Protein AF-0000000066253978 (afdb_homodimer)

Organism: Thermoplasma volcanium (strain ATCC 51530 / DSM 4299 / JCM 9571 / NBRC 15438 / GSS1) (NCBI:txid273116)

InterPro domains:
  IPR005151 Tail specific protease [PF03572] (839-993)
  IPR005151 Tail specific protease [SM00245] (805-995)
  IPR012393 Tricorn protease [PIRSF036421] (1-1028)
  IPR012393 Tricorn protease [PTHR43253] (5-1029)
  IPR015943 WD40/YVTN repeat-like-containing domain superfamily [G3DSA:2.130.10.10] (286-635)
  IPR028204 Tricorn protease C1 domain [PF14684] (643-700)
  IPR029045 ClpP/crotonase-like domain superfamily [SSF52096] (643-1021)
  IPR029414 Tricorn protease, PDZ domain [PF14685] (723-815)
  IPR036034 PDZ superfamily [G3DSA:2.30.42.10] (721-816)
  IPR036034 PDZ superfamily [SSF50156] (723-807)
  IPR060769 EIF3B-like, beta-propeller domain superfamily [SSF69322] (285-635)

Sequence (2060 aa):
MANLLQNPDIYGDRILFTCCDELWEYSLSTGEKKRLTSHLGVVNNARYYDNGTKVVFRVMFGQSLDAADLFSIDLKSGELKRLTFITGKSVGRRKFTDVAGFSKDGSIIVSTDAFQPFSVPMLYKLGDDGSLDPLNLGPAVHYIEKNGRIYIGRDTYDLPHWKEYKGGTRGKIWSGTIEKGFKKIIDLENHISCPVIVKDRIYFITDIDGAGNIYSTNLDGNDLKKHTDFHEYYPRHLNTDGKTIVFSMGGDIYTFDPTNDNVKSLDIGPVFDTDLNQSYAPSKFLEDFSMSPGDMYSTVSRGKAFIFNENVNYSIPVKSDGRVRYSRFLSKNEISLVIGDKDGDSIGVFDAGTGEMKRKIGPLGNIFSVKSSADGKYLVVGNDNFQILLIDVSNGTVKEIDQSREGLIVDFAISKDSRFIAYSFPVKSSDLASYVQRHIKLFDMLNDKHYDVTTETANDFAPAFDADTNYLYYLSNRSLDPSTDRFTFNFGYLNITRPFVVPLKKGYVSPARNMPQDIEPEKGEYDLERLKYISEPLPVDQADYRSITPLKDGVLLFSVPIHGEFSSYYSGQPEKGIIVKFEFKDKKVKEIKKEVVDFKISTDGSKIMFSKQDGKLYTFRMEKPEEEKSLNIDAITIVSNVKEDFAEMYDEAWKLARDNYWDKEHALTISEKIYERYRKLVERCVTRWDLSYLITEIQGEYRTSHSYEMGGYFTDIDMPRAGRIACDFKYSNGEYVISDILYGDPSNENEKSPFLLSTLDADIGDAVIEIDGIPIGKGKSIYEALVGKGNRSVLVKIRKKDNSVRSGFVDVLQDDRYIRYRAWVEKNKKFVHERTNGRIGYIHIPDMGIMGLNEFYRQYVTEASRNGLIVDVRFNGGGFVSQLILEKLYMKRLGYDNPRRGTLEPYPMNSIEGPMIAITNEYAGSDGDIFSYSFKALHLGTLIGTRTWGGVVGISPRRKLIDGTVLSQPEYAFWFKGSGFSVENYGVDPDVVIEYPPEMYNVNVDPQLERAIEMVLADLEKYKIELPKKMANLLQNPDIYGDRILFTCCDELWEYSLSTGEKKRLTSHLGVVNNARYYDNGTKVVFRVMFGQSLDAADLFSIDLKSGELKRLTFITGKSVGRRKFTDVAGFSKDGSIIVSTDAFQPFSVPMLYKLGDDGSLDPLNLGPAVHYIEKNGRIYIGRDTYDLPHWKEYKGGTRGKIWSGTIEKGFKKIIDLENHISCPVIVKDRIYFITDIDGAGNIYSTNLDGNDLKKHTDFHEYYPRHLNTDGKTIVFSMGGDIYTFDPTNDNVKSLDIGPVFDTDLNQSYAPSKFLEDFSMSPGDMYSTVSRGKAFIFNENVNYSIPVKSDGRVRYSRFLSKNEISLVIGDKDGDSIGVFDAGTGEMKRKIGPLGNIFSVKSSADGKYLVVGNDNFQILLIDVSNGTVKEIDQSREGLIVDFAISKDSRFIAYSFPVKSSDLASYVQRHIKLFDMLNDKHYDVTTETANDFAPAFDADTNYLYYLSNRSLDPSTDRFTFNFGYLNITRPFVVPLKKGYVSPARNMPQDIEPEKGEYDLERLKYISEPLPVDQADYRSITPLKDGVLLFSVPIHGEFSSYYSGQPEKGIIVKFEFKDKKVKEIKKEVVDFKISTDGSKIMFSKQDGKLYTFRMEKPEEEKSLNIDAITIVSNVKEDFAEMYDEAWKLARDNYWDKEHALTISEKIYERYRKLVERCVTRWDLSYLITEIQGEYRTSHSYEMGGYFTDIDMPRAGRIACDFKYSNGEYVISDILYGDPSNENEKSPFLLSTLDADIGDAVIEIDGIPIGKGKSIYEALVGKGNRSVLVKIRKKDNSVRSGFVDVLQDDRYIRYRAWVEKNKKFVHERTNGRIGYIHIPDMGIMGLNEFYRQYVTEASRNGLIVDVRFNGGGFVSQLILEKLYMKRLGYDNPRRGTLEPYPMNSIEGPMIAITNEYAGSDGDIFSYSFKALHLGTLIGTRTWGGVVGISPRRKLIDGTVLSQPEYAFWFKGSGFSVENYGVDPDVVIEYPPEMYNVNVDPQLERAIEMVLADLEKYKIELPKK

Radius of gyration: 40.29 Å; Cα contacts (8 Å, |Δi|>4): 5577; chains: 2; bounding box: 92×126×97 Å

Solvent-accessible surface area (backbone atoms only — not comparable to full-atom values): 103963 Å² total; per-residue (Å²): 118,56,48,45,36,37,42,29,24,45,51,89,55,36,32,38,31,23,43,77,43,22,39,34,40,36,29,72,86,77,66,50,75,43,79,74,52,79,90,76,34,42,38,45,66,42,39,68,41,95,83,62,53,34,34,40,30,28,36,30,26,28,41,52,43,53,24,20,28,38,31,34,33,30,72,83,80,61,51,73,43,80,54,50,45,63,40,18,51,32,43,97,79,64,53,44,35,40,78,20,36,47,46,96,88,65,38,46,26,33,15,35,32,70,91,33,55,48,97,53,33,29,42,24,41,46,43,96,32,43,44,68,44,73,66,40,49,44,64,25,50,34,43,45,70,55,97,89,31,41,38,34,22,29,52,23,57,87,56,54,28,37,38,77,33,31,20,36,54,33,14,29,33,38,38,30,41,79,88,79,34,57,43,80,38,39,76,63,76,29,32,32,20,37,74,43,62,43,85,73,29,36,34,30,34,33,25,79,85,76,39,36,26,42,30,32,19,36,82,72,44,45,74,79,41,78,60,55,87,48,81,86,50,48,68,40,51,51,30,54,60,50,68,48,34,30,27,16,40,85,37,34,43,33,39,33,34,79,89,74,54,47,73,45,78,57,88,78,67,64,81,79,85,75,84,49,70,49,76,43,52,37,43,81,35,61,71,36,66,41,66,29,84,59,73,40,35,37,40,22,29,53,32,39,38,37,37,26,39,70,80,48,86,44,72,45,68,43,72,64,100,40,41,34,60,44,60,45,52,35,42,79,55,28,30,33,32,37,33,32,55,69,86,29,21,24,41,35,34,23,33,58,84,75,26,47,73,76,46,77,38,72,66,61,45,52,65,77,29,75,49,57,29,68,83,33,50,34,37,41,36,10,19,74,79,12,29,31,33,40,31,36,64,89,79,54,50,77,40,79,76,49,69,41,67,31,35,62,32,58,40,59,30,60,24,56,86,59,42,39,38,32,32,24,43,38,71,42,57,44,95,85,36,66,37,41,29,13,19,36,35,37,38,33,65,85,75,71,43,80,37,56,41,38,52,82,75,29,32,27,37,41,38,30,48,28,86,80,54,49,36,40,34,28,35,30,52,72,51,81,42,43,23,68,22,58,64,46,85,52,66,21,42,56,42,24,21,36,50,31,41,28,50,36,25,39,49,57,70,66,79,60,54,85,64,67,76,82,73,50,60,75,75,56,60,76,43,65,87,53,31,34,56,49,40,43,62,46,84,58,80,56,30,42,60,73,43,55,43,60,51,94,63,30,34,37,36,37,30,43,73,92,58,48,40,57,52,45,71,76,66,61,47,78,69,57,21,33,36,32,35,40,32,58,86,78,59,44,77,44,82,58,45,71,61,34,59,48,72,49,68,36,86,85,59,49,37,37,39,33,28,38,94,82,40,46,43,32,35,29,36,65,90,45,51,86,58,65,42,74,40,59,57,57,77,44,75,44,76,43,46,50,65,60,49,50,51,50,45,48,35,49,56,54,35,48,41,42,74,36,27,27,54,56,69,60,26,67,68,48,41,62,60,53,49,62,68,51,55,69,55,54,78,22,37,83,35,55,62,49,46,50,58,49,53,36,42,60,45,7,74,70,51,41,43,57,49,45,79,44,65,32,68,60,40,90,46,65,72,76,48,29,26,31,57,39,58,44,64,44,81,53,94,52,32,38,25,30,69,40,78,42,38,31,55,43,55,46,82,81,15,58,20,34,54,68,68,25,79,47,71,71,53,73,60,22,27,48,43,29,42,68,85,42,71,36,21,80,73,27,30,66,40,58,66,23,45,63,32,41,75,33,75,38,47,36,31,34,33,39,84,86,67,48,73,45,65,27,58,33,62,26,29,65,67,37,40,65,21,44,34,37,24,52,50,49,52,52,38,50,50,46,21,66,76,49,75,54,38,39,19,56,43,59,28,54,24,18,39,72,66,14,52,48,43,38,58,66,33,40,74,67,22,39,70,25,57,19,34,37,42,34,34,49,55,4,70,10,56,72,43,38,55,66,54,45,44,44,68,67,32,56,58,49,32,31,35,43,39,51,69,47,58,75,38,56,28,39,76,70,28,38,46,70,43,38,30,35,37,38,20,31,57,7,18,33,30,31,27,52,39,56,46,46,41,52,74,69,63,61,42,54,37,28,16,36,36,10,28,10,33,45,33,39,62,73,63,85,61,59,42,59,64,58,25,39,50,36,31,31,22,22,40,44,32,35,69,96,58,40,59,54,41,47,54,36,24,38,73,38,79,43,79,40,81,83,53,33,42,35,43,57,71,72,50,59,64,50,62,55,49,48,54,54,51,43,53,58,48,38,73,73,53,83,87,88,72,86,84,128,119,58,50,45,36,38,43,28,23,45,53,90,55,34,32,38,33,24,45,77,42,21,40,33,38,36,30,73,84,76,67,49,75,44,79,74,53,79,92,76,34,42,38,46,68,45,40,67,41,96,84,61,52,34,34,41,29,28,36,30,26,27,41,52,44,53,25,18,29,39,31,34,34,31,72,83,80,60,51,74,44,80,54,50,44,64,42,17,49,32,40,98,77,64,53,43,35,39,78,21,36,49,45,96,88,64,36,47,25,34,14,36,32,70,90,35,59,49,96,54,33,28,44,22,42,45,43,96,33,44,44,69,45,73,66,42,49,42,65,24,53,33,41,44,69,55,96,89,30,41,38,34,23,28,51,24,58,87,56,54,28,36,39,75,34,31,21,36,54,35,15,30,33,37,38,33,40,80,88,83,34,57,44,80,38,39,74,63,76,29,33,32,22,38,74,42,63,44,86,72,28,36,33,30,34,33,24,78,86,77,40,36,26,42,29,33,19,36,83,71,44,44,75,79,41,77,59,54,87,48,80,85,50,49,68,41,50,52,29,55,62,49,70,47,35,30,25,16,41,86,37,35,44,34,40,34,35,78,90,76,53,48,72,44,78,58,88,79,68,64,80,81,86,74,83,50,71,50,77,44,53,36,43,82,37,60,70,35,66,41,66,28,84,59,73,39,34,35,37,23,29,54,32,37,40,37,37,26,38,70,80,47,86,45,75,44,66,42,71,64,99,42,40,34,59,44,61,45,52,37,42,79,53,28,31,34,33,36,33,34,55,68,88,28,21,25,42,34,35,25,34,58,84,76,28,46,72,77,44,78,38,71,65,60,44,52,67,77,27,76,49,58,28,68,84,33,49,35,37,40,36,10,20,74,80,11,27,30,33,40,29,35,63,89,79,53,49,76,41,78,76,50,68,42,67,31,35,61,32,59,42,60,32,58,23,56,84,60,41,36,39,32,31,24,42,40,73,42,56,45,94,84,34,66,37,42,29,13,18,35,36,36,36,35,66,81,74,72,42,78,36,57,40,38,52,84,75,30,33,26,36,42,37,31,47,27,87,81,53,48,36,41,34,28,35,31,49,72,52,82,40,42,24,68,19,57,65,46,85,50,66,22,40,58,43,24,20,36,50,32,40,28,49,36,25,39,49,57,69,67,80,61,54,86,66,67,75,82,74,50,60,76,76,56,59,77,44,65,86,53,31,33,55,49,40,44,62,45,86,58,80,56,29,42,60,72,43,55,44,60,51,93,64,31,36,38,34,35,29,42,72,92,58,50,40,57,53,44,73,76,66,61,47,79,68,57,21,34,36,31,36,40,31,57,87,78,60,44,77,43,83,58,48,72,62,34,58,48,73,48,66,36,88,84,58,51,36,36,39,33,30,38,93,82,41,46,43,32,34,29,37,67,91,43,52,87,58,65,44,73,40,59,56,57,78,45,75,44,76,43,47,50,63,62,48,50,50,50,44,49,35,48,55,53,36,47,40,41,74,35,25,27,54,54,70,59,26,65,68,47,41,63,61,52,48,62,68,50,55,69,55,53,78,25,38,83,36,56,60,49,47,48,59,49,53,37,43,59,46,6,73,71,50,41,44,58,47,45,78,44,63,33,69,59,40,89,46,65,72,76,47,28,26,31,57,41,58,44,64,44,81,52,95,54,30,38,24,30,69,40,77,41,37,32,54,42,53,46,82,80,15,57,20,33,54,68,68,26,78,47,71,69,53,73,60,21,26,48,43,29,44,68,85,41,73,37,21,81,74,27,30,66,42,59,66,24,46,63,32,41,75,33,75,39,46,37,32,35,33,40,86,86,66,48,72,45,66,26,56,32,61,26,29,65,67,37,41,66,20,46,34,37,25,53,51,49,51,51,38,51,50,45,21,66,74,49,75,54,38,39,20,57,41,59,29,56,25,18,37,71,67,14,52,48,44,38,58,67,32,40,74,66,22,38,70,26,56,20,35,36,42,33,33,50,54,4,70,10,56,72,42,38,55,64,54,46,43,43,68,65,32,57,58,51,31,31,34,44,39,51,69,48,57,75,37,56,29,40,76,69,30,38,47,70,42,36,31,35,38,37,21,31,55,7,18,33,29,30,28,52,39,57,46,46,41,51,76,68,63,60,42,55,37,28,16,36,36,10,27,10,32,43,34,39,61,73,66,84,60,59,43,58,64,56,24,38,47,36,33,30,22,22,40,44,30,35,68,97,58,40,59,54,42,47,53,36,23,37,74,37,79,41,79,41,78,83,54,32,42,37,43,56,72,71,50,60,63,49,62,55,50,48,53,55,51,41,52,57,48,39,71,73,53,83,88,88,72,86,84,127

Structure (mmCIF, N/CA/C/O backbone):
data_AF-0000000066253978-model_v1
#
loop_
_entity.id
_entity.type
_entity.pdbx_description
1 polymer 'Tricorn protease'
#
loop_
_atom_site.group_PDB
_atom_site.id
_atom_site.type_symbol
_atom_site.label_atom_id
_atom_site.label_alt_id
_atom_site.label_comp_id
_atom_site.label_asym_id
_atom_site.label_entity_id
_atom_site.label_seq_id
_atom_site.pdbx_PDB_ins_code
_atom_site.Cartn_x
_atom_site.Cartn_y
_atom_site.Cartn_z
_atom_site.occupancy
_atom_site.B_iso_or_equiv
_atom_site.auth_seq_id
_atom_site.auth_comp_id
_atom_site.auth_asym_id
_atom_site.auth_atom_id
_atom_site.pdbx_PDB_model_num
ATOM 1 N N . MET A 1 1 ? -23.047 50 22.625 1 66.19 1 MET A N 1
ATOM 2 C CA . MET A 1 1 ? -22.812 48.781 23.359 1 66.19 1 MET A CA 1
ATOM 3 C C . MET A 1 1 ? -21.344 48.562 23.656 1 66.19 1 MET A C 1
ATOM 5 O O . MET A 1 1 ? -20.484 49.062 22.922 1 66.19 1 MET A O 1
ATOM 9 N N . ALA A 1 2 ? -21.062 48.031 24.75 1 84.56 2 ALA A N 1
ATOM 10 C CA . ALA A 1 2 ? -19.672 47.812 25.172 1 84.56 2 ALA A CA 1
ATOM 11 C C . ALA A 1 2 ? -18.953 46.844 24.25 1 84.56 2 ALA A C 1
ATOM 13 O O . ALA A 1 2 ? -19.562 45.875 23.766 1 84.56 2 ALA A O 1
ATOM 14 N N . ASN A 1 3 ? -17.797 47.25 23.797 1 91.94 3 ASN A N 1
ATOM 15 C CA . ASN A 1 3 ? -16.969 46.375 22.984 1 91.94 3 ASN A CA 1
ATOM 16 C C . ASN A 1 3 ? -16.188 45.375 23.828 1 91.94 3 ASN A C 1
ATOM 18 O O . ASN A 1 3 ? -16.109 45.531 25.047 1 91.94 3 ASN A O 1
ATOM 22 N N . LEU A 1 4 ? -15.711 44.375 23.156 1 93.06 4 LEU A N 1
ATOM 23 C CA . LEU A 1 4 ? -14.82 43.438 23.828 1 93.06 4 LEU A CA 1
ATOM 24 C C . LEU A 1 4 ? -13.398 43.969 23.906 1 93.06 4 LEU A C 1
ATOM 26 O O . LEU A 1 4 ? -12.789 44.281 22.891 1 93.06 4 LEU A O 1
ATOM 30 N N . LEU A 1 5 ? -12.891 44.188 25.141 1 95.19 5 LEU A N 1
ATOM 31 C CA . LEU A 1 5 ? -11.547 44.688 25.359 1 95.19 5 LEU A CA 1
ATOM 32 C C . LEU A 1 5 ? -10.578 43.562 25.703 1 95.19 5 LEU A C 1
ATOM 34 O O . LEU A 1 5 ? -10.906 42.656 26.484 1 95.19 5 LEU A O 1
ATOM 38 N N . GLN A 1 6 ? -9.367 43.656 25.078 1 93.75 6 GLN A N 1
ATOM 39 C CA . GLN A 1 6 ? -8.445 42.531 25.234 1 93.75 6 GLN A CA 1
ATOM 40 C C . GLN A 1 6 ? -7.012 43.031 25.422 1 93.75 6 GLN A C 1
ATOM 42 O O . GLN A 1 6 ? -6.707 44.188 25.172 1 93.75 6 GLN A O 1
ATOM 47 N N . ASN A 1 7 ? -6.055 42.188 25.891 1 94.44 7 ASN A N 1
ATOM 48 C CA . ASN A 1 7 ? -4.598 42.281 25.891 1 94.44 7 ASN A CA 1
ATOM 49 C C . ASN A 1 7 ? -4.113 43.594 26.484 1 94.44 7 ASN A C 1
ATOM 51 O O . ASN A 1 7 ? -3.377 44.344 25.828 1 94.44 7 ASN A O 1
ATOM 55 N N . PRO A 1 8 ? -4.371 43.844 27.703 1 97.06 8 PRO A N 1
ATOM 56 C CA . PRO A 1 8 ? -3.957 45.125 28.281 1 97.06 8 PRO A CA 1
ATOM 57 C C . PRO A 1 8 ? -2.492 45.156 28.719 1 97.06 8 PRO A C 1
ATOM 59 O O . PRO A 1 8 ? -1.905 44.094 28.938 1 97.06 8 PRO A O 1
ATOM 62 N N . ASP A 1 9 ? -1.883 46.219 28.703 1 97.69 9 ASP A N 1
ATOM 63 C CA . ASP A 1 9 ? -0.612 46.531 29.344 1 97.69 9 ASP A CA 1
ATOM 64 C C . ASP A 1 9 ? -0.685 47.875 30.062 1 97.69 9 ASP A C 1
ATOM 66 O O . ASP A 1 9 ? -1.643 48.625 29.891 1 97.69 9 ASP A O 1
ATOM 70 N N . ILE A 1 10 ? 0.299 48.094 31.016 1 97.5 10 ILE A N 1
ATOM 71 C CA . ILE A 1 10 ? 0.163 49.281 31.844 1 97.5 10 ILE A CA 1
ATOM 72 C C . ILE A 1 10 ? 1.525 49.969 32 1 97.5 10 ILE A C 1
ATOM 74 O O . ILE A 1 10 ? 2.557 49.281 32.031 1 97.5 10 ILE A O 1
ATOM 78 N N . TYR A 1 11 ? 1.549 51.219 32 1 97.06 11 TYR A N 1
ATOM 79 C CA . TYR A 1 11 ? 2.678 52.094 32.344 1 97.06 11 TYR A CA 1
ATOM 80 C C . TYR A 1 11 ? 2.213 53.312 33.125 1 97.06 11 TYR A C 1
ATOM 82 O O . TYR A 1 11 ? 1.761 54.312 32.531 1 97.06 11 TYR A O 1
ATOM 90 N N . GLY A 1 12 ? 2.389 53.312 34.438 1 95.19 12 GLY A N 1
ATOM 91 C CA . GLY A 1 12 ? 1.882 54.375 35.25 1 95.19 12 GLY A CA 1
ATOM 92 C C . GLY A 1 12 ? 0.372 54.531 35.219 1 95.19 12 GLY A C 1
ATOM 93 O O . GLY A 1 12 ? -0.353 53.594 35.594 1 95.19 12 GLY A O 1
ATOM 94 N N . ASP A 1 13 ? -0.03 55.688 34.656 1 94.5 13 ASP A N 1
ATOM 95 C CA . ASP A 1 13 ? -1.466 55.938 34.594 1 94.5 13 ASP A CA 1
ATOM 96 C C . ASP A 1 13 ? -2.016 55.625 33.188 1 94.5 13 ASP A C 1
ATOM 98 O O . ASP A 1 13 ? -3.156 55.969 32.875 1 94.5 13 ASP A O 1
ATOM 102 N N . ARG A 1 14 ? -1.268 55.031 32.406 1 96.44 14 ARG A N 1
ATOM 103 C CA . ARG A 1 14 ? -1.682 54.719 31.031 1 96.44 14 ARG A CA 1
ATOM 104 C C . ARG A 1 14 ? -1.884 53.219 30.844 1 96.44 14 ARG A C 1
ATOM 106 O O . ARG A 1 14 ? -1.062 52.406 31.297 1 96.44 14 ARG A O 1
ATOM 113 N N . ILE A 1 15 ? -2.996 52.938 30.172 1 97 15 ILE A N 1
ATOM 114 C CA . ILE A 1 15 ? -3.328 51.531 29.906 1 97 15 ILE A CA 1
ATOM 115 C C . ILE A 1 15 ? -3.449 51.312 28.406 1 97 15 ILE A C 1
ATOM 117 O O . ILE A 1 15 ? -4.176 52.031 27.719 1 97 15 ILE A O 1
ATOM 121 N N . LEU A 1 16 ? -2.676 50.375 27.875 1 97.06 16 LEU A N 1
ATOM 122 C CA . LEU A 1 16 ? -2.883 49.875 26.516 1 97.06 16 LEU A CA 1
ATOM 123 C C . LEU A 1 16 ? -3.934 48.75 26.484 1 97.06 16 LEU A C 1
ATOM 125 O O . LEU A 1 16 ? -4.035 47.969 27.438 1 97.06 16 LEU A O 1
ATOM 129 N N . PHE A 1 17 ? -4.715 48.688 25.438 1 96.38 17 PHE A N 1
ATOM 130 C CA . PHE A 1 17 ? -5.594 47.562 25.188 1 96.38 17 PHE A CA 1
ATOM 131 C C . PHE A 1 17 ? -5.922 47.438 23.703 1 96.38 17 PHE A C 1
ATOM 133 O O . PHE A 1 17 ? -5.684 48.375 22.938 1 96.38 17 PHE A O 1
ATOM 140 N N . THR A 1 18 ? -6.32 46.281 23.281 1 94.88 18 THR A N 1
ATOM 141 C CA . THR A 1 18 ? -6.777 46.062 21.906 1 94.88 18 THR A CA 1
ATOM 142 C C . THR A 1 18 ? -8.297 45.938 21.859 1 94.88 18 THR A C 1
ATOM 144 O O . THR A 1 18 ? -8.906 45.375 22.781 1 94.88 18 THR A O 1
ATOM 147 N N . CYS A 1 19 ? -8.875 46.438 20.844 1 93.19 19 CYS A N 1
ATOM 148 C CA . CYS A 1 19 ? -10.305 46.406 20.562 1 93.19 19 CYS A CA 1
ATOM 149 C C . CYS A 1 19 ? -10.57 46.594 19.078 1 93.19 19 CYS A C 1
ATOM 151 O O . CYS A 1 19 ? -10.008 47.5 18.453 1 93.19 19 CYS A O 1
ATOM 153 N N . CYS A 1 20 ? -11.391 45.688 18.531 1 91.56 20 CYS A N 1
ATOM 154 C CA . CYS A 1 20 ? -11.789 45.812 17.141 1 91.56 20 CYS A CA 1
ATOM 155 C C . CYS A 1 20 ? -10.578 45.781 16.219 1 91.56 20 CYS A C 1
ATOM 157 O O . CYS A 1 20 ? -10.461 46.562 15.297 1 91.56 20 CYS A O 1
ATOM 159 N N . ASP A 1 21 ? -9.641 45 16.547 1 92.62 21 ASP A N 1
ATOM 160 C CA . ASP A 1 21 ? -8.445 44.688 15.773 1 92.62 21 ASP A CA 1
ATOM 161 C C . ASP A 1 21 ? -7.43 45.812 15.844 1 92.62 21 ASP A C 1
ATOM 163 O O . ASP A 1 21 ? -6.445 45.844 15.102 1 92.62 21 ASP A O 1
ATOM 167 N N . GLU A 1 22 ? -7.688 46.812 16.719 1 94.69 22 GLU A N 1
ATOM 168 C CA . GLU A 1 22 ? -6.82 47.969 16.797 1 94.69 22 GLU A CA 1
ATOM 169 C C . GLU A 1 22 ? -6.258 48.156 18.219 1 94.69 22 GLU A C 1
ATOM 171 O O . GLU A 1 22 ? -6.809 47.625 19.172 1 94.69 22 GLU A O 1
ATOM 176 N N . LEU A 1 23 ? -5.168 48.969 18.266 1 96.56 23 LEU A N 1
ATOM 177 C CA . LEU A 1 23 ? -4.527 49.312 19.531 1 96.56 23 LEU A CA 1
ATOM 178 C C . LEU A 1 23 ? -5.031 50.625 20.047 1 96.56 23 LEU A C 1
ATOM 180 O O . LEU A 1 23 ? -5.141 51.594 19.297 1 96.56 23 LEU A O 1
ATOM 184 N N . TRP A 1 24 ? -5.332 50.656 21.359 1 96 24 TRP A N 1
ATOM 185 C CA . TRP A 1 24 ? -5.828 51.844 22.031 1 96 24 TRP A CA 1
ATOM 186 C C . TRP A 1 24 ? -5.023 52.125 23.281 1 96 24 TRP A C 1
ATOM 188 O O . TRP A 1 24 ? -4.406 51.25 23.859 1 96 24 TRP A O 1
ATOM 198 N N . GLU A 1 25 ? -4.961 53.344 23.672 1 96.12 25 GLU A N 1
ATOM 199 C CA . GLU A 1 25 ? -4.414 53.781 24.969 1 96.12 25 GLU A CA 1
ATOM 200 C C . GLU A 1 25 ? -5.461 54.531 25.797 1 96.12 25 GLU A C 1
ATOM 202 O O . GLU A 1 25 ? -6.219 55.344 25.266 1 96.12 25 GLU A O 1
ATOM 207 N N . TYR A 1 26 ? -5.586 54.156 27.062 1 95.94 26 TYR A N 1
ATOM 208 C CA . TYR A 1 26 ? -6.523 54.719 28.016 1 95.94 26 TYR A CA 1
ATOM 209 C C . TYR A 1 26 ? -5.789 55.344 29.203 1 95.94 26 TYR A C 1
ATOM 211 O O . TYR A 1 26 ? -4.902 54.719 29.781 1 95.94 26 TYR A O 1
ATOM 219 N N . SER A 1 27 ? -6.16 56.594 29.547 1 95 27 SER A N 1
ATOM 220 C CA . SER A 1 27 ? -5.562 57.25 30.703 1 95 27 SER A CA 1
ATOM 221 C C . SER A 1 27 ? -6.398 57.062 31.969 1 95 27 SER A C 1
ATOM 223 O O . SER A 1 27 ? -7.586 57.375 31.984 1 95 27 SER A O 1
ATOM 225 N N . LEU A 1 28 ? -5.789 56.5 33 1 93.31 28 LEU A N 1
ATOM 226 C CA . LEU A 1 28 ? -6.484 56.281 34.25 1 93.31 28 LEU A CA 1
ATOM 227 C C . LEU A 1 28 ? -6.836 57.625 34.906 1 93.31 28 LEU A C 1
ATOM 229 O O . LEU A 1 28 ? -7.824 57.719 35.656 1 93.31 28 LEU A O 1
ATOM 233 N N . SER A 1 29 ? -6.07 58.656 34.688 1 92.5 29 SER A N 1
ATOM 234 C CA . SER A 1 29 ? -6.23 59.938 35.344 1 92.5 29 SER A CA 1
ATOM 235 C C . SER A 1 29 ? -7.297 60.781 34.625 1 92.5 29 SER A C 1
ATOM 237 O O . SER A 1 29 ? -8.117 61.438 35.312 1 92.5 29 SER A O 1
ATOM 239 N N . THR A 1 30 ? -7.32 60.688 33.312 1 92.56 30 THR A N 1
ATOM 240 C CA . THR A 1 30 ? -8.203 61.594 32.562 1 92.56 30 THR A CA 1
ATOM 241 C C . THR A 1 30 ? -9.398 60.844 32 1 92.56 30 THR A C 1
ATOM 243 O O . THR A 1 30 ? -10.398 61.438 31.609 1 92.56 30 THR A O 1
ATOM 246 N N . GLY A 1 31 ? -9.266 59.594 31.859 1 90.56 31 GLY A N 1
ATOM 247 C CA . GLY A 1 31 ? -10.312 58.781 31.234 1 90.56 31 GLY A CA 1
ATOM 248 C C . GLY A 1 31 ? -10.312 58.875 29.719 1 90.56 31 GLY A C 1
ATOM 249 O O . GLY A 1 31 ? -11.172 58.312 29.047 1 90.56 31 GLY A O 1
ATOM 250 N N . GLU A 1 32 ? -9.406 59.594 29.141 1 92.44 32 GLU A N 1
ATOM 251 C CA . GLU A 1 32 ? -9.328 59.75 27.703 1 92.44 32 GLU A CA 1
ATOM 252 C C . GLU A 1 32 ? -8.82 58.5 27.016 1 92.44 32 GLU A C 1
ATOM 254 O O . GLU A 1 32 ? -7.926 57.812 27.531 1 92.44 32 GLU A O 1
ATOM 259 N N . LYS A 1 33 ? -9.477 58.156 25.828 1 92.62 33 LYS A N 1
ATOM 260 C CA . LYS A 1 33 ? -9.07 57.031 24.969 1 92.62 33 LYS A CA 1
ATOM 261 C C . LYS A 1 33 ? -8.484 57.531 23.656 1 92.62 33 LYS A C 1
ATOM 263 O O . LYS A 1 33 ? -9.047 58.438 23.016 1 92.62 33 LYS A O 1
ATOM 268 N N . LYS A 1 34 ? -7.375 56.969 23.281 1 92.75 34 LYS A N 1
ATOM 269 C CA . LYS A 1 34 ? -6.703 57.344 22.031 1 92.75 34 LYS A CA 1
ATOM 270 C C . LYS A 1 34 ? -6.414 56.094 21.203 1 92.75 34 LYS A C 1
ATOM 272 O O . LYS A 1 34 ? -5.844 55.125 21.703 1 92.75 34 LYS A O 1
ATOM 277 N N . ARG A 1 35 ? -6.918 56.094 19.906 1 94 35 ARG A N 1
ATOM 278 C CA . ARG A 1 35 ? -6.566 55.031 18.984 1 94 35 ARG A CA 1
ATOM 279 C C . ARG A 1 35 ? -5.137 55.188 18.484 1 94 35 ARG A C 1
ATOM 281 O O . ARG A 1 35 ? -4.758 56.25 18.016 1 94 35 ARG A O 1
ATOM 288 N N . LEU A 1 36 ? -4.387 54.156 18.547 1 96 36 LEU A N 1
ATOM 289 C CA . LEU A 1 36 ? -2.975 54.25 18.188 1 96 36 LEU A CA 1
ATOM 290 C C . LEU A 1 36 ? -2.729 53.688 16.797 1 96 36 LEU A C 1
ATOM 292 O O . LEU A 1 36 ? -1.746 54.031 16.141 1 96 36 LEU A O 1
ATOM 296 N N . THR A 1 37 ? -3.467 52.688 16.359 1 95.25 37 THR A N 1
ATOM 297 C CA . THR A 1 37 ? -3.256 52.031 15.07 1 95.25 37 THR A CA 1
ATOM 298 C C . THR A 1 37 ? -4.555 52 14.266 1 95.25 37 THR A C 1
ATOM 300 O O . THR A 1 37 ? -5.641 52.156 14.828 1 95.25 37 THR A O 1
ATOM 303 N N . SER A 1 38 ? -4.422 51.906 12.883 1 91.44 38 SER A N 1
ATOM 304 C CA . SER A 1 38 ? -5.586 51.812 12.008 1 91.44 38 SER A CA 1
ATOM 305 C C . SER A 1 38 ? -5.281 50.938 10.789 1 91.44 38 SER A C 1
ATOM 307 O O . SER A 1 38 ? -4.355 51.25 10.031 1 91.44 38 SER A O 1
ATOM 309 N N . HIS A 1 39 ? -5.988 49.875 10.594 1 90.69 39 HIS A N 1
ATOM 310 C CA . HIS A 1 39 ? -6.059 49.062 9.375 1 90.69 39 HIS A CA 1
ATOM 311 C C . HIS A 1 39 ? -4.723 48.406 9.078 1 90.69 39 HIS A C 1
ATOM 313 O O . HIS A 1 39 ? -4.234 48.438 7.953 1 90.69 39 HIS A O 1
ATOM 319 N N . LEU A 1 40 ? -4.094 47.812 10.094 1 93.12 40 LEU A N 1
ATOM 320 C CA . LEU A 1 40 ? -2.836 47.062 9.922 1 93.12 40 LEU A CA 1
ATOM 321 C C . LEU A 1 40 ? -3.082 45.562 9.82 1 93.12 40 LEU A C 1
ATOM 323 O O . LEU A 1 40 ? -2.23 44.844 9.328 1 93.12 40 LEU A O 1
ATOM 327 N N . GLY A 1 41 ? -4.168 45.125 10.086 1 93.81 41 GLY A N 1
ATOM 328 C CA . GLY A 1 41 ? -4.531 43.75 10.367 1 93.81 41 GLY A CA 1
ATOM 329 C C . GLY A 1 41 ? -5.07 43.562 11.773 1 93.81 41 GLY A C 1
ATOM 330 O O . GLY A 1 41 ? -5.719 44.438 12.328 1 93.81 41 GLY A O 1
ATOM 331 N N . VAL A 1 42 ? -4.898 42.375 12.297 1 93.69 42 VAL A N 1
ATOM 332 C CA . VAL A 1 42 ? -5.332 42.156 13.672 1 93.69 42 VAL A CA 1
ATOM 333 C C . VAL A 1 42 ? -4.184 42.438 14.633 1 93.69 42 VAL A C 1
ATOM 335 O O . VAL A 1 42 ? -3.16 41.75 14.617 1 93.69 42 VAL A O 1
ATOM 338 N N . VAL A 1 43 ? -4.336 43.438 15.43 1 95.5 43 VAL A N 1
ATOM 339 C CA . VAL A 1 43 ? -3.297 43.875 16.359 1 95.5 43 VAL A CA 1
ATOM 340 C C . VAL A 1 43 ? -3.518 43.188 17.719 1 95.5 43 VAL A C 1
ATOM 342 O O . VAL A 1 43 ? -4.645 43.156 18.203 1 95.5 43 VAL A O 1
ATOM 345 N N . ASN A 1 44 ? -2.42 42.625 18.312 1 91 44 ASN A N 1
ATOM 346 C CA . ASN A 1 44 ? -2.529 42.062 19.641 1 91 44 ASN A CA 1
ATOM 347 C C . ASN A 1 44 ? -1.185 42.031 20.359 1 91 44 ASN A C 1
ATOM 349 O O . ASN A 1 44 ? -0.168 42.438 19.797 1 91 44 ASN A O 1
ATOM 353 N N . ASN A 1 45 ? -1.224 41.844 21.672 1 91.06 45 ASN A N 1
ATOM 354 C CA . ASN A 1 45 ? -0.089 41.656 22.562 1 91.06 45 ASN A CA 1
ATOM 355 C C . ASN A 1 45 ? 0.844 42.844 22.562 1 91.06 45 ASN A C 1
ATOM 357 O O . ASN A 1 45 ? 2.047 42.719 22.328 1 91.06 45 ASN A O 1
ATOM 361 N N . ALA A 1 46 ? 0.323 43.969 22.766 1 96.06 46 ALA A N 1
ATOM 362 C CA . ALA A 1 46 ? 1.088 45.188 22.812 1 96.06 46 ALA A CA 1
ATOM 363 C C . ALA A 1 46 ? 1.758 45.375 24.188 1 96.06 46 ALA A C 1
ATOM 365 O O . ALA A 1 46 ? 1.181 45.031 25.219 1 96.06 46 ALA A O 1
ATOM 366 N N . ARG A 1 47 ? 3.012 45.906 24.172 1 96.69 47 ARG A N 1
ATOM 367 C CA . ARG A 1 47 ? 3.781 46.156 25.375 1 96.69 47 ARG A CA 1
ATOM 368 C C . ARG A 1 47 ? 4.457 47.531 25.312 1 96.69 47 ARG A C 1
ATOM 370 O O . ARG A 1 47 ? 4.945 47.938 24.25 1 96.69 47 ARG A O 1
ATOM 377 N N . TYR A 1 48 ? 4.465 48.219 26.516 1 96.75 48 TYR A N 1
ATOM 378 C CA . TYR A 1 48 ? 5.262 49.438 26.609 1 96.75 48 TYR A CA 1
ATOM 379 C C . TYR A 1 48 ? 6.75 49.094 26.688 1 96.75 48 TYR A C 1
ATOM 381 O O . TYR A 1 48 ? 7.145 48.125 27.312 1 96.75 48 TYR A O 1
ATOM 389 N N . TYR A 1 49 ? 7.523 49.938 25.969 1 94.06 49 TYR A N 1
ATOM 390 C CA . TYR A 1 49 ? 8.945 49.938 26.297 1 94.06 49 TYR A CA 1
ATOM 391 C C . TYR A 1 49 ? 9.18 50.438 27.734 1 94.06 49 TYR A C 1
ATOM 393 O O . TYR A 1 49 ? 8.297 51.031 28.344 1 94.06 49 TYR A O 1
ATOM 401 N N . ASP A 1 50 ? 10.344 50.156 28.297 1 86.31 50 ASP A N 1
ATOM 402 C CA . ASP A 1 50 ? 10.656 50.438 29.688 1 86.31 50 ASP A CA 1
ATOM 403 C C . ASP A 1 50 ? 10.5 51.938 29.969 1 86.31 50 ASP A C 1
ATOM 405 O O . ASP A 1 50 ? 10.133 52.344 31.078 1 86.31 50 ASP A O 1
ATOM 409 N N . ASN A 1 51 ? 10.766 52.75 28.969 1 86.62 51 ASN A N 1
ATOM 410 C CA . ASN A 1 51 ? 10.711 54.188 29.172 1 86.62 51 ASN A CA 1
ATOM 411 C C . ASN A 1 51 ? 9.32 54.75 28.891 1 86.62 51 ASN A C 1
ATOM 413 O O . ASN A 1 51 ? 9.078 55.938 29.078 1 86.62 51 ASN A O 1
ATOM 417 N N . GLY A 1 52 ? 8.414 53.906 28.422 1 91.31 52 GLY A N 1
ATOM 418 C CA . GLY A 1 52 ? 7.023 54.281 28.219 1 91.31 52 GLY A CA 1
ATOM 419 C C . GLY A 1 52 ? 6.816 55.156 27 1 91.31 52 GLY A C 1
ATOM 420 O O . GLY A 1 52 ? 5.715 55.656 26.766 1 91.31 52 GLY A O 1
ATOM 421 N N . THR A 1 53 ? 7.848 55.344 26.172 1 93.62 53 THR A N 1
ATOM 422 C CA . THR A 1 53 ? 7.754 56.281 25.047 1 93.62 53 THR A CA 1
ATOM 423 C C . THR A 1 53 ? 7.344 55.562 23.766 1 93.62 53 THR A C 1
ATOM 425 O O . THR A 1 53 ? 6.875 56.188 22.812 1 93.62 53 THR A O 1
ATOM 428 N N . LYS A 1 54 ? 7.566 54.312 23.734 1 95.44 54 LYS A N 1
ATOM 429 C CA . LYS A 1 54 ? 7.23 53.469 22.578 1 95.44 54 LYS A CA 1
ATOM 430 C C . LYS A 1 54 ? 6.441 52.219 23 1 95.44 54 LYS A C 1
ATOM 432 O O . LYS A 1 54 ? 6.48 51.844 24.172 1 95.44 54 LYS A O 1
ATOM 437 N N . VAL A 1 55 ? 5.703 51.812 22.031 1 97.56 55 VAL A N 1
ATOM 438 C CA . VAL A 1 55 ? 4.938 50.562 22.219 1 97.56 55 VAL A CA 1
ATOM 439 C C . VAL A 1 55 ? 5.285 49.562 21.125 1 97.56 55 VAL A C 1
ATOM 441 O O . VAL A 1 55 ? 5.398 49.938 19.953 1 97.56 55 VAL A O 1
ATOM 444 N N . VAL A 1 56 ? 5.672 48.344 21.5 1 96.88 56 VAL A N 1
ATOM 445 C CA . VAL A 1 56 ? 5.828 47.25 20.547 1 96.88 56 VAL A CA 1
ATOM 446 C C . VAL A 1 56 ? 4.582 46.375 20.562 1 96.88 56 VAL A C 1
ATOM 448 O O . VAL A 1 56 ? 3.971 46.156 21.609 1 96.88 56 VAL A O 1
ATOM 451 N N . PHE A 1 57 ? 4.125 45.969 19.422 1 96.44 57 PHE A N 1
ATOM 452 C CA . PHE A 1 57 ? 2.93 45.125 19.328 1 96.44 57 PHE A CA 1
ATOM 453 C C . PHE A 1 57 ? 3.023 44.188 18.141 1 96.44 57 PHE A C 1
ATOM 455 O O . PHE A 1 57 ? 3.861 44.375 17.25 1 96.44 57 PHE A O 1
ATOM 462 N N . ARG A 1 58 ? 2.246 43.125 18.141 1 94.81 58 ARG A N 1
ATOM 463 C CA . ARG A 1 58 ? 2.16 42.125 17.062 1 94.81 58 ARG A CA 1
ATOM 464 C C . ARG A 1 58 ? 1.03 42.469 16.094 1 94.81 58 ARG A C 1
ATOM 466 O O . ARG A 1 58 ? -0.058 42.875 16.516 1 94.81 58 ARG A O 1
ATOM 473 N N . VAL A 1 59 ? 1.245 42.312 14.805 1 94.5 59 VAL A N 1
ATOM 474 C CA . VAL A 1 59 ? 0.219 42.406 13.773 1 94.5 59 VAL A CA 1
ATOM 475 C C . VAL A 1 59 ? 0.09 41.062 13.047 1 94.5 59 VAL A C 1
ATOM 477 O O . VAL A 1 59 ? 1.076 40.531 12.531 1 94.5 59 VAL A O 1
ATOM 480 N N . MET A 1 60 ? -1.108 40.531 13.07 1 92.62 60 MET A N 1
ATOM 481 C CA . MET A 1 60 ? -1.423 39.312 12.312 1 92.62 60 MET A CA 1
ATOM 482 C C . MET A 1 60 ? -2.133 39.656 11.008 1 92.62 60 MET A C 1
ATOM 484 O O . MET A 1 60 ? -2.959 40.562 10.969 1 92.62 60 MET A O 1
ATOM 488 N N . PHE A 1 61 ? -1.821 39.031 9.945 1 90.25 61 PHE A N 1
ATOM 489 C CA . PHE A 1 61 ? -2.412 39.344 8.648 1 90.25 61 PHE A CA 1
ATOM 490 C C . PHE A 1 61 ? -2.598 38.062 7.82 1 90.25 61 PHE A C 1
ATOM 492 O O . PHE A 1 61 ? -2.133 37 8.203 1 90.25 61 PHE A O 1
ATOM 499 N N . GLY A 1 62 ? -3.326 38.156 6.672 1 89.19 62 GLY A N 1
ATOM 500 C CA . GLY A 1 62 ? -3.818 37.031 5.891 1 89.19 62 GLY A CA 1
ATOM 501 C C . GLY A 1 62 ? -5.254 36.656 6.211 1 89.19 62 GLY A C 1
ATOM 502 O O . GLY A 1 62 ? -5.703 36.812 7.348 1 89.19 62 GLY A O 1
ATOM 503 N N . GLN A 1 63 ? -5.906 36.094 5.203 1 88.44 63 GLN A N 1
ATOM 504 C CA . GLN A 1 63 ? -7.328 35.781 5.348 1 88.44 63 GLN A CA 1
ATOM 505 C C . GLN A 1 63 ? -7.59 34.938 6.594 1 88.44 63 GLN A C 1
ATOM 507 O O . GLN A 1 63 ? -8.516 35.219 7.355 1 88.44 63 GLN A O 1
ATOM 512 N N . SER A 1 64 ? -6.832 33.938 6.82 1 89.31 64 SER A N 1
ATOM 513 C CA . SER A 1 64 ? -7 33.031 7.969 1 89.31 64 SER A CA 1
ATOM 514 C C . SER A 1 64 ? -5.961 33.312 9.047 1 89.31 64 SER A C 1
ATOM 516 O O . SER A 1 64 ? -5.672 32.469 9.875 1 89.31 64 SER A O 1
ATOM 518 N N . LEU A 1 65 ? -5.215 34.531 8.977 1 89.38 65 LEU A N 1
ATOM 519 C CA . LEU A 1 65 ? -4.188 34.938 9.922 1 89.38 65 LEU A CA 1
ATOM 520 C C . LEU A 1 65 ? -3.02 33.969 9.93 1 89.38 65 LEU A C 1
ATOM 522 O O . LEU A 1 65 ? -2.631 33.469 10.984 1 89.38 65 LEU A O 1
ATOM 526 N N . ASP A 1 66 ? -2.439 33.844 8.82 1 83.62 66 ASP A N 1
ATOM 527 C CA . ASP A 1 66 ? -1.425 32.812 8.664 1 83.62 66 ASP A CA 1
ATOM 528 C C . ASP A 1 66 ? -0.021 33.375 8.844 1 83.62 66 ASP A C 1
ATOM 530 O O . ASP A 1 66 ? 0.97 32.656 8.719 1 83.62 66 ASP A O 1
ATOM 534 N N . ALA A 1 67 ? 0.136 34.688 9.195 1 87.06 67 ALA A N 1
ATOM 535 C CA . ALA A 1 67 ? 1.436 35.312 9.391 1 87.06 67 ALA A CA 1
ATOM 536 C C . ALA A 1 67 ? 1.35 36.438 10.445 1 87.06 67 ALA A C 1
ATOM 538 O O . ALA A 1 67 ? 0.278 37 10.672 1 87.06 67 ALA A O 1
ATOM 539 N N . ALA A 1 68 ? 2.504 36.688 11.055 1 91.56 68 ALA A N 1
ATOM 540 C CA . ALA A 1 68 ? 2.572 37.75 12.055 1 91.56 68 ALA A CA 1
ATOM 541 C C . ALA A 1 68 ? 3.975 38.344 12.125 1 91.56 68 ALA A C 1
ATOM 543 O O . ALA A 1 68 ? 4.965 37.656 11.891 1 91.56 68 ALA A O 1
ATOM 544 N N . ASP A 1 69 ? 4.082 39.594 12.406 1 93.06 69 ASP A N 1
ATOM 545 C CA . ASP A 1 69 ? 5.332 40.281 12.656 1 93.06 69 ASP A CA 1
ATOM 546 C C . ASP A 1 69 ? 5.156 41.344 13.75 1 93.06 69 ASP A C 1
ATOM 548 O O . ASP A 1 69 ? 4.031 41.625 14.18 1 93.06 69 ASP A O 1
ATOM 552 N N . LEU A 1 70 ? 6.289 41.812 14.227 1 95.19 70 LEU A N 1
ATOM 553 C CA . LEU A 1 70 ? 6.277 42.844 15.289 1 95.19 70 LEU A CA 1
ATOM 554 C C . LEU A 1 70 ? 6.418 44.219 14.703 1 95.19 70 LEU A C 1
ATOM 556 O O . LEU A 1 70 ? 7.164 44.438 13.742 1 95.19 70 LEU A O 1
ATOM 560 N N . PHE A 1 71 ? 5.707 45.156 15.273 1 95.88 71 PHE A N 1
ATOM 561 C CA . PHE A 1 71 ? 5.73 46.562 14.945 1 95.88 71 PHE A CA 1
ATOM 562 C C . PHE A 1 71 ? 5.945 47.406 16.203 1 95.88 71 PHE A C 1
ATOM 564 O O . PHE A 1 71 ? 5.762 46.938 17.312 1 95.88 71 PHE A O 1
ATOM 571 N N . SER A 1 72 ? 6.367 48.625 16.031 1 96.44 72 SER A N 1
ATOM 572 C CA . SER A 1 72 ? 6.438 49.594 17.125 1 96.44 72 SER A CA 1
ATOM 573 C C . SER A 1 72 ? 5.832 50.906 16.734 1 96.44 72 SER A C 1
ATOM 575 O O . SER A 1 72 ? 5.758 51.25 15.547 1 96.44 72 SER A O 1
ATOM 577 N N . ILE A 1 73 ? 5.332 51.594 17.672 1 97.38 73 ILE A N 1
ATOM 578 C CA . ILE A 1 73 ? 4.82 52.969 17.469 1 97.38 73 ILE A CA 1
ATOM 579 C C . ILE A 1 73 ? 5.387 53.906 18.531 1 97.38 73 ILE A C 1
ATOM 581 O O . ILE A 1 73 ? 5.453 53.531 19.719 1 97.38 73 ILE A O 1
ATOM 585 N N . ASP A 1 74 ? 5.875 55 18.062 1 96.38 74 ASP A N 1
ATOM 586 C CA . ASP A 1 74 ? 6.297 56.062 18.969 1 96.38 74 ASP A CA 1
ATOM 587 C C . ASP A 1 74 ? 5.098 56.875 19.438 1 96.38 74 ASP A C 1
ATOM 589 O O . ASP A 1 74 ? 4.355 57.438 18.625 1 96.38 74 ASP A O 1
ATOM 593 N N . LEU A 1 75 ? 4.906 56.938 20.734 1 95.44 75 LEU A N 1
ATOM 594 C CA . LEU A 1 75 ? 3.682 57.531 21.281 1 95.44 75 LEU A CA 1
ATOM 595 C C . LEU A 1 75 ? 3.68 59.031 21.125 1 95.44 75 LEU A C 1
ATOM 597 O O . LEU A 1 75 ? 2.621 59.688 21.172 1 95.44 75 LEU A O 1
ATOM 601 N N . LYS A 1 76 ? 4.789 59.656 20.969 1 93.06 76 LYS A N 1
ATOM 602 C CA . LYS A 1 76 ? 4.875 61.094 20.781 1 93.06 76 LYS A CA 1
ATOM 603 C C . LYS A 1 76 ? 4.727 61.469 19.312 1 93.06 76 LYS A C 1
ATOM 605 O O . LYS A 1 76 ? 3.887 62.312 18.953 1 93.06 76 LYS A O 1
ATOM 610 N N . SER A 1 77 ? 5.477 60.844 18.469 1 94.19 77 SER A N 1
ATOM 611 C CA . SER A 1 77 ? 5.496 61.188 17.047 1 94.19 77 SER A CA 1
ATOM 612 C C . SER A 1 77 ? 4.41 60.469 16.281 1 94.19 77 SER A C 1
ATOM 614 O O . SER A 1 77 ? 4.023 60.875 15.188 1 94.19 77 SER A O 1
ATOM 616 N N . GLY A 1 78 ? 3.979 59.375 16.797 1 93.19 78 GLY A N 1
ATOM 617 C CA . GLY A 1 78 ? 3.039 58.562 16.062 1 93.19 78 GLY A CA 1
ATOM 618 C C . GLY A 1 78 ? 3.701 57.719 14.984 1 93.19 78 GLY A C 1
ATOM 619 O O . GLY A 1 78 ? 3.023 57 14.234 1 93.19 78 GLY A O 1
ATOM 620 N N . GLU A 1 79 ? 4.988 57.75 14.945 1 95.31 79 GLU A N 1
ATOM 621 C CA . GLU A 1 79 ? 5.707 57 13.914 1 95.31 79 GLU A CA 1
ATOM 622 C C . GLU A 1 79 ? 5.551 55.5 14.117 1 95.31 79 GLU A C 1
ATOM 624 O O . GLU A 1 79 ? 5.852 54.969 15.188 1 95.31 79 GLU A O 1
ATOM 629 N N . LEU A 1 80 ? 4.996 54.812 13.062 1 95.94 80 LEU A N 1
ATOM 630 C CA . LEU A 1 80 ? 4.828 53.375 13.031 1 95.94 80 LEU A CA 1
ATOM 631 C C . LEU A 1 80 ? 5.992 52.688 12.297 1 95.94 80 LEU A C 1
ATOM 633 O O . LEU A 1 80 ? 6.367 53.125 11.203 1 95.94 80 LEU A O 1
ATOM 637 N N . LYS A 1 81 ? 6.625 51.688 12.898 1 93.94 81 LYS A N 1
ATOM 638 C CA . LYS A 1 81 ? 7.75 50.969 12.297 1 93.94 81 LYS A CA 1
ATOM 639 C C . LYS A 1 81 ? 7.555 49.469 12.391 1 93.94 81 LYS A C 1
ATOM 641 O O . LYS A 1 81 ? 7.176 48.969 13.445 1 93.94 81 LYS A O 1
ATOM 646 N N . ARG A 1 82 ? 7.738 48.781 11.266 1 93.81 82 ARG A N 1
ATOM 647 C CA . ARG A 1 82 ? 7.812 47.312 11.297 1 93.81 82 ARG A CA 1
ATOM 648 C C . ARG A 1 82 ? 9.18 46.844 11.789 1 93.81 82 ARG A C 1
ATOM 650 O O . ARG A 1 82 ? 10.211 47.312 11.297 1 93.81 82 ARG A O 1
ATOM 657 N N . LEU A 1 83 ? 9.211 45.938 12.758 1 94.12 83 LEU A N 1
ATOM 658 C CA . LEU A 1 83 ? 10.453 45.562 13.422 1 94.12 83 LEU A CA 1
ATOM 659 C C . LEU A 1 83 ? 10.977 44.219 12.883 1 94.12 83 LEU A C 1
ATOM 661 O O . LEU A 1 83 ? 12.188 44.031 12.828 1 94.12 83 LEU A O 1
ATOM 665 N N . THR A 1 84 ? 10.164 43.281 12.602 1 93 84 THR A N 1
ATOM 666 C CA . THR A 1 84 ? 10.578 41.969 12.102 1 93 84 THR A CA 1
ATOM 667 C C . THR A 1 84 ? 9.969 41.688 10.734 1 93 84 THR A C 1
ATOM 669 O O . THR A 1 84 ? 8.891 42.219 10.414 1 93 84 THR A O 1
ATOM 672 N N . PHE A 1 85 ? 10.625 40.938 9.883 1 92.06 85 PHE A N 1
ATOM 673 C CA . PHE A 1 85 ? 10.219 40.562 8.539 1 92.06 85 PHE A CA 1
ATOM 674 C C . PHE A 1 85 ? 10.336 39.031 8.352 1 92.06 85 PHE A C 1
ATOM 676 O O . PHE A 1 85 ? 10.875 38.594 7.34 1 92.06 85 PHE A O 1
ATOM 683 N N . ILE A 1 86 ? 9.891 38.312 9.344 1 88.56 86 ILE A N 1
ATOM 684 C CA . ILE A 1 86 ? 10.109 36.875 9.312 1 88.56 86 ILE A CA 1
ATOM 685 C C . ILE A 1 86 ? 8.781 36.156 9.078 1 88.56 86 ILE A C 1
ATOM 687 O O . ILE A 1 86 ? 8.758 34.969 8.773 1 88.56 86 ILE A O 1
ATOM 691 N N . THR A 1 87 ? 7.676 36.812 9.023 1 79.56 87 THR A N 1
ATOM 692 C CA . THR A 1 87 ? 6.336 36.312 8.75 1 79.56 87 THR A CA 1
ATOM 693 C C . THR A 1 87 ? 6.109 34.969 9.477 1 79.56 87 THR A C 1
ATOM 695 O O . THR A 1 87 ? 5.656 34 8.867 1 79.56 87 THR A O 1
ATOM 698 N N . GLY A 1 88 ? 6.543 34.906 10.672 1 67.25 88 GLY A N 1
ATOM 699 C CA . GLY A 1 88 ? 6.453 33.656 11.414 1 67.25 88 GLY A CA 1
ATOM 700 C C . GLY A 1 88 ? 5.051 33.094 11.438 1 67.25 88 GLY A C 1
ATOM 701 O O . GLY A 1 88 ? 4.074 33.812 11.633 1 67.25 88 GLY A O 1
ATOM 702 N N . LYS A 1 89 ? 4.902 31.891 10.727 1 61.69 89 LYS A N 1
ATOM 703 C CA . LYS A 1 89 ? 3.664 31.141 10.516 1 61.69 89 LYS A CA 1
ATOM 704 C C . LYS A 1 89 ? 2.984 30.828 11.852 1 61.69 89 LYS A C 1
ATOM 706 O O . LYS A 1 89 ? 3.648 30.484 12.828 1 61.69 89 LYS A O 1
ATOM 711 N N . SER A 1 90 ? 1.822 31.422 11.898 1 51.78 90 SER A N 1
ATOM 712 C CA . SER A 1 90 ? 0.978 30.922 12.977 1 51.78 90 SER A CA 1
ATOM 713 C C . SER A 1 90 ? 0.807 29.406 12.891 1 51.78 90 SER A C 1
ATOM 715 O O . SER A 1 90 ? 0.574 28.875 11.805 1 51.78 90 SER A O 1
ATOM 717 N N . VAL A 1 91 ? 1.56 28.609 13.445 1 49.44 91 VAL A N 1
ATOM 718 C CA . VAL A 1 91 ? 1.345 27.172 13.43 1 49.44 91 VAL A CA 1
ATOM 719 C C . VAL A 1 91 ? -0.091 26.859 13.844 1 49.44 91 VAL A C 1
ATOM 721 O O . VAL A 1 91 ? -0.773 27.703 14.43 1 49.44 91 VAL A O 1
ATOM 724 N N . GLY A 1 92 ? -0.691 25.812 13.438 1 46.72 92 GLY A N 1
ATOM 725 C CA . GLY A 1 92 ? -2.008 25.312 13.789 1 46.72 92 GLY A CA 1
ATOM 726 C C . GLY A 1 92 ? -2.428 25.688 15.203 1 46.72 92 GLY A C 1
ATOM 727 O O . GLY A 1 92 ? -3.611 25.625 15.539 1 46.72 92 GLY A O 1
ATOM 728 N N . ARG A 1 93 ? -1.453 26 16.094 1 51.78 93 ARG A N 1
ATOM 729 C CA . ARG A 1 93 ? -1.79 26.312 17.469 1 51.78 93 ARG A CA 1
ATOM 730 C C . ARG A 1 93 ? -1.61 27.797 17.766 1 51.78 93 ARG A C 1
ATOM 732 O O . ARG A 1 93 ? -1.401 28.188 18.922 1 51.78 93 ARG A O 1
ATOM 739 N N . ARG A 1 94 ? -1.544 28.484 16.734 1 54.56 94 ARG A N 1
ATOM 740 C CA . ARG A 1 94 ? -1.56 29.953 16.75 1 54.56 94 ARG A CA 1
ATOM 741 C C . ARG A 1 94 ? -0.417 30.5 17.594 1 54.56 94 ARG A C 1
ATOM 743 O O . ARG A 1 94 ? -0.621 31.406 18.406 1 54.56 94 ARG A O 1
ATOM 750 N N . LYS A 1 95 ? 0.67 29.75 17.453 1 70.81 95 LYS A N 1
ATOM 751 C CA . LYS A 1 95 ? 1.857 30.328 18.078 1 70.81 95 LYS A CA 1
ATOM 752 C C . LYS A 1 95 ? 2.57 31.281 17.125 1 70.81 95 LYS A C 1
ATOM 754 O O . LYS A 1 95 ? 3.029 30.875 16.047 1 70.81 95 LYS A O 1
ATOM 759 N N . PHE A 1 96 ? 2.393 32.5 17.328 1 80.5 96 PHE A N 1
ATOM 760 C CA . PHE A 1 96 ? 2.895 33.562 16.469 1 80.5 96 PHE A CA 1
ATOM 761 C C . PHE A 1 96 ? 4.188 34.156 17.031 1 80.5 96 PHE A C 1
ATOM 763 O O . PHE A 1 96 ? 4.523 33.938 18.188 1 80.5 96 PHE A O 1
ATOM 770 N N . THR A 1 97 ? 4.969 34.719 16.047 1 90.06 97 THR A N 1
ATOM 771 C CA . THR A 1 97 ? 6.031 35.594 16.5 1 90.06 97 THR A CA 1
ATOM 772 C C . THR A 1 97 ? 5.492 36.625 17.5 1 90.06 97 THR A C 1
ATOM 774 O O . THR A 1 97 ? 4.453 37.25 17.266 1 90.06 97 THR A O 1
ATOM 777 N N . ASP A 1 98 ? 6.191 36.688 18.672 1 92.62 98 ASP A N 1
ATOM 778 C CA . ASP A 1 98 ? 5.652 37.531 19.75 1 92.62 98 ASP A CA 1
ATOM 779 C C . ASP A 1 98 ? 6.773 38.188 20.547 1 92.62 98 ASP A C 1
ATOM 781 O O . ASP A 1 98 ? 7.949 37.844 20.375 1 92.62 98 ASP A O 1
ATOM 785 N N . VAL A 1 99 ? 6.336 39.156 21.375 1 94.5 99 VAL A N 1
ATOM 786 C CA . VAL A 1 99 ? 7.246 39.75 22.328 1 94.5 99 VAL A CA 1
ATOM 787 C C . VAL A 1 99 ? 7.332 38.906 23.594 1 94.5 99 VAL A C 1
ATOM 789 O O . VAL A 1 99 ? 6.324 38.688 24.266 1 94.5 99 VAL A O 1
ATOM 792 N N . ALA A 1 100 ? 8.547 38.438 23.922 1 95.75 100 ALA A N 1
ATOM 793 C CA . ALA A 1 100 ? 8.742 37.625 25.125 1 95.75 100 ALA A CA 1
ATOM 794 C C . ALA A 1 100 ? 9.094 38.5 26.328 1 95.75 100 ALA A C 1
ATOM 796 O O . ALA A 1 100 ? 8.844 38.094 27.469 1 95.75 100 ALA A O 1
ATOM 797 N N . GLY A 1 101 ? 9.727 39.531 26.094 1 95.38 101 GLY A N 1
ATOM 798 C CA . GLY A 1 101 ? 10.172 40.469 27.125 1 95.38 101 GLY A CA 1
ATOM 799 C C . GLY A 1 101 ? 11.258 41.406 26.641 1 95.38 101 GLY A C 1
ATOM 800 O O . GLY A 1 101 ? 11.336 41.719 25.453 1 95.38 101 GLY A O 1
ATOM 801 N N . PHE A 1 102 ? 11.898 42 27.594 1 95.06 102 PHE A N 1
ATOM 802 C CA . PHE A 1 102 ? 12.977 42.938 27.312 1 95.06 102 PHE A CA 1
ATOM 803 C C . PHE A 1 102 ? 14.25 42.562 28.047 1 95.06 102 PHE A C 1
ATOM 805 O O . PHE A 1 102 ? 14.188 42.094 29.188 1 95.06 102 PHE A O 1
ATOM 812 N N . SER A 1 103 ? 15.328 42.719 27.375 1 93.38 103 SER A N 1
ATOM 813 C CA . SER A 1 103 ? 16.609 42.5 28.047 1 93.38 103 SER A CA 1
ATOM 814 C C . SER A 1 103 ? 16.938 43.688 28.953 1 93.38 103 SER A C 1
ATOM 816 O O . SER A 1 103 ? 16.25 44.719 28.922 1 93.38 103 SER A O 1
ATOM 818 N N . LYS A 1 104 ? 18.047 43.5 29.703 1 89.12 104 LYS A N 1
ATOM 819 C CA . LYS A 1 104 ? 18.469 44.531 30.641 1 89.12 104 LYS A CA 1
ATOM 820 C C . LYS A 1 104 ? 18.828 45.844 29.922 1 89.12 104 LYS A C 1
ATOM 822 O O . LYS A 1 104 ? 18.594 46.938 30.453 1 89.12 104 LYS A O 1
ATOM 827 N N . ASP A 1 105 ? 19.281 45.719 28.703 1 88.75 105 ASP A N 1
ATOM 828 C CA . ASP A 1 105 ? 19.688 46.906 27.953 1 88.75 105 ASP A CA 1
ATOM 829 C C . ASP A 1 105 ? 18.516 47.5 27.172 1 88.75 105 ASP A C 1
ATOM 831 O O . ASP A 1 105 ? 18.703 48.438 26.391 1 88.75 105 ASP A O 1
ATOM 835 N N . GLY A 1 106 ? 17.344 46.875 27.344 1 89.75 106 GLY A N 1
ATOM 836 C CA . GLY A 1 106 ? 16.141 47.438 26.766 1 89.75 106 GLY A CA 1
ATOM 837 C C . GLY A 1 106 ? 15.805 46.875 25.406 1 89.75 106 GLY A C 1
ATOM 838 O O . GLY A 1 106 ? 14.797 47.25 24.781 1 89.75 106 GLY A O 1
ATOM 839 N N . SER A 1 107 ? 16.594 45.906 24.953 1 93.69 107 SER A N 1
ATOM 840 C CA . SER A 1 107 ? 16.312 45.281 23.672 1 93.69 107 SER A CA 1
ATOM 841 C C . SER A 1 107 ? 15.102 44.344 23.781 1 93.69 107 SER A C 1
ATOM 843 O O . SER A 1 107 ? 14.914 43.688 24.812 1 93.69 107 SER A O 1
ATOM 845 N N . ILE A 1 108 ? 14.391 44.312 22.703 1 96 108 ILE A N 1
ATOM 846 C CA . ILE A 1 108 ? 13.25 43.406 22.656 1 96 108 ILE A CA 1
ATOM 847 C C . ILE A 1 108 ? 13.734 41.969 22.531 1 96 108 ILE A C 1
ATOM 849 O O . ILE A 1 108 ? 14.633 41.656 21.734 1 96 108 ILE A O 1
ATOM 853 N N . ILE A 1 109 ? 13.242 41.094 23.375 1 96.88 109 ILE A N 1
ATOM 854 C CA . ILE A 1 109 ? 13.406 39.625 23.203 1 96.88 109 ILE A CA 1
ATOM 855 C C . ILE A 1 109 ? 12.195 39.062 22.484 1 96.88 109 ILE A C 1
ATOM 857 O O . ILE A 1 109 ? 11.062 39.188 22.969 1 96.88 109 ILE A O 1
ATOM 861 N N . VAL A 1 110 ? 12.477 38.5 21.297 1 95.38 110 VAL A N 1
ATOM 862 C CA . VAL A 1 110 ? 11.438 37.938 20.422 1 95.38 110 VAL A CA 1
ATOM 863 C C . VAL A 1 110 ? 11.305 36.438 20.641 1 95.38 110 VAL A C 1
ATOM 865 O O . VAL A 1 110 ? 12.305 35.75 20.797 1 95.38 110 VAL A O 1
ATOM 868 N N . SER A 1 111 ? 10.133 35.938 20.781 1 94.5 111 SER A N 1
ATOM 869 C CA . SER A 1 111 ? 9.828 34.531 20.734 1 94.5 111 SER A CA 1
ATOM 870 C C . SER A 1 111 ? 9.305 34.094 19.375 1 94.5 111 SER A C 1
ATOM 872 O O . SER A 1 111 ? 8.297 34.625 18.906 1 94.5 111 SER A O 1
ATOM 874 N N . THR A 1 112 ? 9.984 33.188 18.609 1 93 112 THR A N 1
ATOM 875 C CA . THR A 1 112 ? 9.57 32.75 17.266 1 93 112 THR A CA 1
ATOM 876 C C . THR A 1 112 ? 10.102 31.359 16.953 1 93 112 THR A C 1
ATOM 878 O O . THR A 1 112 ? 11.062 30.906 17.562 1 93 112 THR A O 1
ATOM 881 N N . ASP A 1 113 ? 9.383 30.672 16.094 1 91.94 113 ASP A N 1
ATOM 882 C CA . ASP A 1 113 ? 9.859 29.391 15.609 1 91.94 113 ASP A CA 1
ATOM 883 C C . ASP A 1 113 ? 10.305 29.484 14.148 1 91.94 113 ASP A C 1
ATOM 885 O O . ASP A 1 113 ? 10.492 28.469 13.477 1 91.94 113 ASP A O 1
ATOM 889 N N . ALA A 1 114 ? 10.461 30.688 13.594 1 89.69 114 ALA A N 1
ATOM 890 C CA . ALA A 1 114 ? 10.703 30.922 12.172 1 89.69 114 ALA A CA 1
ATOM 891 C C . ALA A 1 114 ? 11.992 30.25 11.711 1 89.69 114 ALA A C 1
ATOM 893 O O . ALA A 1 114 ? 12.125 29.891 10.539 1 89.69 114 ALA A O 1
ATOM 894 N N . PHE A 1 115 ? 12.961 30 12.641 1 91.56 115 PHE A N 1
ATOM 895 C CA . PHE A 1 115 ? 14.266 29.469 12.266 1 91.56 115 PHE A CA 1
ATOM 896 C C . PHE A 1 115 ? 14.469 28.078 12.852 1 91.56 115 PHE A C 1
ATOM 898 O O . PHE A 1 115 ? 15.602 27.641 13.031 1 91.56 115 PHE A O 1
ATOM 905 N N . GLN A 1 116 ? 13.32 27.438 13.211 1 91.62 116 GLN A N 1
ATOM 906 C CA . GLN A 1 116 ? 13.391 26.141 13.883 1 91.62 116 GLN A CA 1
ATOM 907 C C . GLN A 1 116 ? 12.828 25.031 13 1 91.62 116 GLN A C 1
ATOM 909 O O . GLN A 1 116 ? 11.953 25.281 12.164 1 91.62 116 GLN A O 1
ATOM 914 N N . PRO A 1 117 ? 13.32 23.812 13.18 1 93.38 117 PRO A N 1
ATOM 915 C CA . PRO A 1 117 ? 12.758 22.672 12.453 1 93.38 117 PRO A CA 1
ATOM 916 C C . PRO A 1 117 ? 11.336 22.328 12.906 1 93.38 117 PRO A C 1
ATOM 918 O O . PRO A 1 117 ? 10.594 21.672 12.172 1 93.38 117 PRO A O 1
ATOM 921 N N . PHE A 1 118 ? 10.992 22.719 14.125 1 93.12 118 PHE A N 1
ATOM 922 C CA . PHE A 1 118 ? 9.703 22.375 14.695 1 93.12 118 PHE A CA 1
ATOM 923 C C . PHE A 1 118 ? 8.945 23.625 15.133 1 93.12 118 PHE A C 1
ATOM 925 O O . PHE A 1 118 ? 9.531 24.703 15.234 1 93.12 118 PHE A O 1
ATOM 932 N N . SER A 1 119 ? 7.625 23.469 15.289 1 89.31 119 SER A N 1
ATOM 933 C CA . SER A 1 119 ? 6.785 24.594 15.727 1 89.31 119 SER A CA 1
ATOM 934 C C . SER A 1 119 ? 6.914 24.828 17.219 1 89.31 119 SER A C 1
ATOM 936 O O . SER A 1 119 ? 5.926 24.766 17.953 1 89.31 119 SER A O 1
ATOM 938 N N . VAL A 1 120 ? 8.086 25.125 17.672 1 92.44 120 VAL A N 1
ATOM 939 C CA . VAL A 1 120 ? 8.422 25.438 19.062 1 92.44 120 VAL A CA 1
ATOM 940 C C . VAL A 1 120 ? 9.203 26.75 19.141 1 92.44 120 VAL A C 1
ATOM 942 O O . VAL A 1 120 ? 10.344 26.812 18.672 1 92.44 120 VAL A O 1
ATOM 945 N N . PRO A 1 121 ? 8.633 27.719 19.688 1 92.69 121 PRO A N 1
ATOM 946 C CA . PRO A 1 121 ? 9.289 29.016 19.703 1 92.69 121 PRO A CA 1
ATOM 947 C C . PRO A 1 121 ? 10.547 29.031 20.578 1 92.69 121 PRO A C 1
ATOM 949 O O . PRO A 1 121 ? 10.57 28.422 21.641 1 92.69 121 PRO A O 1
ATOM 952 N N . MET A 1 122 ? 11.539 29.75 20.109 1 95.25 122 MET A N 1
ATOM 953 C CA . MET A 1 122 ? 12.781 30.047 20.812 1 95.25 122 MET A CA 1
ATOM 954 C C . MET A 1 122 ? 12.953 31.547 20.984 1 95.25 122 MET A C 1
ATOM 956 O O . MET A 1 122 ? 12.219 32.344 20.391 1 95.25 122 MET A O 1
ATOM 960 N N . LEU A 1 123 ? 13.945 31.922 21.812 1 96.56 123 LEU A N 1
ATOM 961 C CA . LEU A 1 123 ? 14.148 33.344 22.125 1 96.56 123 LEU A CA 1
ATOM 962 C C . LEU A 1 123 ? 15.281 33.906 21.297 1 96.56 123 LEU A C 1
ATOM 964 O O . LEU A 1 123 ? 16.328 33.281 21.109 1 96.56 123 LEU A O 1
ATOM 968 N N . TYR A 1 124 ? 15.039 35.125 20.75 1 95.88 124 TYR A N 1
ATOM 969 C CA . TYR A 1 124 ? 16 35.875 19.984 1 95.88 124 TYR A CA 1
ATOM 970 C C . TYR A 1 124 ? 16.078 37.312 20.469 1 95.88 124 TYR A C 1
ATOM 972 O O . TYR A 1 124 ? 15.055 37.938 20.797 1 95.88 124 TYR A O 1
ATOM 980 N N . LYS A 1 125 ? 17.234 37.875 20.516 1 96.25 125 LYS A N 1
ATOM 981 C CA . LYS A 1 125 ? 17.406 39.312 20.781 1 96.25 125 LYS A CA 1
ATOM 982 C C . LYS A 1 125 ? 17.312 40.125 19.484 1 96.25 125 LYS A C 1
ATOM 984 O O . LYS A 1 125 ? 18.016 39.844 18.516 1 96.25 125 LYS A O 1
ATOM 989 N N . LEU A 1 126 ? 16.391 41.094 19.516 1 95.06 126 LEU A N 1
ATOM 990 C CA . LEU A 1 126 ? 16.203 41.938 18.344 1 95.06 126 LEU A CA 1
ATOM 991 C C . LEU A 1 126 ? 17.141 43.125 18.375 1 95.06 126 LEU A C 1
ATOM 993 O O . LEU A 1 126 ? 17.141 43.906 19.328 1 95.06 126 LEU A O 1
ATOM 997 N N . GLY A 1 127 ? 17.938 43.219 17.297 1 88.81 127 GLY A N 1
ATOM 998 C CA . GLY A 1 127 ? 18.828 44.375 17.172 1 88.81 127 GLY A CA 1
ATOM 999 C C . GLY A 1 127 ? 18.156 45.562 16.516 1 88.81 127 GLY A C 1
ATOM 1000 O O . GLY A 1 127 ? 17.109 45.438 15.883 1 88.81 127 GLY A O 1
ATOM 1001 N N . ASP A 1 128 ? 18.766 46.75 16.641 1 81.94 128 ASP A N 1
ATOM 1002 C CA . ASP A 1 128 ? 18.234 47.969 16.062 1 81.94 128 ASP A CA 1
ATOM 1003 C C . ASP A 1 128 ? 18.172 47.906 14.539 1 81.94 128 ASP A C 1
ATOM 1005 O O . ASP A 1 128 ? 17.359 48.562 13.906 1 81.94 128 ASP A O 1
ATOM 1009 N N . ASP A 1 129 ? 19 47.062 14.055 1 81 129 ASP A N 1
ATOM 1010 C CA . ASP A 1 129 ? 19.062 46.906 12.602 1 81 129 ASP A CA 1
ATOM 1011 C C . ASP A 1 129 ? 18.156 45.781 12.117 1 81 129 ASP A C 1
ATOM 1013 O O . ASP A 1 129 ? 18.188 45.406 10.945 1 81 129 ASP A O 1
ATOM 1017 N N . GLY A 1 130 ? 17.406 45.25 12.984 1 85.75 130 GLY A N 1
ATOM 1018 C CA . GLY A 1 130 ? 16.5 44.188 12.594 1 85.75 130 GLY A CA 1
ATOM 1019 C C . GLY A 1 130 ? 17.109 42.812 12.695 1 85.75 130 GLY A C 1
ATOM 1020 O O . GLY A 1 130 ? 16.453 41.812 12.375 1 85.75 130 GLY A O 1
ATOM 1021 N N . SER A 1 131 ? 18.328 42.719 13.148 1 89.44 131 SER A N 1
ATOM 1022 C CA . SER A 1 131 ? 18.969 41.406 13.32 1 89.44 131 SER A CA 1
ATOM 1023 C C . SER A 1 131 ? 18.344 40.625 14.461 1 89.44 131 SER A C 1
ATOM 1025 O O . SER A 1 131 ? 17.812 41.219 15.406 1 89.44 131 SER A O 1
ATOM 1027 N N . LEU A 1 132 ? 18.312 39.344 14.328 1 92.06 132 LEU A N 1
ATOM 1028 C CA . LEU A 1 132 ? 17.812 38.438 15.359 1 92.06 132 LEU A CA 1
ATOM 1029 C C . LEU A 1 132 ? 18.922 37.469 15.828 1 92.06 132 LEU A C 1
ATOM 1031 O O . LEU A 1 132 ? 19.328 36.594 15.094 1 92.06 132 LEU A O 1
ATOM 1035 N N . ASP A 1 133 ? 19.359 37.656 17.016 1 92.94 133 ASP A N 1
ATOM 1036 C CA . ASP A 1 133 ? 20.406 36.844 17.594 1 92.94 133 ASP A CA 1
ATOM 1037 C C . ASP A 1 133 ? 19.828 35.812 18.562 1 92.94 133 ASP A C 1
ATOM 1039 O O . ASP A 1 133 ? 19.203 36.188 19.562 1 92.94 133 ASP A O 1
ATOM 1043 N N . PRO A 1 134 ? 20.047 34.562 18.25 1 94.38 134 PRO A N 1
ATOM 1044 C CA . PRO A 1 134 ? 19.484 33.531 19.156 1 94.38 134 PRO A CA 1
ATOM 1045 C C . PRO A 1 134 ? 20.109 33.562 20.547 1 94.38 134 PRO A C 1
ATOM 1047 O O . PRO A 1 134 ? 21.312 33.75 20.672 1 94.38 134 PRO A O 1
ATOM 1050 N N . LEU A 1 135 ? 19.266 33.375 21.594 1 95.38 135 LEU A N 1
ATOM 1051 C CA . LEU A 1 135 ? 19.766 33.344 22.969 1 95.38 135 LEU A CA 1
ATOM 1052 C C . LEU A 1 135 ? 20.172 31.922 23.359 1 95.38 135 LEU A C 1
ATOM 1054 O O . LEU A 1 135 ? 20.906 31.719 24.328 1 95.38 135 LEU A O 1
ATOM 1058 N N . ASN A 1 136 ? 19.672 30.906 22.641 1 95.31 136 ASN A N 1
ATOM 1059 C CA . ASN A 1 136 ? 19.984 29.5 22.828 1 95.31 136 ASN A CA 1
ATOM 1060 C C . ASN A 1 136 ? 19.672 29.031 24.25 1 95.31 136 ASN A C 1
ATOM 1062 O O . ASN A 1 136 ? 20.516 28.438 24.922 1 95.31 136 ASN A O 1
ATOM 1066 N N . LEU A 1 137 ? 18.484 29.344 24.734 1 96.81 137 LEU A N 1
ATOM 1067 C CA . LEU A 1 137 ? 18.047 28.969 26.078 1 96.81 137 LEU A CA 1
ATOM 1068 C C . LEU A 1 137 ? 16.953 27.906 26.016 1 96.81 137 LEU A C 1
ATOM 1070 O O . LEU A 1 137 ? 16.344 27.562 27.031 1 96.81 137 LEU A O 1
ATOM 1074 N N . GLY A 1 138 ? 16.734 27.328 24.844 1 95.69 138 GLY A N 1
ATOM 1075 C CA . GLY A 1 138 ? 15.68 26.344 24.656 1 95.69 138 GLY A CA 1
ATOM 1076 C C . GLY A 1 138 ? 14.312 26.969 24.438 1 95.69 138 GLY A C 1
ATOM 1077 O O . GLY A 1 138 ? 14.203 28.188 24.312 1 95.69 138 GLY A O 1
ATOM 1078 N N . PRO A 1 139 ? 13.25 26.172 24.359 1 95.69 139 PRO A N 1
ATOM 1079 C CA . PRO A 1 139 ? 11.891 26.672 24.125 1 95.69 139 PRO A CA 1
ATOM 1080 C C . PRO A 1 139 ? 11.43 27.625 25.219 1 95.69 139 PRO A C 1
ATOM 1082 O O . PRO A 1 139 ? 11.625 27.359 26.406 1 95.69 139 PRO A O 1
ATOM 1085 N N . ALA A 1 140 ? 10.859 28.75 24.828 1 96 140 ALA A N 1
ATOM 1086 C CA . ALA A 1 140 ? 10.328 29.719 25.781 1 96 140 ALA A CA 1
ATOM 1087 C C . ALA A 1 140 ? 9.477 30.766 25.078 1 96 140 ALA A C 1
ATOM 1089 O O . ALA A 1 140 ? 9.672 31.047 23.891 1 96 140 ALA A O 1
ATOM 1090 N N . VAL A 1 141 ? 8.523 31.328 25.859 1 95.25 141 VAL A N 1
ATOM 1091 C CA . VAL A 1 141 ? 7.672 32.375 25.281 1 95.25 141 VAL A CA 1
ATOM 1092 C C . VAL A 1 141 ? 7.688 33.594 26.172 1 95.25 141 VAL A C 1
ATOM 1094 O O . VAL A 1 141 ? 7.184 34.656 25.797 1 95.25 141 VAL A O 1
ATOM 1097 N N . HIS A 1 142 ? 8.305 33.531 27.422 1 97 142 HIS A N 1
ATOM 1098 C CA . HIS A 1 142 ? 8.492 34.688 28.312 1 97 142 HIS A CA 1
ATOM 1099 C C . HIS A 1 142 ? 9.938 34.781 28.766 1 97 142 HIS A C 1
ATOM 1101 O O . HIS A 1 142 ? 10.617 33.781 28.938 1 97 142 HIS A O 1
ATOM 1107 N N . TYR A 1 143 ? 10.406 35.938 28.891 1 97.25 143 TYR A N 1
ATOM 1108 C CA . TYR A 1 143 ? 11.766 36.281 29.328 1 97.25 143 TYR A CA 1
ATOM 1109 C C . TYR A 1 143 ? 11.758 37.469 30.281 1 97.25 143 TYR A C 1
ATOM 1111 O O . TYR A 1 143 ? 11.281 38.531 29.938 1 97.25 143 TYR A O 1
ATOM 1119 N N . ILE A 1 144 ? 12.242 37.312 31.516 1 96.81 144 ILE A N 1
ATOM 1120 C CA . ILE A 1 144 ? 12.336 38.375 32.5 1 96.81 144 ILE A CA 1
ATOM 1121 C C . ILE A 1 144 ? 13.719 38.344 33.156 1 96.81 144 ILE A C 1
ATOM 1123 O O . ILE A 1 144 ? 14.242 37.281 33.469 1 96.81 144 ILE A O 1
ATOM 1127 N N . GLU A 1 145 ? 14.32 39.469 33.219 1 94.88 145 GLU A N 1
ATOM 1128 C CA . GLU A 1 145 ? 15.555 39.625 33.969 1 94.88 145 GLU A CA 1
ATOM 1129 C C . GLU A 1 145 ? 15.312 40.406 35.281 1 94.88 145 GLU A C 1
ATOM 1131 O O . GLU A 1 145 ? 14.703 41.5 35.25 1 94.88 145 GLU A O 1
ATOM 1136 N N . LYS A 1 146 ? 15.68 39.812 36.344 1 93.38 146 LYS A N 1
ATOM 1137 C CA . LYS A 1 146 ? 15.5 40.438 37.656 1 93.38 146 LYS A CA 1
ATOM 1138 C C . LYS A 1 146 ? 16.625 40.031 38.594 1 93.38 146 LYS A C 1
ATOM 1140 O O . LYS A 1 146 ? 16.984 38.844 38.688 1 93.38 146 LYS A O 1
ATOM 1145 N N . ASN A 1 147 ? 17.219 40.938 39.344 1 92 147 ASN A N 1
ATOM 1146 C CA . ASN A 1 147 ? 18.234 40.719 40.375 1 92 147 ASN A CA 1
ATOM 1147 C C . ASN A 1 147 ? 19.391 39.875 39.844 1 92 147 ASN A C 1
ATOM 1149 O O . ASN A 1 147 ? 19.828 38.938 40.5 1 92 147 ASN A O 1
ATOM 1153 N N . GLY A 1 148 ? 19.766 39.969 38.656 1 90.19 148 GLY A N 1
ATOM 1154 C CA . GLY A 1 148 ? 20.891 39.281 38.062 1 90.19 148 GLY A CA 1
ATOM 1155 C C . GLY A 1 148 ? 20.547 37.875 37.594 1 90.19 148 GLY A C 1
ATOM 1156 O O . GLY A 1 148 ? 21.422 37.125 37.156 1 90.19 148 GLY A O 1
ATOM 1157 N N . ARG A 1 149 ? 19.328 37.531 37.688 1 94.38 149 ARG A N 1
ATOM 1158 C CA . ARG A 1 149 ? 18.859 36.219 37.25 1 94.38 149 ARG A CA 1
ATOM 1159 C C . ARG A 1 149 ? 17.953 36.344 36.031 1 94.38 149 ARG A C 1
ATOM 1161 O O . ARG A 1 149 ? 17.312 37.375 35.812 1 94.38 149 ARG A O 1
ATOM 1168 N N . ILE A 1 150 ? 17.969 35.281 35.25 1 96.56 150 ILE A N 1
ATOM 1169 C CA . ILE A 1 150 ? 17.062 35.188 34.094 1 96.56 150 ILE A CA 1
ATOM 1170 C C . ILE A 1 150 ? 15.914 34.219 34.438 1 96.56 150 ILE A C 1
ATOM 1172 O O . ILE A 1 150 ? 16.141 33.188 35.031 1 96.56 150 ILE A O 1
ATOM 1176 N N . TYR A 1 151 ? 14.672 34.688 34.281 1 97.75 151 TYR A N 1
ATOM 1177 C CA . TYR A 1 151 ? 13.477 33.844 34.375 1 97.75 151 TYR A CA 1
ATOM 1178 C C . TYR A 1 151 ? 12.875 33.594 33 1 97.75 151 TYR A C 1
ATOM 1180 O O . TYR A 1 151 ? 12.562 34.562 32.25 1 97.75 151 TYR A O 1
ATOM 1188 N N . ILE A 1 152 ? 12.797 32.344 32.625 1 97.19 152 ILE A N 1
ATOM 1189 C CA . ILE A 1 152 ? 12.211 32.031 31.312 1 97.19 152 ILE A CA 1
ATOM 1190 C C . ILE A 1 152 ? 10.922 31.234 31.531 1 97.19 152 ILE A C 1
ATOM 1192 O O . ILE A 1 152 ? 10.852 30.375 32.406 1 97.19 152 ILE A O 1
ATOM 1196 N N . GLY A 1 153 ? 9.867 31.625 30.844 1 97.94 153 GLY A N 1
ATOM 1197 C CA . GLY A 1 153 ? 8.625 30.875 30.812 1 97.94 153 GLY A CA 1
ATOM 1198 C C . GLY A 1 153 ? 8.523 29.922 29.641 1 97.94 153 GLY A C 1
ATOM 1199 O O . GLY A 1 153 ? 8.352 30.359 28.5 1 97.94 153 GLY A O 1
ATOM 1200 N N . ARG A 1 154 ? 8.602 28.578 29.922 1 97.25 154 ARG A N 1
ATOM 1201 C CA . ARG A 1 154 ? 8.43 27.562 28.891 1 97.25 154 ARG A CA 1
ATOM 1202 C C . ARG A 1 154 ? 6.965 27.141 28.781 1 97.25 154 ARG A C 1
ATOM 1204 O O . ARG A 1 154 ? 6.395 26.625 29.75 1 97.25 154 ARG A O 1
ATOM 1211 N N . ASP A 1 155 ? 6.363 27.344 27.641 1 95.5 155 ASP A N 1
ATOM 1212 C CA . ASP A 1 155 ? 4.98 26.984 27.344 1 95.5 155 ASP A CA 1
ATOM 1213 C C . ASP A 1 155 ? 4.012 27.719 28.266 1 95.5 155 ASP A C 1
ATOM 1215 O O . ASP A 1 155 ? 2.988 27.156 28.672 1 95.5 155 ASP A O 1
ATOM 1219 N N . THR A 1 156 ? 4.352 28.969 28.656 1 96.88 156 THR A N 1
ATOM 1220 C CA . THR A 1 156 ? 3.514 29.734 29.578 1 96.88 156 THR A CA 1
ATOM 1221 C C . THR A 1 156 ? 2.551 30.641 28.797 1 96.88 156 THR A C 1
ATOM 1223 O O . THR A 1 156 ? 2.229 31.734 29.234 1 96.88 156 THR A O 1
ATOM 1226 N N . TYR A 1 157 ? 2.127 30.219 27.641 1 92.31 157 TYR A N 1
ATOM 1227 C CA . TYR A 1 157 ? 1.197 30.984 26.812 1 92.31 157 TYR A CA 1
ATOM 1228 C C . TYR A 1 157 ? -0.228 30.859 27.344 1 92.31 157 TYR A C 1
ATOM 1230 O O . TYR A 1 157 ? -0.53 29.938 28.109 1 92.31 157 TYR A O 1
ATOM 1238 N N . ASP A 1 158 ? -1.091 31.812 26.906 1 91.81 158 ASP A N 1
ATOM 1239 C CA . ASP A 1 158 ? -2.523 31.766 27.188 1 91.81 158 ASP A CA 1
ATOM 1240 C C . ASP A 1 158 ? -3.164 30.547 26.547 1 91.81 158 ASP A C 1
ATOM 1242 O O . ASP A 1 158 ? -2.875 30.219 25.391 1 91.81 158 ASP A O 1
ATOM 1246 N N . LEU A 1 159 ? -3.938 29.766 27.375 1 92.69 159 LEU A N 1
ATOM 1247 C CA . LEU A 1 159 ? -4.516 28.516 26.859 1 92.69 159 LEU A CA 1
ATOM 1248 C C . LEU A 1 159 ? -6.023 28.484 27.078 1 92.69 159 LEU A C 1
ATOM 1250 O O . LEU A 1 159 ? -6.535 27.625 27.812 1 92.69 159 LEU A O 1
ATOM 1254 N N . PRO A 1 160 ? -6.723 29.297 26.375 1 93 160 PRO A N 1
ATOM 1255 C CA . PRO A 1 160 ? -8.164 29.375 26.625 1 93 160 PRO A CA 1
ATOM 1256 C C . PRO A 1 160 ? -8.922 28.156 26.109 1 93 160 PRO A C 1
ATOM 1258 O O . PRO A 1 160 ? -10.008 27.844 26.594 1 93 160 PRO A O 1
ATOM 1261 N N . HIS A 1 161 ? -8.453 27.406 25.125 1 93.25 161 HIS A N 1
ATOM 1262 C CA . HIS A 1 161 ? -9.18 26.328 24.484 1 93.25 161 HIS A CA 1
ATOM 1263 C C . HIS A 1 161 ? -9.008 25.016 25.25 1 93.25 161 HIS A C 1
ATOM 1265 O O . HIS A 1 161 ? -9.648 24.016 24.922 1 93.25 161 HIS A O 1
ATOM 1271 N N . TRP A 1 162 ? -8.164 24.984 26.266 1 96.06 162 TRP A N 1
ATOM 1272 C CA . TRP A 1 162 ? -7.961 23.781 27.062 1 96.06 162 TRP A CA 1
ATOM 1273 C C . TRP A 1 162 ? -7.809 24.125 28.531 1 96.06 162 TRP A C 1
ATOM 1275 O O . TRP A 1 162 ? -6.719 24 29.094 1 96.06 162 TRP A O 1
ATOM 1285 N N . LYS A 1 163 ? -8.93 24.469 29.172 1 96.56 163 LYS A N 1
ATOM 1286 C CA . LYS A 1 163 ? -8.977 24.766 30.609 1 96.56 163 LYS A CA 1
ATOM 1287 C C . LYS A 1 163 ? -8.664 23.5 31.422 1 96.56 163 LYS A C 1
ATOM 1289 O O . LYS A 1 163 ? -8.977 22.391 31 1 96.56 163 LYS A O 1
ATOM 1294 N N . GLU A 1 164 ? -7.926 23.672 32.562 1 97.31 164 GLU A N 1
ATOM 1295 C CA . GLU A 1 164 ? -7.496 22.609 33.469 1 97.31 164 GLU A CA 1
ATOM 1296 C C . GLU A 1 164 ? -6.52 21.656 32.781 1 97.31 164 GLU A C 1
ATOM 1298 O O . GLU A 1 164 ? -6.586 20.438 33 1 97.31 164 GLU A O 1
ATOM 1303 N N . TYR A 1 165 ? -5.73 22.172 31.953 1 97.5 165 TYR A N 1
ATOM 1304 C CA . TYR A 1 165 ? -4.738 21.375 31.234 1 97.5 165 TYR A CA 1
ATOM 1305 C C . TYR A 1 165 ? -3.633 20.906 32.188 1 97.5 165 TYR A C 1
ATOM 1307 O O . TYR A 1 165 ? -3.111 21.703 32.969 1 97.5 165 TYR A O 1
ATOM 1315 N N . LYS A 1 166 ? -3.209 19.609 32.031 1 98.19 166 LYS A N 1
ATOM 1316 C CA . LYS A 1 166 ? -2.23 19 32.938 1 98.19 166 LYS A CA 1
ATOM 1317 C C . LYS A 1 166 ? -1.135 18.281 32.156 1 98.19 166 LYS A C 1
ATOM 1319 O O . LYS A 1 166 ? -0.282 17.609 32.75 1 98.19 166 LYS A O 1
ATOM 1324 N N . GLY A 1 167 ? -1.083 18.328 30.891 1 98 167 GLY A N 1
ATOM 1325 C CA . GLY A 1 167 ? -0.172 17.547 30.062 1 98 167 GLY A CA 1
ATOM 1326 C C . GLY A 1 167 ? 1.255 18.062 30.109 1 98 167 GLY A C 1
ATOM 1327 O O . GLY A 1 167 ? 1.596 18.906 30.938 1 98 167 GLY A O 1
ATOM 1328 N N . GLY A 1 168 ? 2.088 17.578 29.188 1 98.06 168 GLY A N 1
ATOM 1329 C CA . GLY A 1 168 ? 3.521 17.828 29.203 1 98.06 168 GLY A CA 1
ATOM 1330 C C . GLY A 1 168 ? 3.877 19.266 28.859 1 98.06 168 GLY A C 1
ATOM 1331 O O . GLY A 1 168 ? 4.906 19.766 29.297 1 98.06 168 GLY A O 1
ATOM 1332 N N . THR A 1 169 ? 3.076 19.938 28.078 1 97.06 169 THR A N 1
ATOM 1333 C CA . THR A 1 169 ? 3.377 21.312 27.672 1 97.06 169 THR A CA 1
ATOM 1334 C C . THR A 1 169 ? 2.725 22.312 28.625 1 97.06 169 THR A C 1
ATOM 1336 O O . THR A 1 169 ? 2.455 23.453 28.25 1 97.06 169 THR A O 1
ATOM 1339 N N . ARG A 1 170 ? 2.369 21.859 29.812 1 97.94 170 ARG A N 1
ATOM 1340 C CA . ARG A 1 170 ? 1.958 22.844 30.797 1 97.94 170 ARG A CA 1
ATOM 1341 C C . ARG A 1 170 ? 3.09 23.812 31.094 1 97.94 170 ARG A C 1
ATOM 1343 O O . ARG A 1 170 ? 4.266 23.438 31.078 1 97.94 170 ARG A O 1
ATOM 1350 N N . GLY A 1 171 ? 2.658 25.016 31.422 1 97.88 171 GLY A N 1
ATOM 1351 C CA . GLY A 1 171 ? 3.648 26.062 31.609 1 97.88 171 GLY A CA 1
ATOM 1352 C C . GLY A 1 171 ? 4.562 25.812 32.781 1 97.88 171 GLY A C 1
ATOM 1353 O O . GLY A 1 171 ? 4.121 25.328 33.844 1 97.88 171 GLY A O 1
ATOM 1354 N N . LYS A 1 172 ? 5.906 26.125 32.594 1 98 172 LYS A N 1
ATOM 1355 C CA . LYS A 1 172 ? 6.949 26 33.594 1 98 172 LYS A CA 1
ATOM 1356 C C . LYS A 1 172 ? 7.863 27.219 33.594 1 98 172 LYS A C 1
ATOM 1358 O O . LYS A 1 172 ? 8.039 27.859 32.562 1 98 172 LYS A O 1
ATOM 1363 N N . ILE A 1 173 ? 8.406 27.516 34.719 1 98.44 173 ILE A N 1
ATOM 1364 C CA . ILE A 1 173 ? 9.359 28.609 34.781 1 98.44 173 ILE A CA 1
ATOM 1365 C C . ILE A 1 173 ? 10.727 28.078 35.188 1 98.44 173 ILE A C 1
ATOM 1367 O O . ILE A 1 173 ? 10.852 27.375 36.219 1 98.44 173 ILE A O 1
ATOM 1371 N N . TRP A 1 174 ? 11.734 28.328 34.406 1 98.19 174 TRP A N 1
ATOM 1372 C CA . TRP A 1 174 ? 13.133 28.062 34.688 1 98.19 174 TRP A CA 1
ATOM 1373 C C . TRP A 1 174 ? 13.852 29.344 35.094 1 98.19 174 TRP A C 1
ATOM 1375 O O . TRP A 1 174 ? 13.602 30.406 34.531 1 98.19 174 TRP A O 1
ATOM 1385 N N . SER A 1 175 ? 14.719 29.281 36.094 1 98 175 SER A N 1
ATOM 1386 C CA . SER A 1 175 ? 15.477 30.469 36.5 1 98 175 SER A CA 1
ATOM 1387 C C . SER A 1 175 ? 16.938 30.109 36.781 1 98 175 SER A C 1
ATOM 1389 O O . SER A 1 175 ? 17.234 29.016 37.25 1 98 175 SER A O 1
ATOM 1391 N N . GLY A 1 176 ? 17.828 30.984 36.406 1 96.75 176 GLY A N 1
ATOM 1392 C CA . GLY A 1 176 ? 19.25 30.844 36.625 1 96.75 176 GLY A CA 1
ATOM 1393 C C . GLY A 1 176 ? 20.094 31.797 35.812 1 96.75 176 GLY A C 1
ATOM 1394 O O . GLY A 1 176 ? 19.641 32.875 35.469 1 96.75 176 GLY A O 1
ATOM 1395 N N . THR A 1 177 ? 21.312 31.484 35.688 1 94.56 177 THR A N 1
ATOM 1396 C CA . THR A 1 177 ? 22.25 32.188 34.812 1 94.56 177 THR A CA 1
ATOM 1397 C C . THR A 1 177 ? 22.938 31.188 33.875 1 94.56 177 THR A C 1
ATOM 1399 O O . THR A 1 177 ? 22.969 29.984 34.156 1 94.56 177 THR A O 1
ATOM 1402 N N . ILE A 1 178 ? 23.375 31.703 32.75 1 89.25 178 ILE A N 1
ATOM 1403 C CA . ILE A 1 178 ? 24.031 30.859 31.781 1 89.25 178 ILE A CA 1
ATOM 1404 C C . ILE A 1 178 ? 25.25 30.172 32.406 1 89.25 178 ILE A C 1
ATOM 1406 O O . ILE A 1 178 ? 25.531 29 32.156 1 89.25 178 ILE A O 1
ATOM 1410 N N . GLU A 1 179 ? 25.984 30.781 33.344 1 90.44 179 GLU A N 1
ATOM 1411 C CA . GLU A 1 179 ? 27.219 30.281 33.969 1 90.44 179 GLU A CA 1
ATOM 1412 C C . GLU A 1 179 ? 26.922 29.25 35.031 1 90.44 179 GLU A C 1
ATOM 1414 O O . GLU A 1 179 ? 27.594 28.219 35.125 1 90.44 179 GLU A O 1
ATOM 1419 N N . LYS A 1 180 ? 25.938 29.438 35.812 1 93.69 180 LYS A N 1
ATOM 1420 C CA . LYS A 1 180 ? 25.688 28.594 36.969 1 93.69 180 LYS A CA 1
ATOM 1421 C C . LYS A 1 180 ? 24.625 27.531 36.656 1 93.69 180 LYS A C 1
ATOM 1423 O O . LYS A 1 180 ? 24.5 26.547 37.406 1 93.69 180 LYS A O 1
ATOM 1428 N N . GLY A 1 181 ? 23.953 27.75 35.625 1 95.19 181 GLY A N 1
ATOM 1429 C CA . GLY A 1 181 ? 22.906 26.781 35.281 1 95.19 181 GLY A CA 1
ATOM 1430 C C . GLY A 1 181 ? 21.516 27.219 35.719 1 95.19 181 GLY A C 1
ATOM 1431 O O . GLY A 1 181 ? 21.375 28.203 36.438 1 95.19 181 GLY A O 1
ATOM 1432 N N . PHE A 1 182 ? 20.516 26.531 35.219 1 97.5 182 PHE A N 1
ATOM 1433 C CA . PHE A 1 182 ? 19.109 26.859 35.469 1 97.5 182 PHE A CA 1
ATOM 1434 C C . PHE A 1 182 ? 18.438 25.75 36.25 1 97.5 182 PHE A C 1
ATOM 1436 O O . PHE A 1 182 ? 18.781 24.578 36.125 1 97.5 182 PHE A O 1
ATOM 1443 N N . LYS A 1 183 ? 17.484 26.109 37.094 1 97.06 183 LYS A N 1
ATOM 1444 C CA . LYS A 1 183 ? 16.594 25.203 37.812 1 97.06 183 LYS A CA 1
ATOM 1445 C C . LYS A 1 183 ? 15.133 25.453 37.469 1 97.06 183 LYS A C 1
ATOM 1447 O O . LYS A 1 183 ? 14.734 26.609 37.25 1 97.06 183 LYS A O 1
ATOM 1452 N N . LYS A 1 184 ? 14.461 24.359 37.5 1 96.62 184 LYS A N 1
ATOM 1453 C CA . LYS A 1 184 ? 13.016 24.484 37.344 1 96.62 184 LYS A CA 1
ATOM 1454 C C . LYS A 1 184 ? 12.367 24.859 38.688 1 96.62 184 LYS A C 1
ATOM 1456 O O . LYS A 1 184 ? 12.102 23.984 39.531 1 96.62 184 LYS A O 1
ATOM 1461 N N . ILE A 1 185 ? 11.836 26.109 38.688 1 97.88 185 ILE A N 1
ATOM 1462 C CA . ILE A 1 185 ? 11.445 26.594 40 1 97.88 185 ILE A CA 1
ATOM 1463 C C . ILE A 1 185 ? 9.93 26.5 40.156 1 97.88 185 ILE A C 1
ATOM 1465 O O . ILE A 1 185 ? 9.422 26.359 41.281 1 97.88 185 ILE A O 1
ATOM 1469 N N . ILE A 1 186 ? 9.188 26.578 39.125 1 98.25 186 ILE A N 1
ATOM 1470 C CA . ILE A 1 186 ? 7.738 26.406 39.188 1 98.25 186 ILE A CA 1
ATOM 1471 C C . ILE A 1 186 ? 7.297 25.359 38.188 1 98.25 186 ILE A C 1
ATOM 1473 O O . ILE A 1 186 ? 7.547 25.484 36.969 1 98.25 186 ILE A O 1
ATOM 1477 N N . ASP A 1 187 ? 6.711 24.344 38.594 1 97.5 187 ASP A N 1
ATOM 1478 C CA . ASP A 1 187 ? 6.102 23.25 37.844 1 97.5 187 ASP A CA 1
ATOM 1479 C C . ASP A 1 187 ? 4.918 22.656 38.625 1 97.5 187 ASP A C 1
ATOM 1481 O O . ASP A 1 187 ? 5.07 21.656 39.344 1 97.5 187 ASP A O 1
ATOM 1485 N N . LEU A 1 188 ? 3.723 23.281 38.438 1 97.88 188 LEU A N 1
ATOM 1486 C CA . LEU A 1 188 ? 2.52 22.844 39.125 1 97.88 188 LEU A CA 1
ATOM 1487 C C . LEU A 1 188 ? 1.807 21.734 38.375 1 97.88 188 LEU A C 1
ATOM 1489 O O . LEU A 1 188 ? 2.217 21.391 37.25 1 97.88 188 LEU A O 1
ATOM 1493 N N . GLU A 1 189 ? 0.74 21.203 39 1 96.81 189 GLU A N 1
ATOM 1494 C CA . GLU A 1 189 ? -0.03 20.141 38.344 1 96.81 189 GLU A CA 1
ATOM 1495 C C . GLU A 1 189 ? -0.731 20.641 37.094 1 96.81 189 GLU A C 1
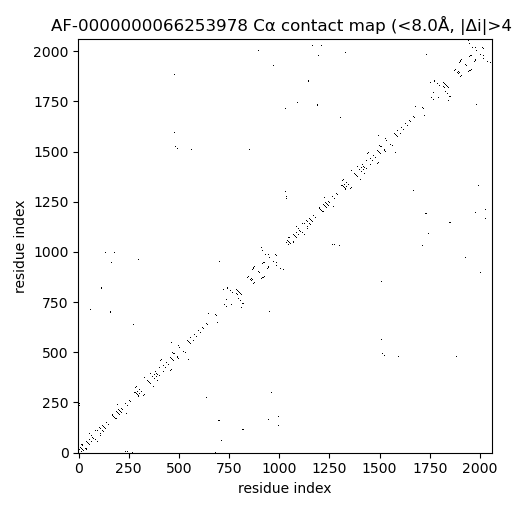ATOM 1497 O O . GLU A 1 189 ? -0.882 19.891 36.125 1 96.81 189 GLU A O 1
ATOM 1502 N N . ASN A 1 190 ? -1.173 21.906 37.156 1 97.69 190 ASN A N 1
ATOM 1503 C CA . ASN A 1 190 ? -1.881 22.5 36.031 1 97.69 190 ASN A CA 1
ATOM 1504 C C . ASN A 1 190 ? -1.026 23.547 35.312 1 97.69 190 ASN A C 1
ATOM 1506 O O . ASN A 1 190 ? 0.024 23.938 35.812 1 97.69 190 ASN A O 1
ATOM 1510 N N . HIS A 1 191 ? -1.546 23.969 34.156 1 97.69 191 HIS A N 1
ATOM 1511 C CA . HIS A 1 191 ? -0.924 24.969 33.312 1 97.69 191 HIS A CA 1
ATOM 1512 C C . HIS A 1 191 ? -0.787 26.297 34.031 1 97.69 191 HIS A C 1
ATOM 1514 O O . HIS A 1 191 ? -1.688 26.719 34.75 1 97.69 191 HIS A O 1
ATOM 1520 N N . ILE A 1 192 ? 0.383 26.969 33.938 1 97.81 192 ILE A N 1
ATOM 1521 C CA . ILE A 1 192 ? 0.564 28.344 34.375 1 97.81 192 ILE A CA 1
ATOM 1522 C C . ILE A 1 192 ? 0.769 29.25 33.156 1 97.81 192 ILE A C 1
ATOM 1524 O O . ILE A 1 192 ? 1.435 28.859 32.219 1 97.81 192 ILE A O 1
ATOM 1528 N N . SER A 1 193 ? 0.2 30.422 33.219 1 96.44 193 SER A N 1
ATOM 1529 C CA . SER A 1 193 ? 0.337 31.312 32.062 1 96.44 193 SER A CA 1
ATOM 1530 C C . SER A 1 193 ? 0.646 32.75 32.5 1 96.44 193 SER A C 1
ATOM 1532 O O . SER A 1 193 ? 0.369 33.125 33.625 1 96.44 193 SER A O 1
ATOM 1534 N N . CYS A 1 194 ? 1.327 33.5 31.656 1 96.31 194 CYS A N 1
ATOM 1535 C CA . CYS A 1 194 ? 1.538 34.938 31.688 1 96.31 194 CYS A CA 1
ATOM 1536 C C . CYS A 1 194 ? 2.26 35.344 32.969 1 96.31 194 CYS A C 1
ATOM 1538 O O . CYS A 1 194 ? 1.784 36.219 33.719 1 96.31 194 CYS A O 1
ATOM 1540 N N . PRO A 1 195 ? 3.43 34.812 33.188 1 98 195 PRO A N 1
ATOM 1541 C CA . PRO A 1 195 ? 4.16 35.219 34.406 1 98 195 PRO A CA 1
ATOM 1542 C C . PRO A 1 195 ? 4.652 36.656 34.344 1 98 195 PRO A C 1
ATOM 1544 O O . PRO A 1 195 ? 5.105 37.125 33.312 1 98 195 PRO A O 1
ATOM 1547 N N . VAL A 1 196 ? 4.508 37.375 35.438 1 97.62 196 VAL A N 1
ATOM 1548 C CA . VAL A 1 196 ? 5.055 38.719 35.656 1 97.62 196 VAL A CA 1
ATOM 1549 C C . VAL A 1 196 ? 5.676 38.844 37.031 1 97.62 196 VAL A C 1
ATOM 1551 O O . VAL A 1 196 ? 5.348 38.062 37.938 1 97.62 196 VAL A O 1
ATOM 1554 N N . ILE A 1 197 ? 6.594 39.719 37.188 1 97.44 197 ILE A N 1
ATOM 1555 C CA . ILE A 1 197 ? 7.238 39.875 38.5 1 97.44 197 ILE A CA 1
ATOM 1556 C C . ILE A 1 197 ? 6.934 41.25 39.062 1 97.44 197 ILE A C 1
ATOM 1558 O O . ILE A 1 197 ? 7.129 42.25 38.375 1 97.44 197 ILE A O 1
ATOM 1562 N N . VAL A 1 198 ? 6.402 41.344 40.156 1 97.12 198 VAL A N 1
ATOM 1563 C CA . VAL A 1 198 ? 6.215 42.594 40.938 1 97.12 198 VAL A CA 1
ATOM 1564 C C . VAL A 1 198 ? 6.918 42.469 42.281 1 97.12 198 VAL A C 1
ATOM 1566 O O . VAL A 1 198 ? 6.645 41.531 43.031 1 97.12 198 VAL A O 1
ATOM 1569 N N . LYS A 1 199 ? 7.828 43.375 42.531 1 94.31 199 LYS A N 1
ATOM 1570 C CA . LYS A 1 199 ? 8.664 43.344 43.719 1 94.31 199 LYS A CA 1
ATOM 1571 C C . LYS A 1 199 ? 9.383 42 43.844 1 94.31 199 LYS A C 1
ATOM 1573 O O . LYS A 1 199 ? 10.117 41.594 42.938 1 94.31 199 LYS A O 1
ATOM 1578 N N . ASP A 1 200 ? 9.078 41.156 44.906 1 95.25 200 ASP A N 1
ATOM 1579 C CA . ASP A 1 200 ? 9.844 39.938 45.156 1 95.25 200 ASP A CA 1
ATOM 1580 C C . ASP A 1 200 ? 8.977 38.688 44.938 1 95.25 200 ASP A C 1
ATOM 1582 O O . ASP A 1 200 ? 9.242 37.656 45.5 1 95.25 200 ASP A O 1
ATOM 1586 N N . ARG A 1 201 ? 7.961 38.875 44 1 97.62 201 ARG A N 1
ATOM 1587 C CA . ARG A 1 201 ? 7.109 37.719 43.75 1 97.62 201 ARG A CA 1
ATOM 1588 C C . ARG A 1 201 ? 6.832 37.562 42.25 1 97.62 201 ARG A C 1
ATOM 1590 O O . ARG A 1 201 ? 6.758 38.562 41.531 1 97.62 201 ARG A O 1
ATOM 1597 N N . ILE A 1 202 ? 6.688 36.344 41.844 1 98.25 202 ILE A N 1
ATOM 1598 C CA . ILE A 1 202 ? 6.262 36 40.5 1 98.25 202 ILE A CA 1
ATOM 1599 C C . ILE A 1 202 ? 4.762 35.719 40.5 1 98.25 202 ILE A C 1
ATOM 1601 O O . ILE A 1 202 ? 4.281 34.844 41.188 1 98.25 202 ILE A O 1
ATOM 1605 N N . TYR A 1 203 ? 3.975 36.531 39.75 1 98.38 203 TYR A N 1
ATOM 1606 C CA . TYR A 1 203 ? 2.537 36.344 39.594 1 98.38 203 TYR A CA 1
ATOM 1607 C C . TYR A 1 203 ? 2.221 35.625 38.281 1 98.38 203 TYR A C 1
ATOM 1609 O O . TYR A 1 203 ? 2.895 35.844 37.281 1 98.38 203 TYR A O 1
ATOM 1617 N N . PHE A 1 204 ? 1.277 34.75 38.312 1 98.44 204 PHE A N 1
ATOM 1618 C CA . PHE A 1 204 ? 0.838 34.031 37.125 1 98.44 204 PHE A CA 1
ATOM 1619 C C . PHE A 1 204 ? -0.604 33.562 37.281 1 98.44 204 PHE A C 1
ATOM 1621 O O . PHE A 1 204 ? -1.194 33.688 38.344 1 98.44 204 PHE A O 1
ATOM 1628 N N . ILE A 1 205 ? -1.225 33.125 36.188 1 98.19 205 ILE A N 1
ATOM 1629 C CA . ILE A 1 205 ? -2.574 32.562 36.188 1 98.19 205 ILE A CA 1
ATOM 1630 C C . ILE A 1 205 ? -2.502 31.047 36.188 1 98.19 205 ILE A C 1
ATOM 1632 O O . ILE A 1 205 ? -1.703 30.453 35.469 1 98.19 205 ILE A O 1
ATOM 1636 N N . THR A 1 206 ? -3.221 30.328 37 1 98.12 206 THR A N 1
ATOM 1637 C CA . THR A 1 206 ? -3.365 28.891 37 1 98.12 206 THR A CA 1
ATOM 1638 C C . THR A 1 206 ? -4.754 28.484 37.5 1 98.12 206 THR A C 1
ATOM 1640 O O . THR A 1 206 ? -5.48 29.297 38.062 1 98.12 206 THR A O 1
ATOM 1643 N N . ASP A 1 207 ? -5.191 27.359 37.125 1 97.56 207 ASP A N 1
ATOM 1644 C CA . ASP A 1 207 ? -6.504 26.859 37.5 1 97.56 207 ASP A CA 1
ATOM 1645 C C . ASP A 1 207 ? -6.375 25.594 38.344 1 97.56 207 ASP A C 1
ATOM 1647 O O . ASP A 1 207 ? -7.16 24.656 38.188 1 97.56 207 ASP A O 1
ATOM 1651 N N . ILE A 1 208 ? -5.387 25.484 39.125 1 96.06 208 ILE A N 1
ATOM 1652 C CA . ILE A 1 208 ? -5.078 24.328 39.969 1 96.06 208 ILE A CA 1
ATOM 1653 C C . ILE A 1 208 ? -6.262 24.016 40.875 1 96.06 208 ILE A C 1
ATOM 1655 O O . ILE A 1 208 ? -6.441 22.875 41.312 1 96.06 208 ILE A O 1
ATOM 1659 N N . ASP A 1 209 ? -7.164 24.984 41.125 1 93.56 209 ASP A N 1
ATOM 1660 C CA . ASP A 1 209 ? -8.312 24.766 42 1 93.56 209 ASP A CA 1
ATOM 1661 C C . ASP A 1 209 ? -9.609 24.672 41.188 1 93.56 209 ASP A C 1
ATOM 1663 O O . ASP A 1 209 ? -10.695 24.828 41.75 1 93.56 209 ASP A O 1
ATOM 1667 N N . GLY A 1 210 ? -9.5 24.562 39.906 1 92.19 210 GLY A N 1
ATOM 1668 C CA . GLY A 1 210 ? -10.664 24.281 39.062 1 92.19 210 GLY A CA 1
ATOM 1669 C C . GLY A 1 210 ? -11.086 25.469 38.219 1 92.19 210 GLY A C 1
ATOM 1670 O O . GLY A 1 210 ? -11.844 25.312 37.25 1 92.19 210 GLY A O 1
ATOM 1671 N N . ALA A 1 211 ? -10.641 26.656 38.562 1 94.62 211 ALA A N 1
ATOM 1672 C CA . ALA A 1 211 ? -10.906 27.859 37.781 1 94.62 211 ALA A CA 1
ATOM 1673 C C . ALA A 1 211 ? -9.648 28.719 37.688 1 94.62 211 ALA A C 1
ATOM 1675 O O . ALA A 1 211 ? -8.812 28.734 38.562 1 94.62 211 ALA A O 1
ATOM 1676 N N . GLY A 1 212 ? -9.609 29.438 36.562 1 96.69 212 GLY A N 1
ATOM 1677 C CA . GLY A 1 212 ? -8.461 30.312 36.375 1 96.69 212 GLY A CA 1
ATOM 1678 C C . GLY A 1 212 ? -8.445 31.484 37.344 1 96.69 212 GLY A C 1
ATOM 1679 O O . GLY A 1 212 ? -9.438 32.188 37.5 1 96.69 212 GLY A O 1
ATOM 1680 N N . ASN A 1 213 ? -7.324 31.656 38.062 1 98 213 ASN A N 1
ATOM 1681 C CA . ASN A 1 213 ? -7.133 32.75 39.031 1 98 213 ASN A CA 1
ATOM 1682 C C . ASN A 1 213 ? -5.68 33.188 39.062 1 98 213 ASN A C 1
ATOM 1684 O O . ASN A 1 213 ? -4.797 32.531 38.531 1 98 213 ASN A O 1
ATOM 1688 N N . ILE A 1 214 ? -5.441 34.312 39.688 1 98.38 214 ILE A N 1
ATOM 1689 C CA . ILE A 1 214 ? -4.094 34.875 39.812 1 98.38 214 ILE A CA 1
ATOM 1690 C C . ILE A 1 214 ? -3.432 34.281 41.062 1 98.38 214 ILE A C 1
ATOM 1692 O O . ILE A 1 214 ? -3.992 34.375 42.156 1 98.38 214 ILE A O 1
ATOM 1696 N N . TYR A 1 215 ? -2.344 33.656 40.906 1 98.44 215 TYR A N 1
ATOM 1697 C CA . TYR A 1 215 ? -1.498 33.125 41.969 1 98.44 215 TYR A CA 1
ATOM 1698 C C . TYR A 1 215 ? -0.115 33.75 41.938 1 98.44 215 TYR A C 1
ATOM 1700 O O . TYR A 1 215 ? 0.229 34.469 41 1 98.44 215 TYR A O 1
ATOM 1708 N N . SER A 1 216 ? 0.719 33.594 43.031 1 98.38 216 SER A N 1
ATOM 1709 C CA . SER A 1 216 ? 2.109 34.031 43.031 1 98.38 216 SER A CA 1
ATOM 1710 C C . SER A 1 216 ? 2.986 33.125 43.875 1 98.38 216 SER A C 1
ATOM 1712 O O . SER A 1 216 ? 2.482 32.344 44.719 1 98.38 216 SER A O 1
ATOM 1714 N N . THR A 1 217 ? 4.242 33.156 43.594 1 98.38 217 THR A N 1
ATOM 1715 C CA . THR A 1 217 ? 5.301 32.531 44.406 1 98.38 217 THR A CA 1
ATOM 1716 C C . THR A 1 217 ? 6.422 33.562 44.656 1 98.38 217 THR A C 1
ATOM 1718 O O . THR A 1 217 ? 6.461 34.625 44.062 1 98.38 217 THR A O 1
ATOM 1721 N N . ASN A 1 218 ? 7.297 33.219 45.656 1 97.75 218 ASN A N 1
ATOM 1722 C CA . ASN A 1 218 ? 8.516 34.031 45.719 1 97.75 218 ASN A CA 1
ATOM 1723 C C . ASN A 1 218 ? 9.422 33.781 44.531 1 97.75 218 ASN A C 1
ATOM 1725 O O . ASN A 1 218 ? 9.094 32.969 43.656 1 97.75 218 ASN A O 1
ATOM 1729 N N . LEU A 1 219 ? 10.484 34.406 44.406 1 97.44 219 LEU A N 1
ATOM 1730 C CA . LEU A 1 219 ? 11.344 34.406 43.219 1 97.44 219 LEU A CA 1
ATOM 1731 C C . LEU A 1 219 ? 12.031 33.062 43.062 1 97.44 219 LEU A C 1
ATOM 1733 O O . LEU A 1 219 ? 12.578 32.75 42 1 97.44 219 LEU A O 1
ATOM 1737 N N . ASP A 1 220 ? 11.914 32.094 44.125 1 96.56 220 ASP A N 1
ATOM 1738 C CA . ASP A 1 220 ? 12.5 30.766 44.062 1 96.56 220 ASP A CA 1
ATOM 1739 C C . ASP A 1 220 ? 11.43 29.719 43.781 1 96.56 220 ASP A C 1
ATOM 1741 O O . ASP A 1 220 ? 11.727 28.516 43.75 1 96.56 220 ASP A O 1
ATOM 1745 N N . GLY A 1 221 ? 10.25 30.109 43.562 1 96.88 221 GLY A N 1
ATOM 1746 C CA . GLY A 1 221 ? 9.164 29.203 43.219 1 96.88 221 GLY A CA 1
ATOM 1747 C C . GLY A 1 221 ? 8.461 28.625 44.438 1 96.88 221 GLY A C 1
ATOM 1748 O O . GLY A 1 221 ? 7.629 27.734 44.312 1 96.88 221 GLY A O 1
ATOM 1749 N N . ASN A 1 222 ? 8.758 29.156 45.625 1 97.19 222 ASN A N 1
ATOM 1750 C CA . ASN A 1 222 ? 8.156 28.688 46.875 1 97.19 222 ASN A CA 1
ATOM 1751 C C . ASN A 1 222 ? 7.055 29.625 47.344 1 97.19 222 ASN A C 1
ATOM 1753 O O . ASN A 1 222 ? 6.809 30.656 46.75 1 97.19 222 ASN A O 1
ATOM 1757 N N . ASP A 1 223 ? 6.242 29.266 48.312 1 97.44 223 ASP A N 1
ATOM 1758 C CA . ASP A 1 223 ? 5.211 30.078 48.969 1 97.44 223 ASP A CA 1
ATOM 1759 C C . ASP A 1 223 ? 4.078 30.406 48 1 97.44 223 ASP A C 1
ATOM 1761 O O . ASP A 1 223 ? 3.766 31.578 47.781 1 97.44 223 ASP A O 1
ATOM 1765 N N . LEU A 1 224 ? 3.473 29.375 47.438 1 98.06 224 LEU A N 1
ATOM 1766 C CA . LEU A 1 224 ? 2.35 29.531 46.531 1 98.06 224 LEU A CA 1
ATOM 1767 C C . LEU A 1 224 ? 1.173 30.203 47.219 1 98.06 224 LEU A C 1
ATOM 1769 O O . LEU A 1 224 ? 0.715 29.75 48.25 1 98.06 224 LEU A O 1
ATOM 1773 N N . LYS A 1 225 ? 0.654 31.375 46.656 1 97.81 225 LYS A N 1
ATOM 1774 C CA . LYS A 1 225 ? -0.47 32.125 47.219 1 97.81 225 LYS A CA 1
ATOM 1775 C C . LYS A 1 225 ? -1.532 32.375 46.156 1 97.81 225 LYS A C 1
ATOM 1777 O O . LYS A 1 225 ? -1.205 32.719 45 1 97.81 225 LYS A O 1
ATOM 1782 N N . LYS A 1 226 ? -2.766 32.188 46.531 1 97.62 226 LYS A N 1
ATOM 1783 C CA . LYS A 1 226 ? -3.898 32.562 45.688 1 97.62 226 LYS A CA 1
ATOM 1784 C C . LYS A 1 226 ? -4.328 34 45.969 1 97.62 226 LYS A C 1
ATOM 1786 O O . LYS A 1 226 ? -4.512 34.375 47.125 1 97.62 226 LYS A O 1
ATOM 1791 N N . HIS A 1 227 ? -4.57 34.875 44.938 1 98 227 HIS A N 1
ATOM 1792 C CA . HIS A 1 227 ? -4.836 36.281 45.125 1 98 227 HIS A CA 1
ATOM 1793 C C . HIS A 1 227 ? -6.258 36.656 44.719 1 98 227 HIS A C 1
ATOM 1795 O O . HIS A 1 227 ? -6.793 37.688 45.125 1 98 227 HIS A O 1
ATOM 1801 N N . THR A 1 228 ? -6.828 35.875 43.781 1 97.56 228 THR A N 1
ATOM 1802 C CA . THR A 1 228 ? -8.172 36.156 43.281 1 97.56 228 THR A CA 1
ATOM 1803 C C . THR A 1 228 ? -9.039 34.906 43.344 1 97.56 228 THR A C 1
ATOM 1805 O O . THR A 1 228 ? -8.531 33.812 43.531 1 97.56 228 THR A O 1
ATOM 1808 N N . ASP A 1 229 ? -10.461 35.031 43.219 1 96.25 229 ASP A N 1
ATOM 1809 C CA . ASP A 1 229 ? -11.406 33.938 43.25 1 96.25 229 ASP A CA 1
ATOM 1810 C C . ASP A 1 229 ? -12.516 34.094 42.25 1 96.25 229 ASP A C 1
ATOM 1812 O O . ASP A 1 229 ? -13.695 34.188 42.594 1 96.25 229 ASP A O 1
ATOM 1816 N N . PHE A 1 230 ? -12.117 34.156 41.031 1 96.06 230 PHE A N 1
ATOM 1817 C CA . PHE A 1 230 ? -13.055 34.25 39.906 1 96.06 230 PHE A CA 1
ATOM 1818 C C . PHE A 1 230 ? -13.641 32.875 39.562 1 96.06 230 PHE A C 1
ATOM 1820 O O . PHE A 1 230 ? -12.938 31.875 39.625 1 96.06 230 PHE A O 1
ATOM 1827 N N . HIS A 1 231 ? -14.969 32.844 39.125 1 92.38 231 HIS A N 1
ATOM 1828 C CA . HIS A 1 231 ? -15.602 31.562 38.812 1 92.38 231 HIS A CA 1
ATOM 1829 C C . HIS A 1 231 ? -16.297 31.578 37.469 1 92.38 231 HIS A C 1
ATOM 1831 O O . HIS A 1 231 ? -16.594 30.516 36.906 1 92.38 231 HIS A O 1
ATOM 1837 N N . GLU A 1 232 ? -16.594 32.719 37 1 91.62 232 GLU A N 1
ATOM 1838 C CA . GLU A 1 232 ? -17.359 32.781 35.781 1 91.62 232 GLU A CA 1
ATOM 1839 C C . GLU A 1 232 ? -16.453 32.812 34.531 1 91.62 232 GLU A C 1
ATOM 1841 O O . GLU A 1 232 ? -16.656 32.062 33.594 1 91.62 232 GLU A O 1
ATOM 1846 N N . TYR A 1 233 ? -15.57 33.75 34.469 1 95.62 233 TYR A N 1
ATOM 1847 C CA . TYR A 1 233 ? -14.609 33.875 33.375 1 95.62 233 TYR A CA 1
ATOM 1848 C C . TYR A 1 233 ? -13.18 33.781 33.906 1 95.62 233 TYR A C 1
ATOM 1850 O O . TYR A 1 233 ? -12.93 34.062 35.062 1 95.62 233 TYR A O 1
ATOM 1858 N N . TYR A 1 234 ? -12.258 33.312 33.094 1 96.12 234 TYR A N 1
ATOM 1859 C CA . TYR A 1 234 ? -10.844 33.281 33.438 1 96.12 234 TYR A CA 1
ATOM 1860 C C . TYR A 1 234 ? -10.188 34.656 33.219 1 96.12 234 TYR A C 1
ATOM 1862 O O . TYR A 1 234 ? -10.469 35.312 32.219 1 96.12 234 TYR A O 1
ATOM 1870 N N . PRO A 1 235 ? -9.32 35.125 34.188 1 97.06 235 PRO A N 1
ATOM 1871 C CA . PRO A 1 235 ? -8.422 36.219 33.844 1 97.06 235 PRO A CA 1
ATOM 1872 C C . PRO A 1 235 ? -7.426 35.812 32.75 1 97.06 235 PRO A C 1
ATOM 1874 O O . PRO A 1 235 ? -6.934 34.688 32.719 1 97.06 235 PRO A O 1
ATOM 1877 N N . ARG A 1 236 ? -7.156 36.781 31.828 1 95.94 236 ARG A N 1
ATOM 1878 C CA . ARG A 1 236 ? -6.258 36.531 30.719 1 95.94 236 ARG A CA 1
ATOM 1879 C C . ARG A 1 236 ? -5.301 37.688 30.484 1 95.94 236 ARG A C 1
ATOM 1881 O O . ARG A 1 236 ? -5.633 38.844 30.781 1 95.94 236 ARG A O 1
ATOM 1888 N N . HIS A 1 237 ? -4.098 37.406 30 1 93.94 237 HIS A N 1
ATOM 1889 C CA . HIS A 1 237 ? -3.139 38.406 29.5 1 93.94 237 HIS A CA 1
ATOM 1890 C C . HIS A 1 237 ? -2.631 39.281 30.625 1 93.94 237 HIS A C 1
ATOM 1892 O O . HIS A 1 237 ? -2.684 40.531 30.516 1 93.94 237 HIS A O 1
ATOM 1898 N N . LEU A 1 238 ? -2.012 38.688 31.625 1 96.25 238 LEU A N 1
ATOM 1899 C CA . LEU A 1 238 ? -1.428 39.438 32.719 1 96.25 238 LEU A CA 1
ATOM 1900 C C . LEU A 1 238 ? -0.227 40.25 32.25 1 96.25 238 LEU A C 1
ATOM 1902 O O . LEU A 1 238 ? 0.612 39.75 31.5 1 96.25 238 LEU A O 1
ATOM 1906 N N . ASN A 1 239 ? -0.196 41.469 32.625 1 97 239 ASN A N 1
ATOM 1907 C CA . ASN A 1 239 ? 0.958 42.344 32.406 1 97 239 ASN A CA 1
ATOM 1908 C C . ASN A 1 239 ? 1.133 43.312 33.562 1 97 239 ASN A C 1
ATOM 1910 O O . ASN A 1 239 ? 0.242 43.469 34.406 1 97 239 ASN A O 1
ATOM 1914 N N . THR A 1 240 ? 2.35 44 33.688 1 97.25 240 THR A N 1
ATOM 1915 C CA . THR A 1 240 ? 2.611 44.875 34.812 1 97.25 240 THR A CA 1
ATOM 1916 C C . THR A 1 240 ? 3.648 45.938 34.469 1 97.25 240 THR A C 1
ATOM 1918 O O . THR A 1 240 ? 4.383 45.781 33.5 1 97.25 240 THR A O 1
ATOM 1921 N N . ASP A 1 241 ? 3.613 47.031 35.156 1 95.12 241 ASP A N 1
ATOM 1922 C CA . ASP A 1 241 ? 4.684 48 35.062 1 95.12 241 ASP A CA 1
ATOM 1923 C C . ASP A 1 241 ? 5.602 47.906 36.281 1 95.12 241 ASP A C 1
ATOM 1925 O O . ASP A 1 241 ? 6.352 48.844 36.594 1 95.12 241 ASP A O 1
ATOM 1929 N N . GLY A 1 242 ? 5.477 46.75 37 1 93.81 242 GLY A N 1
ATOM 1930 C CA . GLY A 1 242 ? 6.289 46.531 38.188 1 93.81 242 GLY A CA 1
ATOM 1931 C C . GLY A 1 242 ? 5.59 46.906 39.469 1 93.81 242 GLY A C 1
ATOM 1932 O O . GLY A 1 242 ? 6.082 46.625 40.562 1 93.81 242 GLY A O 1
ATOM 1933 N N . LYS A 1 243 ? 4.398 47.562 39.406 1 95.19 243 LYS A N 1
ATOM 1934 C CA . LYS A 1 243 ? 3.633 47.969 40.594 1 95.19 243 LYS A CA 1
ATOM 1935 C C . LYS A 1 243 ? 2.207 47.438 40.531 1 95.19 243 LYS A C 1
ATOM 1937 O O . LYS A 1 243 ? 1.735 46.844 41.5 1 95.19 243 LYS A O 1
ATOM 1942 N N . THR A 1 244 ? 1.579 47.719 39.5 1 96.5 244 THR A N 1
ATOM 1943 C CA . THR A 1 244 ? 0.199 47.312 39.281 1 96.5 244 THR A CA 1
ATOM 1944 C C . THR A 1 244 ? 0.131 46.219 38.219 1 96.5 244 THR A C 1
ATOM 1946 O O . THR A 1 244 ? 0.862 46.281 37.219 1 96.5 244 THR A O 1
ATOM 1949 N N . ILE A 1 245 ? -0.714 45.25 38.531 1 97.94 245 ILE A N 1
ATOM 1950 C CA . ILE A 1 245 ? -0.962 44.219 37.531 1 97.94 245 ILE A CA 1
ATOM 1951 C C . ILE A 1 245 ? -2.275 44.5 36.781 1 97.94 245 ILE A C 1
ATOM 1953 O O . ILE A 1 245 ? -3.254 44.938 37.406 1 97.94 245 ILE A O 1
ATOM 1957 N N . VAL A 1 246 ? -2.342 44.406 35.5 1 97.94 246 VAL A N 1
ATOM 1958 C CA . VAL A 1 246 ? -3.561 44.562 34.688 1 97.94 246 VAL A CA 1
ATOM 1959 C C . VAL A 1 246 ? -3.861 43.219 34 1 97.94 246 VAL A C 1
ATOM 1961 O O . VAL A 1 246 ? -2.953 42.438 33.719 1 97.94 246 VAL A O 1
ATOM 1964 N N . PHE A 1 247 ? -5.102 42.906 33.719 1 97.69 247 PHE A N 1
ATOM 1965 C CA . PHE A 1 247 ? -5.531 41.719 33 1 97.69 247 PHE A CA 1
ATOM 1966 C C . PHE A 1 247 ? -6.914 41.906 32.375 1 97.69 247 PHE A C 1
ATOM 1968 O O . PHE A 1 247 ? -7.582 42.906 32.688 1 97.69 247 PHE A O 1
ATOM 1975 N N . SER A 1 248 ? -7.305 41.156 31.406 1 96.31 248 SER A N 1
ATOM 1976 C CA . SER A 1 248 ? -8.641 41.156 30.812 1 96.31 248 SER A CA 1
ATOM 1977 C C . SER A 1 248 ? -9.453 39.938 31.297 1 96.31 248 SER A C 1
ATOM 1979 O O . SER A 1 248 ? -8.891 38.906 31.594 1 96.31 248 SER A O 1
ATOM 1981 N N . MET A 1 249 ? -10.734 40.062 31.344 1 96.5 249 MET A N 1
ATOM 1982 C CA . MET A 1 249 ? -11.656 39 31.75 1 96.5 249 MET A CA 1
ATOM 1983 C C . MET A 1 249 ? -13.078 39.312 31.312 1 96.5 249 MET A C 1
ATOM 1985 O O . MET A 1 249 ? -13.57 40.406 31.547 1 96.5 249 MET A O 1
ATOM 1989 N N . GLY A 1 250 ? -13.719 38.406 30.562 1 93.25 250 GLY A N 1
ATOM 1990 C CA . GLY A 1 250 ? -15.102 38.594 30.141 1 93.25 250 GLY A CA 1
ATOM 1991 C C . GLY A 1 250 ? -15.289 39.812 29.25 1 93.25 250 GLY A C 1
ATOM 1992 O O . GLY A 1 250 ? -16.359 40.438 29.25 1 93.25 250 GLY A O 1
ATOM 1993 N N . GLY A 1 251 ? -14.281 40.219 28.625 1 93.19 251 GLY A N 1
ATOM 1994 C CA . GLY A 1 251 ? -14.375 41.312 27.672 1 93.19 251 GLY A CA 1
ATOM 1995 C C . GLY A 1 251 ? -14.086 42.656 28.312 1 93.19 251 GLY A C 1
ATOM 1996 O O . GLY A 1 251 ? -14.203 43.688 27.656 1 93.19 251 GLY A O 1
ATOM 1997 N N . ASP A 1 252 ? -13.695 42.688 29.562 1 95.25 252 ASP A N 1
ATOM 1998 C CA . ASP A 1 252 ? -13.359 43.906 30.25 1 95.25 252 ASP A CA 1
ATOM 1999 C C . ASP A 1 252 ? -11.906 43.906 30.734 1 95.25 252 ASP A C 1
ATOM 2001 O O . ASP A 1 252 ? -11.258 42.844 30.734 1 95.25 252 ASP A O 1
ATOM 2005 N N . ILE A 1 253 ? -11.406 45.094 31.125 1 97 253 ILE A N 1
ATOM 2006 C CA . ILE A 1 253 ? -10.047 45.219 31.641 1 97 253 ILE A CA 1
ATOM 2007 C C . ILE A 1 253 ? -10.086 45.5 33.156 1 97 253 ILE A C 1
ATOM 2009 O O . ILE A 1 253 ? -10.93 46.25 33.625 1 97 253 ILE A O 1
ATOM 2013 N N . TYR A 1 254 ? -9.18 44.844 33.875 1 97.75 254 TYR A N 1
ATOM 2014 C CA . TYR A 1 254 ? -9.094 44.969 35.312 1 97.75 254 TYR A CA 1
ATOM 2015 C C . TYR A 1 254 ? -7.684 45.375 35.75 1 97.75 254 TYR A C 1
ATOM 2017 O O . TYR A 1 254 ? -6.707 45.031 35.062 1 97.75 254 TYR A O 1
ATOM 2025 N N . THR A 1 255 ? -7.602 46.094 36.844 1 97.19 255 THR A N 1
ATOM 2026 C CA . THR A 1 255 ? -6.332 46.312 37.531 1 97.19 255 THR A CA 1
ATOM 2027 C C . THR A 1 255 ? -6.289 45.531 38.844 1 97.19 255 THR A C 1
ATOM 2029 O O . THR A 1 255 ? -7.312 45.375 39.531 1 97.19 255 THR A O 1
ATOM 2032 N N . PHE A 1 256 ? -5.191 45 39.156 1 97.81 256 PHE A N 1
ATOM 2033 C CA . PHE A 1 256 ? -4.922 44.25 40.375 1 97.81 256 PHE A CA 1
ATOM 2034 C C . PHE A 1 256 ? -3.748 44.875 41.125 1 97.81 256 PHE A C 1
ATOM 2036 O O . PHE A 1 256 ? -2.662 45.031 40.594 1 97.81 256 PHE A O 1
ATOM 2043 N N . ASP A 1 257 ? -3.941 45.25 42.406 1 95.75 257 ASP A N 1
ATOM 2044 C CA . ASP A 1 257 ? -2.896 45.781 43.281 1 95.75 257 ASP A CA 1
ATOM 2045 C C . ASP A 1 257 ? -2.338 44.688 44.188 1 95.75 257 ASP A C 1
ATOM 2047 O O . ASP A 1 257 ? -2.99 44.281 45.125 1 95.75 257 ASP A O 1
ATOM 2051 N N . PRO A 1 258 ? -1.161 44.25 43.875 1 95.19 258 PRO A N 1
ATOM 2052 C CA . PRO A 1 258 ? -0.595 43.125 44.594 1 95.19 258 PRO A CA 1
ATOM 2053 C C . PRO A 1 258 ? -0.392 43.438 46.094 1 95.19 258 PRO A C 1
ATOM 2055 O O . PRO A 1 258 ? -0.225 42.5 46.906 1 95.19 258 PRO A O 1
ATOM 2058 N N . THR A 1 259 ? -0.428 44.719 46.594 1 92.94 259 THR A N 1
ATOM 2059 C CA . THR A 1 259 ? -0.168 45.094 47.969 1 92.94 259 THR A CA 1
ATOM 2060 C C . THR A 1 259 ? -1.38 44.781 48.844 1 92.94 259 THR A C 1
ATOM 2062 O O . THR A 1 259 ? -1.237 44.5 50.031 1 92.94 259 THR A O 1
ATOM 2065 N N . ASN A 1 260 ? -2.533 44.812 48.312 1 93.62 260 ASN A N 1
ATOM 2066 C CA . ASN A 1 260 ? -3.732 44.625 49.094 1 93.62 260 ASN A CA 1
ATOM 2067 C C . ASN A 1 260 ? -4.707 43.656 48.438 1 93.62 260 ASN A C 1
ATOM 2069 O O . ASN A 1 260 ? -5.832 43.469 48.875 1 93.62 260 ASN A O 1
ATOM 2073 N N . ASP A 1 261 ? -4.363 43.125 47.281 1 94 261 ASP A N 1
ATOM 2074 C CA . ASP A 1 261 ? -5.141 42.156 46.531 1 94 261 ASP A CA 1
ATOM 2075 C C . ASP A 1 261 ? -6.441 42.75 46 1 94 261 ASP A C 1
ATOM 2077 O O . ASP A 1 261 ? -7.422 42.031 45.781 1 94 261 ASP A O 1
ATOM 2081 N N . ASN A 1 262 ? -6.43 44.062 45.906 1 95.75 262 ASN A N 1
ATOM 2082 C CA . ASN A 1 262 ? -7.617 44.719 45.375 1 95.75 262 ASN A CA 1
ATOM 2083 C C . ASN A 1 262 ? -7.699 44.656 43.875 1 95.75 262 ASN A C 1
ATOM 2085 O O . ASN A 1 262 ? -6.719 44.938 43.156 1 95.75 262 ASN A O 1
ATOM 2089 N N . VAL A 1 263 ? -8.844 44.125 43.375 1 97.31 263 VAL A N 1
ATOM 2090 C CA . VAL A 1 263 ? -9.125 44.062 41.938 1 97.31 263 VAL A CA 1
ATOM 2091 C C . VAL A 1 263 ? -10.156 45.125 41.562 1 97.31 263 VAL A C 1
ATOM 2093 O O . VAL A 1 263 ? -11.195 45.25 42.219 1 97.31 263 VAL A O 1
ATOM 2096 N N . LYS A 1 264 ? -9.867 45.938 40.562 1 95.88 264 LYS A N 1
ATOM 2097 C CA . LYS A 1 264 ? -10.773 47 40.125 1 95.88 264 LYS A CA 1
ATOM 2098 C C . LYS A 1 264 ? -11.047 46.875 38.625 1 95.88 264 LYS A C 1
ATOM 2100 O O . LYS A 1 264 ? -10.117 46.75 37.812 1 95.88 264 LYS A O 1
ATOM 2105 N N . SER A 1 265 ? -12.336 46.844 38.281 1 95.38 265 SER A N 1
ATOM 2106 C CA . SER A 1 265 ? -12.727 46.875 36.875 1 95.38 265 SER A CA 1
ATOM 2107 C C . SER A 1 265 ? -12.648 48.312 36.281 1 95.38 265 SER A C 1
ATOM 2109 O O . SER A 1 265 ? -13.016 49.281 36.969 1 95.38 265 SER A O 1
ATOM 2111 N N . LEU A 1 266 ? -12.141 48.438 35.094 1 94.56 266 LEU A N 1
ATOM 2112 C CA . LEU A 1 266 ? -12.047 49.719 34.438 1 94.56 266 LEU A CA 1
ATOM 2113 C C . LEU A 1 266 ? -13.25 49.969 33.562 1 94.56 266 LEU A C 1
ATOM 2115 O O . LEU A 1 266 ? -13.609 49.125 32.75 1 94.56 266 LEU A O 1
ATOM 2119 N N . ASP A 1 267 ? -13.891 51.094 33.719 1 89.88 267 ASP A N 1
ATOM 2120 C CA . ASP A 1 267 ? -15 51.5 32.875 1 89.88 267 ASP A CA 1
ATOM 2121 C C . ASP A 1 267 ? -14.508 52.281 31.672 1 89.88 267 ASP A C 1
ATOM 2123 O O . ASP A 1 267 ? -14.516 53.531 31.703 1 89.88 267 ASP A O 1
ATOM 2127 N N . ILE A 1 268 ? -14.086 51.719 30.656 1 89.88 268 ILE A N 1
ATOM 2128 C CA . ILE A 1 268 ? -13.523 52.375 29.484 1 89.88 268 ILE A CA 1
ATOM 2129 C C . ILE A 1 268 ? -14.641 52.75 28.5 1 89.88 268 ILE A C 1
ATOM 2131 O O . ILE A 1 268 ? -14.523 53.719 27.766 1 89.88 268 ILE A O 1
ATOM 2135 N N . GLY A 1 269 ? -15.867 52.281 28.516 1 78.25 269 GLY A N 1
ATOM 2136 C CA . GLY A 1 269 ? -16.969 52.625 27.625 1 78.25 269 GLY A CA 1
ATOM 2137 C C . GLY A 1 269 ? -16.781 52.094 26.219 1 78.25 269 GLY A C 1
ATOM 2138 O O . GLY A 1 269 ? -15.812 51.406 25.938 1 78.25 269 GLY A O 1
ATOM 2139 N N . PRO A 1 270 ? -17.75 52.562 25.266 1 82.81 270 PRO A N 1
ATOM 2140 C CA . PRO A 1 270 ? -17.656 52.125 23.859 1 82.81 270 PRO A CA 1
ATOM 2141 C C . PRO A 1 270 ? -16.5 52.781 23.125 1 82.81 270 PRO A C 1
ATOM 2143 O O . PRO A 1 270 ? -16.203 53.969 23.344 1 82.81 270 PRO A O 1
ATOM 2146 N N . VAL A 1 271 ? -15.883 52 22.328 1 81.81 271 VAL A N 1
ATOM 2147 C CA . VAL A 1 271 ? -14.664 52.5 21.672 1 81.81 271 VAL A CA 1
ATOM 2148 C C . VAL A 1 271 ? -14.906 52.625 20.172 1 81.81 271 VAL A C 1
ATOM 2150 O O . VAL A 1 271 ? -14.336 53.5 19.531 1 81.81 271 VAL A O 1
ATOM 2153 N N . PHE A 1 272 ? -15.562 51.688 19.547 1 74.06 272 PHE A N 1
ATOM 2154 C CA . PHE A 1 272 ? -15.633 51.688 18.094 1 74.06 272 PHE A CA 1
ATOM 2155 C C . PHE A 1 272 ? -17 51.188 17.625 1 74.06 272 PHE A C 1
ATOM 2157 O O . PHE A 1 272 ? -17.625 50.375 18.266 1 74.06 272 PHE A O 1
ATOM 2164 N N . ASP A 1 273 ? -17.406 51.938 16.609 1 65.44 273 ASP A N 1
ATOM 2165 C CA . ASP A 1 273 ? -18.641 51.5 15.953 1 65.44 273 ASP A CA 1
ATOM 2166 C C . ASP A 1 273 ? -18.359 51.125 14.5 1 65.44 273 ASP A C 1
ATOM 2168 O O . ASP A 1 273 ? -17.516 51.719 13.836 1 65.44 273 ASP A O 1
ATOM 2172 N N . THR A 1 274 ? -18.422 49.812 14.094 1 63.72 274 THR A N 1
ATOM 2173 C CA . THR A 1 274 ? -18.125 49.438 12.727 1 63.72 274 THR A CA 1
ATOM 2174 C C . THR A 1 274 ? -19.422 49.281 11.922 1 63.72 274 THR A C 1
ATOM 2176 O O . THR A 1 274 ? -20.516 49.25 12.492 1 63.72 274 THR A O 1
ATOM 2179 N N . ASP A 1 275 ? -19.156 49.375 10.602 1 67.5 275 ASP A N 1
ATOM 2180 C CA . ASP A 1 275 ? -20.203 49 9.656 1 67.5 275 ASP A CA 1
ATOM 2181 C C . ASP A 1 275 ? -20.594 47.531 9.812 1 67.5 275 ASP A C 1
ATOM 2183 O O . ASP A 1 275 ? -19.734 46.656 9.766 1 67.5 275 ASP A O 1
ATOM 2187 N N . LEU A 1 276 ? -21.812 47.375 9.898 1 77.06 276 LEU A N 1
ATOM 2188 C CA . LEU A 1 276 ? -22.344 46.062 10.258 1 77.06 276 LEU A CA 1
ATOM 2189 C C . LEU A 1 276 ? -22.656 45.25 9 1 77.06 276 LEU A C 1
ATOM 2191 O O . LEU A 1 276 ? -22.797 44.031 9.07 1 77.06 276 LEU A O 1
ATOM 2195 N N . ASN A 1 277 ? -22.594 45.844 7.785 1 82.81 277 ASN A N 1
ATOM 2196 C CA . ASN A 1 277 ? -22.953 45.062 6.605 1 82.81 277 ASN A CA 1
ATOM 2197 C C . ASN A 1 277 ? -21.766 44.844 5.688 1 82.81 277 ASN A C 1
ATOM 2199 O O . ASN A 1 277 ? -20.969 45.75 5.445 1 82.81 277 ASN A O 1
ATOM 2203 N N . GLN A 1 278 ? -21.578 43.594 5.254 1 87.69 278 GLN A N 1
ATOM 2204 C CA . GLN A 1 278 ? -20.531 43.188 4.336 1 87.69 278 GLN A CA 1
ATOM 2205 C C . GLN A 1 278 ? -21.109 42.438 3.135 1 87.69 278 GLN A C 1
ATOM 2207 O O . GLN A 1 278 ? -22.156 41.781 3.236 1 87.69 278 GLN A O 1
ATOM 2212 N N . SER A 1 279 ? -20.438 42.531 1.96 1 89.44 279 SER A N 1
ATOM 2213 C CA . SER A 1 279 ? -20.859 41.875 0.736 1 89.44 279 SER A CA 1
ATOM 2214 C C . SER A 1 279 ? -19.828 40.844 0.288 1 89.44 279 SER A C 1
ATOM 2216 O O . SER A 1 279 ? -18.625 41.062 0.397 1 89.44 279 SER A O 1
ATOM 2218 N N . TYR A 1 280 ? -20.344 39.688 -0.15 1 90.5 280 TYR A N 1
ATOM 2219 C CA . TYR A 1 280 ? -19.484 38.625 -0.605 1 90.5 280 TYR A CA 1
ATOM 2220 C C . TYR A 1 280 ? -19.953 38.062 -1.947 1 90.5 280 TYR A C 1
ATOM 2222 O O . TYR A 1 280 ? -21.141 38.125 -2.268 1 90.5 280 TYR A O 1
ATOM 2230 N N . ALA A 1 281 ? -18.938 37.562 -2.67 1 90.62 281 ALA A N 1
ATOM 2231 C CA . ALA A 1 281 ? -19.266 36.812 -3.873 1 90.62 281 ALA A CA 1
ATOM 2232 C C . ALA A 1 281 ? -19.625 35.375 -3.529 1 90.62 281 ALA A C 1
ATOM 2234 O O . ALA A 1 281 ? -18.922 34.688 -2.773 1 90.62 281 ALA A O 1
ATOM 2235 N N . PRO A 1 282 ? -20.734 34.812 -4.094 1 90.88 282 PRO A N 1
ATOM 2236 C CA . PRO A 1 282 ? -21.172 33.469 -3.766 1 90.88 282 PRO A CA 1
ATOM 2237 C C . PRO A 1 282 ? -20.109 32.406 -4.062 1 90.88 282 PRO A C 1
ATOM 2239 O O . PRO A 1 282 ? -20.016 31.406 -3.346 1 90.88 282 PRO A O 1
ATOM 2242 N N . SER A 1 283 ? -19.266 32.562 -5.09 1 91 283 SER A N 1
ATOM 2243 C CA . SER A 1 283 ? -18.297 31.547 -5.488 1 91 283 SER A CA 1
ATOM 2244 C C . SER A 1 283 ? -17.25 31.344 -4.402 1 91 283 SER A C 1
ATOM 2246 O O . SER A 1 283 ? -16.641 30.266 -4.324 1 91 283 SER A O 1
ATOM 2248 N N . LYS A 1 284 ? -17.062 32.25 -3.551 1 89.5 284 LYS A N 1
ATOM 2249 C CA . LYS A 1 284 ? -16.047 32.188 -2.504 1 89.5 284 LYS A CA 1
ATOM 2250 C C . LYS A 1 284 ? -16.484 31.234 -1.38 1 89.5 284 LYS A C 1
ATOM 2252 O O . LYS A 1 284 ? -15.648 30.688 -0.662 1 89.5 284 LYS A O 1
ATOM 2257 N N . PHE A 1 285 ? -17.812 31.062 -1.258 1 92.69 285 PHE A N 1
ATOM 2258 C CA . PHE A 1 285 ? -18.328 30.281 -0.136 1 92.69 285 PHE A CA 1
ATOM 2259 C C . PHE A 1 285 ? -19.344 29.25 -0.61 1 92.69 285 PHE A C 1
ATOM 2261 O O . PHE A 1 285 ? -20.328 28.984 0.084 1 92.69 285 PHE A O 1
ATOM 2268 N N . LEU A 1 286 ? -19.109 28.75 -1.804 1 91.94 286 LEU A N 1
ATOM 2269 C CA . LEU A 1 286 ? -20.078 27.797 -2.357 1 91.94 286 LEU A CA 1
ATOM 2270 C C . LEU A 1 286 ? -20.172 26.547 -1.485 1 91.94 286 LEU A C 1
ATOM 2272 O O . LEU A 1 286 ? -19.141 25.938 -1.158 1 91.94 286 LEU A O 1
ATOM 2276 N N . GLU A 1 287 ? -21.359 26.125 -1.058 1 92.12 287 GLU A N 1
ATOM 2277 C CA . GLU A 1 287 ? -21.578 24.953 -0.194 1 92.12 287 GLU A CA 1
ATOM 2278 C C . GLU A 1 287 ? -22.359 23.875 -0.913 1 92.12 287 GLU A C 1
ATOM 2280 O O . GLU A 1 287 ? -22.141 22.688 -0.689 1 92.12 287 GLU A O 1
ATOM 2285 N N . ASP A 1 288 ? -23.359 24.266 -1.7 1 93.12 288 ASP A N 1
ATOM 2286 C CA . ASP A 1 288 ? -24.25 23.312 -2.379 1 93.12 288 ASP A CA 1
ATOM 2287 C C . ASP A 1 288 ? -24.859 23.953 -3.623 1 93.12 288 ASP A C 1
ATOM 2289 O O . ASP A 1 288 ? -24.875 25.172 -3.771 1 93.12 288 ASP A O 1
ATOM 2293 N N . PHE A 1 289 ? -25.297 23.109 -4.59 1 92.81 289 PHE A N 1
ATOM 2294 C CA . PHE A 1 289 ? -26.047 23.562 -5.762 1 92.81 289 PHE A CA 1
ATOM 2295 C C . PHE A 1 289 ? -26.984 22.469 -6.246 1 92.81 289 PHE A C 1
ATOM 2297 O O . PHE A 1 289 ? -26.828 21.297 -5.887 1 92.81 289 PHE A O 1
ATOM 2304 N N . SER A 1 290 ? -27.953 22.781 -6.98 1 91.69 290 SER A N 1
ATOM 2305 C CA . SER A 1 290 ? -28.969 21.859 -7.496 1 91.69 290 SER A CA 1
ATOM 2306 C C . SER A 1 290 ? -29.609 22.406 -8.766 1 91.69 290 SER A C 1
ATOM 2308 O O . SER A 1 290 ? -29.516 23.594 -9.062 1 91.69 290 SER A O 1
ATOM 2310 N N . MET A 1 291 ? -30.234 21.469 -9.453 1 89.94 291 MET A N 1
ATOM 2311 C CA . MET A 1 291 ? -30.953 21.797 -10.688 1 89.94 291 MET A CA 1
ATOM 2312 C C . MET A 1 291 ? -32.406 21.375 -10.602 1 89.94 291 MET A C 1
ATOM 2314 O O . MET A 1 291 ? -32.719 20.297 -10.102 1 89.94 291 MET A O 1
ATOM 2318 N N . SER A 1 292 ? -33.219 22.234 -11.195 1 87.44 292 SER A N 1
ATOM 2319 C CA . SER A 1 292 ? -34.656 21.906 -11.266 1 87.44 292 SER A CA 1
ATOM 2320 C C . SER A 1 292 ? -34.938 21.031 -12.484 1 87.44 292 SER A C 1
ATOM 2322 O O . SER A 1 292 ? -34.156 20.969 -13.422 1 87.44 292 SER A O 1
ATOM 2324 N N . PRO A 1 293 ? -36.062 20.25 -12.406 1 80.62 293 PRO A N 1
ATOM 2325 C CA . PRO A 1 293 ? -36.5 19.594 -13.648 1 80.62 293 PRO A CA 1
ATOM 2326 C C . PRO A 1 293 ? -36.719 20.594 -14.789 1 80.62 293 PRO A C 1
ATOM 2328 O O . PRO A 1 293 ? -36.75 20.188 -15.953 1 80.62 293 PRO A O 1
ATOM 2331 N N . GLY A 1 294 ? -36.812 21.844 -14.477 1 79.38 294 GLY A N 1
ATOM 2332 C CA . GLY A 1 294 ? -36.969 22.891 -15.477 1 79.38 294 GLY A CA 1
ATOM 2333 C C . GLY A 1 294 ? -35.656 23.594 -15.789 1 79.38 294 GLY A C 1
ATOM 2334 O O . GLY A 1 294 ? -34.625 22.922 -16 1 79.38 294 GLY A O 1
ATOM 2335 N N . ASP A 1 295 ? -35.719 24.891 -15.875 1 82.75 295 ASP A N 1
ATOM 2336 C CA . ASP A 1 295 ? -34.562 25.656 -16.312 1 82.75 295 ASP A CA 1
ATOM 2337 C C . ASP A 1 295 ? -34 26.5 -15.164 1 82.75 295 ASP A C 1
ATOM 2339 O O . ASP A 1 295 ? -33.281 27.484 -15.398 1 82.75 295 ASP A O 1
ATOM 2343 N N . MET A 1 296 ? -34.375 26.125 -13.984 1 88.94 296 MET A N 1
ATOM 2344 C CA . MET A 1 296 ? -33.906 26.906 -12.844 1 88.94 296 MET A CA 1
ATOM 2345 C C . MET A 1 296 ? -32.812 26.156 -12.094 1 88.94 296 MET A C 1
ATOM 2347 O O . MET A 1 296 ? -32.719 24.938 -12.156 1 88.94 296 MET A O 1
ATOM 2351 N N . TYR A 1 297 ? -31.984 26.969 -11.43 1 92.38 297 TYR A N 1
ATOM 2352 C CA . TYR A 1 297 ? -30.875 26.469 -10.609 1 92.38 297 TYR A CA 1
ATOM 2353 C C . TYR A 1 297 ? -30.953 27.047 -9.195 1 92.38 297 TYR A C 1
ATOM 2355 O O . TYR A 1 297 ? -31.656 28.031 -8.945 1 92.38 297 TYR A O 1
ATOM 2363 N N . SER A 1 298 ? -30.344 26.406 -8.328 1 93.06 298 SER A N 1
ATOM 2364 C CA . SER A 1 298 ? -30.203 26.922 -6.977 1 93.06 298 SER A CA 1
ATOM 2365 C C . SER A 1 298 ? -28.781 26.719 -6.453 1 93.06 298 SER A C 1
ATOM 2367 O O . SER A 1 298 ? -28.078 25.812 -6.898 1 93.06 298 SER A O 1
ATOM 2369 N N . THR A 1 299 ? -28.344 27.594 -5.602 1 93.19 299 THR A N 1
ATOM 2370 C CA . THR A 1 299 ? -27.062 27.469 -4.914 1 93.19 299 THR A CA 1
ATOM 2371 C C . THR A 1 299 ? -27.203 27.875 -3.449 1 93.19 299 THR A C 1
ATOM 2373 O O . THR A 1 299 ? -28.141 28.578 -3.078 1 93.19 299 THR A O 1
ATOM 2376 N N . VAL A 1 300 ? -26.438 27.281 -2.611 1 94.88 300 VAL A N 1
ATOM 2377 C CA . VAL A 1 300 ? -26.266 27.688 -1.221 1 94.88 300 VAL A CA 1
ATOM 2378 C C . VAL A 1 300 ? -24.844 28.203 -1.003 1 94.88 300 VAL A C 1
ATOM 2380 O O . VAL A 1 300 ? -23.875 27.516 -1.308 1 94.88 300 VAL A O 1
ATOM 2383 N N . SER A 1 301 ? -24.734 29.438 -0.584 1 93.75 301 SER A N 1
ATOM 2384 C CA . SER A 1 301 ? -23.453 30.062 -0.292 1 93.75 301 SER A CA 1
ATOM 2385 C C . SER A 1 301 ? -23.531 30.891 0.993 1 93.75 301 SER A C 1
ATOM 2387 O O . SER A 1 301 ? -24.438 31.688 1.174 1 93.75 301 SER A O 1
ATOM 2389 N N . ARG A 1 302 ? -22.562 30.641 1.867 1 93.94 302 ARG A N 1
ATOM 2390 C CA . ARG A 1 302 ? -22.469 31.344 3.146 1 93.94 302 ARG A CA 1
ATOM 2391 C C . ARG A 1 302 ? -23.766 31.234 3.93 1 93.94 302 ARG A C 1
ATOM 2393 O O . ARG A 1 302 ? -24.234 32.219 4.496 1 93.94 302 ARG A O 1
ATOM 2400 N N . GLY A 1 303 ? -24.406 30.141 3.797 1 93.88 303 GLY A N 1
ATOM 2401 C CA . GLY A 1 303 ? -25.594 29.828 4.57 1 93.88 303 GLY A CA 1
ATOM 2402 C C . GLY A 1 303 ? -26.875 30.422 3.975 1 93.88 303 GLY A C 1
ATOM 2403 O O . GLY A 1 303 ? -27.922 30.422 4.617 1 93.88 303 GLY A O 1
ATOM 2404 N N . LYS A 1 304 ? -26.812 30.891 2.795 1 93.88 304 LYS A N 1
ATOM 2405 C CA . LYS A 1 304 ? -27.969 31.5 2.127 1 93.88 304 LYS A CA 1
ATOM 2406 C C . LYS A 1 304 ? -28.25 30.812 0.793 1 93.88 304 LYS A C 1
ATOM 2408 O O . LYS A 1 304 ? -27.312 30.438 0.076 1 93.88 304 LYS A O 1
ATOM 2413 N N . ALA A 1 305 ? -29.5 30.672 0.467 1 94.94 305 ALA A N 1
ATOM 2414 C CA . ALA A 1 305 ? -29.891 30.016 -0.773 1 94.94 305 ALA A CA 1
ATOM 2415 C C . ALA A 1 305 ? -30.422 31.016 -1.789 1 94.94 305 ALA A C 1
ATOM 2417 O O . ALA A 1 305 ? -31.109 31.969 -1.423 1 94.94 305 ALA A O 1
ATOM 2418 N N . PHE A 1 306 ? -30.172 30.75 -3.035 1 94 306 PHE A N 1
ATOM 2419 C CA . PHE A 1 306 ? -30.656 31.562 -4.156 1 94 306 PHE A CA 1
ATOM 2420 C C . PHE A 1 306 ? -31.172 30.672 -5.277 1 94 306 PHE A C 1
ATOM 2422 O O . PHE A 1 306 ? -30.594 29.609 -5.551 1 94 306 PHE A O 1
ATOM 2429 N N . ILE A 1 307 ? -32.188 31.094 -5.887 1 93.81 307 ILE A N 1
ATOM 2430 C CA . ILE A 1 307 ? -32.688 30.469 -7.10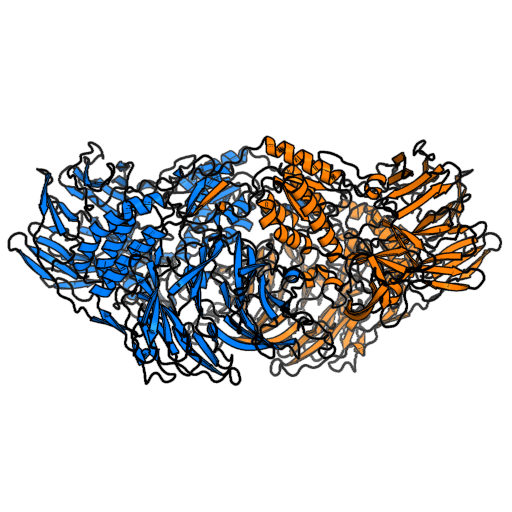5 1 93.81 307 ILE A CA 1
ATOM 2431 C C . ILE A 1 307 ? -32.438 31.391 -8.297 1 93.81 307 ILE A C 1
ATOM 2433 O O . ILE A 1 307 ? -32.625 32.625 -8.195 1 93.81 307 ILE A O 1
ATOM 2437 N N . PHE A 1 308 ? -32 30.844 -9.414 1 92.81 308 PHE A N 1
ATOM 2438 C CA . PHE A 1 308 ? -31.656 31.688 -10.555 1 92.81 308 PHE A CA 1
ATOM 2439 C C . PHE A 1 308 ? -31.797 30.922 -11.859 1 92.81 308 PHE A C 1
ATOM 2441 O O . PHE A 1 308 ? -31.953 29.703 -11.852 1 92.81 308 PHE A O 1
ATOM 2448 N N . ASN A 1 309 ? -31.797 31.672 -12.867 1 90.62 309 ASN A N 1
ATOM 2449 C CA . ASN A 1 309 ? -31.828 31.047 -14.188 1 90.62 309 ASN A CA 1
ATOM 2450 C C . ASN A 1 309 ? -30.422 30.891 -14.758 1 90.62 309 ASN A C 1
ATOM 2452 O O . ASN A 1 309 ? -29.438 31.266 -14.109 1 90.62 309 ASN A O 1
ATOM 2456 N N . GLU A 1 310 ? -30.234 30.312 -15.836 1 88.81 310 GLU A N 1
ATOM 2457 C CA . GLU A 1 310 ? -28.969 29.922 -16.422 1 88.81 310 GLU A CA 1
ATOM 2458 C C . GLU A 1 310 ? -28.047 31.125 -16.625 1 88.81 310 GLU A C 1
ATOM 2460 O O . GLU A 1 310 ? -26.828 31.016 -16.453 1 88.81 310 GLU A O 1
ATOM 2465 N N . ASN A 1 311 ? -28.672 32.25 -17.016 1 88.81 311 ASN A N 1
ATOM 2466 C CA . ASN A 1 311 ? -27.875 33.469 -17.266 1 88.81 311 ASN A CA 1
ATOM 2467 C C . ASN A 1 311 ? -27.719 34.312 -16.016 1 88.81 311 ASN A C 1
ATOM 2469 O O . ASN A 1 311 ? -26.969 35.281 -16.016 1 88.81 311 ASN A O 1
ATOM 2473 N N . VAL A 1 312 ? -28.484 34 -15.008 1 90.56 312 VAL A N 1
ATOM 2474 C CA . VAL A 1 312 ? -28.469 34.625 -13.695 1 90.56 312 VAL A CA 1
ATOM 2475 C C . VAL A 1 312 ? -28.984 36.062 -13.812 1 90.56 312 VAL A C 1
ATOM 2477 O O . VAL A 1 312 ? -28.484 36.969 -13.133 1 90.56 312 VAL A O 1
ATOM 2480 N N . ASN A 1 313 ? -29.672 36.406 -14.82 1 87.38 313 ASN A N 1
ATOM 2481 C CA . ASN A 1 313 ? -30.297 37.719 -14.922 1 87.38 313 ASN A CA 1
ATOM 2482 C C . ASN A 1 313 ? -31.547 37.812 -14.062 1 87.38 313 ASN A C 1
ATOM 2484 O O . ASN A 1 313 ? -32.094 38.906 -13.859 1 87.38 313 ASN A O 1
ATOM 2488 N N . TYR A 1 314 ? -31.953 36.656 -13.648 1 87.69 314 TYR A N 1
ATOM 2489 C CA . TYR A 1 314 ? -33 36.5 -12.656 1 87.69 314 TYR A CA 1
ATOM 2490 C C . TYR A 1 314 ? -32.5 35.688 -11.453 1 87.69 314 TYR A C 1
ATOM 2492 O O . TYR A 1 314 ? -31.969 34.594 -11.602 1 87.69 314 TYR A O 1
ATOM 2500 N N . SER A 1 315 ? -32.594 36.344 -10.273 1 89.81 315 SER A N 1
ATOM 2501 C CA . SER A 1 315 ? -32.219 35.625 -9.047 1 89.81 315 SER A CA 1
ATOM 2502 C C . SER A 1 315 ? -33.125 36 -7.891 1 89.81 315 SER A C 1
ATOM 2504 O O . SER A 1 315 ? -33.531 37.156 -7.746 1 89.81 315 SER A O 1
ATOM 2506 N N . ILE A 1 316 ? -33.531 35.031 -7.148 1 89.12 316 ILE A N 1
ATOM 2507 C CA . ILE A 1 316 ? -34.406 35.219 -5.984 1 89.12 316 ILE A CA 1
ATOM 2508 C C . ILE A 1 316 ? -33.719 34.656 -4.75 1 89.12 316 ILE A C 1
ATOM 2510 O O . ILE A 1 316 ? -33.344 33.469 -4.734 1 89.12 316 ILE A O 1
ATOM 2514 N N . PRO A 1 317 ? -33.469 35.5 -3.752 1 89.38 317 PRO A N 1
ATOM 2515 C CA . PRO A 1 317 ? -33.062 34.906 -2.471 1 89.38 317 PRO A CA 1
ATOM 2516 C C . PRO A 1 317 ? -34.188 34.188 -1.758 1 89.38 317 PRO A C 1
ATOM 2518 O O . PRO A 1 317 ? -35.344 34.625 -1.79 1 89.38 317 PRO A O 1
ATOM 2521 N N . VAL A 1 318 ? -33.906 33.094 -1.269 1 89.12 318 VAL A N 1
ATOM 2522 C CA . VAL A 1 318 ? -34.875 32.375 -0.466 1 89.12 318 VAL A CA 1
ATOM 2523 C C . VAL A 1 318 ? -34.75 32.781 0.998 1 89.12 318 VAL A C 1
ATOM 2525 O O . VAL A 1 318 ? -33.719 32.562 1.629 1 89.12 318 VAL A O 1
ATOM 2528 N N . LYS A 1 319 ? -35.75 33.375 1.513 1 83.75 319 LYS A N 1
ATOM 2529 C CA . LYS A 1 319 ? -35.719 33.875 2.885 1 83.75 319 LYS A CA 1
ATOM 2530 C C . LYS A 1 319 ? -35.938 32.719 3.887 1 83.75 319 LYS A C 1
ATOM 2532 O O . LYS A 1 319 ? -37.031 32.156 3.953 1 83.75 319 LYS A O 1
ATOM 2537 N N . SER A 1 320 ? -34.906 32.438 4.633 1 85.25 320 SER A N 1
ATOM 2538 C CA . SER A 1 320 ? -35 31.375 5.637 1 85.25 320 SER A CA 1
ATOM 2539 C C . SER A 1 320 ? -34.719 31.906 7.035 1 85.25 320 SER A C 1
ATOM 2541 O O . SER A 1 320 ? -34.062 32.938 7.184 1 85.25 320 SER A O 1
ATOM 2543 N N . ASP A 1 321 ? -35.312 31.312 8.109 1 81.62 321 ASP A N 1
ATOM 2544 C CA . ASP A 1 321 ? -35.094 31.656 9.508 1 81.62 321 ASP A CA 1
ATOM 2545 C C . ASP A 1 321 ? -33.844 30.953 10.055 1 81.62 321 ASP A C 1
ATOM 2547 O O . ASP A 1 321 ? -33.688 30.844 11.273 1 81.62 321 ASP A O 1
ATOM 2551 N N . GLY A 1 322 ? -32.906 30.703 9.359 1 88.81 322 GLY A N 1
ATOM 2552 C CA . GLY A 1 322 ? -31.703 30 9.789 1 88.81 322 GLY A CA 1
ATOM 2553 C C . GLY A 1 322 ? -30.703 29.781 8.664 1 88.81 322 GLY A C 1
ATOM 2554 O O . GLY A 1 322 ? -30.938 30.203 7.527 1 88.81 322 GLY A O 1
ATOM 2555 N N . ARG A 1 323 ? -29.609 29.109 9.062 1 94.38 323 ARG A N 1
ATOM 2556 C CA . ARG A 1 323 ? -28.578 28.812 8.07 1 94.38 323 ARG A CA 1
ATOM 2557 C C . ARG A 1 323 ? -29.047 27.719 7.105 1 94.38 323 ARG A C 1
ATOM 2559 O O . ARG A 1 323 ? -29.531 26.672 7.535 1 94.38 323 ARG A O 1
ATOM 2566 N N . VAL A 1 324 ? -28.922 27.922 5.859 1 95.75 324 VAL A N 1
ATOM 2567 C CA . VAL A 1 324 ? -29.25 26.922 4.852 1 95.75 324 VAL A CA 1
ATOM 2568 C C . VAL A 1 324 ? -28.016 26.094 4.523 1 95.75 324 VAL A C 1
ATOM 2570 O O . VAL A 1 324 ? -26.922 26.625 4.375 1 95.75 324 VAL A O 1
ATOM 2573 N N . ARG A 1 325 ? -28.203 24.781 4.422 1 94.81 325 ARG A N 1
ATOM 2574 C CA . ARG A 1 325 ? -27.078 23.906 4.113 1 94.81 325 ARG A CA 1
ATOM 2575 C C . ARG A 1 325 ? -27.266 23.234 2.758 1 94.81 325 ARG A C 1
ATOM 2577 O O . ARG A 1 325 ? -26.297 23 2.029 1 94.81 325 ARG A O 1
ATOM 2584 N N . TYR A 1 326 ? -28.453 22.734 2.492 1 94.5 326 TYR A N 1
ATOM 2585 C CA . TYR A 1 326 ? -28.75 22.016 1.249 1 94.5 326 TYR A CA 1
ATOM 2586 C C . TYR A 1 326 ? -30.016 22.562 0.598 1 94.5 326 TYR A C 1
ATOM 2588 O O . TYR A 1 326 ? -30.922 23.031 1.288 1 94.5 326 TYR A O 1
ATOM 2596 N N . SER A 1 327 ? -30.031 22.5 -0.688 1 93.62 327 SER A N 1
ATOM 2597 C CA . SER A 1 327 ? -31.234 22.797 -1.454 1 93.62 327 SER A CA 1
ATOM 2598 C C . SER A 1 327 ? -31.547 21.703 -2.455 1 93.62 327 SER A C 1
ATOM 2600 O O . SER A 1 327 ? -30.641 21.141 -3.08 1 93.62 327 SER A O 1
ATOM 2602 N N . ARG A 1 328 ? -32.812 21.297 -2.471 1 92.88 328 ARG A N 1
ATOM 2603 C CA . ARG A 1 328 ? -33.281 20.312 -3.426 1 92.88 328 ARG A CA 1
ATOM 2604 C C . ARG A 1 328 ? -34.656 20.703 -3.996 1 92.88 328 ARG A C 1
ATOM 2606 O O . ARG A 1 328 ? -35.562 21.031 -3.246 1 92.88 328 ARG A O 1
ATOM 2613 N N . PHE A 1 329 ? -34.75 20.688 -5.32 1 91.62 329 PHE A N 1
ATOM 2614 C CA . PHE A 1 329 ? -36.062 20.953 -5.934 1 91.62 329 PHE A CA 1
ATOM 2615 C C . PHE A 1 329 ? -37 19.75 -5.766 1 91.62 329 PHE A C 1
ATOM 2617 O O . PHE A 1 329 ? -36.594 18.609 -5.961 1 91.62 329 PHE A O 1
ATOM 2624 N N . LEU A 1 330 ? -38.156 20.031 -5.336 1 91.38 330 LEU A N 1
ATOM 2625 C CA . LEU A 1 330 ? -39.219 19.031 -5.258 1 91.38 330 LEU A CA 1
ATOM 2626 C C . LEU A 1 330 ? -40 18.969 -6.562 1 91.38 330 LEU A C 1
ATOM 2628 O O . LEU A 1 330 ? -40.562 17.922 -6.914 1 91.38 330 LEU A O 1
ATOM 2632 N N . SER A 1 331 ? -40.188 20.031 -7.109 1 89.31 331 SER A N 1
ATOM 2633 C CA . SER A 1 331 ? -40.875 20.25 -8.383 1 89.31 331 SER A CA 1
ATOM 2634 C C . SER A 1 331 ? -40.375 21.516 -9.062 1 89.31 331 SER A C 1
ATOM 2636 O O . SER A 1 331 ? -39.406 22.141 -8.609 1 89.31 331 SER A O 1
ATOM 2638 N N . LYS A 1 332 ? -41.031 21.844 -10.164 1 86.62 332 LYS A N 1
ATOM 2639 C CA . LYS A 1 332 ? -40.688 23.078 -10.852 1 86.62 332 LYS A CA 1
ATOM 2640 C C . LYS A 1 332 ? -41 24.297 -9.984 1 86.62 332 LYS A C 1
ATOM 2642 O O . LYS A 1 332 ? -40.344 25.328 -10.102 1 86.62 332 LYS A O 1
ATOM 2647 N N . ASN A 1 333 ? -41.969 24.109 -9.055 1 88.5 333 ASN A N 1
ATOM 2648 C CA . ASN A 1 333 ? -42.438 25.281 -8.336 1 88.5 333 ASN A CA 1
ATOM 2649 C C . ASN A 1 333 ? -42.125 25.203 -6.848 1 88.5 333 ASN A C 1
ATOM 2651 O O . ASN A 1 333 ? -42.5 26.078 -6.074 1 88.5 333 ASN A O 1
ATOM 2655 N N . GLU A 1 334 ? -41.531 24.188 -6.445 1 92.12 334 GLU A N 1
ATOM 2656 C CA . GLU A 1 334 ? -41.219 24.031 -5.023 1 92.12 334 GLU A CA 1
ATOM 2657 C C . GLU A 1 334 ? -39.781 23.594 -4.801 1 92.12 334 GLU A C 1
ATOM 2659 O O . GLU A 1 334 ? -39.25 22.797 -5.57 1 92.12 334 GLU A O 1
ATOM 2664 N N . ILE A 1 335 ? -39.188 24.125 -3.746 1 92.69 335 ILE A N 1
ATOM 2665 C CA . ILE A 1 335 ? -37.812 23.797 -3.369 1 92.69 335 ILE A CA 1
ATOM 2666 C C . ILE A 1 335 ? -37.75 23.531 -1.869 1 92.69 335 ILE A C 1
ATOM 2668 O O . ILE A 1 335 ? -38.469 24.156 -1.083 1 92.69 335 ILE A O 1
ATOM 2672 N N . SER A 1 336 ? -37.062 22.562 -1.528 1 94.38 336 SER A N 1
ATOM 2673 C CA . SER A 1 336 ? -36.812 22.25 -0.124 1 94.38 336 SER A CA 1
ATOM 2674 C C . SER A 1 336 ? -35.438 22.672 0.297 1 94.38 336 SER A C 1
ATOM 2676 O O . SER A 1 336 ? -34.469 22.531 -0.473 1 94.38 336 SER A O 1
ATOM 2678 N N . LEU A 1 337 ? -35.344 23.219 1.478 1 95.44 337 LEU A N 1
ATOM 2679 C CA . LEU A 1 337 ? -34.062 23.625 2.064 1 95.44 337 LEU A CA 1
ATOM 2680 C C . LEU A 1 337 ? -33.844 22.938 3.408 1 95.44 337 LEU A C 1
ATOM 2682 O O . LEU A 1 337 ? -34.781 22.719 4.16 1 95.44 337 LEU A O 1
ATOM 2686 N N . VAL A 1 338 ? -32.625 22.516 3.688 1 96.5 338 VAL A N 1
ATOM 2687 C CA . VAL A 1 338 ? -32.219 22.172 5.047 1 96.5 338 VAL A CA 1
ATOM 2688 C C . VAL A 1 338 ? -31.812 23.438 5.809 1 96.5 338 VAL A C 1
ATOM 2690 O O . VAL A 1 338 ? -30.844 24.109 5.441 1 96.5 338 VAL A O 1
ATOM 2693 N N . ILE A 1 339 ? -32.531 23.719 6.84 1 96.25 339 ILE A N 1
ATOM 2694 C CA . ILE A 1 339 ? -32.344 24.938 7.625 1 96.25 339 ILE A CA 1
ATOM 2695 C C . ILE A 1 339 ? -31.891 24.578 9.039 1 96.25 339 ILE A C 1
ATOM 2697 O O . ILE A 1 339 ? -32.562 23.812 9.734 1 96.25 339 ILE A O 1
ATOM 2701 N N . GLY A 1 340 ? -30.781 25.156 9.398 1 94.69 340 GLY A N 1
ATOM 2702 C CA . GLY A 1 340 ? -30.234 24.844 10.703 1 94.69 340 GLY A CA 1
ATOM 2703 C C . GLY A 1 340 ? -30.359 25.984 11.695 1 94.69 340 GLY A C 1
ATOM 2704 O O . GLY A 1 340 ? -30.234 27.156 11.328 1 94.69 340 GLY A O 1
ATOM 2705 N N . ASP A 1 341 ? -30.609 25.656 12.984 1 92.81 341 ASP A N 1
ATOM 2706 C CA . ASP A 1 341 ? -30.562 26.578 14.117 1 92.81 341 ASP A CA 1
ATOM 2707 C C . ASP A 1 341 ? -29.938 25.891 15.344 1 92.81 341 ASP A C 1
ATOM 2709 O O . ASP A 1 341 ? -29.281 24.859 15.219 1 92.81 341 ASP A O 1
ATOM 2713 N N . LYS A 1 342 ? -29.984 26.547 16.5 1 91.31 342 LYS A N 1
ATOM 2714 C CA . LYS A 1 342 ? -29.312 26.047 17.688 1 91.31 342 LYS A CA 1
ATOM 2715 C C . LYS A 1 342 ? -29.859 24.688 18.109 1 91.31 342 LYS A C 1
ATOM 2717 O O . LYS A 1 342 ? -29.172 23.922 18.781 1 91.31 342 LYS A O 1
ATOM 2722 N N . ASP A 1 343 ? -31.109 24.359 17.703 1 91.88 343 ASP A N 1
ATOM 2723 C CA . ASP A 1 343 ? -31.75 23.125 18.141 1 91.88 343 ASP A CA 1
ATOM 2724 C C . ASP A 1 343 ? -31.438 21.969 17.172 1 91.88 343 ASP A C 1
ATOM 2726 O O . ASP A 1 343 ? -31.594 20.797 17.516 1 91.88 343 ASP A O 1
ATOM 2730 N N . GLY A 1 344 ? -31.078 22.234 16 1 94.44 344 GLY A N 1
ATOM 2731 C CA . GLY A 1 344 ? -30.797 21.234 14.984 1 94.44 344 GLY A CA 1
ATOM 2732 C C . GLY A 1 344 ? -31.281 21.641 13.602 1 94.44 344 GLY A C 1
ATOM 2733 O O . GLY A 1 344 ? -31.656 22.797 13.391 1 94.44 344 GLY A O 1
ATOM 2734 N N . ASP A 1 345 ? -31.25 20.672 12.656 1 96.75 345 ASP A N 1
ATOM 2735 C CA . ASP A 1 345 ? -31.656 20.938 11.281 1 96.75 345 ASP A CA 1
ATOM 2736 C C . ASP A 1 345 ? -33.125 20.578 11.055 1 96.75 345 ASP A C 1
ATOM 2738 O O . ASP A 1 345 ? -33.594 19.578 11.594 1 96.75 345 ASP A O 1
ATOM 2742 N N . SER A 1 346 ? -33.812 21.375 10.289 1 96.75 346 SER A N 1
ATOM 2743 C CA . SER A 1 346 ? -35.156 21.141 9.828 1 96.75 346 SER A CA 1
ATOM 2744 C C . SER A 1 346 ? -35.25 21.25 8.305 1 96.75 346 SER A C 1
ATOM 2746 O O . SER A 1 346 ? -34.344 21.75 7.652 1 96.75 346 SER A O 1
ATOM 2748 N N . ILE A 1 347 ? -36.312 20.719 7.805 1 96.31 347 ILE A N 1
ATOM 2749 C CA . ILE A 1 347 ? -36.625 20.875 6.387 1 96.31 347 ILE A CA 1
ATOM 2750 C C . ILE A 1 347 ? -37.656 21.969 6.188 1 96.31 347 ILE A C 1
ATOM 2752 O O . ILE A 1 347 ? -38.75 21.938 6.785 1 96.31 347 ILE A O 1
ATOM 2756 N N . GLY A 1 348 ? -37.281 22.969 5.367 1 95.88 348 GLY A N 1
ATOM 2757 C CA . GLY A 1 348 ? -38.219 23.953 4.91 1 95.88 348 GLY A CA 1
ATOM 2758 C C . GLY A 1 348 ? -38.656 23.766 3.463 1 95.88 348 GLY A C 1
ATOM 2759 O O . GLY A 1 348 ? -37.812 23.531 2.598 1 95.88 348 GLY A O 1
ATOM 2760 N N . VAL A 1 349 ? -39.938 23.797 3.221 1 95.31 349 VAL A N 1
ATOM 2761 C CA . VAL A 1 349 ? -40.469 23.75 1.862 1 95.31 349 VAL A CA 1
ATOM 2762 C C . VAL A 1 349 ? -40.875 25.141 1.419 1 95.31 349 VAL A C 1
ATOM 2764 O O . VAL A 1 349 ? -41.656 25.812 2.105 1 95.31 349 VAL A O 1
ATOM 2767 N N . PHE A 1 350 ? -40.375 25.547 0.31 1 94.25 350 PHE A N 1
ATOM 2768 C CA . PHE A 1 350 ? -40.594 26.906 -0.175 1 94.25 350 PHE A CA 1
ATOM 2769 C C . PHE A 1 350 ? -41.188 26.906 -1.577 1 94.25 350 PHE A C 1
ATOM 2771 O O . PHE A 1 350 ? -41 25.953 -2.338 1 94.25 350 PHE A O 1
ATOM 2778 N N . ASP A 1 351 ? -41.906 28 -1.843 1 90.88 351 ASP A N 1
ATOM 2779 C CA . ASP A 1 351 ? -42.312 28.281 -3.221 1 90.88 351 ASP A CA 1
ATOM 2780 C C . ASP A 1 351 ? -41.125 28.75 -4.055 1 90.88 351 ASP A C 1
ATOM 2782 O O . ASP A 1 351 ? -40.438 29.734 -3.701 1 90.88 351 ASP A O 1
ATOM 2786 N N . ALA A 1 352 ? -40.781 28.094 -5.133 1 89.31 352 ALA A N 1
ATOM 2787 C CA . ALA A 1 352 ? -39.625 28.391 -5.934 1 89.31 352 ALA A CA 1
ATOM 2788 C C . ALA A 1 352 ? -39.781 29.703 -6.68 1 89.31 352 ALA A C 1
ATOM 2790 O O . ALA A 1 352 ? -38.812 30.328 -7.094 1 89.31 352 ALA A O 1
ATOM 2791 N N . GLY A 1 353 ? -41 30.141 -6.863 1 85 353 GLY A N 1
ATOM 2792 C CA . GLY A 1 353 ? -41.281 31.375 -7.586 1 85 353 GLY A CA 1
ATOM 2793 C C . GLY A 1 353 ? -41.219 32.594 -6.703 1 85 353 GLY A C 1
ATOM 2794 O O . GLY A 1 353 ? -40.812 33.688 -7.16 1 85 353 GLY A O 1
ATOM 2795 N N . THR A 1 354 ? -41.562 32.469 -5.434 1 85.88 354 THR A N 1
ATOM 2796 C CA . THR A 1 354 ? -41.656 33.625 -4.555 1 85.88 354 THR A CA 1
ATOM 2797 C C . THR A 1 354 ? -40.562 33.562 -3.475 1 85.88 354 THR A C 1
ATOM 2799 O O . THR A 1 354 ? -40.281 34.562 -2.832 1 85.88 354 THR A O 1
ATOM 2802 N N . GLY A 1 355 ? -40.125 32.375 -3.234 1 86 355 GLY A N 1
ATOM 2803 C CA . GLY A 1 355 ? -39.156 32.219 -2.174 1 86 355 GLY A CA 1
ATOM 2804 C C . GLY A 1 355 ? -39.781 32.125 -0.792 1 86 355 GLY A C 1
ATOM 2805 O O . GLY A 1 355 ? -39.062 32.125 0.215 1 86 355 GLY A O 1
ATOM 2806 N N . GLU A 1 356 ? -41.156 32 -0.67 1 89.19 356 GLU A N 1
ATOM 2807 C CA . GLU A 1 356 ? -41.844 32 0.618 1 89.19 356 GLU A CA 1
ATOM 2808 C C . GLU A 1 356 ? -41.938 30.578 1.173 1 89.19 356 GLU A C 1
ATOM 2810 O O . GLU A 1 356 ? -42.156 29.625 0.419 1 89.19 356 GLU A O 1
ATOM 2815 N N . MET A 1 357 ? -41.875 30.484 2.479 1 92.38 357 MET A N 1
ATOM 2816 C CA . MET A 1 357 ? -41.938 29.172 3.131 1 92.38 357 MET A CA 1
ATOM 2817 C C . MET A 1 357 ? -43.375 28.688 3.225 1 92.38 357 MET A C 1
ATOM 2819 O O . MET A 1 357 ? -44.281 29.438 3.619 1 92.38 357 MET A O 1
ATOM 2823 N N . LYS A 1 358 ? -43.562 27.484 2.943 1 91.44 358 LYS A N 1
ATOM 2824 C CA . LYS A 1 358 ? -44.875 26.844 3.016 1 91.44 358 LYS A CA 1
ATOM 2825 C C . LYS A 1 358 ? -45 25.953 4.254 1 91.44 358 LYS A C 1
ATOM 2827 O O . LYS A 1 358 ? -46.062 25.875 4.875 1 91.44 358 LYS A O 1
ATOM 2832 N N . ARG A 1 359 ? -43.906 25.312 4.555 1 92.81 359 ARG A N 1
ATOM 2833 C CA . ARG A 1 359 ? -43.906 24.359 5.656 1 92.81 359 ARG A CA 1
ATOM 2834 C C . ARG A 1 359 ? -42.531 24.188 6.23 1 92.81 359 ARG A C 1
ATOM 2836 O O . ARG A 1 359 ? -41.531 24.281 5.504 1 92.81 359 ARG A O 1
ATOM 2843 N N . LYS A 1 360 ? -42.469 23.938 7.516 1 94.25 360 LYS A N 1
ATOM 2844 C CA . LYS A 1 360 ? -41.219 23.562 8.195 1 94.25 360 LYS A CA 1
ATOM 2845 C C . LYS A 1 360 ? -41.375 22.234 8.938 1 94.25 360 LYS A C 1
ATOM 2847 O O . LYS A 1 360 ? -42.344 22.047 9.68 1 94.25 360 LYS A O 1
ATOM 2852 N N . ILE A 1 361 ? -40.531 21.344 8.734 1 95.5 361 ILE A N 1
ATOM 2853 C CA . ILE A 1 361 ? -40.562 20.016 9.344 1 95.5 361 ILE A CA 1
ATOM 2854 C C . ILE A 1 361 ? -39.312 19.781 10.156 1 95.5 361 ILE A C 1
ATOM 2856 O O . ILE A 1 361 ? -38.188 19.75 9.602 1 95.5 361 ILE A O 1
ATOM 2860 N N . GLY A 1 362 ? -39.375 19.391 11.438 1 91.62 362 GLY A N 1
ATOM 2861 C CA . GLY A 1 362 ? -38.219 19.109 12.281 1 91.62 362 GLY A CA 1
ATOM 2862 C C . GLY A 1 362 ? -38.312 19.719 13.664 1 91.62 362 GLY A C 1
ATOM 2863 O O . GLY A 1 362 ? -39.406 20.203 14.055 1 91.62 362 GLY A O 1
ATOM 2864 N N . PRO A 1 363 ? -37.125 19.688 14.328 1 94.44 363 PRO A N 1
ATOM 2865 C CA . PRO A 1 363 ? -35.75 19.328 13.938 1 94.44 363 PRO A CA 1
ATOM 2866 C C . PRO A 1 363 ? -35.562 17.812 13.758 1 94.44 363 PRO A C 1
ATOM 2868 O O . PRO A 1 363 ? -36.281 17.031 14.383 1 94.44 363 PRO A O 1
ATOM 2871 N N . LEU A 1 364 ? -34.688 17.484 12.891 1 97.19 364 LEU A N 1
ATOM 2872 C CA . LEU A 1 364 ? -34.438 16.094 12.508 1 97.19 364 LEU A CA 1
ATOM 2873 C C . LEU A 1 364 ? -32.969 15.719 12.805 1 97.19 364 LEU A C 1
ATOM 2875 O O . LEU A 1 364 ? -32.375 14.953 12.055 1 97.19 364 LEU A O 1
ATOM 2879 N N . GLY A 1 365 ? -32.312 16.359 13.914 1 95.44 365 GLY A N 1
ATOM 2880 C CA . GLY A 1 365 ? -30.891 16.188 14.117 1 95.44 365 GLY A CA 1
ATOM 2881 C C . GLY A 1 365 ? -30.062 17.031 13.172 1 95.44 365 GLY A C 1
ATOM 2882 O O . GLY A 1 365 ? -30.531 18.047 12.648 1 95.44 365 GLY A O 1
ATOM 2883 N N . ASN A 1 366 ? -28.781 16.719 13 1 95.75 366 ASN A N 1
ATOM 2884 C CA . ASN A 1 366 ? -27.938 17.312 11.961 1 95.75 366 ASN A CA 1
ATOM 2885 C C . ASN A 1 366 ? -28 16.516 10.656 1 95.75 366 ASN A C 1
ATOM 2887 O O . ASN A 1 366 ? -27.594 15.352 10.617 1 95.75 366 ASN A O 1
ATOM 2891 N N . ILE A 1 367 ? -28.531 17.094 9.648 1 97.19 367 ILE A N 1
ATOM 2892 C CA . ILE A 1 367 ? -28.797 16.406 8.391 1 97.19 367 ILE A CA 1
ATOM 2893 C C . ILE A 1 367 ? -27.547 16.438 7.508 1 97.19 367 ILE A C 1
ATOM 2895 O O . ILE A 1 367 ? -26.922 17.484 7.344 1 97.19 367 ILE A O 1
ATOM 2899 N N . PHE A 1 368 ? -27.188 15.266 6.953 1 95.5 368 PHE A N 1
ATOM 2900 C CA . PHE A 1 368 ? -26 15.188 6.125 1 95.5 368 PHE A CA 1
ATOM 2901 C C . PHE A 1 368 ? -26.359 14.852 4.684 1 95.5 368 PHE A C 1
ATOM 2903 O O . PHE A 1 368 ? -25.531 15.016 3.779 1 95.5 368 PHE A O 1
ATOM 2910 N N . SER A 1 369 ? -27.547 14.344 4.469 1 95.56 369 SER A N 1
ATOM 2911 C CA . SER A 1 369 ? -27.953 14.016 3.107 1 95.56 369 SER A CA 1
ATOM 2912 C C . SER A 1 369 ? -29.469 14.133 2.949 1 95.56 369 SER A C 1
ATOM 2914 O O . SER A 1 369 ? -30.219 13.812 3.875 1 95.56 369 SER A O 1
ATOM 2916 N N . VAL A 1 370 ? -29.891 14.602 1.755 1 96 370 VAL A N 1
ATOM 2917 C CA . VAL A 1 370 ? -31.297 14.727 1.426 1 96 370 VAL A CA 1
ATOM 2918 C C . VAL A 1 370 ? -31.5 14.477 -0.067 1 96 370 VAL A C 1
ATOM 2920 O O . VAL A 1 370 ? -30.719 14.945 -0.896 1 96 370 VAL A O 1
ATOM 2923 N N . LYS A 1 371 ? -32.5 13.68 -0.365 1 93.75 371 LYS A N 1
ATOM 2924 C CA . LYS A 1 371 ? -32.938 13.453 -1.745 1 93.75 371 LYS A CA 1
ATOM 2925 C C . LYS A 1 371 ? -34.438 13.461 -1.862 1 93.75 371 LYS A C 1
ATOM 2927 O O . LYS A 1 371 ? -35.156 13.086 -0.92 1 93.75 371 LYS A O 1
ATOM 2932 N N . SER A 1 372 ? -34.938 13.898 -3.002 1 92.5 372 SER A N 1
ATOM 2933 C CA . SER A 1 372 ? -36.375 13.953 -3.258 1 92.5 372 SER A CA 1
ATOM 2934 C C . SER A 1 372 ? -36.812 12.836 -4.199 1 92.5 372 SER A C 1
ATOM 2936 O O . SER A 1 372 ? -36.031 12.398 -5.055 1 92.5 372 SER A O 1
ATOM 2938 N N . SER A 1 373 ? -38.031 12.422 -3.951 1 91.62 373 SER A N 1
ATOM 2939 C CA . SER A 1 373 ? -38.625 11.484 -4.906 1 91.62 373 SER A CA 1
ATOM 2940 C C . SER A 1 373 ? -38.969 12.172 -6.227 1 91.62 373 SER A C 1
ATOM 2942 O O . SER A 1 373 ? -39.125 13.398 -6.27 1 91.62 373 SER A O 1
ATOM 2944 N N . ALA A 1 374 ? -39.031 11.367 -7.262 1 86.38 374 ALA A N 1
ATOM 2945 C CA . ALA A 1 374 ? -39.281 11.914 -8.594 1 86.38 374 ALA A CA 1
ATOM 2946 C C . ALA A 1 374 ? -40.594 12.68 -8.664 1 86.38 374 ALA A C 1
ATOM 2948 O O . ALA A 1 374 ? -40.688 13.672 -9.383 1 86.38 374 ALA A O 1
ATOM 2949 N N . ASP A 1 375 ? -41.594 12.281 -7.902 1 87.12 375 ASP A N 1
ATOM 2950 C CA . ASP A 1 375 ? -42.906 12.922 -7.938 1 87.12 375 ASP A CA 1
ATOM 2951 C C . ASP A 1 375 ? -43 14.078 -6.945 1 87.12 375 ASP A C 1
ATOM 2953 O O . ASP A 1 375 ? -44.031 14.742 -6.836 1 87.12 375 ASP A O 1
ATOM 2957 N N . GLY A 1 376 ? -41.906 14.305 -6.168 1 88.94 376 GLY A N 1
ATOM 2958 C CA . GLY A 1 376 ? -41.844 15.43 -5.25 1 88.94 376 GLY A CA 1
ATOM 2959 C C . GLY A 1 376 ? -42.625 15.219 -3.975 1 88.94 376 GLY A C 1
ATOM 2960 O O . GLY A 1 376 ? -42.719 16.125 -3.141 1 88.94 376 GLY A O 1
ATOM 2961 N N . LYS A 1 377 ? -43.094 14.047 -3.764 1 91.75 377 LYS A N 1
ATOM 2962 C CA . LYS A 1 377 ? -43.969 13.781 -2.633 1 91.75 377 LYS A CA 1
ATOM 2963 C C . LYS A 1 377 ? -43.188 13.43 -1.38 1 91.75 377 LYS A C 1
ATOM 2965 O O . LYS A 1 377 ? -43.656 13.633 -0.259 1 91.75 377 LYS A O 1
ATOM 2970 N N . TYR A 1 378 ? -42.062 12.906 -1.584 1 94.69 378 TYR A N 1
ATOM 2971 C CA . TYR A 1 378 ? -41.281 12.422 -0.449 1 94.69 378 TYR A CA 1
ATOM 2972 C C . TYR A 1 378 ? -39.875 12.992 -0.467 1 94.69 378 TYR A C 1
ATOM 2974 O O . TYR A 1 378 ? -39.344 13.32 -1.531 1 94.69 378 TYR A O 1
ATOM 2982 N N . LEU A 1 379 ? -39.375 13.117 0.727 1 96 379 LEU A N 1
ATOM 2983 C CA . LEU A 1 379 ? -37.969 13.375 0.943 1 96 379 LEU A CA 1
ATOM 2984 C C . LEU A 1 379 ? -37.344 12.273 1.787 1 96 379 LEU A C 1
ATOM 2986 O O . LEU A 1 379 ? -37.969 11.742 2.699 1 96 379 LEU A O 1
ATOM 2990 N N . VAL A 1 380 ? -36.156 11.828 1.441 1 97.44 380 VAL A N 1
ATOM 2991 C CA . VAL A 1 380 ? -35.375 10.922 2.25 1 97.44 380 VAL A CA 1
ATOM 2992 C C . VAL A 1 380 ? -34.156 11.664 2.834 1 97.44 380 VAL A C 1
ATOM 2994 O O . VAL A 1 380 ? -33.469 12.398 2.121 1 97.44 380 VAL A O 1
ATOM 2997 N N . VAL A 1 381 ? -33.969 11.508 4.156 1 97.44 381 VAL A N 1
ATOM 2998 C CA . VAL A 1 381 ? -32.938 12.273 4.867 1 97.44 381 VAL A CA 1
ATOM 2999 C C . VAL A 1 381 ? -32.062 11.328 5.664 1 97.44 381 VAL A C 1
ATOM 3001 O O . VAL A 1 381 ? -32.531 10.352 6.25 1 97.44 381 VAL A O 1
ATOM 3004 N N . GLY A 1 382 ? -30.703 11.5 5.559 1 97.56 382 GLY A N 1
ATOM 3005 C CA . GLY A 1 382 ? -29.766 10.891 6.477 1 97.56 382 GLY A CA 1
ATOM 3006 C C . GLY A 1 382 ? -29.203 11.867 7.492 1 97.56 382 GLY A C 1
ATOM 3007 O O . GLY A 1 382 ? -28.859 13 7.145 1 97.56 382 GLY A O 1
ATOM 3008 N N . ASN A 1 383 ? -29.188 11.508 8.797 1 96.75 383 ASN A N 1
ATOM 3009 C CA . ASN A 1 383 ? -28.766 12.469 9.812 1 96.75 383 ASN A CA 1
ATOM 3010 C C . ASN A 1 383 ? -27.672 11.898 10.703 1 96.75 383 ASN A C 1
ATOM 3012 O O . ASN A 1 383 ? -27.141 10.82 10.43 1 96.75 383 ASN A O 1
ATOM 3016 N N . ASP A 1 384 ? -27.219 12.648 11.711 1 94.19 384 ASP A N 1
ATOM 3017 C CA . ASP A 1 384 ? -26.062 12.328 12.539 1 94.19 384 ASP A CA 1
ATOM 3018 C C . ASP A 1 384 ? -26.406 11.273 13.586 1 94.19 384 ASP A C 1
ATOM 3020 O O . ASP A 1 384 ? -25.531 10.719 14.234 1 94.19 384 ASP A O 1
ATOM 3024 N N . ASN A 1 385 ? -27.703 10.922 13.734 1 94.94 385 ASN A N 1
ATOM 3025 C CA . ASN A 1 385 ? -28.125 9.836 14.625 1 94.94 385 ASN A CA 1
ATOM 3026 C C . ASN A 1 385 ? -28.062 8.484 13.922 1 94.94 385 ASN A C 1
ATOM 3028 O O . ASN A 1 385 ? -28.578 7.488 14.438 1 94.94 385 ASN A O 1
ATOM 3032 N N . PHE A 1 386 ? -27.516 8.445 12.812 1 94.88 386 PHE A N 1
ATOM 3033 C CA . PHE A 1 386 ? -27.328 7.258 11.984 1 94.88 386 PHE A CA 1
ATOM 3034 C C . PHE A 1 386 ? -28.672 6.723 11.492 1 94.88 386 PHE A C 1
ATOM 3036 O O . PHE A 1 386 ? -28.859 5.508 11.414 1 94.88 386 PHE A O 1
ATOM 3043 N N . GLN A 1 387 ? -29.578 7.641 11.242 1 97.56 387 GLN A N 1
ATOM 3044 C CA . GLN A 1 387 ? -30.922 7.281 10.781 1 97.56 387 GLN A CA 1
ATOM 3045 C C . GLN A 1 387 ? -31.109 7.656 9.312 1 97.56 387 GLN A C 1
ATOM 3047 O O . GLN A 1 387 ? -30.469 8.586 8.82 1 97.56 387 GLN A O 1
ATOM 3052 N N . ILE A 1 388 ? -31.859 6.879 8.633 1 98.31 388 ILE A N 1
ATOM 3053 C CA . ILE A 1 388 ? -32.438 7.27 7.359 1 98.31 388 ILE A CA 1
ATOM 3054 C C . ILE A 1 388 ? -33.969 7.461 7.523 1 98.31 388 ILE A C 1
ATOM 3056 O O . ILE A 1 388 ? -34.656 6.555 7.977 1 98.31 388 ILE A O 1
ATOM 3060 N N . LEU A 1 389 ? -34.5 8.664 7.199 1 98.25 389 LEU A N 1
ATOM 3061 C CA . LEU A 1 389 ? -35.875 9.078 7.449 1 98.25 389 LEU A CA 1
ATOM 3062 C C . LEU A 1 389 ? -36.594 9.32 6.141 1 98.25 389 LEU A C 1
ATOM 3064 O O . LEU A 1 389 ? -36.031 9.828 5.18 1 98.25 389 LEU A O 1
ATOM 3068 N N . LEU A 1 390 ? -37.781 8.883 6.137 1 97.81 390 LEU A N 1
ATOM 3069 C CA . LEU A 1 390 ? -38.719 9.18 5.055 1 97.81 390 LEU A CA 1
ATOM 3070 C C . LEU A 1 390 ? -39.719 10.25 5.48 1 97.81 390 LEU A C 1
ATOM 3072 O O . LEU A 1 390 ? -40.375 10.102 6.5 1 97.81 390 LEU A O 1
ATOM 3076 N N . ILE A 1 391 ? -39.781 11.312 4.68 1 97.25 391 ILE A N 1
ATOM 3077 C CA . ILE A 1 391 ? -40.656 12.438 5 1 97.25 391 ILE A CA 1
ATOM 3078 C C . ILE A 1 391 ? -41.719 12.57 3.934 1 97.25 391 ILE A C 1
ATOM 3080 O O . ILE A 1 391 ? -41.438 12.672 2.742 1 97.25 391 ILE A O 1
ATOM 3084 N N . ASP A 1 392 ? -42.906 12.617 4.324 1 95.25 392 ASP A N 1
ATOM 3085 C CA . ASP A 1 392 ? -44 13 3.453 1 95.25 392 ASP A CA 1
ATOM 3086 C C . ASP A 1 392 ? -44.188 14.516 3.42 1 95.25 392 ASP A C 1
ATOM 3088 O O . ASP A 1 392 ? -44.656 15.109 4.395 1 95.25 392 ASP A O 1
ATOM 3092 N N . VAL A 1 393 ? -43.938 15.078 2.322 1 93.94 393 VAL A N 1
ATOM 3093 C CA . VAL A 1 393 ? -43.875 16.531 2.195 1 93.94 393 VAL A CA 1
ATOM 3094 C C . VAL A 1 393 ? -45.281 17.125 2.342 1 93.94 393 VAL A C 1
ATOM 3096 O O . VAL A 1 393 ? -45.438 18.25 2.803 1 93.94 393 VAL A O 1
ATOM 3099 N N . SER A 1 394 ? -46.312 16.453 1.959 1 89.69 394 SER A N 1
ATOM 3100 C CA . SER A 1 394 ? -47.688 16.969 1.933 1 89.69 394 SER A CA 1
ATOM 3101 C C . SER A 1 394 ? -48.25 17.172 3.344 1 89.69 394 SER A C 1
ATOM 3103 O O . SER A 1 394 ? -48.969 18.125 3.602 1 89.69 394 SER A O 1
ATOM 3105 N N . ASN A 1 395 ? -47.844 16.344 4.285 1 92.19 395 ASN A N 1
ATOM 3106 C CA . ASN A 1 395 ? -48.406 16.453 5.625 1 92.19 395 ASN A CA 1
ATOM 3107 C C . ASN A 1 395 ? -47.312 16.594 6.684 1 92.19 395 ASN A C 1
ATOM 3109 O O . ASN A 1 395 ? -47.594 16.828 7.855 1 92.19 395 ASN A O 1
ATOM 3113 N N . GLY A 1 396 ? -46.125 16.453 6.277 1 93 396 GLY A N 1
ATOM 3114 C CA . GLY A 1 396 ? -45.031 16.703 7.18 1 93 396 GLY A CA 1
ATOM 3115 C C . GLY A 1 396 ? -44.688 15.508 8.062 1 93 396 GLY A C 1
ATOM 3116 O O . GLY A 1 396 ? -43.844 15.602 8.945 1 93 396 GLY A O 1
ATOM 3117 N N . THR A 1 397 ? -45.281 14.344 7.84 1 95.44 397 THR A N 1
ATOM 3118 C CA . THR A 1 397 ? -45 13.156 8.648 1 95.44 397 THR A CA 1
ATOM 3119 C C . THR A 1 397 ? -43.594 12.609 8.367 1 95.44 397 THR A C 1
ATOM 3121 O O . THR A 1 397 ? -43.156 12.586 7.215 1 95.44 397 THR A O 1
ATOM 3124 N N . VAL A 1 398 ? -42.906 12.18 9.453 1 97.5 398 VAL A N 1
ATOM 3125 C CA . VAL A 1 398 ? -41.562 11.641 9.383 1 97.5 398 VAL A CA 1
ATOM 3126 C C . VAL A 1 398 ? -41.562 10.18 9.828 1 97.5 398 VAL A C 1
ATOM 3128 O O . VAL A 1 398 ? -42.031 9.859 10.922 1 97.5 398 VAL A O 1
ATOM 3131 N N . LYS A 1 399 ? -41.062 9.273 8.984 1 97 399 LYS A N 1
ATOM 3132 C CA . LYS A 1 399 ? -40.906 7.852 9.289 1 97 399 LYS A CA 1
ATOM 3133 C C . LYS A 1 399 ? -39.438 7.438 9.281 1 97 399 LYS A C 1
ATOM 3135 O O . LYS A 1 399 ? -38.719 7.754 8.344 1 97 399 LYS A O 1
ATOM 3140 N N . GLU A 1 400 ? -39 6.766 10.336 1 97.62 400 GLU A N 1
ATOM 3141 C CA . GLU A 1 400 ? -37.688 6.16 10.336 1 97.62 400 GLU A CA 1
ATOM 3142 C C . GLU A 1 400 ? -37.688 4.84 9.57 1 97.62 400 GLU A C 1
ATOM 3144 O O . GLU A 1 400 ? -38.375 3.896 9.945 1 97.62 400 GLU A O 1
ATOM 3149 N N . ILE A 1 401 ? -36.938 4.77 8.508 1 97.25 401 ILE A N 1
ATOM 3150 C CA . ILE A 1 401 ? -36.812 3.582 7.668 1 97.25 401 ILE A CA 1
ATOM 3151 C C . ILE A 1 401 ? -35.875 2.576 8.32 1 97.25 401 ILE A C 1
ATOM 3153 O O . ILE A 1 401 ? -36.125 1.37 8.289 1 97.25 401 ILE A O 1
ATOM 3157 N N . ASP A 1 402 ? -34.719 3.045 8.719 1 97.31 402 ASP A N 1
ATOM 3158 C CA . ASP A 1 402 ? -33.656 2.219 9.273 1 97.31 402 ASP A CA 1
ATOM 3159 C C . ASP A 1 402 ? -32.719 3.055 10.133 1 97.31 402 ASP A C 1
ATOM 3161 O O . ASP A 1 402 ? -32.781 4.285 10.109 1 97.31 402 ASP A O 1
ATOM 3165 N N . GLN A 1 403 ? -31.938 2.469 10.969 1 96.56 403 GLN A N 1
ATOM 3166 C CA . GLN A 1 403 ? -30.906 3.082 11.805 1 96.56 403 GLN A CA 1
ATOM 3167 C C . GLN A 1 403 ? -29.719 2.143 11.984 1 96.56 403 GLN A C 1
ATOM 3169 O O . GLN A 1 403 ? -29.906 0.953 12.25 1 96.56 403 GLN A O 1
ATOM 3174 N N . SER A 1 404 ? -28.625 2.627 11.734 1 94.12 404 SER A N 1
ATOM 3175 C CA . SER A 1 404 ? -27.406 1.831 11.891 1 94.12 404 SER A CA 1
ATOM 3176 C C . SER A 1 404 ? -26.797 2.018 13.273 1 94.12 404 SER A C 1
ATOM 3178 O O . SER A 1 404 ? -27.031 3.041 13.922 1 94.12 404 SER A O 1
ATOM 3180 N N . ARG A 1 405 ? -26.062 1.085 13.758 1 91.75 405 ARG A N 1
ATOM 3181 C CA . ARG A 1 405 ? -25.297 1.211 14.992 1 91.75 405 ARG A CA 1
ATOM 3182 C C . ARG A 1 405 ? -23.875 1.65 14.703 1 91.75 405 ARG A C 1
ATOM 3184 O O . ARG A 1 405 ? -23.141 2.031 15.617 1 91.75 405 ARG A O 1
ATOM 3191 N N . GLU A 1 406 ? -23.547 1.657 13.391 1 90.56 406 GLU A N 1
ATOM 3192 C CA . GLU A 1 406 ? -22.141 1.775 13.039 1 90.56 406 GLU A CA 1
ATOM 3193 C C . GLU A 1 406 ? -21.828 3.145 12.445 1 90.56 406 GLU A C 1
ATOM 3195 O O . GLU A 1 406 ? -20.75 3.693 12.656 1 90.56 406 GLU A O 1
ATOM 3200 N N . GLY A 1 407 ? -22.766 3.637 11.625 1 91.75 407 GLY A N 1
ATOM 3201 C CA . GLY A 1 407 ? -22.391 4.871 10.961 1 91.75 407 GLY A CA 1
ATOM 3202 C C . GLY A 1 407 ? -23.547 5.535 10.234 1 91.75 407 GLY A C 1
ATOM 3203 O O . GLY A 1 407 ? -24.688 5.066 10.32 1 91.75 407 GLY A O 1
ATOM 3204 N N . LEU A 1 408 ? -23.188 6.598 9.492 1 93.31 408 LEU A N 1
ATOM 3205 C CA . LEU A 1 408 ? -24.141 7.426 8.773 1 93.31 408 LEU A CA 1
ATOM 3206 C C . LEU A 1 408 ? -24.734 6.672 7.586 1 93.31 408 LEU A C 1
ATOM 3208 O O . LEU A 1 408 ? -24.031 5.93 6.902 1 93.31 408 LEU A O 1
ATOM 3212 N N . ILE A 1 409 ? -25.969 6.77 7.395 1 96.12 409 ILE A N 1
ATOM 3213 C CA . ILE A 1 409 ? -26.641 6.301 6.188 1 96.12 409 ILE A CA 1
ATOM 3214 C C . ILE A 1 409 ? -26.969 7.488 5.277 1 96.12 409 ILE A C 1
ATOM 3216 O O . ILE A 1 409 ? -28.062 8.055 5.34 1 96.12 409 ILE A O 1
ATOM 3220 N N . VAL A 1 410 ? -26.016 7.816 4.43 1 95.06 410 VAL A N 1
ATOM 3221 C CA . VAL A 1 410 ? -26.156 9.078 3.709 1 95.06 410 VAL A CA 1
ATOM 3222 C C . VAL A 1 410 ? -26.156 8.82 2.205 1 95.06 410 VAL A C 1
ATOM 3224 O O . VAL A 1 410 ? -26.344 9.742 1.41 1 95.06 410 VAL A O 1
ATOM 3227 N N . ASP A 1 411 ? -25.938 7.621 1.836 1 95.19 411 ASP A N 1
ATOM 3228 C CA . ASP A 1 411 ? -25.891 7.246 0.426 1 95.19 411 ASP A CA 1
ATOM 3229 C C . ASP A 1 411 ? -27.125 6.426 0.041 1 95.19 411 ASP A C 1
ATOM 3231 O O . ASP A 1 411 ? -27.219 5.238 0.363 1 95.19 411 ASP A O 1
ATOM 3235 N N . PHE A 1 412 ? -28.094 7.027 -0.604 1 97.06 412 PHE A N 1
ATOM 3236 C CA . PHE A 1 412 ? -29.328 6.34 -0.964 1 97.06 412 PHE A CA 1
ATOM 3237 C C . PHE A 1 412 ? -29.891 6.898 -2.264 1 97.06 412 PHE A C 1
ATOM 3239 O O . PHE A 1 412 ? -29.484 7.973 -2.713 1 97.06 412 PHE A O 1
ATOM 3246 N N . ALA A 1 413 ? -30.766 6.168 -2.857 1 96.38 413 ALA A N 1
ATOM 3247 C CA . ALA A 1 413 ? -31.469 6.508 -4.094 1 96.38 413 ALA A CA 1
ATOM 3248 C C . ALA A 1 413 ? -32.938 6.105 -4.023 1 96.38 413 ALA A C 1
ATOM 3250 O O . ALA A 1 413 ? -33.281 5.133 -3.357 1 96.38 413 ALA A O 1
ATOM 3251 N N . ILE A 1 414 ? -33.75 6.871 -4.684 1 95.94 414 ILE A N 1
ATOM 3252 C CA . ILE A 1 414 ? -35.188 6.586 -4.797 1 95.94 414 ILE A CA 1
ATOM 3253 C C . ILE A 1 414 ? -35.531 6.207 -6.234 1 95.94 414 ILE A C 1
ATOM 3255 O O . ILE A 1 414 ? -35.062 6.867 -7.176 1 95.94 414 ILE A O 1
ATOM 3259 N N . SER A 1 415 ? -36.312 5.145 -6.316 1 95.81 415 SER A N 1
ATOM 3260 C CA . SER A 1 415 ? -36.656 4.703 -7.656 1 95.81 415 SER A CA 1
ATOM 3261 C C . SER A 1 415 ? -37.562 5.73 -8.359 1 95.81 415 SER A C 1
ATOM 3263 O O . SER A 1 415 ? -38.25 6.508 -7.703 1 95.81 415 SER A O 1
ATOM 3265 N N . LYS A 1 416 ? -37.531 5.691 -9.672 1 89.5 416 LYS A N 1
ATOM 3266 C CA . LYS A 1 416 ? -38.219 6.711 -10.453 1 89.5 416 LYS A CA 1
ATOM 3267 C C . LYS A 1 416 ? -39.75 6.582 -10.297 1 89.5 416 LYS A C 1
ATOM 3269 O O . LYS A 1 416 ? -40.469 7.562 -10.445 1 89.5 416 LYS A O 1
ATOM 3274 N N . ASP A 1 417 ? -40.25 5.426 -10.008 1 90.06 417 ASP A N 1
ATOM 3275 C CA . ASP A 1 417 ? -41.656 5.223 -9.781 1 90.06 417 ASP A CA 1
ATOM 3276 C C . ASP A 1 417 ? -42.031 5.492 -8.328 1 90.06 417 ASP A C 1
ATOM 3278 O O . ASP A 1 417 ? -43.156 5.242 -7.906 1 90.06 417 ASP A O 1
ATOM 3282 N N . SER A 1 418 ? -41.062 5.93 -7.484 1 92.5 418 SER A N 1
ATOM 3283 C CA . SER A 1 418 ? -41.219 6.348 -6.094 1 92.5 418 SER A CA 1
ATOM 3284 C C . SER A 1 418 ? -41.688 5.195 -5.223 1 92.5 418 SER A C 1
ATOM 3286 O O . SER A 1 418 ? -42.5 5.398 -4.297 1 92.5 418 SER A O 1
ATOM 3288 N N . ARG A 1 419 ? -41.25 4.047 -5.535 1 94.31 419 ARG A N 1
ATOM 3289 C CA . ARG A 1 419 ? -41.688 2.891 -4.746 1 94.31 419 ARG A CA 1
ATOM 3290 C C . ARG A 1 419 ? -40.562 2.41 -3.838 1 94.31 419 ARG A C 1
ATOM 3292 O O . ARG A 1 419 ? -40.781 1.968 -2.715 1 94.31 419 ARG A O 1
ATOM 3299 N N . PHE A 1 420 ? -39.406 2.447 -4.375 1 97.44 420 PHE A N 1
ATOM 3300 C CA . PHE A 1 420 ? -38.281 1.816 -3.664 1 97.44 420 PHE A CA 1
ATOM 3301 C C . PHE A 1 420 ? -37.281 2.857 -3.209 1 97.44 420 PHE A C 1
ATOM 3303 O O . PHE A 1 420 ? -37.062 3.861 -3.893 1 97.44 420 PHE A O 1
ATOM 3310 N N . ILE A 1 421 ? -36.625 2.604 -2.086 1 98.06 421 ILE A N 1
ATOM 3311 C CA . ILE A 1 421 ? -35.438 3.299 -1.623 1 98.06 421 ILE A CA 1
ATOM 3312 C C . ILE A 1 421 ? -34.281 2.305 -1.476 1 98.06 421 ILE A C 1
ATOM 3314 O O . ILE A 1 421 ? -34.406 1.32 -0.74 1 98.06 421 ILE A O 1
ATOM 3318 N N . ALA A 1 422 ? -33.25 2.443 -2.246 1 98.44 422 ALA A N 1
ATOM 3319 C CA . ALA A 1 422 ? -32 1.688 -2.059 1 98.44 422 ALA A CA 1
ATOM 3320 C C . ALA A 1 422 ? -30.969 2.512 -1.301 1 98.44 422 ALA A C 1
ATOM 3322 O O . ALA A 1 422 ? -30.844 3.715 -1.531 1 98.44 422 ALA A O 1
ATOM 3323 N N . TYR A 1 423 ? -30.297 1.928 -0.349 1 98.19 423 TYR A N 1
ATOM 3324 C CA . TYR A 1 423 ? -29.328 2.703 0.421 1 98.19 423 TYR A CA 1
ATOM 3325 C C . TYR A 1 423 ? -28.156 1.837 0.854 1 98.19 423 TYR A C 1
ATOM 3327 O O . TYR A 1 423 ? -28.281 0.615 0.959 1 98.19 423 TYR A O 1
ATOM 3335 N N . SER A 1 424 ? -26.969 2.436 0.972 1 96.94 424 SER A N 1
ATOM 3336 C CA . SER A 1 424 ? -25.766 1.81 1.492 1 96.94 424 SER A CA 1
ATOM 3337 C C . SER A 1 424 ? -25.766 1.771 3.018 1 96.94 424 SER A C 1
ATOM 3339 O O . SER A 1 424 ? -25.656 2.809 3.67 1 96.94 424 SER A O 1
ATOM 3341 N N . PHE A 1 425 ? -25.906 0.637 3.578 1 96.44 425 PHE A N 1
ATOM 3342 C CA . PHE A 1 425 ? -26.047 0.455 5.02 1 96.44 425 PHE A CA 1
ATOM 3343 C C . PHE A 1 425 ? -24.703 0.084 5.648 1 96.44 425 PHE A C 1
ATOM 3345 O O . PHE A 1 425 ? -24.109 -0.94 5.301 1 96.44 425 PHE A O 1
ATOM 3352 N N . PRO A 1 426 ? -24.219 0.863 6.594 1 93.5 426 PRO A N 1
ATOM 3353 C CA . PRO A 1 426 ? -22.938 0.56 7.23 1 93.5 426 PRO A CA 1
ATOM 3354 C C . PRO A 1 426 ? -23.016 -0.622 8.195 1 93.5 426 PRO A C 1
ATOM 3356 O O . PRO A 1 426 ? -23.859 -0.628 9.094 1 93.5 426 PRO A O 1
ATOM 3359 N N . VAL A 1 427 ? -22.156 -1.576 7.961 1 89.44 427 VAL A N 1
ATOM 3360 C CA . VAL A 1 427 ? -22.078 -2.744 8.828 1 89.44 427 VAL A CA 1
ATOM 3361 C C . VAL A 1 427 ? -20.875 -2.613 9.758 1 89.44 427 VAL A C 1
ATOM 3363 O O . VAL A 1 427 ? -20.953 -2.988 10.93 1 89.44 427 VAL A O 1
ATOM 3366 N N . LYS A 1 428 ? -19.766 -2.229 9.227 1 82 428 LYS A N 1
ATOM 3367 C CA . LYS A 1 428 ? -18.547 -1.883 9.953 1 82 428 LYS A CA 1
ATOM 3368 C C . LYS A 1 428 ? -17.938 -0.589 9.422 1 82 428 LYS A C 1
ATOM 3370 O O . LYS A 1 428 ? -17.688 -0.464 8.227 1 82 428 LYS A O 1
ATOM 3375 N N . SER A 1 429 ? -17.875 0.385 10.25 1 72.25 429 SER A N 1
ATOM 3376 C CA . SER A 1 429 ? -17.391 1.684 9.789 1 72.25 429 SER A CA 1
ATOM 3377 C C . SER A 1 429 ? -16.359 2.26 10.758 1 72.25 429 SER A C 1
ATOM 3379 O O . SER A 1 429 ? -16.359 1.925 11.938 1 72.25 429 SER A O 1
ATOM 3381 N N . SER A 1 430 ? -15.328 2.842 10.188 1 64.56 430 SER A N 1
ATOM 3382 C CA . SER A 1 430 ? -14.336 3.572 10.961 1 64.56 430 SER A CA 1
ATOM 3383 C C . SER A 1 430 ? -14.195 5.008 10.469 1 64.56 430 SER A C 1
ATOM 3385 O O . SER A 1 430 ? -14.289 5.273 9.273 1 64.56 430 SER A O 1
ATOM 3387 N N . ASP A 1 431 ? -14.242 5.875 11.398 1 56.53 431 ASP A N 1
ATOM 3388 C CA . ASP A 1 431 ? -14.023 7.27 11.031 1 56.53 431 ASP A CA 1
ATOM 3389 C C . ASP A 1 431 ? -12.609 7.48 10.5 1 56.53 431 ASP A C 1
ATOM 3391 O O . ASP A 1 431 ? -12.344 8.461 9.805 1 56.53 431 ASP A O 1
ATOM 3395 N N . LEU A 1 432 ? -11.703 6.699 10.859 1 51.31 432 LEU A N 1
ATOM 3396 C CA . LEU A 1 432 ? -10.297 6.891 10.523 1 51.31 432 LEU A CA 1
ATOM 3397 C C . LEU A 1 432 ? -9.945 6.16 9.227 1 51.31 432 LEU A C 1
ATOM 3399 O O . LEU A 1 432 ? -8.945 6.477 8.586 1 51.31 432 LEU A O 1
ATOM 3403 N N . ALA A 1 433 ? -10.742 5.156 9.109 1 56.16 433 ALA A N 1
ATOM 3404 C CA . ALA A 1 433 ? -10.172 4.277 8.086 1 56.16 433 ALA A CA 1
ATOM 3405 C C . ALA A 1 433 ? -11.125 4.141 6.902 1 56.16 433 ALA A C 1
ATOM 3407 O O . ALA A 1 433 ? -12.336 4.324 7.043 1 56.16 433 ALA A O 1
ATOM 3408 N N . SER A 1 434 ? -10.445 4.117 5.688 1 53.75 434 SER A N 1
ATOM 3409 C CA . SER A 1 434 ? -11.141 3.893 4.426 1 53.75 434 SER A CA 1
ATOM 3410 C C . SER A 1 434 ? -11.859 2.545 4.422 1 53.75 434 SER A C 1
ATOM 3412 O O . SER A 1 434 ? -12.625 2.248 3.506 1 53.75 434 SER A O 1
ATOM 3414 N N . TYR A 1 435 ? -11.609 1.803 5.477 1 59.38 435 TYR A N 1
ATOM 3415 C CA . TYR A 1 435 ? -12.211 0.476 5.414 1 59.38 435 TYR A CA 1
ATOM 3416 C C . TYR A 1 435 ? -13.648 0.505 5.93 1 59.38 435 TYR A C 1
ATOM 3418 O O . TYR A 1 435 ? -13.898 0.872 7.078 1 59.38 435 TYR A O 1
ATOM 3426 N N . VAL A 1 436 ? -14.5 0.468 5.117 1 75.31 436 VAL A N 1
ATOM 3427 C CA . VAL A 1 436 ? -15.922 0.468 5.426 1 75.31 436 VAL A CA 1
ATOM 3428 C C . VAL A 1 436 ? -16.594 -0.741 4.773 1 75.31 436 VAL A C 1
ATOM 3430 O O . VAL A 1 436 ? -16.203 -1.156 3.68 1 75.31 436 VAL A O 1
ATOM 3433 N N . GLN A 1 437 ? -17.219 -1.541 5.633 1 87.94 437 GLN A N 1
ATOM 3434 C CA . GLN A 1 437 ? -18.125 -2.541 5.086 1 87.94 437 GLN A CA 1
ATOM 3435 C C . GLN A 1 437 ? -19.562 -2.016 5.047 1 87.94 437 GLN A C 1
ATOM 3437 O O . GLN A 1 437 ? -20.125 -1.652 6.082 1 87.94 437 GLN A O 1
ATOM 3442 N N . ARG A 1 438 ? -19.984 -1.911 3.842 1 93.88 438 ARG A N 1
ATOM 3443 C CA . ARG A 1 438 ? -21.359 -1.474 3.594 1 93.88 438 ARG A CA 1
ATOM 3444 C C . ARG A 1 438 ? -22.062 -2.414 2.623 1 93.88 438 ARG A C 1
ATOM 3446 O O . ARG A 1 438 ? -21.438 -2.98 1.729 1 93.88 438 ARG A O 1
ATOM 3453 N N . HIS A 1 439 ? -23.266 -2.686 2.838 1 94.38 439 HIS A N 1
ATOM 3454 C CA . HIS A 1 439 ? -24.031 -3.455 1.859 1 94.38 439 HIS A CA 1
ATOM 3455 C C . HIS A 1 439 ? -25.266 -2.691 1.396 1 94.38 439 HIS A C 1
ATOM 3457 O O . HIS A 1 439 ? -25.719 -1.759 2.068 1 94.38 439 HIS A O 1
ATOM 3463 N N . ILE A 1 440 ? -25.797 -3.006 0.282 1 98 440 ILE A N 1
ATOM 3464 C CA . ILE A 1 440 ? -26.953 -2.338 -0.289 1 98 440 ILE A CA 1
ATOM 3465 C C . ILE A 1 440 ? -28.234 -3.008 0.214 1 98 440 ILE A C 1
ATOM 3467 O O . ILE A 1 440 ? -28.391 -4.223 0.092 1 98 440 ILE A O 1
ATOM 3471 N N . LYS A 1 441 ? -29.094 -2.199 0.771 1 97.94 441 LYS A N 1
ATOM 3472 C CA . LYS A 1 441 ? -30.438 -2.611 1.153 1 97.94 441 LYS A CA 1
ATOM 3473 C C . LYS A 1 441 ? -31.484 -1.925 0.284 1 97.94 441 LYS A C 1
ATOM 3475 O O . LYS A 1 441 ? -31.219 -0.88 -0.312 1 97.94 441 LYS A O 1
ATOM 3480 N N . LEU A 1 442 ? -32.625 -2.594 0.16 1 98.31 442 LEU A N 1
ATOM 3481 C CA . LEU A 1 442 ? -33.75 -2.057 -0.573 1 98.31 442 LEU A CA 1
ATOM 3482 C C . LEU A 1 442 ? -35 -2.02 0.308 1 98.31 442 LEU A C 1
ATOM 3484 O O . LEU A 1 442 ? -35.375 -3.025 0.924 1 98.31 442 LEU A O 1
ATOM 3488 N N . PHE A 1 443 ? -35.625 -0.829 0.481 1 98.12 443 PHE A N 1
ATOM 3489 C CA . PHE A 1 443 ? -36.875 -0.66 1.21 1 98.12 443 PHE A CA 1
ATOM 3490 C C . PHE A 1 443 ? -38.062 -0.468 0.247 1 98.12 443 PHE A C 1
ATOM 3492 O O . PHE A 1 443 ? -38.031 0.439 -0.588 1 98.12 443 PHE A O 1
ATOM 3499 N N . ASP A 1 444 ? -39 -1.317 0.298 1 97.25 444 ASP A N 1
ATOM 3500 C CA . ASP A 1 444 ? -40.25 -1.219 -0.457 1 97.25 444 ASP A CA 1
ATOM 3501 C C . ASP A 1 444 ? -41.281 -0.385 0.295 1 97.25 444 ASP A C 1
ATOM 3503 O O . ASP A 1 444 ? -41.875 -0.864 1.249 1 97.25 444 ASP A O 1
ATOM 3507 N N . MET A 1 445 ? -41.5 0.828 -0.224 1 94.62 445 MET A N 1
ATOM 3508 C CA . MET A 1 445 ? -42.406 1.764 0.461 1 94.62 445 MET A CA 1
ATOM 3509 C C . MET A 1 445 ? -43.844 1.268 0.427 1 94.62 445 MET A C 1
ATOM 3511 O O . MET A 1 445 ? -44.625 1.557 1.336 1 94.62 445 MET A O 1
ATOM 3515 N N . LEU A 1 446 ? -44.156 0.583 -0.587 1 93.06 446 LEU A N 1
ATOM 3516 C CA . LEU A 1 446 ? -45.531 0.093 -0.748 1 93.06 446 LEU A CA 1
ATOM 3517 C C . LEU A 1 446 ? -45.812 -1.008 0.263 1 93.06 446 LEU A C 1
ATOM 3519 O O . LEU A 1 446 ? -46.875 -0.988 0.912 1 93.06 446 LEU A O 1
ATOM 3523 N N . ASN A 1 447 ? -44.906 -1.909 0.475 1 94.5 447 ASN A N 1
ATOM 3524 C CA . ASN A 1 447 ? -45.156 -3.062 1.333 1 94.5 447 ASN A CA 1
ATOM 3525 C C . ASN A 1 447 ? -44.5 -2.898 2.697 1 94.5 447 ASN A C 1
ATOM 3527 O O . ASN A 1 447 ? -44.688 -3.732 3.586 1 94.5 447 ASN A O 1
ATOM 3531 N N . ASP A 1 448 ? -43.75 -1.867 2.879 1 95.25 448 ASP A N 1
ATOM 3532 C CA . ASP A 1 448 ? -43.031 -1.595 4.129 1 95.25 448 ASP A CA 1
ATOM 3533 C C . ASP A 1 448 ? -42.125 -2.758 4.508 1 95.25 448 ASP A C 1
ATOM 3535 O O . ASP A 1 448 ? -42.219 -3.277 5.625 1 95.25 448 ASP A O 1
ATOM 3539 N N . LYS A 1 449 ? -41.375 -3.201 3.531 1 96.44 449 LYS A N 1
ATOM 3540 C CA . LYS A 1 449 ? -40.5 -4.352 3.721 1 96.44 449 LYS A CA 1
ATOM 3541 C C . LYS A 1 449 ? -39.094 -4.039 3.254 1 96.44 449 LYS A C 1
ATOM 3543 O O . LYS A 1 449 ? -38.875 -3.285 2.295 1 96.44 449 LYS A O 1
ATOM 3548 N N . HIS A 1 450 ? -38.125 -4.676 3.975 1 97.12 450 HIS A N 1
ATOM 3549 C CA . HIS A 1 450 ? -36.719 -4.531 3.619 1 97.12 450 HIS A CA 1
ATOM 3550 C C . HIS A 1 450 ? -36.188 -5.766 2.883 1 97.12 450 HIS A C 1
ATOM 3552 O O . HIS A 1 450 ? -36.625 -6.891 3.182 1 97.12 450 HIS A O 1
ATOM 3558 N N . TYR A 1 451 ? -35.312 -5.598 1.933 1 97.19 451 TYR A N 1
ATOM 3559 C CA . TYR A 1 451 ? -34.625 -6.664 1.215 1 97.19 451 TYR A CA 1
ATOM 3560 C C . TYR A 1 451 ? -33.125 -6.41 1.174 1 97.19 451 TYR A C 1
ATOM 3562 O O . TYR A 1 451 ? -32.688 -5.266 1.043 1 97.19 451 TYR A O 1
ATOM 3570 N N . ASP A 1 452 ? -32.344 -7.496 1.305 1 96.25 452 ASP A N 1
ATOM 3571 C CA . ASP A 1 452 ? -30.891 -7.395 1.099 1 96.25 452 ASP A CA 1
ATOM 3572 C C . ASP A 1 452 ? -30.531 -7.551 -0.378 1 96.25 452 ASP A C 1
ATOM 3574 O O . ASP A 1 452 ? -30.906 -8.547 -1.01 1 96.25 452 ASP A O 1
ATOM 3578 N N . VAL A 1 453 ? -29.797 -6.613 -0.845 1 97.44 453 VAL A N 1
ATOM 3579 C CA . VAL A 1 453 ? -29.391 -6.66 -2.244 1 97.44 453 VAL A CA 1
ATOM 3580 C C . VAL A 1 453 ? -28.016 -7.316 -2.361 1 97.44 453 VAL A C 1
ATOM 3582 O O . VAL A 1 453 ? -27.734 -8.008 -3.344 1 97.44 453 VAL A O 1
ATOM 3585 N N . THR A 1 454 ? -27.125 -7.055 -1.42 1 96.69 454 THR A N 1
ATOM 3586 C CA . THR A 1 454 ? -25.781 -7.645 -1.405 1 96.69 454 THR A CA 1
ATOM 3587 C C . THR A 1 454 ? -25.469 -8.227 -0.031 1 96.69 454 THR A C 1
ATOM 3589 O O . THR A 1 454 ? -26.188 -7.98 0.937 1 96.69 454 THR A O 1
ATOM 3592 N N . THR A 1 455 ? -24.391 -9.031 0.021 1 93.38 455 THR A N 1
ATOM 3593 C CA . THR A 1 455 ? -23.891 -9.555 1.291 1 93.38 455 THR A CA 1
ATOM 3594 C C . THR A 1 455 ? -23.094 -8.492 2.043 1 93.38 455 THR A C 1
ATOM 3596 O O . THR A 1 455 ? -22.797 -7.434 1.49 1 93.38 455 THR A O 1
ATOM 3599 N N . GLU A 1 456 ? -22.75 -8.742 3.299 1 89.81 456 GLU A N 1
ATOM 3600 C CA . GLU A 1 456 ? -22.125 -7.77 4.18 1 89.81 456 GLU A CA 1
ATOM 3601 C C . GLU A 1 456 ? -20.609 -7.922 4.172 1 89.81 456 GLU A C 1
ATOM 3603 O O . GLU A 1 456 ? -19.953 -7.824 5.219 1 89.81 456 GLU A O 1
ATOM 3608 N N . THR A 1 457 ? -20.016 -8.156 2.994 1 87.44 457 THR A N 1
ATOM 3609 C CA . THR A 1 457 ? -18.609 -8.539 2.998 1 87.44 457 THR A CA 1
ATOM 3610 C C . THR A 1 457 ? -17.766 -7.52 2.244 1 87.44 457 THR A C 1
ATOM 3612 O O . THR A 1 457 ? -16.531 -7.66 2.156 1 87.44 457 THR A O 1
ATOM 3615 N N . ALA A 1 458 ? -18.359 -6.48 1.698 1 91.81 458 ALA A N 1
ATOM 3616 C CA . ALA A 1 458 ? -17.641 -5.484 0.91 1 91.81 458 ALA A CA 1
ATOM 3617 C C . ALA A 1 458 ? -18.141 -4.078 1.218 1 91.81 458 ALA A C 1
ATOM 3619 O O . ALA A 1 458 ? -18.953 -3.883 2.127 1 91.81 458 ALA A O 1
ATOM 3620 N N . ASN A 1 459 ? -17.484 -3.119 0.6 1 93.31 459 ASN A N 1
ATOM 3621 C CA . ASN A 1 459 ? -17.984 -1.751 0.62 1 93.31 459 ASN A CA 1
ATOM 3622 C C . ASN A 1 459 ? -18.828 -1.448 -0.616 1 93.31 459 ASN A C 1
ATOM 3624 O O . ASN A 1 459 ? -18.297 -1.072 -1.66 1 93.31 459 ASN A O 1
ATOM 3628 N N . ASP A 1 460 ? -20.094 -1.647 -0.494 1 96.44 460 ASP A N 1
ATOM 3629 C CA . ASP A 1 460 ? -21.062 -1.382 -1.562 1 96.44 460 ASP A CA 1
ATOM 3630 C C . ASP A 1 460 ? -21.734 -0.025 -1.37 1 96.44 460 ASP A C 1
ATOM 3632 O O . ASP A 1 460 ? -22.266 0.26 -0.3 1 96.44 460 ASP A O 1
ATOM 3636 N N . PHE A 1 461 ? -21.703 0.781 -2.402 1 96.06 461 PHE A N 1
ATOM 3637 C CA . PHE A 1 461 ? -22.203 2.145 -2.23 1 96.06 461 PHE A CA 1
ATOM 3638 C C . PHE A 1 461 ? -22.672 2.721 -3.559 1 96.06 461 PHE A C 1
ATOM 3640 O O . PHE A 1 461 ? -22.656 2.033 -4.582 1 96.06 461 PHE A O 1
ATOM 3647 N N . ALA A 1 462 ? -23.281 3.895 -3.539 1 96.81 462 ALA A N 1
ATOM 3648 C CA . ALA A 1 462 ? -23.766 4.676 -4.676 1 96.81 462 ALA A CA 1
ATOM 3649 C C . ALA A 1 462 ? -24.844 3.924 -5.434 1 96.81 462 ALA A C 1
ATOM 3651 O O . ALA A 1 462 ? -24.766 3.766 -6.652 1 96.81 462 ALA A O 1
ATOM 3652 N N . PRO A 1 463 ? -25.828 3.418 -4.719 1 97.75 463 PRO A N 1
ATOM 3653 C CA . PRO A 1 463 ? -26.938 2.801 -5.461 1 97.75 463 PRO A CA 1
ATOM 3654 C C . PRO A 1 463 ? -27.609 3.77 -6.43 1 97.75 463 PRO A C 1
ATOM 3656 O O . PRO A 1 463 ? -27.703 4.969 -6.148 1 97.75 463 PRO A O 1
ATOM 3659 N N . ALA A 1 464 ? -28.141 3.266 -7.535 1 96.56 464 ALA A N 1
ATOM 3660 C CA . ALA A 1 464 ? -28.812 4.078 -8.555 1 96.56 464 ALA A CA 1
ATOM 3661 C C . ALA A 1 464 ? -29.781 3.238 -9.383 1 96.56 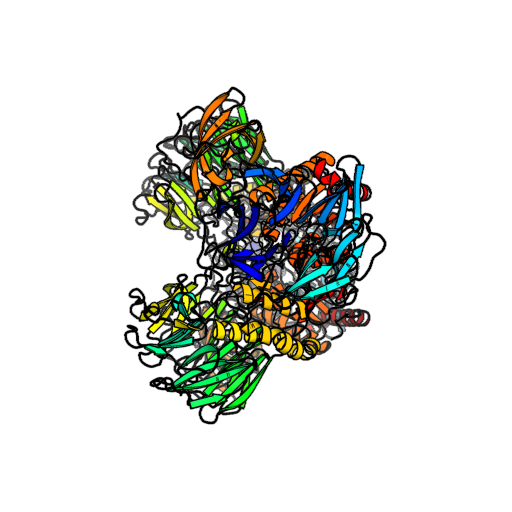464 ALA A C 1
ATOM 3663 O O . ALA A 1 464 ? -29.422 2.158 -9.859 1 96.56 464 ALA A O 1
ATOM 3664 N N . PHE A 1 465 ? -30.984 3.771 -9.539 1 96.25 465 PHE A N 1
ATOM 3665 C CA . PHE A 1 465 ? -32 3.096 -10.352 1 96.25 465 PHE A CA 1
ATOM 3666 C C . PHE A 1 465 ? -31.953 3.604 -11.789 1 96.25 465 PHE A C 1
ATOM 3668 O O . PHE A 1 465 ? -31.672 4.777 -12.031 1 96.25 465 PHE A O 1
ATOM 3675 N N . ASP A 1 466 ? -32.188 2.682 -12.703 1 93 466 ASP A N 1
ATOM 3676 C CA . ASP A 1 466 ? -32.406 3.156 -14.062 1 93 466 ASP A CA 1
ATOM 3677 C C . ASP A 1 466 ? -33.781 3.809 -14.203 1 93 466 ASP A C 1
ATOM 3679 O O . ASP A 1 466 ? -34.594 3.744 -13.281 1 93 466 ASP A O 1
ATOM 3683 N N . ALA A 1 467 ? -34.031 4.41 -15.352 1 89.69 467 ALA A N 1
ATOM 3684 C CA . ALA A 1 467 ? -35.219 5.25 -15.57 1 89.69 467 ALA A CA 1
ATOM 3685 C C . ALA A 1 467 ? -36.5 4.445 -15.406 1 89.69 467 ALA A C 1
ATOM 3687 O O . ALA A 1 467 ? -37.5 4.969 -14.938 1 89.69 467 ALA A O 1
ATOM 3688 N N . ASP A 1 468 ? -36.469 3.133 -15.727 1 89.75 468 ASP A N 1
ATOM 3689 C CA . ASP A 1 468 ? -37.656 2.312 -15.711 1 89.75 468 ASP A CA 1
ATOM 3690 C C . ASP A 1 468 ? -37.688 1.391 -14.492 1 89.75 468 ASP A C 1
ATOM 3692 O O . ASP A 1 468 ? -38.562 0.538 -14.367 1 89.75 468 ASP A O 1
ATOM 3696 N N . THR A 1 469 ? -36.75 1.48 -13.625 1 93.81 469 THR A N 1
ATOM 3697 C CA . THR A 1 469 ? -36.594 0.681 -12.414 1 93.81 469 THR A CA 1
ATOM 3698 C C . THR A 1 469 ? -36.531 -0.806 -12.75 1 93.81 469 THR A C 1
ATOM 3700 O O . THR A 1 469 ? -37.188 -1.622 -12.109 1 93.81 469 THR A O 1
ATOM 3703 N N . ASN A 1 470 ? -35.906 -1.128 -13.836 1 92.5 470 ASN A N 1
ATOM 3704 C CA . ASN A 1 470 ? -35.625 -2.518 -14.195 1 92.5 470 ASN A CA 1
ATOM 3705 C C . ASN A 1 470 ? -34.375 -3.039 -13.516 1 92.5 470 ASN A C 1
ATOM 3707 O O . ASN A 1 470 ? -34.25 -4.234 -13.25 1 92.5 470 ASN A O 1
ATOM 3711 N N . TYR A 1 471 ? -33.469 -2.111 -13.336 1 94.75 471 TYR A N 1
ATOM 3712 C CA . TYR A 1 471 ? -32.188 -2.463 -12.781 1 94.75 471 TYR A CA 1
ATOM 3713 C C . TYR A 1 471 ? -31.812 -1.554 -11.609 1 94.75 471 TYR A C 1
ATOM 3715 O O . TYR A 1 471 ? -32.188 -0.381 -11.586 1 94.75 471 TYR A O 1
ATOM 3723 N N . LEU A 1 472 ? -31.109 -2.08 -10.68 1 97.19 472 LEU A N 1
ATOM 3724 C CA . LEU A 1 472 ? -30.391 -1.341 -9.641 1 97.19 472 LEU A CA 1
ATOM 3725 C C . LEU A 1 472 ? -28.891 -1.473 -9.812 1 97.19 472 LEU A C 1
ATOM 3727 O O . LEU A 1 472 ? -28.359 -2.586 -9.844 1 97.19 472 LEU A O 1
ATOM 3731 N N . TYR A 1 473 ? -28.266 -0.359 -10.031 1 97.62 473 TYR A N 1
ATOM 3732 C CA . TYR A 1 473 ? -26.797 -0.312 -10.117 1 97.62 473 TYR A CA 1
ATOM 3733 C C . TYR A 1 473 ? -26.188 0.102 -8.781 1 97.62 473 TYR A C 1
ATOM 3735 O O . TYR A 1 473 ? -26.859 0.721 -7.949 1 97.62 473 TYR A O 1
ATOM 3743 N N . TYR A 1 474 ? -24.969 -0.245 -8.523 1 97.62 474 TYR A N 1
ATOM 3744 C CA . TYR A 1 474 ? -24.188 0.229 -7.383 1 97.62 474 TYR A CA 1
ATOM 3745 C C . TYR A 1 474 ? -22.703 0.066 -7.641 1 97.62 474 TYR A C 1
ATOM 3747 O O . TYR A 1 474 ? -22.297 -0.559 -8.625 1 97.62 474 TYR A O 1
ATOM 3755 N N . LEU A 1 475 ? -21.859 0.708 -6.918 1 97.31 475 LEU A N 1
ATOM 3756 C CA . LEU A 1 475 ? -20.406 0.545 -6.934 1 97.31 475 LEU A CA 1
ATOM 3757 C C . LEU A 1 475 ? -19.953 -0.336 -5.781 1 97.31 475 LEU A C 1
ATOM 3759 O O . LEU A 1 475 ? -20.594 -0.372 -4.727 1 97.31 475 LEU A O 1
ATOM 3763 N N . SER A 1 476 ? -18.906 -1.081 -6.035 1 96.62 476 SER A N 1
ATOM 3764 C CA . SER A 1 476 ? -18.422 -1.949 -4.973 1 96.62 476 SER A CA 1
ATOM 3765 C C . SER A 1 476 ? -16.891 -1.998 -4.965 1 96.62 476 SER A C 1
ATOM 3767 O O . SER A 1 476 ? -16.266 -2.078 -6.02 1 96.62 476 SER A O 1
ATOM 3769 N N . ASN A 1 477 ? -16.312 -1.871 -3.793 1 93.88 477 ASN A N 1
ATOM 3770 C CA . ASN A 1 477 ? -14.898 -2.152 -3.582 1 93.88 477 ASN A CA 1
ATOM 3771 C C . ASN A 1 477 ? -14.656 -3.627 -3.273 1 93.88 477 ASN A C 1
ATOM 3773 O O . ASN A 1 477 ? -14.578 -4.02 -2.107 1 93.88 477 ASN A O 1
ATOM 3777 N N . ARG A 1 478 ? -14.547 -4.461 -4.293 1 93.44 478 ARG A N 1
ATOM 3778 C CA . ARG A 1 478 ? -14.383 -5.891 -4.035 1 93.44 478 ARG A CA 1
ATOM 3779 C C . ARG A 1 478 ? -13.484 -6.531 -5.094 1 93.44 478 ARG A C 1
ATOM 3781 O O . ARG A 1 478 ? -13.109 -7.699 -4.965 1 93.44 478 ARG A O 1
ATOM 3788 N N . SER A 1 479 ? -13.086 -5.781 -6.133 1 93.69 479 SER A N 1
ATOM 3789 C CA . SER A 1 479 ? -12.211 -6.285 -7.188 1 93.69 479 SER A CA 1
ATOM 3790 C C . SER A 1 479 ? -10.742 -6.141 -6.801 1 93.69 479 SER A C 1
ATOM 3792 O O . SER A 1 479 ? -10.086 -5.176 -7.195 1 93.69 479 SER A O 1
ATOM 3794 N N . LEU A 1 480 ? -10.234 -7.176 -6.172 1 93.19 480 LEU A N 1
ATOM 3795 C CA . LEU A 1 480 ? -8.906 -7.062 -5.582 1 93.19 480 LEU A CA 1
ATOM 3796 C C . LEU A 1 480 ? -7.828 -7.441 -6.59 1 93.19 480 LEU A C 1
ATOM 3798 O O . LEU A 1 480 ? -7.84 -8.547 -7.133 1 93.19 480 LEU A O 1
ATOM 3802 N N . ASP A 1 481 ? -6.992 -6.625 -6.926 1 93.12 481 ASP A N 1
ATOM 3803 C CA . ASP A 1 481 ? -5.773 -6.762 -7.715 1 93.12 481 ASP A CA 1
ATOM 3804 C C . ASP A 1 481 ? -4.711 -5.758 -7.266 1 93.12 481 ASP A C 1
ATOM 3806 O O . ASP A 1 481 ? -4.594 -4.676 -7.844 1 93.12 481 ASP A O 1
ATOM 3810 N N . PRO A 1 482 ? -3.986 -6.105 -6.207 1 94.12 482 PRO A N 1
ATOM 3811 C CA . PRO A 1 482 ? -3.092 -5.125 -5.59 1 94.12 482 PRO A CA 1
ATOM 3812 C C . PRO A 1 482 ? -1.927 -4.73 -6.496 1 94.12 482 PRO A C 1
ATOM 3814 O O . PRO A 1 482 ? -1.505 -5.523 -7.34 1 94.12 482 PRO A O 1
ATOM 3817 N N . SER A 1 483 ? -1.427 -3.537 -6.34 1 93.06 483 SER A N 1
ATOM 3818 C CA . SER A 1 483 ? -0.256 -3.021 -7.043 1 93.06 483 SER A CA 1
ATOM 3819 C C . SER A 1 483 ? 0.986 -3.074 -6.156 1 93.06 483 SER A C 1
ATOM 3821 O O . SER A 1 483 ? 0.897 -2.887 -4.941 1 93.06 483 SER A O 1
ATOM 3823 N N . THR A 1 484 ? 2.086 -3.281 -6.77 1 89.69 484 THR A N 1
ATOM 3824 C CA . THR A 1 484 ? 3.34 -3.406 -6.035 1 89.69 484 THR A CA 1
ATOM 3825 C C . THR A 1 484 ? 3.793 -2.051 -5.504 1 89.69 484 THR A C 1
ATOM 3827 O O . THR A 1 484 ? 3.779 -1.055 -6.23 1 89.69 484 THR A O 1
ATOM 3830 N N . ASP A 1 485 ? 4.137 -1.981 -4.191 1 91 485 ASP A N 1
ATOM 3831 C CA . ASP A 1 485 ? 4.84 -0.837 -3.619 1 91 485 ASP A CA 1
ATOM 3832 C C . ASP A 1 485 ? 6.281 -0.772 -4.117 1 91 485 ASP A C 1
ATOM 3834 O O . ASP A 1 485 ? 6.969 -1.793 -4.176 1 91 485 ASP A O 1
ATOM 3838 N N . ARG A 1 486 ? 6.805 0.367 -4.484 1 89.31 486 ARG A N 1
ATOM 3839 C CA . ARG A 1 486 ? 8.109 0.464 -5.137 1 89.31 486 ARG A CA 1
ATOM 3840 C C . ARG A 1 486 ? 9.164 0.99 -4.172 1 89.31 486 ARG A C 1
ATOM 3842 O O . ARG A 1 486 ? 10.312 1.229 -4.566 1 89.31 486 ARG A O 1
ATOM 3849 N N . PHE A 1 487 ? 8.812 1.207 -2.924 1 88.12 487 PHE A N 1
ATOM 3850 C CA . PHE A 1 487 ? 9.758 1.704 -1.935 1 88.12 487 PHE A CA 1
ATOM 3851 C C . PHE A 1 487 ? 9.992 0.669 -0.839 1 88.12 487 PHE A C 1
ATOM 3853 O O . PHE A 1 487 ? 11.109 0.52 -0.347 1 88.12 487 PHE A O 1
ATOM 3860 N N . THR A 1 488 ? 8.977 0.002 -0.451 1 86.06 488 THR A N 1
ATOM 3861 C CA . THR A 1 488 ? 9.031 -1.032 0.577 1 86.06 488 THR A CA 1
ATOM 3862 C C . THR A 1 488 ? 8.344 -2.307 0.1 1 86.06 488 THR A C 1
ATOM 3864 O O . THR A 1 488 ? 7.504 -2.266 -0.802 1 86.06 488 THR A O 1
ATOM 3867 N N . PHE A 1 489 ? 8.773 -3.432 0.729 1 88.44 489 PHE A N 1
ATOM 3868 C CA . PHE A 1 489 ? 8.055 -4.664 0.422 1 88.44 489 PHE A CA 1
ATOM 3869 C C . PHE A 1 489 ? 6.629 -4.602 0.945 1 88.44 489 PHE A C 1
ATOM 3871 O O . PHE A 1 489 ? 6.395 -4.75 2.146 1 88.44 489 PHE A O 1
ATOM 3878 N N . ASN A 1 490 ? 5.758 -4.312 0.06 1 91.12 490 ASN A N 1
ATOM 3879 C CA . ASN A 1 490 ? 4.34 -4.137 0.362 1 91.12 490 ASN A CA 1
ATOM 3880 C C . ASN A 1 490 ? 3.496 -4.117 -0.909 1 91.12 490 ASN A C 1
ATOM 3882 O O . ASN A 1 490 ? 4.035 -4.129 -2.018 1 91.12 490 ASN A O 1
ATOM 3886 N N . PHE A 1 491 ? 2.199 -4.199 -0.725 1 91.81 491 PHE A N 1
ATOM 3887 C CA . PHE A 1 491 ? 1.228 -4.066 -1.805 1 91.81 491 PHE A CA 1
ATOM 3888 C C . PHE A 1 491 ? 0.116 -3.098 -1.416 1 91.81 491 PHE A C 1
ATOM 3890 O O . PHE A 1 491 ? -0.172 -2.918 -0.231 1 91.81 491 PHE A O 1
ATOM 3897 N N . GLY A 1 492 ? -0.396 -2.4 -2.383 1 90.81 492 GLY A N 1
ATOM 3898 C CA . GLY A 1 492 ? -1.51 -1.499 -2.137 1 90.81 492 GLY A CA 1
ATOM 3899 C C . GLY A 1 492 ? -2.711 -1.778 -3.018 1 90.81 492 GLY A C 1
ATOM 3900 O O . GLY A 1 492 ? -2.561 -2.109 -4.195 1 90.81 492 GLY A O 1
ATOM 3901 N N . TYR A 1 493 ? -3.939 -1.753 -2.467 1 92.94 493 TYR A N 1
ATOM 3902 C CA . TYR A 1 493 ? -5.199 -1.865 -3.197 1 92.94 493 TYR A CA 1
ATOM 3903 C C . TYR A 1 493 ? -5.746 -0.488 -3.557 1 92.94 493 TYR A C 1
ATOM 3905 O O . TYR A 1 493 ? -6.406 0.156 -2.74 1 92.94 493 TYR A O 1
ATOM 3913 N N . LEU A 1 494 ? -5.508 -0.036 -4.785 1 91.5 494 LEU A N 1
ATOM 3914 C CA . LEU A 1 494 ? -5.824 1.336 -5.168 1 91.5 494 LEU A CA 1
ATOM 3915 C C . LEU A 1 494 ? -7.031 1.375 -6.102 1 91.5 494 LEU A C 1
ATOM 3917 O O . LEU A 1 494 ? -7.941 2.188 -5.914 1 91.5 494 LEU A O 1
ATOM 3921 N N . ASN A 1 495 ? -6.965 0.566 -7.137 1 91.5 495 ASN A N 1
ATOM 3922 C CA . ASN A 1 495 ? -8.078 0.419 -8.07 1 91.5 495 ASN A CA 1
ATOM 3923 C C . ASN A 1 495 ? -8.867 -0.857 -7.797 1 91.5 495 ASN A C 1
ATOM 3925 O O . ASN A 1 495 ? -8.523 -1.927 -8.297 1 91.5 495 ASN A O 1
ATOM 3929 N N . ILE A 1 496 ? -9.969 -0.688 -7.066 1 93.56 496 ILE A N 1
ATOM 3930 C CA . ILE A 1 496 ? -10.648 -1.915 -6.668 1 93.56 496 ILE A CA 1
ATOM 3931 C C . ILE A 1 496 ? -12.156 -1.758 -6.867 1 93.56 496 ILE A C 1
ATOM 3933 O O . ILE A 1 496 ? -12.938 -2.646 -6.508 1 93.56 496 ILE A O 1
ATOM 3937 N N . THR A 1 497 ? -12.625 -0.598 -7.383 1 95.88 497 THR A N 1
ATOM 3938 C CA . THR A 1 497 ? -14.055 -0.347 -7.539 1 95.88 497 THR A CA 1
ATOM 3939 C C . THR A 1 497 ? -14.523 -0.719 -8.945 1 95.88 497 THR A C 1
ATOM 3941 O O . THR A 1 497 ? -13.859 -0.386 -9.93 1 95.88 497 THR A O 1
ATOM 3944 N N . ARG A 1 498 ? -15.586 -1.379 -9.023 1 96.25 498 ARG A N 1
ATOM 3945 C CA . ARG A 1 498 ? -16.297 -1.63 -10.273 1 96.25 498 ARG A CA 1
ATOM 3946 C C . ARG A 1 498 ? -17.797 -1.371 -10.109 1 96.25 498 ARG A C 1
ATOM 3948 O O . ARG A 1 498 ? -18.328 -1.462 -9.008 1 96.25 498 ARG A O 1
ATOM 3955 N N . PRO A 1 499 ? -18.438 -0.989 -11.203 1 97.38 499 PRO A N 1
ATOM 3956 C CA . PRO A 1 499 ? -19.906 -0.936 -11.172 1 97.38 499 PRO A CA 1
ATOM 3957 C C . PRO A 1 499 ? -20.547 -2.318 -11.258 1 97.38 499 PRO A C 1
ATOM 3959 O O . PRO A 1 499 ? -20.062 -3.184 -11.992 1 97.38 499 PRO A O 1
ATOM 3962 N N . PHE A 1 500 ? -21.531 -2.533 -10.484 1 97.12 500 PHE A N 1
ATOM 3963 C CA . PHE A 1 500 ? -22.328 -3.756 -10.477 1 97.12 500 PHE A CA 1
ATOM 3964 C C . PHE A 1 500 ? -23.781 -3.459 -10.836 1 97.12 500 PHE A C 1
ATOM 3966 O O . PHE A 1 500 ? -24.234 -2.312 -10.75 1 97.12 500 PHE A O 1
ATOM 3973 N N . VAL A 1 501 ? -24.547 -4.477 -11.234 1 96 501 VAL A N 1
ATOM 3974 C CA . VAL A 1 501 ? -25.938 -4.324 -11.617 1 96 501 VAL A CA 1
ATOM 3975 C C . VAL A 1 501 ? -26.75 -5.512 -11.102 1 96 501 VAL A C 1
ATOM 3977 O O . VAL A 1 501 ? -26.25 -6.641 -11.07 1 96 501 VAL A O 1
ATOM 3980 N N . VAL A 1 502 ? -27.953 -5.258 -10.68 1 95.25 502 VAL A N 1
ATOM 3981 C CA . VAL A 1 502 ? -28.906 -6.254 -10.219 1 95.25 502 VAL A CA 1
ATOM 3982 C C . VAL A 1 502 ? -30.25 -6.055 -10.93 1 95.25 502 VAL A C 1
ATOM 3984 O O . VAL A 1 502 ? -30.875 -5.008 -10.797 1 95.25 502 VAL A O 1
ATOM 3987 N N . PRO A 1 503 ? -30.703 -7.016 -11.695 1 91.69 503 PRO A N 1
ATOM 3988 C CA . PRO A 1 503 ? -32.062 -6.922 -12.234 1 91.69 503 PRO A CA 1
ATOM 3989 C C . PRO A 1 503 ? -33.125 -7.02 -11.148 1 91.69 503 PRO A C 1
ATOM 3991 O O . PRO A 1 503 ? -33.062 -7.895 -10.281 1 91.69 503 PRO A O 1
ATOM 3994 N N . LEU A 1 504 ? -34.125 -6.16 -11.219 1 94.25 504 LEU A N 1
ATOM 3995 C CA . LEU A 1 504 ? -35.125 -6.109 -10.188 1 94.25 504 LEU A CA 1
ATOM 3996 C C . LEU A 1 504 ? -36.375 -6.902 -10.602 1 94.25 504 LEU A C 1
ATOM 3998 O O . LEU A 1 504 ? -37.219 -7.242 -9.758 1 94.25 504 LEU A O 1
ATOM 4002 N N . LYS A 1 505 ? -36.469 -7.176 -11.883 1 89.94 505 LYS A N 1
ATOM 4003 C CA . LYS A 1 505 ? -37.656 -7.844 -12.414 1 89.94 505 LYS A CA 1
ATOM 4004 C C . LYS A 1 505 ? -37.281 -9.195 -13.023 1 89.94 505 LYS A C 1
ATOM 4006 O O . LYS A 1 505 ? -36.188 -9.375 -13.547 1 89.94 505 LYS A O 1
ATOM 4011 N N . LYS A 1 506 ? -38.188 -10.102 -13.008 1 82.5 506 LYS A N 1
ATOM 4012 C CA . LYS A 1 506 ? -38.031 -11.414 -13.617 1 82.5 506 LYS A CA 1
ATOM 4013 C C . LYS A 1 506 ? -37.812 -11.297 -15.125 1 82.5 506 LYS A C 1
ATOM 4015 O O . LYS A 1 506 ? -38.469 -10.477 -15.781 1 82.5 506 LYS A O 1
ATOM 4020 N N . GLY A 1 507 ? -36.875 -12.062 -15.617 1 77.62 507 GLY A N 1
ATOM 4021 C CA . GLY A 1 507 ? -36.656 -12.109 -17.047 1 77.62 507 GLY A CA 1
ATOM 4022 C C . GLY A 1 507 ? -35.562 -11.164 -17.516 1 77.62 507 GLY A C 1
ATOM 4023 O O . GLY A 1 507 ? -35.031 -11.32 -18.609 1 77.62 507 GLY A O 1
ATOM 4024 N N . TYR A 1 508 ? -35.312 -10.141 -16.719 1 81.81 508 TYR A N 1
ATOM 4025 C CA . TYR A 1 508 ? -34.25 -9.219 -17.078 1 81.81 508 TYR A CA 1
ATOM 4026 C C . TYR A 1 508 ? -32.875 -9.812 -16.75 1 81.81 508 TYR A C 1
ATOM 4028 O O . TYR A 1 508 ? -32.688 -10.477 -15.734 1 81.81 508 TYR A O 1
ATOM 4036 N N . VAL A 1 509 ? -32.031 -9.672 -17.75 1 79.44 509 VAL A N 1
ATOM 4037 C CA . VAL A 1 509 ? -30.656 -10.156 -17.562 1 79.44 509 VAL A CA 1
ATOM 4038 C C . VAL A 1 509 ? -29.688 -8.969 -17.547 1 79.44 509 VAL A C 1
ATOM 4040 O O . VAL A 1 509 ? -29.984 -7.914 -18.109 1 79.44 509 VAL A O 1
ATOM 4043 N N . SER A 1 510 ? -28.578 -9.195 -16.938 1 84.75 510 SER A N 1
ATOM 4044 C CA . SER A 1 510 ? -27.562 -8.156 -16.828 1 84.75 510 SER A CA 1
ATOM 4045 C C . SER A 1 510 ? -27.109 -7.684 -18.219 1 84.75 510 SER A C 1
ATOM 4047 O O . SER A 1 510 ? -26.906 -8.5 -19.125 1 84.75 510 SER A O 1
ATOM 4049 N N . PRO A 1 511 ? -26.953 -6.371 -18.375 1 83.75 511 PRO A N 1
ATOM 4050 C CA . PRO A 1 511 ? -26.406 -5.848 -19.641 1 83.75 511 PRO A CA 1
ATOM 4051 C C . PRO A 1 511 ? -24.953 -6.25 -19.859 1 83.75 511 PRO A C 1
ATOM 4053 O O . PRO A 1 511 ? -24.438 -6.086 -20.969 1 83.75 511 PRO A O 1
ATOM 4056 N N . ALA A 1 512 ? -24.344 -6.828 -18.922 1 79.31 512 ALA A N 1
ATOM 4057 C CA . ALA A 1 512 ? -22.953 -7.262 -19 1 79.31 512 ALA A CA 1
ATOM 4058 C C . ALA A 1 512 ? -22.828 -8.57 -19.781 1 79.31 512 ALA A C 1
ATOM 4060 O O . ALA A 1 512 ? -21.75 -8.922 -20.25 1 79.31 512 ALA A O 1
ATOM 4061 N N . ARG A 1 513 ? -23.828 -9.297 -19.891 1 78.25 513 ARG A N 1
ATOM 4062 C CA . ARG A 1 513 ? -23.781 -10.648 -20.453 1 78.25 513 ARG A CA 1
ATOM 4063 C C . ARG A 1 513 ? -23.688 -10.617 -21.969 1 78.25 513 ARG A C 1
ATOM 4065 O O . ARG A 1 513 ? -24.078 -9.633 -22.594 1 78.25 513 ARG A O 1
ATOM 4072 N N . ASN A 1 514 ? -23.188 -11.648 -22.5 1 69.62 514 ASN A N 1
ATOM 4073 C CA . ASN A 1 514 ? -22.969 -11.773 -23.938 1 69.62 514 ASN A CA 1
ATOM 4074 C C . ASN A 1 514 ? -24.234 -12.234 -24.656 1 69.62 514 ASN A C 1
ATOM 4076 O O . ASN A 1 514 ? -24.328 -12.156 -25.875 1 69.62 514 ASN A O 1
ATOM 4080 N N . MET A 1 515 ? -25.234 -12.664 -23.984 1 66.88 515 MET A N 1
ATOM 4081 C CA . MET A 1 515 ? -26.422 -13.227 -24.609 1 66.88 515 MET A CA 1
ATOM 4082 C C . MET A 1 515 ? -27.109 -12.195 -25.5 1 66.88 515 MET A C 1
ATOM 4084 O O . MET A 1 515 ? -27.078 -11 -25.219 1 66.88 515 MET A O 1
ATOM 4088 N N . PRO A 1 516 ? -27.562 -12.797 -26.609 1 62.12 516 PRO A N 1
ATOM 4089 C CA . PRO A 1 516 ? -28.359 -11.906 -27.469 1 62.12 516 PRO A CA 1
ATOM 4090 C C . PRO A 1 516 ? -29.547 -11.297 -26.719 1 62.12 516 PRO A C 1
ATOM 4092 O O . PRO A 1 516 ? -30.344 -12.016 -26.109 1 62.12 516 PRO A O 1
ATOM 4095 N N . GLN A 1 517 ? -29.609 -10.125 -26.594 1 59.59 517 GLN A N 1
ATOM 4096 C CA . GLN A 1 517 ? -30.609 -9.375 -25.828 1 59.59 517 GLN A CA 1
ATOM 4097 C C . GLN A 1 517 ? -32 -9.641 -26.359 1 59.59 517 GLN A C 1
ATOM 4099 O O . GLN A 1 517 ? -33 -9.492 -25.625 1 59.59 517 GLN A O 1
ATOM 4104 N N . ASP A 1 518 ? -32.094 -10.102 -27.578 1 59.47 518 ASP A N 1
ATOM 4105 C CA . ASP A 1 518 ? -33.375 -10.258 -28.219 1 59.47 518 ASP A CA 1
ATOM 4106 C C . ASP A 1 518 ? -34.094 -11.523 -27.734 1 59.47 518 ASP A C 1
ATOM 4108 O O . ASP A 1 518 ? -35.312 -11.688 -27.922 1 59.47 518 ASP A O 1
ATOM 4112 N N . ILE A 1 519 ? -33.406 -12.367 -27.219 1 60.38 519 ILE A N 1
ATOM 4113 C CA . ILE A 1 519 ? -34 -13.625 -26.781 1 60.38 519 ILE A CA 1
ATOM 4114 C C . ILE A 1 519 ? -34.406 -13.539 -25.312 1 60.38 519 ILE A C 1
ATOM 4116 O O . ILE A 1 519 ? -33.625 -13.93 -24.438 1 60.38 519 ILE A O 1
ATOM 4120 N N . GLU A 1 520 ? -34.781 -12.469 -24.859 1 56.59 520 GLU A N 1
ATOM 4121 C CA . GLU A 1 520 ? -35.094 -12.367 -23.438 1 56.59 520 GLU A CA 1
ATOM 4122 C C . GLU A 1 520 ? -36.5 -12.891 -23.125 1 56.59 520 GLU A C 1
ATOM 4124 O O . GLU A 1 520 ? -37.438 -12.648 -23.891 1 56.59 520 GLU A O 1
ATOM 4129 N N . PRO A 1 521 ? -36.562 -13.773 -22.094 1 60.31 521 PRO A N 1
ATOM 4130 C CA . PRO A 1 521 ? -37.875 -14.234 -21.641 1 60.31 521 PRO A CA 1
ATOM 4131 C C . PRO A 1 521 ? -38.875 -13.086 -21.391 1 60.31 521 PRO A C 1
ATOM 4133 O O . PRO A 1 521 ? -38.469 -11.922 -21.391 1 60.31 521 PRO A O 1
ATOM 4136 N N . GLU A 1 522 ? -40.031 -13.492 -21.25 1 62 522 GLU A N 1
ATOM 4137 C CA . GLU A 1 522 ? -41.125 -12.586 -20.922 1 62 522 GLU A CA 1
ATOM 4138 C C . GLU A 1 522 ? -40.844 -11.805 -19.641 1 62 522 GLU A C 1
ATOM 4140 O O . GLU A 1 522 ? -40.438 -12.383 -18.625 1 62 522 GLU A O 1
ATOM 4145 N N . LYS A 1 523 ? -40.781 -10.484 -19.734 1 67.75 523 LYS A N 1
ATOM 4146 C CA . LYS A 1 523 ? -40.531 -9.562 -18.625 1 67.75 523 LYS A CA 1
ATOM 4147 C C . LYS A 1 523 ? -41.719 -9.547 -17.672 1 67.75 523 LYS A C 1
ATOM 4149 O O . LYS A 1 523 ? -42.875 -9.586 -18.094 1 67.75 523 LYS A O 1
ATOM 4154 N N . GLY A 1 524 ? -41.375 -9.82 -16.391 1 76.56 524 GLY A N 1
ATOM 4155 C CA . GLY A 1 524 ? -42.406 -9.977 -15.391 1 76.56 524 GLY A CA 1
ATOM 4156 C C . GLY A 1 524 ? -42.312 -8.977 -14.266 1 76.56 524 GLY A C 1
ATOM 4157 O O . GLY A 1 524 ? -41.875 -7.84 -14.469 1 76.56 524 GLY A O 1
ATOM 4158 N N . GLU A 1 525 ? -42.906 -9.438 -13.109 1 86.81 525 GLU A N 1
ATOM 4159 C CA . GLU A 1 525 ? -43 -8.625 -11.898 1 86.81 525 GLU A CA 1
ATOM 4160 C C . GLU A 1 525 ? -41.656 -8.562 -11.164 1 86.81 525 GLU A C 1
ATOM 4162 O O . GLU A 1 525 ? -40.719 -9.258 -11.531 1 86.81 525 GLU A O 1
ATOM 4167 N N . TYR A 1 526 ? -41.656 -7.582 -10.188 1 91.69 526 TYR A N 1
ATOM 4168 C CA . TYR A 1 526 ? -40.469 -7.465 -9.328 1 91.69 526 TYR A CA 1
ATOM 4169 C C . TYR A 1 526 ? -40.188 -8.773 -8.609 1 91.69 526 TYR A C 1
ATOM 4171 O O . TYR A 1 526 ? -41.125 -9.445 -8.141 1 91.69 526 TYR A O 1
ATOM 4179 N N . ASP A 1 527 ? -39.031 -9.258 -8.617 1 88.69 527 ASP A N 1
ATOM 4180 C CA . ASP A 1 527 ? -38.562 -10.414 -7.867 1 88.69 527 ASP A CA 1
ATOM 4181 C C . ASP A 1 527 ? -37.469 -10.008 -6.852 1 88.69 527 ASP A C 1
ATOM 4183 O O . ASP A 1 527 ? -36.281 -10.164 -7.109 1 88.69 527 ASP A O 1
ATOM 4187 N N . LEU A 1 528 ? -37.906 -9.641 -5.707 1 94 528 LEU A N 1
ATOM 4188 C CA . LEU A 1 528 ? -37.031 -8.953 -4.762 1 94 528 LEU A CA 1
ATOM 4189 C C . LEU A 1 528 ? -36.344 -9.945 -3.824 1 94 528 LEU A C 1
ATOM 4191 O O . LEU A 1 528 ? -35.344 -9.617 -3.168 1 94 528 LEU A O 1
ATOM 4195 N N . GLU A 1 529 ? -36.781 -11.195 -3.818 1 89.31 529 GLU A N 1
ATOM 4196 C CA . GLU A 1 529 ? -36.219 -12.188 -2.889 1 89.31 529 GLU A CA 1
ATOM 4197 C C . GLU A 1 529 ? -34.906 -12.727 -3.377 1 89.31 529 GLU A C 1
ATOM 4199 O O . GLU A 1 529 ? -34.094 -13.227 -2.582 1 89.31 529 GLU A O 1
ATOM 4204 N N . ARG A 1 530 ? -34.594 -12.609 -4.547 1 87.62 530 ARG A N 1
ATOM 4205 C CA . ARG A 1 530 ? -33.406 -13.242 -5.117 1 87.62 530 ARG A CA 1
ATOM 4206 C C . ARG A 1 530 ? -32.25 -12.242 -5.258 1 87.62 530 ARG A C 1
ATOM 4208 O O . ARG A 1 530 ? -31.172 -12.602 -5.711 1 87.62 530 ARG A O 1
ATOM 4215 N N . LEU A 1 531 ? -32.406 -11.039 -4.898 1 92.69 531 LEU A N 1
ATOM 4216 C CA . LEU A 1 531 ? -31.5 -9.945 -5.242 1 92.69 531 LEU A CA 1
ATOM 4217 C C . LEU A 1 531 ? -30.094 -10.234 -4.746 1 92.69 531 LEU A C 1
ATOM 4219 O O . LEU A 1 531 ? -29.109 -9.961 -5.445 1 92.69 531 LEU A O 1
ATOM 4223 N N . LYS A 1 532 ? -29.969 -10.844 -3.691 1 91.31 532 LYS A N 1
ATOM 4224 C CA . LYS A 1 532 ? -28.688 -11.086 -3.029 1 91.31 532 LYS A CA 1
ATOM 4225 C C . LYS A 1 532 ? -27.812 -12.031 -3.846 1 91.31 532 LYS A C 1
ATOM 4227 O O . LYS A 1 532 ? -26.594 -12.062 -3.682 1 91.31 532 LYS A O 1
ATOM 4232 N N . TYR A 1 533 ? -28.406 -12.766 -4.836 1 89.25 533 TYR A N 1
ATOM 4233 C CA . TYR A 1 533 ? -27.703 -13.859 -5.488 1 89.25 533 TYR A CA 1
ATOM 4234 C C . TYR A 1 533 ? -27.422 -13.547 -6.949 1 89.25 533 TYR A C 1
ATOM 4236 O O . TYR A 1 533 ? -26.734 -14.305 -7.641 1 89.25 533 TYR A O 1
ATOM 4244 N N . ILE A 1 534 ? -27.844 -12.359 -7.438 1 89.44 534 ILE A N 1
A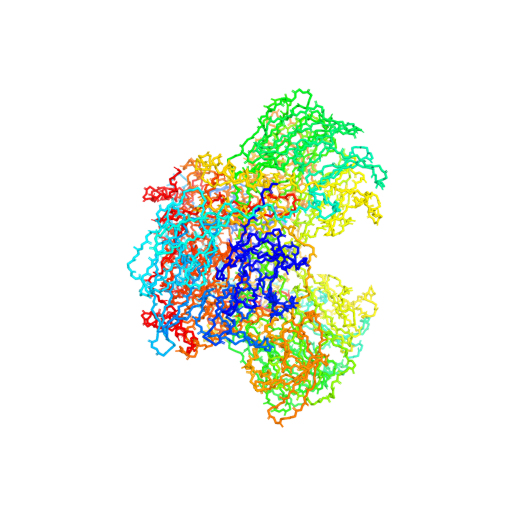TOM 4245 C CA . ILE A 1 534 ? -27.828 -12.242 -8.891 1 89.44 534 ILE A CA 1
ATOM 4246 C C . ILE A 1 534 ? -27.078 -10.984 -9.305 1 89.44 534 ILE A C 1
ATOM 4248 O O . ILE A 1 534 ? -27.156 -10.539 -10.445 1 89.44 534 ILE A O 1
ATOM 4252 N N . SER A 1 535 ? -26.375 -10.344 -8.352 1 91.88 535 SER A N 1
ATOM 4253 C CA . SER A 1 535 ? -25.531 -9.195 -8.664 1 91.88 535 SER A CA 1
ATOM 4254 C C . SER A 1 535 ? -24.375 -9.578 -9.586 1 91.88 535 SER A C 1
ATOM 4256 O O . SER A 1 535 ? -23.781 -10.648 -9.43 1 91.88 535 SER A O 1
ATOM 4258 N N . GLU A 1 536 ? -24.031 -8.75 -10.633 1 92.25 536 GLU A N 1
ATOM 4259 C CA . GLU A 1 536 ? -22.922 -8.984 -11.555 1 92.25 536 GLU A CA 1
ATOM 4260 C C . GLU A 1 536 ? -22.172 -7.684 -11.852 1 92.25 536 GLU A C 1
ATOM 4262 O O . GLU A 1 536 ? -22.781 -6.617 -11.945 1 92.25 536 GLU A O 1
ATOM 4267 N N . PRO A 1 537 ? -20.906 -7.793 -12.086 1 94.5 537 PRO A N 1
ATOM 4268 C CA . PRO A 1 537 ? -20.156 -6.586 -12.469 1 94.5 537 PRO A CA 1
ATOM 4269 C C . PRO A 1 537 ? -20.344 -6.219 -13.938 1 94.5 537 PRO A C 1
ATOM 4271 O O . PRO A 1 537 ? -20.516 -7.098 -14.781 1 94.5 537 PRO A O 1
ATOM 4274 N N . LEU A 1 538 ? -20.281 -4.957 -14.195 1 95.12 538 LEU A N 1
ATOM 4275 C CA . LEU A 1 538 ? -20.141 -4.516 -15.578 1 95.12 538 LEU A CA 1
ATOM 4276 C C . LEU A 1 538 ? -18.703 -4.699 -16.062 1 95.12 538 LEU A C 1
ATOM 4278 O O . LEU A 1 538 ? -17.766 -4.656 -15.258 1 95.12 538 LEU A O 1
ATOM 4282 N N . PRO A 1 539 ? -18.562 -4.992 -17.328 1 91.81 539 PRO A N 1
ATOM 4283 C CA . PRO A 1 539 ? -17.219 -5.273 -17.844 1 91.81 539 PRO A CA 1
ATOM 4284 C C . PRO A 1 539 ? -16.406 -4.008 -18.062 1 91.81 539 PRO A C 1
ATOM 4286 O O . PRO A 1 539 ? -15.969 -3.732 -19.188 1 91.81 539 PRO A O 1
ATOM 4289 N N . VAL A 1 540 ? -16.141 -3.279 -17.016 1 93.81 540 VAL A N 1
ATOM 4290 C CA . VAL A 1 540 ? -15.258 -2.115 -17 1 93.81 540 VAL A CA 1
ATOM 4291 C C . VAL A 1 540 ? -14.055 -2.391 -16.109 1 93.81 540 VAL A C 1
ATOM 4293 O O . VAL A 1 540 ? -14.156 -3.131 -15.125 1 93.81 540 VAL A O 1
ATOM 4296 N N . ASP A 1 541 ? -12.922 -1.832 -16.484 1 91.75 541 ASP A N 1
ATOM 4297 C CA . ASP A 1 541 ? -11.734 -1.991 -15.641 1 91.75 541 ASP A CA 1
ATOM 4298 C C . ASP A 1 541 ? -11.945 -1.347 -14.273 1 91.75 541 ASP A C 1
ATOM 4300 O O . ASP A 1 541 ? -12.641 -0.335 -14.164 1 91.75 541 ASP A O 1
ATOM 4304 N N . GLN A 1 542 ? -11.398 -1.964 -13.312 1 94.25 542 GLN A N 1
ATOM 4305 C CA . GLN A 1 542 ? -11.508 -1.407 -11.969 1 94.25 542 GLN A CA 1
ATOM 4306 C C . GLN A 1 542 ? -10.805 -0.057 -11.875 1 94.25 542 GLN A C 1
ATOM 4308 O O . GLN A 1 542 ? -9.789 0.168 -12.539 1 94.25 542 GLN A O 1
ATOM 4313 N N . ALA A 1 543 ? -11.258 0.836 -11.078 1 94.75 543 ALA A N 1
ATOM 4314 C CA . ALA A 1 543 ? -10.727 2.168 -10.789 1 94.75 543 ALA A CA 1
ATOM 4315 C C . ALA A 1 543 ? -11.234 2.686 -9.445 1 94.75 543 ALA A C 1
ATOM 4317 O O . ALA A 1 543 ? -11.711 1.909 -8.617 1 94.75 543 ALA A O 1
ATOM 4318 N N . ASP A 1 544 ? -10.992 3.953 -9.133 1 93.81 544 ASP A N 1
ATOM 4319 C CA . ASP A 1 544 ? -11.602 4.633 -7.992 1 93.81 544 ASP A CA 1
ATOM 4320 C C . ASP A 1 544 ? -12.875 5.363 -8.406 1 93.81 544 ASP A C 1
ATOM 4322 O O . ASP A 1 544 ? -12.898 6.594 -8.469 1 93.81 544 ASP A O 1
ATOM 4326 N N . TYR A 1 545 ? -13.922 4.539 -8.672 1 96.5 545 TYR A N 1
ATOM 4327 C CA . TYR A 1 545 ? -15.219 5.117 -9 1 96.5 545 TYR A CA 1
ATOM 4328 C C . TYR A 1 545 ? -15.938 5.594 -7.742 1 96.5 545 TYR A C 1
ATOM 4330 O O . TYR A 1 545 ? -15.953 4.895 -6.727 1 96.5 545 TYR A O 1
ATOM 4338 N N . ARG A 1 546 ? -16.594 6.777 -7.848 1 94.31 546 ARG A N 1
ATOM 4339 C CA . ARG A 1 546 ? -17.188 7.367 -6.648 1 94.31 546 ARG A CA 1
ATOM 4340 C C . ARG A 1 546 ? -18.688 7.586 -6.828 1 94.31 546 ARG A C 1
ATOM 4342 O O . ARG A 1 546 ? -19.422 7.719 -5.848 1 94.31 546 ARG A O 1
ATOM 4349 N N . SER A 1 547 ? -19.125 7.625 -8.062 1 94.56 547 SER A N 1
ATOM 4350 C CA . SER A 1 547 ? -20.562 7.727 -8.336 1 94.56 547 SER A CA 1
ATOM 4351 C C . SER A 1 547 ? -20.922 7.059 -9.656 1 94.56 547 SER A C 1
ATOM 4353 O O . SER A 1 547 ? -20.062 6.875 -10.523 1 94.56 547 SER A O 1
ATOM 4355 N N . ILE A 1 548 ? -22.109 6.633 -9.781 1 95.81 548 ILE A N 1
ATOM 4356 C CA . ILE A 1 548 ? -22.641 5.996 -10.977 1 95.81 548 ILE A CA 1
ATOM 4357 C C . ILE A 1 548 ? -24.031 6.57 -11.297 1 95.81 548 ILE A C 1
ATOM 4359 O O . ILE A 1 548 ? -24.828 6.812 -10.398 1 95.81 548 ILE A O 1
ATOM 4363 N N . THR A 1 549 ? -24.25 6.914 -12.523 1 94 549 THR A N 1
ATOM 4364 C CA . THR A 1 549 ? -25.547 7.371 -13.008 1 94 549 THR A CA 1
ATOM 4365 C C . THR A 1 549 ? -25.984 6.57 -14.234 1 94 549 THR A C 1
ATOM 4367 O O . THR A 1 549 ? -25.391 6.691 -15.305 1 94 549 THR A O 1
ATOM 4370 N N . PRO A 1 550 ? -27.047 5.793 -14.062 1 94.25 550 PRO A N 1
ATOM 4371 C CA . PRO A 1 550 ? -27.531 5.027 -15.211 1 94.25 550 PRO A CA 1
ATOM 4372 C C . PRO A 1 550 ? -28.125 5.914 -16.297 1 94.25 550 PRO A C 1
ATOM 4374 O O . PRO A 1 550 ? -28.812 6.895 -16 1 94.25 550 PRO A O 1
ATOM 4377 N N . LEU A 1 551 ? -27.828 5.637 -17.5 1 91.62 551 LEU A N 1
ATOM 4378 C CA . LEU A 1 551 ? -28.391 6.223 -18.703 1 91.62 551 LEU A CA 1
ATOM 4379 C C . LEU A 1 551 ? -29.172 5.18 -19.5 1 91.62 551 LEU A C 1
ATOM 4381 O O . LEU A 1 551 ? -29.234 4.012 -19.109 1 91.62 551 LEU A O 1
ATOM 4385 N N . LYS A 1 552 ? -29.734 5.613 -20.578 1 86.44 552 LYS A N 1
ATOM 4386 C CA . LYS A 1 552 ? -30.484 4.684 -21.422 1 86.44 552 LYS A CA 1
ATOM 4387 C C . LYS A 1 552 ? -29.547 3.693 -22.109 1 86.44 552 LYS A C 1
ATOM 4389 O O . LYS A 1 552 ? -29.859 2.508 -22.219 1 86.44 552 LYS A O 1
ATOM 4394 N N . ASP A 1 553 ? -28.453 4.168 -22.547 1 89.25 553 ASP A N 1
ATOM 4395 C CA . ASP A 1 553 ? -27.562 3.342 -23.375 1 89.25 553 ASP A CA 1
ATOM 4396 C C . ASP A 1 553 ? -26.266 3.02 -22.625 1 89.25 553 ASP A C 1
ATOM 4398 O O . ASP A 1 553 ? -25.312 2.549 -23.234 1 89.25 553 ASP A O 1
ATOM 4402 N N . GLY A 1 554 ? -26.25 3.277 -21.406 1 92.5 554 GLY A N 1
ATOM 4403 C CA . GLY A 1 554 ? -25.031 3.035 -20.641 1 92.5 554 GLY A CA 1
ATOM 4404 C C . GLY A 1 554 ? -25.094 3.596 -19.234 1 92.5 554 GLY A C 1
ATOM 4405 O O . GLY A 1 554 ? -26.188 3.764 -18.672 1 92.5 554 GLY A O 1
ATOM 4406 N N . VAL A 1 555 ? -23.922 3.762 -18.625 1 95.19 555 VAL A N 1
ATOM 4407 C CA . VAL A 1 555 ? -23.828 4.379 -17.297 1 95.19 555 VAL A CA 1
ATOM 4408 C C . VAL A 1 555 ? -22.719 5.434 -17.297 1 95.19 555 VAL A C 1
ATOM 4410 O O . VAL A 1 555 ? -21.719 5.293 -18 1 95.19 555 VAL A O 1
ATOM 4413 N N . LEU A 1 556 ? -22.969 6.512 -16.625 1 94.38 556 LEU A N 1
ATOM 4414 C CA . LEU A 1 556 ? -21.969 7.531 -16.344 1 94.38 556 LEU A CA 1
ATOM 4415 C C . LEU A 1 556 ? -21.25 7.25 -15.031 1 94.38 556 LEU A C 1
ATOM 4417 O O . LEU A 1 556 ? -21.891 6.957 -14.023 1 94.38 556 LEU A O 1
ATOM 4421 N N . LEU A 1 557 ? -19.906 7.293 -15.094 1 95.88 557 LEU A N 1
ATOM 4422 C CA . LEU A 1 557 ? -19.094 7.035 -13.914 1 95.88 557 LEU A CA 1
ATOM 4423 C C . LEU A 1 557 ? -18.203 8.227 -13.602 1 95.88 557 LEU A C 1
ATOM 4425 O O . LEU A 1 557 ? -17.641 8.844 -14.508 1 95.88 557 LEU A O 1
ATOM 4429 N N . PHE A 1 558 ? -18.188 8.641 -12.344 1 94.94 558 PHE A N 1
ATOM 4430 C CA . PHE A 1 558 ? -17.203 9.602 -11.852 1 94.94 558 PHE A CA 1
ATOM 4431 C C . PHE A 1 558 ? -16.031 8.898 -11.203 1 94.94 558 PHE A C 1
ATOM 4433 O O . PHE A 1 558 ? -16.203 8.117 -10.266 1 94.94 558 PHE A O 1
ATOM 4440 N N . SER A 1 559 ? -14.859 9.117 -11.711 1 95.56 559 SER A N 1
ATOM 4441 C CA . SER A 1 559 ? -13.656 8.438 -11.242 1 95.56 559 SER A CA 1
ATOM 4442 C C . SER A 1 559 ? -12.586 9.438 -10.828 1 95.56 559 SER A C 1
ATOM 4444 O O . SER A 1 559 ? -12.492 10.523 -11.398 1 95.56 559 SER A O 1
ATOM 4446 N N . VAL A 1 560 ? -11.82 9.102 -9.773 1 93.25 560 VAL A N 1
ATOM 4447 C CA . VAL A 1 560 ? -10.68 9.906 -9.352 1 93.25 560 VAL A CA 1
ATOM 4448 C C . VAL A 1 560 ? -9.383 9.148 -9.633 1 93.25 560 VAL A C 1
ATOM 4450 O O . VAL A 1 560 ? -9.164 8.062 -9.086 1 93.25 560 VAL A O 1
ATOM 4453 N N . PRO A 1 561 ? -8.477 9.727 -10.445 1 90.94 561 PRO A N 1
ATOM 4454 C CA . PRO A 1 561 ? -7.207 9.062 -10.727 1 90.94 561 PRO A CA 1
ATOM 4455 C C . PRO A 1 561 ? -6.34 8.891 -9.484 1 90.94 561 PRO A C 1
ATOM 4457 O O . PRO A 1 561 ? -6.398 9.719 -8.57 1 90.94 561 PRO A O 1
ATOM 4460 N N . ILE A 1 562 ? -5.543 7.828 -9.484 1 90.31 562 ILE A N 1
ATOM 4461 C CA . ILE A 1 562 ? -4.633 7.566 -8.375 1 90.31 562 ILE A CA 1
ATOM 4462 C C . ILE A 1 562 ? -3.66 8.734 -8.219 1 90.31 562 ILE A C 1
ATOM 4464 O O . ILE A 1 562 ? -3.105 9.227 -9.203 1 90.31 562 ILE A O 1
ATOM 4468 N N . HIS A 1 563 ? -3.471 9.227 -7.035 1 88.19 563 HIS A N 1
ATOM 4469 C CA . HIS A 1 563 ? -2.574 10.336 -6.738 1 88.19 563 HIS A CA 1
ATOM 4470 C C . HIS A 1 563 ? -2.021 10.234 -5.32 1 88.19 563 HIS A C 1
ATOM 4472 O O . HIS A 1 563 ? -2.512 9.438 -4.516 1 88.19 563 HIS A O 1
ATOM 4478 N N . GLY A 1 564 ? -0.991 11.078 -5.012 1 88.06 564 GLY A N 1
ATOM 4479 C CA . GLY A 1 564 ? -0.426 11.133 -3.674 1 88.06 564 GLY A CA 1
ATOM 4480 C C . GLY A 1 564 ? -1.279 11.922 -2.699 1 88.06 564 GLY A C 1
ATOM 4481 O O . GLY A 1 564 ? -2.111 12.734 -3.107 1 88.06 564 GLY A O 1
ATOM 4482 N N . GLU A 1 565 ? -1.032 11.758 -1.433 1 86.62 565 GLU A N 1
ATOM 4483 C CA . GLU A 1 565 ? -1.895 12.281 -0.379 1 86.62 565 GLU A CA 1
ATOM 4484 C C . GLU A 1 565 ? -1.458 13.68 0.041 1 86.62 565 GLU A C 1
ATOM 4486 O O . GLU A 1 565 ? -2.211 14.398 0.705 1 86.62 565 GLU A O 1
ATOM 4491 N N . PHE A 1 566 ? -0.277 14.258 -0.22 1 82.69 566 PHE A N 1
ATOM 4492 C CA . PHE A 1 566 ? 0.237 15.516 0.318 1 82.69 566 PHE A CA 1
ATOM 4493 C C . PHE A 1 566 ? -0.692 16.672 -0.025 1 82.69 566 PHE A C 1
ATOM 4495 O O . PHE A 1 566 ? -1.025 17.484 0.839 1 82.69 566 PHE A O 1
ATOM 4502 N N . SER A 1 567 ? -1.133 16.672 -1.297 1 75.12 567 SER A N 1
ATOM 4503 C CA . SER A 1 567 ? -1.971 17.797 -1.726 1 75.12 567 SER A CA 1
ATOM 4504 C C . SER A 1 567 ? -3.289 17.828 -0.958 1 75.12 567 SER A C 1
ATOM 4506 O O . SER A 1 567 ? -3.746 18.891 -0.541 1 75.12 567 SER A O 1
ATOM 4508 N N . SER A 1 568 ? -3.807 16.672 -0.757 1 74.81 568 SER A N 1
ATOM 4509 C CA . SER A 1 568 ? -5.09 16.609 -0.069 1 74.81 568 SER A CA 1
ATOM 4510 C C . SER A 1 568 ? -4.918 16.719 1.441 1 74.81 568 SER A C 1
ATOM 4512 O O . SER A 1 568 ? -5.684 17.422 2.107 1 74.81 568 SER A O 1
ATOM 4514 N N . TYR A 1 569 ? -3.922 16.156 1.999 1 71.38 569 TYR A N 1
ATOM 4515 C CA . TYR A 1 569 ? -3.74 16.109 3.445 1 71.38 569 TYR A CA 1
ATOM 4516 C C . TYR A 1 569 ? -3.221 17.438 3.986 1 71.38 569 TYR A C 1
ATOM 4518 O O . TYR A 1 569 ? -3.725 17.938 4.992 1 71.38 569 TYR A O 1
ATOM 4526 N N . TYR A 1 570 ? -2.258 18.109 3.344 1 69.5 570 TYR A N 1
ATOM 4527 C CA . TYR A 1 570 ? -1.622 19.297 3.912 1 69.5 570 TYR A CA 1
ATOM 4528 C C . TYR A 1 570 ? -2.176 20.562 3.285 1 69.5 570 TYR A C 1
ATOM 4530 O O . TYR A 1 570 ? -2.242 21.609 3.939 1 69.5 570 TYR A O 1
ATOM 4538 N N . SER A 1 571 ? -2.578 20.438 1.97 1 69.94 571 SER A N 1
ATOM 4539 C CA . SER A 1 571 ? -3.008 21.672 1.312 1 69.94 571 SER A CA 1
ATOM 4540 C C . SER A 1 571 ? -4.531 21.766 1.255 1 69.94 571 SER A C 1
ATOM 4542 O O . SER A 1 571 ? -5.082 22.828 0.973 1 69.94 571 SER A O 1
ATOM 4544 N N . GLY A 1 572 ? -5.168 20.734 1.552 1 70.31 572 GLY A N 1
ATOM 4545 C CA . GLY A 1 572 ? -6.621 20.734 1.507 1 70.31 572 GLY A CA 1
ATOM 4546 C C . GLY A 1 572 ? -7.176 20.875 0.1 1 70.31 572 GLY A C 1
ATOM 4547 O O . GLY A 1 572 ? -8.359 21.156 -0.081 1 70.31 572 GLY A O 1
ATOM 4548 N N . GLN A 1 573 ? -6.375 20.766 -0.866 1 76.69 573 GLN A N 1
ATOM 4549 C CA . GLN A 1 573 ? -6.859 20.875 -2.238 1 76.69 573 GLN A CA 1
ATOM 4550 C C . GLN A 1 573 ? -7.797 19.719 -2.578 1 76.69 573 GLN A C 1
ATOM 4552 O O . GLN A 1 573 ? -7.527 18.562 -2.215 1 76.69 573 GLN A O 1
ATOM 4557 N N . PRO A 1 574 ? -8.891 20.172 -3.162 1 82.38 574 PRO A N 1
ATOM 4558 C CA . PRO A 1 574 ? -9.812 19.094 -3.529 1 82.38 574 PRO A CA 1
ATOM 4559 C C . PRO A 1 574 ? -9.234 18.172 -4.598 1 82.38 574 PRO A C 1
ATOM 4561 O O . PRO A 1 574 ? -8.414 18.594 -5.414 1 82.38 574 PRO A O 1
ATOM 4564 N N . GLU A 1 575 ? -9.672 16.969 -4.586 1 85.38 575 GLU A N 1
ATOM 4565 C CA . GLU A 1 575 ? -9.273 15.992 -5.602 1 85.38 575 GLU A CA 1
ATOM 4566 C C . GLU A 1 575 ? -9.969 16.266 -6.93 1 85.38 575 GLU A C 1
ATOM 4568 O O . GLU A 1 575 ? -11.141 16.656 -6.957 1 85.38 575 GLU A O 1
ATOM 4573 N N . LYS A 1 576 ? -9.305 16.109 -8.078 1 88.12 576 LYS A N 1
ATOM 4574 C CA . LYS A 1 576 ? -9.844 16.266 -9.422 1 88.12 576 LYS A CA 1
ATOM 4575 C C . LYS A 1 576 ? -10.242 14.93 -10.031 1 88.12 576 LYS A C 1
ATOM 4577 O O . LYS A 1 576 ? -9.414 14.016 -10.133 1 88.12 576 LYS A O 1
ATOM 4582 N N . GLY A 1 577 ? -11.539 14.883 -10.414 1 93.62 577 GLY A N 1
ATOM 4583 C CA . GLY A 1 577 ? -12.016 13.633 -10.984 1 93.62 577 GLY A CA 1
ATOM 4584 C C . GLY A 1 577 ? -12.305 13.734 -12.477 1 93.62 577 GLY A C 1
ATOM 4585 O O . GLY A 1 577 ? -12.055 14.773 -13.094 1 93.62 577 GLY A O 1
ATOM 4586 N N . ILE A 1 578 ? -12.656 12.617 -13.102 1 95 578 ILE A N 1
ATOM 4587 C CA . ILE A 1 578 ? -13.008 12.484 -14.508 1 95 578 ILE A CA 1
ATOM 4588 C C . ILE A 1 578 ? -14.367 11.812 -14.648 1 95 578 ILE A C 1
ATOM 4590 O O . ILE A 1 578 ? -14.672 10.859 -13.922 1 95 578 ILE A O 1
ATOM 4594 N N . ILE A 1 579 ? -15.203 12.32 -15.477 1 95.5 579 ILE A N 1
ATOM 4595 C CA . ILE A 1 579 ? -16.469 11.664 -15.828 1 95.5 579 ILE A CA 1
ATOM 4596 C C . ILE A 1 579 ? -16.266 10.797 -17.062 1 95.5 579 ILE A C 1
ATOM 4598 O O . ILE A 1 579 ? -15.805 11.281 -18.109 1 95.5 579 ILE A O 1
ATOM 4602 N N . VAL A 1 580 ? -16.594 9.516 -16.984 1 95.69 580 VAL A N 1
ATOM 4603 C CA . VAL A 1 580 ? -16.516 8.602 -18.109 1 95.69 580 VAL A CA 1
ATOM 4604 C C . VAL A 1 580 ? -17.859 7.938 -18.344 1 95.69 580 VAL A C 1
ATOM 4606 O O . VAL A 1 580 ? -18.688 7.863 -17.438 1 95.69 580 VAL A O 1
ATOM 4609 N N . LYS A 1 581 ? -18.109 7.535 -19.547 1 94.94 581 LYS A N 1
ATOM 4610 C CA . LYS A 1 581 ? -19.344 6.828 -19.922 1 94.94 581 LYS A CA 1
ATOM 4611 C C . LYS A 1 581 ? -19.031 5.43 -20.438 1 94.94 581 LYS A C 1
ATOM 4613 O O . LYS A 1 581 ? -18.203 5.262 -21.344 1 94.94 581 LYS A O 1
ATOM 4618 N N . PHE A 1 582 ? -19.578 4.402 -19.812 1 95.38 582 PHE A N 1
ATOM 4619 C CA . PHE A 1 582 ? -19.562 3.041 -20.328 1 95.38 582 PHE A CA 1
ATOM 4620 C C . PHE A 1 582 ? -20.781 2.775 -21.203 1 95.38 582 PHE A C 1
ATOM 4622 O O . PHE A 1 582 ? -21.922 2.941 -20.766 1 95.38 582 PHE A O 1
ATOM 4629 N N . GLU A 1 583 ? -20.547 2.35 -22.391 1 92.81 583 GLU A N 1
ATOM 4630 C CA . GLU A 1 583 ? -21.609 2.098 -23.344 1 92.81 583 GLU A CA 1
ATOM 4631 C C . GLU A 1 583 ? -21.953 0.611 -23.422 1 92.81 583 GLU A C 1
ATOM 4633 O O . GLU A 1 583 ? -21.062 -0.226 -23.562 1 92.81 583 GLU A O 1
ATOM 4638 N N . PHE A 1 584 ? -23.234 0.296 -23.328 1 88.88 584 PHE A N 1
ATOM 4639 C CA . PHE A 1 584 ? -23.688 -1.092 -23.328 1 88.88 584 PHE A CA 1
ATOM 4640 C C . PHE A 1 584 ? -23.453 -1.746 -24.672 1 88.88 584 PHE A C 1
ATOM 4642 O O . PHE A 1 584 ? -23.125 -2.936 -24.75 1 88.88 584 PHE A O 1
ATOM 4649 N N . LYS A 1 585 ? -23.578 -1.017 -25.703 1 83.62 585 LYS A N 1
ATOM 4650 C CA . LYS A 1 585 ? -23.562 -1.569 -27.062 1 83.62 585 LYS A CA 1
ATOM 4651 C C . LYS A 1 585 ? -22.172 -2.117 -27.406 1 83.62 585 LYS A C 1
ATOM 4653 O O . LYS A 1 585 ? -22.047 -3.273 -27.812 1 83.62 585 LYS A O 1
ATOM 4658 N N . ASP A 1 586 ? -21.172 -1.362 -27.25 1 84.44 586 ASP A N 1
ATOM 4659 C CA . ASP A 1 586 ? -19.844 -1.783 -27.688 1 84.44 586 ASP A CA 1
ATOM 4660 C C . ASP A 1 586 ? -18.953 -2.086 -26.484 1 84.44 586 ASP A C 1
ATOM 4662 O O . ASP A 1 586 ? -17.797 -2.5 -26.641 1 84.44 586 ASP A O 1
ATOM 4666 N N . LYS A 1 587 ? -19.531 -1.928 -25.25 1 88.75 587 LYS A N 1
ATOM 4667 C CA . LYS A 1 587 ? -18.844 -2.227 -24 1 88.75 587 LYS A CA 1
ATOM 4668 C C . LYS A 1 587 ? -17.531 -1.445 -23.891 1 88.75 587 LYS A C 1
ATOM 4670 O O . LYS A 1 587 ? -16.5 -1.988 -23.469 1 88.75 587 LYS A O 1
ATOM 4675 N N . LYS A 1 588 ? -17.547 -0.221 -24.375 1 91.31 588 LYS A N 1
ATOM 4676 C CA . LYS A 1 588 ? -16.359 0.642 -24.312 1 91.31 588 LYS A CA 1
ATOM 4677 C C . LYS A 1 588 ? -16.578 1.799 -23.344 1 91.31 588 LYS A C 1
ATOM 4679 O O . LYS A 1 588 ? -17.719 2.203 -23.094 1 91.31 588 LYS A O 1
ATOM 4684 N N . VAL A 1 589 ? -15.523 2.262 -22.797 1 94.12 589 VAL A N 1
ATOM 4685 C CA . VAL A 1 589 ? -15.531 3.404 -21.891 1 94.12 589 VAL A CA 1
ATOM 4686 C C . VAL A 1 589 ? -15.016 4.645 -22.609 1 94.12 589 VAL A C 1
ATOM 4688 O O . VAL A 1 589 ? -13.945 4.602 -23.234 1 94.12 589 VAL A O 1
ATOM 4691 N N . LYS A 1 590 ? -15.711 5.688 -22.578 1 93.69 590 LYS A N 1
ATOM 4692 C CA . LYS A 1 590 ? -15.328 6.953 -23.203 1 93.69 590 LYS A CA 1
ATOM 4693 C C . LYS A 1 590 ? -15.211 8.062 -22.156 1 93.69 590 LYS A C 1
ATOM 4695 O O . LYS A 1 590 ? -16.062 8.172 -21.266 1 93.69 590 LYS A O 1
ATOM 4700 N N . GLU A 1 591 ? -14.195 8.914 -22.25 1 93 591 GLU A N 1
ATOM 4701 C CA . GLU A 1 591 ? -14.039 10.078 -21.375 1 93 591 GLU A CA 1
ATOM 4702 C C . GLU A 1 591 ? -14.953 11.219 -21.797 1 93 591 GLU A C 1
ATOM 4704 O O . GLU A 1 591 ? -14.992 11.57 -22.984 1 93 591 GLU A O 1
ATOM 4709 N N . ILE A 1 592 ? -15.641 11.773 -20.844 1 93.94 592 ILE A N 1
ATOM 4710 C CA . ILE A 1 592 ? -16.609 12.828 -21.141 1 93.94 592 ILE A CA 1
ATOM 4711 C C . ILE A 1 592 ? -16.031 14.18 -20.719 1 93.94 592 ILE A C 1
ATOM 4713 O O . ILE A 1 592 ? -16.141 15.164 -21.453 1 93.94 592 ILE A O 1
ATOM 4717 N N . LYS A 1 593 ? -15.555 14.266 -19.5 1 93 593 LYS A N 1
ATOM 4718 C CA . LYS A 1 593 ? -15.086 15.531 -18.938 1 93 593 LYS A CA 1
ATOM 4719 C C . LYS A 1 593 ? -14 15.297 -17.891 1 93 593 LYS A C 1
ATOM 4721 O O . LYS A 1 593 ? -14.094 14.359 -17.094 1 93 593 LYS A O 1
ATOM 4726 N N . LYS A 1 594 ? -12.961 16.188 -17.859 1 91.56 594 LYS A N 1
ATOM 4727 C CA . LYS A 1 594 ? -11.875 16.109 -16.875 1 91.56 594 LYS A CA 1
ATOM 4728 C C . LYS A 1 594 ? -11.938 17.281 -15.898 1 91.56 594 LYS A C 1
ATOM 4730 O O . LYS A 1 594 ? -12.711 18.219 -16.094 1 91.56 594 LYS A O 1
ATOM 4735 N N . GLU A 1 595 ? -11.188 17.203 -14.75 1 90.31 595 GLU A N 1
ATOM 4736 C CA . GLU A 1 595 ? -11 18.234 -13.75 1 90.31 595 GLU A CA 1
ATOM 4737 C C . GLU A 1 595 ? -12.328 18.625 -13.094 1 90.31 595 GLU A C 1
ATOM 4739 O O . GLU A 1 595 ? -12.641 19.812 -12.977 1 90.31 595 GLU A O 1
ATOM 4744 N N . VAL A 1 596 ? -13.094 17.625 -12.758 1 92.88 596 VAL A N 1
ATOM 4745 C CA . VAL A 1 596 ? -14.383 17.828 -12.102 1 92.88 596 VAL A CA 1
ATOM 4746 C C . VAL A 1 596 ? -14.234 17.609 -10.594 1 92.88 596 VAL A C 1
ATOM 4748 O O . VAL A 1 596 ? -13.672 16.609 -10.156 1 92.88 596 VAL A O 1
ATOM 4751 N N . VAL A 1 597 ? -14.664 18.609 -9.805 1 89.62 597 VAL A N 1
ATOM 4752 C CA . VAL A 1 597 ? -14.617 18.484 -8.352 1 89.62 597 VAL A CA 1
ATOM 4753 C C . VAL A 1 597 ? -15.922 17.875 -7.836 1 89.62 597 VAL A C 1
ATOM 4755 O O . VAL A 1 597 ? -15.906 17 -6.98 1 89.62 597 VAL A O 1
ATOM 4758 N N . ASP A 1 598 ? -17.047 18.375 -8.281 1 87.94 598 ASP A N 1
ATOM 4759 C CA . ASP A 1 598 ? -18.391 17.906 -7.961 1 87.94 598 ASP A CA 1
ATOM 4760 C C . ASP A 1 598 ? -19.344 18.125 -9.141 1 87.94 598 ASP A C 1
ATOM 4762 O O . ASP A 1 598 ? -19.094 18.953 -10.008 1 87.94 598 ASP A O 1
ATOM 4766 N N . PHE A 1 599 ? -20.391 17.328 -9.18 1 89.38 599 PHE A N 1
ATOM 4767 C CA . PHE A 1 599 ? -21.312 17.531 -10.297 1 89.38 599 PHE A CA 1
ATOM 4768 C C . PHE A 1 599 ? -22.719 17.031 -9.938 1 89.38 599 PHE A C 1
ATOM 4770 O O . PHE A 1 599 ? -22.875 16.266 -8.984 1 89.38 599 PHE A O 1
ATOM 4777 N N . LYS A 1 600 ? -23.672 17.562 -10.57 1 88.56 600 LYS A N 1
ATOM 4778 C CA . LYS A 1 600 ? -25.078 17.141 -10.562 1 88.56 600 LYS A CA 1
ATOM 4779 C C . LYS A 1 600 ? -25.594 16.938 -11.984 1 88.56 600 LYS A C 1
ATOM 4781 O O . LYS A 1 600 ? -25.156 17.609 -12.914 1 88.56 600 LYS A O 1
ATOM 4786 N N . ILE A 1 601 ? -26.5 15.961 -12.055 1 84.75 601 ILE A N 1
ATOM 4787 C CA . ILE A 1 601 ? -27.078 15.672 -13.359 1 84.75 601 ILE A CA 1
ATOM 4788 C C . ILE A 1 601 ? -28.562 15.969 -13.344 1 84.75 601 ILE A C 1
ATOM 4790 O O . ILE A 1 601 ? -29.234 15.766 -12.328 1 84.75 601 ILE A O 1
ATOM 4794 N N . SER A 1 602 ? -29 16.438 -14.516 1 80.25 602 SER A N 1
ATOM 4795 C CA . SER A 1 602 ? -30.422 16.734 -14.648 1 80.25 602 SER A CA 1
ATOM 4796 C C . SER A 1 602 ? -31.266 15.477 -14.617 1 80.25 602 SER A C 1
ATOM 4798 O O . SER A 1 602 ? -30.781 14.375 -14.883 1 80.25 602 SER A O 1
ATOM 4800 N N . THR A 1 603 ? -32.5 15.641 -14.203 1 68.94 603 THR A N 1
ATOM 4801 C CA . THR A 1 603 ? -33.438 14.523 -14.047 1 68.94 603 THR A CA 1
ATOM 4802 C C . THR A 1 603 ? -33.531 13.711 -15.336 1 68.94 603 THR A C 1
ATOM 4804 O O . THR A 1 603 ? -33.656 12.484 -15.297 1 68.94 603 THR A O 1
ATOM 4807 N N . ASP A 1 604 ? -33.438 14.398 -16.469 1 68.81 604 ASP A N 1
ATOM 4808 C CA . ASP A 1 604 ? -33.562 13.711 -17.75 1 68.81 604 ASP A CA 1
ATOM 4809 C C . ASP A 1 604 ? -32.188 13.234 -18.25 1 68.81 604 ASP A C 1
ATOM 4811 O O . ASP A 1 604 ? -32.094 12.625 -19.312 1 68.81 604 ASP A O 1
ATOM 4815 N N . GLY A 1 605 ? -31.188 13.547 -17.453 1 74.06 605 GLY A N 1
ATOM 4816 C CA . GLY A 1 605 ? -29.844 13.086 -17.766 1 74.06 605 GLY A CA 1
ATOM 4817 C C . GLY A 1 605 ? -29.203 13.859 -18.891 1 74.06 605 GLY A C 1
ATOM 4818 O O . GLY A 1 605 ? -28.078 13.539 -19.312 1 74.06 605 GLY A O 1
ATOM 4819 N N . SER A 1 606 ? -29.781 14.906 -19.359 1 79.94 606 SER A N 1
ATOM 4820 C CA . SER A 1 606 ? -29.312 15.586 -20.562 1 79.94 606 SER A CA 1
ATOM 4821 C C . SER A 1 606 ? -28.281 16.656 -20.234 1 79.94 606 SER A C 1
ATOM 4823 O O . SER A 1 606 ? -27.516 17.062 -21.109 1 79.94 606 SER A O 1
ATOM 4825 N N . LYS A 1 607 ? -28.375 17.125 -19.047 1 88.56 607 LYS A N 1
ATOM 4826 C CA . LYS A 1 607 ? -27.516 18.234 -18.656 1 88.56 607 LYS A CA 1
ATOM 4827 C C . LYS A 1 607 ? -26.766 17.922 -17.359 1 88.56 607 LYS A C 1
ATOM 4829 O O . LYS A 1 607 ? -27.312 17.281 -16.453 1 88.56 607 LYS A O 1
ATOM 4834 N N . ILE A 1 608 ? -25.484 18.438 -17.328 1 90.94 608 ILE A N 1
ATOM 4835 C CA . ILE A 1 608 ? -24.672 18.266 -16.141 1 90.94 608 ILE A CA 1
ATOM 4836 C C . ILE A 1 608 ? -24.25 19.625 -15.602 1 90.94 608 ILE A C 1
ATOM 4838 O O . ILE A 1 608 ? -23.828 20.5 -16.359 1 90.94 608 ILE A O 1
ATOM 4842 N N . MET A 1 609 ? -24.484 19.906 -14.383 1 91.69 609 MET A N 1
ATOM 4843 C CA . MET A 1 609 ? -23.938 21.031 -13.625 1 91.69 609 MET A CA 1
ATOM 4844 C C . MET A 1 609 ? -22.766 20.578 -12.766 1 91.69 609 MET A C 1
ATOM 4846 O O . MET A 1 609 ? -22.828 19.531 -12.109 1 91.69 609 MET A O 1
ATOM 4850 N N . PHE A 1 610 ? -21.625 21.281 -12.898 1 91.31 610 PHE A N 1
ATOM 4851 C CA . PHE A 1 610 ? -20.469 20.812 -12.164 1 91.31 610 PHE A CA 1
ATOM 4852 C C . PHE A 1 610 ? -19.594 21.984 -11.703 1 91.31 610 PHE A C 1
ATOM 4854 O O . PHE A 1 610 ? -19.781 23.109 -12.164 1 91.31 610 PHE A O 1
ATOM 4861 N N . SER A 1 611 ? -18.766 21.75 -10.758 1 91.81 611 SER A N 1
ATOM 4862 C CA . SER A 1 611 ? -17.828 22.734 -10.234 1 91.81 611 SER A CA 1
ATOM 4863 C C . SER A 1 611 ? -16.391 22.312 -10.492 1 91.81 611 SER A C 1
ATOM 4865 O O . SER A 1 611 ? -16.109 21.109 -10.648 1 91.81 611 SER A O 1
ATOM 4867 N N . LYS A 1 612 ? -15.5 23.312 -10.562 1 88.69 612 LYS A N 1
ATOM 4868 C CA . LYS A 1 612 ? -14.062 23.125 -10.664 1 88.69 612 LYS A CA 1
ATOM 4869 C C . LYS A 1 612 ? -13.344 23.625 -9.414 1 88.69 612 LYS A C 1
ATOM 4871 O O . LYS A 1 612 ? -13.992 23.969 -8.422 1 88.69 612 LYS A O 1
ATOM 4876 N N . GLN A 1 613 ? -12.062 23.594 -9.391 1 81.94 613 GLN A N 1
ATOM 4877 C CA . GLN A 1 613 ? -11.266 23.969 -8.227 1 81.94 613 GLN A CA 1
ATOM 4878 C C . GLN A 1 613 ? -11.375 25.469 -7.949 1 81.94 613 GLN A C 1
ATOM 4880 O O . GLN A 1 613 ? -11.102 25.906 -6.836 1 81.94 613 GLN A O 1
ATOM 4885 N N . ASP A 1 614 ? -11.812 26.219 -8.938 1 79.81 614 ASP A N 1
ATOM 4886 C CA . ASP A 1 614 ? -11.891 27.656 -8.758 1 79.81 614 ASP A CA 1
ATOM 4887 C C . ASP A 1 614 ? -13.172 28.047 -8.016 1 79.81 614 ASP A C 1
ATOM 4889 O O . ASP A 1 614 ? -13.391 29.234 -7.727 1 79.81 614 ASP A O 1
ATOM 4893 N N . GLY A 1 615 ? -14.047 27.156 -7.699 1 82.12 615 GLY A N 1
ATOM 4894 C CA . GLY A 1 615 ? -15.266 27.406 -6.938 1 82.12 615 GLY A CA 1
ATOM 4895 C C . GLY A 1 615 ? -16.406 27.891 -7.797 1 82.12 615 GLY A C 1
ATOM 4896 O O . GLY A 1 615 ? -17.5 28.156 -7.289 1 82.12 615 GLY A O 1
ATOM 4897 N N . LYS A 1 616 ? -16.266 27.922 -9.078 1 90.19 616 LYS A N 1
ATOM 4898 C CA . LYS A 1 616 ? -17.312 28.375 -9.992 1 90.19 616 LYS A CA 1
ATOM 4899 C C . LYS A 1 616 ? -18.141 27.203 -10.5 1 90.19 616 LYS A C 1
ATOM 4901 O O . LYS A 1 616 ? -17.781 26.047 -10.281 1 90.19 616 LYS A O 1
ATOM 4906 N N . LEU A 1 617 ? -19.281 27.578 -10.969 1 93.88 617 LEU A N 1
ATOM 4907 C CA . LEU A 1 617 ? -20.203 26.578 -11.461 1 93.88 617 LEU A CA 1
ATOM 4908 C C . LEU A 1 617 ? -20.312 26.609 -12.984 1 93.88 617 LEU A C 1
ATOM 4910 O O . LEU A 1 617 ? -20.297 27.688 -13.578 1 93.88 617 LEU A O 1
ATOM 4914 N N . TYR A 1 618 ? -20.406 25.453 -13.531 1 93.44 618 TYR A N 1
ATOM 4915 C CA . TYR A 1 618 ? -20.5 25.281 -14.977 1 93.44 618 TYR A CA 1
ATOM 4916 C C . TYR A 1 618 ? -21.625 24.328 -15.336 1 93.44 618 TYR A C 1
ATOM 4918 O O . TYR A 1 618 ? -22.125 23.594 -14.477 1 93.44 618 TYR A O 1
ATOM 4926 N N . THR A 1 619 ? -22.062 24.375 -16.547 1 93 619 THR A N 1
ATOM 4927 C CA . THR A 1 619 ? -23 23.391 -17.094 1 93 619 THR A CA 1
ATOM 4928 C C . THR A 1 619 ? -22.594 22.984 -18.5 1 93 619 THR A C 1
ATOM 4930 O O . THR A 1 619 ? -21.891 23.734 -19.188 1 93 619 THR A O 1
ATOM 4933 N N . PHE A 1 620 ? -22.891 21.797 -18.891 1 91.75 620 PHE A N 1
ATOM 4934 C CA . PHE A 1 620 ? -22.781 21.359 -20.281 1 91.75 620 PHE A CA 1
ATOM 4935 C C . PHE A 1 620 ? -23.859 20.344 -20.625 1 91.75 620 PHE A C 1
ATOM 4937 O O . PHE A 1 620 ? -24.453 19.734 -19.734 1 91.75 620 PHE A O 1
ATOM 4944 N N . ARG A 1 621 ? -24.219 20.141 -21.906 1 88.44 621 ARG A N 1
ATOM 4945 C CA . ARG A 1 621 ? -25.141 19.125 -22.406 1 88.44 621 ARG A CA 1
ATOM 4946 C C . ARG A 1 621 ? -24.406 17.828 -22.734 1 88.44 621 ARG A C 1
ATOM 4948 O O . ARG A 1 621 ? -23.312 17.859 -23.297 1 88.44 621 ARG A O 1
ATOM 4955 N N . MET A 1 622 ? -24.906 16.703 -22.359 1 86.25 622 MET A N 1
ATOM 4956 C CA . MET A 1 622 ? -24.297 15.383 -22.531 1 86.25 622 MET A CA 1
ATOM 4957 C C . MET A 1 622 ? -23.953 15.141 -24 1 86.25 622 MET A C 1
ATOM 4959 O O . MET A 1 622 ? -22.969 14.461 -24.297 1 86.25 622 MET A O 1
ATOM 4963 N N . GLU A 1 623 ? -24.641 15.641 -24.891 1 84.56 623 GLU A N 1
ATOM 4964 C CA . GLU A 1 623 ? -24.406 15.438 -26.328 1 84.56 623 GLU A CA 1
ATOM 4965 C C . GLU A 1 623 ? -23.203 16.234 -26.812 1 84.56 623 GLU A C 1
ATOM 4967 O O . GLU A 1 623 ? -22.594 15.891 -27.828 1 84.56 623 GLU A O 1
ATOM 4972 N N . LYS A 1 624 ? -22.969 17.391 -26.172 1 87.94 624 LYS A N 1
ATOM 4973 C CA . LYS A 1 624 ? -21.844 18.25 -26.547 1 87.94 624 LYS A CA 1
ATOM 4974 C C . LYS A 1 624 ? -21 18.594 -25.312 1 87.94 624 LYS A C 1
ATOM 4976 O O . LYS A 1 624 ? -20.891 19.766 -24.953 1 87.94 624 LYS A O 1
ATOM 4981 N N . PRO A 1 625 ? -20.312 17.625 -24.719 1 87.19 625 PRO A N 1
ATOM 4982 C CA . PRO A 1 625 ? -19.594 17.844 -23.453 1 87.19 625 PRO A CA 1
ATOM 4983 C C . PRO A 1 625 ? -18.484 18.891 -23.594 1 87.19 625 PRO A C 1
ATOM 4985 O O . PRO A 1 625 ? -18.062 19.469 -22.578 1 87.19 625 PRO A O 1
ATOM 4988 N N . GLU A 1 626 ? -17.969 19.156 -24.781 1 88.19 626 GLU A N 1
ATOM 4989 C CA . GLU A 1 626 ? -16.891 20.125 -25.016 1 88.19 626 GLU A CA 1
ATOM 4990 C C . GLU A 1 626 ? -17.391 21.547 -24.859 1 88.19 626 GLU A C 1
ATOM 4992 O O . GLU A 1 626 ? -16.609 22.469 -24.625 1 88.19 626 GLU A O 1
ATOM 4997 N N . GLU A 1 627 ? -18.656 21.766 -25.047 1 90.94 627 GLU A N 1
ATOM 4998 C CA . GLU A 1 627 ? -19.25 23.094 -24.938 1 90.94 627 GLU A CA 1
ATOM 4999 C C . GLU A 1 627 ? -19.734 23.359 -23.516 1 90.94 627 GLU A C 1
ATOM 5001 O O . GLU A 1 627 ? -20.922 23.203 -23.219 1 90.94 627 GLU A O 1
ATOM 5006 N N . GLU A 1 628 ? -18.906 23.859 -22.656 1 91.44 628 GLU A N 1
ATOM 5007 C CA . GLU A 1 628 ? -19.328 24.172 -21.297 1 91.44 628 GLU A CA 1
ATOM 5008 C C . GLU A 1 628 ? -19.688 25.641 -21.156 1 91.44 628 GLU A C 1
ATOM 5010 O O . GLU A 1 628 ? -19.109 26.5 -21.828 1 91.44 628 GLU A O 1
ATOM 5015 N N . LYS A 1 629 ? -20.625 25.953 -20.391 1 91.56 629 LYS A N 1
ATOM 5016 C CA . LYS A 1 629 ? -21.078 27.297 -20.062 1 91.56 629 LYS A CA 1
ATOM 5017 C C . LYS A 1 629 ? -20.875 27.594 -18.594 1 91.56 629 LYS A C 1
ATOM 5019 O O . LYS A 1 629 ? -21.188 26.766 -17.734 1 91.56 629 LYS A O 1
ATOM 5024 N N . SER A 1 630 ? -20.328 28.781 -18.297 1 91.94 630 SER A N 1
ATOM 5025 C CA . SER A 1 630 ? -20.156 29.219 -16.922 1 91.94 630 SER A CA 1
ATOM 5026 C C . SER A 1 630 ? -21.453 29.844 -16.391 1 91.94 630 SER A C 1
ATOM 5028 O O . SER A 1 630 ? -22.109 30.625 -17.094 1 91.94 630 SER A O 1
ATOM 5030 N N . LEU A 1 631 ? -21.891 29.438 -15.195 1 93.06 631 LEU A N 1
ATOM 5031 C CA . LEU A 1 631 ? -22.969 30.109 -14.461 1 93.06 631 LEU A CA 1
ATOM 5032 C C . LEU A 1 631 ? -22.422 31.234 -13.594 1 93.06 631 LEU A C 1
ATOM 5034 O O . LEU A 1 631 ? -21.859 30.984 -12.531 1 93.06 631 LEU A O 1
ATOM 5038 N N . ASN A 1 632 ? -22.625 32.438 -13.953 1 92.31 632 ASN A N 1
ATOM 5039 C CA . ASN A 1 632 ? -22.031 33.594 -13.273 1 92.31 632 ASN A CA 1
ATOM 5040 C C . ASN A 1 632 ? -22.75 33.906 -11.969 1 92.31 632 ASN A C 1
ATOM 5042 O O . ASN A 1 632 ? -23.312 34.969 -11.805 1 92.31 632 ASN A O 1
ATOM 5046 N N . ILE A 1 633 ? -22.641 33.062 -11.055 1 92.75 633 ILE A N 1
ATOM 5047 C CA . ILE A 1 633 ? -23.344 33.219 -9.789 1 92.75 633 ILE A CA 1
ATOM 5048 C C . ILE A 1 633 ? -22.812 34.406 -9.031 1 92.75 633 ILE A C 1
ATOM 5050 O O . ILE A 1 633 ? -23.453 34.906 -8.109 1 92.75 633 ILE A O 1
ATOM 5054 N N . ASP A 1 634 ? -21.641 34.969 -9.375 1 92.5 634 ASP A N 1
ATOM 5055 C CA . ASP A 1 634 ? -21.031 36.094 -8.688 1 92.5 634 ASP A CA 1
ATOM 5056 C C . ASP A 1 634 ? -21.734 37.406 -9.055 1 92.5 634 ASP A C 1
ATOM 5058 O O . ASP A 1 634 ? -21.469 38.469 -8.461 1 92.5 634 ASP A O 1
ATOM 5062 N N . ALA A 1 635 ? -22.609 37.312 -10 1 91.31 635 ALA A N 1
ATOM 5063 C CA . ALA A 1 635 ? -23.469 38.469 -10.289 1 91.31 635 ALA A CA 1
ATOM 5064 C C . ALA A 1 635 ? -24.453 38.688 -9.141 1 91.31 635 ALA A C 1
ATOM 5066 O O . ALA A 1 635 ? -25 39.781 -9 1 91.31 635 ALA A O 1
ATOM 5067 N N . ILE A 1 636 ? -24.641 37.562 -8.375 1 90.81 636 ILE A N 1
ATOM 5068 C CA . ILE A 1 636 ? -25.438 37.688 -7.156 1 90.81 636 ILE A CA 1
ATOM 5069 C C . ILE A 1 636 ? -24.562 38.219 -6.027 1 90.81 636 ILE A C 1
ATOM 5071 O O . ILE A 1 636 ? -23.391 37.844 -5.898 1 90.81 636 ILE A O 1
ATOM 5075 N N . THR A 1 637 ? -25.031 39.188 -5.277 1 89.25 637 THR A N 1
ATOM 5076 C CA . THR A 1 637 ? -24.297 39.688 -4.133 1 89.25 637 THR A CA 1
ATOM 5077 C C . THR A 1 637 ? -24.922 39.188 -2.826 1 89.25 637 THR A C 1
ATOM 5079 O O . THR A 1 637 ? -26.109 39.438 -2.582 1 89.25 637 THR A O 1
ATOM 5082 N N . ILE A 1 638 ? -24.156 38.594 -2.066 1 90.19 638 ILE A N 1
ATOM 5083 C CA . ILE A 1 638 ? -24.578 38.188 -0.731 1 90.19 638 ILE A CA 1
ATOM 5084 C C . ILE A 1 638 ? -24.344 39.344 0.246 1 90.19 638 ILE A C 1
ATOM 5086 O O . ILE A 1 638 ? -23.203 39.781 0.435 1 90.19 638 ILE A O 1
ATOM 5090 N N . VAL A 1 639 ? -25.344 39.812 0.784 1 87.12 639 VAL A N 1
ATOM 5091 C CA . VAL A 1 639 ? -25.219 40.844 1.816 1 87.12 639 VAL A CA 1
ATOM 5092 C C . VAL A 1 639 ? -25.469 40.219 3.191 1 87.12 639 VAL A C 1
ATOM 5094 O O . VAL A 1 639 ? -26.484 39.562 3.416 1 87.12 639 VAL A O 1
ATOM 5097 N N . SER A 1 640 ? -24.516 40.344 3.996 1 86 640 SER A N 1
ATOM 5098 C CA . SER A 1 640 ? -24.594 39.75 5.324 1 86 640 SER A CA 1
ATOM 5099 C C . SER A 1 640 ? -24.375 40.781 6.414 1 86 640 SER A C 1
ATOM 5101 O O . SER A 1 640 ? -23.594 41.719 6.23 1 86 640 SER A O 1
ATOM 5103 N N . ASN A 1 641 ? -25.188 40.656 7.453 1 88.44 641 ASN A N 1
ATOM 5104 C CA . ASN A 1 641 ? -24.984 41.438 8.656 1 88.44 641 ASN A CA 1
ATOM 5105 C C . ASN A 1 641 ? -24.016 40.75 9.625 1 88.44 641 ASN A C 1
ATOM 5107 O O . ASN A 1 641 ? -24.234 39.625 10.023 1 88.44 641 ASN A O 1
ATOM 5111 N N . VAL A 1 642 ? -23.031 41.469 10.023 1 88.94 642 VAL A N 1
ATOM 5112 C CA . VAL A 1 642 ? -21.938 40.906 10.805 1 88.94 642 VAL A CA 1
ATOM 5113 C C . VAL A 1 642 ? -22.469 40.406 12.141 1 88.94 642 VAL A C 1
ATOM 5115 O O . VAL A 1 642 ? -22.078 39.312 12.594 1 88.94 642 VAL A O 1
ATOM 5118 N N . LYS A 1 643 ? -23.344 41.094 12.812 1 89.94 643 LYS A N 1
ATOM 5119 C CA . LYS A 1 643 ? -23.875 40.688 14.109 1 89.94 643 LYS A CA 1
ATOM 5120 C C . LYS A 1 643 ? -24.703 39.438 13.977 1 89.94 643 LYS A C 1
ATOM 5122 O O . LYS A 1 643 ? -24.625 38.531 14.828 1 89.94 643 LYS A O 1
ATOM 5127 N N . GLU A 1 644 ? -25.484 39.406 12.938 1 90.81 644 GLU A N 1
ATOM 5128 C CA . GLU A 1 644 ? -26.281 38.188 12.695 1 90.81 644 GLU A CA 1
ATOM 5129 C C . GLU A 1 644 ? -25.391 37 12.367 1 90.81 644 GLU A C 1
ATOM 5131 O O . GLU A 1 644 ? -25.656 35.875 12.844 1 90.81 644 GLU A O 1
ATOM 5136 N N . ASP A 1 645 ? -24.438 37.312 11.602 1 93.12 645 ASP A N 1
ATOM 5137 C CA . ASP A 1 645 ? -23.5 36.25 11.234 1 93.12 645 ASP A CA 1
ATOM 5138 C C . ASP A 1 645 ? -22.797 35.688 12.461 1 93.12 645 ASP A C 1
ATOM 5140 O O . ASP A 1 645 ? -22.656 34.469 12.617 1 93.12 645 ASP A O 1
ATOM 5144 N N . PHE A 1 646 ? -22.312 36.594 13.305 1 95.31 646 PHE A N 1
ATOM 5145 C CA . PHE A 1 646 ? -21.562 36.156 14.484 1 95.31 646 PHE A CA 1
ATOM 5146 C C . PHE A 1 646 ? -22.453 35.375 15.445 1 95.31 646 PHE A C 1
ATOM 5148 O O . PHE A 1 646 ? -22.016 34.406 16.031 1 95.31 646 PHE A O 1
ATOM 5155 N N . ALA A 1 647 ? -23.688 35.812 15.57 1 94.31 647 ALA A N 1
ATOM 5156 C CA . ALA A 1 647 ? -24.641 35.094 16.406 1 94.31 647 ALA A CA 1
ATOM 5157 C C . ALA A 1 647 ? -24.875 33.688 15.859 1 94.31 647 ALA A C 1
ATOM 5159 O O . ALA A 1 647 ? -24.906 32.719 16.625 1 94.31 647 ALA A O 1
ATOM 5160 N N . GLU A 1 648 ? -25.078 33.594 14.586 1 94.69 648 GLU A N 1
ATOM 5161 C CA . GLU A 1 648 ? -25.281 32.312 13.945 1 94.69 648 GLU A CA 1
ATOM 5162 C C . GLU A 1 648 ? -24.047 31.406 14.117 1 94.69 648 GLU A C 1
ATOM 5164 O O . GLU A 1 648 ? -24.188 30.219 14.406 1 94.69 648 GLU A O 1
ATOM 5169 N N . MET A 1 649 ? -22.891 31.938 13.844 1 96.44 649 MET A N 1
ATOM 5170 C CA . MET A 1 649 ? -21.656 31.172 13.953 1 96.44 649 MET A CA 1
ATOM 5171 C C . MET A 1 649 ? -21.453 30.688 15.383 1 96.44 649 MET A C 1
ATOM 5173 O O . MET A 1 649 ? -21 29.562 15.602 1 96.44 649 MET A O 1
ATOM 5177 N N . TYR A 1 650 ? -21.734 31.547 16.359 1 96.62 650 TYR A N 1
ATOM 5178 C CA . TYR A 1 650 ? -21.641 31.141 17.75 1 96.62 650 TYR A CA 1
ATOM 5179 C C . TYR A 1 650 ? -22.609 30 18.062 1 96.62 650 TYR A C 1
ATOM 5181 O O . TYR A 1 650 ? -22.234 29.031 18.703 1 96.62 650 TYR A O 1
ATOM 5189 N N . ASP A 1 651 ? -23.859 30.141 17.641 1 96.25 651 ASP A N 1
ATOM 5190 C CA . ASP A 1 651 ? -24.875 29.109 17.875 1 96.25 651 ASP A CA 1
ATOM 5191 C C . ASP A 1 651 ? -24.453 27.781 17.266 1 96.25 651 ASP A C 1
ATOM 5193 O O . ASP A 1 651 ? -24.625 26.719 17.875 1 96.25 651 ASP A O 1
ATOM 5197 N N . GLU A 1 652 ? -23.938 27.875 16.078 1 95.62 652 GLU A N 1
ATOM 5198 C CA . GLU A 1 652 ? -23.484 26.656 15.406 1 95.62 652 GLU A CA 1
ATOM 5199 C C . GLU A 1 652 ? -22.297 26.031 16.141 1 95.62 652 GLU A C 1
ATOM 5201 O O . GLU A 1 652 ? -22.25 24.812 16.312 1 95.62 652 GLU A O 1
ATOM 5206 N N . ALA A 1 653 ? -21.312 26.812 16.516 1 96.06 653 ALA A N 1
ATOM 5207 C CA . ALA A 1 653 ? -20.156 26.312 17.266 1 96.06 653 ALA A CA 1
ATOM 5208 C C . ALA A 1 653 ? -20.609 25.594 18.547 1 96.06 653 ALA A C 1
ATOM 5210 O O . ALA A 1 653 ? -20.125 24.516 18.859 1 96.06 653 ALA A O 1
ATOM 5211 N N . TRP A 1 654 ? -21.531 26.266 19.266 1 96.69 654 TRP A N 1
ATOM 5212 C CA . TRP A 1 654 ? -22.094 25.688 20.484 1 96.69 654 TRP A CA 1
ATOM 5213 C C . TRP A 1 654 ? -22.812 24.375 20.203 1 96.69 654 TRP A C 1
ATOM 5215 O O . TRP A 1 654 ? -22.625 23.391 20.906 1 96.69 654 TRP A O 1
ATOM 5225 N N . LYS A 1 655 ? -23.609 24.344 19.203 1 95.94 655 LYS A N 1
ATOM 5226 C CA . LYS A 1 655 ? -24.391 23.172 18.844 1 95.94 655 LYS A CA 1
ATOM 5227 C C . LYS A 1 655 ? -23.5 22 18.5 1 95.94 655 LYS A C 1
ATOM 5229 O O . LYS A 1 655 ? -23.75 20.859 18.922 1 95.94 655 LYS A O 1
ATOM 5234 N N . LEU A 1 656 ? -22.531 22.266 17.703 1 94.75 656 LEU A N 1
ATOM 5235 C CA . LEU A 1 656 ? -21.625 21.203 17.281 1 94.75 656 LEU A CA 1
ATOM 5236 C C . LEU A 1 656 ? -20.906 20.594 18.484 1 94.75 656 LEU A C 1
ATOM 5238 O O . LEU A 1 656 ? -20.719 19.375 18.547 1 94.75 656 LEU A O 1
ATOM 5242 N N . ALA A 1 657 ? -20.438 21.375 19.391 1 95.62 657 ALA A N 1
ATOM 5243 C CA . ALA A 1 657 ? -19.797 20.859 20.609 1 95.62 657 ALA A CA 1
ATOM 5244 C C . ALA A 1 657 ? -20.781 20.016 21.422 1 95.62 657 ALA A C 1
ATOM 5246 O O . ALA A 1 657 ? -20.422 18.953 21.922 1 95.62 657 ALA A O 1
ATOM 5247 N N . ARG A 1 658 ? -21.984 20.484 21.578 1 96.12 658 ARG A N 1
ATOM 5248 C CA . ARG A 1 658 ? -23.016 19.781 22.312 1 96.12 658 ARG A CA 1
ATOM 5249 C C . ARG A 1 658 ? -23.297 18.422 21.688 1 96.12 658 ARG A C 1
ATOM 5251 O O . ARG A 1 658 ? -23.422 17.406 22.391 1 96.12 658 ARG A O 1
ATOM 5258 N N . ASP A 1 659 ? -23.406 18.422 20.406 1 95.62 659 ASP A N 1
ATOM 5259 C CA . ASP A 1 659 ? -23.938 17.25 19.703 1 95.62 659 ASP A CA 1
ATOM 5260 C C . ASP A 1 659 ? -22.828 16.234 19.422 1 95.62 659 ASP A C 1
ATOM 5262 O O . ASP A 1 659 ? -23.094 15.055 19.203 1 95.62 659 ASP A O 1
ATOM 5266 N N . ASN A 1 660 ? -21.531 16.672 19.406 1 95.06 660 ASN A N 1
ATOM 5267 C CA . ASN A 1 660 ? -20.516 15.766 18.891 1 95.06 660 ASN A CA 1
ATOM 5268 C C . ASN A 1 660 ? -19.484 15.398 19.953 1 95.06 660 ASN A C 1
ATOM 5270 O O . ASN A 1 660 ? -18.703 14.453 19.766 1 95.06 660 ASN A O 1
ATOM 5274 N N . TYR A 1 661 ? -19.344 16.125 21.047 1 96.5 661 TYR A N 1
ATOM 5275 C CA . TYR A 1 661 ? -18.406 15.742 22.094 1 96.5 661 TYR A CA 1
ATOM 5276 C C . TYR A 1 661 ? -18.594 14.289 22.5 1 96.5 661 TYR A C 1
ATOM 5278 O O . TYR A 1 661 ? -19.734 13.812 22.609 1 96.5 661 TYR A O 1
ATOM 5286 N N . TRP A 1 662 ? -17.578 13.523 22.734 1 95.56 662 TRP A N 1
ATOM 5287 C CA . TRP A 1 662 ? -17.594 12.07 22.844 1 95.56 662 TRP A CA 1
ATOM 5288 C C . TRP A 1 662 ? -18.453 11.617 24.016 1 95.56 662 TRP A C 1
ATOM 5290 O O . TRP A 1 662 ? -19.109 10.578 23.953 1 95.56 662 TRP A O 1
ATOM 5300 N N . ASP A 1 663 ? -18.438 12.391 25.141 1 95.56 663 ASP A N 1
ATOM 5301 C CA . ASP A 1 663 ? -19.219 12.07 26.328 1 95.56 663 ASP A CA 1
ATOM 5302 C C . ASP A 1 663 ? -20.578 12.773 26.312 1 95.56 663 ASP A C 1
ATOM 5304 O O . ASP A 1 663 ? -20.688 13.922 26.75 1 95.56 663 ASP A O 1
ATOM 5308 N N . LYS A 1 664 ? -21.562 12.086 25.875 1 94.94 664 LYS A N 1
ATOM 5309 C CA . LYS A 1 664 ? -22.891 12.656 25.656 1 94.94 664 LYS A CA 1
ATOM 5310 C C . LYS A 1 664 ? -23.453 13.25 26.938 1 94.94 664 LYS A C 1
ATOM 5312 O O . LYS A 1 664 ? -23.969 14.375 26.938 1 94.94 664 LYS A O 1
ATOM 5317 N N . GLU A 1 665 ? -23.391 12.555 27.984 1 95.5 665 GLU A N 1
ATOM 5318 C CA . GLU A 1 665 ? -23.969 12.992 29.25 1 95.5 665 GLU A CA 1
ATOM 5319 C C . GLU A 1 665 ? -23.297 14.273 29.75 1 95.5 665 GLU A C 1
ATOM 5321 O O . GLU A 1 665 ? -23.969 15.203 30.188 1 95.5 665 GLU A O 1
ATOM 5326 N N . HIS A 1 666 ? -22 14.258 29.609 1 95.31 666 HIS A N 1
ATOM 5327 C CA . HIS A 1 666 ? -21.266 15.445 30.031 1 95.31 666 HIS A CA 1
ATOM 5328 C C . HIS A 1 666 ? -21.641 16.656 29.188 1 95.31 666 HIS A C 1
ATOM 5330 O O . HIS A 1 666 ? -21.875 17.75 29.734 1 95.31 666 HIS A O 1
ATOM 5336 N N . ALA A 1 667 ? -21.703 16.516 27.938 1 96.12 667 ALA A N 1
ATOM 5337 C CA . ALA A 1 667 ? -22.031 17.609 27.031 1 96.12 667 ALA A CA 1
ATOM 5338 C C . ALA A 1 667 ? -23.406 18.188 27.344 1 96.12 667 ALA A C 1
ATOM 5340 O O . ALA A 1 667 ? -23.578 19.406 27.406 1 96.12 667 ALA A O 1
ATOM 5341 N N . LEU A 1 668 ? -24.344 17.359 27.531 1 95.06 668 LEU A N 1
ATOM 5342 C CA . LEU A 1 668 ? -25.719 17.797 27.766 1 95.06 668 LEU A CA 1
ATOM 5343 C C . LEU A 1 668 ? -25.844 18.5 29.109 1 95.06 668 LEU A C 1
ATOM 5345 O O . LEU A 1 668 ? -26.641 19.422 29.266 1 95.06 668 LEU A O 1
ATOM 5349 N N . THR A 1 669 ? -25 18.125 30 1 96 669 THR A N 1
ATOM 5350 C CA . THR A 1 669 ? -25.047 18.688 31.344 1 96 669 THR A CA 1
ATOM 5351 C C . THR A 1 669 ? -24.516 20.109 31.359 1 96 669 THR A C 1
ATOM 5353 O O . THR A 1 669 ? -25.062 20.969 32.031 1 96 669 THR A O 1
ATOM 5356 N N . ILE A 1 670 ? -23.531 20.375 30.594 1 95.88 670 ILE A N 1
ATOM 5357 C CA . ILE A 1 670 ? -22.844 21.641 30.797 1 95.88 670 ILE A CA 1
ATOM 5358 C C . ILE A 1 670 ? -23.219 22.609 29.672 1 95.88 670 ILE A C 1
ATOM 5360 O O . ILE A 1 670 ? -23 23.812 29.781 1 95.88 670 ILE A O 1
ATOM 5364 N N . SER A 1 671 ? -23.719 22.141 28.609 1 95.5 671 SER A N 1
ATOM 5365 C CA . SER A 1 671 ? -23.844 22.906 27.359 1 95.5 671 SER A CA 1
ATOM 5366 C C . SER A 1 671 ? -24.688 24.156 27.562 1 95.5 671 SER A C 1
ATOM 5368 O O . SER A 1 671 ? -24.359 25.234 27.062 1 95.5 671 SER A O 1
ATOM 5370 N N . GLU A 1 672 ? -25.828 24.062 28.219 1 95.44 672 GLU A N 1
ATOM 5371 C CA . GLU A 1 672 ? -26.734 25.219 28.375 1 95.44 672 GLU A CA 1
ATOM 5372 C C . GLU A 1 672 ? -26.078 26.328 29.188 1 95.44 672 GLU A C 1
ATOM 5374 O O . GLU A 1 672 ? -26.266 27.5 28.906 1 95.44 672 GLU A O 1
ATOM 5379 N N . LYS A 1 673 ? -25.406 25.984 30.188 1 95.38 673 LYS A N 1
ATOM 5380 C CA . LYS A 1 673 ? -24.703 26.969 31 1 95.38 673 LYS A CA 1
ATOM 5381 C C . LYS A 1 673 ? -23.641 27.688 30.172 1 95.38 673 LYS A C 1
ATOM 5383 O O . LYS A 1 673 ? -23.453 28.906 30.328 1 95.38 673 LYS A O 1
ATOM 5388 N N . ILE A 1 674 ? -22.953 26.984 29.422 1 96.25 674 ILE A N 1
ATOM 5389 C CA . ILE A 1 674 ? -21.938 27.562 28.547 1 96.25 674 ILE A CA 1
ATOM 5390 C C . ILE A 1 674 ? -22.594 28.547 27.594 1 96.25 674 ILE A C 1
ATOM 5392 O O . ILE A 1 674 ? -22.109 29.656 27.391 1 96.25 674 ILE A O 1
ATOM 5396 N N . TYR A 1 675 ? -23.734 28.078 26.969 1 96.12 675 TYR A N 1
ATOM 5397 C CA . TYR A 1 675 ? -24.422 28.906 26 1 96.12 675 TYR A CA 1
ATOM 5398 C C . TYR A 1 675 ? -24.797 30.266 26.594 1 96.12 675 TYR A C 1
ATOM 5400 O O . TYR A 1 675 ? -24.5 31.312 26.031 1 96.12 675 TYR A O 1
ATOM 5408 N N . GLU A 1 676 ? -25.359 30.297 27.734 1 94.88 676 GLU A N 1
ATOM 5409 C CA . GLU A 1 676 ? -25.875 31.5 28.359 1 94.88 676 GLU A CA 1
ATOM 5410 C C . GLU A 1 676 ? -24.719 32.406 28.797 1 94.88 676 GLU A C 1
ATOM 5412 O O . GLU A 1 676 ? -24.812 33.625 28.656 1 94.88 676 GLU A O 1
ATOM 5417 N N . ARG A 1 677 ? -23.719 31.844 29.297 1 94.94 677 ARG A N 1
ATOM 5418 C CA . ARG A 1 677 ? -22.594 32.594 29.828 1 94.94 677 ARG A CA 1
ATOM 5419 C C . ARG A 1 677 ? -21.906 33.406 28.734 1 94.94 677 ARG A C 1
ATOM 5421 O O . ARG A 1 677 ? -21.578 34.562 28.922 1 94.94 677 ARG A O 1
ATOM 5428 N N . TYR A 1 678 ? -21.719 32.875 27.594 1 96.56 678 TYR A N 1
ATOM 5429 C CA . TYR A 1 678 ? -20.875 33.469 26.578 1 96.56 678 TYR A CA 1
ATOM 5430 C C . TYR A 1 678 ? -21.719 34.156 25.484 1 96.56 678 TYR A C 1
ATOM 5432 O O . TYR A 1 678 ? -21.234 35.031 24.781 1 96.56 678 TYR A O 1
ATOM 5440 N N . ARG A 1 679 ? -23 33.719 25.281 1 95.88 679 ARG A N 1
ATOM 5441 C CA . ARG A 1 679 ? -23.828 34.25 24.203 1 95.88 679 ARG A CA 1
ATOM 5442 C C . ARG A 1 679 ? -24.031 35.75 24.359 1 95.88 679 ARG A C 1
ATOM 5444 O O . ARG A 1 679 ? -24.094 36.469 23.359 1 95.88 679 ARG A O 1
ATOM 5451 N N . LYS A 1 680 ? -24.062 36.219 25.547 1 94.19 680 LYS A N 1
ATOM 5452 C CA . LYS A 1 680 ? -24.266 37.656 25.828 1 94.19 680 LYS A CA 1
ATOM 5453 C C . LYS A 1 680 ? -23.062 38.469 25.375 1 94.19 680 LYS A C 1
ATOM 5455 O O . LYS A 1 680 ? -23.203 39.656 25.047 1 94.19 680 LYS A O 1
ATOM 5460 N N . LEU A 1 681 ? -21.938 37.844 25.344 1 95.81 681 LEU A N 1
ATOM 5461 C CA . LEU A 1 681 ? -20.719 38.562 24.953 1 95.81 681 LEU A CA 1
ATOM 5462 C C . LEU A 1 681 ? -20.625 38.688 23.438 1 95.81 681 LEU A C 1
ATOM 5464 O O . LEU A 1 681 ? -19.859 39.5 22.906 1 95.81 681 LEU A O 1
ATOM 5468 N N . VAL A 1 682 ? -21.422 37.906 22.672 1 95.56 682 VAL A N 1
ATOM 5469 C CA . VAL A 1 682 ? -21.391 37.938 21.219 1 95.56 682 VAL A CA 1
ATOM 5470 C C . VAL A 1 682 ? -21.828 39.312 20.703 1 95.56 682 VAL A C 1
ATOM 5472 O O . VAL A 1 682 ? -21.312 39.781 19.703 1 95.56 682 VAL A O 1
ATOM 5475 N N . GLU A 1 683 ? -22.688 39.906 21.438 1 91.44 683 GLU A N 1
ATOM 5476 C CA . GLU A 1 683 ? -23.203 41.219 21.047 1 91.44 683 GLU A CA 1
ATOM 5477 C C . GLU A 1 683 ? -22.094 42.281 21.094 1 91.44 683 GLU A C 1
ATOM 5479 O O . GLU A 1 683 ? -22.188 43.312 20.438 1 91.44 683 GLU A O 1
ATOM 5484 N N . ARG A 1 684 ? -21.016 41.938 21.797 1 92.5 684 ARG A N 1
ATOM 5485 C CA . ARG A 1 684 ? -19.922 42.906 21.953 1 92.5 684 ARG A CA 1
ATOM 5486 C C . ARG A 1 684 ? -18.875 42.688 20.859 1 92.5 684 ARG A C 1
ATOM 5488 O O . ARG A 1 684 ? -17.984 43.531 20.672 1 92.5 684 ARG A O 1
ATOM 5495 N N . CYS A 1 685 ? -19.031 41.656 20.094 1 92.69 685 CYS A N 1
ATOM 5496 C CA . CYS A 1 685 ? -18.078 41.375 19.031 1 92.69 685 CYS A CA 1
ATOM 5497 C C . CYS A 1 685 ? -18.344 42.219 17.812 1 92.69 685 CYS A C 1
ATOM 5499 O O . CYS A 1 685 ? -19.484 42.344 17.344 1 92.69 685 CYS A O 1
ATOM 5501 N N . VAL A 1 686 ? -17.234 42.812 17.297 1 89.38 686 VAL A N 1
ATOM 5502 C CA . VAL A 1 686 ? -17.375 43.656 16.109 1 89.38 686 VAL A CA 1
ATOM 5503 C C . VAL A 1 686 ? -16.516 43.094 14.977 1 89.38 686 VAL A C 1
ATOM 5505 O O . VAL A 1 686 ? -16.812 43.344 13.797 1 89.38 686 VAL A O 1
ATOM 5508 N N . THR A 1 687 ? -15.477 42.438 15.312 1 91.44 687 THR A N 1
ATOM 5509 C CA . THR A 1 687 ? -14.594 41.844 14.328 1 91.44 687 THR A CA 1
ATOM 5510 C C . THR A 1 687 ? -14.609 40.312 14.453 1 91.44 687 THR A C 1
ATOM 5512 O O . THR A 1 687 ? -15.008 39.781 15.492 1 91.44 687 THR A O 1
ATOM 5515 N N . ARG A 1 688 ? -14.211 39.688 13.375 1 93.62 688 ARG A N 1
ATOM 5516 C CA . ARG A 1 688 ? -14.18 38.219 13.391 1 93.62 688 ARG A CA 1
ATOM 5517 C C . ARG A 1 688 ? -13.234 37.719 14.477 1 93.62 688 ARG A C 1
ATOM 5519 O O . ARG A 1 688 ? -13.492 36.656 15.078 1 93.62 688 ARG A O 1
ATOM 5526 N N . TRP A 1 689 ? -12.125 38.406 14.734 1 93.75 689 TRP A N 1
ATOM 5527 C CA . TRP A 1 689 ? -11.195 38.031 15.789 1 93.75 689 TRP A CA 1
ATOM 5528 C C . TRP A 1 689 ? -11.875 38.062 17.156 1 93.75 689 TRP A C 1
ATOM 5530 O O . TRP A 1 689 ? -11.602 37.219 18.016 1 93.75 689 TRP A O 1
ATOM 5540 N N . ASP A 1 690 ? -12.758 39.062 17.391 1 93.56 690 ASP A N 1
ATOM 5541 C CA . ASP A 1 690 ? -13.516 39.125 18.625 1 93.56 690 ASP A CA 1
ATOM 5542 C C . ASP A 1 690 ? -14.297 37.844 18.844 1 93.56 690 ASP A C 1
ATOM 5544 O O . ASP A 1 690 ? -14.312 37.281 19.953 1 93.56 690 ASP A O 1
ATOM 5548 N N . LEU A 1 691 ? -14.922 37.406 17.781 1 95.75 691 LEU A N 1
ATOM 5549 C CA . LEU A 1 691 ? -15.703 36.188 17.875 1 95.75 691 LEU A CA 1
ATOM 5550 C C . LEU A 1 691 ? -14.805 35 18.172 1 95.75 691 LEU A C 1
ATOM 5552 O O . LEU A 1 691 ? -15.172 34.094 18.938 1 95.75 691 LEU A O 1
ATOM 5556 N N . SER A 1 692 ? -13.695 34.938 17.469 1 94.19 692 SER A N 1
ATOM 5557 C CA . SER A 1 692 ? -12.75 33.844 17.688 1 94.19 692 SER A CA 1
ATOM 5558 C C . SER A 1 692 ? -12.305 33.812 19.141 1 94.19 692 SER A C 1
ATOM 5560 O O . SER A 1 692 ? -12.133 32.719 19.703 1 94.19 692 SER A O 1
ATOM 5562 N N . TYR A 1 693 ? -12.078 34.938 19.688 1 92.19 693 TYR A N 1
ATOM 5563 C CA . TYR A 1 693 ? -11.727 35.062 21.094 1 92.19 693 TYR A CA 1
ATOM 5564 C C . TYR A 1 693 ? -12.742 34.375 21.984 1 92.19 693 TYR A C 1
ATOM 5566 O O . TYR A 1 693 ? -12.375 33.656 22.922 1 92.19 693 TYR A O 1
ATOM 5574 N N . LEU A 1 694 ? -13.977 34.469 21.672 1 94.69 694 LEU A N 1
ATOM 5575 C CA . LEU A 1 694 ? -15.055 33.844 22.438 1 94.69 694 LEU A CA 1
ATOM 5576 C C . LEU A 1 694 ? -15.164 32.375 22.141 1 94.69 694 LEU A C 1
ATOM 5578 O O . LEU A 1 694 ? -15.352 31.562 23.047 1 94.69 694 LEU A O 1
ATOM 5582 N N . ILE A 1 695 ? -15.094 31.984 20.875 1 95 695 ILE A N 1
ATOM 5583 C CA . ILE A 1 695 ? -15.234 30.594 20.453 1 95 695 ILE A CA 1
ATOM 5584 C C . ILE A 1 695 ? -14.164 29.734 21.141 1 95 695 ILE A C 1
ATOM 5586 O O . ILE A 1 695 ? -14.453 28.625 21.594 1 95 695 ILE A O 1
ATOM 5590 N N . THR A 1 696 ? -12.977 30.219 21.234 1 92.94 696 THR A N 1
ATOM 5591 C CA . THR A 1 696 ? -11.898 29.453 21.859 1 92.94 696 THR A CA 1
ATOM 5592 C C . THR A 1 696 ? -12.156 29.25 23.344 1 92.94 696 THR A C 1
ATOM 5594 O O . THR A 1 696 ? -11.82 28.219 23.906 1 92.94 696 THR A O 1
ATOM 5597 N N . GLU A 1 697 ? -12.719 30.219 23.984 1 94.31 697 GLU A N 1
ATOM 5598 C CA . GLU A 1 697 ? -13.039 30.094 25.406 1 94.31 697 GLU A CA 1
ATOM 5599 C C . GLU A 1 697 ? -14.148 29.062 25.641 1 94.31 697 GLU A C 1
ATOM 5601 O O . GLU A 1 697 ? -14.109 28.312 26.609 1 94.31 697 GLU A O 1
ATOM 5606 N N . ILE A 1 698 ? -15.117 29.094 24.766 1 94.81 698 ILE A N 1
ATOM 5607 C CA . ILE A 1 698 ? -16.219 28.141 24.922 1 94.81 698 ILE A CA 1
ATOM 5608 C C . ILE A 1 698 ? -15.688 26.719 24.719 1 94.81 698 ILE A C 1
ATOM 5610 O O . ILE A 1 698 ? -16.125 25.781 25.406 1 94.81 698 ILE A O 1
ATOM 5614 N N . GLN A 1 699 ? -14.828 26.547 23.797 1 93.75 699 GLN A N 1
ATOM 5615 C CA . GLN A 1 699 ? -14.219 25.234 23.578 1 93.75 699 GLN A CA 1
ATOM 5616 C C . GLN A 1 699 ? -13.477 24.766 24.812 1 93.75 699 GLN A C 1
ATOM 5618 O O . GLN A 1 699 ? -13.484 23.562 25.125 1 93.75 699 GLN A O 1
ATOM 5623 N N . GLY A 1 700 ? -12.812 25.688 25.5 1 95.75 700 GLY A N 1
ATOM 5624 C CA . GLY A 1 700 ? -12.039 25.359 26.688 1 95.75 700 GLY A CA 1
ATOM 5625 C C . GLY A 1 700 ? -12.883 24.828 27.828 1 95.75 700 GLY A C 1
ATOM 5626 O O . GLY A 1 700 ? -12.375 24.156 28.719 1 95.75 700 GLY A O 1
ATOM 5627 N N . GLU A 1 701 ? -14.195 25.062 27.844 1 96.31 701 GLU A N 1
ATOM 5628 C CA . GLU A 1 701 ? -15.086 24.656 28.922 1 96.31 701 GLU A CA 1
ATOM 5629 C C . GLU A 1 701 ? -15.234 23.125 28.969 1 96.31 701 GLU A C 1
ATOM 5631 O O . GLU A 1 701 ? -15.602 22.562 30 1 96.31 701 GLU A O 1
ATOM 5636 N N . TYR A 1 702 ? -14.922 22.422 27.859 1 95.94 702 TYR A N 1
ATOM 5637 C CA . TYR A 1 702 ? -15.008 20.969 27.812 1 95.94 702 TYR A CA 1
ATOM 5638 C C . TYR A 1 702 ? -13.75 20.328 28.375 1 95.94 702 TYR A C 1
ATOM 5640 O O . TYR A 1 702 ? -13.727 19.125 28.641 1 95.94 702 TYR A O 1
ATOM 5648 N N . ARG A 1 703 ? -12.633 21.109 28.641 1 95.88 703 ARG A N 1
ATOM 5649 C CA . ARG A 1 703 ? -11.43 20.672 29.344 1 95.88 703 ARG A CA 1
ATOM 5650 C C . ARG A 1 703 ? -10.828 19.422 28.688 1 95.88 703 ARG A C 1
ATOM 5652 O O . ARG A 1 703 ? -10.523 18.453 29.375 1 95.88 703 ARG A O 1
ATOM 5659 N N . THR A 1 704 ? -10.773 19.5 27.391 1 95.94 704 THR A N 1
ATOM 5660 C CA . THR A 1 704 ? -10.305 18.359 26.578 1 95.94 704 THR A CA 1
ATOM 5661 C C . THR A 1 704 ? -9.383 18.844 25.469 1 95.94 704 THR A C 1
ATOM 5663 O O . THR A 1 704 ? -9.297 20.031 25.188 1 95.94 704 THR A O 1
ATOM 5666 N N . SER A 1 705 ? -8.633 17.906 24.984 1 95.81 705 SER A N 1
ATOM 5667 C CA . SER A 1 705 ? -7.703 18.203 23.891 1 95.81 705 SER A CA 1
ATOM 5668 C C . SER A 1 705 ? -8.438 18.391 22.578 1 95.81 705 SER A C 1
ATOM 5670 O O . SER A 1 705 ? -9.648 18.156 22.484 1 95.81 705 SER A O 1
ATOM 5672 N N . HIS A 1 706 ? -7.762 18.812 21.516 1 94.56 706 HIS A N 1
ATOM 5673 C CA . HIS A 1 706 ? -8.133 18.828 20.109 1 94.56 706 HIS A CA 1
ATOM 5674 C C . HIS A 1 706 ? -9.367 19.703 19.875 1 94.56 706 HIS A C 1
ATOM 5676 O O . HIS A 1 706 ? -10.289 19.297 19.156 1 94.56 706 HIS A O 1
ATOM 5682 N N . SER A 1 707 ? -9.484 20.703 20.547 1 93.19 707 SER A N 1
ATOM 5683 C CA . SER A 1 707 ? -10.469 21.734 20.266 1 93.19 707 SER A CA 1
ATOM 5684 C C . SER A 1 707 ? -9.844 22.891 19.484 1 93.19 707 SER A C 1
ATOM 5686 O O . SER A 1 707 ? -9.281 23.828 20.078 1 93.19 707 SER A O 1
ATOM 5688 N N . TYR A 1 708 ? -10.016 22.766 18.172 1 91.38 708 TYR A N 1
ATOM 5689 C CA . TYR A 1 708 ? -9.312 23.703 17.297 1 91.38 708 TYR A CA 1
ATOM 5690 C C . TYR A 1 708 ? -10.289 24.562 16.5 1 91.38 708 TYR A C 1
ATOM 5692 O O . TYR A 1 708 ? -11.445 24.172 16.297 1 91.38 708 TYR A O 1
ATOM 5700 N N . GLU A 1 709 ? -9.859 25.734 16.156 1 92.19 709 GLU A N 1
ATOM 5701 C CA . GLU A 1 709 ? -10.422 26.594 15.125 1 92.19 709 GLU A CA 1
ATOM 5702 C C . GLU A 1 709 ? -9.453 26.797 13.969 1 92.19 709 GLU A C 1
ATOM 5704 O O . GLU A 1 709 ? -8.359 27.344 14.148 1 92.19 709 GLU A O 1
ATOM 5709 N N . MET A 1 710 ? -9.773 26.375 12.766 1 89.5 710 MET A N 1
ATOM 5710 C CA . MET A 1 710 ? -8.875 26.438 11.617 1 89.5 710 MET A CA 1
ATOM 5711 C C . MET A 1 710 ? -9.531 27.156 10.453 1 89.5 710 MET A C 1
ATOM 5713 O O . MET A 1 710 ? -10.734 27.016 10.227 1 89.5 710 MET A O 1
ATOM 5717 N N . GLY A 1 711 ? -8.711 27.875 9.711 1 88.75 711 GLY A N 1
ATOM 5718 C CA . GLY A 1 711 ? -9.195 28.625 8.57 1 88.75 711 GLY A CA 1
ATOM 5719 C C . GLY A 1 711 ? -9.961 29.875 8.953 1 88.75 711 GLY A C 1
ATOM 5720 O O . GLY A 1 711 ? -9.508 30.641 9.797 1 88.75 711 GLY A O 1
ATOM 5721 N N . GLY A 1 712 ? -11.023 30.125 8.281 1 90.06 712 GLY A N 1
ATOM 5722 C CA . GLY A 1 712 ? -11.883 31.281 8.516 1 90.06 712 GLY A CA 1
ATOM 5723 C C . GLY A 1 712 ? -11.477 32.5 7.734 1 90.06 712 GLY A C 1
ATOM 5724 O O . GLY A 1 712 ? -10.383 32.562 7.16 1 90.06 712 GLY A O 1
ATOM 5725 N N . TYR A 1 713 ? -12.383 33.438 7.684 1 91.44 713 TYR A N 1
ATOM 5726 C CA . TYR A 1 713 ? -12.188 34.688 7.004 1 91.44 713 TYR A CA 1
ATOM 5727 C C . TYR A 1 713 ? -12.086 35.844 8.008 1 91.44 713 TYR A C 1
ATOM 5729 O O . TYR A 1 713 ? -13.094 36.438 8.391 1 91.44 713 TYR A O 1
ATOM 5737 N N . PHE A 1 714 ? -10.836 36.281 8.367 1 91.56 714 PHE A N 1
ATOM 5738 C CA . PHE A 1 714 ? -10.617 37.25 9.43 1 91.56 714 PHE A CA 1
ATOM 5739 C C . PHE A 1 714 ? -10.391 38.656 8.859 1 91.56 714 PHE A C 1
ATOM 5741 O O . PHE A 1 714 ? -10.93 39.625 9.367 1 91.56 714 PHE A O 1
ATOM 5748 N N . THR A 1 715 ? -9.547 38.719 7.855 1 90.38 715 THR A N 1
ATOM 5749 C CA . THR A 1 715 ? -9.195 40.031 7.289 1 90.38 715 THR A CA 1
ATOM 5750 C C . THR A 1 715 ? -8.734 39.875 5.844 1 90.38 715 THR A C 1
ATOM 5752 O O . THR A 1 715 ? -8.281 38.781 5.438 1 90.38 715 THR A O 1
ATOM 5755 N N . ASP A 1 716 ? -8.906 40.906 5.047 1 88.94 716 ASP A N 1
ATOM 5756 C CA . ASP A 1 716 ? -8.422 40.938 3.672 1 88.94 716 ASP A CA 1
ATOM 5757 C C . ASP A 1 716 ? -7.02 41.531 3.596 1 88.94 716 ASP A C 1
ATOM 5759 O O . ASP A 1 716 ? -6.398 41.531 2.531 1 88.94 716 ASP A O 1
ATOM 5763 N N . ILE A 1 717 ? -6.59 42.031 4.793 1 92.06 717 ILE A N 1
ATOM 5764 C CA . ILE A 1 717 ? -5.262 42.656 4.805 1 92.06 717 ILE A CA 1
ATOM 5765 C C . ILE A 1 717 ? -4.199 41.562 4.746 1 92.06 717 ILE A C 1
ATOM 5767 O O . ILE A 1 717 ? -4.191 40.625 5.582 1 92.06 717 ILE A O 1
ATOM 5771 N N . ASP A 1 718 ? -3.385 41.625 3.717 1 89.31 718 ASP A N 1
ATOM 5772 C CA . ASP A 1 718 ? -2.293 40.656 3.559 1 89.31 718 ASP A CA 1
ATOM 5773 C C . ASP A 1 718 ? -0.997 41.375 3.172 1 89.31 718 ASP A C 1
ATOM 5775 O O . ASP A 1 718 ? -1.024 42.5 2.648 1 89.31 718 ASP A O 1
ATOM 5779 N N . MET A 1 719 ? 0.11 40.781 3.635 1 88.25 719 MET A N 1
ATOM 5780 C CA . MET A 1 719 ? 1.434 41.312 3.311 1 88.25 719 MET A CA 1
ATOM 5781 C C . MET A 1 719 ? 2.299 40.25 2.658 1 88.25 719 MET A C 1
ATOM 5783 O O . MET A 1 719 ? 2.129 39.062 2.932 1 88.25 719 MET A O 1
ATOM 5787 N N . PRO A 1 720 ? 3.229 40.75 1.795 1 88.25 720 PRO A N 1
ATOM 5788 C CA . PRO A 1 720 ? 4.145 39.781 1.212 1 88.25 720 PRO A CA 1
ATOM 5789 C C . PRO A 1 720 ? 5.012 39.062 2.262 1 88.25 720 PRO A C 1
ATOM 5791 O O . PRO A 1 720 ? 5.473 39.719 3.209 1 88.25 720 PRO A O 1
ATOM 5794 N N . ARG A 1 721 ? 5.246 37.844 2.076 1 90.06 721 ARG A N 1
ATOM 5795 C CA . ARG A 1 721 ? 6.062 37.062 2.996 1 90.06 721 ARG A CA 1
ATOM 5796 C C . ARG A 1 721 ? 7.539 37.125 2.621 1 90.06 721 ARG A C 1
ATOM 5798 O O . ARG A 1 721 ? 7.879 37.281 1.447 1 90.06 721 ARG A O 1
ATOM 5805 N N . ALA A 1 722 ? 8.367 37.031 3.615 1 90.31 722 ALA A N 1
ATOM 5806 C CA . ALA A 1 722 ? 9.805 37 3.342 1 90.31 722 ALA A CA 1
ATOM 5807 C C . ALA A 1 722 ? 10.227 35.625 2.82 1 90.31 722 ALA A C 1
ATOM 5809 O O . ALA A 1 722 ? 9.789 34.594 3.338 1 90.31 722 ALA A O 1
ATOM 5810 N N . GLY A 1 723 ? 11.031 35.656 1.729 1 93 723 GLY A N 1
ATOM 5811 C CA . GLY A 1 723 ? 11.648 34.438 1.268 1 93 723 GLY A CA 1
ATOM 5812 C C . GLY A 1 723 ? 12.719 33.906 2.209 1 93 723 GLY A C 1
ATOM 5813 O O . GLY A 1 723 ? 13.086 34.594 3.17 1 93 723 GLY A O 1
ATOM 5814 N N . ARG A 1 724 ? 13.156 32.688 1.989 1 94.25 724 ARG A N 1
ATOM 5815 C CA . ARG A 1 724 ? 14.18 32.031 2.805 1 94.25 724 ARG A CA 1
ATOM 5816 C C . ARG A 1 724 ? 15.312 31.5 1.937 1 94.25 724 ARG A C 1
ATOM 5818 O O . ARG A 1 724 ? 15.133 31.297 0.734 1 94.25 724 ARG A O 1
ATOM 5825 N N . ILE A 1 725 ? 16.484 31.344 2.479 1 94.62 725 ILE A N 1
ATOM 5826 C CA . ILE A 1 725 ? 17.609 30.844 1.703 1 94.62 725 ILE A CA 1
ATOM 5827 C C . ILE A 1 725 ? 18.266 29.672 2.43 1 94.62 725 ILE A C 1
ATOM 5829 O O . ILE A 1 725 ? 19.234 29.094 1.94 1 94.62 725 ILE A O 1
ATOM 5833 N N . ALA A 1 726 ? 17.688 29.203 3.576 1 96.12 726 ALA A N 1
ATOM 5834 C CA . ALA A 1 726 ? 18.156 28.047 4.352 1 96.12 726 ALA A CA 1
ATOM 5835 C C . ALA A 1 726 ? 19.609 28.234 4.785 1 96.12 726 ALA A C 1
ATOM 5837 O O . ALA A 1 726 ? 20.438 27.328 4.609 1 96.12 726 ALA A O 1
ATOM 5838 N N . CYS A 1 727 ? 19.938 29.359 5.219 1 96.19 727 CYS A N 1
ATOM 5839 C CA . CYS A 1 727 ? 21.203 29.719 5.844 1 96.19 727 CYS A CA 1
ATOM 5840 C C . CYS A 1 727 ? 20.984 30.422 7.176 1 96.19 727 CYS A C 1
ATOM 5842 O O . CYS A 1 727 ? 19.922 31.016 7.395 1 96.19 727 CYS A O 1
ATOM 5844 N N . ASP A 1 728 ? 21.891 30.266 8.062 1 95.31 728 ASP A N 1
ATOM 5845 C CA . ASP A 1 728 ? 21.922 31.078 9.273 1 95.31 728 ASP A CA 1
ATOM 5846 C C . ASP A 1 728 ? 23.016 32.156 9.18 1 95.31 728 ASP A C 1
ATOM 5848 O O . ASP A 1 728 ? 24.031 31.969 8.508 1 95.31 728 ASP A O 1
ATOM 5852 N N . PHE A 1 729 ? 22.75 33.281 9.797 1 94.31 729 PHE A N 1
ATOM 5853 C CA . PHE A 1 729 ? 23.656 34.406 9.711 1 94.31 729 PHE A CA 1
ATOM 5854 C C . PHE A 1 729 ? 24.016 34.938 11.102 1 94.31 729 PHE A C 1
ATOM 5856 O O . PHE A 1 729 ? 23.188 34.875 12.016 1 94.31 729 PHE A O 1
ATOM 5863 N N . LYS A 1 730 ? 25.203 35.344 11.258 1 92.62 730 LYS A N 1
ATOM 5864 C CA . LYS A 1 730 ? 25.656 36.125 12.406 1 92.62 730 LYS A CA 1
ATOM 5865 C C . LYS A 1 730 ? 25.891 37.594 12.016 1 92.62 730 LYS A C 1
ATOM 5867 O O . LYS A 1 730 ? 26.594 37.875 11.047 1 92.62 730 LYS A O 1
ATOM 5872 N N . TYR A 1 731 ? 25.125 38.438 12.688 1 92 731 TYR A N 1
ATOM 5873 C CA . TYR A 1 731 ? 25.344 39.844 12.445 1 92 731 TYR A CA 1
ATOM 5874 C C . TYR A 1 731 ? 26.562 40.344 13.211 1 92 731 TYR A C 1
ATOM 5876 O O . TYR A 1 731 ? 26.594 40.281 14.445 1 92 731 TYR A O 1
ATOM 5884 N N . SER A 1 732 ? 27.516 40.75 12.539 1 88.5 732 SER A N 1
ATOM 5885 C CA . SER A 1 732 ? 28.766 41.25 13.117 1 88.5 732 SER A CA 1
ATOM 5886 C C . SER A 1 732 ? 29.344 42.406 12.312 1 88.5 732 SER A C 1
ATOM 5888 O O . SER A 1 732 ? 29.438 42.344 11.086 1 88.5 732 SER A O 1
ATOM 5890 N N . ASN A 1 733 ? 29.672 43.469 12.922 1 88.12 733 ASN A N 1
ATOM 5891 C CA . ASN A 1 733 ? 30.297 44.656 12.328 1 88.12 733 ASN A CA 1
ATOM 5892 C C . ASN A 1 733 ? 29.453 45.219 11.18 1 88.12 733 ASN A C 1
ATOM 5894 O O . ASN A 1 733 ? 30 45.531 10.117 1 88.12 733 ASN A O 1
ATOM 5898 N N . GLY A 1 734 ? 28.234 45.125 11.328 1 89.19 734 GLY A N 1
ATOM 5899 C CA . GLY A 1 734 ? 27.344 45.719 10.344 1 89.19 734 GLY A CA 1
ATOM 5900 C C . GLY A 1 734 ? 27.078 44.812 9.148 1 89.19 734 GLY A C 1
ATOM 5901 O O . GLY A 1 734 ? 26.469 45.219 8.164 1 89.19 734 GLY A O 1
ATOM 5902 N N . GLU A 1 735 ? 27.594 43.594 9.266 1 92.25 735 GLU A N 1
ATOM 5903 C CA . GLU A 1 735 ? 27.438 42.688 8.141 1 92.25 735 GLU A CA 1
ATOM 5904 C C . GLU A 1 735 ? 26.766 41.375 8.578 1 92.25 735 GLU A C 1
ATOM 5906 O O . GLU A 1 735 ? 26.906 40.969 9.734 1 92.25 735 GLU A O 1
ATOM 5911 N N . TYR A 1 736 ? 25.984 40.781 7.641 1 95 736 TYR A N 1
ATOM 5912 C CA . TYR A 1 736 ? 25.438 39.469 7.844 1 95 736 TYR A CA 1
ATOM 5913 C C . TYR A 1 736 ? 26.406 38.375 7.328 1 95 736 TYR A C 1
ATOM 5915 O O . TYR A 1 736 ? 26.469 38.125 6.121 1 95 736 TYR A O 1
ATOM 5923 N N . VAL A 1 737 ? 27.094 37.719 8.219 1 95.88 737 VAL A N 1
ATOM 5924 C CA . VAL A 1 737 ? 28.078 36.719 7.895 1 95.88 737 VAL A CA 1
ATOM 5925 C C . VAL A 1 737 ? 27.438 35.312 7.957 1 95.88 737 VAL A C 1
ATOM 5927 O O . VAL A 1 737 ? 26.766 35 8.938 1 95.88 737 VAL A O 1
ATOM 5930 N N . ILE A 1 738 ? 27.656 34.531 6.852 1 96.44 738 ILE A N 1
ATOM 5931 C CA . ILE A 1 738 ? 27.094 33.188 6.805 1 96.44 738 ILE A CA 1
ATOM 5932 C C . ILE A 1 738 ? 27.719 32.312 7.902 1 96.44 738 ILE A C 1
ATOM 5934 O O . ILE A 1 738 ? 28.938 32.125 7.922 1 96.44 738 ILE A O 1
ATOM 5938 N N . SER A 1 739 ? 26.938 31.859 8.805 1 95.75 739 SER A N 1
ATOM 5939 C CA . SER A 1 739 ? 27.422 31.016 9.898 1 95.75 739 SER A CA 1
ATOM 5940 C C . SER A 1 739 ? 27.141 29.547 9.625 1 95.75 739 SER A C 1
ATOM 5942 O O . SER A 1 739 ? 27.812 28.672 10.188 1 95.75 739 SER A O 1
ATOM 5944 N N . ASP A 1 740 ? 26.141 29.266 8.797 1 95.88 740 ASP A N 1
ATOM 5945 C CA . ASP A 1 740 ? 25.812 27.906 8.414 1 95.88 740 ASP A CA 1
ATOM 5946 C C . ASP A 1 740 ? 25.078 27.859 7.074 1 95.88 740 ASP A C 1
ATOM 5948 O O . ASP A 1 740 ? 24.328 28.766 6.742 1 95.88 740 ASP A O 1
ATOM 5952 N N . ILE A 1 741 ? 25.328 26.953 6.238 1 96.44 741 ILE A N 1
ATOM 5953 C CA . ILE A 1 741 ? 24.594 26.609 5.02 1 96.44 741 ILE A CA 1
ATOM 5954 C C . ILE A 1 741 ? 23.938 25.234 5.18 1 96.44 741 ILE A C 1
ATOM 5956 O O . ILE A 1 741 ? 24.625 24.219 5.172 1 96.44 741 ILE A O 1
ATOM 5960 N N . LEU A 1 742 ? 22.656 25.188 5.207 1 96.94 742 LEU A N 1
ATOM 5961 C CA . LEU A 1 742 ? 21.938 24.016 5.68 1 96.94 742 LEU A CA 1
ATOM 5962 C C . LEU A 1 742 ? 21.656 23.047 4.531 1 96.94 742 LEU A C 1
ATOM 5964 O O . LEU A 1 742 ? 21.375 23.469 3.41 1 96.94 742 LEU A O 1
ATOM 5968 N N . TYR A 1 743 ? 21.781 21.781 4.766 1 95 743 TYR A N 1
ATOM 5969 C CA . TYR A 1 743 ? 21.328 20.719 3.885 1 95 743 TYR A CA 1
ATOM 5970 C C . TYR A 1 743 ? 21.109 19.422 4.66 1 95 743 TYR A C 1
ATOM 5972 O O . TYR A 1 743 ? 21.719 19.219 5.719 1 95 743 TYR A O 1
ATOM 5980 N N . GLY A 1 744 ? 20.25 18.609 4.258 1 95.56 744 GLY A N 1
ATOM 5981 C CA . GLY A 1 744 ? 20.094 17.234 4.719 1 95.56 744 GLY A CA 1
ATOM 5982 C C . GLY A 1 744 ? 20.906 16.234 3.898 1 95.56 744 GLY A C 1
ATOM 5983 O O . GLY A 1 744 ? 22.125 16.328 3.83 1 95.56 744 GLY A O 1
ATOM 5984 N N . ASP A 1 745 ? 20.203 15.305 3.232 1 93.31 745 ASP A N 1
ATOM 5985 C CA . ASP A 1 745 ? 20.812 14.469 2.207 1 93.31 745 ASP A CA 1
ATOM 5986 C C . ASP A 1 745 ? 20.953 15.227 0.889 1 93.31 745 ASP A C 1
ATOM 5988 O O . ASP A 1 745 ? 19.953 15.555 0.247 1 93.31 745 ASP A O 1
ATOM 5992 N N . PRO A 1 746 ? 22.172 15.445 0.55 1 92.5 746 PRO A N 1
ATOM 5993 C CA . PRO A 1 746 ? 22.375 16.328 -0.596 1 92.5 746 PRO A CA 1
ATOM 5994 C C . PRO A 1 746 ? 21.797 15.773 -1.891 1 92.5 746 PRO A C 1
ATOM 5996 O O . PRO A 1 746 ? 21.609 16.516 -2.859 1 92.5 746 PRO A O 1
ATOM 5999 N N . SER A 1 747 ? 21.469 14.469 -1.966 1 92.56 747 SER A N 1
ATOM 6000 C CA . SER A 1 747 ? 20.906 13.906 -3.186 1 92.56 747 SER A CA 1
ATOM 6001 C C . SER A 1 747 ? 19.375 13.969 -3.174 1 92.56 747 SER A C 1
ATOM 6003 O O . SER A 1 747 ? 18.734 13.734 -4.199 1 92.56 747 SER A O 1
ATOM 6005 N N . ASN A 1 748 ? 18.812 14.32 -2.029 1 91.88 748 ASN A N 1
ATOM 6006 C CA . ASN A 1 748 ? 17.359 14.375 -1.933 1 91.88 748 ASN A CA 1
ATOM 6007 C C . ASN A 1 748 ? 16.812 15.695 -2.469 1 91.88 748 ASN A C 1
ATOM 6009 O O . ASN A 1 748 ? 17.531 16.703 -2.514 1 91.88 748 ASN A O 1
ATOM 6013 N N . GLU A 1 749 ? 15.594 15.633 -2.814 1 90.25 749 GLU A N 1
ATOM 6014 C CA . GLU A 1 749 ? 14.93 16.828 -3.312 1 90.25 749 GLU A CA 1
ATOM 6015 C C . GLU A 1 749 ? 14.539 17.766 -2.166 1 90.25 749 GLU A C 1
ATOM 6017 O O . GLU A 1 749 ? 14.117 17.297 -1.102 1 90.25 749 GLU A O 1
ATOM 6022 N N . ASN A 1 750 ? 14.781 19 -2.367 1 90.12 750 ASN A N 1
ATOM 6023 C CA . ASN A 1 750 ? 14.328 20.062 -1.475 1 90.12 750 ASN A CA 1
ATOM 6024 C C . ASN A 1 750 ? 15.008 19.984 -0.112 1 90.12 750 ASN A C 1
ATOM 6026 O O . ASN A 1 750 ? 14.406 20.312 0.909 1 90.12 750 ASN A O 1
ATOM 6030 N N . GLU A 1 751 ? 16.25 19.469 -0.032 1 95.25 751 GLU A N 1
ATOM 6031 C CA . GLU A 1 751 ? 16.922 19.328 1.253 1 95.25 751 GLU A CA 1
ATOM 6032 C C . GLU A 1 751 ? 18.234 20.125 1.277 1 95.25 751 GLU A C 1
ATOM 6034 O O . GLU A 1 751 ? 19.109 19.875 2.107 1 95.25 751 GLU A O 1
ATOM 6039 N N . LYS A 1 752 ? 18.406 21.125 0.318 1 93.88 752 LYS A N 1
ATOM 6040 C CA . LYS A 1 752 ? 19.641 21.891 0.278 1 93.88 752 LYS A CA 1
ATOM 6041 C C . LYS A 1 752 ? 19.359 23.391 0.101 1 93.88 752 LYS A C 1
ATOM 6043 O O . LYS A 1 752 ? 18.469 23.766 -0.658 1 93.88 752 LYS A O 1
ATOM 6048 N N . SER A 1 753 ? 20.203 24.094 0.771 1 95.31 753 SER A N 1
ATOM 6049 C CA . SER A 1 753 ? 20.172 25.531 0.553 1 95.31 753 SER A CA 1
ATOM 6050 C C . SER A 1 753 ? 20.406 25.875 -0.913 1 95.31 753 SER A C 1
ATOM 6052 O O . SER A 1 753 ? 21.266 25.281 -1.563 1 95.31 753 SER A O 1
ATOM 6054 N N . PRO A 1 754 ? 19.688 26.828 -1.435 1 91.31 754 PRO A N 1
ATOM 6055 C CA . PRO A 1 754 ? 19.938 27.266 -2.809 1 91.31 754 PRO A CA 1
ATOM 6056 C C . PRO A 1 754 ? 21.359 27.812 -3.002 1 91.31 754 PRO A C 1
ATOM 6058 O O . PRO A 1 754 ? 21.844 27.875 -4.133 1 91.31 754 PRO A O 1
ATOM 6061 N N . PHE A 1 755 ? 22.047 28.188 -1.922 1 91.88 755 PHE A N 1
ATOM 6062 C CA . PHE A 1 755 ? 23.422 28.672 -2.031 1 91.88 755 PHE A CA 1
ATOM 6063 C C . PHE A 1 755 ? 24.344 27.578 -2.551 1 91.88 755 PHE A C 1
ATOM 6065 O O . PHE A 1 755 ? 25.297 27.844 -3.279 1 91.88 755 PHE A O 1
ATOM 6072 N N . LEU A 1 756 ? 24.016 26.359 -2.203 1 87.44 756 LEU A N 1
ATOM 6073 C CA . LEU A 1 756 ? 24.828 25.234 -2.633 1 87.44 756 LEU A CA 1
ATOM 6074 C C . LEU A 1 756 ? 24.609 24.922 -4.113 1 87.44 756 LEU A C 1
ATOM 6076 O O . LEU A 1 756 ? 25.453 24.312 -4.758 1 87.44 756 LEU A O 1
ATOM 6080 N N . LEU A 1 757 ? 23.562 25.312 -4.613 1 83.44 757 LEU A N 1
ATOM 6081 C CA . LEU A 1 757 ? 23.172 25 -5.98 1 83.44 757 LEU A CA 1
ATOM 6082 C C . LEU A 1 757 ? 23.469 26.156 -6.918 1 83.44 757 LEU A C 1
ATOM 6084 O O . LEU A 1 757 ? 23.391 26.016 -8.141 1 83.44 757 LEU A O 1
ATOM 6088 N N . SER A 1 758 ? 23.844 27.234 -6.297 1 79.12 758 SER A N 1
ATOM 6089 C CA . SER A 1 758 ? 24.078 28.438 -7.09 1 79.12 758 SER A CA 1
ATOM 6090 C C . SER A 1 758 ? 25.531 28.531 -7.547 1 79.12 758 SER A C 1
ATOM 6092 O O . SER A 1 758 ? 26.375 27.734 -7.117 1 79.12 758 SER A O 1
ATOM 6094 N N . THR A 1 759 ? 25.797 29.453 -8.43 1 75.69 759 THR A N 1
ATOM 6095 C CA . THR A 1 759 ? 27.141 29.703 -8.922 1 75.69 759 THR A CA 1
ATOM 6096 C C . THR A 1 759 ? 27.891 30.656 -7.992 1 75.69 759 THR A C 1
ATOM 6098 O O . THR A 1 759 ? 29.016 31.078 -8.297 1 75.69 759 THR A O 1
ATOM 6101 N N . LEU A 1 760 ? 27.234 31 -6.887 1 80.25 760 LEU A N 1
ATOM 6102 C CA . LEU A 1 760 ? 27.812 31.938 -5.934 1 80.25 760 LEU A CA 1
ATOM 6103 C C . LEU A 1 760 ? 29.062 31.359 -5.277 1 80.25 760 LEU A C 1
ATOM 6105 O O . LEU A 1 760 ? 29.953 32.094 -4.875 1 80.25 760 LEU A O 1
ATOM 6109 N N . ASP A 1 761 ? 29.094 30.016 -5.203 1 81.25 761 ASP A N 1
ATOM 6110 C CA . ASP A 1 761 ? 30.188 29.359 -4.488 1 81.25 761 ASP A CA 1
ATOM 6111 C C . ASP A 1 761 ? 30.328 29.922 -3.078 1 81.25 761 ASP A C 1
ATOM 6113 O O . ASP A 1 761 ? 31.422 30.344 -2.688 1 81.25 761 ASP A O 1
ATOM 6117 N N . ALA A 1 762 ? 29.281 30.094 -2.373 1 91.12 762 ALA A N 1
ATOM 6118 C CA . ALA A 1 762 ? 29.25 30.656 -1.025 1 91.12 762 ALA A CA 1
ATOM 6119 C C . ALA A 1 762 ? 29.828 29.672 -0.008 1 91.12 762 ALA A C 1
ATOM 6121 O O . ALA A 1 762 ? 29.609 28.469 -0.119 1 91.12 762 ALA A O 1
ATOM 6122 N N . ASP A 1 763 ? 30.531 30.188 0.968 1 92.81 763 ASP A N 1
ATOM 6123 C CA . ASP A 1 763 ? 31.094 29.422 2.07 1 92.81 763 ASP A CA 1
ATOM 6124 C C . ASP A 1 763 ? 30.766 30.062 3.416 1 92.81 763 ASP A C 1
ATOM 6126 O O . ASP A 1 763 ? 30.469 31.25 3.484 1 92.81 763 ASP A O 1
ATOM 6130 N N . ILE A 1 764 ? 30.812 29.25 4.43 1 95.06 764 ILE A N 1
ATOM 6131 C CA . ILE A 1 764 ? 30.703 29.781 5.789 1 95.06 764 ILE A CA 1
ATOM 6132 C C . ILE A 1 764 ? 31.781 30.828 6.02 1 95.06 764 ILE A C 1
ATOM 6134 O O . ILE A 1 764 ? 32.938 30.641 5.664 1 95.06 764 ILE A O 1
ATOM 6138 N N . GLY A 1 765 ? 31.422 31.922 6.535 1 95.25 765 GLY A N 1
ATOM 6139 C CA . GLY A 1 765 ? 32.344 33.031 6.77 1 95.25 765 GLY A CA 1
ATOM 6140 C C . GLY A 1 765 ? 32.219 34.156 5.754 1 95.25 765 GLY A C 1
ATOM 6141 O O . GLY A 1 765 ? 32.688 35.25 5.984 1 95.25 765 GLY A O 1
ATOM 6142 N N . ASP A 1 766 ? 31.547 33.875 4.645 1 96.19 766 ASP A N 1
ATOM 6143 C CA . ASP A 1 766 ? 31.266 34.938 3.67 1 96.19 766 ASP A CA 1
ATOM 6144 C C . ASP A 1 766 ? 30.172 35.875 4.164 1 96.19 766 ASP A C 1
ATOM 6146 O O . ASP A 1 766 ? 29.328 35.469 4.98 1 96.19 766 ASP A O 1
ATOM 6150 N N . ALA A 1 767 ? 30.219 37.094 3.703 1 96.25 767 ALA A N 1
ATOM 6151 C CA . ALA A 1 767 ? 29.203 38.094 4.078 1 96.25 767 ALA A CA 1
ATOM 6152 C C . ALA A 1 767 ? 28.266 38.375 2.91 1 96.25 767 ALA A C 1
ATOM 6154 O O . ALA A 1 767 ? 28.719 38.594 1.781 1 96.25 767 ALA A O 1
ATOM 6155 N N . VAL A 1 768 ? 27.016 38.312 3.129 1 96.06 768 VAL A N 1
ATOM 6156 C CA . VAL A 1 768 ? 26.062 38.75 2.129 1 96.06 768 VAL A CA 1
ATOM 6157 C C . VAL A 1 768 ? 25.938 40.281 2.172 1 96.06 768 VAL A C 1
ATOM 6159 O O . VAL A 1 768 ? 25.594 40.844 3.205 1 96.06 768 VAL A O 1
ATOM 6162 N N . ILE A 1 769 ? 26.141 40.938 1.078 1 95.31 769 ILE A N 1
ATOM 6163 C CA . ILE A 1 769 ? 26.25 42.406 1.16 1 95.31 769 ILE A CA 1
ATOM 6164 C C . ILE A 1 769 ? 25.125 43.031 0.353 1 95.31 769 ILE A C 1
ATOM 6166 O O . ILE A 1 769 ? 24.797 44.219 0.565 1 95.31 769 ILE A O 1
ATOM 6170 N N . GLU A 1 770 ? 24.562 42.281 -0.582 1 95.19 770 GLU A N 1
ATOM 6171 C CA . GLU A 1 770 ? 23.516 42.875 -1.411 1 95.19 770 GLU A CA 1
ATOM 6172 C C . GLU A 1 770 ? 22.562 41.781 -1.925 1 95.19 770 GLU A C 1
ATOM 6174 O O . GLU A 1 770 ? 22.984 40.688 -2.242 1 95.19 770 GLU A O 1
ATOM 6179 N N . ILE A 1 771 ? 21.266 42.062 -1.983 1 94.94 771 ILE A N 1
ATOM 6180 C CA . ILE A 1 771 ? 20.25 41.219 -2.613 1 94.94 771 ILE A CA 1
ATOM 6181 C C . ILE A 1 771 ? 19.422 42.062 -3.578 1 94.94 771 ILE A C 1
ATOM 6183 O O . ILE A 1 771 ? 18.766 43.031 -3.166 1 94.94 771 ILE A O 1
ATOM 6187 N N . ASP A 1 772 ? 19.438 41.75 -4.809 1 92.38 772 ASP A N 1
ATOM 6188 C CA . ASP A 1 772 ? 18.703 42.438 -5.863 1 92.38 772 ASP A CA 1
ATOM 6189 C C . ASP A 1 772 ? 19.016 43.938 -5.84 1 92.38 772 ASP A C 1
ATOM 6191 O O . ASP A 1 772 ? 18.109 44.75 -5.879 1 92.38 772 ASP A O 1
ATOM 6195 N N . GLY A 1 773 ? 20.203 44.219 -5.629 1 90.69 773 GLY A N 1
ATOM 6196 C CA . GLY A 1 773 ? 20.641 45.625 -5.672 1 90.69 773 GLY A CA 1
ATOM 6197 C C . GLY A 1 773 ? 20.422 46.344 -4.367 1 90.69 773 GLY A C 1
ATOM 6198 O O . GLY A 1 773 ? 20.859 47.5 -4.211 1 90.69 773 GLY A O 1
ATOM 6199 N N . ILE A 1 774 ? 19.781 45.75 -3.404 1 91.94 774 ILE A N 1
ATOM 6200 C CA . ILE A 1 774 ? 19.516 46.344 -2.105 1 91.94 774 ILE A CA 1
ATOM 6201 C C . ILE A 1 774 ? 20.656 46 -1.141 1 91.94 774 ILE A C 1
ATOM 6203 O O . ILE A 1 774 ? 20.875 44.844 -0.813 1 91.94 774 ILE A O 1
ATOM 6207 N N . PRO A 1 775 ? 21.328 47.031 -0.711 1 91.81 775 PRO A N 1
ATOM 6208 C CA . PRO A 1 775 ? 22.391 46.75 0.267 1 91.81 775 PRO A CA 1
ATOM 6209 C C . PRO A 1 775 ? 21.844 46.25 1.598 1 91.81 775 PRO A C 1
ATOM 6211 O O . PRO A 1 775 ? 20.797 46.688 2.062 1 91.81 775 PRO A O 1
ATOM 6214 N N . ILE A 1 776 ? 22.547 45.312 2.172 1 91.62 776 ILE A N 1
ATOM 6215 C CA . ILE A 1 776 ? 22.188 44.688 3.439 1 91.62 776 ILE A CA 1
ATOM 6216 C C . ILE A 1 776 ? 23.219 45.031 4.504 1 91.62 776 ILE A C 1
ATOM 6218 O O . ILE A 1 776 ? 24.391 45.25 4.191 1 91.62 776 ILE A O 1
ATOM 6222 N N . GLY A 1 777 ? 22.797 45.125 5.699 1 84.88 777 GLY A N 1
ATOM 6223 C CA . GLY A 1 777 ? 23.703 45.406 6.797 1 84.88 777 GLY A CA 1
ATOM 6224 C C . GLY A 1 777 ? 23.188 46.5 7.719 1 84.88 777 GLY A C 1
ATOM 6225 O O . GLY A 1 777 ? 22.062 46.438 8.211 1 84.88 777 GLY A O 1
ATOM 6226 N N . LYS A 1 778 ? 24 47.562 7.719 1 80.88 778 LYS A N 1
ATOM 6227 C CA . LYS A 1 778 ? 23.672 48.625 8.641 1 80.88 778 LYS A CA 1
ATOM 6228 C C . LYS A 1 778 ? 22.312 49.25 8.312 1 80.88 778 LYS A C 1
ATOM 6230 O O . LYS A 1 778 ? 22.141 49.844 7.246 1 80.88 778 LYS A O 1
ATOM 6235 N N . GLY A 1 779 ? 21.359 48.969 9.172 1 79.69 779 GLY A N 1
ATOM 6236 C CA . GLY A 1 779 ? 20.047 49.594 9.086 1 79.69 779 GLY A CA 1
ATOM 6237 C C . GLY A 1 779 ? 19.047 48.75 8.289 1 79.69 779 GLY A C 1
ATOM 6238 O O . GLY A 1 779 ? 17.875 49.125 8.188 1 79.69 779 GLY A O 1
ATOM 6239 N N . LYS A 1 780 ? 19.562 47.719 7.66 1 87.81 780 LYS A N 1
ATOM 6240 C CA . LYS A 1 780 ? 18.641 46.906 6.875 1 87.81 780 LYS A CA 1
ATOM 6241 C C . LYS A 1 780 ? 18.906 45.438 7.098 1 87.81 780 LYS A C 1
ATOM 6243 O O . LYS A 1 780 ? 20.016 44.938 6.863 1 87.81 780 LYS A O 1
ATOM 6248 N N . SER A 1 781 ? 17.859 44.781 7.48 1 90.12 781 SER A N 1
ATOM 6249 C CA . SER A 1 781 ? 18.031 43.344 7.754 1 90.12 781 SER A CA 1
ATOM 6250 C C . SER A 1 781 ? 17.953 42.531 6.469 1 90.12 781 SER A C 1
ATOM 6252 O O . SER A 1 781 ? 17.328 42.938 5.492 1 90.12 781 SER A O 1
ATOM 6254 N N . ILE A 1 782 ? 18.594 41.438 6.426 1 92.38 782 ILE A N 1
ATOM 6255 C CA . ILE A 1 782 ? 18.578 40.5 5.297 1 92.38 782 ILE A CA 1
ATOM 6256 C C . ILE A 1 782 ? 17.156 40 5.062 1 92.38 782 ILE A C 1
ATOM 6258 O O . ILE A 1 782 ? 16.75 39.781 3.92 1 92.38 782 ILE A O 1
ATOM 6262 N N . TYR A 1 783 ? 16.328 39.875 6.078 1 91.56 783 TYR A N 1
ATOM 6263 C CA . TYR A 1 783 ? 14.969 39.375 5.965 1 91.56 783 TYR A CA 1
ATOM 6264 C C . TYR A 1 783 ? 14.062 40.406 5.285 1 91.56 783 TYR A C 1
ATOM 6266 O O . TYR A 1 783 ? 13.156 40.031 4.535 1 91.56 783 TYR A O 1
ATOM 6274 N N . GLU A 1 784 ? 14.312 41.594 5.539 1 92.75 784 GLU A N 1
ATOM 6275 C CA . GLU A 1 784 ? 13.594 42.688 4.848 1 92.75 784 GLU A CA 1
ATOM 6276 C C . GLU A 1 784 ? 13.867 42.656 3.35 1 92.75 784 GLU A C 1
ATOM 6278 O O . GLU A 1 784 ? 12.953 42.812 2.541 1 92.75 784 GLU A O 1
ATOM 6283 N N . ALA A 1 785 ? 15.109 42.375 3.039 1 93.69 785 ALA A N 1
ATOM 6284 C CA . ALA A 1 785 ? 15.5 42.344 1.634 1 93.69 785 ALA A CA 1
ATOM 6285 C C . ALA A 1 785 ? 14.875 41.156 0.918 1 93.69 785 ALA A C 1
ATOM 6287 O O . ALA A 1 785 ? 14.734 41.156 -0.307 1 93.69 785 ALA A O 1
ATOM 6288 N N . LEU A 1 786 ? 14.461 40.156 1.632 1 94.12 786 LEU A N 1
ATOM 6289 C CA . LEU A 1 786 ? 13.938 38.906 1.048 1 94.12 786 LEU A CA 1
ATOM 6290 C C . LEU A 1 786 ? 12.414 38.969 0.941 1 94.12 786 LEU A C 1
ATOM 6292 O O . LEU A 1 786 ? 11.797 38.031 0.417 1 94.12 786 LEU A O 1
ATOM 6296 N N . VAL A 1 787 ? 11.734 40.031 1.354 1 93.31 787 VAL A N 1
ATOM 6297 C CA . VAL A 1 787 ? 10.281 40.156 1.305 1 93.31 787 VAL A CA 1
ATOM 6298 C C . VAL A 1 787 ? 9.805 40.094 -0.144 1 93.31 787 VAL A C 1
ATOM 6300 O O . VAL A 1 787 ? 10.328 40.781 -1.016 1 93.31 787 VAL A O 1
ATOM 6303 N N . GLY A 1 788 ? 8.891 39.156 -0.382 1 92.94 788 GLY A N 1
ATOM 6304 C CA . GLY A 1 788 ? 8.273 39 -1.69 1 92.94 788 GLY A CA 1
ATOM 6305 C C . GLY A 1 788 ? 9.133 38.25 -2.67 1 92.94 788 GLY A C 1
ATOM 6306 O O . GLY A 1 788 ? 8.867 38.25 -3.873 1 92.94 788 GLY A O 1
ATOM 6307 N N . LYS A 1 789 ? 10.195 37.594 -2.145 1 94.25 789 LYS A N 1
ATOM 6308 C CA . LYS A 1 789 ? 11.148 36.969 -3.066 1 94.25 789 LYS A CA 1
ATOM 6309 C C . LYS A 1 789 ? 10.977 35.438 -3.086 1 94.25 789 LYS A C 1
ATOM 6311 O O . LYS A 1 789 ? 11.703 34.75 -3.793 1 94.25 789 LYS A O 1
ATOM 6316 N N . GLY A 1 790 ? 10.023 34.969 -2.375 1 92.25 790 GLY A N 1
ATOM 6317 C CA . GLY A 1 790 ? 9.797 33.531 -2.379 1 92.25 790 GLY A CA 1
ATOM 6318 C C . GLY A 1 790 ? 9.492 32.969 -3.76 1 92.25 790 GLY A C 1
ATOM 6319 O O . GLY A 1 790 ? 8.688 33.531 -4.5 1 92.25 790 GLY A O 1
ATOM 6320 N N . ASN A 1 791 ? 10.203 31.906 -4.18 1 89.94 791 ASN A N 1
ATOM 6321 C CA . ASN A 1 791 ? 10.055 31.203 -5.449 1 89.94 791 ASN A CA 1
ATOM 6322 C C . ASN A 1 791 ? 10.492 32.062 -6.625 1 89.94 791 ASN A C 1
ATOM 6324 O O . ASN A 1 791 ? 9.953 31.938 -7.727 1 89.94 791 ASN A O 1
ATOM 6328 N N . ARG A 1 792 ? 11.383 32.969 -6.336 1 89.94 792 ARG A N 1
ATOM 6329 C CA . ARG A 1 792 ? 11.977 33.812 -7.371 1 89.94 792 ARG A CA 1
ATOM 6330 C C . ARG A 1 792 ? 13.5 33.688 -7.359 1 89.94 792 ARG A C 1
ATOM 6332 O O . ARG A 1 792 ? 14.094 33.312 -6.344 1 89.94 792 ARG A O 1
ATOM 6339 N N . SER A 1 793 ? 14.047 33.938 -8.516 1 89 793 SER A N 1
ATOM 6340 C CA . SER A 1 793 ? 15.5 34.031 -8.602 1 89 793 SER A CA 1
ATOM 6341 C C . SER A 1 793 ? 15.984 35.469 -8.383 1 89 793 SER A C 1
ATOM 6343 O O . SER A 1 793 ? 15.477 36.406 -9.008 1 89 793 SER A O 1
ATOM 6345 N N . VAL A 1 794 ? 16.906 35.594 -7.461 1 91.31 794 VAL A N 1
ATOM 6346 C CA . VAL A 1 794 ? 17.406 36.938 -7.164 1 91.31 794 VAL A CA 1
ATOM 6347 C C . VAL A 1 794 ? 18.922 36.969 -7.305 1 91.31 794 VAL A C 1
ATOM 6349 O O . VAL A 1 794 ? 19.594 35.938 -7.168 1 91.31 794 VAL A O 1
ATOM 6352 N N . LEU A 1 795 ? 19.406 38.156 -7.617 1 91 795 LEU A N 1
ATOM 6353 C CA . LEU A 1 795 ? 20.859 38.344 -7.652 1 91 795 LEU A CA 1
ATOM 6354 C C . LEU A 1 795 ? 21.391 38.625 -6.254 1 91 795 LEU A C 1
ATOM 6356 O O . LEU A 1 795 ? 20.922 39.531 -5.562 1 91 795 LEU A O 1
ATOM 6360 N N . VAL A 1 796 ? 22.312 37.812 -5.809 1 93.69 796 VAL A N 1
ATOM 6361 C CA . VAL A 1 796 ? 22.938 37.969 -4.496 1 93.69 796 VAL A CA 1
ATOM 6362 C C . VAL A 1 796 ? 24.422 38.281 -4.648 1 93.69 796 VAL A C 1
ATOM 6364 O O . VAL A 1 796 ? 25.094 37.719 -5.508 1 93.69 796 VAL A O 1
ATOM 6367 N N . LYS A 1 797 ? 24.891 39.219 -3.896 1 95.12 797 LYS A N 1
ATOM 6368 C CA . LYS A 1 797 ? 26.312 39.531 -3.836 1 95.12 797 LYS A CA 1
ATOM 6369 C C . LYS A 1 797 ? 26.906 39.188 -2.475 1 95.12 797 LYS A C 1
ATOM 6371 O O . LYS A 1 797 ? 26.328 39.5 -1.437 1 95.12 797 LYS A O 1
ATOM 6376 N N . ILE A 1 798 ? 28.031 38.5 -2.508 1 96 798 ILE A N 1
ATOM 6377 C CA . ILE A 1 798 ? 28.688 38.125 -1.266 1 96 798 ILE A CA 1
ATOM 6378 C C . ILE A 1 798 ? 30.125 38.656 -1.271 1 96 798 ILE A C 1
ATOM 6380 O O . ILE A 1 798 ? 30.703 38.875 -2.334 1 96 798 ILE A O 1
ATOM 6384 N N . ARG A 1 799 ? 30.672 38.969 -0.132 1 95.62 799 ARG A N 1
ATOM 6385 C CA . ARG A 1 799 ? 32.094 39.25 0.081 1 95.62 799 ARG A CA 1
ATOM 6386 C C . ARG A 1 799 ? 32.781 38.062 0.729 1 95.62 799 ARG A C 1
ATOM 6388 O O . ARG A 1 799 ? 32.406 37.625 1.814 1 95.62 799 ARG A O 1
ATOM 6395 N N . LYS A 1 800 ? 33.719 37.531 0.005 1 94.75 800 LYS A N 1
ATOM 6396 C CA . LYS A 1 800 ? 34.469 36.375 0.482 1 94.75 800 LYS A CA 1
ATOM 6397 C C . LYS A 1 800 ? 35.406 36.75 1.607 1 94.75 800 LYS A C 1
ATOM 6399 O O . LYS A 1 800 ? 35.656 37.938 1.846 1 94.75 800 LYS A O 1
ATOM 6404 N N . LYS A 1 801 ? 35.969 35.781 2.271 1 89.81 801 LYS A N 1
ATOM 6405 C CA . LYS A 1 801 ? 36.906 36 3.363 1 89.81 801 LYS A CA 1
ATOM 6406 C C . LYS A 1 801 ? 38.156 36.75 2.883 1 89.81 801 LYS A C 1
ATOM 6408 O O . LYS A 1 801 ? 38.75 37.5 3.646 1 89.81 801 LYS A O 1
ATOM 6413 N N . ASP A 1 802 ? 38.5 36.625 1.555 1 91.75 802 ASP A N 1
ATOM 6414 C CA . ASP A 1 802 ? 39.625 37.344 0.995 1 91.75 802 ASP A CA 1
ATOM 6415 C C . ASP A 1 802 ? 39.25 38.719 0.495 1 91.75 802 ASP A C 1
ATOM 6417 O O . ASP A 1 802 ? 40.031 39.375 -0.203 1 91.75 802 ASP A O 1
ATOM 6421 N N . ASN A 1 803 ? 38.031 39.094 0.695 1 92.25 803 ASN A N 1
ATOM 6422 C CA . ASN A 1 803 ? 37.469 40.406 0.401 1 92.25 803 ASN A CA 1
ATOM 6423 C C . ASN A 1 803 ? 37.094 40.562 -1.07 1 92.25 803 ASN A C 1
ATOM 6425 O O . ASN A 1 803 ? 36.656 41.625 -1.508 1 92.25 803 ASN A O 1
ATOM 6429 N N . SER A 1 804 ? 37.25 39.406 -1.727 1 94.31 804 SER A N 1
ATOM 6430 C CA . SER A 1 804 ? 36.75 39.438 -3.09 1 94.31 804 SER A CA 1
ATOM 6431 C C . SER A 1 804 ? 35.219 39.406 -3.104 1 94.31 804 SER A C 1
ATOM 6433 O O . SER A 1 804 ? 34.594 38.812 -2.207 1 94.31 804 SER A O 1
ATOM 6435 N N . VAL A 1 805 ? 34.688 40.031 -4.07 1 94.44 805 VAL A N 1
ATOM 6436 C CA . VAL A 1 805 ? 33.25 40.094 -4.184 1 94.44 805 VAL A CA 1
ATOM 6437 C C . VAL A 1 805 ? 32.781 39.219 -5.336 1 94.44 805 VAL A C 1
ATOM 6439 O O . VAL A 1 805 ? 33.406 39.188 -6.398 1 94.44 805 VAL A O 1
ATOM 6442 N N . ARG A 1 806 ? 31.766 38.438 -5.109 1 91.06 806 ARG A N 1
ATOM 6443 C CA . ARG A 1 806 ? 31.156 37.562 -6.105 1 91.06 806 ARG A CA 1
ATOM 6444 C C . ARG A 1 806 ? 29.641 37.75 -6.168 1 91.06 806 ARG A C 1
ATOM 6446 O O . ARG A 1 806 ? 29.016 38.062 -5.156 1 91.06 806 ARG A O 1
ATOM 6453 N N . SER A 1 807 ? 29.141 37.625 -7.371 1 89 807 SER A N 1
ATOM 6454 C CA . SER A 1 807 ? 27.688 37.719 -7.566 1 89 807 SER A CA 1
ATOM 6455 C C . SER A 1 807 ? 27.156 36.469 -8.273 1 89 807 SER A C 1
ATOM 6457 O O . SER A 1 807 ? 27.859 35.844 -9.039 1 89 807 SER A O 1
ATOM 6459 N N . GLY A 1 808 ? 25.953 36.125 -7.93 1 83.56 808 GLY A N 1
ATOM 6460 C CA . GLY A 1 808 ? 25.281 35 -8.57 1 83.56 808 GLY A CA 1
ATOM 6461 C C . GLY A 1 808 ? 23.781 35 -8.305 1 83.56 808 GLY A C 1
ATOM 6462 O O . GLY A 1 808 ? 23.312 35.625 -7.375 1 83.56 808 GLY A O 1
ATOM 6463 N N . PHE A 1 809 ? 23.047 34.281 -9.164 1 85.62 809 PHE A N 1
ATOM 6464 C CA . PHE A 1 809 ? 21.609 34.156 -8.992 1 85.62 809 PHE A CA 1
ATOM 6465 C C . PHE A 1 809 ? 21.281 33 -8.047 1 85.62 809 PHE A C 1
ATOM 6467 O O . PHE A 1 809 ? 21.922 31.938 -8.094 1 85.62 809 PHE A O 1
ATOM 6474 N N . VAL A 1 810 ? 20.359 33.312 -7.148 1 88.88 810 VAL A N 1
ATOM 6475 C CA . VAL A 1 810 ? 19.922 32.344 -6.156 1 88.88 810 VAL A CA 1
ATOM 6476 C C . VAL A 1 810 ? 18.406 32.188 -6.219 1 88.88 810 VAL A C 1
ATOM 6478 O O . VAL A 1 810 ? 17.672 33.188 -6.238 1 88.88 810 VAL A O 1
ATOM 6481 N N . ASP A 1 811 ? 17.891 30.922 -6.355 1 89.81 811 ASP A N 1
ATOM 6482 C CA . ASP A 1 811 ? 16.453 30.672 -6.258 1 89.81 811 ASP A CA 1
ATOM 6483 C C . ASP A 1 811 ? 15.984 30.688 -4.805 1 89.81 811 ASP A C 1
ATOM 6485 O O . ASP A 1 811 ? 16.203 29.734 -4.062 1 89.81 811 ASP A O 1
ATOM 6489 N N . VAL A 1 812 ? 15.273 31.766 -4.406 1 93.12 812 VAL A N 1
ATOM 6490 C CA . VAL A 1 812 ? 14.852 31.969 -3.027 1 93.12 812 VAL A CA 1
ATOM 6491 C C . VAL A 1 812 ? 13.672 31.062 -2.703 1 93.12 812 VAL A C 1
ATOM 6493 O O . VAL A 1 812 ? 12.766 30.875 -3.523 1 93.12 812 VAL A O 1
ATOM 6496 N N . LEU A 1 813 ? 13.711 30.453 -1.537 1 93.81 813 LEU A N 1
ATOM 6497 C CA . LEU A 1 813 ? 12.672 29.531 -1.091 1 93.81 813 LEU A CA 1
ATOM 6498 C C . LEU A 1 813 ? 11.508 30.297 -0.458 1 93.81 813 LEU A C 1
ATOM 6500 O O . LEU A 1 813 ? 11.703 31.375 0.103 1 93.81 813 LEU A O 1
ATOM 6504 N N . GLN A 1 814 ? 10.305 29.656 -0.55 1 91.31 814 GLN A N 1
ATOM 6505 C CA . GLN A 1 814 ? 9.164 30.172 0.191 1 91.31 814 GLN A CA 1
ATOM 6506 C C . GLN A 1 814 ? 9.281 29.859 1.68 1 91.31 814 GLN A C 1
ATOM 6508 O O . GLN A 1 814 ? 8.844 30.641 2.523 1 91.31 814 GLN A O 1
ATOM 6513 N N . ASP A 1 815 ? 9.773 28.703 1.981 1 90.88 815 ASP A N 1
ATOM 6514 C CA . ASP A 1 815 ? 9.938 28.188 3.336 1 90.88 815 ASP A CA 1
ATOM 6515 C C . ASP A 1 815 ? 11.148 27.25 3.428 1 90.88 815 ASP A C 1
ATOM 6517 O O . ASP A 1 815 ? 11.453 26.531 2.477 1 90.88 815 ASP A O 1
ATOM 6521 N N . ASP A 1 816 ? 11.883 27.344 4.457 1 94.25 816 ASP A N 1
ATOM 6522 C CA . ASP A 1 816 ? 13.055 26.484 4.547 1 94.25 816 ASP A CA 1
ATOM 6523 C C . ASP A 1 816 ? 12.969 25.562 5.766 1 94.25 816 ASP A C 1
ATOM 6525 O O . ASP A 1 816 ? 13.969 24.984 6.188 1 94.25 816 ASP A O 1
ATOM 6529 N N . ARG A 1 817 ? 11.82 25.422 6.469 1 93.62 817 ARG A N 1
ATOM 6530 C CA . ARG A 1 817 ? 11.656 24.609 7.664 1 93.62 817 ARG A CA 1
ATOM 6531 C C . ARG A 1 817 ? 12.016 23.156 7.387 1 93.62 817 ARG A C 1
ATOM 6533 O O . ARG A 1 817 ? 12.648 22.5 8.219 1 93.62 817 ARG A O 1
ATOM 6540 N N . TYR A 1 818 ? 11.578 22.609 6.273 1 94.69 818 TYR A N 1
ATOM 6541 C CA . TYR A 1 818 ? 11.875 21.203 5.953 1 94.69 818 TYR A CA 1
ATOM 6542 C C . TYR A 1 818 ? 13.375 20.984 5.824 1 94.69 818 TYR A C 1
ATOM 6544 O O . TYR A 1 818 ? 13.898 19.953 6.234 1 94.69 818 TYR A O 1
ATOM 6552 N N . ILE A 1 819 ? 14.109 21.922 5.207 1 96.81 819 ILE A N 1
ATOM 6553 C CA . ILE A 1 819 ? 15.562 21.828 5.082 1 96.81 819 ILE A CA 1
ATOM 6554 C C . ILE A 1 819 ? 16.203 21.859 6.469 1 96.81 819 ILE A C 1
ATOM 6556 O O . ILE A 1 819 ? 17.141 21.109 6.746 1 96.81 819 ILE A O 1
ATOM 6560 N N . ARG A 1 820 ? 15.688 22.75 7.312 1 96.81 820 ARG A N 1
ATOM 6561 C CA . ARG A 1 820 ? 16.188 22.828 8.68 1 96.81 820 ARG A CA 1
ATOM 6562 C C . ARG A 1 820 ? 15.938 21.531 9.43 1 96.81 820 ARG A C 1
ATOM 6564 O O . ARG A 1 820 ? 16.781 21.078 10.203 1 96.81 820 ARG A O 1
ATOM 6571 N N . TYR A 1 821 ? 14.758 20.938 9.266 1 97.25 821 TYR A N 1
ATOM 6572 C CA . TYR A 1 821 ? 14.414 19.656 9.875 1 97.25 821 TYR A CA 1
ATOM 6573 C C . TYR A 1 821 ? 15.367 18.562 9.406 1 97.25 821 TYR A C 1
ATOM 6575 O O . TYR A 1 821 ? 15.922 17.828 10.227 1 97.25 821 TYR A O 1
ATOM 6583 N N . ARG A 1 822 ? 15.562 18.469 8.102 1 97.44 822 ARG A N 1
ATOM 6584 C CA . ARG A 1 822 ? 16.406 17.422 7.551 1 97.44 822 ARG A CA 1
ATOM 6585 C C . ARG A 1 822 ? 17.859 17.609 7.969 1 97.44 822 ARG A C 1
ATOM 6587 O O . ARG A 1 822 ? 18.578 16.641 8.211 1 97.44 822 ARG A O 1
ATOM 6594 N N . ALA A 1 823 ? 18.312 18.859 7.988 1 97.69 823 ALA A N 1
ATOM 6595 C CA . ALA A 1 823 ? 19.656 19.125 8.492 1 97.69 823 ALA A CA 1
ATOM 6596 C C . ALA A 1 823 ? 19.812 18.656 9.938 1 97.69 823 ALA A C 1
ATOM 6598 O O . ALA A 1 823 ? 20.844 18.078 10.305 1 97.69 823 ALA A O 1
ATOM 6599 N N . TRP A 1 824 ? 18.781 18.938 10.758 1 97.75 824 TRP A N 1
ATOM 6600 C CA . TRP A 1 824 ? 18.766 18.531 12.156 1 97.75 824 TRP A CA 1
ATOM 6601 C C . TRP A 1 824 ? 18.828 17.016 12.281 1 97.75 824 TRP A C 1
ATOM 6603 O O . TRP A 1 824 ? 19.578 16.469 13.094 1 97.75 824 TRP A O 1
ATOM 6613 N N . VAL A 1 825 ? 18.094 16.281 11.492 1 98 825 VAL A N 1
ATOM 6614 C CA . VAL A 1 825 ? 18.031 14.828 11.523 1 98 825 VAL A CA 1
ATOM 6615 C C . VAL A 1 825 ? 19.375 14.25 11.117 1 98 825 VAL A C 1
ATOM 6617 O O . VAL A 1 825 ? 19.891 13.344 11.773 1 98 825 VAL A O 1
ATOM 6620 N N . GLU A 1 826 ? 19.953 14.75 9.969 1 97.06 826 GLU A N 1
ATOM 6621 C CA . GLU A 1 826 ? 21.219 14.234 9.484 1 97.06 826 GLU A CA 1
ATOM 6622 C C . GLU A 1 826 ? 22.344 14.492 10.492 1 97.06 826 GLU A C 1
ATOM 6624 O O . GLU A 1 826 ? 23.25 13.68 10.625 1 97.06 826 GLU A O 1
ATOM 6629 N N . LYS A 1 827 ? 22.281 15.625 11.141 1 97.06 827 LYS A N 1
ATOM 6630 C CA . LYS A 1 827 ? 23.266 15.93 12.18 1 97.06 827 LYS A CA 1
ATOM 6631 C C . LYS A 1 827 ? 23.188 14.93 13.328 1 97.06 827 LYS A C 1
ATOM 6633 O O . LYS A 1 827 ? 24.203 14.438 13.812 1 97.06 827 LYS A O 1
ATOM 6638 N N . ASN A 1 828 ? 21.969 14.641 13.828 1 98.38 828 ASN A N 1
ATOM 6639 C CA . ASN A 1 828 ? 21.766 13.656 14.883 1 98.38 828 ASN A CA 1
ATOM 6640 C C . ASN A 1 828 ? 22.203 12.258 14.445 1 98.38 828 ASN A C 1
ATOM 6642 O O . ASN A 1 828 ? 22.828 11.531 15.211 1 98.38 828 ASN A O 1
ATOM 6646 N N . LYS A 1 829 ? 21.828 11.898 13.266 1 97.56 829 LYS A N 1
ATOM 6647 C CA . LYS A 1 829 ? 22.203 10.602 12.711 1 97.56 829 LYS A CA 1
ATOM 6648 C C . LYS A 1 829 ? 23.719 10.43 12.672 1 97.56 829 LYS A C 1
ATOM 6650 O O . LYS A 1 829 ? 24.25 9.398 13.094 1 97.56 829 LYS A O 1
ATOM 6655 N N . LYS A 1 830 ? 24.422 11.453 12.125 1 97.25 830 LYS A N 1
ATOM 6656 C CA . LYS A 1 830 ? 25.891 11.438 12.07 1 97.25 830 LYS A CA 1
ATOM 6657 C C . LYS A 1 830 ? 26.484 11.32 13.469 1 97.25 830 LYS A C 1
ATOM 6659 O O . LYS A 1 830 ? 27.438 10.57 13.68 1 97.25 830 LYS A O 1
ATOM 6664 N N . PHE A 1 831 ? 25.922 12.055 14.414 1 98.19 831 PHE A N 1
ATOM 6665 C CA . PHE A 1 831 ? 26.375 12.016 15.797 1 98.19 831 PHE A CA 1
ATOM 6666 C C . PHE A 1 831 ? 26.266 10.609 16.375 1 98.19 831 PHE A C 1
ATOM 6668 O O . PHE A 1 831 ? 27.203 10.109 16.984 1 98.19 831 PHE A O 1
ATOM 6675 N N . VAL A 1 832 ? 25.125 9.945 16.188 1 98.62 832 VAL A N 1
ATOM 6676 C CA . VAL A 1 832 ? 24.891 8.594 16.688 1 98.62 832 VAL A CA 1
ATOM 6677 C C . VAL A 1 832 ? 25.875 7.621 16.047 1 98.62 832 VAL A C 1
ATOM 6679 O O . VAL A 1 832 ? 26.5 6.797 16.719 1 98.62 832 VAL A O 1
ATOM 6682 N N . HIS A 1 833 ? 26.062 7.719 14.711 1 98 833 HIS A N 1
ATOM 6683 C CA . HIS A 1 833 ? 26.969 6.828 13.992 1 98 833 HIS A CA 1
ATOM 6684 C C . HIS A 1 833 ? 28.406 6.977 14.484 1 98 833 HIS A C 1
ATOM 6686 O O . HIS A 1 833 ? 29.078 5.98 14.727 1 98 833 HIS A O 1
ATOM 6692 N N . GLU A 1 834 ? 28.828 8.242 14.641 1 98.06 834 GLU A N 1
ATOM 6693 C CA . GLU A 1 834 ? 30.203 8.508 15.062 1 98.06 834 GLU A CA 1
ATOM 6694 C C . GLU A 1 834 ? 30.438 8.023 16.484 1 98.06 834 GLU A C 1
ATOM 6696 O O . GLU A 1 834 ? 31.484 7.43 16.781 1 98.06 834 GLU A O 1
ATOM 6701 N N . ARG A 1 835 ? 29.453 8.195 17.312 1 98 835 ARG A N 1
ATOM 6702 C CA . ARG A 1 835 ? 29.594 7.855 18.719 1 98 835 ARG A CA 1
ATOM 6703 C C . ARG A 1 835 ? 29.516 6.344 18.938 1 98 835 ARG A C 1
ATOM 6705 O O . ARG A 1 835 ? 29.922 5.836 19.984 1 98 835 ARG A O 1
ATOM 6712 N N . THR A 1 836 ? 29.031 5.605 17.984 1 98.06 836 THR A N 1
ATOM 6713 C CA . THR A 1 836 ? 28.812 4.176 18.188 1 98.06 836 THR A CA 1
ATOM 6714 C C . THR A 1 836 ? 29.562 3.365 17.141 1 98.06 836 THR A C 1
ATOM 6716 O O . THR A 1 836 ? 29.406 2.148 17.047 1 98.06 836 THR A O 1
ATOM 6719 N N . ASN A 1 837 ? 30.359 4.047 16.25 1 96.75 837 ASN A N 1
ATOM 6720 C CA . ASN A 1 837 ? 31.078 3.432 15.141 1 96.75 837 ASN A CA 1
ATOM 6721 C C . ASN A 1 837 ? 30.125 2.734 14.172 1 96.75 837 ASN A C 1
ATOM 6723 O O . ASN A 1 837 ? 30.375 1.609 13.742 1 96.75 837 ASN A O 1
ATOM 6727 N N . GLY A 1 838 ? 29 3.344 14.047 1 95.69 838 GLY A N 1
ATOM 6728 C CA . GLY A 1 838 ? 28.047 2.895 13.047 1 95.69 838 GLY A CA 1
ATOM 6729 C C . GLY A 1 838 ? 27.188 1.739 13.516 1 95.69 838 GLY A C 1
ATOM 6730 O O . GLY A 1 838 ? 26.422 1.174 12.734 1 95.69 838 GLY A O 1
ATOM 6731 N N . ARG A 1 839 ? 27.172 1.328 14.781 1 95.62 839 ARG A N 1
ATOM 6732 C CA . ARG A 1 839 ? 26.5 0.141 15.281 1 95.62 839 ARG A CA 1
ATOM 6733 C C . ARG A 1 839 ? 25.016 0.43 15.555 1 95.62 839 ARG A C 1
ATOM 6735 O O . ARG A 1 839 ? 24.188 -0.479 15.523 1 95.62 839 ARG A O 1
ATOM 6742 N N . ILE A 1 840 ? 24.719 1.701 15.836 1 97.88 840 ILE A N 1
ATOM 6743 C CA . ILE A 1 840 ? 23.359 2.07 16.203 1 97.88 840 ILE A CA 1
ATOM 6744 C C . ILE A 1 840 ? 22.734 2.939 15.117 1 97.88 840 ILE A C 1
ATOM 6746 O O . ILE A 1 840 ? 23.359 3.885 14.641 1 97.88 840 ILE A O 1
ATOM 6750 N N . GLY A 1 841 ? 21.547 2.535 14.672 1 97.44 841 GLY A N 1
ATOM 6751 C CA . GLY A 1 841 ? 20.781 3.363 13.75 1 97.44 841 GLY A CA 1
ATOM 6752 C C . GLY A 1 841 ? 19.969 4.441 14.438 1 97.44 841 GLY A C 1
ATOM 6753 O O . GLY A 1 841 ? 19.734 4.367 15.648 1 97.44 841 GLY A O 1
ATOM 6754 N N . TYR A 1 842 ? 19.562 5.492 13.664 1 98.44 842 TYR A N 1
ATOM 6755 C CA . TYR A 1 842 ? 18.781 6.617 14.18 1 98.44 842 TYR A CA 1
ATOM 6756 C C . TYR A 1 842 ? 17.656 6.988 13.227 1 98.44 842 TYR A C 1
ATOM 6758 O O . TYR A 1 842 ? 17.891 7.242 12.047 1 98.44 842 TYR A O 1
ATOM 6766 N N . ILE A 1 843 ? 16.438 6.996 13.727 1 98.19 843 ILE A N 1
ATOM 6767 C CA . ILE A 1 843 ? 15.266 7.418 12.961 1 98.19 843 ILE A CA 1
ATOM 6768 C C . ILE A 1 843 ? 14.516 8.508 13.719 1 98.19 843 ILE A C 1
ATOM 6770 O O . ILE A 1 843 ? 14.203 8.344 14.906 1 98.19 843 ILE A O 1
ATOM 6774 N N . HIS A 1 844 ? 14.242 9.617 13.086 1 98.69 844 HIS A N 1
ATOM 6775 C CA . HIS A 1 844 ? 13.336 10.609 13.656 1 98.69 844 HIS A CA 1
ATOM 6776 C C . HIS A 1 844 ? 12.008 10.633 12.914 1 98.69 844 HIS A C 1
ATOM 6778 O O . HIS A 1 844 ? 11.977 10.555 11.68 1 98.69 844 HIS A O 1
ATOM 6784 N N . ILE A 1 845 ? 10.914 10.719 13.641 1 98.56 845 ILE A N 1
ATOM 6785 C CA . ILE A 1 845 ? 9.562 10.805 13.094 1 98.56 845 ILE A CA 1
ATOM 6786 C C . ILE A 1 845 ? 8.906 12.109 13.539 1 98.56 845 ILE A C 1
ATOM 6788 O O . ILE A 1 845 ? 8.461 12.227 14.68 1 98.56 845 ILE A O 1
ATOM 6792 N N . PRO A 1 846 ? 8.734 13.094 12.648 1 97.81 846 PRO A N 1
ATOM 6793 C CA . PRO A 1 846 ? 8.32 14.438 13.039 1 97.81 846 PRO A CA 1
ATOM 6794 C C . PRO A 1 846 ? 6.832 14.531 13.359 1 97.81 846 PRO A C 1
ATOM 6796 O O . PRO A 1 846 ? 6.406 15.438 14.086 1 97.81 846 PRO A O 1
ATOM 6799 N N . ASP A 1 847 ? 6.027 13.727 12.766 1 97.25 847 ASP A N 1
ATOM 6800 C CA . ASP A 1 847 ? 4.59 13.617 13 1 97.25 847 ASP A CA 1
ATOM 6801 C C . ASP A 1 847 ? 4.082 12.219 12.664 1 97.25 847 ASP A C 1
ATOM 6803 O O . ASP A 1 847 ? 4.859 11.352 12.258 1 97.25 847 ASP A O 1
ATOM 6807 N N . MET A 1 848 ? 2.873 11.992 12.977 1 97.81 848 MET A N 1
ATOM 6808 C CA . MET A 1 848 ? 2.252 10.711 12.641 1 97.81 848 MET A CA 1
ATOM 6809 C C . MET A 1 848 ? 1.28 10.867 11.477 1 97.81 848 MET A C 1
ATOM 6811 O O . MET A 1 848 ? 0.22 10.242 11.461 1 97.81 848 MET A O 1
ATOM 6815 N N . GLY A 1 849 ? 1.546 11.914 10.625 1 95.38 849 GLY A N 1
ATOM 6816 C CA . GLY A 1 849 ? 0.842 12.078 9.359 1 95.38 849 GLY A CA 1
ATOM 6817 C C . GLY A 1 849 ? 1.608 11.523 8.18 1 95.38 849 GLY A C 1
ATOM 6818 O O . GLY A 1 849 ? 2.418 10.602 8.328 1 95.38 849 GLY A O 1
ATOM 6819 N N . ILE A 1 850 ? 1.416 12.07 6.965 1 94.94 850 ILE A N 1
ATOM 6820 C CA . ILE A 1 850 ? 2.033 11.578 5.738 1 94.94 850 ILE A CA 1
ATOM 6821 C C . ILE A 1 850 ? 3.523 11.906 5.746 1 94.94 850 ILE A C 1
ATOM 6823 O O . ILE A 1 850 ? 4.348 11.094 5.32 1 94.94 850 ILE A O 1
ATOM 6827 N N . MET A 1 851 ? 3.885 13.078 6.242 1 94.94 851 MET A N 1
ATOM 6828 C CA . MET A 1 851 ? 5.297 13.445 6.312 1 94.94 851 MET A CA 1
ATOM 6829 C C . MET A 1 851 ? 6.055 12.516 7.25 1 94.94 851 MET A C 1
ATOM 6831 O O . MET A 1 851 ? 7.16 12.07 6.934 1 94.94 851 MET A O 1
ATOM 6835 N N . GLY A 1 852 ? 5.43 12.273 8.43 1 97.12 852 GLY A N 1
ATOM 6836 C CA . GLY A 1 852 ? 6.074 11.352 9.359 1 97.12 852 GLY A CA 1
ATOM 6837 C C . GLY A 1 852 ? 6.254 9.961 8.789 1 97.12 852 GLY A C 1
ATOM 6838 O O . GLY A 1 852 ? 7.293 9.328 8.992 1 97.12 852 GLY A O 1
ATOM 6839 N N . LEU A 1 853 ? 5.297 9.461 8.062 1 96.38 853 LEU A N 1
ATOM 6840 C CA . LEU A 1 853 ? 5.391 8.156 7.422 1 96.38 853 LEU A CA 1
ATOM 6841 C C . LEU A 1 853 ? 6.531 8.125 6.41 1 96.38 853 LEU A C 1
ATOM 6843 O O . LEU A 1 853 ? 7.297 7.164 6.352 1 96.38 853 LEU A O 1
ATOM 6847 N N . ASN A 1 854 ? 6.609 9.18 5.551 1 95.06 854 ASN A N 1
ATOM 6848 C CA . ASN A 1 854 ? 7.684 9.297 4.574 1 95.06 854 ASN A CA 1
ATOM 6849 C C . ASN A 1 854 ? 9.055 9.281 5.242 1 95.06 854 ASN A C 1
ATOM 6851 O O . ASN A 1 854 ? 9.961 8.578 4.785 1 95.06 854 ASN A O 1
ATOM 6855 N N . GLU A 1 855 ? 9.164 10.102 6.305 1 96.56 855 GLU A N 1
ATOM 6856 C CA . GLU A 1 855 ? 10.445 10.188 7 1 96.56 855 GLU A CA 1
ATOM 6857 C C . GLU A 1 855 ? 10.82 8.852 7.641 1 96.56 855 GLU A C 1
ATOM 6859 O O . GLU A 1 855 ? 11.992 8.469 7.652 1 96.56 855 GLU A O 1
ATOM 6864 N N . PHE A 1 856 ? 9.906 8.148 8.164 1 97.25 856 PHE A N 1
ATOM 6865 C CA . PHE A 1 856 ? 10.148 6.832 8.727 1 97.25 856 PHE A CA 1
ATOM 6866 C C . PHE A 1 856 ? 10.758 5.898 7.688 1 97.25 856 PHE A C 1
ATOM 6868 O O . PHE A 1 856 ? 11.828 5.324 7.906 1 97.25 856 PHE A O 1
ATOM 6875 N N . TYR A 1 857 ? 10.07 5.762 6.578 1 93 857 TYR A N 1
ATOM 6876 C CA . TYR A 1 857 ? 10.508 4.789 5.578 1 93 857 TYR A CA 1
ATOM 6877 C C . TYR A 1 857 ? 11.82 5.219 4.934 1 93 857 TYR A C 1
ATOM 6879 O O . TYR A 1 857 ? 12.648 4.379 4.578 1 93 857 TYR A O 1
ATOM 6887 N N . ARG A 1 858 ? 12 6.566 4.754 1 92.38 858 ARG A N 1
ATOM 6888 C CA . ARG A 1 858 ? 13.234 7.078 4.18 1 92.38 858 ARG A CA 1
ATOM 6889 C C . ARG A 1 858 ? 14.445 6.602 4.973 1 92.38 858 ARG A C 1
ATOM 6891 O O . ARG A 1 858 ? 15.516 6.371 4.406 1 92.38 858 ARG A O 1
ATOM 6898 N N . GLN A 1 859 ? 14.242 6.449 6.254 1 92.56 859 GLN A N 1
ATOM 6899 C CA . GLN A 1 859 ? 15.367 6.133 7.129 1 92.56 859 GLN A CA 1
ATOM 6900 C C . GLN A 1 859 ? 15.367 4.652 7.508 1 92.56 859 GLN A C 1
ATOM 6902 O O . GLN A 1 859 ? 16.422 4.09 7.82 1 92.56 859 GLN A O 1
ATOM 6907 N N . TYR A 1 860 ? 14.25 3.957 7.574 1 92.25 860 TYR A N 1
ATOM 6908 C CA . TYR A 1 860 ? 14.047 2.643 8.164 1 92.25 860 TYR A CA 1
ATOM 6909 C C . TYR A 1 860 ? 14.922 1.595 7.492 1 92.25 860 TYR A C 1
ATOM 6911 O O . TYR A 1 860 ? 15.586 0.804 8.164 1 92.25 860 TYR A O 1
ATOM 6919 N N . VAL A 1 861 ? 14.969 1.6 6.156 1 78.56 861 VAL A N 1
ATOM 6920 C CA . VAL A 1 861 ? 15.633 0.545 5.398 1 78.56 861 VAL A CA 1
ATOM 6921 C C . VAL A 1 861 ? 17.109 0.484 5.785 1 78.56 861 VAL A C 1
ATOM 6923 O O . VAL A 1 861 ? 17.656 -0.599 6.016 1 78.56 861 VAL A O 1
ATOM 6926 N N . THR A 1 862 ? 17.734 1.625 5.945 1 85.81 862 THR A N 1
ATOM 6927 C CA . THR A 1 862 ? 19.156 1.672 6.242 1 85.81 862 THR A CA 1
ATOM 6928 C C . THR A 1 862 ? 19.391 1.614 7.75 1 85.81 862 THR A C 1
ATOM 6930 O O . THR A 1 862 ? 20.219 0.825 8.227 1 85.81 862 THR A O 1
ATOM 6933 N N . GLU A 1 863 ? 18.656 2.336 8.508 1 93.62 863 GLU A N 1
ATOM 6934 C CA . GLU A 1 863 ? 18.938 2.516 9.93 1 93.62 863 GLU A CA 1
ATOM 6935 C C . GLU A 1 863 ? 18.5 1.303 10.734 1 93.62 863 GLU A C 1
ATOM 6937 O O . GLU A 1 863 ? 19.125 0.95 11.734 1 93.62 863 GLU A O 1
ATOM 6942 N N . ALA A 1 864 ? 17.469 0.683 10.328 1 91.06 864 ALA A N 1
ATOM 6943 C CA . ALA A 1 864 ? 16.938 -0.46 11.07 1 91.06 864 ALA A CA 1
ATOM 6944 C C . ALA A 1 864 ? 17.797 -1.704 10.836 1 91.06 864 ALA A C 1
ATOM 6946 O O . ALA A 1 864 ? 17.688 -2.688 11.57 1 91.06 864 ALA A O 1
ATOM 6947 N N . SER A 1 865 ? 18.656 -1.684 9.82 1 87.56 865 SER A N 1
ATOM 6948 C CA . SER A 1 865 ? 19.516 -2.818 9.508 1 87.56 865 SER A CA 1
ATOM 6949 C C . SER A 1 865 ? 20.75 -2.846 10.406 1 87.56 865 SER A C 1
ATOM 6951 O O . SER A 1 865 ? 21.531 -3.799 10.367 1 87.56 865 SER A O 1
ATOM 6953 N N . ARG A 1 866 ? 20.922 -1.863 11.203 1 92.38 866 ARG A N 1
ATOM 6954 C CA . ARG A 1 866 ? 22.047 -1.812 12.117 1 92.38 866 ARG A CA 1
ATOM 6955 C C . ARG A 1 866 ? 21.797 -2.648 13.367 1 92.38 866 ARG A C 1
ATOM 6957 O O . ARG A 1 866 ? 20.734 -3.273 13.492 1 92.38 866 ARG A O 1
ATOM 6964 N N . ASN A 1 867 ? 22.812 -2.75 14.367 1 94.56 867 ASN A N 1
ATOM 6965 C CA . ASN A 1 867 ? 22.766 -3.689 15.477 1 94.56 867 ASN A CA 1
ATOM 6966 C C . ASN A 1 867 ? 21.766 -3.242 16.547 1 94.56 867 ASN A C 1
ATOM 6968 O O . ASN A 1 867 ? 21.328 -4.047 17.375 1 94.56 867 ASN A O 1
ATOM 6972 N N . GLY A 1 868 ? 21.5 -1.986 16.578 1 96.31 868 GLY A N 1
ATOM 6973 C CA . GLY A 1 868 ? 20.516 -1.364 17.438 1 96.31 868 GLY A CA 1
ATOM 6974 C C . GLY A 1 868 ? 19.859 -0.145 16.828 1 96.31 868 GLY A C 1
ATOM 6975 O O . GLY A 1 868 ? 20.266 0.311 15.75 1 96.31 868 GLY A O 1
ATOM 6976 N N . LEU A 1 869 ? 18.766 0.377 17.453 1 97.94 869 LEU A N 1
ATOM 6977 C CA . LEU A 1 869 ? 18.016 1.445 16.812 1 97.94 869 LEU A CA 1
ATOM 6978 C C . LEU A 1 869 ? 17.484 2.439 17.844 1 97.94 869 LEU A C 1
ATOM 6980 O O . LEU A 1 869 ? 16.984 2.043 18.906 1 97.94 869 LEU A O 1
ATOM 6984 N N . ILE A 1 870 ? 17.703 3.701 17.594 1 98.81 870 ILE A N 1
ATOM 6985 C CA . ILE A 1 870 ? 17.062 4.781 18.344 1 98.81 870 ILE A CA 1
ATOM 6986 C C . ILE A 1 870 ? 15.906 5.348 17.531 1 98.81 870 ILE A C 1
ATOM 6988 O O . ILE A 1 870 ? 16.078 5.77 16.375 1 98.81 870 ILE A O 1
ATOM 6992 N N . VAL A 1 871 ? 14.742 5.262 18.078 1 98.81 871 VAL A N 1
ATOM 6993 C CA . VAL A 1 871 ? 13.562 5.863 17.484 1 98.81 871 VAL A CA 1
ATOM 6994 C C . VAL A 1 871 ? 13.211 7.156 18.219 1 98.81 871 VAL A C 1
ATOM 6996 O O . VAL A 1 871 ? 12.734 7.121 19.344 1 98.81 871 VAL A O 1
ATOM 6999 N N . ASP A 1 872 ? 13.398 8.273 17.547 1 98.88 872 ASP A N 1
ATOM 7000 C CA . ASP A 1 872 ? 13.219 9.602 18.125 1 98.88 872 ASP A CA 1
ATOM 7001 C C . ASP A 1 872 ? 11.891 10.211 17.688 1 98.88 872 ASP A C 1
ATOM 7003 O O . ASP A 1 872 ? 11.703 10.531 16.5 1 98.88 872 ASP A O 1
ATOM 7007 N N . VAL A 1 873 ? 10.922 10.32 18.641 1 98.81 873 VAL A N 1
ATOM 7008 C CA . VAL A 1 873 ? 9.625 10.906 18.312 1 98.81 873 VAL A CA 1
ATOM 7009 C C . VAL A 1 873 ? 9.461 12.234 19.047 1 98.81 873 VAL A C 1
ATOM 7011 O O . VAL A 1 873 ? 8.336 12.68 19.297 1 98.81 873 VAL A O 1
ATOM 7014 N N . ARG A 1 874 ? 10.664 12.875 19.562 1 97.81 874 ARG A N 1
ATOM 7015 C CA . ARG A 1 874 ? 10.594 14.234 20.094 1 97.81 874 ARG A CA 1
ATOM 7016 C C . ARG A 1 874 ? 9.977 15.188 19.094 1 97.81 874 ARG A C 1
ATOM 7018 O O . ARG A 1 874 ? 10.234 15.086 17.891 1 97.81 874 ARG A O 1
ATOM 7025 N N . PHE A 1 875 ? 9.023 16.047 19.516 1 97.88 875 PHE A N 1
ATOM 7026 C CA . PHE A 1 875 ? 8.406 17.109 18.734 1 97.88 875 PHE A CA 1
ATOM 7027 C C . PHE A 1 875 ? 7.395 16.531 17.75 1 97.88 875 PHE A C 1
ATOM 7029 O O . PHE A 1 875 ? 7.051 17.188 16.75 1 97.88 875 PHE A O 1
ATOM 7036 N N . ASN A 1 876 ? 6.945 15.281 17.984 1 98.19 876 ASN A N 1
ATOM 7037 C CA . ASN A 1 876 ? 6.012 14.633 17.078 1 98.19 876 ASN A CA 1
ATOM 7038 C C . ASN A 1 876 ? 4.652 15.328 17.062 1 98.19 876 ASN A C 1
ATOM 7040 O O . ASN A 1 876 ? 3.973 15.383 18.094 1 98.19 876 ASN A O 1
ATOM 7044 N N . GLY A 1 877 ? 4.191 15.797 15.875 1 95.94 877 GLY A N 1
ATOM 7045 C CA . GLY A 1 877 ? 3.01 16.641 15.742 1 95.94 877 GLY A CA 1
ATOM 7046 C C . GLY A 1 877 ? 1.72 15.844 15.656 1 95.94 877 GLY A C 1
ATOM 7047 O O . GLY A 1 877 ? 0.644 16.422 15.477 1 95.94 877 GLY A O 1
ATOM 7048 N N . GLY A 1 878 ? 1.759 14.547 15.844 1 96.56 878 GLY A N 1
ATOM 7049 C CA . GLY A 1 878 ? 0.559 13.727 15.797 1 96.56 878 GLY A CA 1
ATOM 7050 C C . GLY A 1 878 ? 0.163 13.32 14.391 1 96.56 878 GLY A C 1
ATOM 7051 O O . GLY A 1 878 ? 0.955 13.453 13.453 1 96.56 878 GLY A O 1
ATOM 7052 N N . GLY A 1 879 ? -1.023 12.758 14.281 1 95.06 879 GLY A N 1
ATOM 7053 C CA . GLY A 1 879 ? -1.522 12.188 13.039 1 95.06 879 GLY A CA 1
ATOM 7054 C C . GLY A 1 879 ? -2.283 10.891 13.242 1 95.06 879 GLY A C 1
ATOM 7055 O O . GLY A 1 879 ? -3.154 10.805 14.109 1 95.06 879 GLY A O 1
ATOM 7056 N N . PHE A 1 880 ? -2.002 9.844 12.398 1 94.12 880 PHE A N 1
ATOM 7057 C CA . PHE A 1 880 ? -2.824 8.648 12.492 1 94.12 880 PHE A CA 1
ATOM 7058 C C . PHE A 1 880 ? -2.035 7.414 12.07 1 94.12 880 PHE A C 1
ATOM 7060 O O . PHE A 1 880 ? -2.561 6.297 12.086 1 94.12 880 PHE A O 1
ATOM 7067 N N . VAL A 1 881 ? -0.748 7.484 11.75 1 96.12 881 VAL A N 1
ATOM 7068 C CA . VAL A 1 881 ? -0.068 6.367 11.109 1 96.12 881 VAL A CA 1
ATOM 7069 C C . VAL A 1 881 ? 0.791 5.625 12.125 1 96.12 881 VAL A C 1
ATOM 7071 O O . VAL A 1 881 ? 1.557 4.727 11.766 1 96.12 881 VAL A O 1
ATOM 7074 N N . SER A 1 882 ? 0.728 5.969 13.477 1 97.88 882 SER A N 1
ATOM 7075 C CA . SER A 1 882 ? 1.525 5.258 14.469 1 97.88 882 SER A CA 1
ATOM 7076 C C . SER A 1 882 ? 1.331 3.75 14.352 1 97.88 882 SER A C 1
ATOM 7078 O O . SER A 1 882 ? 2.275 2.98 14.539 1 97.88 882 SER A O 1
ATOM 7080 N N . GLN A 1 883 ? 0.098 3.311 14.094 1 95.31 883 GLN A N 1
ATOM 7081 C CA . GLN A 1 883 ? -0.213 1.885 14.055 1 95.31 883 GLN A CA 1
ATOM 7082 C C . GLN A 1 883 ? 0.543 1.191 12.922 1 95.31 883 GLN A C 1
ATOM 7084 O O . GLN A 1 883 ? 0.956 0.038 13.062 1 95.31 883 GLN A O 1
ATOM 7089 N N . LEU A 1 884 ? 0.692 1.837 11.75 1 95.5 884 LEU A N 1
ATOM 7090 C CA . LEU A 1 884 ? 1.47 1.281 10.648 1 95.5 884 LEU A CA 1
ATOM 7091 C C . LEU A 1 884 ? 2.951 1.226 11.008 1 95.5 884 LEU A C 1
ATOM 7093 O O . LEU A 1 884 ? 3.639 0.259 10.672 1 95.5 884 LEU A O 1
ATOM 7097 N N . ILE A 1 885 ? 3.48 2.311 11.648 1 97.25 885 ILE A N 1
ATOM 7098 C CA . ILE A 1 885 ? 4.883 2.391 12.047 1 97.25 885 ILE A CA 1
ATOM 7099 C C . ILE A 1 885 ? 5.18 1.323 13.094 1 97.25 885 ILE A C 1
ATOM 7101 O O . ILE A 1 885 ? 6.195 0.63 13.016 1 97.25 885 ILE A O 1
ATOM 7105 N N . LEU A 1 886 ? 4.293 1.134 14.078 1 97.19 886 LEU A N 1
ATOM 7106 C CA . LEU A 1 886 ? 4.461 0.152 15.148 1 97.19 886 LEU A CA 1
ATOM 7107 C C . LEU A 1 886 ? 4.488 -1.265 14.578 1 97.19 886 LEU A C 1
ATOM 7109 O O . LEU A 1 886 ? 5.203 -2.129 15.094 1 97.19 886 LEU A O 1
ATOM 7113 N N . GLU A 1 887 ? 3.711 -1.529 13.523 1 94.69 887 GLU A N 1
ATOM 7114 C CA . GLU A 1 887 ? 3.732 -2.838 12.875 1 94.69 887 GLU A CA 1
ATOM 7115 C C . GLU A 1 887 ? 5.141 -3.207 12.422 1 94.69 887 GLU A C 1
ATOM 7117 O O . GLU A 1 887 ? 5.57 -4.352 12.586 1 94.69 887 GLU A O 1
ATOM 7122 N N . LYS A 1 888 ? 5.832 -2.242 11.836 1 95.25 888 LYS A N 1
ATOM 7123 C CA . LYS A 1 888 ? 7.18 -2.484 11.328 1 95.25 888 LYS A CA 1
ATOM 7124 C C . LYS A 1 888 ? 8.18 -2.621 12.477 1 95.25 888 LYS A C 1
ATOM 7126 O O . LYS A 1 888 ? 9.078 -3.467 12.422 1 95.25 888 LYS A O 1
ATOM 7131 N N . LEU A 1 889 ? 8.023 -1.81 13.523 1 96.75 889 LEU A N 1
ATOM 7132 C CA . LEU A 1 889 ? 8.961 -1.814 14.641 1 96.75 889 LEU A CA 1
ATOM 7133 C C . LEU A 1 889 ? 8.773 -3.053 15.508 1 96.75 889 LEU A C 1
ATOM 7135 O O . LEU A 1 889 ? 9.711 -3.502 16.172 1 96.75 889 LEU A O 1
ATOM 7139 N N . TYR A 1 890 ? 7.551 -3.625 15.492 1 95.69 890 TYR A N 1
ATOM 7140 C CA . TYR A 1 890 ? 7.203 -4.758 16.344 1 95.69 890 TYR A CA 1
ATOM 7141 C C . TYR A 1 890 ? 7.766 -6.059 15.773 1 95.69 890 TYR A C 1
ATOM 7143 O O . TYR A 1 890 ? 8.031 -7.004 16.516 1 95.69 890 TYR A O 1
ATOM 7151 N N . MET A 1 891 ? 7.957 -6.148 14.461 1 94.31 891 MET A N 1
ATOM 7152 C CA . MET A 1 891 ? 8.359 -7.387 13.805 1 94.31 891 MET A CA 1
ATOM 7153 C C . MET A 1 891 ? 9.82 -7.715 14.109 1 94.31 891 MET A C 1
ATOM 7155 O O . MET A 1 891 ? 10.711 -6.891 13.875 1 94.31 891 MET A O 1
ATOM 7159 N N . LYS A 1 892 ? 10.055 -8.898 14.602 1 92 892 LYS A N 1
ATOM 7160 C CA . LYS A 1 892 ? 11.398 -9.359 14.945 1 92 892 LYS A CA 1
ATOM 7161 C C . LYS A 1 892 ? 12 -10.188 13.812 1 92 892 LYS A C 1
ATOM 7163 O O . LYS A 1 892 ? 11.281 -10.859 13.078 1 92 892 LYS A O 1
ATOM 7168 N N . ARG A 1 893 ? 13.312 -10.164 13.781 1 93.88 893 ARG A N 1
ATOM 7169 C CA . ARG A 1 893 ? 14.039 -10.984 12.82 1 93.88 893 ARG A CA 1
ATOM 7170 C C . ARG A 1 893 ? 13.945 -12.461 13.18 1 93.88 893 ARG A C 1
ATOM 7172 O O . ARG A 1 893 ? 14.312 -12.867 14.281 1 93.88 893 ARG A O 1
ATOM 7179 N N . LEU A 1 894 ? 13.469 -13.305 12.242 1 95.88 894 LEU A N 1
ATOM 7180 C CA . LEU A 1 894 ? 13.211 -14.719 12.508 1 95.88 894 LEU A CA 1
ATOM 7181 C C . LEU A 1 894 ? 14.234 -15.594 11.797 1 95.88 894 LEU A C 1
ATOM 7183 O O . LEU A 1 894 ? 14.375 -16.781 12.125 1 95.88 894 LEU A O 1
ATOM 7187 N N . GLY A 1 895 ? 14.836 -15.016 10.75 1 95.12 895 GLY A N 1
ATOM 7188 C CA . GLY A 1 895 ? 15.781 -15.789 9.969 1 95.12 895 GLY A CA 1
ATOM 7189 C C . GLY A 1 895 ? 16.406 -15 8.836 1 95.12 895 GLY A C 1
ATOM 7190 O O . GLY A 1 895 ? 16.359 -13.773 8.828 1 95.12 895 GLY A O 1
ATOM 7191 N N . TYR A 1 896 ? 17.125 -15.734 7.957 1 94.38 896 TYR A N 1
ATOM 7192 C CA . TYR A 1 896 ? 17.797 -15.125 6.816 1 94.38 896 TYR A CA 1
ATOM 7193 C C . TYR A 1 896 ? 17.703 -16.031 5.59 1 94.38 896 TYR A C 1
ATOM 7195 O O . TYR A 1 896 ? 17.609 -17.25 5.719 1 94.38 896 TYR A O 1
ATOM 7203 N N . ASP A 1 897 ? 17.641 -15.445 4.406 1 94 897 ASP A N 1
ATOM 7204 C CA . ASP A 1 897 ? 18.016 -16.141 3.178 1 94 897 ASP A CA 1
ATOM 7205 C C . ASP A 1 897 ? 19.516 -16.078 2.945 1 94 897 ASP A C 1
ATOM 7207 O O . ASP A 1 897 ? 20.125 -15 3.006 1 94 897 ASP A O 1
ATOM 7211 N N . ASN A 1 898 ? 20.109 -17.188 2.795 1 93.94 898 ASN A N 1
ATOM 7212 C CA . ASN A 1 898 ? 21.531 -17.312 2.479 1 93.94 898 ASN A CA 1
ATOM 7213 C C . ASN A 1 898 ? 21.75 -17.578 0.991 1 93.94 898 ASN A C 1
ATOM 7215 O O . ASN A 1 898 ? 21.719 -18.719 0.543 1 93.94 898 ASN A O 1
ATOM 7219 N N . PRO A 1 899 ? 22.094 -16.547 0.196 1 92.81 899 PRO A N 1
ATOM 7220 C CA . PRO A 1 899 ? 22.203 -16.688 -1.258 1 92.81 899 PRO A CA 1
ATOM 7221 C C . PRO A 1 899 ? 23.562 -17.203 -1.705 1 92.81 899 PRO A C 1
ATOM 7223 O O . PRO A 1 899 ? 24.531 -17.141 -0.942 1 92.81 899 PRO A O 1
ATOM 7226 N N . ARG A 1 900 ? 23.578 -17.781 -2.92 1 93.25 900 ARG A N 1
ATOM 7227 C CA . ARG A 1 900 ? 24.812 -18.188 -3.572 1 93.25 900 ARG A CA 1
ATOM 7228 C C . ARG A 1 900 ? 25.828 -17.047 -3.596 1 93.25 900 ARG A C 1
ATOM 7230 O O . ARG A 1 900 ? 27.016 -17.266 -3.365 1 93.25 900 ARG A O 1
ATOM 7237 N N . ARG A 1 901 ? 25.406 -15.891 -3.943 1 91.88 901 ARG A N 1
ATOM 7238 C CA . ARG A 1 901 ? 26.172 -14.656 -3.986 1 91.88 901 ARG A CA 1
ATOM 7239 C C . ARG A 1 901 ? 25.422 -13.516 -3.307 1 91.88 901 ARG A C 1
ATOM 7241 O O . ARG A 1 901 ? 24.203 -13.453 -3.359 1 91.88 901 ARG A O 1
ATOM 7248 N N . GLY A 1 902 ? 26.125 -12.625 -2.754 1 89.88 902 GLY A N 1
ATOM 7249 C CA . GLY A 1 902 ? 25.516 -11.508 -2.057 1 89.88 902 GLY A CA 1
ATOM 7250 C C . GLY A 1 902 ? 25.531 -11.656 -0.547 1 89.88 902 GLY A C 1
ATOM 7251 O O . GLY A 1 902 ? 26.312 -12.453 -0.01 1 89.88 902 GLY A O 1
ATOM 7252 N N . THR A 1 903 ? 24.688 -10.859 0.091 1 89.5 903 THR A N 1
ATOM 7253 C CA . THR A 1 903 ? 24.672 -10.844 1.55 1 89.5 903 THR A CA 1
ATOM 7254 C C . THR A 1 903 ? 23.391 -11.5 2.08 1 89.5 903 THR A C 1
ATOM 7256 O O . THR A 1 903 ? 22.453 -11.742 1.321 1 89.5 903 THR A O 1
ATOM 7259 N N . LEU A 1 904 ? 23.422 -11.867 3.375 1 91.44 904 LEU A N 1
ATOM 7260 C CA . LEU A 1 904 ? 22.234 -12.43 4.027 1 91.44 904 LEU A CA 1
ATOM 7261 C C . LEU A 1 904 ? 21.047 -11.477 3.91 1 91.44 904 LEU A C 1
ATOM 7263 O O . LEU A 1 904 ? 21.203 -10.266 4.07 1 91.44 904 LEU A O 1
ATOM 7267 N N . GLU A 1 905 ? 19.984 -11.961 3.549 1 90.62 905 GLU A N 1
ATOM 7268 C CA . GLU A 1 905 ? 18.766 -11.172 3.498 1 90.62 905 GLU A CA 1
ATOM 7269 C C . GLU A 1 905 ? 17.844 -11.508 4.664 1 90.62 905 GLU A C 1
ATOM 7271 O O . GLU A 1 905 ? 17.438 -12.664 4.832 1 90.62 905 GLU A O 1
ATOM 7276 N N . PRO A 1 906 ? 17.438 -10.547 5.426 1 91.69 906 PRO A N 1
ATOM 7277 C CA . PRO A 1 906 ? 16.625 -10.812 6.613 1 91.69 906 PRO A CA 1
ATOM 7278 C C . PRO A 1 906 ? 15.227 -11.312 6.27 1 91.69 906 PRO A C 1
ATOM 7280 O O . PRO A 1 906 ? 14.672 -10.953 5.227 1 91.69 906 PRO A O 1
ATOM 7283 N N . TYR A 1 907 ? 14.68 -12.117 7.137 1 93.38 907 TYR A N 1
ATOM 7284 C CA . TYR A 1 907 ? 13.266 -12.477 7.164 1 93.38 907 TYR A CA 1
ATOM 7285 C C . TYR A 1 907 ? 12.68 -12.305 8.562 1 93.38 907 TYR A C 1
ATOM 7287 O O . TYR A 1 907 ? 13.188 -12.883 9.523 1 93.38 907 TYR A O 1
ATOM 7295 N N . PRO A 1 908 ? 11.508 -11.586 8.578 1 92.94 908 PRO A N 1
ATOM 7296 C CA . PRO A 1 908 ? 10.953 -10.719 7.539 1 92.94 908 PRO A CA 1
ATOM 7297 C C . PRO A 1 908 ? 11.938 -9.648 7.078 1 92.94 908 PRO A C 1
ATOM 7299 O O . PRO A 1 908 ? 12.812 -9.234 7.848 1 92.94 908 PRO A O 1
ATOM 7302 N N . MET A 1 909 ? 11.711 -9.164 5.824 1 90.31 909 MET A N 1
ATOM 7303 C CA . MET A 1 909 ? 12.586 -8.148 5.25 1 90.31 909 MET A CA 1
ATOM 7304 C C . MET A 1 909 ? 12.562 -6.875 6.094 1 90.31 909 MET A C 1
ATOM 7306 O O . MET A 1 909 ? 13.602 -6.258 6.316 1 90.31 909 MET A O 1
ATOM 7310 N N . ASN A 1 910 ? 11.336 -6.484 6.516 1 86.94 910 ASN A N 1
ATOM 7311 C CA . ASN A 1 910 ? 11.164 -5.352 7.414 1 86.94 910 ASN A CA 1
ATOM 7312 C C . ASN A 1 910 ? 11.078 -5.797 8.875 1 86.94 910 ASN A C 1
ATOM 7314 O O . ASN A 1 910 ? 9.984 -5.969 9.414 1 86.94 910 ASN A O 1
ATOM 7318 N N . SER A 1 911 ? 12.188 -6.027 9.5 1 92.06 911 SER A N 1
ATOM 7319 C CA . SER A 1 911 ? 12.258 -6.5 10.875 1 92.06 911 SER A CA 1
ATOM 7320 C C . SER A 1 911 ? 13.453 -5.898 11.609 1 92.06 911 SER A C 1
ATOM 7322 O O . SER A 1 911 ? 14.391 -5.398 10.969 1 92.06 911 SER A O 1
ATOM 7324 N N . ILE A 1 912 ? 13.414 -5.867 12.844 1 91.81 912 ILE A N 1
ATOM 7325 C CA . ILE A 1 912 ? 14.438 -5.266 13.688 1 91.81 912 ILE A CA 1
ATOM 7326 C C . ILE A 1 912 ? 15.281 -6.367 14.336 1 91.81 912 ILE A C 1
ATOM 7328 O O . ILE A 1 912 ? 14.742 -7.355 14.836 1 91.81 912 ILE A O 1
ATOM 7332 N N . GLU A 1 913 ? 16.625 -6.059 14.156 1 89.06 913 GLU A N 1
ATOM 7333 C CA . GLU A 1 913 ? 17.578 -6.895 14.883 1 89.06 913 GLU A CA 1
ATOM 7334 C C . GLU A 1 913 ? 18.125 -6.172 16.109 1 89.06 913 GLU A C 1
ATOM 7336 O O . GLU A 1 913 ? 18.516 -5.008 16.016 1 89.06 913 GLU A O 1
ATOM 7341 N N . GLY A 1 914 ? 18.078 -6.617 17.266 1 92.25 914 GLY A N 1
ATOM 7342 C CA . GLY A 1 914 ? 18.734 -6.031 18.422 1 92.25 914 GLY A CA 1
ATOM 7343 C C . GLY A 1 914 ? 17.812 -5.137 19.234 1 92.25 914 GLY A C 1
ATOM 7344 O O . GLY A 1 914 ? 16.594 -5.129 19.031 1 92.25 914 GLY A O 1
ATOM 7345 N N . PRO A 1 915 ? 18.453 -4.309 20.172 1 96.94 915 PRO A N 1
ATOM 7346 C CA . PRO A 1 915 ? 17.641 -3.49 21.078 1 96.94 915 PRO A CA 1
ATOM 7347 C C . PRO A 1 915 ? 17.219 -2.164 20.453 1 96.94 915 PRO A C 1
ATOM 7349 O O . PRO A 1 915 ? 17.844 -1.693 19.5 1 96.94 915 PRO A O 1
ATOM 7352 N N . MET A 1 916 ? 16.156 -1.591 21.016 1 97.88 916 MET A N 1
ATOM 7353 C CA . MET A 1 916 ? 15.625 -0.3 20.578 1 97.88 916 MET A CA 1
ATOM 7354 C C . MET A 1 916 ? 15.406 0.62 21.781 1 97.88 916 MET A C 1
ATOM 7356 O O . MET A 1 916 ? 15.023 0.162 22.859 1 97.88 916 MET A O 1
ATOM 7360 N N . ILE A 1 917 ? 15.672 1.845 21.625 1 98.44 917 ILE A N 1
ATOM 7361 C CA . ILE A 1 917 ? 15.344 2.902 22.578 1 98.44 917 ILE A CA 1
ATOM 7362 C C . ILE A 1 917 ? 14.555 4.004 21.859 1 98.44 917 ILE A C 1
ATOM 7364 O O . ILE A 1 917 ? 14.867 4.363 20.719 1 98.44 917 ILE A O 1
ATOM 7368 N N . ALA A 1 918 ? 13.484 4.457 22.469 1 98.81 918 ALA A N 1
ATOM 7369 C CA . ALA A 1 918 ? 12.75 5.59 21.922 1 98.81 918 ALA A CA 1
ATOM 7370 C C . ALA A 1 918 ? 12.945 6.84 22.781 1 98.81 918 ALA A C 1
ATOM 7372 O O . ALA A 1 918 ? 13.078 6.75 24 1 98.81 918 ALA A O 1
ATOM 7373 N N . ILE A 1 919 ? 13.016 8 22.141 1 98.88 919 ILE A N 1
ATOM 7374 C CA . ILE A 1 919 ? 13.102 9.289 22.812 1 98.88 919 ILE A CA 1
ATOM 7375 C C . ILE A 1 919 ? 11.828 10.094 22.562 1 98.88 919 ILE A C 1
ATOM 7377 O O . ILE A 1 919 ? 11.367 10.188 21.422 1 98.88 919 ILE A O 1
ATOM 7381 N N . THR A 1 920 ? 11.203 10.594 23.578 1 98.81 920 THR A N 1
ATOM 7382 C CA . THR A 1 920 ? 10.031 11.453 23.453 1 98.81 920 THR A CA 1
ATOM 7383 C C . THR A 1 920 ? 10.211 12.734 24.266 1 98.81 920 THR A C 1
ATOM 7385 O O . THR A 1 920 ? 11.25 12.938 24.891 1 98.81 920 THR A O 1
ATOM 7388 N N . ASN A 1 921 ? 9.352 13.711 24.141 1 98.62 921 ASN A N 1
ATOM 7389 C CA . ASN A 1 921 ? 9.352 14.93 24.938 1 98.62 921 ASN A CA 1
ATOM 7390 C C . ASN A 1 921 ? 7.961 15.547 25.016 1 98.62 921 ASN A C 1
ATOM 7392 O O . ASN A 1 921 ? 6.977 14.93 24.609 1 98.62 921 ASN A O 1
ATOM 7396 N N . GLU A 1 922 ? 7.836 16.688 25.688 1 98.25 922 GLU A N 1
ATOM 7397 C CA . GLU A 1 922 ? 6.543 17.281 26 1 98.25 922 GLU A CA 1
ATOM 7398 C C . GLU A 1 922 ? 5.816 17.75 24.75 1 98.25 922 GLU A C 1
ATOM 7400 O O . GLU A 1 922 ? 4.613 18 24.781 1 98.25 922 GLU A O 1
ATOM 7405 N N . TYR A 1 923 ? 6.484 17.797 23.578 1 97.38 923 TYR A N 1
ATOM 7406 C CA . TYR A 1 923 ? 5.891 18.312 22.344 1 97.38 923 TYR A CA 1
ATOM 7407 C C . TYR A 1 923 ? 5.398 17.172 21.469 1 97.38 923 TYR A C 1
ATOM 7409 O O . TYR A 1 923 ? 4.828 17.406 20.391 1 97.38 923 TYR A O 1
ATOM 7417 N N . ALA A 1 924 ? 5.652 15.914 21.859 1 98.31 924 ALA A N 1
ATOM 7418 C CA . ALA A 1 924 ? 5.031 14.773 21.203 1 98.31 924 ALA A CA 1
ATOM 7419 C C . ALA A 1 924 ? 3.58 14.609 21.641 1 98.31 924 ALA A C 1
ATOM 7421 O O . ALA A 1 924 ? 3.301 14.43 22.828 1 98.31 924 ALA A O 1
ATOM 7422 N N . GLY A 1 925 ? 2.648 14.719 20.625 1 97.81 925 GLY A N 1
ATOM 7423 C CA . GLY A 1 925 ? 1.258 14.727 21.047 1 97.81 925 GLY A CA 1
ATOM 7424 C C . GLY A 1 925 ? 0.344 13.953 20.109 1 97.81 925 GLY A C 1
ATOM 7425 O O . GLY A 1 925 ? 0.769 13.523 19.047 1 97.81 925 GLY A O 1
ATOM 7426 N N . SER A 1 926 ? -0.945 13.734 20.531 1 97.62 926 SER A N 1
ATOM 7427 C CA . SER A 1 926 ? -1.96 13.039 19.75 1 97.62 926 SER A CA 1
ATOM 7428 C C . SER A 1 926 ? -1.521 11.617 19.422 1 97.62 926 SER A C 1
ATOM 7430 O O . SER A 1 926 ? -1.169 10.844 20.328 1 97.62 926 SER A O 1
ATOM 7432 N N . ASP A 1 927 ? -1.345 11.352 18.109 1 97.94 927 ASP A N 1
ATOM 7433 C CA . ASP A 1 927 ? -0.856 10.031 17.734 1 97.94 927 ASP A CA 1
ATOM 7434 C C . ASP A 1 927 ? 0.588 9.828 18.188 1 97.94 927 ASP A C 1
ATOM 7436 O O . ASP A 1 927 ? 1.061 8.695 18.281 1 97.94 927 ASP A O 1
ATOM 7440 N N . GLY A 1 928 ? 1.328 10.945 18.547 1 98.56 928 GLY A N 1
ATOM 7441 C CA . GLY A 1 928 ? 2.633 10.836 19.172 1 98.56 928 GLY A CA 1
ATOM 7442 C C . GLY A 1 928 ? 2.564 10.32 20.594 1 98.56 928 GLY A C 1
ATOM 7443 O O . GLY A 1 928 ? 3.451 9.586 21.047 1 98.56 928 GLY A O 1
ATOM 7444 N N . ASP A 1 929 ? 1.47 10.695 21.391 1 98.62 929 ASP A N 1
ATOM 7445 C CA . ASP A 1 929 ? 1.191 10.109 22.703 1 98.62 929 ASP A CA 1
ATOM 7446 C C . ASP A 1 929 ? 0.912 8.609 22.578 1 98.62 929 ASP A C 1
ATOM 7448 O O . ASP A 1 929 ? 1.466 7.805 23.328 1 98.62 929 ASP A O 1
ATOM 7452 N N . ILE A 1 930 ? 0.08 8.344 21.594 1 98.44 930 ILE A N 1
ATOM 7453 C CA . ILE A 1 930 ? -0.381 6.973 21.406 1 98.44 930 ILE A CA 1
ATOM 7454 C C . ILE A 1 930 ? 0.801 6.074 21.062 1 98.44 930 ILE A C 1
ATOM 7456 O O . ILE A 1 930 ? 0.913 4.957 21.562 1 98.44 930 ILE A O 1
ATOM 7460 N N . PHE A 1 931 ? 1.696 6.543 20.156 1 98.5 931 PHE A N 1
ATOM 7461 C CA . PHE A 1 931 ? 2.904 5.797 19.828 1 98.5 931 PHE A CA 1
ATOM 7462 C C . PHE A 1 931 ? 3.744 5.551 21.078 1 98.5 931 PHE A C 1
ATOM 7464 O O . PHE A 1 931 ? 4.215 4.434 21.312 1 98.5 931 PHE A O 1
ATOM 7471 N N . SER A 1 932 ? 3.988 6.629 21.891 1 98.81 932 SER A N 1
ATOM 7472 C CA . SER A 1 932 ? 4.832 6.531 23.078 1 98.81 932 SER A CA 1
ATOM 7473 C C . SER A 1 932 ? 4.273 5.512 24.062 1 98.81 932 SER A C 1
ATOM 7475 O O . SER A 1 932 ? 5.023 4.691 24.609 1 98.81 932 SER A O 1
ATOM 7477 N N . TYR A 1 933 ? 2.988 5.57 24.297 1 98.38 933 TYR A N 1
ATOM 7478 C CA . TYR A 1 933 ? 2.354 4.59 25.172 1 98.38 933 TYR A CA 1
ATOM 7479 C C . TYR A 1 933 ? 2.494 3.182 24.609 1 98.38 933 TYR A C 1
ATOM 7481 O O . TYR A 1 933 ? 2.83 2.246 25.344 1 98.38 933 TYR A O 1
ATOM 7489 N N . SER A 1 934 ? 2.193 3.045 23.344 1 98.12 934 SER A N 1
ATOM 7490 C CA . SER A 1 934 ? 2.182 1.743 22.688 1 98.12 934 SER A CA 1
ATOM 7491 C C . SER A 1 934 ? 3.576 1.126 22.656 1 98.12 934 SER A C 1
ATOM 7493 O O . SER A 1 934 ? 3.723 -0.093 22.75 1 98.12 934 SER A O 1
ATOM 7495 N N . PHE A 1 935 ? 4.602 1.995 22.422 1 98.25 935 PHE A N 1
ATOM 7496 C CA . PHE A 1 935 ? 5.984 1.526 22.438 1 98.25 935 PHE A CA 1
ATOM 7497 C C . PHE A 1 935 ? 6.293 0.812 23.75 1 98.25 935 PHE A C 1
ATOM 7499 O O . PHE A 1 935 ? 6.914 -0.252 23.75 1 98.25 935 PHE A O 1
ATOM 7506 N N . LYS A 1 936 ? 5.82 1.316 24.859 1 97.44 936 LYS A N 1
ATOM 7507 C CA . LYS A 1 936 ? 6.004 0.721 26.188 1 97.44 936 LYS A CA 1
ATOM 7508 C C . LYS A 1 936 ? 5.137 -0.523 26.359 1 97.44 936 LYS A C 1
ATOM 7510 O O . LYS A 1 936 ? 5.613 -1.56 26.828 1 97.44 936 LYS A O 1
ATOM 7515 N N . ALA A 1 937 ? 3.902 -0.388 25.922 1 96.44 937 ALA A N 1
ATOM 7516 C CA . ALA A 1 937 ? 2.93 -1.462 26.109 1 96.44 937 ALA A CA 1
ATOM 7517 C C . ALA A 1 937 ? 3.35 -2.725 25.359 1 96.44 937 ALA A C 1
ATOM 7519 O O . ALA A 1 937 ? 3.096 -3.84 25.828 1 96.44 937 ALA A O 1
ATOM 7520 N N . LEU A 1 938 ? 3.99 -2.564 24.234 1 96.12 938 LEU A N 1
ATOM 7521 C CA . LEU A 1 938 ? 4.438 -3.689 23.422 1 96.12 938 LEU A CA 1
ATOM 7522 C C . LEU A 1 938 ? 5.82 -4.164 23.859 1 96.12 938 LEU A C 1
ATOM 7524 O O . LEU A 1 938 ? 6.363 -5.113 23.281 1 96.12 938 LEU A O 1
ATOM 7528 N N . HIS A 1 939 ? 6.473 -3.49 24.828 1 96.44 939 HIS A N 1
ATOM 7529 C CA . HIS A 1 939 ? 7.789 -3.822 25.344 1 96.44 939 HIS A CA 1
ATOM 7530 C C . HIS A 1 939 ? 8.844 -3.812 24.25 1 96.44 939 HIS A C 1
ATOM 7532 O O . HIS A 1 939 ? 9.633 -4.754 24.125 1 96.44 939 HIS A O 1
ATOM 7538 N N . LEU A 1 940 ? 8.773 -2.773 23.375 1 96.94 940 LEU A N 1
ATOM 7539 C CA . LEU A 1 940 ? 9.703 -2.678 22.25 1 96.94 940 LEU A CA 1
ATOM 7540 C C . LEU A 1 940 ? 11.086 -2.232 22.734 1 96.94 940 LEU A C 1
ATOM 7542 O O . LEU A 1 940 ? 12.086 -2.488 22.062 1 96.94 940 LEU A O 1
ATOM 7546 N N . GLY A 1 941 ? 11.164 -1.528 23.797 1 97.62 941 GLY A N 1
ATOM 7547 C CA . GLY A 1 941 ? 12.352 -0.943 24.406 1 97.62 941 GLY A CA 1
ATOM 7548 C C . GLY A 1 941 ? 12.039 0.067 25.484 1 97.62 941 GLY A C 1
ATOM 7549 O O . GLY A 1 941 ? 10.898 0.146 25.953 1 97.62 941 GLY A O 1
ATOM 7550 N N . THR A 1 942 ? 13.086 0.771 25.922 1 98.44 942 THR A N 1
ATOM 7551 C CA . THR A 1 942 ? 12.922 1.787 26.969 1 98.44 942 THR A CA 1
ATOM 7552 C C . THR A 1 942 ? 12.539 3.131 26.344 1 98.44 942 THR A C 1
ATOM 7554 O O . THR A 1 942 ? 13.117 3.539 25.328 1 98.44 942 THR A O 1
ATOM 7557 N N . LEU A 1 943 ? 11.523 3.736 26.828 1 98.81 943 LEU A N 1
ATOM 7558 C CA . LEU A 1 943 ? 11.164 5.098 26.438 1 98.81 943 LEU A CA 1
ATOM 7559 C C . LEU A 1 943 ? 11.82 6.113 27.375 1 98.81 943 LEU A C 1
ATOM 7561 O O . LEU A 1 943 ? 11.641 6.043 28.594 1 98.81 943 LEU A O 1
ATOM 7565 N N . ILE A 1 944 ? 12.594 7.09 26.844 1 98.81 944 ILE A N 1
ATOM 7566 C CA . ILE A 1 944 ? 13.258 8.086 27.688 1 98.81 944 ILE A CA 1
ATOM 7567 C C . ILE A 1 944 ? 12.836 9.484 27.266 1 98.81 944 ILE A C 1
ATOM 7569 O O . ILE A 1 944 ? 12.258 9.664 26.188 1 98.81 944 ILE A O 1
ATOM 7573 N N . GLY A 1 945 ? 13.078 10.508 28 1 98.75 945 GLY A N 1
ATOM 7574 C CA . GLY A 1 945 ? 12.758 11.891 27.703 1 98.75 945 GLY A CA 1
ATOM 7575 C C . GLY A 1 945 ? 11.898 12.547 28.766 1 98.75 945 GLY A C 1
ATOM 7576 O O . GLY A 1 945 ? 12.227 12.508 29.953 1 98.75 945 GLY A O 1
ATOM 7577 N N . THR A 1 946 ? 10.859 13.242 28.312 1 98.69 946 THR A N 1
ATOM 7578 C CA . THR A 1 946 ? 9.945 13.914 29.219 1 98.69 946 THR A CA 1
ATOM 7579 C C . THR A 1 946 ? 8.492 13.578 28.875 1 98.69 946 THR A C 1
ATOM 7581 O O . THR A 1 946 ? 8.219 13.023 27.812 1 98.69 946 THR A O 1
ATOM 7584 N N . ARG A 1 947 ? 7.57 13.852 29.828 1 98.56 947 ARG A N 1
ATOM 7585 C CA . ARG A 1 947 ? 6.152 13.547 29.656 1 98.56 947 ARG A CA 1
ATOM 7586 C C . ARG A 1 947 ? 5.594 14.188 28.391 1 98.56 947 ARG A C 1
ATOM 7588 O O . ARG A 1 947 ? 5.898 15.344 28.094 1 98.56 947 ARG A O 1
ATOM 7595 N N . THR A 1 948 ? 4.758 13.414 27.641 1 98.75 948 THR A N 1
ATOM 7596 C CA . THR A 1 948 ? 4.234 13.875 26.359 1 98.75 948 THR A CA 1
ATOM 7597 C C . THR A 1 948 ? 3.061 14.828 26.562 1 98.75 948 THR A C 1
ATOM 7599 O O . THR A 1 948 ? 2.697 15.141 27.688 1 98.75 948 THR A O 1
ATOM 7602 N N . TRP A 1 949 ? 2.436 15.297 25.469 1 98.19 949 TRP A N 1
ATOM 7603 C CA . TRP A 1 949 ? 1.455 16.375 25.406 1 98.19 949 TRP A CA 1
ATOM 7604 C C . TRP A 1 949 ? 0.189 16 26.172 1 98.19 949 TRP A C 1
ATOM 7606 O O . TRP A 1 949 ? -0.325 16.797 26.953 1 98.19 949 TRP A O 1
ATOM 7616 N N . GLY A 1 950 ? -0.388 14.828 25.875 1 98.44 950 GLY A N 1
ATOM 7617 C CA . GLY A 1 950 ? -1.528 14.344 26.641 1 98.44 950 GLY A CA 1
ATOM 7618 C C . GLY A 1 950 ? -2.859 14.625 25.969 1 98.44 950 GLY A C 1
ATOM 7619 O O . GLY A 1 950 ? -3.877 14.805 26.641 1 98.44 950 GLY A O 1
ATOM 7620 N N . GLY A 1 951 ? -2.932 14.742 24.656 1 97.88 951 GLY A N 1
ATOM 7621 C CA . GLY A 1 951 ? -4.18 14.891 23.938 1 97.88 951 GLY A CA 1
ATOM 7622 C C . GLY A 1 951 ? -4.496 13.719 23.031 1 97.88 951 GLY A C 1
ATOM 7623 O O . GLY A 1 951 ? -3.912 13.586 21.953 1 97.88 951 GLY A O 1
ATOM 7624 N N . VAL A 1 952 ? -5.484 12.891 23.453 1 97.81 952 VAL A N 1
ATOM 7625 C CA . VAL A 1 952 ? -5.723 11.688 22.656 1 97.81 952 VAL A CA 1
ATOM 7626 C C . VAL A 1 952 ? -7.223 11.508 22.422 1 97.81 952 VAL A C 1
ATOM 7628 O O . VAL A 1 952 ? -7.711 10.383 22.297 1 97.81 952 VAL A O 1
ATOM 7631 N N . VAL A 1 953 ? -8.023 12.594 22.438 1 97 953 VAL A N 1
ATOM 7632 C CA . VAL A 1 953 ? -9.398 12.547 21.953 1 97 953 VAL A CA 1
ATOM 7633 C C . VAL A 1 953 ? -9.438 12.984 20.484 1 97 953 VAL A C 1
ATOM 7635 O O . VAL A 1 953 ? -8.992 14.086 20.156 1 97 953 VAL A O 1
ATOM 7638 N N . GLY A 1 954 ? -9.961 12.133 19.656 1 93.25 954 GLY A N 1
ATOM 7639 C CA . GLY A 1 954 ? -9.891 12.359 18.219 1 93.25 954 GLY A CA 1
ATOM 7640 C C . GLY A 1 954 ? -10.992 13.266 17.719 1 93.25 954 GLY A C 1
ATOM 7641 O O . GLY A 1 954 ? -11.953 13.562 18.438 1 93.25 954 GLY A O 1
ATOM 7642 N N . ILE A 1 955 ? -10.727 13.789 16.484 1 93.19 955 ILE A N 1
ATOM 7643 C CA . ILE A 1 955 ? -11.648 14.734 15.875 1 93.19 955 ILE A CA 1
ATOM 7644 C C . ILE A 1 955 ? -11.992 14.273 14.461 1 93.19 955 ILE A C 1
ATOM 7646 O O . ILE A 1 955 ? -11.172 13.641 13.789 1 93.19 955 ILE A O 1
ATOM 7650 N N . SER A 1 956 ? -13.086 14.508 13.969 1 88.25 956 SER A N 1
ATOM 7651 C CA . SER A 1 956 ? -13.57 14.281 12.617 1 88.25 956 SER A CA 1
ATOM 7652 C C . SER A 1 956 ? -14.539 15.375 12.18 1 88.25 956 SER A C 1
ATOM 7654 O O . SER A 1 956 ? -15.711 15.109 11.898 1 88.25 956 SER A O 1
ATOM 7656 N N . PRO A 1 957 ? -13.961 16.562 12.047 1 86.81 957 PRO A N 1
ATOM 7657 C CA . PRO A 1 957 ? -14.875 17.656 11.68 1 86.81 957 PRO A CA 1
ATOM 7658 C C . PRO A 1 957 ? -15.531 17.438 10.32 1 86.81 957 PRO A C 1
ATOM 7660 O O . PRO A 1 957 ? -14.836 17.156 9.336 1 86.81 957 PRO A O 1
ATOM 7663 N N . ARG A 1 958 ? -16.859 17.594 10.281 1 85.25 958 ARG A N 1
ATOM 7664 C CA . ARG A 1 958 ? -17.609 17.328 9.062 1 85.25 958 ARG A CA 1
ATOM 7665 C C . ARG A 1 958 ? -18.344 18.578 8.602 1 85.25 958 ARG A C 1
ATOM 7667 O O . ARG A 1 958 ? -18.812 18.656 7.465 1 85.25 958 ARG A O 1
ATOM 7674 N N . ARG A 1 959 ? -18.391 19.562 9.492 1 91.69 959 ARG A N 1
ATOM 7675 C CA . ARG A 1 959 ? -19.156 20.766 9.18 1 91.69 959 ARG A CA 1
ATOM 7676 C C . ARG A 1 959 ? -18.312 22.031 9.391 1 91.69 959 ARG A C 1
ATOM 7678 O O . ARG A 1 959 ? -17.547 22.109 10.352 1 91.69 959 ARG A O 1
ATOM 7685 N N . LYS A 1 960 ? -18.531 22.969 8.508 1 93.81 960 LYS A N 1
ATOM 7686 C CA . LYS A 1 960 ? -17.828 24.25 8.586 1 93.81 960 LYS A CA 1
ATOM 7687 C C . LYS A 1 960 ? -18.797 25.375 8.977 1 93.81 960 LYS A C 1
ATOM 7689 O O . LYS A 1 960 ? -20 25.25 8.773 1 93.81 960 LYS A O 1
ATOM 7694 N N . LEU A 1 961 ? -18.297 26.359 9.578 1 96.12 961 LEU A N 1
ATOM 7695 C CA . LEU A 1 961 ? -19.078 27.578 9.781 1 96.12 961 LEU A CA 1
ATOM 7696 C C . LEU A 1 961 ? -19.297 28.297 8.453 1 96.12 961 LEU A C 1
ATOM 7698 O O . LEU A 1 961 ? -18.719 27.922 7.43 1 96.12 961 LEU A O 1
ATOM 7702 N N . ILE A 1 962 ? -20.125 29.312 8.445 1 95.25 962 ILE A N 1
ATOM 7703 C CA . ILE A 1 962 ? -20.578 29.953 7.215 1 95.25 962 ILE A CA 1
ATOM 7704 C C . ILE A 1 962 ? -19.406 30.641 6.527 1 95.25 962 ILE A C 1
ATOM 7706 O O . ILE A 1 962 ? -19.453 30.922 5.328 1 95.25 962 ILE A O 1
ATOM 7710 N N . ASP A 1 963 ? -18.391 31.047 7.277 1 94 963 ASP A N 1
ATOM 7711 C CA . ASP A 1 963 ? -17.234 31.719 6.672 1 94 963 ASP A CA 1
ATOM 7712 C C . ASP A 1 963 ? -16.141 30.719 6.309 1 94 963 ASP A C 1
ATOM 7714 O O . ASP A 1 963 ? -15 31.109 6.055 1 94 963 ASP A O 1
ATOM 7718 N N . GLY A 1 964 ? -16.453 29.438 6.406 1 92.25 964 GLY A N 1
ATOM 7719 C CA . GLY A 1 964 ? -15.516 28.391 6.008 1 92.25 964 GLY A CA 1
ATOM 7720 C C . GLY A 1 964 ? -14.68 27.875 7.16 1 92.25 964 GLY A C 1
ATOM 7721 O O . GLY A 1 964 ? -13.906 26.938 6.992 1 92.25 964 GLY A O 1
ATOM 7722 N N . THR A 1 965 ? -14.867 28.375 8.414 1 94.69 965 THR A N 1
ATOM 7723 C CA . THR A 1 965 ? -14.109 27.938 9.586 1 94.69 965 THR A CA 1
ATOM 7724 C C . THR A 1 965 ? -14.422 26.484 9.938 1 94.69 965 THR A C 1
ATOM 7726 O O . THR A 1 965 ? -15.586 26.078 9.93 1 94.69 965 THR A O 1
ATOM 7729 N N . VAL A 1 966 ? -13.383 25.75 10.148 1 92.81 966 VAL A N 1
ATOM 7730 C CA . VAL A 1 966 ? -13.531 24.375 10.648 1 92.81 966 VAL A CA 1
ATOM 7731 C C . VAL A 1 966 ? -13.32 24.359 12.156 1 92.81 966 VAL A C 1
ATOM 7733 O O . VAL A 1 966 ? -12.281 24.797 12.656 1 92.81 966 VAL A O 1
ATOM 7736 N N . LEU A 1 967 ? -14.289 23.938 12.867 1 94 967 LEU A N 1
ATOM 7737 C CA . LEU A 1 967 ? -14.18 23.719 14.305 1 94 967 LEU A CA 1
ATOM 7738 C C . LEU A 1 967 ? -14.117 22.234 14.625 1 94 967 LEU A C 1
ATOM 7740 O O . LEU A 1 967 ? -14.93 21.453 14.117 1 94 967 LEU A O 1
ATOM 7744 N N . SER A 1 968 ? -13.125 21.875 15.32 1 93.38 968 SER A N 1
ATOM 7745 C CA . SER A 1 968 ? -13.055 20.469 15.719 1 93.38 968 SER A CA 1
ATOM 7746 C C . SER A 1 968 ? -13.727 20.25 17.078 1 93.38 968 SER A C 1
ATOM 7748 O O . SER A 1 968 ? -13.664 21.125 17.953 1 93.38 968 SER A O 1
ATOM 7750 N N . GLN A 1 969 ? -14.477 19.203 17.188 1 92.56 969 GLN A N 1
ATOM 7751 C CA . GLN A 1 969 ? -15.008 18.703 18.438 1 92.56 969 GLN A CA 1
ATOM 7752 C C . GLN A 1 969 ? -14.367 17.375 18.828 1 92.56 969 GLN A C 1
ATOM 7754 O O . GLN A 1 969 ? -14.266 16.469 18 1 92.56 969 GLN A O 1
ATOM 7759 N N . PRO A 1 970 ? -13.836 17.219 20.047 1 95.44 970 PRO A N 1
ATOM 7760 C CA . PRO A 1 970 ? -13.375 15.906 20.484 1 95.44 970 PRO A CA 1
ATOM 7761 C C . PRO A 1 970 ? -14.492 14.859 20.469 1 95.44 970 PRO A C 1
ATOM 7763 O O . PRO A 1 970 ? -15.344 14.852 21.359 1 95.44 970 PRO A O 1
ATOM 7766 N N . GLU A 1 971 ? -14.391 13.945 19.469 1 94.88 971 GLU A N 1
ATOM 7767 C CA . GLU A 1 971 ? -15.57 13.133 19.172 1 94.88 971 GLU A CA 1
ATOM 7768 C C . GLU A 1 971 ? -15.359 11.688 19.625 1 94.88 971 GLU A C 1
ATOM 7770 O O . GLU A 1 971 ? -16.312 10.922 19.75 1 94.88 971 GLU A O 1
ATOM 7775 N N . TYR A 1 972 ? -14.117 11.211 19.797 1 94.62 972 TYR A N 1
ATOM 7776 C CA . TYR A 1 972 ? -13.875 9.836 20.219 1 94.62 972 TYR A CA 1
ATOM 7777 C C . TYR A 1 972 ? -12.648 9.758 21.125 1 94.62 972 TYR A C 1
ATOM 7779 O O . TYR A 1 972 ? -11.539 10.094 20.703 1 94.62 972 TYR A O 1
ATOM 7787 N N . ALA A 1 973 ? -12.828 9.305 22.297 1 96.06 973 ALA A N 1
ATOM 7788 C CA . ALA A 1 973 ? -11.789 9.25 23.328 1 96.06 973 ALA A CA 1
ATOM 7789 C C . ALA A 1 973 ? -11 7.949 23.234 1 96.06 973 ALA A C 1
ATOM 7791 O O . ALA A 1 973 ? -11.578 6.879 23.016 1 96.06 973 ALA A O 1
ATOM 7792 N N . PHE A 1 974 ? -9.766 8.055 23.312 1 96.19 974 PHE A N 1
ATOM 7793 C CA . PHE A 1 974 ? -8.883 6.891 23.234 1 96.19 974 PHE A CA 1
ATOM 7794 C C . PHE A 1 974 ? -8.781 6.195 24.594 1 96.19 974 PHE A C 1
ATOM 7796 O O . PHE A 1 974 ? -8.531 6.844 25.609 1 96.19 974 PHE A O 1
ATOM 7803 N N . TRP A 1 975 ? -9.016 4.891 24.625 1 96.75 975 TRP A N 1
ATOM 7804 C CA . TRP A 1 975 ? -8.93 4.027 25.797 1 96.75 975 TRP A CA 1
ATOM 7805 C C . TRP A 1 975 ? -7.824 2.988 25.625 1 96.75 975 TRP A C 1
ATOM 7807 O O . TRP A 1 975 ? -7.797 2.26 24.641 1 96.75 975 TRP A O 1
ATOM 7817 N N . PHE A 1 976 ? -6.859 2.932 26.547 1 96.19 976 PHE A N 1
ATOM 7818 C CA . PHE A 1 976 ? -5.789 1.943 26.516 1 96.19 976 PHE A CA 1
ATOM 7819 C C . PHE A 1 976 ? -6.082 0.791 27.469 1 96.19 976 PHE A C 1
ATOM 7821 O O . PHE A 1 976 ? -6.586 1.005 28.578 1 96.19 976 PHE A O 1
ATOM 7828 N N . LYS A 1 977 ? -5.773 -0.365 27.016 1 93.19 977 LYS A N 1
ATOM 7829 C CA . LYS A 1 977 ? -5.758 -1.47 27.969 1 93.19 977 LYS A CA 1
ATOM 7830 C C . LYS A 1 977 ? -4.812 -1.179 29.141 1 93.19 977 LYS A C 1
ATOM 7832 O O . LYS A 1 977 ? -3.68 -0.74 28.922 1 93.19 977 LYS A O 1
ATOM 7837 N N . GLY A 1 978 ? -5.258 -1.312 30.328 1 89.81 978 GLY A N 1
ATOM 7838 C CA . GLY A 1 978 ? -4.43 -1.109 31.516 1 89.81 978 GLY A CA 1
ATOM 7839 C C . GLY A 1 978 ? -4.512 0.301 32.062 1 89.81 978 GLY A C 1
ATOM 7840 O O . GLY A 1 978 ? -4.574 0.495 33.281 1 89.81 978 GLY A O 1
ATOM 7841 N N . SER A 1 979 ? -4.594 1.389 31.156 1 93.06 979 SER A N 1
ATOM 7842 C CA . SER A 1 979 ? -4.52 2.766 31.625 1 93.06 979 SER A CA 1
ATOM 7843 C C . SER A 1 979 ? -5.844 3.494 31.422 1 93.06 979 SER A C 1
ATOM 7845 O O . SER A 1 979 ? -6.031 4.609 31.906 1 93.06 979 SER A O 1
ATOM 7847 N N . GLY A 1 980 ? -6.703 2.863 30.672 1 95.5 980 GLY A N 1
ATOM 7848 C CA . GLY A 1 980 ? -7.992 3.484 30.422 1 95.5 980 GLY A CA 1
ATOM 7849 C C . GLY A 1 980 ? -7.891 4.785 29.656 1 95.5 980 GLY A C 1
ATOM 7850 O O . GLY A 1 980 ? -7.227 4.844 28.609 1 95.5 980 GLY A O 1
ATOM 7851 N N . PHE A 1 981 ? -8.594 5.777 30.172 1 95.56 981 PHE A N 1
ATOM 7852 C CA . PHE A 1 981 ? -8.641 7.074 29.5 1 95.56 981 PHE A CA 1
ATOM 7853 C C . PHE A 1 981 ? -7.617 8.031 30.094 1 95.56 981 PHE A C 1
ATOM 7855 O O . PHE A 1 981 ? -7.707 9.242 29.906 1 95.56 981 PHE A O 1
ATOM 7862 N N . SER A 1 982 ? -6.598 7.562 30.734 1 95.44 982 SER A N 1
ATOM 7863 C CA . SER A 1 982 ? -5.766 8.367 31.609 1 95.44 982 SER A CA 1
ATOM 7864 C C . SER A 1 982 ? -4.723 9.156 30.828 1 95.44 982 SER A C 1
ATOM 7866 O O . SER A 1 982 ? -4.121 10.102 31.344 1 95.44 982 SER A O 1
ATOM 7868 N N . VAL A 1 983 ? -4.449 8.812 29.609 1 97.62 983 VAL A N 1
ATOM 7869 C CA . VAL A 1 983 ? -3.445 9.531 28.844 1 97.62 983 VAL A CA 1
ATOM 7870 C C . VAL A 1 983 ? -3.959 10.93 28.5 1 97.62 983 VAL A C 1
ATOM 7872 O O . VAL A 1 983 ? -3.188 11.891 28.469 1 97.62 983 VAL A O 1
ATOM 7875 N N . GLU A 1 984 ? -5.277 11.008 28.203 1 97.94 984 GLU A N 1
ATOM 7876 C CA . GLU A 1 984 ? -5.883 12.305 27.938 1 97.94 984 GLU A CA 1
ATOM 7877 C C . GLU A 1 984 ? -5.68 13.258 29.125 1 97.94 984 GLU A C 1
ATOM 7879 O O . GLU A 1 984 ? -5.965 12.906 30.266 1 97.94 984 GLU A O 1
ATOM 7884 N N . ASN A 1 985 ? -5.16 14.484 28.781 1 98 985 ASN A N 1
ATOM 7885 C CA . ASN A 1 985 ? -4.965 15.586 29.719 1 98 985 ASN A CA 1
ATOM 7886 C C . ASN A 1 985 ? -3.893 15.258 30.75 1 98 985 ASN A C 1
ATOM 7888 O O . ASN A 1 985 ? -3.918 15.781 31.875 1 98 985 ASN A O 1
ATOM 7892 N N . TYR A 1 986 ? -2.998 14.367 30.453 1 98.06 986 TYR A N 1
ATOM 7893 C CA . TYR A 1 986 ? -1.843 14.062 31.281 1 98.06 986 TYR A CA 1
ATOM 7894 C C . TYR A 1 986 ? -0.61 13.781 30.438 1 98.06 986 TYR A C 1
ATOM 7896 O O . TYR A 1 986 ? 0.421 14.445 30.594 1 98.06 986 TYR A O 1
ATOM 7904 N N . GLY A 1 987 ? -0.719 12.797 29.5 1 98.25 987 GLY A N 1
ATOM 7905 C CA . GLY A 1 987 ? 0.39 12.367 28.656 1 98.25 987 GLY A CA 1
ATOM 7906 C C . GLY A 1 987 ? 0.986 11.039 29.094 1 98.25 987 GLY A C 1
ATOM 7907 O O . GLY A 1 987 ? 0.358 10.281 29.844 1 98.25 987 GLY A O 1
ATOM 7908 N N . VAL A 1 988 ? 2.092 10.664 28.484 1 98.62 988 VAL A N 1
ATOM 7909 C CA . VAL A 1 988 ? 2.789 9.422 28.781 1 98.62 988 VAL A CA 1
ATOM 7910 C C . VAL A 1 988 ? 4.125 9.727 29.469 1 98.62 988 VAL A C 1
ATOM 7912 O O . VAL A 1 988 ? 4.953 10.453 28.906 1 98.62 988 VAL A O 1
ATOM 7915 N N . ASP A 1 989 ? 4.27 9.188 30.672 1 98.38 989 ASP A N 1
ATOM 7916 C CA . ASP A 1 989 ? 5.57 9.281 31.328 1 98.38 989 ASP A CA 1
ATOM 7917 C C . ASP A 1 989 ? 6.582 8.344 30.672 1 98.38 989 ASP A C 1
ATOM 7919 O O . ASP A 1 989 ? 6.285 7.176 30.422 1 98.38 989 ASP A O 1
ATOM 7923 N N . PRO A 1 990 ? 7.777 8.883 30.344 1 98.62 990 PRO A N 1
ATOM 7924 C CA . PRO A 1 990 ? 8.805 7.934 29.906 1 98.62 990 PRO A CA 1
ATOM 7925 C C . PRO A 1 990 ? 9.234 6.977 31.016 1 98.62 990 PRO A C 1
ATOM 7927 O O . PRO A 1 990 ? 8.906 7.191 32.188 1 98.62 990 PRO A O 1
ATOM 7930 N N . ASP A 1 991 ? 9.891 5.898 30.641 1 98.56 991 ASP A N 1
ATOM 7931 C CA . ASP A 1 991 ? 10.469 4.984 31.625 1 98.56 991 ASP A CA 1
ATOM 7932 C C . ASP A 1 991 ? 11.609 5.652 32.375 1 98.56 991 ASP A C 1
ATOM 7934 O O . ASP A 1 991 ? 11.812 5.367 33.562 1 98.56 991 ASP A O 1
ATOM 7938 N N . VAL A 1 992 ? 12.367 6.488 31.734 1 98.69 992 VAL A N 1
ATOM 7939 C CA . VAL A 1 992 ? 13.461 7.262 32.312 1 98.69 992 VAL A CA 1
ATOM 7940 C C . VAL A 1 992 ? 13.289 8.734 31.953 1 98.69 992 VAL A C 1
ATOM 7942 O O . VAL A 1 992 ? 13.312 9.102 30.766 1 98.69 992 VAL A O 1
ATOM 7945 N N . VAL A 1 993 ? 13.148 9.609 32.938 1 98.62 993 VAL A N 1
ATOM 7946 C CA . VAL A 1 993 ? 12.953 11.039 32.719 1 98.62 993 VAL A CA 1
ATOM 7947 C C . VAL A 1 993 ? 14.312 11.727 32.562 1 98.62 993 VAL A C 1
ATOM 7949 O O . VAL A 1 993 ? 15.195 11.578 33.406 1 98.62 993 VAL A O 1
ATOM 7952 N N . ILE A 1 994 ? 14.516 12.375 31.469 1 98.5 994 ILE A N 1
ATOM 7953 C CA . ILE A 1 994 ? 15.711 13.172 31.203 1 98.5 994 ILE A CA 1
ATOM 7954 C C . ILE A 1 994 ? 15.305 14.586 30.781 1 98.5 994 ILE A C 1
ATOM 7956 O O . ILE A 1 994 ? 14.93 14.812 29.641 1 98.5 994 ILE A O 1
ATOM 7960 N N . GLU A 1 995 ? 15.531 15.625 31.656 1 96.94 995 GLU A N 1
ATOM 7961 C CA . GLU A 1 995 ? 15.211 17.016 31.375 1 96.94 995 GLU A CA 1
ATOM 7962 C C . GLU A 1 995 ? 16.203 17.625 30.391 1 96.94 995 GLU A C 1
ATOM 7964 O O . GLU A 1 995 ? 17.328 17.141 30.25 1 96.94 995 GLU A O 1
ATOM 7969 N N . TYR A 1 996 ? 15.766 18.656 29.688 1 97.19 996 TYR A N 1
ATOM 7970 C CA . TYR A 1 996 ? 16.609 19.453 28.812 1 97.19 996 TYR A CA 1
ATOM 7971 C C . TYR A 1 996 ? 16.703 20.891 29.297 1 97.19 996 TYR A C 1
ATOM 7973 O O . TYR A 1 996 ? 15.984 21.766 28.812 1 97.19 996 TYR A O 1
ATOM 7981 N N . PRO A 1 997 ? 17.531 21.219 30.219 1 96.94 997 PRO A N 1
ATOM 7982 C CA . PRO A 1 997 ? 17.625 22.562 30.828 1 96.94 997 PRO A CA 1
ATOM 7983 C C . PRO A 1 997 ? 18.203 23.594 29.875 1 96.94 997 PRO A C 1
ATOM 7985 O O . PRO A 1 997 ? 18.891 23.25 28.922 1 96.94 997 PRO A O 1
ATOM 7988 N N . PRO A 1 998 ? 17.969 24.906 30.109 1 97.25 998 PRO A N 1
ATOM 7989 C CA . PRO A 1 998 ? 18.391 25.984 29.203 1 97.25 998 PRO A CA 1
ATOM 7990 C C . PRO A 1 998 ? 19.891 26 28.969 1 97.25 998 PRO A C 1
ATOM 7992 O O . PRO A 1 998 ? 20.328 26.266 27.844 1 97.25 998 PRO A O 1
ATOM 7995 N N . GLU A 1 999 ? 20.719 25.672 29.984 1 95.75 999 GLU A N 1
ATOM 7996 C CA . GLU A 1 999 ? 22.172 25.75 29.812 1 95.75 999 GLU A CA 1
ATOM 7997 C C . GLU A 1 999 ? 22.656 24.734 28.812 1 95.75 999 GLU A C 1
ATOM 7999 O O . GLU A 1 999 ? 23.672 24.953 28.141 1 95.75 999 GLU A O 1
ATOM 8004 N N . MET A 1 1000 ? 21.984 23.562 28.672 1 95.88 1000 MET A N 1
ATOM 8005 C CA . MET A 1 1000 ? 22.375 22.531 27.719 1 95.88 1000 MET A CA 1
ATOM 8006 C C . MET A 1 1000 ? 22.156 22.984 26.281 1 95.88 1000 MET A C 1
ATOM 8008 O O . MET A 1 1000 ? 22.906 22.625 25.375 1 95.88 1000 MET A O 1
ATOM 8012 N N . TYR A 1 1001 ? 21.078 23.797 26.031 1 95.56 1001 TYR A N 1
ATOM 8013 C CA . TYR A 1 1001 ? 20.875 24.406 24.734 1 95.56 1001 TYR A CA 1
ATOM 8014 C C . TYR A 1 1001 ? 22 25.391 24.391 1 95.56 1001 TYR A C 1
ATOM 8016 O O . TYR A 1 1001 ? 22.422 25.484 23.25 1 95.56 1001 TYR A O 1
ATOM 8024 N N . ASN A 1 1002 ? 22.422 26.078 25.422 1 94.62 1002 ASN A N 1
ATOM 8025 C CA . ASN A 1 1002 ? 23.438 27.094 25.234 1 94.62 1002 ASN A CA 1
ATOM 8026 C C . ASN A 1 1002 ? 24.766 26.484 24.797 1 94.62 1002 ASN A C 1
ATOM 8028 O O . ASN A 1 1002 ? 25.5 27.078 24 1 94.62 1002 ASN A O 1
ATOM 8032 N N . VAL A 1 1003 ? 25.125 25.312 25.359 1 94.44 1003 VAL A N 1
ATOM 8033 C CA . VAL A 1 1003 ? 26.391 24.688 25.031 1 94.44 1003 VAL A CA 1
ATOM 8034 C C . VAL A 1 1003 ? 26.188 23.656 23.922 1 94.44 1003 VAL A C 1
ATOM 8036 O O . VAL A 1 1003 ? 27.109 22.906 23.578 1 94.44 1003 VAL A O 1
ATOM 8039 N N . ASN A 1 1004 ? 25.016 23.516 23.359 1 93.56 1004 ASN A N 1
ATOM 8040 C CA . ASN A 1 1004 ? 24.656 22.688 22.219 1 93.56 1004 ASN A CA 1
ATOM 8041 C C . ASN A 1 1004 ? 24.875 21.203 22.516 1 93.56 1004 ASN A C 1
ATOM 8043 O O . ASN A 1 1004 ? 25.516 20.5 21.734 1 93.56 1004 ASN A O 1
ATOM 8047 N N . VAL A 1 1005 ? 24.469 20.797 23.734 1 96.06 1005 VAL A N 1
ATOM 8048 C CA . VAL A 1 1005 ? 24.5 19.391 24.125 1 96.06 1005 VAL A CA 1
ATOM 8049 C C . VAL A 1 1005 ? 23.078 18.859 24.297 1 96.06 1005 VAL A C 1
ATOM 8051 O O . VAL A 1 1005 ? 22.25 19.5 24.953 1 96.06 1005 VAL A O 1
ATOM 8054 N N . ASP A 1 1006 ? 22.812 17.734 23.719 1 97.94 1006 ASP A N 1
ATOM 8055 C CA . ASP A 1 1006 ? 21.531 17.062 23.844 1 97.94 1006 ASP A CA 1
ATOM 8056 C C . ASP A 1 1006 ? 21.609 15.914 24.859 1 97.94 1006 ASP A C 1
ATOM 8058 O O . ASP A 1 1006 ? 21.969 14.789 24.5 1 97.94 1006 ASP A O 1
ATOM 8062 N N . PRO A 1 1007 ? 21.234 16.172 26.094 1 98.12 1007 PRO A N 1
ATOM 8063 C CA . PRO A 1 1007 ? 21.375 15.141 27.125 1 98.12 1007 PRO A CA 1
ATOM 8064 C C . PRO A 1 1007 ? 20.5 13.922 26.875 1 98.12 1007 PRO A C 1
ATOM 8066 O O . PRO A 1 1007 ? 20.812 12.82 27.328 1 98.12 1007 PRO A O 1
ATOM 8069 N N . GLN A 1 1008 ? 19.406 14.102 26.188 1 98.62 1008 GLN A N 1
ATOM 8070 C CA . GLN A 1 1008 ? 18.5 13 25.906 1 98.62 1008 GLN A CA 1
ATOM 8071 C C . GLN A 1 1008 ? 19.078 12.039 24.875 1 98.62 1008 GLN A C 1
ATOM 8073 O O . GLN A 1 1008 ? 19.031 10.82 25.062 1 98.62 1008 GLN A O 1
ATOM 8078 N N . LEU A 1 1009 ? 19.594 12.57 23.766 1 98.69 1009 LEU A N 1
ATOM 8079 C CA . LEU A 1 1009 ? 20.219 11.742 22.734 1 98.69 1009 LEU A CA 1
ATOM 8080 C C . LEU A 1 1009 ? 21.453 11.039 23.281 1 98.69 1009 LEU A C 1
ATOM 8082 O O . LEU A 1 1009 ? 21.688 9.867 22.984 1 98.69 1009 LEU A O 1
ATOM 8086 N N . GLU A 1 1010 ? 22.281 11.781 24.125 1 98.38 1010 GLU A N 1
ATOM 8087 C CA . GLU A 1 1010 ? 23.469 11.18 24.734 1 98.38 1010 GLU A CA 1
ATOM 8088 C C . GLU A 1 1010 ? 23.094 9.992 25.609 1 98.38 1010 GLU A C 1
ATOM 8090 O O . GLU A 1 1010 ? 23.734 8.938 25.547 1 98.38 1010 GLU A O 1
ATOM 8095 N N . ARG A 1 1011 ? 22.094 10.188 26.406 1 98.5 1011 ARG A N 1
ATOM 8096 C CA . ARG A 1 1011 ? 21.656 9.117 27.297 1 98.5 1011 ARG A CA 1
ATOM 8097 C C . ARG A 1 1011 ? 21.109 7.934 26.5 1 98.5 1011 ARG A C 1
ATOM 8099 O O . ARG A 1 1011 ? 21.328 6.781 26.875 1 98.5 1011 ARG A O 1
ATOM 8106 N N . ALA A 1 1012 ? 20.359 8.188 25.406 1 98.75 1012 ALA A N 1
ATOM 8107 C CA . ALA A 1 1012 ? 19.828 7.129 24.547 1 98.75 1012 ALA A CA 1
ATOM 8108 C C . ALA A 1 1012 ? 20.969 6.262 24 1 98.75 1012 ALA A C 1
ATOM 8110 O O . ALA A 1 1012 ? 20.859 5.031 23.984 1 98.75 1012 ALA A O 1
ATOM 8111 N N . ILE A 1 1013 ? 22.047 6.902 23.531 1 98.69 1013 ILE A N 1
ATOM 8112 C CA . ILE A 1 1013 ? 23.203 6.195 22.969 1 98.69 1013 ILE A CA 1
ATOM 8113 C C . ILE A 1 1013 ? 23.812 5.289 24.047 1 98.69 1013 ILE A C 1
ATOM 8115 O O . ILE A 1 1013 ? 24.062 4.109 23.781 1 98.69 1013 ILE A O 1
ATOM 8119 N N . GLU A 1 1014 ? 23.969 5.832 25.266 1 98.44 1014 GLU A N 1
ATOM 8120 C CA . GLU A 1 1014 ? 24.547 5.066 26.359 1 98.44 1014 GLU A CA 1
ATOM 8121 C C . GLU A 1 1014 ? 23.703 3.844 26.688 1 98.44 1014 GLU A C 1
ATOM 8123 O O . GLU A 1 1014 ? 24.219 2.74 26.844 1 98.44 1014 GLU A O 1
ATOM 8128 N N . MET A 1 1015 ? 22.453 4.023 26.734 1 98.38 1015 MET A N 1
ATOM 8129 C CA . MET A 1 1015 ? 21.547 2.971 27.172 1 98.38 1015 MET A CA 1
ATOM 8130 C C . MET A 1 1015 ? 21.422 1.888 26.109 1 98.38 1015 MET A C 1
ATOM 8132 O O . MET A 1 1015 ? 21.391 0.697 26.438 1 98.38 1015 MET A O 1
ATOM 8136 N N . VAL A 1 1016 ? 21.312 2.273 24.812 1 98.25 1016 VAL A N 1
ATOM 8137 C CA . VAL A 1 1016 ? 21.141 1.283 23.766 1 98.25 1016 VAL A CA 1
ATOM 8138 C C . VAL A 1 1016 ? 22.406 0.454 23.609 1 98.25 1016 VAL A C 1
ATOM 8140 O O . VAL A 1 1016 ? 22.344 -0.741 23.312 1 98.25 1016 VAL A O 1
ATOM 8143 N N . LEU A 1 1017 ? 23.594 1.069 23.781 1 98 1017 LEU A N 1
ATOM 8144 C CA . LEU A 1 1017 ? 24.844 0.334 23.734 1 98 1017 LEU A CA 1
ATOM 8145 C C . LEU A 1 1017 ? 24.938 -0.669 24.875 1 98 1017 LEU A C 1
ATOM 8147 O O . LEU A 1 1017 ? 25.422 -1.789 24.688 1 98 1017 LEU A O 1
ATOM 8151 N N . ALA A 1 1018 ? 24.469 -0.302 26.062 1 97.88 1018 ALA A N 1
ATOM 8152 C CA . ALA A 1 1018 ? 24.438 -1.212 27.203 1 97.88 1018 ALA A CA 1
ATOM 8153 C C . ALA A 1 1018 ? 23.531 -2.408 26.922 1 97.88 1018 ALA A C 1
ATOM 8155 O O . ALA A 1 1018 ? 23.875 -3.543 27.266 1 97.88 1018 ALA A O 1
ATOM 8156 N N . ASP A 1 1019 ? 22.406 -2.15 26.328 1 97.44 1019 ASP A N 1
ATOM 8157 C CA . ASP A 1 1019 ? 21.484 -3.219 25.984 1 97.44 1019 ASP A CA 1
ATOM 8158 C C . ASP A 1 1019 ? 22.078 -4.137 24.906 1 97.44 1019 ASP A C 1
ATOM 8160 O O . ASP A 1 1019 ? 21.875 -5.352 24.938 1 97.44 1019 ASP A O 1
ATOM 8164 N N . LEU A 1 1020 ? 22.719 -3.496 23.938 1 96.38 1020 LEU A N 1
ATOM 8165 C CA . LEU A 1 1020 ? 23.312 -4.25 22.828 1 96.38 1020 LEU A CA 1
ATOM 8166 C C . LEU A 1 1020 ? 24.375 -5.219 23.344 1 96.38 1020 LEU A C 1
ATOM 8168 O O . LEU A 1 1020 ? 24.531 -6.316 22.812 1 96.38 1020 LEU A O 1
ATOM 8172 N N . GLU A 1 1021 ? 25.062 -4.852 24.375 1 95.44 1021 GLU A N 1
ATOM 8173 C CA . GLU A 1 1021 ? 26.078 -5.711 24.953 1 95.44 1021 GLU A CA 1
ATOM 8174 C C . GLU A 1 1021 ? 25.469 -6.98 25.531 1 95.44 1021 GLU A C 1
ATOM 8176 O O . GLU A 1 1021 ? 26.094 -8.039 25.547 1 95.44 1021 GLU A O 1
ATOM 8181 N N . LYS A 1 1022 ? 24.297 -6.949 25.891 1 94.88 1022 LYS A N 1
ATOM 8182 C CA . LYS A 1 1022 ? 23.594 -8.086 26.484 1 94.88 1022 LYS A CA 1
ATOM 8183 C C . LYS A 1 1022 ? 22.875 -8.906 25.422 1 94.88 1022 LYS A C 1
ATOM 8185 O O . LYS A 1 1022 ? 22.422 -10.016 25.688 1 94.88 1022 LYS A O 1
ATOM 8190 N N . TYR A 1 1023 ? 22.812 -8.398 24.266 1 92.75 1023 TYR A N 1
ATOM 8191 C CA . TYR A 1 1023 ? 22.047 -9.023 23.188 1 92.75 1023 TYR A CA 1
ATOM 8192 C C . TYR A 1 1023 ? 22.953 -9.883 22.312 1 92.75 1023 TYR A C 1
ATOM 8194 O O . TYR A 1 1023 ? 24.016 -9.438 21.891 1 92.75 1023 TYR A O 1
ATOM 8202 N N . LYS A 1 1024 ? 22.578 -11.141 22.031 1 88.25 1024 LYS A N 1
ATOM 8203 C CA . LYS A 1 1024 ? 23.328 -12.047 21.188 1 88.25 1024 LYS A CA 1
ATOM 8204 C C . LYS A 1 1024 ? 22.766 -12.078 19.766 1 88.25 1024 LYS A C 1
ATOM 8206 O O . LYS A 1 1024 ? 21.609 -12.5 19.562 1 88.25 1024 LYS A O 1
ATOM 8211 N N . ILE A 1 1025 ? 23.453 -11.742 18.719 1 86.38 1025 ILE A N 1
ATOM 8212 C CA . ILE A 1 1025 ? 23.078 -11.797 17.312 1 86.38 1025 ILE A CA 1
ATOM 8213 C C . ILE A 1 1025 ? 23.406 -13.18 16.734 1 86.38 1025 ILE A C 1
ATOM 8215 O O . ILE A 1 1025 ? 24.547 -13.641 16.844 1 86.38 1025 ILE A O 1
ATOM 8219 N N . GLU A 1 1026 ? 22.328 -13.883 16.188 1 87.56 1026 GLU A N 1
ATOM 8220 C CA . GLU A 1 1026 ? 22.5 -15.203 15.578 1 87.56 1026 GLU A CA 1
ATOM 8221 C C . GLU A 1 1026 ? 22.562 -15.094 14.055 1 87.56 1026 GLU A C 1
ATOM 8223 O O . GLU A 1 1026 ? 21.656 -14.539 13.43 1 87.56 1026 GLU A O 1
ATOM 8228 N N . LEU A 1 1027 ? 23.578 -15.594 13.438 1 88.69 1027 LEU A N 1
ATOM 8229 C CA . LEU A 1 1027 ? 23.734 -15.602 11.984 1 88.69 1027 LEU A CA 1
ATOM 8230 C C . LEU A 1 1027 ? 24.031 -17.016 11.484 1 88.69 1027 LEU A C 1
ATOM 8232 O O . LEU A 1 1027 ? 24.547 -17.844 12.227 1 88.69 1027 LEU A O 1
ATOM 8236 N N . PRO A 1 1028 ? 23.594 -17.281 10.203 1 87.81 1028 PRO A N 1
ATOM 8237 C CA . PRO A 1 1028 ? 23.984 -18.578 9.641 1 87.81 1028 PRO A CA 1
ATOM 8238 C C . PRO A 1 1028 ? 25.5 -18.766 9.555 1 87.81 1028 PRO A C 1
ATOM 8240 O O . PRO A 1 1028 ? 26.219 -17.797 9.312 1 87.81 1028 PRO A O 1
ATOM 8243 N N . LYS A 1 1029 ? 25.922 -20.062 9.969 1 69.94 1029 LYS A N 1
ATOM 8244 C CA . LYS A 1 1029 ? 27.328 -20.391 9.797 1 69.94 1029 LYS A CA 1
ATOM 8245 C C . LYS A 1 1029 ? 27.641 -20.766 8.352 1 69.94 1029 LYS A C 1
ATOM 8247 O O . LYS A 1 1029 ? 26.906 -21.562 7.75 1 69.94 1029 LYS A O 1
ATOM 8252 N N . LYS A 1 1030 ? 28.297 -19.734 7.594 1 56.88 1030 LYS A N 1
ATOM 8253 C CA . LYS A 1 1030 ? 28.641 -20.062 6.215 1 56.88 1030 LYS A CA 1
ATOM 8254 C C . LYS A 1 1030 ? 29.469 -21.359 6.148 1 56.88 1030 LYS A C 1
ATOM 8256 O O . LYS A 1 1030 ? 30.312 -21.594 7.012 1 56.88 1030 LYS A O 1
ATOM 8261 N N . MET B 1 1 ? 21.156 -45.344 -33.281 1 66.5 1 MET B N 1
ATOM 8262 C CA . MET B 1 1 ? 21.453 -45.125 -31.875 1 66.5 1 MET B CA 1
ATOM 8263 C C . MET B 1 1 ? 20.266 -45.469 -31 1 66.5 1 MET B C 1
ATOM 8265 O O . MET B 1 1 ? 19.125 -45.406 -31.438 1 66.5 1 MET B O 1
ATOM 8269 N N . ALA B 1 2 ? 20.516 -45.969 -29.875 1 84.62 2 ALA B N 1
ATOM 8270 C CA . ALA B 1 2 ? 19.469 -46.406 -28.953 1 84.62 2 ALA B CA 1
ATOM 8271 C C . ALA B 1 2 ? 18.641 -45.219 -28.469 1 84.62 2 ALA B C 1
ATOM 8273 O O . ALA B 1 2 ? 19.188 -44.125 -28.281 1 84.62 2 ALA B O 1
ATOM 8274 N N . ASN B 1 3 ? 17.344 -45.375 -28.594 1 91.94 3 ASN B N 1
ATOM 8275 C CA . ASN B 1 3 ? 16.438 -44.344 -28.078 1 91.94 3 ASN B CA 1
ATOM 8276 C C . ASN B 1 3 ? 16.234 -44.469 -26.578 1 91.94 3 ASN B C 1
ATOM 8278 O O . ASN B 1 3 ? 16.609 -45.5 -25.984 1 91.94 3 ASN B O 1
ATOM 8282 N N . LEU B 1 4 ? 15.727 -43.406 -26.016 1 93.06 4 LEU B N 1
ATOM 8283 C CA . LEU B 1 4 ? 15.352 -43.438 -24.609 1 93.06 4 LEU B CA 1
ATOM 8284 C C . LEU B 1 4 ? 14 -44.125 -24.422 1 93.06 4 LEU B C 1
ATOM 8286 O O . LEU B 1 4 ? 12.992 -43.688 -24.969 1 93.06 4 LEU B O 1
ATOM 8290 N N . LEU B 1 5 ? 13.977 -45.25 -23.688 1 95.25 5 LEU B N 1
ATOM 8291 C CA . LEU B 1 5 ? 12.758 -46 -23.422 1 95.25 5 LEU B CA 1
ATOM 8292 C C . LEU B 1 5 ? 12.211 -45.688 -22.031 1 95.25 5 LEU B C 1
ATOM 8294 O O . LEU B 1 5 ? 12.977 -45.625 -21.062 1 95.25 5 LEU B O 1
ATOM 8298 N N . GLN B 1 6 ? 10.867 -45.5 -21.969 1 93.81 6 GLN B N 1
ATOM 8299 C CA . GLN B 1 6 ? 10.289 -45.062 -20.703 1 93.81 6 GLN B CA 1
ATOM 8300 C C . GLN B 1 6 ? 8.984 -45.781 -20.406 1 93.81 6 GLN B C 1
ATOM 8302 O O . GLN B 1 6 ? 8.406 -46.406 -21.281 1 93.81 6 GLN B O 1
ATOM 8307 N N . ASN B 1 7 ? 8.445 -45.781 -19.156 1 94.44 7 ASN B N 1
ATOM 8308 C CA . ASN B 1 7 ? 7.117 -46.094 -18.656 1 94.44 7 ASN B CA 1
ATOM 8309 C C . ASN B 1 7 ? 6.66 -47.469 -19.109 1 94.44 7 ASN B C 1
ATOM 8311 O O . ASN B 1 7 ? 5.605 -47.625 -19.734 1 94.44 7 ASN B O 1
ATOM 8315 N N . PRO B 1 8 ? 7.328 -48.5 -18.703 1 97.06 8 PRO B N 1
ATOM 8316 C CA . PRO B 1 8 ? 6.941 -49.844 -19.172 1 97.06 8 PRO B CA 1
ATOM 8317 C C . PRO B 1 8 ? 5.781 -50.438 -18.375 1 97.06 8 PRO B C 1
ATOM 8319 O O . PRO B 1 8 ? 5.527 -50 -17.25 1 97.06 8 PRO B O 1
ATOM 8322 N N . ASP B 1 9 ? 5.031 -51.219 -18.938 1 97.69 9 ASP B N 1
ATOM 8323 C CA . ASP B 1 9 ? 4.07 -52.125 -18.328 1 97.69 9 ASP B CA 1
ATOM 8324 C C . ASP B 1 9 ? 4.176 -53.531 -18.938 1 97.69 9 ASP B C 1
ATOM 8326 O O . ASP B 1 9 ? 4.836 -53.719 -19.953 1 97.69 9 ASP B O 1
ATOM 8330 N N . ILE B 1 10 ? 3.621 -54.562 -18.203 1 97.56 10 ILE B N 1
ATOM 8331 C CA . ILE B 1 10 ? 3.848 -55.906 -18.672 1 97.56 10 ILE B CA 1
ATOM 8332 C C . ILE B 1 10 ? 2.557 -56.719 -18.547 1 97.56 10 ILE B C 1
ATOM 8334 O O . ILE B 1 10 ? 1.758 -56.5 -17.641 1 97.56 10 ILE B O 1
ATOM 8338 N N . TYR B 1 11 ? 2.303 -57.562 -19.469 1 97.12 11 TYR B N 1
ATOM 8339 C CA . TYR B 1 11 ? 1.26 -58.562 -19.469 1 97.12 11 TYR B CA 1
ATOM 8340 C C . TYR B 1 11 ? 1.755 -59.844 -20.125 1 97.12 11 TYR B C 1
ATOM 8342 O O . TYR B 1 11 ? 1.77 -59.969 -21.344 1 97.12 11 TYR B O 1
ATOM 8350 N N . GLY B 1 12 ? 2.105 -60.844 -19.312 1 95.25 12 GLY B N 1
ATOM 8351 C CA . GLY B 1 12 ? 2.688 -62.062 -19.844 1 95.25 12 GLY B CA 1
ATOM 8352 C C . GLY B 1 12 ? 4.008 -61.844 -20.547 1 95.25 12 GLY B C 1
ATOM 8353 O O . GLY B 1 12 ? 4.98 -61.406 -19.938 1 95.25 12 GLY B O 1
ATOM 8354 N N . ASP B 1 13 ? 3.943 -62.094 -21.875 1 94.62 13 ASP B N 1
ATOM 8355 C CA . ASP B 1 13 ? 5.172 -61.969 -22.641 1 94.62 13 ASP B CA 1
ATOM 8356 C C . ASP B 1 13 ? 5.184 -60.656 -23.406 1 94.62 13 ASP B C 1
ATOM 8358 O O . ASP B 1 13 ? 6.035 -60.438 -24.281 1 94.62 13 ASP B O 1
ATOM 8362 N N . ARG B 1 14 ? 4.312 -59.812 -23.125 1 96.5 14 ARG B N 1
ATOM 8363 C CA . ARG B 1 14 ? 4.215 -58.531 -23.812 1 96.5 14 ARG B CA 1
ATOM 8364 C C . ARG B 1 14 ? 4.598 -57.375 -22.891 1 96.5 14 ARG B C 1
ATOM 8366 O O . ARG B 1 14 ? 4.168 -57.312 -21.734 1 96.5 14 ARG B O 1
ATOM 8373 N N . ILE B 1 15 ? 5.402 -56.469 -23.484 1 97.06 15 ILE B N 1
ATOM 8374 C CA . ILE B 1 15 ? 5.852 -55.312 -22.734 1 97.06 15 ILE B CA 1
ATOM 8375 C C . ILE B 1 15 ? 5.418 -54.031 -23.453 1 97.06 15 ILE B C 1
ATOM 8377 O O . ILE B 1 15 ? 5.684 -53.875 -24.641 1 97.06 15 ILE B O 1
ATOM 8381 N N . LEU B 1 16 ? 4.684 -53.188 -22.766 1 97.06 16 LEU B N 1
ATOM 8382 C CA . LEU B 1 16 ? 4.43 -51.812 -23.234 1 97.06 16 LEU B CA 1
ATOM 8383 C C . LEU B 1 16 ? 5.57 -50.875 -22.844 1 97.06 16 LEU B C 1
ATOM 8385 O O . LEU B 1 16 ? 6.164 -51.031 -21.766 1 97.06 16 LEU B O 1
ATOM 8389 N N . PHE B 1 17 ? 5.883 -49.906 -23.688 1 96.38 17 PHE B N 1
ATOM 8390 C CA . PHE B 1 17 ? 6.785 -48.844 -23.328 1 96.38 17 PHE B CA 1
ATOM 8391 C C . PHE B 1 17 ? 6.527 -47.594 -24.188 1 96.38 17 PHE B C 1
ATOM 8393 O O . PHE B 1 17 ? 5.848 -47.688 -25.219 1 96.38 17 PHE B O 1
ATOM 8400 N N . THR B 1 18 ? 6.934 -46.469 -23.719 1 94.94 18 THR B N 1
ATOM 8401 C CA . THR B 1 18 ? 6.852 -45.219 -24.516 1 94.94 18 THR B CA 1
ATOM 8402 C C . THR B 1 18 ? 8.234 -44.812 -25.016 1 94.94 18 THR B C 1
ATOM 8404 O O . THR B 1 18 ? 9.234 -45.031 -24.328 1 94.94 18 THR B O 1
ATOM 8407 N N . CYS B 1 19 ? 8.273 -44.312 -26.188 1 93.25 19 CYS B N 1
ATOM 8408 C CA . CYS B 1 19 ? 9.469 -43.812 -26.859 1 93.25 19 CYS B CA 1
ATOM 8409 C C . CYS B 1 19 ? 9.102 -42.781 -27.938 1 93.25 19 CYS B C 1
ATOM 8411 O O . CYS B 1 19 ? 8.195 -43.031 -28.734 1 93.25 19 CYS B O 1
ATOM 8413 N N . CYS B 1 20 ? 9.797 -41.656 -27.891 1 91.62 20 CYS B N 1
ATOM 8414 C CA . CYS B 1 20 ? 9.594 -40.625 -28.922 1 91.62 20 CYS B CA 1
ATOM 8415 C C . CYS B 1 20 ? 8.148 -40.156 -28.938 1 91.62 20 CYS B C 1
ATOM 8417 O O . CYS B 1 20 ? 7.547 -40.031 -30 1 91.62 20 CYS B O 1
ATOM 8419 N N . ASP B 1 21 ? 7.562 -40.094 -27.828 1 92.69 21 ASP B N 1
ATOM 8420 C CA . ASP B 1 21 ? 6.238 -39.531 -27.578 1 92.69 21 ASP B CA 1
ATOM 8421 C C . ASP B 1 21 ? 5.141 -40.5 -27.969 1 92.69 21 ASP B C 1
ATOM 8423 O O . ASP B 1 21 ? 3.963 -40.156 -28.016 1 92.69 21 ASP B O 1
ATOM 8427 N N . GLU B 1 22 ? 5.535 -41.75 -28.297 1 94.75 22 GLU B N 1
ATOM 8428 C CA . GLU B 1 22 ? 4.574 -42.719 -28.781 1 94.75 22 GLU B CA 1
ATOM 8429 C C . GLU B 1 22 ? 4.578 -43.969 -27.906 1 94.75 22 GLU B C 1
ATOM 8431 O O . GLU B 1 22 ? 5.539 -44.219 -27.188 1 94.75 22 GLU B O 1
ATOM 8436 N N . LEU B 1 23 ? 3.465 -44.75 -28.062 1 96.56 23 LEU B N 1
ATOM 8437 C CA . LEU B 1 23 ? 3.314 -46 -27.344 1 96.56 23 LEU B CA 1
ATOM 8438 C C . LEU B 1 23 ? 3.734 -47.188 -28.234 1 96.56 23 LEU B C 1
ATOM 8440 O O . LEU B 1 23 ? 3.357 -47.25 -29.406 1 96.56 23 LEU B O 1
ATOM 8444 N N . TRP B 1 24 ? 4.516 -48.094 -27.625 1 96 24 TRP B N 1
ATOM 8445 C CA . TRP B 1 24 ? 5.008 -49.25 -28.328 1 96 24 TRP B CA 1
ATOM 8446 C C . TRP B 1 24 ? 4.719 -50.531 -27.531 1 96 24 TRP B C 1
ATOM 8448 O O . TRP B 1 24 ? 4.539 -50.469 -26.312 1 96 24 TRP B O 1
ATOM 8458 N N . GLU B 1 25 ? 4.594 -51.625 -28.188 1 96.12 25 GLU B N 1
ATOM 8459 C CA . GLU B 1 25 ? 4.52 -52.969 -27.562 1 96.12 25 GLU B CA 1
ATOM 8460 C C . GLU B 1 25 ? 5.652 -53.844 -28.047 1 96.12 25 GLU B C 1
ATOM 8462 O O . GLU B 1 25 ? 5.984 -53.875 -29.234 1 96.12 25 GLU B O 1
ATOM 8467 N N . TYR B 1 26 ? 6.324 -54.531 -27.109 1 96 26 TYR B N 1
ATOM 8468 C CA . TYR B 1 26 ? 7.438 -55.438 -27.375 1 96 26 TYR B CA 1
ATOM 8469 C C . TYR B 1 26 ? 7.117 -56.844 -26.875 1 96 26 TYR B C 1
ATOM 8471 O O . TYR B 1 26 ? 6.656 -57.031 -25.75 1 96 26 TYR B O 1
ATOM 8479 N N . SER B 1 27 ? 7.363 -57.844 -27.734 1 95.12 27 SER B N 1
ATOM 8480 C CA . SER B 1 27 ? 7.145 -59.25 -27.344 1 95.12 27 SER B CA 1
ATOM 8481 C C . SER B 1 27 ? 8.422 -59.875 -26.812 1 95.12 27 SER B C 1
ATOM 8483 O O . SER B 1 27 ? 9.445 -59.906 -27.5 1 95.12 27 SER B O 1
ATOM 8485 N N . LEU B 1 28 ? 8.375 -60.375 -25.594 1 93.5 28 LEU B N 1
ATOM 8486 C CA . LEU B 1 28 ? 9.531 -61.031 -25 1 93.5 28 LEU B CA 1
ATOM 8487 C C . LEU B 1 28 ? 9.859 -62.344 -25.75 1 93.5 28 LEU B C 1
ATOM 8489 O O . LEU B 1 28 ? 11.016 -62.75 -25.781 1 93.5 28 LEU B O 1
ATOM 8493 N N . SER B 1 29 ? 8.898 -62.969 -26.328 1 92.62 29 SER B N 1
ATOM 8494 C CA . SER B 1 29 ? 9.055 -64.25 -26.984 1 92.62 29 SER B CA 1
ATOM 8495 C C . SER B 1 29 ? 9.602 -64.125 -28.406 1 92.62 29 SER B C 1
ATOM 8497 O O . SER B 1 29 ? 10.484 -64.875 -28.828 1 92.62 29 SER B O 1
ATOM 8499 N N . THR B 1 30 ? 9.125 -63.062 -29.094 1 92.62 30 THR B N 1
ATOM 8500 C CA . THR B 1 30 ? 9.477 -62.969 -30.5 1 92.62 30 THR B CA 1
ATOM 8501 C C . THR B 1 30 ? 10.477 -61.812 -30.719 1 92.62 30 THR B C 1
ATOM 8503 O O . THR B 1 30 ? 11.125 -61.75 -31.766 1 92.62 30 THR B O 1
ATOM 8506 N N . GLY B 1 31 ? 10.539 -60.906 -29.844 1 90.56 31 GLY B N 1
ATOM 8507 C CA . GLY B 1 31 ? 11.383 -59.75 -30 1 90.56 31 GLY B CA 1
ATOM 8508 C C . GLY B 1 31 ? 10.781 -58.688 -30.922 1 90.56 31 GLY B C 1
ATOM 8509 O O . GLY B 1 31 ? 11.406 -57.688 -31.203 1 90.56 31 GLY B O 1
ATOM 8510 N N . GLU B 1 32 ? 9.609 -58.906 -31.406 1 92.5 32 GLU B N 1
ATOM 8511 C CA . GLU B 1 32 ? 8.945 -57.969 -32.312 1 92.5 32 GLU B CA 1
ATOM 8512 C C . GLU B 1 32 ? 8.453 -56.75 -31.578 1 92.5 32 GLU B C 1
ATOM 8514 O O . GLU B 1 32 ? 7.961 -56.844 -30.453 1 92.5 32 GLU B O 1
ATOM 8519 N N . LYS B 1 33 ? 8.656 -55.531 -32.25 1 92.5 33 LYS B N 1
ATOM 8520 C CA . LYS B 1 33 ? 8.156 -54.25 -31.75 1 92.5 33 LYS B CA 1
ATOM 8521 C C . LYS B 1 33 ? 7.023 -53.719 -32.625 1 92.5 33 LYS B C 1
ATOM 8523 O O . LYS B 1 33 ? 7.113 -53.75 -33.844 1 92.5 33 LYS B O 1
ATOM 8528 N N . LYS B 1 34 ? 5.973 -53.281 -31.984 1 92.69 34 LYS B N 1
ATOM 8529 C CA . LYS B 1 34 ? 4.82 -52.688 -32.688 1 92.69 34 LYS B CA 1
ATOM 8530 C C . LYS B 1 34 ? 4.461 -51.344 -32.125 1 92.69 34 LYS B C 1
ATOM 8532 O O . LYS B 1 34 ? 4.32 -51.156 -30.906 1 92.69 34 LYS B O 1
ATOM 8537 N N . ARG B 1 35 ? 4.414 -50.312 -33.062 1 94 35 ARG B N 1
ATOM 8538 C CA . ARG B 1 35 ? 3.932 -49 -32.656 1 94 35 ARG B CA 1
ATOM 8539 C C . ARG B 1 35 ? 2.414 -48.969 -32.5 1 94 35 ARG B C 1
ATOM 8541 O O . ARG B 1 35 ? 1.699 -49.406 -33.406 1 94 35 ARG B O 1
ATOM 8548 N N . LEU B 1 36 ? 1.944 -48.5 -31.406 1 95.94 36 LEU B N 1
ATOM 8549 C CA . LEU B 1 36 ? 0.512 -48.562 -31.141 1 95.94 36 LEU B CA 1
ATOM 8550 C C . LEU B 1 36 ? -0.147 -47.188 -31.406 1 95.94 36 LEU B C 1
ATOM 8552 O O . LEU B 1 36 ? -1.341 -47.125 -31.703 1 95.94 36 LEU B O 1
ATOM 8556 N N . THR B 1 37 ? 0.531 -46.094 -31.203 1 95.25 37 THR B N 1
ATOM 8557 C CA . THR B 1 37 ? -0.046 -44.781 -31.375 1 95.25 37 THR B CA 1
ATOM 8558 C C . THR B 1 37 ? 0.826 -43.906 -32.312 1 95.25 37 THR B C 1
ATOM 8560 O O . THR B 1 37 ? 2.004 -44.219 -32.5 1 95.25 37 THR B O 1
ATOM 8563 N N . SER B 1 38 ? 0.193 -42.875 -32.938 1 91.5 38 SER B N 1
ATOM 8564 C CA . SER B 1 38 ? 0.929 -41.938 -33.812 1 91.5 38 SER B CA 1
ATOM 8565 C C . SER B 1 38 ? 0.332 -40.531 -33.75 1 91.5 38 SER B C 1
ATOM 8567 O O . SER B 1 38 ? -0.852 -40.344 -34.031 1 91.5 38 SER B O 1
ATOM 8569 N N . HIS B 1 39 ? 1.097 -39.562 -33.312 1 90.88 39 HIS B N 1
ATOM 8570 C CA . HIS B 1 39 ? 0.828 -38.125 -33.469 1 90.88 39 HIS B CA 1
ATOM 8571 C C . HIS B 1 39 ? -0.372 -37.719 -32.594 1 90.88 39 HIS B C 1
ATOM 8573 O O . HIS B 1 39 ? -1.259 -37 -33.094 1 90.88 39 HIS B O 1
ATOM 8579 N N . LEU B 1 40 ? -0.449 -38.188 -31.359 1 93.19 40 LEU B N 1
ATOM 8580 C CA . LEU B 1 40 ? -1.523 -37.812 -30.438 1 93.19 40 LEU B CA 1
ATOM 8581 C C . LEU B 1 40 ? -1.07 -36.719 -29.484 1 93.19 40 LEU B C 1
ATOM 8583 O O . LEU B 1 40 ? -1.9 -36.031 -28.891 1 93.19 40 LEU B O 1
ATOM 8587 N N . GLY B 1 41 ? 0.091 -36.438 -29.422 1 93.88 41 GLY B N 1
ATOM 8588 C CA . GLY B 1 41 ? 0.775 -35.656 -28.391 1 93.88 41 GLY B CA 1
ATOM 8589 C C . GLY B 1 41 ? 1.846 -36.469 -27.672 1 93.88 41 GLY B C 1
ATOM 8590 O O . GLY B 1 41 ? 2.496 -37.312 -28.266 1 93.88 41 GLY B O 1
ATOM 8591 N N . VAL B 1 42 ? 2.102 -36.125 -26.453 1 93.69 42 VAL B N 1
ATOM 8592 C CA . VAL B 1 42 ? 3.068 -36.875 -25.688 1 93.69 42 VAL B CA 1
ATOM 8593 C C . VAL B 1 42 ? 2.352 -38 -24.922 1 93.69 42 VAL B C 1
ATOM 8595 O O . VAL B 1 42 ? 1.551 -37.719 -24.016 1 93.69 42 VAL B O 1
ATOM 8598 N N . VAL B 1 43 ? 2.611 -39.188 -25.266 1 95.56 43 VAL B N 1
ATOM 8599 C CA . VAL B 1 43 ? 1.959 -40.344 -24.656 1 95.56 43 VAL B CA 1
ATOM 8600 C C . VAL B 1 43 ? 2.805 -40.875 -23.484 1 95.56 43 VAL B C 1
ATOM 8602 O O . VAL B 1 43 ? 4.027 -40.969 -23.609 1 95.56 43 VAL B O 1
ATOM 8605 N N . ASN B 1 44 ? 2.137 -41.125 -22.312 1 90.88 44 ASN B N 1
ATOM 8606 C CA . ASN B 1 44 ? 2.854 -41.688 -21.172 1 90.88 44 ASN B CA 1
ATOM 8607 C C . ASN B 1 44 ? 1.916 -42.469 -20.266 1 90.88 44 ASN B C 1
ATOM 8609 O O . ASN B 1 44 ? 0.704 -42.5 -20.484 1 90.88 44 ASN B O 1
ATOM 8613 N N . ASN B 1 45 ? 2.498 -43.281 -19.391 1 90.81 45 ASN B N 1
ATOM 8614 C CA . ASN B 1 45 ? 1.849 -44.031 -18.312 1 90.81 45 ASN B CA 1
ATOM 8615 C C . ASN B 1 45 ? 0.79 -45 -18.859 1 90.81 45 ASN B C 1
ATOM 8617 O O . ASN B 1 45 ? -0.365 -44.969 -18.422 1 90.81 45 ASN B O 1
ATOM 8621 N N . ALA B 1 46 ? 1.148 -45.781 -19.734 1 96 46 ALA B N 1
ATOM 8622 C CA . ALA B 1 46 ? 0.255 -46.781 -20.328 1 96 46 ALA B CA 1
ATOM 8623 C C . ALA B 1 46 ? 0.143 -48.031 -19.438 1 96 46 ALA B C 1
ATOM 8625 O O . ALA B 1 46 ? 1.127 -48.438 -18.828 1 96 46 ALA B O 1
ATOM 8626 N N . ARG B 1 47 ? -1.09 -48.562 -19.344 1 96.69 47 ARG B N 1
ATOM 8627 C CA . ARG B 1 47 ? -1.367 -49.781 -18.562 1 96.69 47 ARG B CA 1
ATOM 8628 C C . ARG B 1 47 ? -2.246 -50.75 -19.344 1 96.69 47 ARG B C 1
ATOM 8630 O O . ARG B 1 47 ? -3.17 -50.344 -20.047 1 96.69 47 ARG B O 1
ATOM 8637 N N . TYR B 1 48 ? -1.917 -52.094 -19.188 1 96.81 48 TYR B N 1
ATOM 8638 C CA . TYR B 1 48 ? -2.814 -53.094 -19.719 1 96.81 48 TYR B CA 1
ATOM 8639 C C . TYR B 1 48 ? -4.07 -53.219 -18.859 1 96.81 48 TYR B C 1
ATOM 8641 O O . TYR B 1 48 ? -4.008 -53.094 -17.641 1 96.81 48 TYR B O 1
ATOM 8649 N N . TYR B 1 49 ? -5.203 -53.375 -19.578 1 94.12 49 TYR B N 1
ATOM 8650 C CA . TYR B 1 49 ? -6.363 -53.875 -18.844 1 94.12 49 TYR B CA 1
ATOM 8651 C C . TYR B 1 49 ? -6.109 -55.281 -18.312 1 94.12 49 TYR B C 1
ATOM 8653 O O . TYR B 1 49 ? -5.188 -55.969 -18.766 1 94.12 49 TYR B O 1
ATOM 8661 N N . ASP B 1 50 ? -6.875 -55.75 -17.344 1 86.69 50 ASP B N 1
ATOM 8662 C CA . ASP B 1 50 ? -6.672 -57.031 -16.672 1 86.69 50 ASP B CA 1
ATOM 8663 C C . ASP B 1 50 ? -6.695 -58.188 -17.672 1 86.69 50 ASP B C 1
ATOM 8665 O O . ASP B 1 50 ? -6.004 -59.188 -17.484 1 86.69 50 ASP B O 1
ATOM 8669 N N . ASN B 1 51 ? -7.477 -58.031 -18.734 1 86.88 51 ASN B N 1
ATOM 8670 C CA . ASN B 1 51 ? -7.605 -59.094 -19.688 1 86.88 51 ASN B CA 1
ATOM 8671 C C . ASN B 1 51 ? -6.559 -59 -20.797 1 86.88 51 ASN B C 1
ATOM 8673 O O . ASN B 1 51 ? -6.484 -59.875 -21.672 1 86.88 51 ASN B O 1
ATOM 8677 N N . GLY B 1 52 ? -5.773 -57.938 -20.781 1 91.38 52 GLY B N 1
ATOM 8678 C CA . GLY B 1 52 ? -4.664 -57.781 -21.703 1 91.38 52 GLY B CA 1
ATOM 8679 C C . GLY B 1 52 ? -5.105 -57.406 -23.109 1 91.38 52 GLY B C 1
ATOM 8680 O O . GLY B 1 52 ? -4.293 -57.375 -24.031 1 91.38 52 GLY B O 1
ATOM 8681 N N . THR B 1 53 ? -6.398 -57.125 -23.328 1 93.75 53 THR B N 1
ATOM 8682 C CA . THR B 1 53 ? -6.914 -56.875 -24.672 1 93.75 53 THR B CA 1
ATOM 8683 C C . THR B 1 53 ? -6.906 -55.406 -25 1 93.75 53 THR B C 1
ATOM 8685 O O . THR B 1 53 ? -6.965 -55 -26.172 1 93.75 53 THR B O 1
ATOM 8688 N N . LYS B 1 54 ? -6.887 -54.594 -24.016 1 95.56 54 LYS B N 1
ATOM 8689 C CA . LYS B 1 54 ? -6.879 -53.156 -24.188 1 95.56 54 LYS B CA 1
ATOM 8690 C C . LYS B 1 54 ? -5.781 -52.5 -23.344 1 95.56 54 LYS B C 1
ATOM 8692 O O . LYS B 1 54 ? -5.293 -53.094 -22.375 1 95.56 54 LYS B O 1
ATOM 8697 N N . VAL B 1 55 ? -5.406 -51.375 -23.844 1 97.62 55 VAL B N 1
ATOM 8698 C CA . VAL B 1 55 ? -4.422 -50.562 -23.125 1 97.62 55 VAL B CA 1
ATOM 8699 C C . VAL B 1 55 ? -4.984 -49.156 -22.875 1 97.62 55 VAL B C 1
ATOM 8701 O O . VAL B 1 55 ? -5.602 -48.562 -23.766 1 97.62 55 VAL B O 1
ATOM 8704 N N . VAL B 1 56 ? -4.973 -48.688 -21.609 1 96.88 56 VAL B N 1
ATOM 8705 C CA . VAL B 1 56 ? -5.289 -47.312 -21.281 1 96.88 56 VAL B CA 1
ATOM 8706 C C . VAL B 1 56 ? -3.996 -46.531 -21.109 1 96.88 56 VAL B C 1
ATOM 8708 O O . VAL B 1 56 ? -2.998 -47.031 -20.609 1 96.88 56 VAL B O 1
ATOM 8711 N N . PHE B 1 57 ? -3.947 -45.344 -21.625 1 96.5 57 PHE B N 1
ATOM 8712 C CA . PHE B 1 57 ? -2.752 -44.5 -21.531 1 96.5 57 PHE B CA 1
ATOM 8713 C C . PHE B 1 57 ? -3.123 -43.031 -21.469 1 96.5 57 PHE B C 1
ATOM 8715 O O . PHE B 1 57 ? -4.258 -42.656 -21.766 1 96.5 57 PHE B O 1
ATOM 8722 N N . ARG B 1 58 ? -2.236 -42.188 -20.984 1 94.88 58 ARG B N 1
ATOM 8723 C CA . ARG B 1 58 ? -2.398 -40.75 -20.891 1 94.88 58 ARG B CA 1
ATOM 8724 C C . ARG B 1 58 ? -1.811 -40.062 -22.109 1 94.88 58 ARG B C 1
ATOM 8726 O O . ARG B 1 58 ? -0.733 -40.438 -22.578 1 94.88 58 ARG B O 1
ATOM 8733 N N . VAL B 1 59 ? -2.469 -39.031 -22.625 1 94.5 59 VAL B N 1
ATOM 8734 C CA . VAL B 1 59 ? -1.959 -38.156 -23.656 1 94.5 59 VAL B CA 1
ATOM 8735 C C . VAL B 1 59 ? -1.881 -36.719 -23.141 1 94.5 59 VAL B C 1
ATOM 8737 O O . VAL B 1 59 ? -2.877 -36.188 -22.656 1 94.5 59 VAL B O 1
ATOM 8740 N N . MET B 1 60 ? -0.696 -36.156 -23.203 1 92.56 60 MET B N 1
ATOM 8741 C CA . MET B 1 60 ? -0.485 -34.75 -22.859 1 92.56 60 MET B CA 1
ATOM 8742 C C . MET B 1 60 ? -0.412 -33.906 -24.109 1 92.56 60 MET B C 1
ATOM 8744 O O . MET B 1 60 ? 0.153 -34.312 -25.125 1 92.56 60 MET B O 1
ATOM 8748 N N . PHE B 1 61 ? -0.981 -32.75 -24.094 1 90.19 61 PHE B N 1
ATOM 8749 C CA . PHE B 1 61 ? -1.008 -31.891 -25.281 1 90.19 61 PHE B CA 1
ATOM 8750 C C . PHE B 1 61 ? -0.928 -30.422 -24.875 1 90.19 61 PHE B C 1
ATOM 8752 O O . PHE B 1 61 ? -1.008 -30.094 -23.688 1 90.19 61 PHE B O 1
ATOM 8759 N N . GLY B 1 62 ? -0.726 -29.5 -25.859 1 89.12 62 GLY B N 1
ATOM 8760 C CA . GLY B 1 62 ? -0.378 -28.109 -25.656 1 89.12 62 GLY B CA 1
ATOM 8761 C C . GLY B 1 62 ? 1.111 -27.844 -25.766 1 89.12 62 GLY B C 1
ATOM 8762 O O . GLY B 1 62 ? 1.927 -28.703 -25.422 1 89.12 62 GLY B O 1
ATOM 8763 N N . GLN B 1 63 ? 1.421 -26.594 -26.156 1 88.5 63 GLN B N 1
ATOM 8764 C CA . GLN B 1 63 ? 2.816 -26.25 -26.406 1 88.5 63 GLN B CA 1
ATOM 8765 C C . GLN B 1 63 ? 3.689 -26.562 -25.203 1 88.5 63 GLN B C 1
ATOM 8767 O O . GLN B 1 63 ? 4.77 -27.141 -25.344 1 88.5 63 GLN B O 1
ATOM 8772 N N . SER B 1 64 ? 3.279 -26.203 -24.031 1 89.38 64 SER B N 1
ATOM 8773 C CA . SER B 1 64 ? 4.039 -26.438 -22.797 1 89.38 64 SER B CA 1
ATOM 8774 C C . SER B 1 64 ? 3.461 -27.609 -22 1 89.38 64 SER B C 1
ATOM 8776 O O . SER B 1 64 ? 3.686 -27.703 -20.797 1 89.38 64 SER B O 1
ATOM 8778 N N . LEU B 1 65 ? 2.533 -28.469 -22.656 1 89.38 65 LEU B N 1
ATOM 8779 C CA . LEU B 1 65 ? 1.893 -29.625 -22.031 1 89.38 65 LEU B CA 1
ATOM 8780 C C . LEU B 1 65 ? 1.019 -29.203 -20.859 1 89.38 65 LEU B C 1
ATOM 8782 O O . LEU B 1 65 ? 1.164 -29.734 -19.75 1 89.38 65 LEU B O 1
ATOM 8786 N N . ASP B 1 66 ? 0.084 -28.422 -21.172 1 83.56 66 ASP B N 1
ATOM 8787 C CA . ASP B 1 66 ? -0.701 -27.812 -20.094 1 83.56 66 ASP B CA 1
ATOM 8788 C C . ASP B 1 66 ? -2.006 -28.562 -19.875 1 83.56 66 ASP B C 1
ATOM 8790 O O . ASP B 1 66 ? -2.82 -28.188 -19.031 1 83.56 66 ASP B O 1
ATOM 8794 N N . ALA B 1 67 ? -2.242 -29.719 -20.578 1 87.19 67 ALA B N 1
ATOM 8795 C CA . ALA B 1 67 ? -3.455 -30.516 -20.422 1 87.19 67 ALA B CA 1
ATOM 8796 C C . ALA B 1 67 ? -3.174 -32 -20.688 1 87.19 67 ALA B C 1
ATOM 8798 O O . ALA B 1 67 ? -2.219 -32.344 -21.391 1 87.19 67 ALA B O 1
ATOM 8799 N N . ALA B 1 68 ? -4.039 -32.844 -20.094 1 91.56 68 ALA B N 1
ATOM 8800 C CA . ALA B 1 68 ? -3.908 -34.281 -20.312 1 91.56 68 ALA B CA 1
ATOM 8801 C C . ALA B 1 68 ? -5.258 -34.969 -20.172 1 91.56 68 ALA B C 1
ATOM 8803 O O . ALA B 1 68 ? -6.117 -34.531 -19.406 1 91.56 68 ALA B O 1
ATOM 8804 N N . ASP B 1 69 ? -5.473 -36 -20.875 1 92.94 69 ASP B N 1
ATOM 8805 C CA . ASP B 1 69 ? -6.633 -36.875 -20.766 1 92.94 69 ASP B CA 1
ATOM 8806 C C . ASP B 1 69 ? -6.242 -38.344 -21 1 92.94 69 ASP B C 1
ATOM 8808 O O . ASP B 1 69 ? -5.113 -38.625 -21.391 1 92.94 69 ASP B O 1
ATOM 8812 N N . LEU B 1 70 ? -7.168 -39.219 -20.641 1 95.19 70 LEU B N 1
ATOM 8813 C CA . LEU B 1 70 ? -6.93 -40.656 -20.797 1 95.19 70 LEU B CA 1
ATOM 8814 C C . LEU B 1 70 ? -7.535 -41.156 -22.109 1 95.19 70 LEU B C 1
ATOM 8816 O O . LEU B 1 70 ? -8.617 -40.719 -22.5 1 95.19 70 LEU B O 1
ATOM 8820 N N . PHE B 1 71 ? -6.836 -42.062 -22.734 1 95.88 71 PHE B N 1
ATOM 8821 C CA . PHE B 1 71 ? -7.238 -42.75 -23.953 1 95.88 71 PHE B CA 1
ATOM 8822 C C . PHE B 1 71 ? -7.102 -44.25 -23.781 1 95.88 71 PHE B C 1
ATOM 8824 O O . PHE B 1 71 ? -6.422 -44.719 -22.875 1 95.88 71 PHE B O 1
ATOM 8831 N N . SER B 1 72 ? -7.766 -45 -24.609 1 96.44 72 SER B N 1
ATOM 8832 C CA . SER B 1 72 ? -7.578 -46.438 -24.672 1 96.44 72 SER B CA 1
ATOM 8833 C C . SER B 1 72 ? -7.43 -46.938 -26.109 1 96.44 72 SER B C 1
ATOM 8835 O O . SER B 1 72 ? -7.875 -46.25 -27.047 1 96.44 72 SER B O 1
ATOM 8837 N N . ILE B 1 73 ? -6.727 -47.969 -26.266 1 97.44 73 ILE B N 1
ATOM 8838 C CA . ILE B 1 73 ? -6.59 -48.594 -27.578 1 97.44 73 ILE B CA 1
ATOM 8839 C C . ILE B 1 73 ? -6.859 -50.094 -27.453 1 97.44 73 ILE B C 1
ATOM 8841 O O . ILE B 1 73 ? -6.398 -50.75 -26.516 1 97.44 73 ILE B O 1
ATOM 8845 N N . ASP B 1 74 ? -7.672 -50.562 -28.344 1 96.38 74 ASP B N 1
ATOM 8846 C CA . ASP B 1 74 ? -7.895 -52 -28.469 1 96.38 74 ASP B CA 1
ATOM 8847 C C . ASP B 1 74 ? -6.777 -52.656 -29.266 1 96.38 74 ASP B C 1
ATOM 8849 O O . ASP B 1 74 ? -6.516 -52.281 -30.406 1 96.38 74 ASP B O 1
ATOM 8853 N N . LEU B 1 75 ? -6.113 -53.625 -28.672 1 95.44 75 LEU B N 1
ATOM 8854 C CA . LEU B 1 75 ? -4.898 -54.188 -29.266 1 95.44 75 LEU B CA 1
ATOM 8855 C C . LEU B 1 75 ? -5.23 -55.062 -30.469 1 95.44 75 LEU B C 1
ATOM 8857 O O . LEU B 1 75 ? -4.367 -55.312 -31.312 1 95.44 75 LEU B O 1
ATOM 8861 N N . LYS B 1 76 ? -6.41 -55.531 -30.562 1 93.06 76 LYS B N 1
ATOM 8862 C CA . LYS B 1 76 ? -6.816 -56.375 -31.703 1 93.06 76 LYS B CA 1
ATOM 8863 C C . LYS B 1 76 ? -7.32 -55.5 -32.844 1 93.06 76 LYS B C 1
ATOM 8865 O O . LYS B 1 76 ? -6.848 -55.625 -34 1 93.06 76 LYS B O 1
ATOM 8870 N N . SER B 1 77 ? -8.211 -54.594 -32.562 1 94.19 77 SER B N 1
ATOM 8871 C CA . SER B 1 77 ? -8.836 -53.812 -33.625 1 94.19 77 SER B CA 1
ATOM 8872 C C . SER B 1 77 ? -8.023 -52.562 -33.938 1 94.19 77 SER B C 1
ATOM 8874 O O . SER B 1 77 ? -8.172 -51.969 -35 1 94.19 77 SER B O 1
ATOM 8876 N N . GLY B 1 78 ? -7.246 -52.156 -33.031 1 93.19 78 GLY B N 1
ATOM 8877 C CA . GLY B 1 78 ? -6.527 -50.906 -33.188 1 93.19 78 GLY B CA 1
ATOM 8878 C C . GLY B 1 78 ? -7.391 -49.688 -32.906 1 93.19 78 GLY B C 1
ATOM 8879 O O . GLY B 1 78 ? -6.949 -48.562 -33.094 1 93.19 78 GLY B O 1
ATOM 8880 N N . GLU B 1 79 ? -8.594 -49.906 -32.469 1 95.38 79 GLU B N 1
ATOM 8881 C CA . GLU B 1 79 ? -9.508 -48.781 -32.188 1 95.38 79 GLU B CA 1
ATOM 8882 C C . GLU B 1 79 ? -9.023 -47.938 -31.047 1 95.38 79 GLU B C 1
ATOM 8884 O O . GLU B 1 79 ? -8.781 -48.438 -29.938 1 95.38 79 GLU B O 1
ATOM 8889 N N . LEU B 1 80 ? -8.797 -46.625 -31.344 1 96 80 LEU B N 1
ATOM 8890 C CA . LEU B 1 80 ? -8.398 -45.594 -30.359 1 96 80 LEU B CA 1
ATOM 8891 C C . LEU B 1 80 ? -9.609 -44.844 -29.844 1 96 80 LEU B C 1
ATOM 8893 O O . LEU B 1 80 ? -10.453 -44.406 -30.609 1 96 80 LEU B O 1
ATOM 8897 N N . LYS B 1 81 ? -9.773 -44.75 -28.516 1 94 81 LYS B N 1
ATOM 8898 C CA . LYS B 1 81 ? -10.891 -44.062 -27.891 1 94 81 LYS B CA 1
ATOM 8899 C C . LYS B 1 81 ? -10.406 -43.094 -26.797 1 94 81 LYS B C 1
ATOM 8901 O O . LYS B 1 81 ? -9.562 -43.469 -25.984 1 94 81 LYS B O 1
ATOM 8906 N N . ARG B 1 82 ? -10.883 -41.844 -26.859 1 93.88 82 ARG B N 1
ATOM 8907 C CA . ARG B 1 82 ? -10.672 -40.938 -25.75 1 93.88 82 ARG B CA 1
ATOM 8908 C C . ARG B 1 82 ? -11.633 -41.219 -24.609 1 93.88 82 ARG B C 1
ATOM 8910 O O . ARG B 1 82 ? -12.844 -41.344 -24.812 1 93.88 82 ARG B O 1
ATOM 8917 N N . LEU B 1 83 ? -11.117 -41.344 -23.375 1 94.12 83 LEU B N 1
ATOM 8918 C CA . LEU B 1 83 ? -11.914 -41.812 -22.25 1 94.12 83 LEU B CA 1
ATOM 8919 C C . LEU B 1 83 ? -12.352 -40.656 -21.359 1 94.12 83 LEU B C 1
ATOM 8921 O O . LEU B 1 83 ? -13.43 -40.688 -20.766 1 94.12 83 LEU B O 1
ATOM 8925 N N . THR B 1 84 ? -11.555 -39.656 -21.141 1 93 84 THR B N 1
ATOM 8926 C CA . THR B 1 84 ? -11.891 -38.531 -20.297 1 93 84 THR B CA 1
ATOM 8927 C C . THR B 1 84 ? -11.812 -37.219 -21.094 1 93 84 THR B C 1
ATOM 8929 O O . THR B 1 84 ? -11.062 -37.125 -22.078 1 93 84 THR B O 1
ATOM 8932 N N . PHE B 1 85 ? -12.594 -36.219 -20.766 1 92.06 85 PHE B N 1
ATOM 8933 C CA . PHE B 1 85 ? -12.664 -34.906 -21.391 1 92.06 85 PHE B CA 1
ATOM 8934 C C . PHE B 1 85 ? -12.57 -33.812 -20.344 1 92.06 85 PHE B C 1
ATOM 8936 O O . PHE B 1 85 ? -13.344 -32.844 -20.375 1 92.06 85 PHE B O 1
ATOM 8943 N N . ILE B 1 86 ? -11.68 -34 -19.406 1 88.25 86 ILE B N 1
ATOM 8944 C CA . ILE B 1 86 ? -11.633 -33.062 -18.297 1 88.25 86 ILE B CA 1
ATOM 8945 C C . ILE B 1 86 ? -10.391 -32.156 -18.406 1 88.25 86 ILE B C 1
ATOM 8947 O O . ILE B 1 86 ? -10.266 -31.172 -17.703 1 88.25 86 ILE B O 1
ATOM 8951 N N . THR B 1 87 ? -9.547 -32.344 -19.359 1 78.5 87 THR B N 1
ATOM 8952 C CA . THR B 1 87 ? -8.344 -31.578 -19.656 1 78.5 87 THR B CA 1
ATOM 8953 C C . THR B 1 87 ? -7.621 -31.203 -18.359 1 78.5 87 THR B C 1
ATOM 8955 O O . THR B 1 87 ? -7.254 -30.047 -18.172 1 78.5 87 THR B O 1
ATOM 8958 N N . GLY B 1 88 ? -7.559 -32.094 -17.469 1 64.94 88 GLY B N 1
ATOM 8959 C CA . GLY B 1 88 ? -6.969 -31.797 -16.172 1 64.94 88 GLY B CA 1
ATOM 8960 C C . GLY B 1 88 ? -5.57 -31.219 -16.266 1 64.94 88 GLY B C 1
ATOM 8961 O O . GLY B 1 88 ? -4.75 -31.703 -17.047 1 64.94 88 GLY B O 1
ATOM 8962 N N . LYS B 1 89 ? -5.457 -29.891 -15.836 1 61.06 89 LYS B N 1
ATOM 8963 C CA . LYS B 1 89 ? -4.25 -29.062 -15.883 1 61.06 89 LYS B CA 1
ATOM 8964 C C . LYS B 1 89 ? -3.08 -29.766 -15.195 1 61.06 89 LYS B C 1
ATOM 8966 O O . LYS B 1 89 ? -3.258 -30.422 -14.172 1 61.06 89 LYS B O 1
ATOM 8971 N N . SER B 1 90 ? -2.121 -29.969 -16.047 1 50.44 90 SER B N 1
ATOM 8972 C CA . SER B 1 90 ? -0.847 -30.266 -15.398 1 50.44 90 SER B CA 1
ATOM 8973 C C . SER B 1 90 ? -0.5 -29.188 -14.367 1 50.44 90 SER B C 1
ATOM 8975 O O . SER B 1 90 ? -0.665 -28 -14.617 1 50.44 90 SER B O 1
ATOM 8977 N N . VAL B 1 91 ? -0.835 -29.281 -13.164 1 48.34 91 VAL B N 1
ATOM 8978 C CA . VAL B 1 91 ? -0.436 -28.312 -12.164 1 48.34 91 VAL B CA 1
ATOM 8979 C C . VAL B 1 91 ? 1.062 -28.031 -12.273 1 48.34 91 VAL B C 1
ATOM 8981 O O . VAL B 1 91 ? 1.801 -28.828 -12.867 1 48.34 91 VAL B O 1
ATOM 8984 N N . GLY B 1 92 ? 1.559 -26.906 -11.977 1 46.25 92 GLY B N 1
ATOM 8985 C CA . GLY B 1 92 ? 2.961 -26.531 -11.906 1 46.25 92 GLY B CA 1
ATOM 8986 C C . GLY B 1 92 ? 3.875 -27.703 -11.586 1 46.25 92 GLY B C 1
ATOM 8987 O O . GLY B 1 92 ? 5.09 -27.609 -11.789 1 46.25 92 GLY B O 1
ATOM 8988 N N . ARG B 1 93 ? 3.336 -28.797 -10.977 1 51.72 93 ARG B N 1
ATOM 8989 C CA . ARG B 1 93 ? 4.164 -29.922 -10.57 1 51.72 93 ARG B CA 1
ATOM 8990 C C . ARG B 1 93 ? 3.877 -31.156 -11.43 1 51.72 93 ARG B C 1
ATOM 8992 O O . ARG B 1 93 ? 4.121 -32.281 -11.008 1 51.72 93 ARG B O 1
ATOM 8999 N N . ARG B 1 94 ? 3.25 -30.891 -12.5 1 55.06 94 ARG B N 1
ATOM 9000 C CA . ARG B 1 94 ? 3.02 -31.859 -13.562 1 55.06 94 ARG B CA 1
ATOM 9001 C C . ARG B 1 94 ? 2.232 -33.062 -13.055 1 55.06 94 ARG B C 1
ATOM 9003 O O . ARG B 1 94 ? 2.586 -34.188 -13.344 1 55.06 94 ARG B O 1
ATOM 9010 N N . LYS B 1 95 ? 1.327 -32.656 -12.148 1 71 95 LYS B N 1
ATOM 9011 C CA . LYS B 1 95 ? 0.411 -33.75 -11.758 1 71 95 LYS B CA 1
ATOM 9012 C C . LYS B 1 95 ? -0.779 -33.812 -12.703 1 71 95 LYS B C 1
ATOM 9014 O O . LYS B 1 95 ? -1.618 -32.906 -12.734 1 71 95 LYS B O 1
ATOM 9019 N N . PHE B 1 96 ? -0.72 -34.688 -13.594 1 81.06 96 PHE B N 1
ATOM 9020 C CA . PHE B 1 96 ? -1.703 -34.844 -14.664 1 81.06 96 PHE B CA 1
ATOM 9021 C C . PHE B 1 96 ? -2.762 -35.875 -14.281 1 81.06 96 PHE B C 1
ATOM 9023 O O . PHE B 1 96 ? -2.564 -36.656 -13.352 1 81.06 96 PHE B O 1
ATOM 9030 N N . THR B 1 97 ? -3.957 -35.656 -14.922 1 90.19 97 THR B N 1
ATOM 9031 C CA . THR B 1 97 ? -4.902 -36.781 -14.906 1 90.19 97 THR B CA 1
ATOM 9032 C C . THR B 1 97 ? -4.215 -38.062 -15.305 1 90.19 97 THR B C 1
ATOM 9034 O O . THR B 1 97 ? -3.473 -38.094 -16.297 1 90.19 97 THR B O 1
ATOM 9037 N N . ASP B 1 98 ? -4.418 -39.094 -14.445 1 92.69 98 ASP B N 1
ATOM 9038 C CA . ASP B 1 98 ? -3.668 -40.344 -14.656 1 92.69 98 ASP B CA 1
ATOM 9039 C C . ASP B 1 98 ? -4.492 -41.562 -14.258 1 92.69 98 ASP B C 1
ATOM 9041 O O . ASP B 1 98 ? -5.57 -41.438 -13.672 1 92.69 98 ASP B O 1
ATOM 9045 N N . VAL B 1 99 ? -3.959 -42.719 -14.68 1 94.62 99 VAL B N 1
ATOM 9046 C CA . VAL B 1 99 ? -4.531 -44 -14.25 1 94.62 99 VAL B CA 1
ATOM 9047 C C . VAL B 1 99 ? -3.967 -44.375 -12.883 1 94.62 99 VAL B C 1
ATOM 9049 O O . VAL B 1 99 ? -2.756 -44.562 -12.734 1 94.62 99 VAL B O 1
ATOM 9052 N N . ALA B 1 100 ? -4.844 -44.531 -11.883 1 95.81 100 ALA B N 1
ATOM 9053 C CA . ALA B 1 100 ? -4.418 -44.906 -10.539 1 95.81 100 ALA B CA 1
ATOM 9054 C C . ALA B 1 100 ? -4.43 -46.438 -10.367 1 95.81 100 ALA B C 1
ATOM 9056 O O . ALA B 1 100 ? -3.695 -46.969 -9.539 1 95.81 100 ALA B O 1
ATOM 9057 N N . GLY B 1 101 ? -5.285 -47.062 -11.031 1 95.5 101 GLY B N 1
ATOM 9058 C CA . GLY B 1 101 ? -5.453 -48.5 -10.961 1 95.5 101 GLY B CA 1
ATOM 9059 C C . GLY B 1 101 ? -6.793 -48.969 -11.5 1 95.5 101 GLY B C 1
ATOM 9060 O O . GLY B 1 101 ? -7.379 -48.312 -12.375 1 95.5 101 GLY B O 1
ATOM 9061 N N . PHE B 1 102 ? -7.117 -50.156 -11.156 1 95.12 102 PHE B N 1
ATOM 9062 C CA . PHE B 1 102 ? -8.375 -50.781 -11.594 1 95.12 102 PHE B CA 1
ATOM 9063 C C . PHE B 1 102 ? -9.164 -51.312 -10.398 1 95.12 102 PHE B C 1
ATOM 9065 O O . PHE B 1 102 ? -8.578 -51.812 -9.445 1 95.12 102 PHE B O 1
ATOM 9072 N N . SER B 1 103 ? -10.43 -51.094 -10.477 1 93.5 103 SER B N 1
ATOM 9073 C CA . SER B 1 103 ? -11.289 -51.688 -9.469 1 93.5 103 SER B CA 1
ATOM 9074 C C . SER B 1 103 ? -11.453 -53.188 -9.695 1 93.5 103 SER B C 1
ATOM 9076 O O . SER B 1 103 ? -11.023 -53.719 -10.727 1 93.5 103 SER B O 1
ATOM 9078 N N . LYS B 1 104 ? -12.141 -53.812 -8.719 1 89.12 104 LYS B N 1
ATOM 9079 C CA . LYS B 1 104 ? -12.344 -55.281 -8.789 1 89.12 104 LYS B CA 1
ATOM 9080 C C . LYS B 1 104 ? -13.172 -55.656 -10.016 1 89.12 104 LYS B C 1
ATOM 9082 O O . LYS B 1 104 ? -12.961 -56.719 -10.609 1 89.12 104 LYS B O 1
ATOM 9087 N N . ASP B 1 105 ? -14.031 -54.75 -10.43 1 88.88 105 ASP B N 1
ATOM 9088 C CA . ASP B 1 105 ? -14.914 -55.062 -11.562 1 88.88 105 ASP B CA 1
ATOM 9089 C C . ASP B 1 105 ? -14.258 -54.656 -12.883 1 88.88 105 ASP B C 1
ATOM 9091 O O . ASP B 1 105 ? -14.891 -54.719 -13.938 1 88.88 105 ASP B O 1
ATOM 9095 N N . GLY B 1 106 ? -13.016 -54.156 -12.789 1 89.81 106 GLY B N 1
ATOM 9096 C CA . GLY B 1 106 ? -12.25 -53.875 -13.992 1 89.81 106 GLY B CA 1
ATOM 9097 C C . GLY B 1 106 ? -12.367 -52.438 -14.453 1 89.81 106 GLY B C 1
ATOM 9098 O O . GLY B 1 106 ? -11.766 -52.062 -15.453 1 89.81 106 GLY B O 1
ATOM 9099 N N . SER B 1 107 ? -13.102 -51.625 -13.695 1 93.81 107 SER B N 1
ATOM 9100 C CA . SER B 1 107 ? -13.211 -50.219 -14.047 1 93.81 107 SER B CA 1
ATOM 9101 C C . SER B 1 107 ? -11.906 -49.5 -13.773 1 93.81 107 SER B C 1
ATOM 9103 O O . SER B 1 107 ? -11.219 -49.781 -12.789 1 93.81 107 SER B O 1
ATOM 9105 N N . ILE B 1 108 ? -11.672 -48.531 -14.633 1 96 108 ILE B N 1
ATOM 9106 C CA . ILE B 1 108 ? -10.484 -47.719 -14.43 1 96 108 ILE B CA 1
ATOM 9107 C C . ILE B 1 108 ? -10.719 -46.781 -13.25 1 96 108 ILE B C 1
ATOM 9109 O O . ILE B 1 108 ? -11.781 -46.156 -13.133 1 96 108 ILE B O 1
ATOM 9113 N N . ILE B 1 109 ? -9.789 -46.719 -12.32 1 96.88 109 ILE B N 1
ATOM 9114 C CA . ILE B 1 109 ? -9.742 -45.656 -11.297 1 96.88 109 ILE B CA 1
ATOM 9115 C C . ILE B 1 109 ? -8.82 -44.531 -11.742 1 96.88 109 ILE B C 1
ATOM 9117 O O . ILE B 1 109 ? -7.633 -44.75 -12 1 96.88 109 ILE B O 1
ATOM 9121 N N . VAL B 1 110 ? -9.43 -43.344 -11.875 1 95.38 110 VAL B N 1
ATOM 9122 C CA . VAL B 1 110 ? -8.727 -42.156 -12.367 1 95.38 110 VAL B CA 1
ATOM 9123 C C . VAL B 1 110 ? -8.25 -41.312 -11.188 1 95.38 110 VAL B C 1
ATOM 9125 O O . VAL B 1 110 ? -8.969 -41.156 -10.203 1 95.38 110 VAL B O 1
ATOM 9128 N N . SER B 1 111 ? -7.051 -40.875 -11.188 1 94.44 111 SER B N 1
ATOM 9129 C CA . SER B 1 111 ? -6.539 -39.875 -10.281 1 94.44 111 SER B CA 1
ATOM 9130 C C . SER B 1 111 ? -6.52 -38.5 -10.945 1 94.44 111 SER B C 1
ATOM 9132 O O . SER B 1 111 ? -5.887 -38.312 -11.992 1 94.44 111 SER B O 1
ATOM 9134 N N . THR B 1 112 ? -7.254 -37.438 -10.43 1 93 112 THR B N 1
ATOM 9135 C CA . THR B 1 112 ? -7.324 -36.094 -11.023 1 93 112 THR B CA 1
ATOM 9136 C C . THR B 1 112 ? -7.676 -35.062 -9.977 1 93 112 THR B C 1
ATOM 9138 O O . THR B 1 112 ? -8.227 -35.375 -8.922 1 93 112 THR B O 1
ATOM 9141 N N . ASP B 1 113 ? -7.227 -33.844 -10.219 1 91.94 113 ASP B N 1
ATOM 9142 C CA . ASP B 1 113 ? -7.621 -32.719 -9.359 1 91.94 113 ASP B CA 1
ATOM 9143 C C . ASP B 1 113 ? -8.602 -31.812 -10.078 1 91.94 113 ASP B C 1
ATOM 9145 O O . ASP B 1 113 ? -8.852 -30.688 -9.633 1 91.94 113 ASP B O 1
ATOM 9149 N N . ALA B 1 114 ? -9.172 -32.188 -11.203 1 89.69 114 ALA B N 1
ATOM 9150 C CA . ALA B 1 114 ? -9.984 -31.359 -12.078 1 89.69 114 ALA B CA 1
ATOM 9151 C C . ALA B 1 114 ? -11.211 -30.828 -11.344 1 89.69 114 ALA B C 1
ATOM 9153 O O . ALA B 1 114 ? -11.727 -29.766 -11.68 1 89.69 114 ALA B O 1
ATOM 9154 N N . PHE B 1 115 ? -11.672 -31.531 -10.266 1 91.5 115 PHE B N 1
ATOM 9155 C CA . PHE B 1 115 ? -12.906 -31.141 -9.586 1 91.5 115 PHE B CA 1
ATOM 9156 C C . PHE B 1 115 ? -12.609 -30.703 -8.156 1 91.5 115 PHE B C 1
ATOM 9158 O O . PHE B 1 115 ? -13.492 -30.75 -7.293 1 91.5 115 PHE B O 1
ATOM 9165 N N . GLN B 1 116 ? -11.328 -30.328 -7.918 1 91.62 116 GLN B N 1
ATOM 9166 C CA . GLN B 1 116 ? -10.898 -29.984 -6.566 1 91.62 116 GLN B CA 1
ATOM 9167 C C . GLN B 1 116 ? -10.523 -28.516 -6.465 1 91.62 116 GLN B C 1
ATOM 9169 O O . GLN B 1 116 ? -10.102 -27.906 -7.449 1 91.62 116 GLN B O 1
ATOM 9174 N N . PRO B 1 117 ? -10.68 -27.938 -5.277 1 93.44 117 PRO B N 1
ATOM 9175 C CA . PRO B 1 117 ? -10.25 -26.562 -5.059 1 93.44 117 PRO B CA 1
ATOM 9176 C C . PRO B 1 117 ? -8.727 -26.406 -5.102 1 93.44 117 PRO B C 1
ATOM 9178 O O . PRO B 1 117 ? -8.227 -25.297 -5.309 1 93.44 117 PRO B O 1
ATOM 9181 N N . PHE B 1 118 ? -8.016 -27.5 -4.844 1 93.12 118 PHE B N 1
ATOM 9182 C CA . PHE B 1 118 ? -6.562 -27.453 -4.773 1 93.12 118 PHE B CA 1
ATOM 9183 C C . PHE B 1 118 ? -5.938 -28.453 -5.742 1 93.12 118 PHE B C 1
ATOM 9185 O O . PHE B 1 118 ? -6.625 -29.328 -6.258 1 93.12 118 PHE B O 1
ATOM 9192 N N . SER B 1 119 ? -4.652 -28.234 -6.051 1 89.31 119 SER B N 1
ATOM 9193 C CA . SER B 1 119 ? -3.93 -29.125 -6.953 1 89.31 119 SER B CA 1
ATOM 9194 C C . SER B 1 119 ? -3.51 -30.406 -6.242 1 89.31 119 SER B C 1
ATOM 9196 O O . SER B 1 119 ? -2.32 -30.719 -6.164 1 89.31 119 SER B O 1
ATOM 9198 N N . VAL B 1 120 ? -4.441 -31.156 -5.754 1 92.38 120 VAL B N 1
ATOM 9199 C CA . VAL B 1 120 ? -4.266 -32.438 -5.074 1 92.38 120 VAL B CA 1
ATOM 9200 C C . VAL B 1 120 ? -5.18 -33.469 -5.707 1 92.38 120 VAL B C 1
ATOM 9202 O O . VAL B 1 120 ? -6.402 -33.406 -5.582 1 92.38 120 VAL B O 1
ATOM 9205 N N . PRO B 1 121 ? -4.621 -34.406 -6.32 1 92.75 121 PRO B N 1
ATOM 9206 C CA . PRO B 1 121 ? -5.445 -35.406 -7.016 1 92.75 121 PRO B CA 1
ATOM 9207 C C . PRO B 1 121 ? -6.25 -36.281 -6.059 1 92.75 121 PRO B C 1
ATOM 9209 O O . PRO B 1 121 ? -5.754 -36.656 -4.992 1 92.75 121 PRO B O 1
ATOM 9212 N N . MET B 1 122 ? -7.453 -36.594 -6.461 1 95.25 122 MET B N 1
ATOM 9213 C CA . MET B 1 122 ? -8.359 -37.531 -5.812 1 95.25 122 MET B CA 1
ATOM 9214 C C . MET B 1 122 ? -8.727 -38.688 -6.75 1 95.25 122 MET B C 1
ATOM 9216 O O . MET B 1 122 ? -8.43 -38.625 -7.945 1 95.25 122 MET B O 1
ATOM 9220 N N . LEU B 1 123 ? -9.367 -39.719 -6.184 1 96.56 123 LEU B N 1
ATOM 9221 C CA . LEU B 1 123 ? -9.68 -40.906 -6.969 1 96.56 123 LEU B CA 1
ATOM 9222 C C . LEU B 1 123 ? -11.133 -40.875 -7.43 1 96.56 123 LEU B C 1
ATOM 9224 O O . LEU B 1 123 ? -12.031 -40.531 -6.656 1 96.56 123 LEU B O 1
ATOM 9228 N N . TYR B 1 124 ? -11.336 -41.219 -8.703 1 95.94 124 TYR B N 1
ATOM 9229 C CA . TYR B 1 124 ? -12.656 -41.344 -9.32 1 95.94 124 TYR B CA 1
ATOM 9230 C C . TYR B 1 124 ? -12.797 -42.656 -10.078 1 95.94 124 TYR B C 1
ATOM 9232 O O . TYR B 1 124 ? -11.852 -43.094 -10.742 1 95.94 124 TYR B O 1
ATOM 9240 N N . LYS B 1 125 ? -13.93 -43.25 -10.023 1 96.31 125 LYS B N 1
ATOM 9241 C CA . LYS B 1 125 ? -14.242 -44.406 -10.859 1 96.31 125 LYS B CA 1
ATOM 9242 C C . LYS B 1 125 ? -14.805 -43.969 -12.211 1 96.31 125 LYS B C 1
ATOM 9244 O O . LYS B 1 125 ? -15.758 -43.188 -12.273 1 96.31 125 LYS B O 1
ATOM 9249 N N . LEU B 1 126 ? -14.117 -44.469 -13.258 1 95.12 126 LEU B N 1
ATOM 9250 C CA . LEU B 1 126 ? -14.555 -44.125 -14.609 1 95.12 126 LEU B CA 1
ATOM 9251 C C . LEU B 1 126 ? -15.609 -45.094 -15.102 1 95.12 126 LEU B C 1
ATOM 9253 O O . LEU B 1 126 ? -15.375 -46.312 -15.148 1 95.12 126 LEU B O 1
ATOM 9257 N N . GLY B 1 127 ? -16.766 -44.5 -15.477 1 89 127 GLY B N 1
ATOM 9258 C CA . GLY B 1 127 ? -17.828 -45.344 -16.047 1 89 127 GLY B CA 1
ATOM 9259 C C . GLY B 1 127 ? -17.688 -45.5 -17.547 1 89 127 GLY B C 1
ATOM 9260 O O . GLY B 1 127 ? -16.953 -44.781 -18.203 1 89 127 GLY B O 1
ATOM 9261 N N . ASP B 1 128 ? -18.406 -46.469 -18.125 1 82.06 128 ASP B N 1
ATOM 9262 C CA . ASP B 1 128 ? -18.375 -46.75 -19.547 1 82.06 128 ASP B CA 1
ATOM 9263 C C . ASP B 1 128 ? -18.891 -45.594 -20.359 1 82.06 128 ASP B C 1
ATOM 9265 O O . ASP B 1 128 ? -18.531 -45.406 -21.531 1 82.06 128 ASP B O 1
ATOM 9269 N N . ASP B 1 129 ? -19.672 -44.812 -19.688 1 81.06 129 ASP B N 1
ATOM 9270 C CA . ASP B 1 129 ? -20.281 -43.688 -20.359 1 81.06 129 ASP B CA 1
ATOM 9271 C C . ASP B 1 129 ? -19.438 -42.406 -20.172 1 81.06 129 ASP B C 1
ATOM 9273 O O . ASP B 1 129 ? -19.859 -41.312 -20.531 1 81.06 129 ASP B O 1
ATOM 9277 N N . GLY B 1 130 ? -18.328 -42.562 -19.578 1 85.81 130 GLY B N 1
ATOM 9278 C CA . GLY B 1 130 ? -17.453 -41.406 -19.359 1 85.81 130 GLY B CA 1
ATOM 9279 C C . GLY B 1 130 ? -17.719 -40.688 -18.062 1 85.81 130 GLY B C 1
ATOM 9280 O O . GLY B 1 130 ? -17.078 -39.688 -17.75 1 85.81 130 GLY B O 1
ATOM 9281 N N . SER B 1 131 ? -18.641 -41.188 -17.266 1 89.38 131 SER B N 1
ATOM 9282 C CA . SER B 1 131 ? -18.922 -40.594 -15.969 1 89.38 131 SER B CA 1
ATOM 9283 C C . SER B 1 131 ? -17.766 -40.812 -14.992 1 89.38 131 SER B C 1
ATOM 9285 O O . SER B 1 131 ? -17.031 -41.781 -15.109 1 89.38 131 SER B O 1
ATOM 9287 N N . LEU B 1 132 ? -17.547 -39.844 -14.125 1 91.94 132 LEU B N 1
ATOM 9288 C CA . LEU B 1 132 ? -16.531 -39.938 -13.078 1 91.94 132 LEU B CA 1
ATOM 9289 C C . LEU B 1 132 ? -17.172 -39.875 -11.695 1 91.94 132 LEU B C 1
ATOM 9291 O O . LEU B 1 132 ? -17.688 -38.812 -11.297 1 91.94 132 LEU B O 1
ATOM 9295 N N . ASP B 1 133 ? -17.156 -40.938 -10.992 1 92.94 133 ASP B N 1
ATOM 9296 C CA . ASP B 1 133 ? -17.734 -41 -9.648 1 92.94 133 ASP B CA 1
ATOM 9297 C C . ASP B 1 133 ? -16.641 -40.938 -8.578 1 92.94 133 ASP B C 1
ATOM 9299 O O . ASP B 1 133 ? -15.766 -41.812 -8.531 1 92.94 133 ASP B O 1
ATOM 9303 N N . PRO B 1 134 ? -16.734 -39.938 -7.75 1 94.38 134 PRO B N 1
ATOM 9304 C CA . PRO B 1 134 ? -15.688 -39.844 -6.727 1 94.38 134 PRO B CA 1
ATOM 9305 C C . PRO B 1 134 ? -15.719 -41 -5.734 1 94.38 134 PRO B C 1
ATOM 9307 O O . PRO B 1 134 ? -16.797 -41.438 -5.324 1 94.38 134 PRO B O 1
ATOM 9310 N N . LEU B 1 135 ? -14.523 -41.5 -5.316 1 95.44 135 LEU B N 1
ATOM 9311 C CA . LEU B 1 135 ? -14.43 -42.562 -4.328 1 95.44 135 LEU B CA 1
ATOM 9312 C C . LEU B 1 135 ? -14.398 -42 -2.914 1 95.44 135 LEU B C 1
ATOM 9314 O O . LEU B 1 135 ? -14.633 -42.719 -1.943 1 95.44 135 LEU B O 1
ATOM 9318 N N . ASN B 1 136 ? -14.047 -40.719 -2.76 1 95.44 136 ASN B N 1
ATOM 9319 C CA . ASN B 1 136 ? -14 -40 -1.498 1 95.44 136 ASN B CA 1
ATOM 9320 C C . ASN B 1 136 ? -13.086 -40.688 -0.488 1 95.44 136 ASN B C 1
ATOM 9322 O O . ASN B 1 136 ? -13.492 -40.938 0.65 1 95.44 136 ASN B O 1
ATOM 9326 N N . LEU B 1 137 ? -11.875 -41 -0.901 1 96.94 137 LEU B N 1
ATOM 9327 C CA . LEU B 1 137 ? -10.891 -41.656 -0.043 1 96.94 137 LEU B CA 1
ATOM 9328 C C . LEU B 1 137 ? -9.742 -40.719 0.286 1 96.94 137 LEU B C 1
ATOM 9330 O O . LEU B 1 137 ? -8.727 -41.125 0.85 1 96.94 137 LEU B O 1
ATOM 9334 N N . GLY B 1 138 ? -9.891 -39.438 -0.029 1 95.75 138 GLY B N 1
ATOM 9335 C CA . GLY B 1 138 ? -8.836 -38.469 0.176 1 95.75 138 GLY B CA 1
ATOM 9336 C C . GLY B 1 138 ? -7.797 -38.469 -0.931 1 95.75 138 GLY B C 1
ATOM 9337 O O . GLY B 1 138 ? -7.969 -39.156 -1.948 1 95.75 138 GLY B O 1
ATOM 9338 N N . PRO B 1 139 ? -6.711 -37.688 -0.799 1 95.69 139 PRO B N 1
ATOM 9339 C CA . PRO B 1 139 ? -5.664 -37.594 -1.818 1 95.69 139 PRO B CA 1
ATOM 9340 C C . PRO B 1 139 ? -4.996 -38.938 -2.092 1 95.69 139 PRO B C 1
ATOM 9342 O O . PRO B 1 139 ? -4.668 -39.688 -1.154 1 95.69 139 PRO B O 1
ATOM 9345 N N . ALA B 1 140 ? -4.836 -39.281 -3.35 1 96.06 140 ALA B N 1
ATOM 9346 C CA . ALA B 1 140 ? -4.168 -40.531 -3.742 1 96.06 140 ALA B CA 1
ATOM 9347 C C . ALA B 1 140 ? -3.859 -40.531 -5.238 1 96.06 140 ALA B C 1
ATOM 9349 O O . ALA B 1 140 ? -4.547 -39.875 -6.02 1 96.06 140 ALA B O 1
ATOM 9350 N N . VAL B 1 141 ? -2.799 -41.312 -5.574 1 95.31 141 VAL B N 1
ATOM 9351 C CA . VAL B 1 141 ? -2.441 -41.406 -6.984 1 95.31 141 VAL B CA 1
ATOM 9352 C C . VAL B 1 141 ? -2.332 -42.875 -7.391 1 95.31 141 VAL B C 1
ATOM 9354 O O . VAL B 1 141 ? -2.211 -43.188 -8.578 1 95.31 141 VAL B O 1
ATOM 9357 N N . HIS B 1 142 ? -2.391 -43.844 -6.41 1 97 142 HIS B N 1
ATOM 9358 C CA . HIS B 1 142 ? -2.428 -45.281 -6.691 1 97 142 HIS B CA 1
ATOM 9359 C C . HIS B 1 142 ? -3.58 -45.969 -5.957 1 97 142 HIS B C 1
ATOM 9361 O O . HIS B 1 142 ? -3.943 -45.531 -4.852 1 97 142 HIS B O 1
ATOM 9367 N N . TYR B 1 143 ? -4.16 -46.906 -6.551 1 97.31 143 TYR B N 1
ATOM 9368 C CA . TYR B 1 143 ? -5.277 -47.688 -6.027 1 97.31 143 TYR B CA 1
ATOM 9369 C C . TYR B 1 143 ? -5.121 -49.156 -6.367 1 97.31 143 TYR B C 1
ATOM 9371 O O . TYR B 1 143 ? -5.02 -49.531 -7.539 1 97.31 143 TYR B O 1
ATOM 9379 N N . ILE B 1 144 ? -5.055 -50.031 -5.391 1 96.81 144 ILE B N 1
ATOM 9380 C CA . ILE B 1 144 ? -4.945 -51.469 -5.578 1 96.81 144 ILE B CA 1
ATOM 9381 C C . ILE B 1 144 ? -5.945 -52.188 -4.672 1 96.81 144 ILE B C 1
ATOM 9383 O O . ILE B 1 144 ? -6.102 -51.844 -3.502 1 96.81 144 ILE B O 1
ATOM 9387 N N . GLU B 1 145 ? -6.672 -53.094 -5.234 1 94.94 145 GLU B N 1
ATOM 9388 C CA . GLU B 1 145 ? -7.523 -54 -4.445 1 94.94 145 GLU B CA 1
ATOM 9389 C C . GLU B 1 145 ? -6.945 -55.406 -4.391 1 94.94 145 GLU B C 1
ATOM 9391 O O . GLU B 1 145 ? -6.594 -55.969 -5.426 1 94.94 145 GLU B O 1
ATOM 9396 N N . LYS B 1 146 ? -6.754 -55.875 -3.219 1 93.31 146 LYS B N 1
ATOM 9397 C CA . LYS B 1 146 ? -6.191 -57.188 -3.002 1 93.31 146 LYS B CA 1
ATOM 9398 C C . LYS B 1 146 ? -6.77 -57.844 -1.742 1 93.31 146 LYS B C 1
ATOM 9400 O O . LYS B 1 146 ? -6.855 -57.188 -0.695 1 93.31 146 LYS B O 1
ATOM 9405 N N . ASN B 1 147 ? -7.199 -59.094 -1.777 1 92 147 ASN B N 1
ATOM 9406 C CA . ASN B 1 147 ? -7.68 -59.875 -0.65 1 92 147 ASN B CA 1
ATOM 9407 C C . ASN B 1 147 ? -8.773 -59.156 0.126 1 92 147 ASN B C 1
ATOM 9409 O O . ASN B 1 147 ? -8.75 -59.125 1.357 1 92 147 ASN B O 1
ATOM 9413 N N . GLY B 1 148 ? -9.594 -58.406 -0.496 1 90.19 148 GLY B N 1
ATOM 9414 C CA . GLY B 1 148 ? -10.719 -57.719 0.133 1 90.19 148 GLY B CA 1
ATOM 9415 C C . GLY B 1 148 ? -10.336 -56.406 0.773 1 90.19 148 GLY B C 1
ATOM 9416 O O . GLY B 1 148 ? -11.156 -55.75 1.418 1 90.19 148 GLY B O 1
ATOM 9417 N N . ARG B 1 149 ? -9.125 -56 0.616 1 94.38 149 ARG B N 1
ATOM 9418 C CA . ARG B 1 149 ? -8.641 -54.75 1.148 1 94.38 149 ARG B CA 1
ATOM 9419 C C . ARG B 1 149 ? -8.312 -53.781 0.024 1 94.38 149 ARG B C 1
ATOM 9421 O O . ARG B 1 149 ? -8 -54.188 -1.095 1 94.38 149 ARG B O 1
ATOM 9428 N N . ILE B 1 150 ? -8.445 -52.5 0.37 1 96.62 150 ILE B N 1
ATOM 9429 C CA . ILE B 1 150 ? -8.039 -51.438 -0.529 1 96.62 150 ILE B CA 1
ATOM 9430 C C . ILE B 1 150 ? -6.699 -50.875 -0.081 1 96.62 150 ILE B C 1
ATOM 9432 O O . ILE B 1 150 ? -6.477 -50.656 1.113 1 96.62 150 ILE B O 1
ATOM 9436 N N . TYR B 1 151 ? -5.723 -50.781 -0.982 1 97.81 151 TYR B N 1
ATOM 9437 C CA . TYR B 1 151 ? -4.453 -50.094 -0.787 1 97.81 151 TYR B CA 1
ATOM 9438 C C . TYR B 1 151 ? -4.398 -48.812 -1.606 1 97.81 151 TYR B C 1
ATOM 9440 O O . TYR B 1 151 ? -4.555 -48.844 -2.83 1 97.81 151 TYR B O 1
ATOM 9448 N N . ILE B 1 152 ? -4.258 -47.719 -0.939 1 97.25 152 ILE B N 1
ATOM 9449 C CA . ILE B 1 152 ? -4.16 -46.438 -1.646 1 97.25 152 ILE B CA 1
ATOM 9450 C C . ILE B 1 152 ? -2.77 -45.844 -1.441 1 97.25 152 ILE B C 1
ATOM 9452 O O . ILE B 1 152 ? -2.211 -45.906 -0.345 1 97.25 152 ILE B O 1
ATOM 9456 N N . GLY B 1 153 ? -2.135 -45.406 -2.508 1 98 153 GLY B N 1
ATOM 9457 C CA . GLY B 1 153 ? -0.884 -44.656 -2.447 1 98 153 GLY B CA 1
ATOM 9458 C C . GLY B 1 153 ? -1.078 -43.156 -2.447 1 98 153 GLY B C 1
ATOM 9459 O O . GLY B 1 153 ? -1.438 -42.562 -3.471 1 98 153 GLY B O 1
ATOM 9460 N N . ARG B 1 154 ? -0.811 -42.5 -1.27 1 97.31 154 ARG B N 1
ATOM 9461 C CA . ARG B 1 154 ? -0.863 -41.062 -1.162 1 97.31 154 ARG B CA 1
ATOM 9462 C C . ARG B 1 154 ? 0.496 -40.438 -1.468 1 97.31 154 ARG B C 1
ATOM 9464 O O . ARG B 1 154 ? 1.477 -40.688 -0.771 1 97.31 154 ARG B O 1
ATOM 9471 N N . ASP B 1 155 ? 0.561 -39.625 -2.496 1 95.56 155 ASP B N 1
ATOM 9472 C CA . ASP B 1 155 ? 1.765 -38.906 -2.92 1 95.56 155 ASP B CA 1
ATOM 9473 C C . ASP B 1 155 ? 2.867 -39.875 -3.318 1 95.56 155 ASP B C 1
ATOM 9475 O O . ASP B 1 155 ? 4.047 -39.625 -3.076 1 95.56 155 ASP B O 1
ATOM 9479 N N . THR B 1 156 ? 2.492 -41.062 -3.881 1 96.94 156 THR B N 1
ATOM 9480 C CA . THR B 1 156 ? 3.463 -42.062 -4.266 1 96.94 156 THR B CA 1
ATOM 9481 C C . THR B 1 156 ? 3.869 -41.906 -5.727 1 96.94 156 THR B C 1
ATOM 9483 O O . THR B 1 156 ? 4.125 -42.906 -6.422 1 96.94 156 THR B O 1
ATOM 9486 N N . TYR B 1 157 ? 3.877 -40.719 -6.23 1 92.5 157 TYR B N 1
ATOM 9487 C CA . TYR B 1 157 ? 4.262 -40.438 -7.613 1 92.5 157 TYR B CA 1
ATOM 9488 C C . TYR B 1 157 ? 5.777 -40.469 -7.773 1 92.5 157 TYR B C 1
ATOM 9490 O O . TYR B 1 157 ? 6.516 -40.406 -6.789 1 92.5 157 TYR B O 1
ATOM 9498 N N . ASP B 1 158 ? 6.223 -40.625 -9.039 1 92 158 ASP B N 1
ATOM 9499 C CA . ASP B 1 158 ? 7.629 -40.531 -9.406 1 92 158 ASP B CA 1
ATOM 9500 C C . ASP B 1 158 ? 8.18 -39.156 -9.109 1 92 158 ASP B C 1
ATOM 9502 O O . ASP B 1 158 ? 7.535 -38.125 -9.398 1 92 158 ASP B O 1
ATOM 9506 N N . LEU B 1 159 ? 9.336 -39.094 -8.383 1 92.81 159 LEU B N 1
ATOM 9507 C CA . LEU B 1 159 ? 9.883 -37.812 -7.973 1 92.81 159 LEU B CA 1
ATOM 9508 C C . LEU B 1 159 ? 11.336 -37.688 -8.414 1 92.81 159 LEU B C 1
ATOM 9510 O O . LEU B 1 159 ? 12.234 -37.562 -7.574 1 92.81 159 LEU B O 1
ATOM 9514 N N . PRO B 1 160 ? 11.562 -37.562 -9.68 1 93.06 160 PRO B N 1
ATOM 9515 C CA . PRO B 1 160 ? 12.945 -37.531 -10.156 1 93.06 160 PRO B CA 1
ATOM 9516 C C . PRO B 1 160 ? 13.656 -36.219 -9.836 1 93.06 160 PRO B C 1
ATOM 9518 O O . PRO B 1 160 ? 14.883 -36.188 -9.766 1 93.06 160 PRO B O 1
ATOM 9521 N N . HIS B 1 161 ? 12.977 -35.094 -9.641 1 93.31 161 HIS B N 1
ATOM 9522 C CA . HIS B 1 161 ? 13.586 -33.781 -9.484 1 93.31 161 HIS B CA 1
ATOM 9523 C C . HIS B 1 161 ? 13.961 -33.531 -8.023 1 93.31 161 HIS B C 1
ATOM 9525 O O . HIS B 1 161 ? 14.586 -32.5 -7.715 1 93.31 161 HIS B O 1
ATOM 9531 N N . TRP B 1 162 ? 13.609 -34.406 -7.125 1 96.06 162 TRP B N 1
ATOM 9532 C CA . TRP B 1 162 ? 13.945 -34.25 -5.715 1 96.06 162 TRP B CA 1
ATOM 9533 C C . TRP B 1 162 ? 14.312 -35.594 -5.082 1 96.06 162 TRP B C 1
ATOM 9535 O O . TRP B 1 162 ? 13.57 -36.125 -4.25 1 96.06 162 TRP B O 1
ATOM 9545 N N . LYS B 1 163 ? 15.508 -36.094 -5.418 1 96.56 163 LYS B N 1
ATOM 9546 C CA . LYS B 1 163 ? 16.047 -37.312 -4.84 1 96.56 163 LYS B CA 1
ATOM 9547 C C . LYS B 1 163 ? 16.312 -37.156 -3.348 1 96.56 163 LYS B C 1
ATOM 9549 O O . LYS B 1 163 ? 16.641 -36.062 -2.885 1 96.56 163 LYS B O 1
ATOM 9554 N N . GLU B 1 164 ? 16.062 -38.219 -2.539 1 97.31 164 GLU B N 1
ATOM 9555 C CA . GLU B 1 164 ? 16.203 -38.281 -1.088 1 97.31 164 GLU B CA 1
ATOM 9556 C C . GLU B 1 164 ? 15.234 -37.344 -0.394 1 97.31 164 GLU B C 1
ATOM 9558 O O . GLU B 1 164 ? 15.586 -36.688 0.583 1 97.31 164 GLU B O 1
ATOM 9563 N N . TYR B 1 165 ? 14.102 -37.188 -0.941 1 97.5 165 TYR B N 1
ATOM 9564 C CA . TYR B 1 165 ? 13.07 -36.312 -0.372 1 97.5 165 TYR B CA 1
ATOM 9565 C C . TYR B 1 165 ? 12.516 -36.906 0.919 1 97.5 165 TYR B C 1
ATOM 9567 O O . TYR B 1 165 ? 12.211 -38.125 0.981 1 97.5 165 TYR B O 1
ATOM 9575 N N . LYS B 1 166 ? 12.312 -36.031 1.968 1 98.19 166 LYS B N 1
ATOM 9576 C CA . LYS B 1 166 ? 11.891 -36.5 3.291 1 98.19 166 LYS B CA 1
ATOM 9577 C C . LYS B 1 166 ? 10.727 -35.656 3.805 1 98.19 166 LYS B C 1
ATOM 9579 O O . LYS B 1 166 ? 10.297 -35.812 4.953 1 98.19 166 LYS B O 1
ATOM 9584 N N . GLY B 1 167 ? 10.188 -34.75 3.088 1 98 167 GLY B N 1
ATOM 9585 C CA . GLY B 1 167 ? 9.188 -33.812 3.551 1 98 167 GLY B CA 1
ATOM 9586 C C . GLY B 1 167 ? 7.816 -34.438 3.744 1 98 167 GLY B C 1
ATOM 9587 O O . GLY B 1 167 ? 7.68 -35.656 3.732 1 98 167 GLY B O 1
ATOM 9588 N N . GLY B 1 168 ? 6.793 -33.594 3.924 1 98.12 168 GLY B N 1
ATOM 9589 C CA . GLY B 1 168 ? 5.457 -34.031 4.297 1 98.12 168 GLY B CA 1
ATOM 9590 C C . GLY B 1 168 ? 4.742 -34.781 3.191 1 98.12 168 GLY B C 1
ATOM 9591 O O . GLY B 1 168 ? 3.889 -35.625 3.459 1 98.12 168 GLY B O 1
ATOM 9592 N N . THR B 1 169 ? 5.035 -34.5 1.941 1 97.12 169 THR B N 1
ATOM 9593 C CA . THR B 1 169 ? 4.355 -35.156 0.829 1 97.12 169 THR B CA 1
ATOM 9594 C C . THR B 1 169 ? 5.129 -36.406 0.378 1 97.12 169 THR B C 1
ATOM 9596 O O . THR B 1 169 ? 5.008 -36.812 -0.771 1 97.12 169 THR B O 1
ATOM 9599 N N . ARG B 1 170 ? 6.004 -36.906 1.231 1 98 170 ARG B N 1
ATOM 9600 C CA . ARG B 1 170 ? 6.578 -38.188 0.898 1 98 170 ARG B CA 1
ATOM 9601 C C . ARG B 1 170 ? 5.492 -39.25 0.783 1 98 170 ARG B C 1
ATOM 9603 O O . ARG B 1 170 ? 4.484 -39.188 1.491 1 98 170 ARG B O 1
ATOM 9610 N N . GLY B 1 171 ? 5.785 -40.188 -0.1 1 97.88 171 GLY B N 1
ATOM 9611 C CA . GLY B 1 171 ? 4.777 -41.219 -0.382 1 97.88 171 GLY B CA 1
ATOM 9612 C C . GLY B 1 171 ? 4.449 -42.062 0.818 1 97.88 171 GLY B C 1
ATOM 9613 O O . GLY B 1 171 ? 5.344 -42.438 1.58 1 97.88 171 GLY B O 1
ATOM 9614 N N . LYS B 1 172 ? 3.107 -42.375 0.998 1 98 172 LYS B N 1
ATOM 9615 C CA . LYS B 1 172 ? 2.58 -43.219 2.051 1 98 172 LYS B CA 1
ATOM 9616 C C . LYS B 1 172 ? 1.526 -44.188 1.499 1 98 172 LYS B C 1
ATOM 9618 O O . LYS B 1 172 ? 0.853 -43.875 0.515 1 98 172 LYS B O 1
ATOM 9623 N N . ILE B 1 173 ? 1.41 -45.281 2.123 1 98.5 173 ILE B N 1
ATOM 9624 C CA . ILE B 1 173 ? 0.378 -46.25 1.721 1 98.5 173 ILE B CA 1
ATOM 9625 C C . ILE B 1 173 ? -0.606 -46.438 2.869 1 98.5 173 ILE B C 1
ATOM 9627 O O . ILE B 1 173 ? -0.201 -46.75 3.994 1 98.5 173 ILE B O 1
ATOM 9631 N N . TRP B 1 174 ? -1.868 -46.188 2.627 1 98.19 174 TRP B N 1
ATOM 9632 C CA . TRP B 1 174 ? -2.971 -46.5 3.529 1 98.19 174 TRP B CA 1
ATOM 9633 C C . TRP B 1 174 ? -3.697 -47.781 3.092 1 98.19 174 TRP B C 1
ATOM 9635 O O . TRP B 1 174 ? -3.885 -48 1.895 1 98.19 174 TRP B O 1
ATOM 9645 N N . SER B 1 175 ? -4.09 -48.625 4.016 1 98 175 SER B N 1
ATOM 9646 C CA . SER B 1 175 ? -4.836 -49.812 3.666 1 98 175 SER B CA 1
ATOM 9647 C C . SER B 1 175 ? -5.98 -50.062 4.641 1 98 175 SER B C 1
ATOM 9649 O O . SER B 1 175 ? -5.867 -49.75 5.832 1 98 175 SER B O 1
ATOM 9651 N N . GLY B 1 176 ? -7.078 -50.531 4.141 1 96.81 176 GLY B N 1
ATOM 9652 C CA . GLY B 1 176 ? -8.25 -50.875 4.926 1 96.81 176 GLY B CA 1
ATOM 9653 C C . GLY B 1 176 ? -9.508 -51.031 4.09 1 96.81 176 GLY B C 1
ATOM 9654 O O . GLY B 1 176 ? -9.43 -51.406 2.92 1 96.81 176 GLY B O 1
ATOM 9655 N N . THR B 1 177 ? -10.609 -50.938 4.715 1 94.62 177 THR B N 1
ATOM 9656 C CA . THR B 1 177 ? -11.922 -50.938 4.078 1 94.62 177 THR B CA 1
ATOM 9657 C C . THR B 1 177 ? -12.734 -49.719 4.555 1 94.62 177 THR B C 1
ATOM 9659 O O . THR B 1 177 ? -12.438 -49.156 5.602 1 94.62 177 THR B O 1
ATOM 9662 N N . ILE B 1 178 ? -13.641 -49.312 3.721 1 89.44 178 ILE B N 1
ATOM 9663 C CA . ILE B 1 178 ? -14.461 -48.156 4.062 1 89.44 178 ILE B CA 1
ATOM 9664 C C . ILE B 1 178 ? -15.188 -48.438 5.383 1 89.44 178 ILE B C 1
ATOM 9666 O O . ILE B 1 178 ? -15.328 -47.531 6.203 1 89.44 178 ILE B O 1
ATOM 9670 N N . GLU B 1 179 ? -15.609 -49.625 5.746 1 90.56 179 GLU B N 1
ATOM 9671 C CA . GLU B 1 179 ? -16.391 -50 6.922 1 90.56 179 GLU B CA 1
ATOM 9672 C C . GLU B 1 179 ? -15.523 -50.062 8.172 1 90.56 179 GLU B C 1
ATOM 9674 O O . GLU B 1 179 ? -15.922 -49.562 9.234 1 90.56 179 GLU B O 1
ATOM 9679 N N . LYS B 1 180 ? -14.375 -50.594 8.117 1 93.75 180 LYS B N 1
ATOM 9680 C CA . LYS B 1 180 ? -13.547 -50.875 9.289 1 93.75 180 LYS B CA 1
ATOM 9681 C C . LYS B 1 180 ? -12.516 -49.75 9.492 1 93.75 180 LYS B C 1
ATOM 9683 O O . LYS B 1 180 ? -11.93 -49.625 10.57 1 93.75 180 LYS B O 1
ATOM 9688 N N . GLY B 1 181 ? -12.328 -48.969 8.461 1 95.19 181 GLY B N 1
ATOM 9689 C CA . GLY B 1 181 ? -11.344 -47.906 8.586 1 95.19 181 GLY B CA 1
ATOM 9690 C C . GLY B 1 181 ? -10.008 -48.25 7.949 1 95.19 181 GLY B C 1
ATOM 9691 O O . GLY B 1 181 ? -9.773 -49.406 7.57 1 95.19 181 GLY B O 1
ATOM 9692 N N . PHE B 1 182 ? -9.148 -47.219 7.797 1 97.5 182 PHE B N 1
ATOM 9693 C CA . PHE B 1 182 ? -7.848 -47.375 7.156 1 97.5 182 PHE B CA 1
ATOM 9694 C C . PHE B 1 182 ? -6.723 -47.125 8.148 1 97.5 182 PHE B C 1
ATOM 9696 O O . PHE B 1 182 ? -6.883 -46.312 9.078 1 97.5 182 PHE B O 1
ATOM 9703 N N . LYS B 1 183 ? -5.605 -47.812 7.98 1 97.12 183 LYS B N 1
ATOM 9704 C CA . LYS B 1 183 ? -4.359 -47.562 8.711 1 97.12 183 LYS B CA 1
ATOM 9705 C C . LYS B 1 183 ? -3.227 -47.188 7.754 1 97.12 183 LYS B C 1
ATOM 9707 O O . LYS B 1 183 ? -3.154 -47.719 6.641 1 97.12 183 LYS B O 1
ATOM 9712 N N . LYS B 1 184 ? -2.406 -46.375 8.305 1 96.62 184 LYS B N 1
ATOM 9713 C CA . LYS B 1 184 ? -1.17 -46.094 7.59 1 96.62 184 LYS B CA 1
ATOM 9714 C C . LYS B 1 184 ? -0.139 -47.188 7.805 1 96.62 184 LYS B C 1
ATOM 9716 O O . LYS B 1 184 ? 0.578 -47.188 8.805 1 96.62 184 LYS B O 1
ATOM 9721 N N . ILE B 1 185 ? 0.102 -47.938 6.68 1 97.88 185 ILE B N 1
ATOM 9722 C CA . ILE B 1 185 ? 0.88 -49.125 6.91 1 97.88 185 ILE B CA 1
ATOM 9723 C C . ILE B 1 185 ? 2.33 -48.906 6.488 1 97.88 185 ILE B C 1
ATOM 9725 O O . ILE B 1 185 ? 3.244 -49.562 7.008 1 97.88 185 ILE B O 1
ATOM 9729 N N . ILE B 1 186 ? 2.586 -48.062 5.578 1 98.25 186 ILE B N 1
ATOM 9730 C CA . ILE B 1 186 ? 3.947 -47.75 5.168 1 98.25 186 ILE B CA 1
ATOM 9731 C C . ILE B 1 186 ? 4.148 -46.219 5.215 1 98.25 186 ILE B C 1
ATOM 9733 O O . ILE B 1 186 ? 3.436 -45.469 4.543 1 98.25 186 ILE B O 1
ATOM 9737 N N . ASP B 1 187 ? 5.012 -45.75 5.969 1 97.56 187 ASP B N 1
ATOM 9738 C CA . ASP B 1 187 ? 5.473 -44.375 6.121 1 97.56 187 ASP B CA 1
ATOM 9739 C C . ASP B 1 187 ? 6.941 -44.344 6.531 1 97.56 187 ASP B C 1
ATOM 9741 O O . ASP B 1 187 ? 7.258 -44.219 7.719 1 97.56 187 ASP B O 1
ATOM 9745 N N . LEU B 1 188 ? 7.848 -44.406 5.504 1 97.88 188 LEU B N 1
ATOM 9746 C CA . LEU B 1 188 ? 9.289 -44.406 5.754 1 97.88 188 LEU B CA 1
ATOM 9747 C C . LEU B 1 188 ? 9.836 -43 5.867 1 97.88 188 LEU B C 1
ATOM 9749 O O . LEU B 1 188 ? 9.094 -42.031 5.688 1 97.88 188 LEU B O 1
ATOM 9753 N N . GLU B 1 189 ? 11.133 -42.906 6.188 1 96.88 189 GLU B N 1
ATOM 9754 C CA . GLU B 1 189 ? 11.781 -41.594 6.324 1 96.88 189 GLU B CA 1
ATOM 9755 C C . GLU B 1 189 ? 11.836 -40.875 4.984 1 96.88 189 GLU B C 1
ATOM 9757 O O . GLU B 1 189 ? 11.719 -39.656 4.934 1 96.88 189 GLU B O 1
ATOM 9762 N N . ASN B 1 190 ? 12.039 -41.688 3.91 1 97.81 190 ASN B N 1
ATOM 9763 C CA . ASN B 1 190 ? 12.141 -41.094 2.57 1 97.81 190 ASN B CA 1
ATOM 9764 C C . ASN B 1 190 ? 10.898 -41.438 1.737 1 97.81 190 ASN B C 1
ATOM 9766 O O . ASN B 1 190 ? 10.078 -42.25 2.131 1 97.81 190 ASN B O 1
ATOM 9770 N N . HIS B 1 191 ? 10.844 -40.75 0.598 1 97.75 191 HIS B N 1
ATOM 9771 C CA . HIS B 1 191 ? 9.766 -40.906 -0.379 1 97.75 191 HIS B CA 1
ATOM 9772 C C . HIS B 1 191 ? 9.68 -42.312 -0.911 1 97.75 191 HIS B C 1
ATOM 9774 O O . HIS B 1 191 ? 10.711 -42.969 -1.149 1 97.75 191 HIS B O 1
ATOM 9780 N N . ILE B 1 192 ? 8.484 -42.906 -0.996 1 97.88 192 ILE B N 1
ATOM 9781 C CA . ILE B 1 192 ? 8.242 -44.156 -1.702 1 97.88 192 ILE B CA 1
ATOM 9782 C C . ILE B 1 192 ? 7.422 -43.906 -2.963 1 97.88 192 ILE B C 1
ATOM 9784 O O . ILE B 1 192 ? 6.52 -43.062 -2.955 1 97.88 192 ILE B O 1
ATOM 9788 N N . SER B 1 193 ? 7.73 -44.594 -4.027 1 96.56 193 SER B N 1
ATOM 9789 C CA . SER B 1 193 ? 7 -44.344 -5.266 1 96.56 193 SER B CA 1
ATOM 9790 C C . SER B 1 193 ? 6.629 -45.656 -5.953 1 96.56 193 SER B C 1
ATOM 9792 O O . SER B 1 193 ? 7.25 -46.688 -5.703 1 96.56 193 SER B O 1
ATOM 9794 N N . CYS B 1 194 ? 5.559 -45.688 -6.715 1 96.44 194 CYS B N 1
ATOM 9795 C CA . CYS B 1 194 ? 5.121 -46.688 -7.672 1 96.44 194 CYS B CA 1
ATOM 9796 C C . CYS B 1 194 ? 4.883 -48.031 -6.984 1 96.44 194 CYS B C 1
ATOM 9798 O O . CYS B 1 194 ? 5.438 -49.031 -7.391 1 96.44 194 CYS B O 1
ATOM 9800 N N . PRO B 1 195 ? 4.016 -48.062 -6.008 1 98.06 195 PRO B N 1
ATOM 9801 C CA . PRO B 1 195 ? 3.744 -49.312 -5.34 1 98.06 195 PRO B CA 1
ATOM 9802 C C . PRO B 1 195 ? 3.021 -50.312 -6.242 1 98.06 195 PRO B C 1
ATOM 9804 O O . PRO B 1 195 ? 2.123 -49.938 -6.996 1 98.06 195 PRO B O 1
ATOM 9807 N N . VAL B 1 196 ? 3.445 -51.562 -6.219 1 97.62 196 VAL B N 1
ATOM 9808 C CA . VAL B 1 196 ? 2.785 -52.688 -6.891 1 97.62 196 VAL B CA 1
ATOM 9809 C C . VAL B 1 196 ? 2.74 -53.906 -5.957 1 97.62 196 VAL B C 1
ATOM 9811 O O . VAL B 1 196 ? 3.527 -54 -5.012 1 97.62 196 VAL B O 1
ATOM 9814 N N . ILE B 1 197 ? 1.81 -54.75 -6.156 1 97.44 197 ILE B N 1
ATOM 9815 C CA . ILE B 1 197 ? 1.702 -55.938 -5.305 1 97.44 197 ILE B CA 1
ATOM 9816 C C . ILE B 1 197 ? 1.94 -57.188 -6.137 1 97.44 197 ILE B C 1
ATOM 9818 O O . ILE B 1 197 ? 1.32 -57.375 -7.184 1 97.44 197 ILE B O 1
ATOM 9822 N N . VAL B 1 198 ? 2.834 -57.969 -5.785 1 97.12 198 VAL B N 1
ATOM 9823 C CA . VAL B 1 198 ? 3.074 -59.312 -6.336 1 97.12 198 VAL B CA 1
ATOM 9824 C C . VAL B 1 198 ? 2.98 -60.344 -5.223 1 97.12 198 VAL B C 1
ATOM 9826 O O . VAL B 1 198 ? 3.695 -60.281 -4.223 1 97.12 198 VAL B O 1
ATOM 9829 N N . LYS B 1 199 ? 2.084 -61.312 -5.406 1 94.44 199 LYS B N 1
ATOM 9830 C CA . LYS B 1 199 ? 1.793 -62.312 -4.387 1 94.44 199 LYS B CA 1
ATOM 9831 C C . LYS B 1 199 ? 1.432 -61.656 -3.057 1 94.44 199 LYS B C 1
ATOM 9833 O O . LYS B 1 199 ? 0.496 -60.875 -2.984 1 94.44 199 LYS B O 1
ATOM 9838 N N . ASP B 1 200 ? 2.273 -61.844 -1.958 1 95.31 200 ASP B N 1
ATOM 9839 C CA . ASP B 1 200 ? 1.885 -61.344 -0.64 1 95.31 200 ASP B CA 1
ATOM 9840 C C . ASP B 1 200 ? 2.809 -60.219 -0.181 1 95.31 200 ASP B C 1
ATOM 9842 O O . ASP B 1 200 ? 2.998 -60 1.02 1 95.31 200 ASP B O 1
ATOM 9846 N N . ARG B 1 201 ? 3.35 -59.469 -1.211 1 97.69 201 ARG B N 1
ATOM 9847 C CA . ARG B 1 201 ? 4.23 -58.375 -0.838 1 97.69 201 ARG B CA 1
ATOM 9848 C C . ARG B 1 201 ? 3.934 -57.125 -1.674 1 97.69 201 ARG B C 1
ATOM 9850 O O . ARG B 1 201 ? 3.541 -57.219 -2.838 1 97.69 201 ARG B O 1
ATOM 9857 N N . ILE B 1 202 ? 4.129 -56 -1.056 1 98.25 202 ILE B N 1
ATOM 9858 C CA . ILE B 1 202 ? 4.055 -54.719 -1.721 1 98.25 202 ILE B CA 1
ATOM 9859 C C . ILE B 1 202 ? 5.457 -54.25 -2.105 1 98.25 202 ILE B C 1
ATOM 9861 O O . ILE B 1 202 ? 6.324 -54.094 -1.243 1 98.25 202 ILE B O 1
ATOM 9865 N N . TYR B 1 203 ? 5.754 -54.094 -3.396 1 98.38 203 TYR B N 1
ATOM 9866 C CA . TYR B 1 203 ? 7.027 -53.594 -3.902 1 98.38 203 TYR B CA 1
ATOM 9867 C C . TYR B 1 203 ? 6.934 -52.094 -4.23 1 98.38 203 TYR B C 1
ATOM 9869 O O . TYR B 1 203 ? 5.898 -51.625 -4.695 1 98.38 203 TYR B O 1
ATOM 9877 N N . PHE B 1 204 ? 7.941 -51.375 -3.953 1 98.44 204 PHE B N 1
ATOM 9878 C CA . PHE B 1 204 ? 8.008 -49.938 -4.25 1 98.44 204 PHE B CA 1
ATOM 9879 C C . PHE B 1 204 ? 9.461 -49.5 -4.379 1 98.44 204 PHE B C 1
ATOM 9881 O O . PHE B 1 204 ? 10.383 -50.25 -4.109 1 98.44 204 PHE B O 1
ATOM 9888 N N . ILE B 1 205 ? 9.68 -48.281 -4.898 1 98.25 205 ILE B N 1
ATOM 9889 C CA . ILE B 1 205 ? 11.008 -47.688 -5.004 1 98.25 205 ILE B CA 1
ATOM 9890 C C . ILE B 1 205 ? 11.227 -46.719 -3.844 1 98.25 205 ILE B C 1
ATOM 9892 O O . ILE B 1 205 ? 10.328 -45.938 -3.494 1 98.25 205 ILE B O 1
ATOM 9896 N N . THR B 1 206 ? 12.305 -46.719 -3.146 1 98.12 206 THR B N 1
ATOM 9897 C CA . THR B 1 206 ? 12.695 -45.719 -2.139 1 98.12 206 THR B CA 1
ATOM 9898 C C . THR B 1 206 ? 14.211 -45.562 -2.104 1 98.12 206 THR B C 1
ATOM 9900 O O . THR B 1 206 ? 14.945 -46.375 -2.676 1 98.12 206 THR B O 1
ATOM 9903 N N . ASP B 1 207 ? 14.672 -44.469 -1.657 1 97.62 207 ASP B N 1
ATOM 9904 C CA . ASP B 1 207 ? 16.109 -44.219 -1.575 1 97.62 207 ASP B CA 1
ATOM 9905 C C . ASP B 1 207 ? 16.547 -44.031 -0.124 1 97.62 207 ASP B C 1
ATOM 9907 O O . ASP B 1 207 ? 17.359 -43.156 0.176 1 97.62 207 ASP B O 1
ATOM 9911 N N . ILE B 1 208 ? 15.961 -44.719 0.763 1 96.12 208 ILE B N 1
ATOM 9912 C CA . ILE B 1 208 ? 16.219 -44.594 2.197 1 96.12 208 ILE B CA 1
ATOM 9913 C C . ILE B 1 208 ? 17.703 -44.875 2.477 1 96.12 208 ILE B C 1
ATOM 9915 O O . ILE B 1 208 ? 18.234 -44.406 3.488 1 96.12 208 ILE B O 1
ATOM 9919 N N . ASP B 1 209 ? 18.453 -45.531 1.572 1 93.69 209 ASP B N 1
ATOM 9920 C CA . ASP B 1 209 ? 19.859 -45.812 1.777 1 93.69 209 ASP B CA 1
ATOM 9921 C C . ASP B 1 209 ? 20.734 -44.938 0.9 1 93.69 209 ASP B C 1
ATOM 9923 O O . ASP B 1 209 ? 21.906 -45.219 0.674 1 93.69 209 ASP B O 1
ATOM 9927 N N . GLY B 1 210 ? 20.156 -43.906 0.295 1 92.31 210 GLY B N 1
ATOM 9928 C CA . GLY B 1 210 ? 20.938 -42.906 -0.416 1 92.31 210 GLY B CA 1
ATOM 9929 C C . GLY B 1 210 ? 20.781 -43 -1.922 1 92.31 210 GLY B C 1
ATOM 9930 O O . GLY B 1 210 ? 21.125 -42.062 -2.635 1 92.31 210 GLY B O 1
ATOM 9931 N N . ALA B 1 211 ? 20.297 -44.094 -2.424 1 94.69 211 ALA B N 1
ATOM 9932 C CA . ALA B 1 211 ? 20.016 -44.281 -3.848 1 94.69 211 ALA B CA 1
ATOM 9933 C C . ALA B 1 211 ? 18.688 -44.969 -4.07 1 94.69 211 ALA B C 1
ATOM 9935 O O . ALA B 1 211 ? 18.266 -45.812 -3.25 1 94.69 211 ALA B O 1
ATOM 9936 N N . GLY B 1 212 ? 18.094 -44.625 -5.203 1 96.69 212 GLY B N 1
ATOM 9937 C CA . GLY B 1 212 ? 16.828 -45.281 -5.512 1 96.69 212 GLY B CA 1
ATOM 9938 C C . GLY B 1 212 ? 16.969 -46.75 -5.816 1 96.69 212 GLY B C 1
ATOM 9939 O O . GLY B 1 212 ? 17.797 -47.156 -6.637 1 96.69 212 GLY B O 1
ATOM 9940 N N . ASN B 1 213 ? 16.188 -47.594 -5.113 1 98 213 ASN B N 1
ATOM 9941 C CA . ASN B 1 213 ? 16.188 -49.031 -5.301 1 98 213 ASN B CA 1
ATOM 9942 C C . ASN B 1 213 ? 14.805 -49.625 -5.047 1 98 213 ASN B C 1
ATOM 9944 O O . ASN B 1 213 ? 13.922 -48.969 -4.527 1 98 213 ASN B O 1
ATOM 9948 N N . ILE B 1 214 ? 14.625 -50.875 -5.445 1 98.38 214 ILE B N 1
ATOM 9949 C CA . ILE B 1 214 ? 13.359 -51.562 -5.246 1 98.38 214 ILE B CA 1
ATOM 9950 C C . ILE B 1 214 ? 13.352 -52.219 -3.871 1 98.38 214 ILE B C 1
ATOM 9952 O O . ILE B 1 214 ? 14.266 -52.969 -3.529 1 98.38 214 ILE B O 1
ATOM 9956 N N . TYR B 1 215 ? 12.414 -51.906 -3.09 1 98.44 215 TYR B N 1
ATOM 9957 C CA . TYR B 1 215 ? 12.156 -52.469 -1.776 1 98.44 215 TYR B CA 1
ATOM 9958 C C . TYR B 1 215 ? 10.773 -53.125 -1.729 1 98.44 215 TYR B C 1
ATOM 9960 O O . TYR B 1 215 ? 9.969 -52.969 -2.648 1 98.44 215 TYR B O 1
ATOM 9968 N N . SER B 1 216 ? 10.484 -54 -0.655 1 98.44 216 SER B N 1
ATOM 9969 C CA . SER B 1 216 ? 9.148 -54.531 -0.449 1 98.44 216 SER B CA 1
ATOM 9970 C C . SER B 1 216 ? 8.844 -54.719 1.034 1 98.44 216 SER B C 1
ATOM 9972 O O . SER B 1 216 ? 9.766 -54.719 1.86 1 98.44 216 SER B O 1
ATOM 9974 N N . THR B 1 217 ? 7.594 -54.75 1.341 1 98.38 217 THR B N 1
ATOM 9975 C CA . THR B 1 217 ? 7.059 -55.156 2.639 1 98.38 217 THR B CA 1
ATOM 9976 C C . THR B 1 217 ? 5.961 -56.188 2.475 1 98.38 217 THR B C 1
ATOM 9978 O O . THR B 1 217 ? 5.496 -56.438 1.359 1 98.38 217 THR B O 1
ATOM 9981 N N . ASN B 1 218 ? 5.609 -56.844 3.596 1 97.81 218 ASN B N 1
ATOM 9982 C CA . ASN B 1 218 ? 4.391 -57.656 3.52 1 97.81 218 ASN B CA 1
ATOM 9983 C C . ASN B 1 218 ? 3.15 -56.781 3.391 1 97.81 218 ASN B C 1
ATOM 9985 O O . ASN B 1 218 ? 3.254 -55.562 3.361 1 97.81 218 ASN B O 1
ATOM 9989 N N . LEU B 1 219 ? 2.025 -57.312 3.258 1 97.5 219 LEU B N 1
ATOM 9990 C CA . LEU B 1 219 ? 0.796 -56.594 2.941 1 97.5 219 LEU B CA 1
ATOM 9991 C C . LEU B 1 219 ? 0.358 -55.719 4.113 1 97.5 219 LEU B C 1
ATOM 9993 O O . LEU B 1 219 ? -0.493 -54.844 3.955 1 97.5 219 LEU B O 1
ATOM 9997 N N . ASP B 1 220 ? 1.041 -55.844 5.34 1 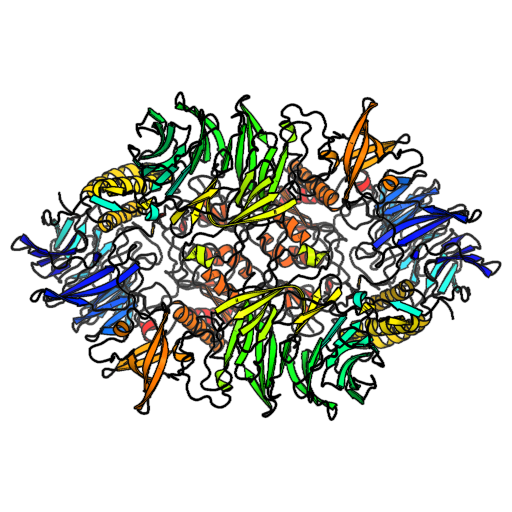96.56 220 ASP B N 1
ATOM 9998 C CA . ASP B 1 220 ? 0.729 -55.031 6.512 1 96.56 220 ASP B CA 1
ATOM 9999 C C . ASP B 1 220 ? 1.785 -53.938 6.727 1 96.56 220 ASP B C 1
ATOM 10001 O O . ASP B 1 220 ? 1.728 -53.219 7.707 1 96.56 220 ASP B O 1
ATOM 10005 N N . GLY B 1 221 ? 2.699 -53.844 5.855 1 96.94 221 GLY B N 1
ATOM 10006 C CA . GLY B 1 221 ? 3.713 -52.781 5.922 1 96.94 221 GLY B CA 1
ATOM 10007 C C . GLY B 1 221 ? 4.922 -53.188 6.742 1 96.94 221 GLY B C 1
ATOM 10008 O O . GLY B 1 221 ? 5.793 -52.344 7.02 1 96.94 221 GLY B O 1
ATOM 10009 N N . ASN B 1 222 ? 5.02 -54.469 7.137 1 97.25 222 ASN B N 1
ATOM 10010 C CA . ASN B 1 222 ? 6.129 -54.938 7.949 1 97.25 222 ASN B CA 1
ATOM 10011 C C . ASN B 1 222 ? 7.145 -55.719 7.105 1 97.25 222 ASN B C 1
ATOM 10013 O O . ASN B 1 222 ? 6.945 -55.906 5.902 1 97.25 222 ASN B O 1
ATOM 10017 N N . ASP B 1 223 ? 8.312 -56.062 7.586 1 97.5 223 ASP B N 1
ATOM 10018 C CA . ASP B 1 223 ? 9.352 -56.875 6.957 1 97.5 223 ASP B CA 1
ATOM 10019 C C . ASP B 1 223 ? 9.938 -56.156 5.738 1 97.5 223 ASP B C 1
ATOM 10021 O O . ASP B 1 223 ? 9.922 -56.719 4.633 1 97.5 223 ASP B O 1
ATOM 10025 N N . LEU B 1 224 ? 10.453 -54.969 5.953 1 98.12 224 LEU B N 1
ATOM 10026 C CA . LEU B 1 224 ? 11.086 -54.188 4.891 1 98.12 224 LEU B CA 1
ATOM 10027 C C . LEU B 1 224 ? 12.297 -54.938 4.328 1 98.12 224 LEU B C 1
ATOM 10029 O O . LEU B 1 224 ? 13.203 -55.312 5.074 1 98.12 224 LEU B O 1
ATOM 10033 N N . LYS B 1 225 ? 12.344 -55.188 2.969 1 97.81 225 LYS B N 1
ATOM 10034 C CA . LYS B 1 225 ? 13.43 -55.875 2.289 1 97.81 225 LYS B CA 1
ATOM 10035 C C . LYS B 1 225 ? 13.938 -55.062 1.097 1 97.81 225 LYS B C 1
ATOM 10037 O O . LYS B 1 225 ? 13.141 -54.5 0.344 1 97.81 225 LYS B O 1
ATOM 10042 N N . LYS B 1 226 ? 15.234 -55 0.99 1 97.69 226 LYS B N 1
ATOM 10043 C CA . LYS B 1 226 ? 15.859 -54.438 -0.196 1 97.69 226 LYS B CA 1
ATOM 10044 C C . LYS B 1 226 ? 16.094 -55.5 -1.262 1 97.69 226 LYS B C 1
ATOM 10046 O O . LYS B 1 226 ? 16.641 -56.562 -0.97 1 97.69 226 LYS B O 1
ATOM 10051 N N . HIS B 1 227 ? 15.773 -55.25 -2.578 1 98 227 HIS B N 1
ATOM 10052 C CA . HIS B 1 227 ? 15.836 -56.281 -3.613 1 98 227 HIS B CA 1
ATOM 10053 C C . HIS B 1 227 ? 16.891 -55.938 -4.66 1 98 227 HIS B C 1
ATOM 10055 O O . HIS B 1 227 ? 17.344 -56.812 -5.398 1 98 227 HIS B O 1
ATOM 10061 N N . THR B 1 228 ? 17.188 -54.656 -4.84 1 97.56 228 THR B N 1
ATOM 10062 C CA . THR B 1 228 ? 18.156 -54.219 -5.84 1 97.56 228 THR B CA 1
ATOM 10063 C C . THR B 1 228 ? 19.188 -53.281 -5.219 1 97.56 228 THR B C 1
ATOM 10065 O O . THR B 1 228 ? 19.016 -52.812 -4.098 1 97.56 228 THR B O 1
ATOM 10068 N N . ASP B 1 229 ? 20.406 -53 -5.934 1 96.19 229 ASP B N 1
ATOM 10069 C CA . ASP B 1 229 ? 21.484 -52.156 -5.449 1 96.19 229 ASP B CA 1
ATOM 10070 C C . ASP B 1 229 ? 22.062 -51.312 -6.578 1 96.19 229 ASP B C 1
ATOM 10072 O O . ASP B 1 229 ? 23.25 -51.406 -6.883 1 96.19 229 ASP B O 1
ATOM 10076 N N . PHE B 1 230 ? 21.219 -50.531 -7.145 1 96.06 230 PHE B N 1
ATOM 10077 C CA . PHE B 1 230 ? 21.609 -49.594 -8.203 1 96.06 230 PHE B CA 1
ATOM 10078 C C . PHE B 1 230 ? 22.25 -48.344 -7.621 1 96.06 230 PHE B C 1
ATOM 10080 O O . PHE B 1 230 ? 21.844 -47.875 -6.57 1 96.06 230 PHE B O 1
ATOM 10087 N N . HIS B 1 231 ? 23.297 -47.75 -8.352 1 92.25 231 HIS B N 1
ATOM 10088 C CA . HIS B 1 231 ? 23.984 -46.594 -7.812 1 92.25 231 HIS B CA 1
ATOM 10089 C C . HIS B 1 231 ? 24.094 -45.469 -8.852 1 92.25 231 HIS B C 1
ATOM 10091 O O . HIS B 1 231 ? 24.312 -44.312 -8.5 1 92.25 231 HIS B O 1
ATOM 10097 N N . GLU B 1 232 ? 23.969 -45.812 -10.078 1 91.69 232 GLU B N 1
ATOM 10098 C CA . GLU B 1 232 ? 24.188 -44.812 -11.117 1 91.69 232 GLU B CA 1
ATOM 10099 C C . GLU B 1 232 ? 22.891 -44.094 -11.469 1 91.69 232 GLU B C 1
ATOM 10101 O O . GLU B 1 232 ? 22.844 -42.875 -11.508 1 91.69 232 GLU B O 1
ATOM 10106 N N . TYR B 1 233 ? 21.875 -44.781 -11.844 1 95.69 233 TYR B N 1
ATOM 10107 C CA . TYR B 1 233 ? 20.562 -44.25 -12.172 1 95.69 233 TYR B CA 1
ATOM 10108 C C . TYR B 1 233 ? 19.5 -44.844 -11.266 1 95.69 233 TYR B C 1
ATOM 10110 O O . TYR B 1 233 ? 19.672 -45.938 -10.727 1 95.69 233 TYR B O 1
ATOM 10118 N N . TYR B 1 234 ? 18.438 -44.125 -11.031 1 96.06 234 TYR B N 1
ATOM 10119 C CA . TYR B 1 234 ? 17.297 -44.625 -10.258 1 96.06 234 TYR B CA 1
ATOM 10120 C C . TYR B 1 234 ? 16.359 -45.438 -11.133 1 96.06 234 TYR B C 1
ATOM 10122 O O . TYR B 1 234 ? 16.109 -45.094 -12.289 1 96.06 234 TYR B O 1
ATOM 10130 N N . PRO B 1 235 ? 15.883 -46.656 -10.594 1 97.12 235 PRO B N 1
ATOM 10131 C CA . PRO B 1 235 ? 14.727 -47.25 -11.258 1 97.12 235 PRO B CA 1
ATOM 10132 C C . PRO B 1 235 ? 13.477 -46.375 -11.195 1 97.12 235 PRO B C 1
ATOM 10134 O O . PRO B 1 235 ? 13.234 -45.719 -10.18 1 97.12 235 PRO B O 1
ATOM 10137 N N . ARG B 1 236 ? 12.703 -46.375 -12.297 1 95.94 236 ARG B N 1
ATOM 10138 C CA . ARG B 1 236 ? 11.508 -45.562 -12.375 1 95.94 236 ARG B CA 1
ATOM 10139 C C . ARG B 1 236 ? 10.344 -46.312 -12.984 1 95.94 236 ARG B C 1
ATOM 10141 O O . ARG B 1 236 ? 10.547 -47.219 -13.797 1 95.94 236 ARG B O 1
ATOM 10148 N N . HIS B 1 237 ? 9.109 -46.031 -12.586 1 94.12 237 HIS B N 1
ATOM 10149 C CA . HIS B 1 237 ? 7.867 -46.469 -13.203 1 94.12 237 HIS B CA 1
ATOM 10150 C C . HIS B 1 237 ? 7.684 -47.969 -13.062 1 94.12 237 HIS B C 1
ATOM 10152 O O . HIS B 1 237 ? 7.457 -48.688 -14.047 1 94.12 237 HIS B O 1
ATOM 10158 N N . LEU B 1 238 ? 7.633 -48.438 -11.812 1 96.31 238 LEU B N 1
ATOM 10159 C CA . LEU B 1 238 ? 7.387 -49.844 -11.547 1 96.31 238 LEU B CA 1
ATOM 10160 C C . LEU B 1 238 ? 5.969 -50.25 -11.953 1 96.31 238 LEU B C 1
ATOM 10162 O O . LEU B 1 238 ? 5.016 -49.5 -11.68 1 96.31 238 LEU B O 1
ATOM 10166 N N . ASN B 1 239 ? 5.863 -51.312 -12.625 1 97.06 239 ASN B N 1
ATOM 10167 C CA . ASN B 1 239 ? 4.582 -51.938 -12.93 1 97.06 239 ASN B CA 1
ATOM 10168 C C . ASN B 1 239 ? 4.691 -53.469 -12.945 1 97.06 239 ASN B C 1
ATOM 10170 O O . ASN B 1 239 ? 5.793 -54 -12.93 1 97.06 239 ASN B O 1
ATOM 10174 N N . THR B 1 240 ? 3.52 -54.219 -12.914 1 97.31 240 THR B N 1
ATOM 10175 C CA . THR B 1 240 ? 3.566 -55.656 -12.805 1 97.31 240 THR B CA 1
ATOM 10176 C C . THR B 1 240 ? 2.301 -56.281 -13.375 1 97.31 240 THR B C 1
ATOM 10178 O O . THR B 1 240 ? 1.283 -55.625 -13.539 1 97.31 240 THR B O 1
ATOM 10181 N N . ASP B 1 241 ? 2.391 -57.5 -13.828 1 95.25 241 ASP B N 1
ATOM 10182 C CA . ASP B 1 241 ? 1.217 -58.281 -14.18 1 95.25 241 ASP B CA 1
ATOM 10183 C C . ASP B 1 241 ? 0.878 -59.281 -13.07 1 95.25 241 ASP B C 1
ATOM 10185 O O . ASP B 1 241 ? 0.149 -60.25 -13.297 1 95.25 241 ASP B O 1
ATOM 10189 N N . GLY B 1 242 ? 1.474 -59.031 -11.875 1 93.88 242 GLY B N 1
ATOM 10190 C CA . GLY B 1 242 ? 1.237 -59.906 -10.734 1 93.88 242 GLY B CA 1
ATOM 10191 C C . GLY B 1 242 ? 2.299 -60.969 -10.578 1 93.88 242 GLY B C 1
ATOM 10192 O O . GLY B 1 242 ? 2.322 -61.688 -9.57 1 93.88 242 GLY B O 1
ATOM 10193 N N . LYS B 1 243 ? 3.242 -61.125 -11.531 1 95.31 243 LYS B N 1
ATOM 10194 C CA . LYS B 1 243 ? 4.305 -62.125 -11.5 1 95.31 243 LYS B CA 1
ATOM 10195 C C . LYS B 1 243 ? 5.676 -61.469 -11.672 1 95.31 243 LYS B C 1
ATOM 10197 O O . LYS B 1 243 ? 6.586 -61.719 -10.875 1 95.31 243 LYS B O 1
ATOM 10202 N N . THR B 1 244 ? 5.797 -60.781 -12.688 1 96.56 244 THR B N 1
ATOM 10203 C CA . THR B 1 244 ? 7.031 -60.094 -13.047 1 96.56 244 THR B CA 1
ATOM 10204 C C . THR B 1 244 ? 6.875 -58.594 -12.867 1 96.56 244 THR B C 1
ATOM 10206 O O . THR B 1 244 ? 5.82 -58.031 -13.172 1 96.56 244 THR B O 1
ATOM 10209 N N . ILE B 1 245 ? 7.926 -58.031 -12.312 1 97.94 245 ILE B N 1
ATOM 10210 C CA . ILE B 1 245 ? 7.949 -56.562 -12.211 1 97.94 245 ILE B CA 1
ATOM 10211 C C . ILE B 1 245 ? 8.812 -55.969 -13.328 1 97.94 245 ILE B C 1
ATOM 10213 O O . ILE B 1 245 ? 9.859 -56.531 -13.664 1 97.94 245 ILE B O 1
ATOM 10217 N N . VAL B 1 246 ? 8.383 -54.938 -14.008 1 97.94 246 VAL B N 1
ATOM 10218 C CA . VAL B 1 246 ? 9.156 -54.219 -15.016 1 97.94 246 VAL B CA 1
ATOM 10219 C C . VAL B 1 246 ? 9.398 -52.781 -14.562 1 97.94 246 VAL B C 1
ATOM 10221 O O . VAL B 1 246 ? 8.617 -52.25 -13.789 1 97.94 246 VAL B O 1
ATOM 10224 N N . PHE B 1 247 ? 10.469 -52.156 -14.953 1 97.75 247 PHE B N 1
ATOM 10225 C CA . PHE B 1 247 ? 10.797 -50.781 -14.648 1 97.75 247 PHE B CA 1
ATOM 10226 C C . PHE B 1 247 ? 11.766 -50.219 -15.68 1 97.75 247 PHE B C 1
ATOM 10228 O O . PHE B 1 247 ? 12.305 -50.938 -16.5 1 97.75 247 PHE B O 1
ATOM 10235 N N . SER B 1 248 ? 11.898 -48.906 -15.805 1 96.38 248 SER B N 1
ATOM 10236 C CA . SER B 1 248 ? 12.883 -48.25 -16.656 1 96.38 248 SER B CA 1
ATOM 10237 C C . SER B 1 248 ? 14.016 -47.656 -15.812 1 96.38 248 SER B C 1
ATOM 10239 O O . SER B 1 248 ? 13.82 -47.312 -14.656 1 96.38 248 SER B O 1
ATOM 10241 N N . MET B 1 249 ? 15.18 -47.531 -16.344 1 96.56 249 MET B N 1
ATOM 10242 C CA . MET B 1 249 ? 16.359 -46.969 -15.695 1 96.56 249 MET B CA 1
ATOM 10243 C C . MET B 1 249 ? 17.422 -46.594 -16.734 1 96.56 249 MET B C 1
ATOM 10245 O O . MET B 1 249 ? 17.75 -47.406 -17.594 1 96.56 249 MET B O 1
ATOM 10249 N N . GLY B 1 250 ? 17.875 -45.344 -16.734 1 93.38 250 GLY B N 1
ATOM 10250 C CA . GLY B 1 250 ? 18.922 -44.875 -17.641 1 93.38 250 GLY B CA 1
ATOM 10251 C C . GLY B 1 250 ? 18.516 -45 -19.109 1 93.38 250 GLY B C 1
ATOM 10252 O O . GLY B 1 250 ? 19.375 -45.188 -19.969 1 93.38 250 GLY B O 1
ATOM 10253 N N . GLY B 1 251 ? 17.281 -44.969 -19.359 1 93.25 251 GLY B N 1
ATOM 10254 C CA . GLY B 1 251 ? 16.797 -45 -20.734 1 93.25 251 GLY B CA 1
ATOM 10255 C C . GLY B 1 251 ? 16.547 -46.375 -21.266 1 93.25 251 GLY B C 1
ATOM 10256 O O . GLY B 1 251 ? 16.219 -46.562 -22.438 1 93.25 251 GLY B O 1
ATOM 10257 N N . ASP B 1 252 ? 16.688 -47.375 -20.422 1 95.25 252 ASP B N 1
ATOM 10258 C CA . ASP B 1 252 ? 16.422 -48.781 -20.812 1 95.25 252 ASP B CA 1
ATOM 10259 C C . ASP B 1 252 ? 15.297 -49.375 -19.984 1 95.25 252 ASP B C 1
ATOM 10261 O O . ASP B 1 252 ? 14.898 -48.812 -18.953 1 95.25 252 ASP B O 1
ATOM 10265 N N . ILE B 1 253 ? 14.773 -50.531 -20.438 1 97.06 253 ILE B N 1
ATOM 10266 C CA . ILE B 1 253 ? 13.719 -51.25 -19.719 1 97.06 253 ILE B CA 1
ATOM 10267 C C . ILE B 1 253 ? 14.289 -52.5 -19.109 1 97.06 253 ILE B C 1
ATOM 10269 O O . ILE B 1 253 ? 15.102 -53.188 -19.719 1 97.06 253 ILE B O 1
ATOM 10273 N N . TYR B 1 254 ? 13.875 -52.781 -17.875 1 97.81 254 TYR B N 1
ATOM 10274 C CA . TYR B 1 254 ? 14.328 -53.969 -17.109 1 97.81 254 TYR B CA 1
ATOM 10275 C C . TYR B 1 254 ? 13.148 -54.781 -16.625 1 97.81 254 TYR B C 1
ATOM 10277 O O . TYR B 1 254 ? 12.062 -54.25 -16.406 1 97.81 254 TYR B O 1
ATOM 10285 N N . THR B 1 255 ? 13.359 -56.094 -16.516 1 97.25 255 THR B N 1
ATOM 10286 C CA . THR B 1 255 ? 12.438 -56.969 -15.805 1 97.25 255 THR B CA 1
ATOM 10287 C C . THR B 1 255 ? 13.047 -57.438 -14.477 1 97.25 255 THR B C 1
ATOM 10289 O O . THR B 1 255 ? 14.258 -57.625 -14.383 1 97.25 255 THR B O 1
ATOM 10292 N N . PHE B 1 256 ? 12.273 -57.5 -13.484 1 97.88 256 PHE B N 1
ATOM 10293 C CA . PHE B 1 256 ? 12.641 -57.969 -12.156 1 97.88 256 PHE B CA 1
ATOM 10294 C C . PHE B 1 256 ? 11.758 -59.156 -11.734 1 97.88 256 PHE B C 1
ATOM 10296 O O . PHE B 1 256 ? 10.523 -59.031 -11.742 1 97.88 256 PHE B O 1
ATOM 10303 N N . ASP B 1 257 ? 12.336 -60.281 -11.398 1 95.81 257 ASP B N 1
ATOM 10304 C CA . ASP B 1 257 ? 11.633 -61.469 -10.898 1 95.81 257 ASP B CA 1
ATOM 10305 C C . ASP B 1 257 ? 11.68 -61.531 -9.375 1 95.81 257 ASP B C 1
ATOM 10307 O O . ASP B 1 257 ? 12.719 -61.844 -8.789 1 95.81 257 ASP B O 1
ATOM 10311 N N . PRO B 1 258 ? 10.578 -61.219 -8.766 1 95.25 258 PRO B N 1
ATOM 10312 C CA . PRO B 1 258 ? 10.555 -61.125 -7.301 1 95.25 258 PRO B CA 1
ATOM 10313 C C . PRO B 1 258 ? 10.891 -62.469 -6.621 1 95.25 258 PRO B C 1
ATOM 10315 O O . PRO B 1 258 ? 11.219 -62.5 -5.434 1 95.25 258 PRO B O 1
ATOM 10318 N N . THR B 1 259 ? 10.875 -63.656 -7.312 1 93.06 259 THR B N 1
ATOM 10319 C CA . THR B 1 259 ? 11.102 -64.938 -6.707 1 93.06 259 THR B CA 1
ATOM 10320 C C . THR B 1 259 ? 12.594 -65.188 -6.461 1 93.06 259 THR B C 1
ATOM 10322 O O . THR B 1 259 ? 12.977 -65.938 -5.539 1 93.06 259 THR B O 1
ATOM 10325 N N . ASN B 1 260 ? 13.43 -64.625 -7.234 1 93.69 260 ASN B N 1
ATOM 10326 C CA . ASN B 1 260 ? 14.859 -64.875 -7.098 1 93.69 260 ASN B CA 1
ATOM 10327 C C . ASN B 1 260 ? 15.648 -63.531 -7.148 1 93.69 260 ASN B C 1
ATOM 10329 O O . ASN B 1 260 ? 16.875 -63.562 -7.195 1 93.69 260 ASN B O 1
ATOM 10333 N N . ASP B 1 261 ? 15.008 -62.406 -7.242 1 94.06 261 ASP B N 1
ATOM 10334 C CA . ASP B 1 261 ? 15.586 -61.062 -7.254 1 94.06 261 ASP B CA 1
ATOM 10335 C C . ASP B 1 261 ? 16.453 -60.844 -8.492 1 94.06 261 ASP B C 1
ATOM 10337 O O . ASP B 1 261 ? 17.391 -60.062 -8.461 1 94.06 261 ASP B O 1
ATOM 10341 N N . ASN B 1 262 ? 16.172 -61.625 -9.508 1 95.81 262 ASN B N 1
ATOM 10342 C CA . ASN B 1 262 ? 16.922 -61.469 -10.742 1 95.81 262 ASN B CA 1
ATOM 10343 C C . ASN B 1 262 ? 16.422 -60.281 -11.562 1 95.81 262 ASN B C 1
ATOM 10345 O O . ASN B 1 262 ? 15.219 -60.125 -11.781 1 95.81 262 ASN B O 1
ATOM 10349 N N . VAL B 1 263 ? 17.359 -59.375 -11.906 1 97.38 263 VAL B N 1
ATOM 10350 C CA . VAL B 1 263 ? 17.078 -58.219 -12.773 1 97.38 263 VAL B CA 1
ATOM 10351 C C . VAL B 1 263 ? 17.656 -58.469 -14.156 1 97.38 263 VAL B C 1
ATOM 10353 O O . VAL B 1 263 ? 18.844 -58.812 -14.289 1 97.38 263 VAL B O 1
ATOM 10356 N N . LYS B 1 264 ? 16.875 -58.312 -15.203 1 95.94 264 LYS B N 1
ATOM 10357 C CA . LYS B 1 264 ? 17.344 -58.5 -16.578 1 95.94 264 LYS B CA 1
ATOM 10358 C C . LYS B 1 264 ? 17.031 -57.25 -17.422 1 95.94 264 LYS B C 1
ATOM 10360 O O . LYS B 1 264 ? 15.906 -56.75 -17.422 1 95.94 264 LYS B O 1
ATOM 10365 N N . SER B 1 265 ? 18.062 -56.75 -18.109 1 95.44 265 SER B N 1
ATOM 10366 C CA . SER B 1 265 ? 17.859 -55.688 -19.062 1 95.44 265 SER B CA 1
ATOM 10367 C C . SER B 1 265 ? 17.312 -56.188 -20.391 1 95.44 265 SER B C 1
ATOM 10369 O O . SER B 1 265 ? 17.734 -57.25 -20.859 1 95.44 265 SER B O 1
ATOM 10371 N N . LEU B 1 266 ? 16.391 -55.5 -20.953 1 94.62 266 LEU B N 1
ATOM 10372 C CA . LEU B 1 266 ? 15.82 -55.875 -22.234 1 94.62 266 LEU B CA 1
ATOM 10373 C C . LEU B 1 266 ? 16.516 -55.156 -23.391 1 94.62 266 LEU B C 1
ATOM 10375 O O . LEU B 1 266 ? 16.672 -53.938 -23.359 1 94.62 266 LEU B O 1
ATOM 10379 N N . ASP B 1 267 ? 16.969 -55.906 -24.359 1 89.88 267 ASP B N 1
ATOM 10380 C CA . ASP B 1 267 ? 17.562 -55.344 -25.547 1 89.88 267 ASP B CA 1
ATOM 10381 C C . ASP B 1 267 ? 16.516 -55.062 -26.625 1 89.88 267 ASP B C 1
ATOM 10383 O O . ASP B 1 267 ? 16.312 -55.875 -27.531 1 89.88 267 ASP B O 1
ATOM 10387 N N . ILE B 1 268 ? 15.828 -54.031 -26.609 1 89.94 268 ILE B N 1
ATOM 10388 C CA . ILE B 1 268 ? 14.742 -53.688 -27.516 1 89.94 268 ILE B CA 1
ATOM 10389 C C . ILE B 1 268 ? 15.312 -53.031 -28.766 1 89.94 268 ILE B C 1
ATOM 10391 O O . ILE B 1 268 ? 14.742 -53.156 -29.859 1 89.94 268 ILE B O 1
ATOM 10395 N N . GLY B 1 269 ? 16.5 -52.5 -28.906 1 78.19 269 GLY B N 1
ATOM 10396 C CA . GLY B 1 269 ? 17.109 -51.875 -30.062 1 78.19 269 GLY B CA 1
ATOM 10397 C C . GLY B 1 269 ? 16.484 -50.531 -30.406 1 78.19 269 GLY B C 1
ATOM 10398 O O . GLY B 1 269 ? 15.633 -50.031 -29.656 1 78.19 269 GLY B O 1
ATOM 10399 N N . PRO B 1 270 ? 16.906 -49.938 -31.641 1 83 270 PRO B N 1
ATOM 10400 C CA . PRO B 1 270 ? 16.359 -48.656 -32.062 1 83 270 PRO B CA 1
ATOM 10401 C C . PRO B 1 270 ? 14.906 -48.75 -32.5 1 83 270 PRO B C 1
ATOM 10403 O O . PRO B 1 270 ? 14.516 -49.719 -33.125 1 83 270 PRO B O 1
ATOM 10406 N N . VAL B 1 271 ? 14.18 -47.781 -32.156 1 81.88 271 VAL B N 1
ATOM 10407 C CA . VAL B 1 271 ? 12.742 -47.844 -32.406 1 81.88 271 VAL B CA 1
ATOM 10408 C C . VAL B 1 271 ? 12.359 -46.781 -33.438 1 81.88 271 VAL B C 1
ATOM 10410 O O . VAL B 1 271 ? 11.43 -47 -34.219 1 81.88 271 VAL B O 1
ATOM 10413 N N . PHE B 1 272 ? 12.867 -45.594 -33.344 1 74 272 PHE B N 1
ATOM 10414 C CA . PHE B 1 272 ? 12.367 -44.5 -34.188 1 74 272 PHE B CA 1
ATOM 10415 C C . PHE B 1 272 ? 13.508 -43.594 -34.625 1 74 272 PHE B C 1
ATOM 10417 O O . PHE B 1 272 ? 14.477 -43.406 -33.875 1 74 272 PHE B O 1
ATOM 10424 N N . ASP B 1 273 ? 13.375 -43.25 -35.906 1 65.31 273 ASP B N 1
ATOM 10425 C CA . ASP B 1 273 ? 14.312 -42.25 -36.438 1 65.31 273 ASP B CA 1
ATOM 10426 C C . ASP B 1 273 ? 13.578 -41 -36.844 1 65.31 273 ASP B C 1
ATOM 10428 O O . ASP B 1 273 ? 12.445 -41.031 -37.312 1 65.31 273 ASP B O 1
ATOM 10432 N N . THR B 1 274 ? 13.68 -39.844 -36.125 1 63.69 274 THR B N 1
ATOM 10433 C CA . THR B 1 274 ? 12.961 -38.625 -36.5 1 63.69 274 THR B CA 1
ATOM 10434 C C . THR B 1 274 ? 13.844 -37.688 -37.312 1 63.69 274 THR B C 1
ATOM 10436 O O . THR B 1 274 ? 15.062 -37.906 -37.406 1 63.69 274 THR B O 1
ATOM 10439 N N . ASP B 1 275 ? 13.078 -36.844 -38.031 1 67.5 275 ASP B N 1
ATOM 10440 C CA . ASP B 1 275 ? 13.727 -35.688 -38.688 1 67.5 275 ASP B CA 1
ATOM 10441 C C . ASP B 1 275 ? 14.398 -34.781 -37.656 1 67.5 275 ASP B C 1
ATOM 10443 O O . ASP B 1 275 ? 13.758 -34.344 -36.688 1 67.5 275 ASP B O 1
ATOM 10447 N N . LEU B 1 276 ? 15.578 -34.531 -37.969 1 77.25 276 LEU B N 1
ATOM 10448 C CA . LEU B 1 276 ? 16.422 -33.844 -37 1 77.25 276 LEU B CA 1
ATOM 10449 C C . LEU B 1 276 ? 16.375 -32.344 -37.219 1 77.25 276 LEU B C 1
ATOM 10451 O O . LEU B 1 276 ? 16.75 -31.562 -36.344 1 77.25 276 LEU B O 1
ATOM 10455 N N . ASN B 1 277 ? 15.719 -31.828 -38.312 1 83.19 277 ASN B N 1
ATOM 10456 C CA . ASN B 1 277 ? 15.734 -30.375 -38.531 1 83.19 277 ASN B CA 1
ATOM 10457 C C . ASN B 1 277 ? 14.336 -29.781 -38.438 1 83.19 277 ASN B C 1
ATOM 10459 O O . ASN B 1 277 ? 13.367 -30.344 -38.938 1 83.19 277 ASN B O 1
ATOM 10463 N N . GLN B 1 278 ? 14.227 -28.672 -37.688 1 87.75 278 GLN B N 1
ATOM 10464 C CA . GLN B 1 278 ? 12.992 -27.922 -37.469 1 87.75 278 GLN B CA 1
ATOM 10465 C C . GLN B 1 278 ? 13.18 -26.438 -37.812 1 87.75 278 GLN B C 1
ATOM 10467 O O . GLN B 1 278 ? 14.289 -25.922 -37.719 1 87.75 278 GLN B O 1
ATOM 10472 N N . SER B 1 279 ? 12.109 -25.781 -38.312 1 89.5 279 SER B N 1
ATOM 10473 C CA . SER B 1 279 ? 12.141 -24.375 -38.688 1 89.5 279 SER B CA 1
ATOM 10474 C C . SER B 1 279 ? 11.234 -23.547 -37.75 1 89.5 279 SER B C 1
ATOM 10476 O O . SER B 1 279 ? 10.141 -24 -37.406 1 89.5 279 SER B O 1
ATOM 10478 N N . TYR B 1 280 ? 11.727 -22.391 -37.375 1 90.62 280 TYR B N 1
ATOM 10479 C CA . TYR B 1 280 ? 10.969 -21.516 -36.469 1 90.62 280 TYR B CA 1
ATOM 10480 C C . TYR B 1 280 ? 10.977 -20.078 -37 1 90.62 280 TYR B C 1
ATOM 10482 O O . TYR B 1 280 ? 11.922 -19.672 -37.688 1 90.62 280 TYR B O 1
ATOM 10490 N N . ALA B 1 281 ? 9.867 -19.406 -36.656 1 90.75 281 ALA B N 1
ATOM 10491 C CA . ALA B 1 281 ? 9.828 -17.969 -36.875 1 90.75 281 ALA B CA 1
ATOM 10492 C C . ALA B 1 281 ? 10.555 -17.219 -35.781 1 90.75 281 ALA B C 1
ATOM 10494 O O . ALA B 1 281 ? 10.328 -17.453 -34.594 1 90.75 281 ALA B O 1
ATOM 10495 N N . PRO B 1 282 ? 11.445 -16.25 -36.125 1 91.06 282 PRO B N 1
ATOM 10496 C CA . PRO B 1 282 ? 12.219 -15.516 -35.125 1 91.06 282 PRO B CA 1
ATOM 10497 C C . PRO B 1 282 ? 11.336 -14.797 -34.094 1 91.06 282 PRO B C 1
ATOM 10499 O O . PRO B 1 282 ? 11.703 -14.695 -32.906 1 91.06 282 PRO B O 1
ATOM 10502 N N . SER B 1 283 ? 10.141 -14.305 -34.438 1 91.19 283 SER B N 1
ATOM 10503 C CA . SER B 1 283 ? 9.289 -13.523 -33.562 1 91.19 283 SER B CA 1
ATOM 10504 C C . SER B 1 283 ? 8.797 -14.367 -32.375 1 91.19 283 SER B C 1
ATOM 10506 O O . SER B 1 283 ? 8.484 -13.836 -31.328 1 91.19 283 SER B O 1
ATOM 10508 N N . LYS B 1 284 ? 8.797 -15.617 -32.531 1 89.88 284 LYS B N 1
ATOM 10509 C CA . LYS B 1 284 ? 8.289 -16.531 -31.484 1 89.88 284 LYS B CA 1
ATOM 10510 C C . LYS B 1 284 ? 9.297 -16.656 -30.344 1 89.88 284 LYS B C 1
ATOM 10512 O O . LYS B 1 284 ? 8.914 -16.984 -29.219 1 89.88 284 LYS B O 1
ATOM 10517 N N . PHE B 1 285 ? 10.562 -16.391 -30.641 1 92.81 285 PHE B N 1
ATOM 10518 C CA . PHE B 1 285 ? 11.609 -16.625 -29.656 1 92.81 285 PHE B CA 1
ATOM 10519 C C . PHE B 1 285 ? 12.539 -15.414 -29.562 1 92.81 285 PHE B C 1
ATOM 10521 O O . PHE B 1 285 ? 13.742 -15.57 -29.344 1 92.81 285 PHE B O 1
ATOM 10528 N N . LEU B 1 286 ? 11.953 -14.242 -29.766 1 92.31 286 LEU B N 1
ATOM 10529 C CA . LEU B 1 286 ? 12.773 -13.039 -29.734 1 92.31 286 LEU B CA 1
ATOM 10530 C C . LEU B 1 286 ? 13.422 -12.852 -28.375 1 92.31 286 LEU B C 1
ATOM 10532 O O . LEU B 1 286 ? 12.742 -12.883 -27.344 1 92.31 286 LEU B O 1
ATOM 10536 N N . GLU B 1 287 ? 14.758 -12.664 -28.281 1 92.5 287 GLU B N 1
ATOM 10537 C CA . GLU B 1 287 ? 15.492 -12.508 -27.016 1 92.5 287 GLU B CA 1
ATOM 10538 C C . GLU B 1 287 ? 16.125 -11.125 -26.922 1 92.5 287 GLU B C 1
ATOM 10540 O O . GLU B 1 287 ? 16.234 -10.562 -25.844 1 92.5 287 GLU B O 1
ATOM 10545 N N . ASP B 1 288 ? 16.656 -10.625 -28.047 1 93.69 288 ASP B N 1
ATOM 10546 C CA . ASP B 1 288 ? 17.359 -9.344 -28.062 1 93.69 288 ASP B CA 1
ATOM 10547 C C . ASP B 1 288 ? 17.328 -8.727 -29.453 1 93.69 288 ASP B C 1
ATOM 10549 O O . ASP B 1 288 ? 17.062 -9.422 -30.438 1 93.69 288 ASP B O 1
ATOM 10553 N N . PHE B 1 289 ? 17.5 -7.395 -29.562 1 93.5 289 PHE B N 1
ATOM 10554 C CA . PHE B 1 289 ? 17.625 -6.691 -30.828 1 93.5 289 PHE B CA 1
ATOM 10555 C C . PHE B 1 289 ? 18.5 -5.445 -30.672 1 93.5 289 PHE B C 1
ATOM 10557 O O . PHE B 1 289 ? 18.719 -4.977 -29.547 1 93.5 289 PHE B O 1
ATOM 10564 N N . SER B 1 290 ? 19.031 -4.945 -31.688 1 92.19 290 SER B N 1
ATOM 10565 C CA . SER B 1 290 ? 19.922 -3.779 -31.688 1 92.19 290 SER B CA 1
ATOM 10566 C C . SER B 1 290 ? 19.906 -3.08 -33.031 1 92.19 290 SER B C 1
ATOM 10568 O O . SER B 1 290 ? 19.469 -3.654 -34.031 1 92.19 290 SER B O 1
ATOM 10570 N N . MET B 1 291 ? 20.391 -1.848 -32.969 1 90.38 291 MET B N 1
ATOM 10571 C CA . MET B 1 291 ? 20.5 -1.036 -34.188 1 90.38 291 MET B CA 1
ATOM 10572 C C . MET B 1 291 ? 21.938 -0.557 -34.406 1 90.38 291 MET B C 1
ATOM 10574 O O . MET B 1 291 ? 22.594 -0.156 -33.438 1 90.38 291 MET B O 1
ATOM 10578 N N . SER B 1 292 ? 22.281 -0.539 -35.688 1 87.88 292 SER B N 1
ATOM 10579 C CA . SER B 1 292 ? 23.609 -0.01 -36 1 87.88 292 SER B CA 1
ATOM 10580 C C . SER B 1 292 ? 23.562 1.507 -36.188 1 87.88 292 SER B C 1
ATOM 10582 O O . SER B 1 292 ? 22.5 2.092 -36.344 1 87.88 292 SER B O 1
ATOM 10584 N N . PRO B 1 293 ? 24.75 2.172 -36 1 81.25 293 PRO B N 1
ATOM 10585 C CA . PRO B 1 293 ? 24.781 3.586 -36.375 1 81.25 293 PRO B CA 1
ATOM 10586 C C . PRO B 1 293 ? 24.375 3.818 -37.812 1 81.25 293 PRO B C 1
ATOM 10588 O O . PRO B 1 293 ? 24.016 4.938 -38.188 1 81.25 293 PRO B O 1
ATOM 10591 N N . GLY B 1 294 ? 24.359 2.781 -38.625 1 79.81 294 GLY B N 1
ATOM 10592 C CA . GLY B 1 294 ? 23.906 2.848 -40 1 79.81 294 GLY B CA 1
ATOM 10593 C C . GLY B 1 294 ? 22.469 2.391 -40.156 1 79.81 294 GLY B C 1
ATOM 10594 O O . GLY B 1 294 ? 21.594 2.791 -39.406 1 79.81 294 GLY B O 1
ATOM 10595 N N . ASP B 1 295 ? 22.266 1.623 -41.188 1 83.31 295 ASP B N 1
ATOM 10596 C CA . ASP B 1 295 ? 20.906 1.23 -41.562 1 83.31 295 ASP B CA 1
ATOM 10597 C C . ASP B 1 295 ? 20.688 -0.263 -41.312 1 83.31 295 ASP B C 1
ATOM 10599 O O . ASP B 1 295 ? 19.781 -0.864 -41.906 1 83.31 295 ASP B O 1
ATOM 10603 N N . MET B 1 296 ? 21.547 -0.833 -40.531 1 89.31 296 MET B N 1
ATOM 10604 C CA . MET B 1 296 ? 21.406 -2.266 -40.281 1 89.31 296 MET B CA 1
ATOM 10605 C C . MET B 1 296 ? 20.844 -2.525 -38.906 1 89.31 296 MET B C 1
ATOM 10607 O O . MET B 1 296 ? 20.969 -1.689 -38 1 89.31 296 MET B O 1
ATOM 10611 N N . TYR B 1 297 ? 20.219 -3.686 -38.812 1 92.75 297 TYR B N 1
ATOM 10612 C CA . TYR B 1 297 ? 19.625 -4.164 -37.562 1 92.75 297 TYR B CA 1
ATOM 10613 C C . TYR B 1 297 ? 20.125 -5.559 -37.219 1 92.75 297 TYR B C 1
ATOM 10615 O O . TYR B 1 297 ? 20.672 -6.254 -38.062 1 92.75 297 TYR B O 1
ATOM 10623 N N . SER B 1 298 ? 20.016 -5.895 -36.031 1 93.31 298 SER B N 1
ATOM 10624 C CA . SER B 1 298 ? 20.312 -7.258 -35.594 1 93.31 298 SER B CA 1
ATOM 10625 C C . SER B 1 298 ? 19.266 -7.762 -34.594 1 93.31 298 SER B C 1
ATOM 10627 O O . SER B 1 298 ? 18.625 -6.969 -33.906 1 93.31 298 SER B O 1
ATOM 10629 N N . THR B 1 299 ? 19.047 -9.039 -34.625 1 93.5 299 THR B N 1
ATOM 10630 C CA . THR B 1 299 ? 18.172 -9.688 -33.625 1 93.5 299 THR B CA 1
ATOM 10631 C C . THR B 1 299 ? 18.781 -11.008 -33.188 1 93.5 299 THR B C 1
ATOM 10633 O O . THR B 1 299 ? 19.656 -11.57 -33.844 1 93.5 299 THR B O 1
ATOM 10636 N N . VAL B 1 300 ? 18.531 -11.367 -31.969 1 95.19 300 VAL B N 1
ATOM 10637 C CA . VAL B 1 300 ? 18.844 -12.688 -31.422 1 95.19 300 VAL B CA 1
ATOM 10638 C C . VAL B 1 300 ? 17.547 -13.445 -31.125 1 95.19 300 VAL B C 1
ATOM 10640 O O . VAL B 1 300 ? 16.672 -12.953 -30.406 1 95.19 300 VAL B O 1
ATOM 10643 N N . SER B 1 301 ? 17.375 -14.57 -31.766 1 94.12 301 SER B N 1
ATOM 10644 C CA . SER B 1 301 ? 16.219 -15.438 -31.578 1 94.12 301 SER B CA 1
ATOM 10645 C C . SER B 1 301 ? 16.641 -16.906 -31.484 1 94.12 301 SER B C 1
ATOM 10647 O O . SER B 1 301 ? 17.375 -17.391 -32.344 1 94.12 301 SER B O 1
ATOM 10649 N N . ARG B 1 302 ? 16.141 -17.562 -30.438 1 94 302 ARG B N 1
ATOM 10650 C CA . ARG B 1 302 ? 16.422 -18.969 -30.203 1 94 302 ARG B CA 1
ATOM 10651 C C . ARG B 1 302 ? 17.922 -19.234 -30.188 1 94 302 ARG B C 1
ATOM 10653 O O . ARG B 1 302 ? 18.391 -20.219 -30.781 1 94 302 ARG B O 1
ATOM 10660 N N . GLY B 1 303 ? 18.641 -18.312 -29.703 1 94 303 GLY B N 1
ATOM 10661 C CA . GLY B 1 303 ? 20.078 -18.453 -29.5 1 94 303 GLY B CA 1
ATOM 10662 C C . GLY B 1 303 ? 20.891 -18.172 -30.75 1 94 303 GLY B C 1
ATOM 10663 O O . GLY B 1 303 ? 22.094 -18.469 -30.797 1 94 303 GLY B O 1
ATOM 10664 N N . LYS B 1 304 ? 20.297 -17.625 -31.75 1 94 304 LYS B N 1
ATOM 10665 C CA . LYS B 1 304 ? 20.969 -17.328 -33 1 94 304 LYS B CA 1
ATOM 10666 C C . LYS B 1 304 ? 20.844 -15.844 -33.344 1 94 304 LYS B C 1
ATOM 10668 O O . LYS B 1 304 ? 19.797 -15.242 -33.125 1 94 304 LYS B O 1
ATOM 10673 N N . ALA B 1 305 ? 21.875 -15.289 -33.906 1 95.12 305 ALA B N 1
ATOM 10674 C CA . ALA B 1 305 ? 21.859 -13.867 -34.281 1 95.12 305 ALA B CA 1
ATOM 10675 C C . ALA B 1 305 ? 21.781 -13.68 -35.781 1 95.12 305 ALA B C 1
ATOM 10677 O O . ALA B 1 305 ? 22.359 -14.453 -36.562 1 95.12 305 ALA B O 1
ATOM 10678 N N . PHE B 1 306 ? 21.109 -12.641 -36.188 1 94.19 306 PHE B N 1
ATOM 10679 C CA . PHE B 1 306 ? 20.969 -12.25 -37.594 1 94.19 306 PHE B CA 1
ATOM 10680 C C . PHE B 1 306 ? 21.172 -10.75 -37.75 1 94.19 306 PHE B C 1
ATOM 10682 O O . PHE B 1 306 ? 20.734 -9.961 -36.906 1 94.19 306 PHE B O 1
ATOM 10689 N N . ILE B 1 307 ? 21.766 -10.406 -38.812 1 94.06 307 ILE B N 1
ATOM 10690 C CA . ILE B 1 307 ? 21.875 -9.008 -39.219 1 94.06 307 ILE B CA 1
ATOM 10691 C C . ILE B 1 307 ? 21.031 -8.781 -40.469 1 94.06 307 ILE B C 1
ATOM 10693 O O . ILE B 1 307 ? 21.031 -9.617 -41.375 1 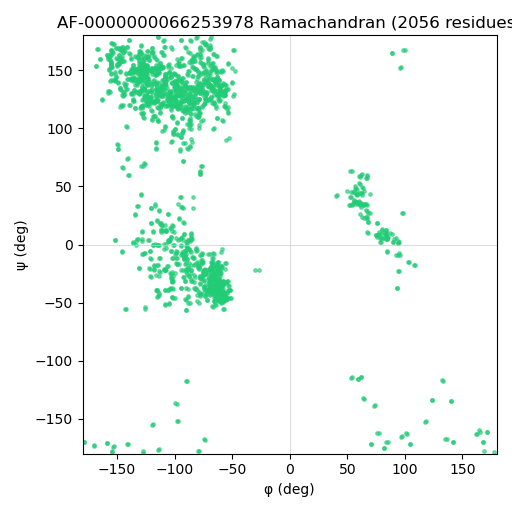94.06 307 ILE B O 1
ATOM 10697 N N . PHE B 1 308 ? 20.312 -7.688 -40.531 1 93.12 308 PHE B N 1
ATOM 10698 C CA . PHE B 1 308 ? 19.406 -7.465 -41.656 1 93.12 308 PHE B CA 1
ATOM 10699 C C . PHE B 1 308 ? 19.172 -5.973 -41.875 1 93.12 308 PHE B C 1
ATOM 10701 O O . PHE B 1 308 ? 19.531 -5.152 -41.031 1 93.12 308 PHE B O 1
ATOM 10708 N N . ASN B 1 309 ? 18.641 -5.719 -42.969 1 90.94 309 ASN B N 1
ATOM 10709 C CA . ASN B 1 309 ? 18.266 -4.34 -43.281 1 90.94 309 ASN B CA 1
ATOM 10710 C C . ASN B 1 309 ? 16.812 -4.066 -42.938 1 90.94 309 ASN B C 1
ATOM 10712 O O . ASN B 1 309 ? 16.094 -4.961 -42.469 1 90.94 309 ASN B O 1
ATOM 10716 N N . GLU B 1 310 ? 16.344 -2.938 -43.062 1 89.12 310 GLU B N 1
ATOM 10717 C CA . GLU B 1 310 ? 15.039 -2.473 -42.594 1 89.12 310 GLU B CA 1
ATOM 10718 C C . GLU B 1 310 ? 13.906 -3.273 -43.219 1 89.12 310 GLU B C 1
ATOM 10720 O O . GLU B 1 310 ? 12.891 -3.547 -42.594 1 89.12 310 GLU B O 1
ATOM 10725 N N . ASN B 1 311 ? 14.109 -3.605 -44.531 1 89.06 311 ASN B N 1
ATOM 10726 C CA . ASN B 1 311 ? 13.07 -4.344 -45.25 1 89.06 311 ASN B CA 1
ATOM 10727 C C . ASN B 1 311 ? 13.258 -5.852 -45.094 1 89.06 311 ASN B C 1
ATOM 10729 O O . ASN B 1 311 ? 12.406 -6.629 -45.531 1 89.06 311 ASN B O 1
ATOM 10733 N N . VAL B 1 312 ? 14.383 -6.266 -44.594 1 90.81 312 VAL B N 1
ATOM 10734 C CA . VAL B 1 312 ? 14.758 -7.652 -44.312 1 90.81 312 VAL B CA 1
ATOM 10735 C C . VAL B 1 312 ? 14.914 -8.414 -45.625 1 90.81 312 VAL B C 1
ATOM 10737 O O . VAL B 1 312 ? 14.547 -9.586 -45.719 1 90.81 312 VAL B O 1
ATOM 10740 N N . ASN B 1 313 ? 15.094 -7.758 -46.719 1 87.56 313 ASN B N 1
ATOM 10741 C CA . ASN B 1 313 ? 15.367 -8.43 -48 1 87.56 313 ASN B CA 1
ATOM 10742 C C . ASN B 1 313 ? 16.812 -8.906 -48.062 1 87.56 313 ASN B C 1
ATOM 10744 O O . ASN B 1 313 ? 17.188 -9.656 -48.969 1 87.56 313 ASN B O 1
ATOM 10748 N N . TYR B 1 314 ? 17.547 -8.391 -47.125 1 87.94 314 TYR B N 1
ATOM 10749 C CA . TYR B 1 314 ? 18.922 -8.828 -46.875 1 87.94 314 TYR B CA 1
ATOM 10750 C C . TYR B 1 314 ? 19.078 -9.281 -45.438 1 87.94 314 TYR B C 1
ATOM 10752 O O . TYR B 1 314 ? 18.734 -8.539 -44.5 1 87.94 314 TYR B O 1
ATOM 10760 N N . SER B 1 315 ? 19.5 -10.555 -45.281 1 90 315 SER B N 1
ATOM 10761 C CA . SER B 1 315 ? 19.766 -11.047 -43.906 1 90 315 SER B CA 1
ATOM 10762 C C . SER B 1 315 ? 20.969 -11.977 -43.906 1 90 315 SER B C 1
ATOM 10764 O O . SER B 1 315 ? 21.156 -12.773 -44.844 1 90 315 SER B O 1
ATOM 10766 N N . ILE B 1 316 ? 21.797 -11.82 -42.938 1 89.31 316 ILE B N 1
ATOM 10767 C CA . ILE B 1 316 ? 23 -12.641 -42.781 1 89.31 316 ILE B CA 1
ATOM 10768 C C . ILE B 1 316 ? 22.969 -13.289 -41.375 1 89.31 316 ILE B C 1
ATOM 10770 O O . ILE B 1 316 ? 22.859 -12.602 -40.375 1 89.31 316 ILE B O 1
ATOM 10774 N N . PRO B 1 317 ? 22.969 -14.617 -41.344 1 89.56 317 PRO B N 1
ATOM 10775 C CA . PRO B 1 317 ? 23.188 -15.258 -40.062 1 89.56 317 PRO B CA 1
ATOM 10776 C C . PRO B 1 317 ? 24.609 -15.102 -39.531 1 89.56 317 PRO B C 1
ATOM 10778 O O . PRO B 1 317 ? 25.562 -15.156 -40.344 1 89.56 317 PRO B O 1
ATOM 10781 N N . VAL B 1 318 ? 24.75 -14.812 -38.344 1 89.38 318 VAL B N 1
ATOM 10782 C CA . VAL B 1 318 ? 26.078 -14.758 -37.75 1 89.38 318 VAL B CA 1
ATOM 10783 C C . VAL B 1 318 ? 26.453 -16.125 -37.219 1 89.38 318 VAL B C 1
ATOM 10785 O O . VAL B 1 318 ? 25.797 -16.656 -36.312 1 89.38 318 VAL B O 1
ATOM 10788 N N . LYS B 1 319 ? 27.438 -16.719 -37.719 1 84.31 319 LYS B N 1
ATOM 10789 C CA . LYS B 1 319 ? 27.859 -18.047 -37.312 1 84.31 319 LYS B CA 1
ATOM 10790 C C . LYS B 1 319 ? 28.641 -18 -36 1 84.31 319 LYS B C 1
ATOM 10792 O O . LYS B 1 319 ? 29.766 -17.5 -35.969 1 84.31 319 LYS B O 1
ATOM 10797 N N . SER B 1 320 ? 28.062 -18.5 -35 1 85.31 320 SER B N 1
ATOM 10798 C CA . SER B 1 320 ? 28.719 -18.516 -33.688 1 85.31 320 SER B CA 1
ATOM 10799 C C . SER B 1 320 ? 28.906 -19.938 -33.188 1 85.31 320 SER B C 1
ATOM 10801 O O . SER B 1 320 ? 28.188 -20.859 -33.625 1 85.31 320 SER B O 1
ATOM 10803 N N . ASP B 1 321 ? 30 -20.203 -32.375 1 81.81 321 ASP B N 1
ATOM 10804 C CA . ASP B 1 321 ? 30.266 -21.484 -31.75 1 81.81 321 ASP B CA 1
ATOM 10805 C C . ASP B 1 321 ? 29.5 -21.625 -30.438 1 81.81 321 ASP B C 1
ATOM 10807 O O . ASP B 1 321 ? 29.906 -22.375 -29.547 1 81.81 321 ASP B O 1
ATOM 10811 N N . GLY B 1 322 ? 28.359 -21.25 -30.312 1 88.88 322 GLY B N 1
ATOM 10812 C CA . GLY B 1 322 ? 27.578 -21.312 -29.094 1 88.88 322 GLY B CA 1
ATOM 10813 C C . GLY B 1 322 ? 26.281 -20.531 -29.172 1 88.88 322 GLY B C 1
ATOM 10814 O O . GLY B 1 322 ? 25.969 -19.938 -30.203 1 88.88 322 GLY B O 1
ATOM 10815 N N . ARG B 1 323 ? 25.578 -20.547 -28.016 1 94.56 323 ARG B N 1
ATOM 10816 C CA . ARG B 1 323 ? 24.328 -19.812 -27.953 1 94.56 323 ARG B CA 1
ATOM 10817 C C . ARG B 1 323 ? 24.562 -18.312 -27.875 1 94.56 323 ARG B C 1
ATOM 10819 O O . ARG B 1 323 ? 25.375 -17.859 -27.047 1 94.56 323 ARG B O 1
ATOM 10826 N N . VAL B 1 324 ? 23.938 -17.562 -28.672 1 95.88 324 VAL B N 1
ATOM 10827 C CA . VAL B 1 324 ? 24.031 -16.109 -28.625 1 95.88 324 VAL B CA 1
ATOM 10828 C C . VAL B 1 324 ? 22.938 -15.547 -27.719 1 95.88 324 VAL B C 1
ATOM 10830 O O . VAL B 1 324 ? 21.781 -15.992 -27.766 1 95.88 324 VAL B O 1
ATOM 10833 N N . ARG B 1 325 ? 23.297 -14.578 -26.875 1 95 325 ARG B N 1
ATOM 10834 C CA . ARG B 1 325 ? 22.312 -13.984 -25.969 1 95 325 ARG B CA 1
ATOM 10835 C C . ARG B 1 325 ? 22.078 -12.508 -26.312 1 95 325 ARG B C 1
ATOM 10837 O O . ARG B 1 325 ? 20.969 -12.008 -26.188 1 95 325 ARG B O 1
ATOM 10844 N N . TYR B 1 326 ? 23.156 -11.773 -26.562 1 94.75 326 TYR B N 1
ATOM 10845 C CA . TYR B 1 326 ? 23.062 -10.344 -26.844 1 94.75 326 TYR B CA 1
ATOM 10846 C C . TYR B 1 326 ? 23.859 -9.984 -28.094 1 94.75 326 TYR B C 1
ATOM 10848 O O . TYR B 1 326 ? 24.859 -10.633 -28.406 1 94.75 326 TYR B O 1
ATOM 10856 N N . SER B 1 327 ? 23.375 -8.992 -28.766 1 93.94 327 SER B N 1
ATOM 10857 C CA . SER B 1 327 ? 24.109 -8.414 -29.875 1 93.94 327 SER B CA 1
ATOM 10858 C C . SER B 1 327 ? 24.219 -6.895 -29.75 1 93.94 327 SER B C 1
ATOM 10860 O O . SER B 1 327 ? 23.25 -6.238 -29.344 1 93.94 327 SER B O 1
ATOM 10862 N N . ARG B 1 328 ? 25.422 -6.395 -29.953 1 93.19 328 ARG B N 1
ATOM 10863 C CA . ARG B 1 328 ? 25.672 -4.953 -29.938 1 93.19 328 ARG B CA 1
ATOM 10864 C C . ARG B 1 328 ? 26.594 -4.551 -31.078 1 93.19 328 ARG B C 1
ATOM 10866 O O . ARG B 1 328 ? 27.672 -5.145 -31.25 1 93.19 328 ARG B O 1
ATOM 10873 N N . PHE B 1 329 ? 26.203 -3.539 -31.828 1 92 329 PHE B N 1
ATOM 10874 C CA . PHE B 1 329 ? 27.078 -3.029 -32.875 1 92 329 PHE B CA 1
ATOM 10875 C C . PHE B 1 329 ? 28.203 -2.199 -32.25 1 92 329 PHE B C 1
ATOM 10877 O O . PHE B 1 329 ? 27.969 -1.384 -31.375 1 92 329 PHE B O 1
ATOM 10884 N N . LEU B 1 330 ? 29.391 -2.48 -32.688 1 91.56 330 LEU B N 1
ATOM 10885 C CA . LEU B 1 330 ? 30.562 -1.685 -32.312 1 91.56 330 LEU B CA 1
ATOM 10886 C C . LEU B 1 330 ? 30.781 -0.547 -33.312 1 91.56 330 LEU B C 1
ATOM 10888 O O . LEU B 1 330 ? 31.328 0.497 -32.938 1 91.56 330 LEU B O 1
ATOM 10892 N N . SER B 1 331 ? 30.547 -0.8 -34.469 1 89.5 331 SER B N 1
ATOM 10893 C CA . SER B 1 331 ? 30.625 0.121 -35.594 1 89.5 331 SER B CA 1
ATOM 10894 C C . SER B 1 331 ? 29.672 -0.299 -36.719 1 89.5 331 SER B C 1
ATOM 10896 O O . SER B 1 331 ? 28.859 -1.203 -36.531 1 89.5 331 SER B O 1
ATOM 10898 N N . LYS B 1 332 ? 29.797 0.416 -37.844 1 86.88 332 LYS B N 1
ATOM 10899 C CA . LYS B 1 332 ? 28.984 0.048 -39 1 86.88 332 LYS B CA 1
ATOM 10900 C C . LYS B 1 332 ? 29.375 -1.33 -39.531 1 86.88 332 LYS B C 1
ATOM 10902 O O . LYS B 1 332 ? 28.547 -2.037 -40.094 1 86.88 332 LYS B O 1
ATOM 10907 N N . ASN B 1 333 ? 30.656 -1.723 -39.219 1 88.69 333 ASN B N 1
ATOM 10908 C CA . ASN B 1 333 ? 31.141 -2.932 -39.875 1 88.69 333 ASN B CA 1
ATOM 10909 C C . ASN B 1 333 ? 31.453 -4.031 -38.875 1 88.69 333 ASN B C 1
ATOM 10911 O O . ASN B 1 333 ? 31.922 -5.105 -39.219 1 88.69 333 ASN B O 1
ATOM 10915 N N . GLU B 1 334 ? 31.25 -3.781 -37.656 1 92.31 334 GLU B N 1
ATOM 10916 C CA . GLU B 1 334 ? 31.562 -4.777 -36.656 1 92.31 334 GLU B CA 1
ATOM 10917 C C . GLU B 1 334 ? 30.422 -4.914 -35.625 1 92.31 334 GLU B C 1
ATOM 10919 O O . GLU B 1 334 ? 29.797 -3.92 -35.281 1 92.31 334 GLU B O 1
ATOM 10924 N N . ILE B 1 335 ? 30.188 -6.145 -35.219 1 92.88 335 ILE B N 1
ATOM 10925 C CA . ILE B 1 335 ? 29.156 -6.457 -34.219 1 92.88 335 ILE B CA 1
ATOM 10926 C C . ILE B 1 335 ? 29.719 -7.395 -33.156 1 92.88 335 ILE B C 1
ATOM 10928 O O . ILE B 1 335 ? 30.547 -8.25 -33.469 1 92.88 335 ILE B O 1
ATOM 10932 N N . SER B 1 336 ? 29.422 -7.133 -31.984 1 94.5 336 SER B N 1
ATOM 10933 C CA . SER B 1 336 ? 29.797 -8.008 -30.891 1 94.5 336 SER B CA 1
ATOM 10934 C C . SER B 1 336 ? 28.609 -8.844 -30.422 1 94.5 336 SER B C 1
ATOM 10936 O O . SER B 1 336 ? 27.484 -8.359 -30.375 1 94.5 336 SER B O 1
ATOM 10938 N N . LEU B 1 337 ? 28.875 -10.086 -30.125 1 95.56 337 LEU B N 1
ATOM 10939 C CA . LEU B 1 337 ? 27.891 -11.016 -29.609 1 95.56 337 LEU B CA 1
ATOM 10940 C C . LEU B 1 337 ? 28.328 -11.594 -28.266 1 95.56 337 LEU B C 1
ATOM 10942 O O . LEU B 1 337 ? 29.516 -11.836 -28.062 1 95.56 337 LEU B O 1
ATOM 10946 N N . VAL B 1 338 ? 27.391 -11.758 -27.344 1 96.62 338 VAL B N 1
ATOM 10947 C CA . VAL B 1 338 ? 27.625 -12.602 -26.172 1 96.62 338 VAL B CA 1
ATOM 10948 C C . VAL B 1 338 ? 27.328 -14.055 -26.516 1 96.62 338 VAL B C 1
ATOM 10950 O O . VAL B 1 338 ? 26.188 -14.406 -26.844 1 96.62 338 VAL B O 1
ATOM 10953 N N . ILE B 1 339 ? 28.328 -14.867 -26.438 1 96.25 339 ILE B N 1
ATOM 10954 C CA . ILE B 1 339 ? 28.25 -16.281 -26.828 1 96.25 339 ILE B CA 1
ATOM 10955 C C . ILE B 1 339 ? 28.453 -17.156 -25.594 1 96.25 339 ILE B C 1
ATOM 10957 O O . ILE B 1 339 ? 29.469 -17.047 -24.906 1 96.25 339 ILE B O 1
ATOM 10961 N N . GLY B 1 340 ? 27.5 -18 -25.375 1 94.75 340 GLY B N 1
ATOM 10962 C CA . GLY B 1 340 ? 27.562 -18.859 -24.203 1 94.75 340 GLY B CA 1
ATOM 10963 C C . GLY B 1 340 ? 27.859 -20.312 -24.531 1 94.75 340 GLY B C 1
ATOM 10964 O O . GLY B 1 340 ? 27.391 -20.828 -25.562 1 94.75 340 GLY B O 1
ATOM 10965 N N . ASP B 1 341 ? 28.625 -21 -23.688 1 92.81 341 ASP B N 1
ATOM 10966 C CA . ASP B 1 341 ? 28.844 -22.438 -23.703 1 92.81 341 ASP B CA 1
ATOM 10967 C C . ASP B 1 341 ? 28.891 -23 -22.281 1 92.81 341 ASP B C 1
ATOM 10969 O O . ASP B 1 341 ? 28.438 -22.359 -21.344 1 92.81 341 ASP B O 1
ATOM 10973 N N . LYS B 1 342 ? 29.25 -24.281 -22.141 1 91.31 342 LYS B N 1
ATOM 10974 C CA . LYS B 1 342 ? 29.203 -24.953 -20.844 1 91.31 342 LYS B CA 1
ATOM 10975 C C . LYS B 1 342 ? 30.109 -24.266 -19.828 1 91.31 342 LYS B C 1
ATOM 10977 O O . LYS B 1 342 ? 29.891 -24.375 -18.625 1 91.31 342 LYS B O 1
ATOM 10982 N N . ASP B 1 343 ? 31.141 -23.516 -20.281 1 91.94 343 ASP B N 1
ATOM 10983 C CA . ASP B 1 343 ? 32.125 -22.906 -19.391 1 91.94 343 ASP B CA 1
ATOM 10984 C C . ASP B 1 343 ? 31.672 -21.516 -18.969 1 91.94 343 ASP B C 1
ATOM 10986 O O . ASP B 1 343 ? 32.156 -20.969 -17.969 1 91.94 343 ASP B O 1
ATOM 10990 N N . GLY B 1 344 ? 30.844 -20.891 -19.672 1 94.56 344 GLY B N 1
ATOM 10991 C CA . GLY B 1 344 ? 30.375 -19.531 -19.391 1 94.56 344 GLY B CA 1
ATOM 10992 C C . GLY B 1 344 ? 30.203 -18.703 -20.656 1 94.56 344 GLY B C 1
ATOM 10993 O O . GLY B 1 344 ? 30.25 -19.234 -21.766 1 94.56 344 GLY B O 1
ATOM 10994 N N . ASP B 1 345 ? 29.984 -17.375 -20.438 1 96.81 345 ASP B N 1
ATOM 10995 C CA . ASP B 1 345 ? 29.766 -16.469 -21.578 1 96.81 345 ASP B CA 1
ATOM 10996 C C . ASP B 1 345 ? 31.062 -15.789 -21.984 1 96.81 345 ASP B C 1
ATOM 10998 O O . ASP B 1 345 ? 31.891 -15.453 -21.141 1 96.81 345 ASP B O 1
ATOM 11002 N N . SER B 1 346 ? 31.25 -15.641 -23.266 1 96.75 346 SER B N 1
ATOM 11003 C CA . SER B 1 346 ? 32.344 -14.898 -23.891 1 96.75 346 SER B CA 1
ATOM 11004 C C . SER B 1 346 ? 31.828 -13.828 -24.844 1 96.75 346 SER B C 1
ATOM 11006 O O . SER B 1 346 ? 30.656 -13.836 -25.219 1 96.75 346 SER B O 1
ATOM 11008 N N . ILE B 1 347 ? 32.688 -12.914 -25.141 1 96.38 347 ILE B N 1
ATOM 11009 C CA . ILE B 1 347 ? 32.375 -11.914 -26.156 1 96.38 347 ILE B CA 1
ATOM 11010 C C . ILE B 1 347 ? 33.031 -12.305 -27.484 1 96.38 347 ILE B C 1
ATOM 11012 O O . ILE B 1 347 ? 34.25 -12.516 -27.547 1 96.38 347 ILE B O 1
ATOM 11016 N N . GLY B 1 348 ? 32.188 -12.422 -28.516 1 95.88 348 GLY B N 1
ATOM 11017 C CA . GLY B 1 348 ? 32.688 -12.562 -29.875 1 95.88 348 GLY B CA 1
ATOM 11018 C C . GLY B 1 348 ? 32.562 -11.305 -30.703 1 95.88 348 GLY B C 1
ATOM 11019 O O . GLY B 1 348 ? 31.5 -10.664 -30.672 1 95.88 348 GLY B O 1
ATOM 11020 N N . VAL B 1 349 ? 33.625 -10.906 -31.359 1 95.38 349 VAL B N 1
ATOM 11021 C CA . VAL B 1 349 ? 33.562 -9.781 -32.281 1 95.38 349 VAL B CA 1
ATOM 11022 C C . VAL B 1 349 ? 33.531 -10.297 -33.719 1 95.38 349 VAL B C 1
ATOM 11024 O O . VAL B 1 349 ? 34.375 -11.094 -34.125 1 95.38 349 VAL B O 1
ATOM 11027 N N . PHE B 1 350 ? 32.562 -9.836 -34.438 1 94.38 350 PHE B N 1
ATOM 11028 C CA . PHE B 1 350 ? 32.312 -10.328 -35.781 1 94.38 350 PHE B CA 1
ATOM 11029 C C . PHE B 1 350 ? 32.312 -9.188 -36.812 1 94.38 350 PHE B C 1
ATOM 11031 O O . PHE B 1 350 ? 32.031 -8.047 -36.438 1 94.38 350 PHE B O 1
ATOM 11038 N N . ASP B 1 351 ? 32.656 -9.586 -38.031 1 90.94 351 ASP B N 1
ATOM 11039 C CA . ASP B 1 351 ? 32.438 -8.672 -39.156 1 90.94 351 ASP B CA 1
ATOM 11040 C C . ASP B 1 351 ? 30.953 -8.586 -39.5 1 90.94 351 ASP B C 1
ATOM 11042 O O . ASP B 1 351 ? 30.312 -9.602 -39.781 1 90.94 351 ASP B O 1
ATOM 11046 N N . ALA B 1 352 ? 30.391 -7.422 -39.5 1 89.56 352 ALA B N 1
ATOM 11047 C CA . ALA B 1 352 ? 28.953 -7.242 -39.719 1 89.56 352 ALA B CA 1
ATOM 11048 C C . ALA B 1 352 ? 28.562 -7.527 -41.188 1 89.56 352 ALA B C 1
ATOM 11050 O O . ALA B 1 352 ? 27.406 -7.797 -41.469 1 89.56 352 ALA B O 1
ATOM 11051 N N . GLY B 1 353 ? 29.531 -7.441 -42.062 1 85.31 353 GLY B N 1
ATOM 11052 C CA . GLY B 1 353 ? 29.25 -7.676 -43.469 1 85.31 353 GLY B CA 1
ATOM 11053 C C . GLY B 1 353 ? 29.312 -9.141 -43.875 1 85.31 353 GLY B C 1
ATOM 11054 O O . GLY B 1 353 ? 28.578 -9.578 -44.75 1 85.31 353 GLY B O 1
ATOM 11055 N N . THR B 1 354 ? 30.141 -9.922 -43.188 1 86.06 354 THR B N 1
ATOM 11056 C CA . THR B 1 354 ? 30.344 -11.312 -43.562 1 86.06 354 THR B CA 1
ATOM 11057 C C . THR B 1 354 ? 29.812 -12.266 -42.5 1 86.06 354 THR B C 1
ATOM 11059 O O . THR B 1 354 ? 29.594 -13.445 -42.781 1 86.06 354 THR B O 1
ATOM 11062 N N . GLY B 1 355 ? 29.719 -11.758 -41.344 1 86.31 355 GLY B N 1
ATOM 11063 C CA . GLY B 1 355 ? 29.281 -12.594 -40.25 1 86.31 355 GLY B CA 1
ATOM 11064 C C . GLY B 1 355 ? 30.391 -13.445 -39.656 1 86.31 355 GLY B C 1
ATOM 11065 O O . GLY B 1 355 ? 30.141 -14.312 -38.812 1 86.31 355 GLY B O 1
ATOM 11066 N N . GLU B 1 356 ? 31.719 -13.203 -40.031 1 89.31 356 GLU B N 1
ATOM 11067 C CA . GLU B 1 356 ? 32.844 -14.016 -39.562 1 89.31 356 GLU B CA 1
ATOM 11068 C C . GLU B 1 356 ? 33.406 -13.477 -38.25 1 89.31 356 GLU B C 1
ATOM 11070 O O . GLU B 1 356 ? 33.469 -12.266 -38.062 1 89.31 356 GLU B O 1
ATOM 11075 N N . MET B 1 357 ? 33.844 -14.383 -37.438 1 92.56 357 MET B N 1
ATOM 11076 C CA . MET B 1 357 ? 34.406 -14 -36.125 1 92.56 357 MET B CA 1
ATOM 11077 C C . MET B 1 357 ? 35.844 -13.477 -36.281 1 92.56 357 MET B C 1
ATOM 11079 O O . MET B 1 357 ? 36.656 -14.094 -36.938 1 92.56 357 MET B O 1
ATOM 11083 N N . LYS B 1 358 ? 36.125 -12.445 -35.625 1 91.5 358 LYS B N 1
ATOM 11084 C CA . LYS B 1 358 ? 37.438 -11.836 -35.625 1 91.5 358 LYS B CA 1
ATOM 11085 C C . LYS B 1 358 ? 38.188 -12.148 -34.344 1 91.5 358 LYS B C 1
ATOM 11087 O O . LYS B 1 358 ? 39.406 -12.359 -34.344 1 91.5 358 LYS B O 1
ATOM 11092 N N . ARG B 1 359 ? 37.438 -12.156 -33.281 1 92.75 359 ARG B N 1
ATOM 11093 C CA . ARG B 1 359 ? 38.031 -12.336 -31.969 1 92.75 359 ARG B CA 1
ATOM 11094 C C . ARG B 1 359 ? 37.031 -12.898 -30.969 1 92.75 359 ARG B C 1
ATOM 11096 O O . ARG B 1 359 ? 35.844 -12.617 -31.062 1 92.75 359 ARG B O 1
ATOM 11103 N N . LYS B 1 360 ? 37.531 -13.695 -30.047 1 94.25 360 LYS B N 1
ATOM 11104 C CA . LYS B 1 360 ? 36.75 -14.172 -28.906 1 94.25 360 LYS B CA 1
ATOM 11105 C C . LYS B 1 360 ? 37.406 -13.828 -27.578 1 94.25 360 LYS B C 1
ATOM 11107 O O . LYS B 1 360 ? 38.594 -14.07 -27.406 1 94.25 360 LYS B O 1
ATOM 11112 N N . ILE B 1 361 ? 36.719 -13.242 -26.719 1 95.5 361 ILE B N 1
ATOM 11113 C CA . ILE B 1 361 ? 37.25 -12.812 -25.422 1 95.5 361 ILE B CA 1
ATOM 11114 C C . ILE B 1 361 ? 36.469 -13.477 -24.297 1 95.5 361 ILE B C 1
ATOM 11116 O O . ILE B 1 361 ? 35.25 -13.258 -24.172 1 95.5 361 ILE B O 1
ATOM 11120 N N . GLY B 1 362 ? 37.094 -14.164 -23.328 1 91.75 362 GLY B N 1
ATOM 11121 C CA . GLY B 1 362 ? 36.406 -14.812 -22.203 1 91.75 362 GLY B CA 1
ATOM 11122 C C . GLY B 1 362 ? 36.938 -16.203 -21.922 1 91.75 362 GLY B C 1
ATOM 11123 O O . GLY B 1 362 ? 37.969 -16.609 -22.469 1 91.75 362 GLY B O 1
ATOM 11124 N N . PRO B 1 363 ? 36.094 -16.875 -21.062 1 94.5 363 PRO B N 1
ATOM 11125 C CA . PRO B 1 363 ? 34.781 -16.609 -20.5 1 94.5 363 PRO B CA 1
ATOM 11126 C C . PRO B 1 363 ? 34.812 -15.516 -19.422 1 94.5 363 PRO B C 1
ATOM 11128 O O . PRO B 1 363 ? 35.844 -15.328 -18.766 1 94.5 363 PRO B O 1
ATOM 11131 N N . LEU B 1 364 ? 33.75 -14.836 -19.312 1 97.25 364 LEU B N 1
ATOM 11132 C CA . LEU B 1 364 ? 33.625 -13.695 -18.406 1 97.25 364 LEU B CA 1
ATOM 11133 C C . LEU B 1 364 ? 32.5 -13.93 -17.406 1 97.25 364 LEU B C 1
ATOM 11135 O O . LEU B 1 364 ? 31.812 -12.992 -17.016 1 97.25 364 LEU B O 1
ATOM 11139 N N . GLY B 1 365 ? 32.219 -15.289 -16.984 1 95.56 365 GLY B N 1
ATOM 11140 C CA . GLY B 1 365 ? 31.031 -15.602 -16.203 1 95.56 365 GLY B CA 1
ATOM 11141 C C . GLY B 1 365 ? 29.766 -15.602 -17.031 1 95.56 365 GLY B C 1
ATOM 11142 O O . GLY B 1 365 ? 29.812 -15.766 -18.25 1 95.56 365 GLY B O 1
ATOM 11143 N N . ASN B 1 366 ? 28.594 -15.516 -16.391 1 95.94 366 ASN B N 1
ATOM 11144 C CA . ASN B 1 366 ? 27.328 -15.297 -17.094 1 95.94 366 ASN B CA 1
ATOM 11145 C C . ASN B 1 366 ? 27.031 -13.812 -17.25 1 95.94 366 ASN B C 1
ATOM 11147 O O . ASN B 1 366 ? 26.859 -13.094 -16.266 1 95.94 366 ASN B O 1
ATOM 11151 N N . ILE B 1 367 ? 27 -13.344 -18.453 1 97.31 367 ILE B N 1
ATOM 11152 C CA . ILE B 1 367 ? 26.875 -11.922 -18.75 1 97.31 367 ILE B CA 1
ATOM 11153 C C . ILE B 1 367 ? 25.406 -11.516 -18.781 1 97.31 367 ILE B C 1
ATOM 11155 O O . ILE B 1 367 ? 24.578 -12.195 -19.406 1 97.31 367 ILE B O 1
ATOM 11159 N N . PHE B 1 368 ? 25.078 -10.414 -18.094 1 95.69 368 PHE B N 1
ATOM 11160 C CA . PHE B 1 368 ? 23.688 -9.977 -18.031 1 95.69 368 PHE B CA 1
ATOM 11161 C C . PHE B 1 368 ? 23.516 -8.625 -18.719 1 95.69 368 PHE B C 1
ATOM 11163 O O . PHE B 1 368 ? 22.391 -8.219 -19.031 1 95.69 368 PHE B O 1
ATOM 11170 N N . SER B 1 369 ? 24.594 -7.914 -18.922 1 95.75 369 SER B N 1
ATOM 11171 C CA . SER B 1 369 ? 24.5 -6.629 -19.609 1 95.75 369 SER B CA 1
ATOM 11172 C C . SER B 1 369 ? 25.797 -6.312 -20.359 1 95.75 369 SER B C 1
ATOM 11174 O O . SER B 1 369 ? 26.891 -6.645 -19.906 1 95.75 369 SER B O 1
ATOM 11176 N N . VAL B 1 370 ? 25.625 -5.66 -21.531 1 96.12 370 VAL B N 1
ATOM 11177 C CA . VAL B 1 370 ? 26.75 -5.246 -22.359 1 96.12 370 VAL B CA 1
ATOM 11178 C C . VAL B 1 370 ? 26.406 -3.947 -23.078 1 96.12 370 VAL B C 1
ATOM 11180 O O . VAL B 1 370 ? 25.297 -3.787 -23.594 1 96.12 370 VAL B O 1
ATOM 11183 N N . LYS B 1 371 ? 27.328 -3.025 -23.047 1 93.94 371 LYS B N 1
ATOM 11184 C CA . LYS B 1 371 ? 27.219 -1.792 -23.828 1 93.94 371 LYS B CA 1
ATOM 11185 C C . LYS B 1 371 ? 28.547 -1.43 -24.469 1 93.94 371 LYS B C 1
ATOM 11187 O O . LYS B 1 371 ? 29.625 -1.746 -23.938 1 93.94 371 LYS B O 1
ATOM 11192 N N . SER B 1 372 ? 28.484 -0.793 -25.625 1 92.56 372 SER B N 1
ATOM 11193 C CA . SER B 1 372 ? 29.672 -0.378 -26.359 1 92.56 372 SER B CA 1
ATOM 11194 C C . SER B 1 372 ? 29.906 1.123 -26.234 1 92.56 372 SER B C 1
ATOM 11196 O O . SER B 1 372 ? 28.969 1.896 -26.094 1 92.56 372 SER B O 1
ATOM 11198 N N . SER B 1 373 ? 31.203 1.435 -26.266 1 91.62 373 SER B N 1
ATOM 11199 C CA . SER B 1 373 ? 31.531 2.854 -26.328 1 91.62 373 SER B CA 1
ATOM 11200 C C . SER B 1 373 ? 31.188 3.434 -27.703 1 91.62 373 SER B C 1
ATOM 11202 O O . SER B 1 373 ? 31.078 2.697 -28.688 1 91.62 373 SER B O 1
ATOM 11204 N N . ALA B 1 374 ? 31.016 4.746 -27.719 1 86.38 374 ALA B N 1
ATOM 11205 C CA . ALA B 1 374 ? 30.594 5.414 -28.953 1 86.38 374 ALA B CA 1
ATOM 11206 C C . ALA B 1 374 ? 31.609 5.199 -30.062 1 86.38 374 ALA B C 1
ATOM 11208 O O . ALA B 1 374 ? 31.25 5.098 -31.234 1 86.38 374 ALA B O 1
ATOM 11209 N N . ASP B 1 375 ? 32.906 5.082 -29.734 1 87 375 ASP B N 1
ATOM 11210 C CA . ASP B 1 375 ? 33.969 4.926 -30.734 1 87 375 ASP B CA 1
ATOM 11211 C C . ASP B 1 375 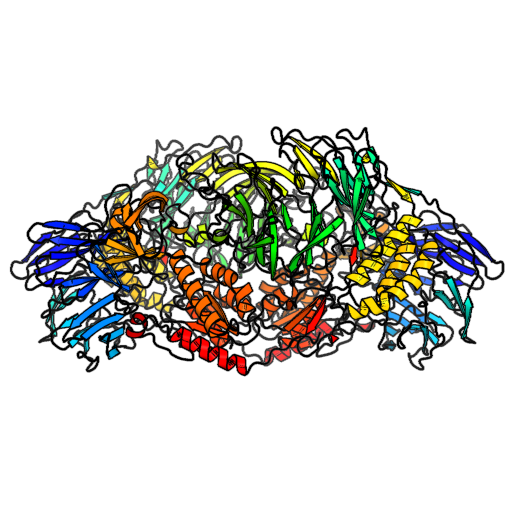? 34.188 3.455 -31.062 1 87 375 ASP B C 1
ATOM 11213 O O . ASP B 1 375 ? 35.031 3.125 -31.891 1 87 375 ASP B O 1
ATOM 11217 N N . GLY B 1 376 ? 33.5 2.533 -30.391 1 89 376 GLY B N 1
ATOM 11218 C CA . GLY B 1 376 ? 33.562 1.108 -30.656 1 89 376 GLY B CA 1
ATOM 11219 C C . GLY B 1 376 ? 34.812 0.457 -30.109 1 89 376 GLY B C 1
ATOM 11220 O O . GLY B 1 376 ? 35.062 -0.728 -30.344 1 89 376 GLY B O 1
ATOM 11221 N N . LYS B 1 377 ? 35.531 1.162 -29.312 1 91.81 377 LYS B N 1
ATOM 11222 C CA . LYS B 1 377 ? 36.812 0.665 -28.828 1 91.81 377 LYS B CA 1
ATOM 11223 C C . LYS B 1 377 ? 36.656 -0.174 -27.562 1 91.81 377 LYS B C 1
ATOM 11225 O O . LYS B 1 377 ? 37.469 -1.039 -27.266 1 91.81 377 LYS B O 1
ATOM 11230 N N . TYR B 1 378 ? 35.656 0.116 -26.859 1 94.69 378 TYR B N 1
ATOM 11231 C CA . TYR B 1 378 ? 35.469 -0.54 -25.578 1 94.69 378 TYR B CA 1
ATOM 11232 C C . TYR B 1 378 ? 34.094 -1.157 -25.453 1 94.69 378 TYR B C 1
ATOM 11234 O O . TYR B 1 378 ? 33.156 -0.68 -26.078 1 94.69 378 TYR B O 1
ATOM 11242 N N . LEU B 1 379 ? 34.062 -2.209 -24.688 1 96.12 379 LEU B N 1
ATOM 11243 C CA . LEU B 1 379 ? 32.844 -2.793 -24.219 1 96.12 379 LEU B CA 1
ATOM 11244 C C . LEU B 1 379 ? 32.781 -2.809 -22.688 1 96.12 379 LEU B C 1
ATOM 11246 O O . LEU B 1 379 ? 33.812 -3.018 -22.031 1 96.12 379 LEU B O 1
ATOM 11250 N N . VAL B 1 380 ? 31.688 -2.479 -22.109 1 97.5 380 VAL B N 1
ATOM 11251 C CA . VAL B 1 380 ? 31.438 -2.627 -20.672 1 97.5 380 VAL B CA 1
ATOM 11252 C C . VAL B 1 380 ? 30.438 -3.76 -20.438 1 97.5 380 VAL B C 1
ATOM 11254 O O . VAL B 1 380 ? 29.406 -3.842 -21.109 1 97.5 380 VAL B O 1
ATOM 11257 N N . VAL B 1 381 ? 30.797 -4.664 -19.516 1 97.5 381 VAL B N 1
ATOM 11258 C CA . VAL B 1 381 ? 30.016 -5.871 -19.281 1 97.5 381 VAL B CA 1
ATOM 11259 C C . VAL B 1 381 ? 29.688 -6.004 -17.797 1 97.5 381 VAL B C 1
ATOM 11261 O O . VAL B 1 381 ? 30.531 -5.715 -16.938 1 97.5 381 VAL B O 1
ATOM 11264 N N . GLY B 1 382 ? 28.391 -6.285 -17.453 1 97.62 382 GLY B N 1
ATOM 11265 C CA . GLY B 1 382 ? 28 -6.738 -16.141 1 97.62 382 GLY B CA 1
ATOM 11266 C C . GLY B 1 382 ? 27.719 -8.227 -16.078 1 97.62 382 GLY B C 1
ATOM 11267 O O . GLY B 1 382 ? 27.062 -8.773 -16.969 1 97.62 382 GLY B O 1
ATOM 11268 N N . ASN B 1 383 ? 28.266 -8.945 -15.078 1 96.88 383 ASN B N 1
ATOM 11269 C CA . ASN B 1 383 ? 28.125 -10.398 -15.055 1 96.88 383 ASN B CA 1
ATOM 11270 C C . ASN B 1 383 ? 27.578 -10.883 -13.711 1 96.88 383 ASN B C 1
ATOM 11272 O O . ASN B 1 383 ? 27.188 -10.07 -12.875 1 96.88 383 ASN B O 1
ATOM 11276 N N . ASP B 1 384 ? 27.406 -12.195 -13.523 1 94.44 384 ASP B N 1
ATOM 11277 C CA . ASP B 1 384 ? 26.75 -12.805 -12.375 1 94.44 384 ASP B CA 1
ATOM 11278 C C . ASP B 1 384 ? 27.656 -12.82 -11.156 1 94.44 384 ASP B C 1
ATOM 11280 O O . ASP B 1 384 ? 27.219 -13.094 -10.039 1 94.44 384 ASP B O 1
ATOM 11284 N N . ASN B 1 385 ? 28.953 -12.461 -11.312 1 95.06 385 ASN B N 1
ATOM 11285 C CA . ASN B 1 385 ? 29.875 -12.328 -10.18 1 95.06 385 ASN B CA 1
ATOM 11286 C C . ASN B 1 385 ? 29.797 -10.945 -9.555 1 95.06 385 ASN B C 1
ATOM 11288 O O . ASN B 1 385 ? 30.641 -10.578 -8.742 1 95.06 385 ASN B O 1
ATOM 11292 N N . PHE B 1 386 ? 28.875 -10.203 -9.93 1 95 386 PHE B N 1
ATOM 11293 C CA . PHE B 1 386 ? 28.594 -8.852 -9.453 1 95 386 PHE B CA 1
ATOM 11294 C C . PHE B 1 386 ? 29.719 -7.898 -9.852 1 95 386 PHE B C 1
ATOM 11296 O O . PHE B 1 386 ? 30.094 -7.012 -9.078 1 95 386 PHE B O 1
ATOM 11303 N N . GLN B 1 387 ? 30.281 -8.141 -11.016 1 97.62 387 GLN B N 1
ATOM 11304 C CA . GLN B 1 387 ? 31.375 -7.324 -11.523 1 97.62 387 GLN B CA 1
ATOM 11305 C C . GLN B 1 387 ? 30.906 -6.457 -12.695 1 97.62 387 GLN B C 1
ATOM 11307 O O . GLN B 1 387 ? 29.969 -6.816 -13.414 1 97.62 387 GLN B O 1
ATOM 11312 N N . ILE B 1 388 ? 31.469 -5.32 -12.797 1 98.31 388 ILE B N 1
ATOM 11313 C CA . ILE B 1 388 ? 31.438 -4.527 -14.016 1 98.31 388 ILE B CA 1
ATOM 11314 C C . ILE B 1 388 ? 32.812 -4.5 -14.648 1 98.31 388 ILE B C 1
ATOM 11316 O O . ILE B 1 388 ? 33.812 -4.113 -14.008 1 98.31 388 ILE B O 1
ATOM 11320 N N . LEU B 1 389 ? 32.969 -4.945 -15.914 1 98.31 389 LEU B N 1
ATOM 11321 C CA . LEU B 1 389 ? 34.219 -5.148 -16.609 1 98.31 389 LEU B CA 1
ATOM 11322 C C . LEU B 1 389 ? 34.344 -4.211 -17.797 1 98.31 389 LEU B C 1
ATOM 11324 O O . LEU B 1 389 ? 33.375 -3.945 -18.5 1 98.31 389 LEU B O 1
ATOM 11328 N N . LEU B 1 390 ? 35.5 -3.717 -17.953 1 97.81 390 LEU B N 1
ATOM 11329 C CA . LEU B 1 390 ? 35.844 -2.947 -19.125 1 97.81 390 LEU B CA 1
ATOM 11330 C C . LEU B 1 390 ? 36.719 -3.777 -20.062 1 97.81 390 LEU B C 1
ATOM 11332 O O . LEU B 1 390 ? 37.75 -4.309 -19.656 1 97.81 390 LEU B O 1
ATOM 11336 N N . ILE B 1 391 ? 36.281 -3.867 -21.312 1 97.31 391 ILE B N 1
ATOM 11337 C CA . ILE B 1 391 ? 37 -4.676 -22.297 1 97.31 391 ILE B CA 1
ATOM 11338 C C . ILE B 1 391 ? 37.531 -3.781 -23.406 1 97.31 391 ILE B C 1
ATOM 11340 O O . ILE B 1 391 ? 36.781 -3.029 -24.031 1 97.31 391 ILE B O 1
ATOM 11344 N N . ASP B 1 392 ? 38.75 -3.883 -23.672 1 95.25 392 ASP B N 1
ATOM 11345 C CA . ASP B 1 392 ? 39.344 -3.283 -24.859 1 95.25 392 ASP B CA 1
ATOM 11346 C C . ASP B 1 392 ? 39.219 -4.215 -26.062 1 95.25 392 ASP B C 1
ATOM 11348 O O . ASP B 1 392 ? 39.906 -5.234 -26.141 1 95.25 392 ASP B O 1
ATOM 11352 N N . VAL B 1 393 ? 38.438 -3.828 -27 1 94 393 VAL B N 1
ATOM 11353 C CA . VAL B 1 393 ? 38.094 -4.695 -28.109 1 94 393 VAL B CA 1
ATOM 11354 C C . VAL B 1 393 ? 39.281 -4.934 -29 1 94 393 VAL B C 1
ATOM 11356 O O . VAL B 1 393 ? 39.406 -5.984 -29.641 1 94 393 VAL B O 1
ATOM 11359 N N . SER B 1 394 ? 40.219 -4.016 -29.141 1 89.69 394 SER B N 1
ATOM 11360 C CA . SER B 1 394 ? 41.344 -4.078 -30.062 1 89.69 394 SER B CA 1
ATOM 11361 C C . SER B 1 394 ? 42.344 -5.148 -29.625 1 89.69 394 SER B C 1
ATOM 11363 O O . SER B 1 394 ? 42.969 -5.824 -30.469 1 89.69 394 SER B O 1
ATOM 11365 N N . ASN B 1 395 ? 42.5 -5.383 -28.344 1 92.19 395 ASN B N 1
ATOM 11366 C CA . ASN B 1 395 ? 43.531 -6.336 -27.891 1 92.19 395 ASN B CA 1
ATOM 11367 C C . ASN B 1 395 ? 42.906 -7.406 -26.984 1 92.19 395 ASN B C 1
ATOM 11369 O O . ASN B 1 395 ? 43.594 -8.375 -26.625 1 92.19 395 ASN B O 1
ATOM 11373 N N . GLY B 1 396 ? 41.719 -7.234 -26.656 1 93 396 GLY B N 1
ATOM 11374 C CA . GLY B 1 396 ? 41.031 -8.258 -25.906 1 93 396 GLY B CA 1
ATOM 11375 C C . GLY B 1 396 ? 41.281 -8.188 -24.406 1 93 396 GLY B C 1
ATOM 11376 O O . GLY B 1 396 ? 40.844 -9.055 -23.656 1 93 396 GLY B O 1
ATOM 11377 N N . THR B 1 397 ? 41.938 -7.16 -23.891 1 95.5 397 THR B N 1
ATOM 11378 C CA . THR B 1 397 ? 42.219 -7.027 -22.469 1 95.5 397 THR B CA 1
ATOM 11379 C C . THR B 1 397 ? 40.938 -6.719 -21.688 1 95.5 397 THR B C 1
ATOM 11381 O O . THR B 1 397 ? 40.125 -5.938 -22.141 1 95.5 397 THR B O 1
ATOM 11384 N N . VAL B 1 398 ? 40.812 -7.375 -20.5 1 97.5 398 VAL B N 1
ATOM 11385 C CA . VAL B 1 398 ? 39.656 -7.215 -19.625 1 97.5 398 VAL B CA 1
ATOM 11386 C C . VAL B 1 398 ? 40.094 -6.59 -18.297 1 97.5 398 VAL B C 1
ATOM 11388 O O . VAL B 1 398 ? 41.031 -7.086 -17.641 1 97.5 398 VAL B O 1
ATOM 11391 N N . LYS B 1 399 ? 39.5 -5.461 -17.906 1 97 399 LYS B N 1
ATOM 11392 C CA . LYS B 1 399 ? 39.75 -4.789 -16.641 1 97 399 LYS B CA 1
ATOM 11393 C C . LYS B 1 399 ? 38.469 -4.781 -15.773 1 97 399 LYS B C 1
ATOM 11395 O O . LYS B 1 399 ? 37.406 -4.434 -16.25 1 97 399 LYS B O 1
ATOM 11400 N N . GLU B 1 400 ? 38.625 -5.195 -14.523 1 97.62 400 GLU B N 1
ATOM 11401 C CA . GLU B 1 400 ? 37.531 -5.043 -13.562 1 97.62 400 GLU B CA 1
ATOM 11402 C C . GLU B 1 400 ? 37.469 -3.619 -13.016 1 97.62 400 GLU B C 1
ATOM 11404 O O . GLU B 1 400 ? 38.406 -3.143 -12.398 1 97.62 400 GLU B O 1
ATOM 11409 N N . ILE B 1 401 ? 36.375 -2.92 -13.273 1 97.31 401 ILE B N 1
ATOM 11410 C CA . ILE B 1 401 ? 36.188 -1.547 -12.828 1 97.31 401 ILE B CA 1
ATOM 11411 C C . ILE B 1 401 ? 35.75 -1.542 -11.359 1 97.31 401 ILE B C 1
ATOM 11413 O O . ILE B 1 401 ? 36.188 -0.69 -10.578 1 97.31 401 ILE B O 1
ATOM 11417 N N . ASP B 1 402 ? 34.781 -2.348 -11.039 1 97.38 402 ASP B N 1
ATOM 11418 C CA . ASP B 1 402 ? 34.188 -2.416 -9.711 1 97.38 402 ASP B CA 1
ATOM 11419 C C . ASP B 1 402 ? 33.5 -3.762 -9.484 1 97.38 402 ASP B C 1
ATOM 11421 O O . ASP B 1 402 ? 33.344 -4.539 -10.422 1 97.38 402 ASP B O 1
ATOM 11425 N N . GLN B 1 403 ? 33.25 -4.145 -8.281 1 96.62 403 GLN B N 1
ATOM 11426 C CA . GLN B 1 403 ? 32.531 -5.344 -7.867 1 96.62 403 GLN B CA 1
ATOM 11427 C C . GLN B 1 403 ? 31.703 -5.082 -6.617 1 96.62 403 GLN B C 1
ATOM 11429 O O . GLN B 1 403 ? 32.188 -4.473 -5.66 1 96.62 403 GLN B O 1
ATOM 11434 N N . SER B 1 404 ? 30.516 -5.402 -6.695 1 94.25 404 SER B N 1
ATOM 11435 C CA . SER B 1 404 ? 29.625 -5.219 -5.559 1 94.25 404 SER B CA 1
ATOM 11436 C C . SER B 1 404 ? 29.578 -6.469 -4.684 1 94.25 404 SER B C 1
ATOM 11438 O O . SER B 1 404 ? 29.844 -7.574 -5.16 1 94.25 404 SER B O 1
ATOM 11440 N N . ARG B 1 405 ? 29.281 -6.34 -3.447 1 91.88 405 ARG B N 1
ATOM 11441 C CA . ARG B 1 405 ? 29.031 -7.473 -2.555 1 91.88 405 ARG B CA 1
ATOM 11442 C C . ARG B 1 405 ? 27.547 -7.805 -2.484 1 91.88 405 ARG B C 1
ATOM 11444 O O . ARG B 1 405 ? 27.172 -8.859 -1.969 1 91.88 405 ARG B O 1
ATOM 11451 N N . GLU B 1 406 ? 26.766 -6.914 -3.088 1 90.69 406 GLU B N 1
ATOM 11452 C CA . GLU B 1 406 ? 25.328 -6.984 -2.828 1 90.69 406 GLU B CA 1
ATOM 11453 C C . GLU B 1 406 ? 24.562 -7.5 -4.047 1 90.69 406 GLU B C 1
ATOM 11455 O O . GLU B 1 406 ? 23.578 -8.219 -3.914 1 90.69 406 GLU B O 1
ATOM 11460 N N . GLY B 1 407 ? 25 -7.055 -5.227 1 91.88 407 GLY B N 1
ATOM 11461 C CA . GLY B 1 407 ? 24.172 -7.441 -6.363 1 91.88 407 GLY B CA 1
ATOM 11462 C C . GLY B 1 407 ? 24.828 -7.129 -7.699 1 91.88 407 GLY B C 1
ATOM 11463 O O . GLY B 1 407 ? 25.969 -6.68 -7.75 1 91.88 407 GLY B O 1
ATOM 11464 N N . LEU B 1 408 ? 24.016 -7.332 -8.758 1 93.44 408 LEU B N 1
ATOM 11465 C CA . LEU B 1 408 ? 24.453 -7.172 -10.141 1 93.44 408 LEU B CA 1
ATOM 11466 C C . LEU B 1 408 ? 24.672 -5.699 -10.477 1 93.44 408 LEU B C 1
ATOM 11468 O O . LEU B 1 408 ? 23.891 -4.844 -10.039 1 93.44 408 LEU B O 1
ATOM 11472 N N . ILE B 1 409 ? 25.703 -5.398 -11.141 1 96.25 409 ILE B N 1
ATOM 11473 C CA . ILE B 1 409 ? 25.922 -4.082 -11.734 1 96.25 409 ILE B CA 1
ATOM 11474 C C . ILE B 1 409 ? 25.641 -4.133 -13.234 1 96.25 409 ILE B C 1
ATOM 11476 O O . ILE B 1 409 ? 26.547 -4.34 -14.039 1 96.25 409 ILE B O 1
ATOM 11480 N N . VAL B 1 410 ? 24.391 -3.895 -13.57 1 95.19 410 VAL B N 1
ATOM 11481 C CA . VAL B 1 410 ? 24 -4.164 -14.953 1 95.19 410 VAL B CA 1
ATOM 11482 C C . VAL B 1 410 ? 23.469 -2.891 -15.602 1 95.19 410 VAL B C 1
ATOM 11484 O O . VAL B 1 410 ? 23.156 -2.875 -16.797 1 95.19 410 VAL B O 1
ATOM 11487 N N . ASP B 1 411 ? 23.344 -1.872 -14.844 1 95.38 411 ASP B N 1
ATOM 11488 C CA . ASP B 1 411 ? 22.828 -0.598 -15.336 1 95.38 411 ASP B CA 1
ATOM 11489 C C . ASP B 1 411 ? 23.938 0.444 -15.422 1 95.38 411 ASP B C 1
ATOM 11491 O O . ASP B 1 411 ? 24.359 1.008 -14.406 1 95.38 411 ASP B O 1
ATOM 11495 N N . PHE B 1 412 ? 24.469 0.699 -16.594 1 97.12 412 PHE B N 1
ATOM 11496 C CA . PHE B 1 412 ? 25.562 1.636 -16.766 1 97.12 412 PHE B CA 1
ATOM 11497 C C . PHE B 1 412 ? 25.484 2.33 -18.125 1 97.12 412 PHE B C 1
ATOM 11499 O O . PHE B 1 412 ? 24.75 1.888 -19.016 1 97.12 412 PHE B O 1
ATOM 11506 N N . ALA B 1 413 ? 26.172 3.4 -18.266 1 96.5 413 ALA B N 1
ATOM 11507 C CA . ALA B 1 413 ? 26.266 4.215 -19.469 1 96.5 413 ALA B CA 1
ATOM 11508 C C . ALA B 1 413 ? 27.703 4.691 -19.703 1 96.5 413 ALA B C 1
ATOM 11510 O O . ALA B 1 413 ? 28.453 4.902 -18.75 1 96.5 413 ALA B O 1
ATOM 11511 N N . ILE B 1 414 ? 28.062 4.828 -20.938 1 96 414 ILE B N 1
ATOM 11512 C CA . ILE B 1 414 ? 29.359 5.355 -21.328 1 96 414 ILE B CA 1
ATOM 11513 C C . ILE B 1 414 ? 29.188 6.723 -21.984 1 96 414 ILE B C 1
ATOM 11515 O O . ILE B 1 414 ? 28.297 6.906 -22.828 1 96 414 ILE B O 1
ATOM 11519 N N . SER B 1 415 ? 30.062 7.609 -21.547 1 95.88 415 SER B N 1
ATOM 11520 C CA . SER B 1 415 ? 29.953 8.953 -22.109 1 95.88 415 SER B CA 1
ATOM 11521 C C . SER B 1 415 ? 30.297 8.953 -23.609 1 95.88 415 SER B C 1
ATOM 11523 O O . SER B 1 415 ? 31.031 8.094 -24.078 1 95.88 415 SER B O 1
ATOM 11525 N N . LYS B 1 416 ? 29.766 9.953 -24.297 1 89.56 416 LYS B N 1
ATOM 11526 C CA . LYS B 1 416 ? 29.922 9.984 -25.75 1 89.56 416 LYS B CA 1
ATOM 11527 C C . LYS B 1 416 ? 31.375 10.227 -26.156 1 89.56 416 LYS B C 1
ATOM 11529 O O . LYS B 1 416 ? 31.797 9.836 -27.25 1 89.56 416 LYS B O 1
ATOM 11534 N N . ASP B 1 417 ? 32.156 10.867 -25.328 1 90.06 417 ASP B N 1
ATOM 11535 C CA . ASP B 1 417 ? 33.562 11.086 -25.609 1 90.06 417 ASP B CA 1
ATOM 11536 C C . ASP B 1 417 ? 34.406 9.906 -25.141 1 90.06 417 ASP B C 1
ATOM 11538 O O . ASP B 1 417 ? 35.625 9.977 -25.156 1 90.06 417 ASP B O 1
ATOM 11542 N N . SER B 1 418 ? 33.781 8.82 -24.625 1 92.44 418 SER B N 1
ATOM 11543 C CA . SER B 1 418 ? 34.375 7.551 -24.219 1 92.44 418 SER B CA 1
ATOM 11544 C C . SER B 1 418 ? 35.344 7.75 -23.062 1 92.44 418 SER B C 1
ATOM 11546 O O . SER B 1 418 ? 36.375 7.074 -23 1 92.44 418 SER B O 1
ATOM 11548 N N . ARG B 1 419 ? 35.031 8.656 -22.234 1 94.25 419 ARG B N 1
ATOM 11549 C CA . ARG B 1 419 ? 35.938 8.906 -21.094 1 94.25 419 ARG B CA 1
ATOM 11550 C C . ARG B 1 419 ? 35.344 8.344 -19.812 1 94.25 419 ARG B C 1
ATOM 11552 O O . ARG B 1 419 ? 36.094 7.848 -18.953 1 94.25 419 ARG B O 1
ATOM 11559 N N . PHE B 1 420 ? 34.094 8.5 -19.688 1 97.44 420 PHE B N 1
ATOM 11560 C CA . PHE B 1 420 ? 33.469 8.188 -18.406 1 97.44 420 PHE B CA 1
ATOM 11561 C C . PHE B 1 420 ? 32.531 6.988 -18.531 1 97.44 420 PHE B C 1
ATOM 11563 O O . PHE B 1 420 ? 31.906 6.793 -19.562 1 97.44 420 PHE B O 1
ATOM 11570 N N . ILE B 1 421 ? 32.438 6.219 -17.469 1 98.12 421 ILE B N 1
ATOM 11571 C CA . ILE B 1 421 ? 31.406 5.203 -17.266 1 98.12 421 ILE B CA 1
ATOM 11572 C C . ILE B 1 421 ? 30.609 5.535 -16 1 98.12 421 ILE B C 1
ATOM 11574 O O . ILE B 1 421 ? 31.172 5.648 -14.914 1 98.12 421 ILE B O 1
ATOM 11578 N N . ALA B 1 422 ? 29.344 5.824 -16.141 1 98.5 422 ALA B N 1
ATOM 11579 C CA . ALA B 1 422 ? 28.438 5.953 -15.008 1 98.5 422 ALA B CA 1
ATOM 11580 C C . ALA B 1 422 ? 27.641 4.672 -14.789 1 98.5 422 ALA B C 1
ATOM 11582 O O . ALA B 1 422 ? 27.203 4.031 -15.75 1 98.5 422 ALA B O 1
ATOM 11583 N N . TYR B 1 423 ? 27.5 4.23 -13.562 1 98.25 423 TYR B N 1
ATOM 11584 C CA . TYR B 1 423 ? 26.781 2.984 -13.328 1 98.25 423 TYR B CA 1
ATOM 11585 C C . TYR B 1 423 ? 26.031 3.018 -12 1 98.25 423 TYR B C 1
ATOM 11587 O O . TYR B 1 423 ? 26.422 3.76 -11.086 1 98.25 423 TYR B O 1
ATOM 11595 N N . SER B 1 424 ? 24.906 2.328 -11.922 1 97 424 SER B N 1
ATOM 11596 C CA . SER B 1 424 ? 24.125 2.135 -10.703 1 97 424 SER B CA 1
ATOM 11597 C C . SER B 1 424 ? 24.719 1.041 -9.828 1 97 424 SER B C 1
ATOM 11599 O O . SER B 1 424 ? 24.672 -0.139 -10.18 1 97 424 SER B O 1
ATOM 11601 N N . PHE B 1 425 ? 25.266 1.398 -8.727 1 96.56 425 PHE B N 1
ATOM 11602 C CA . PHE B 1 425 ? 25.984 0.484 -7.844 1 96.56 425 PHE B CA 1
ATOM 11603 C C . PHE B 1 425 ? 25.094 0.023 -6.703 1 96.56 425 PHE B C 1
ATOM 11605 O O . PHE B 1 425 ? 24.609 0.84 -5.914 1 96.56 425 PHE B O 1
ATOM 11612 N N . PRO B 1 426 ? 24.875 -1.274 -6.566 1 93.62 426 PRO B N 1
ATOM 11613 C CA . PRO B 1 426 ? 24.016 -1.775 -5.492 1 93.62 426 PRO B CA 1
ATOM 11614 C C . PRO B 1 426 ? 24.688 -1.69 -4.117 1 93.62 426 PRO B C 1
ATOM 11616 O O . PRO B 1 426 ? 25.797 -2.184 -3.938 1 93.62 426 PRO B O 1
ATOM 11619 N N . VAL B 1 427 ? 23.984 -1.052 -3.211 1 89.5 427 VAL B N 1
ATOM 11620 C CA . VAL B 1 427 ? 24.453 -0.937 -1.836 1 89.5 427 VAL B CA 1
ATOM 11621 C C . VAL B 1 427 ? 23.703 -1.923 -0.946 1 89.5 427 VAL B C 1
ATOM 11623 O O . VAL B 1 427 ? 24.297 -2.529 -0.045 1 89.5 427 VAL B O 1
ATOM 11626 N N . LYS B 1 428 ? 22.422 -1.985 -1.098 1 82.12 428 LYS B N 1
ATOM 11627 C CA . LYS B 1 428 ? 21.547 -2.971 -0.476 1 82.12 428 LYS B CA 1
ATOM 11628 C C . LYS B 1 428 ? 20.562 -3.543 -1.489 1 82.12 428 LYS B C 1
ATOM 11630 O O . LYS B 1 428 ? 19.844 -2.795 -2.16 1 82.12 428 LYS B O 1
ATOM 11635 N N . SER B 1 429 ? 20.656 -4.789 -1.718 1 72.69 429 SER B N 1
ATOM 11636 C CA . SER B 1 429 ? 19.812 -5.391 -2.744 1 72.69 429 SER B CA 1
ATOM 11637 C C . SER B 1 429 ? 19.141 -6.664 -2.23 1 72.69 429 SER B C 1
ATOM 11639 O O . SER B 1 429 ? 19.656 -7.32 -1.322 1 72.69 429 SER B O 1
ATOM 11641 N N . SER B 1 430 ? 17.875 -6.82 -2.578 1 64.56 430 SER B N 1
ATOM 11642 C CA . SER B 1 430 ? 17.156 -8.047 -2.297 1 64.56 430 SER B CA 1
ATOM 11643 C C . SER B 1 430 ? 16.578 -8.656 -3.572 1 64.56 430 SER B C 1
ATOM 11645 O O . SER B 1 430 ? 16.156 -7.926 -4.477 1 64.56 430 SER B O 1
ATOM 11647 N N . ASP B 1 431 ? 16.812 -9.906 -3.711 1 56.59 431 ASP B N 1
ATOM 11648 C CA . ASP B 1 431 ? 16.203 -10.586 -4.855 1 56.59 431 ASP B CA 1
ATOM 11649 C C . ASP B 1 431 ? 14.688 -10.578 -4.77 1 56.59 431 ASP B C 1
ATOM 11651 O O . ASP B 1 431 ? 14 -10.758 -5.777 1 56.59 431 ASP B O 1
ATOM 11655 N N . LEU B 1 432 ? 14.133 -10.492 -3.652 1 51.5 432 LEU B N 1
ATOM 11656 C CA . LEU B 1 432 ? 12.695 -10.617 -3.447 1 51.5 432 LEU B CA 1
ATOM 11657 C C . LEU B 1 432 ? 12.023 -9.25 -3.494 1 51.5 432 LEU B C 1
ATOM 11659 O O . LEU B 1 432 ? 10.805 -9.156 -3.697 1 51.5 432 LEU B O 1
ATOM 11663 N N . ALA B 1 433 ? 12.859 -8.359 -3.113 1 56.06 433 ALA B N 1
ATOM 11664 C CA . ALA B 1 433 ? 12.117 -7.141 -2.822 1 56.06 433 ALA B CA 1
ATOM 11665 C C . ALA B 1 433 ? 12.57 -5.996 -3.729 1 56.06 433 ALA B C 1
ATOM 11667 O O . ALA B 1 433 ? 13.695 -6 -4.23 1 56.06 433 ALA B O 1
ATOM 11668 N N . SER B 1 434 ? 11.508 -5.211 -4.152 1 53.66 434 SER B N 1
ATOM 11669 C CA . SER B 1 434 ? 11.719 -3.994 -4.93 1 53.66 434 SER B CA 1
ATOM 11670 C C . SER B 1 434 ? 12.594 -3 -4.184 1 53.66 434 SER B C 1
ATOM 11672 O O . SER B 1 434 ? 12.984 -1.966 -4.734 1 53.66 434 SER B O 1
ATOM 11674 N N . TYR B 1 435 ? 12.93 -3.389 -2.967 1 59.59 435 TYR B N 1
ATOM 11675 C CA . TYR B 1 435 ? 13.688 -2.395 -2.215 1 59.59 435 TYR B CA 1
ATOM 11676 C C . TYR B 1 435 ? 15.172 -2.49 -2.527 1 59.59 435 TYR B C 1
ATOM 11678 O O . TYR B 1 435 ? 15.805 -3.512 -2.252 1 59.59 435 TYR B O 1
ATOM 11686 N N . VAL B 1 436 ? 15.602 -1.712 -3.305 1 75.75 436 VAL B N 1
ATOM 11687 C CA . VAL B 1 436 ? 17 -1.663 -3.721 1 75.75 436 VAL B CA 1
ATOM 11688 C C . VAL B 1 436 ? 17.578 -0.271 -3.457 1 75.75 436 VAL B C 1
ATOM 11690 O O . VAL B 1 436 ? 16.875 0.733 -3.619 1 75.75 436 VAL B O 1
ATOM 11693 N N . GLN B 1 437 ? 18.609 -0.257 -2.621 1 87.94 437 GLN B N 1
ATOM 11694 C CA . GLN B 1 437 ? 19.406 0.967 -2.549 1 87.94 437 GLN B CA 1
ATOM 11695 C C . GLN B 1 437 ? 20.594 0.917 -3.51 1 87.94 437 GLN B C 1
ATOM 11697 O O . GLN B 1 437 ? 21.438 0.022 -3.418 1 87.94 437 GLN B O 1
ATOM 11702 N N . ARG B 1 438 ? 20.5 1.795 -4.422 1 94 438 ARG B N 1
ATOM 11703 C CA . ARG B 1 438 ? 21.562 1.94 -5.414 1 94 438 ARG B CA 1
ATOM 11704 C C . ARG B 1 438 ? 22 3.396 -5.543 1 94 438 ARG B C 1
ATOM 11706 O O . ARG B 1 438 ? 21.172 4.309 -5.383 1 94 438 ARG B O 1
ATOM 11713 N N . HIS B 1 439 ? 23.219 3.645 -5.676 1 94.44 439 HIS B N 1
ATOM 11714 C CA . HIS B 1 439 ? 23.656 5.004 -5.953 1 94.44 439 HIS B CA 1
ATOM 11715 C C . HIS B 1 439 ? 24.453 5.066 -7.25 1 94.44 439 HIS B C 1
ATOM 11717 O O . HIS B 1 439 ? 24.953 4.043 -7.727 1 94.44 439 HIS B O 1
ATOM 11723 N N . ILE B 1 440 ? 24.562 6.184 -7.852 1 98.06 440 ILE B N 1
ATOM 11724 C CA . ILE B 1 440 ? 25.266 6.375 -9.109 1 98.06 440 ILE B CA 1
ATOM 11725 C C . ILE B 1 440 ? 26.734 6.676 -8.828 1 98.06 440 ILE B C 1
ATOM 11727 O O . ILE B 1 440 ? 27.062 7.59 -8.07 1 98.06 440 ILE B O 1
ATOM 11731 N N . LYS B 1 441 ? 27.578 5.887 -9.438 1 98 441 LYS B N 1
ATOM 11732 C CA . LYS B 1 441 ? 29.031 6.121 -9.445 1 98 441 LYS B CA 1
ATOM 11733 C C . LYS B 1 441 ? 29.516 6.5 -10.836 1 98 441 LYS B C 1
ATOM 11735 O O . LYS B 1 441 ? 28.859 6.211 -11.836 1 98 441 LYS B O 1
ATOM 11740 N N . LEU B 1 442 ? 30.609 7.227 -10.852 1 98.31 442 LEU B N 1
ATOM 11741 C CA . LEU B 1 442 ? 31.266 7.621 -12.094 1 98.31 442 LEU B CA 1
ATOM 11742 C C . LEU B 1 442 ? 32.719 7.176 -12.109 1 98.31 442 LEU B C 1
ATOM 11744 O O . LEU B 1 442 ? 33.469 7.445 -11.172 1 98.31 442 LEU B O 1
ATOM 11748 N N . PHE B 1 443 ? 33.156 6.379 -13.133 1 98.12 443 PHE B N 1
ATOM 11749 C CA . PHE B 1 443 ? 34.531 5.961 -13.336 1 98.12 443 PHE B CA 1
ATOM 11750 C C . PHE B 1 443 ? 35.188 6.758 -14.461 1 98.12 443 PHE B C 1
ATOM 11752 O O . PHE B 1 443 ? 34.688 6.777 -15.586 1 98.12 443 PHE B O 1
ATOM 11759 N N . ASP B 1 444 ? 36.219 7.441 -14.164 1 97.25 444 ASP B N 1
ATOM 11760 C CA . ASP B 1 444 ? 37.031 8.164 -15.133 1 97.25 444 ASP B CA 1
ATOM 11761 C C . ASP B 1 444 ? 38.094 7.254 -15.727 1 97.25 444 ASP B C 1
ATOM 11763 O O . ASP B 1 444 ? 39.094 6.973 -15.078 1 97.25 444 ASP B O 1
ATOM 11767 N N . MET B 1 445 ? 37.906 6.891 -17 1 94.62 445 MET B N 1
ATOM 11768 C CA . MET B 1 445 ? 38.781 5.938 -17.656 1 94.62 445 MET B CA 1
ATOM 11769 C C . MET B 1 445 ? 40.188 6.551 -17.859 1 94.62 445 MET B C 1
ATOM 11771 O O . MET B 1 445 ? 41.188 5.84 -17.875 1 94.62 445 MET B O 1
ATOM 11775 N N . LEU B 1 446 ? 40.188 7.805 -18.047 1 93 446 LEU B N 1
ATOM 11776 C CA . LEU B 1 446 ? 41.438 8.5 -18.297 1 93 446 LEU B CA 1
ATOM 11777 C C . LEU B 1 446 ? 42.312 8.523 -17.047 1 93 446 LEU B C 1
ATOM 11779 O O . LEU B 1 446 ? 43.5 8.227 -17.109 1 93 446 LEU B O 1
ATOM 11783 N N . ASN B 1 447 ? 41.719 8.789 -15.906 1 94.5 447 ASN B N 1
ATOM 11784 C CA . ASN B 1 447 ? 42.5 8.953 -14.672 1 94.5 447 ASN B CA 1
ATOM 11785 C C . ASN B 1 447 ? 42.406 7.723 -13.781 1 94.5 447 ASN B C 1
ATOM 11787 O O . ASN B 1 447 ? 43.062 7.645 -12.742 1 94.5 447 ASN B O 1
ATOM 11791 N N . ASP B 1 448 ? 41.594 6.777 -14.148 1 95.25 448 ASP B N 1
ATOM 11792 C CA . ASP B 1 448 ? 41.406 5.551 -13.383 1 95.25 448 ASP B CA 1
ATOM 11793 C C . ASP B 1 448 ? 40.938 5.863 -11.961 1 95.25 448 ASP B C 1
ATOM 11795 O O . ASP B 1 448 ? 41.531 5.398 -10.992 1 95.25 448 ASP B O 1
ATOM 11799 N N . LYS B 1 449 ? 39.969 6.73 -11.898 1 96.44 449 LYS B N 1
ATOM 11800 C CA . LYS B 1 449 ? 39.438 7.18 -10.609 1 96.44 449 LYS B CA 1
ATOM 11801 C C . LYS B 1 449 ? 37.938 7.062 -10.555 1 96.44 449 LYS B C 1
ATOM 11803 O O . LYS B 1 449 ? 37.25 7.238 -11.57 1 96.44 449 LYS B O 1
ATOM 11808 N N . HIS B 1 450 ? 37.438 6.77 -9.305 1 97.19 450 HIS B N 1
ATOM 11809 C CA . HIS B 1 450 ? 36 6.684 -9.07 1 97.19 450 HIS B CA 1
ATOM 11810 C C . HIS B 1 450 ? 35.469 7.934 -8.375 1 97.19 450 HIS B C 1
ATOM 11812 O O . HIS B 1 450 ? 36.188 8.516 -7.539 1 97.19 450 HIS B O 1
ATOM 11818 N N . TYR B 1 451 ? 34.281 8.367 -8.695 1 97.25 451 TYR B N 1
ATOM 11819 C CA . TYR B 1 451 ? 33.594 9.461 -8.047 1 97.25 451 TYR B CA 1
ATOM 11820 C C . TYR B 1 451 ? 32.156 9.055 -7.672 1 97.25 451 TYR B C 1
ATOM 11822 O O . TYR B 1 451 ? 31.516 8.32 -8.422 1 97.25 451 TYR B O 1
ATOM 11830 N N . ASP B 1 452 ? 31.688 9.516 -6.492 1 96.31 452 ASP B N 1
ATOM 11831 C CA . ASP B 1 452 ? 30.281 9.344 -6.125 1 96.31 452 ASP B CA 1
ATOM 11832 C C . ASP B 1 452 ? 29.422 10.469 -6.699 1 96.31 452 ASP B C 1
ATOM 11834 O O . ASP B 1 452 ? 29.703 11.648 -6.461 1 96.31 452 ASP B O 1
ATOM 11838 N N . VAL B 1 453 ? 28.406 10.07 -7.367 1 97.5 453 VAL B N 1
ATOM 11839 C CA . VAL B 1 453 ? 27.516 11.062 -7.957 1 97.5 453 VAL B CA 1
ATOM 11840 C C . VAL B 1 453 ? 26.344 11.336 -7.012 1 97.5 453 VAL B C 1
ATOM 11842 O O . VAL B 1 453 ? 25.828 12.453 -6.949 1 97.5 453 VAL B O 1
ATOM 11845 N N . THR B 1 454 ? 25.844 10.305 -6.34 1 96.75 454 THR B N 1
ATOM 11846 C CA . THR B 1 454 ? 24.75 10.445 -5.387 1 96.75 454 THR B CA 1
ATOM 11847 C C . THR B 1 454 ? 25.094 9.758 -4.066 1 96.75 454 THR B C 1
ATOM 11849 O O . THR B 1 454 ? 26.078 9.016 -3.984 1 96.75 454 THR B O 1
ATOM 11852 N N . THR B 1 455 ? 24.281 10.055 -3.025 1 93.44 455 THR B N 1
ATOM 11853 C CA . THR B 1 455 ? 24.422 9.375 -1.741 1 93.44 455 THR B CA 1
ATOM 11854 C C . THR B 1 455 ? 23.797 7.984 -1.798 1 93.44 455 THR B C 1
ATOM 11856 O O . THR B 1 455 ? 23.125 7.641 -2.766 1 93.44 455 THR B O 1
ATOM 11859 N N . GLU B 1 456 ? 24.031 7.164 -0.785 1 89.94 456 GLU B N 1
ATOM 11860 C CA . GLU B 1 456 ? 23.625 5.762 -0.764 1 89.94 456 GLU B CA 1
ATOM 11861 C C . GLU B 1 456 ? 22.266 5.59 -0.077 1 89.94 456 GLU B C 1
ATOM 11863 O O . GLU B 1 456 ? 22.062 4.637 0.679 1 89.94 456 GLU B O 1
ATOM 11868 N N . THR B 1 457 ? 21.312 6.504 -0.335 1 87.5 457 THR B N 1
ATOM 11869 C CA . THR B 1 457 ? 20.125 6.496 0.494 1 87.5 457 THR B CA 1
ATOM 11870 C C . THR B 1 457 ? 18.875 6.227 -0.354 1 87.5 457 THR B C 1
ATOM 11872 O O . THR B 1 457 ? 17.766 6.16 0.169 1 87.5 457 THR B O 1
ATOM 11875 N N . ALA B 1 458 ? 19.031 6.066 -1.646 1 91.81 458 ALA B N 1
ATOM 11876 C CA . ALA B 1 458 ? 17.891 5.863 -2.541 1 91.81 458 ALA B CA 1
ATOM 11877 C C . ALA B 1 458 ? 18.203 4.809 -3.596 1 91.81 458 ALA B C 1
ATOM 11879 O O . ALA B 1 458 ? 19.25 4.168 -3.549 1 91.81 458 ALA B O 1
ATOM 11880 N N . ASN B 1 459 ? 17.188 4.512 -4.391 1 93.31 459 ASN B N 1
ATOM 11881 C CA . ASN B 1 459 ? 17.406 3.693 -5.578 1 93.31 459 ASN B CA 1
ATOM 11882 C C . ASN B 1 459 ? 17.641 4.551 -6.816 1 93.31 459 ASN B C 1
ATOM 11884 O O . ASN B 1 459 ? 16.688 4.977 -7.469 1 93.31 459 ASN B O 1
ATOM 11888 N N . ASP B 1 460 ? 18.859 4.82 -7.09 1 96.44 460 ASP B N 1
ATOM 11889 C CA . ASP B 1 460 ? 19.266 5.605 -8.25 1 96.44 460 ASP B CA 1
ATOM 11890 C C . ASP B 1 460 ? 19.703 4.699 -9.398 1 96.44 460 ASP B C 1
ATOM 11892 O O . ASP B 1 460 ? 20.547 3.824 -9.219 1 96.44 460 ASP B O 1
ATOM 11896 N N . PHE B 1 461 ? 19.141 4.93 -10.562 1 96.12 461 PHE B N 1
ATOM 11897 C CA . PHE B 1 461 ? 19.406 4 -11.656 1 96.12 461 PHE B CA 1
ATOM 11898 C C . PHE B 1 461 ? 19.219 4.691 -13.008 1 96.12 461 PHE B C 1
ATOM 11900 O O . PHE B 1 461 ? 18.938 5.887 -13.062 1 96.12 461 PHE B O 1
ATOM 11907 N N . ALA B 1 462 ? 19.562 4.008 -14.086 1 96.94 462 ALA B N 1
ATOM 11908 C CA . ALA B 1 462 ? 19.406 4.426 -15.477 1 96.94 462 ALA B CA 1
ATOM 11909 C C . ALA B 1 462 ? 20.25 5.672 -15.766 1 96.94 462 ALA B C 1
ATOM 11911 O O . ALA B 1 462 ? 19.734 6.66 -16.297 1 96.94 462 ALA B O 1
ATOM 11912 N N . PRO B 1 463 ? 21.5 5.656 -15.375 1 97.75 463 PRO B N 1
ATOM 11913 C CA . PRO B 1 463 ? 22.328 6.809 -15.758 1 97.75 463 PRO B CA 1
ATOM 11914 C C . PRO B 1 463 ? 22.391 7.012 -17.266 1 97.75 463 PRO B C 1
ATOM 11916 O O . PRO B 1 463 ? 22.359 6.043 -18.031 1 97.75 463 PRO B O 1
ATOM 11919 N N . ALA B 1 464 ? 22.547 8.25 -17.734 1 96.62 464 ALA B N 1
ATOM 11920 C CA . ALA B 1 464 ? 22.594 8.586 -19.156 1 96.62 464 ALA B CA 1
ATOM 11921 C C . ALA B 1 464 ? 23.312 9.922 -19.359 1 96.62 464 ALA B C 1
ATOM 11923 O O . ALA B 1 464 ? 23.016 10.914 -18.688 1 96.62 464 ALA B O 1
ATOM 11924 N N . PHE B 1 465 ? 24.25 9.906 -20.312 1 96.38 465 PHE B N 1
ATOM 11925 C CA . PHE B 1 465 ? 24.969 11.133 -20.656 1 96.38 465 PHE B CA 1
ATOM 11926 C C . PHE B 1 465 ? 24.297 11.852 -21.812 1 96.38 465 PHE B C 1
ATOM 11928 O O . PHE B 1 465 ? 23.734 11.211 -22.703 1 96.38 465 PHE B O 1
ATOM 11935 N N . ASP B 1 466 ? 24.312 13.172 -21.734 1 93.19 466 ASP B N 1
ATOM 11936 C CA . ASP B 1 466 ? 23.906 13.898 -22.922 1 93.19 466 ASP B CA 1
ATOM 11937 C C . ASP B 1 466 ? 24.969 13.828 -24.016 1 93.19 466 ASP B C 1
ATOM 11939 O O . ASP B 1 466 ? 26.078 13.344 -23.766 1 93.19 466 ASP B O 1
ATOM 11943 N N . ALA B 1 467 ? 24.641 14.328 -25.188 1 89.88 467 ALA B N 1
ATOM 11944 C CA . ALA B 1 467 ? 25.469 14.156 -26.375 1 89.88 467 ALA B CA 1
ATOM 11945 C C . ALA B 1 467 ? 26.844 14.797 -26.188 1 89.88 467 ALA B C 1
ATOM 11947 O O . ALA B 1 467 ? 27.844 14.289 -26.719 1 89.88 467 ALA B O 1
ATOM 11948 N N . ASP B 1 468 ? 26.938 15.875 -25.391 1 89.88 468 ASP B N 1
ATOM 11949 C CA . ASP B 1 468 ? 28.172 16.625 -25.25 1 89.88 468 ASP B CA 1
ATOM 11950 C C . ASP B 1 468 ? 28.844 16.328 -23.906 1 89.88 468 ASP B C 1
ATOM 11952 O O . ASP B 1 468 ? 29.828 16.953 -23.547 1 89.88 468 ASP B O 1
ATOM 11956 N N . THR B 1 469 ? 28.297 15.453 -23.125 1 93.94 469 THR B N 1
ATOM 11957 C CA . THR B 1 469 ? 28.797 15.055 -21.812 1 93.94 469 THR B CA 1
ATOM 11958 C C . THR B 1 469 ? 28.875 16.266 -20.875 1 93.94 469 THR B C 1
ATOM 11960 O O . THR B 1 469 ? 29.859 16.438 -20.172 1 93.94 469 THR B O 1
ATOM 11963 N N . ASN B 1 470 ? 27.938 17.156 -21 1 92.75 470 ASN B N 1
ATOM 11964 C CA . ASN B 1 470 ? 27.812 18.281 -20.078 1 92.75 470 ASN B CA 1
ATOM 11965 C C . ASN B 1 470 ? 27.016 17.891 -18.828 1 92.75 470 ASN B C 1
ATOM 11967 O O . ASN B 1 470 ? 27.234 18.453 -17.75 1 92.75 470 ASN B O 1
ATOM 11971 N N . TYR B 1 471 ? 26.109 16.984 -19.062 1 94.88 471 TYR B N 1
ATOM 11972 C CA . TYR B 1 471 ? 25.203 16.578 -18 1 94.88 471 TYR B CA 1
ATOM 11973 C C . TYR B 1 471 ? 25.172 15.055 -17.875 1 94.88 471 TYR B C 1
ATOM 11975 O O . TYR B 1 471 ? 25.312 14.344 -18.875 1 94.88 471 TYR B O 1
ATOM 11983 N N . LEU B 1 472 ? 24.984 14.578 -16.688 1 97.25 472 LEU B N 1
ATOM 11984 C CA . LEU B 1 472 ? 24.609 13.203 -16.375 1 97.25 472 LEU B CA 1
ATOM 11985 C C . LEU B 1 472 ? 23.203 13.141 -15.797 1 97.25 472 LEU B C 1
ATOM 11987 O O . LEU B 1 472 ? 22.922 13.797 -14.789 1 97.25 472 LEU B O 1
ATOM 11991 N N . TYR B 1 473 ? 22.344 12.461 -16.5 1 97.62 473 TYR B N 1
ATOM 11992 C CA . TYR B 1 473 ? 20.984 12.227 -16.016 1 97.62 473 TYR B CA 1
ATOM 11993 C C . TYR B 1 473 ? 20.875 10.867 -15.344 1 97.62 473 TYR B C 1
ATOM 11995 O O . TYR B 1 473 ? 21.688 9.977 -15.586 1 97.62 473 TYR B O 1
ATOM 12003 N N . TYR B 1 474 ? 19.938 10.688 -14.469 1 97.69 474 TYR B N 1
ATOM 12004 C CA . TYR B 1 474 ? 19.578 9.398 -13.891 1 97.69 474 TYR B CA 1
ATOM 12005 C C . TYR B 1 474 ? 18.156 9.422 -13.336 1 97.69 474 TYR B C 1
ATOM 12007 O O . TYR B 1 474 ? 17.531 10.484 -13.273 1 97.69 474 TYR B O 1
ATOM 12015 N N . LEU B 1 475 ? 17.562 8.32 -13.094 1 97.38 475 LEU B N 1
ATOM 12016 C CA . LEU B 1 475 ? 16.266 8.172 -12.422 1 97.38 475 LEU B CA 1
ATOM 12017 C C . LEU B 1 475 ? 16.453 7.816 -10.953 1 97.38 475 LEU B C 1
ATOM 12019 O O . LEU B 1 475 ? 17.453 7.18 -10.586 1 97.38 475 LEU B O 1
ATOM 12023 N N . SER B 1 476 ? 15.555 8.305 -10.141 1 96.62 476 SER B N 1
ATOM 12024 C CA . SER B 1 476 ? 15.68 8 -8.719 1 96.62 476 SER B CA 1
ATOM 12025 C C . SER B 1 476 ? 14.305 7.75 -8.094 1 96.62 476 SER B C 1
ATOM 12027 O O . SER B 1 476 ? 13.344 8.461 -8.383 1 96.62 476 SER B O 1
ATOM 12029 N N . ASN B 1 477 ? 14.211 6.695 -7.316 1 93.94 477 ASN B N 1
ATOM 12030 C CA . ASN B 1 477 ? 13.062 6.469 -6.445 1 93.94 477 ASN B CA 1
ATOM 12031 C C . ASN B 1 477 ? 13.234 7.16 -5.094 1 93.94 477 ASN B C 1
ATOM 12033 O O . ASN B 1 477 ? 13.695 6.547 -4.133 1 93.94 477 ASN B O 1
ATOM 12037 N N . ARG B 1 478 ? 12.891 8.438 -5 1 93.44 478 ARG B N 1
ATOM 12038 C CA . ARG B 1 478 ? 13.102 9.148 -3.746 1 93.44 478 ARG B CA 1
ATOM 12039 C C . ARG B 1 478 ? 12 10.18 -3.516 1 93.44 478 ARG B C 1
ATOM 12041 O O . ARG B 1 478 ? 11.914 10.773 -2.438 1 93.44 478 ARG B O 1
ATOM 12048 N N . SER B 1 479 ? 11.102 10.398 -4.5 1 93.62 479 SER B N 1
ATOM 12049 C CA . SER B 1 479 ? 10 11.344 -4.387 1 93.62 479 SER B CA 1
ATOM 12050 C C . SER B 1 479 ? 8.789 10.711 -3.709 1 93.62 479 SER B C 1
ATOM 12052 O O . SER B 1 479 ? 7.852 10.281 -4.379 1 93.62 479 SER B O 1
ATOM 12054 N N . LEU B 1 480 ? 8.773 10.797 -2.398 1 93.06 480 LEU B N 1
ATOM 12055 C CA . LEU B 1 480 ? 7.777 10.055 -1.641 1 93.06 480 LEU B CA 1
ATOM 12056 C C . LEU B 1 480 ? 6.48 10.844 -1.52 1 93.06 480 LEU B C 1
ATOM 12058 O O . LEU B 1 480 ? 6.484 11.977 -1.02 1 93.06 480 LEU B O 1
ATOM 12062 N N . ASP B 1 481 ? 5.449 10.406 -1.987 1 93 481 ASP B N 1
ATOM 12063 C CA . ASP B 1 481 ? 4.066 10.859 -1.861 1 93 481 ASP B CA 1
ATOM 12064 C C . ASP B 1 481 ? 3.098 9.68 -1.938 1 93 481 ASP B C 1
ATOM 12066 O O . ASP B 1 481 ? 2.568 9.375 -3.008 1 93 481 ASP B O 1
ATOM 12070 N N . PRO B 1 482 ? 2.916 9 -0.807 1 94.06 482 PRO B N 1
ATOM 12071 C CA . PRO B 1 482 ? 2.166 7.742 -0.832 1 94.06 482 PRO B CA 1
ATOM 12072 C C . PRO B 1 482 ? 0.69 7.941 -1.172 1 94.06 482 PRO B C 1
ATOM 12074 O O . PRO B 1 482 ? 0.128 9.008 -0.898 1 94.06 482 PRO B O 1
ATOM 12077 N N . SER B 1 483 ? 0.076 6.961 -1.769 1 93.06 483 SER B N 1
ATOM 12078 C CA . SER B 1 483 ? -1.348 6.926 -2.088 1 93.06 483 SER B CA 1
ATOM 12079 C C . SER B 1 483 ? -2.119 6.082 -1.079 1 93.06 483 SER B C 1
ATOM 12081 O O . SER B 1 483 ? -1.607 5.078 -0.579 1 93.06 483 SER B O 1
ATOM 12083 N N . THR B 1 484 ? -3.314 6.469 -0.833 1 89.75 484 THR B N 1
ATOM 12084 C CA . THR B 1 484 ? -4.145 5.781 0.151 1 89.75 484 THR B CA 1
ATOM 12085 C C . THR B 1 484 ? -4.598 4.426 -0.376 1 89.75 484 THR B C 1
ATOM 12087 O O . THR B 1 484 ? -5.055 4.316 -1.515 1 89.75 484 THR B O 1
ATOM 12090 N N . ASP B 1 485 ? -4.398 3.344 0.436 1 91.12 485 ASP B N 1
ATOM 12091 C CA . ASP B 1 485 ? -5.023 2.049 0.185 1 91.12 485 ASP B CA 1
ATOM 12092 C C . ASP B 1 485 ? -6.531 2.113 0.42 1 91.12 485 ASP B C 1
ATOM 12094 O O . ASP B 1 485 ? -6.988 2.689 1.41 1 91.12 485 ASP B O 1
ATOM 12098 N N . ARG B 1 486 ? -7.355 1.548 -0.421 1 89.31 486 ARG B N 1
ATOM 12099 C CA . ARG B 1 486 ? -8.805 1.728 -0.35 1 89.31 486 ARG B CA 1
ATOM 12100 C C . ARG B 1 486 ? -9.484 0.485 0.216 1 89.31 486 ARG B C 1
ATOM 12102 O O . ARG B 1 486 ? -10.711 0.412 0.268 1 89.31 486 ARG B O 1
ATOM 12109 N N . PHE B 1 487 ? -8.727 -0.515 0.611 1 88.19 487 PHE B N 1
ATOM 12110 C CA . PHE B 1 487 ? -9.297 -1.738 1.165 1 88.19 487 PHE B CA 1
ATOM 12111 C C . PHE B 1 487 ? -8.898 -1.906 2.627 1 88.19 487 PHE B C 1
ATOM 12113 O O . PHE B 1 487 ? -9.695 -2.369 3.443 1 88.19 487 PHE B O 1
ATOM 12120 N N . THR B 1 488 ? -7.695 -1.578 2.936 1 86.12 488 THR B N 1
ATOM 12121 C CA . THR B 1 488 ? -7.164 -1.667 4.289 1 86.12 488 THR B CA 1
ATOM 12122 C C . THR B 1 488 ? -6.488 -0.359 4.691 1 86.12 488 THR B C 1
ATOM 12124 O O . THR B 1 488 ? -6.086 0.427 3.834 1 86.12 488 THR B O 1
ATOM 12127 N N . PHE B 1 489 ? -6.441 -0.16 6.027 1 88.56 489 PHE B N 1
ATOM 12128 C CA . PHE B 1 489 ? -5.684 1.002 6.48 1 88.56 489 PHE B CA 1
ATOM 12129 C C . PHE B 1 489 ? -4.199 0.834 6.172 1 88.56 489 PHE B C 1
ATOM 12131 O O . PHE B 1 489 ? -3.5 0.085 6.859 1 88.56 489 PHE B O 1
ATOM 12138 N N . ASN B 1 490 ? -3.803 1.454 5.141 1 91.19 490 ASN B N 1
ATOM 12139 C CA . ASN B 1 490 ? -2.438 1.375 4.633 1 91.19 490 ASN B CA 1
ATOM 12140 C C . ASN B 1 490 ? -2.166 2.451 3.586 1 91.19 490 ASN B C 1
ATOM 12142 O O . ASN B 1 490 ? -3.078 3.176 3.184 1 91.19 490 ASN B O 1
ATOM 12146 N N . PHE B 1 491 ? -0.906 2.605 3.248 1 91.75 491 PHE B N 1
ATOM 12147 C CA . PHE B 1 491 ? -0.47 3.49 2.174 1 91.75 491 PHE B CA 1
ATOM 12148 C C . PHE B 1 491 ? 0.511 2.775 1.251 1 91.75 491 PHE B C 1
ATOM 12150 O O . PHE B 1 491 ? 1.206 1.849 1.673 1 91.75 491 PHE B O 1
ATOM 12157 N N . GLY B 1 492 ? 0.469 3.119 0.004 1 90.81 492 GLY B N 1
ATOM 12158 C CA . GLY B 1 492 ? 1.405 2.551 -0.952 1 90.81 492 GLY B CA 1
ATOM 12159 C C . GLY B 1 492 ? 2.207 3.6 -1.7 1 90.81 492 GLY B C 1
ATOM 12160 O O . GLY B 1 492 ? 1.678 4.652 -2.057 1 90.81 492 GLY B O 1
ATOM 12161 N N . TYR B 1 493 ? 3.52 3.402 -1.888 1 92.94 493 TYR B N 1
ATOM 12162 C CA . TYR B 1 493 ? 4.398 4.238 -2.697 1 92.94 493 TYR B CA 1
ATOM 12163 C C . TYR B 1 493 ? 4.5 3.703 -4.121 1 92.94 493 TYR B C 1
ATOM 12165 O O . TYR B 1 493 ? 5.297 2.801 -4.395 1 92.94 493 TYR B O 1
ATOM 12173 N N . LEU B 1 494 ? 3.736 4.266 -5.047 1 91.62 494 LEU B N 1
ATOM 12174 C CA . LEU B 1 494 ? 3.623 3.709 -6.391 1 91.62 494 LEU B CA 1
ATOM 12175 C C . LEU B 1 494 ? 4.348 4.59 -7.406 1 91.62 494 LEU B C 1
ATOM 12177 O O . LEU B 1 494 ? 5.098 4.086 -8.242 1 91.62 494 LEU B O 1
ATOM 12181 N N . ASN B 1 495 ? 4.02 5.867 -7.371 1 91.56 495 ASN B N 1
ATOM 12182 C CA . ASN B 1 495 ? 4.691 6.852 -8.219 1 91.56 495 ASN B CA 1
ATOM 12183 C C . ASN B 1 495 ? 5.738 7.641 -7.438 1 91.56 495 ASN B C 1
ATOM 12185 O O . ASN B 1 495 ? 5.418 8.656 -6.816 1 91.56 495 ASN B O 1
ATOM 12189 N N . ILE B 1 496 ? 6.992 7.188 -7.566 1 93.5 496 ILE B N 1
ATOM 12190 C CA . ILE B 1 496 ? 7.977 7.832 -6.707 1 93.5 496 ILE B CA 1
ATOM 12191 C C . ILE B 1 496 ? 9.242 8.141 -7.512 1 93.5 496 ILE B C 1
ATOM 12193 O O . ILE B 1 496 ? 10.242 8.602 -6.957 1 93.5 496 ILE B O 1
ATOM 12197 N N . THR B 1 497 ? 9.258 7.84 -8.836 1 95.94 497 THR B N 1
ATOM 12198 C CA . THR B 1 497 ? 10.445 8.047 -9.656 1 95.94 497 THR B CA 1
ATOM 12199 C C . THR B 1 497 ? 10.398 9.406 -10.352 1 95.94 497 THR B C 1
ATOM 12201 O O . THR B 1 497 ? 9.359 9.797 -10.883 1 95.94 497 THR B O 1
ATOM 12204 N N . ARG B 1 498 ? 11.453 10.086 -10.305 1 96.31 498 ARG B N 1
ATOM 12205 C CA . ARG B 1 498 ? 11.664 11.297 -11.094 1 96.31 498 ARG B CA 1
ATOM 12206 C C . ARG B 1 498 ? 13.031 11.281 -11.766 1 96.31 498 ARG B C 1
ATOM 12208 O O . ARG B 1 498 ? 13.961 10.625 -11.289 1 96.31 498 ARG B O 1
ATOM 12215 N N . PRO B 1 499 ? 13.125 11.953 -12.914 1 97.44 499 PRO B N 1
ATOM 12216 C CA . PRO B 1 499 ? 14.453 12.156 -13.5 1 97.44 499 PRO B CA 1
ATOM 12217 C C . PRO B 1 499 ? 15.25 13.242 -12.773 1 97.44 499 PRO B C 1
ATOM 12219 O O . PRO B 1 499 ? 14.688 14.258 -12.367 1 97.44 499 PRO B O 1
ATOM 12222 N N . PHE B 1 500 ? 16.484 13 -12.562 1 97.19 500 PHE B N 1
ATOM 12223 C CA . PHE B 1 500 ? 17.422 13.938 -11.969 1 97.19 500 PHE B CA 1
ATOM 12224 C C . PHE B 1 500 ? 18.547 14.273 -12.945 1 97.19 500 PHE B C 1
ATOM 12226 O O . PHE B 1 500 ? 18.781 13.539 -13.914 1 97.19 500 PHE B O 1
ATOM 12233 N N . VAL B 1 501 ? 19.266 15.367 -12.711 1 96.12 501 VAL B N 1
ATOM 12234 C CA . VAL B 1 501 ? 20.359 15.805 -13.578 1 96.12 501 VAL B CA 1
ATOM 12235 C C . VAL B 1 501 ? 21.5 16.344 -12.727 1 96.12 501 VAL B C 1
ATOM 12237 O O . VAL B 1 501 ? 21.266 16.969 -11.688 1 96.12 501 VAL B O 1
ATOM 12240 N N . VAL B 1 502 ? 22.703 16.078 -13.125 1 95.31 502 VAL B N 1
ATOM 12241 C CA . VAL B 1 502 ? 23.922 16.562 -12.508 1 95.31 502 VAL B CA 1
ATOM 12242 C C . VAL B 1 502 ? 24.828 17.203 -13.562 1 95.31 502 VAL B C 1
ATOM 12244 O O . VAL B 1 502 ? 25.266 16.531 -14.5 1 95.31 502 VAL B O 1
ATOM 12247 N N . PRO B 1 503 ? 25.125 18.484 -13.469 1 91.88 503 PRO B N 1
ATOM 12248 C CA . PRO B 1 503 ? 26.125 19.062 -14.359 1 91.88 503 PRO B CA 1
ATOM 12249 C C . PRO B 1 503 ? 27.531 18.531 -14.094 1 91.88 503 PRO B C 1
ATOM 12251 O O . PRO B 1 503 ? 27.953 18.438 -12.938 1 91.88 503 PRO B O 1
ATOM 12254 N N . LEU B 1 504 ? 28.234 18.188 -15.148 1 94.44 504 LEU B N 1
ATOM 12255 C CA . LEU B 1 504 ? 29.547 17.578 -15 1 94.44 504 LEU B CA 1
ATOM 12256 C C . LEU B 1 504 ? 30.656 18.625 -15.125 1 94.44 504 LEU B C 1
ATOM 12258 O O . LEU B 1 504 ? 31.797 18.375 -14.727 1 94.44 504 LEU B O 1
ATOM 12262 N N . LYS B 1 505 ? 30.281 19.75 -15.672 1 90.19 505 LYS B N 1
ATOM 12263 C CA . LYS B 1 505 ? 31.281 20.797 -15.938 1 90.19 505 LYS B CA 1
ATOM 12264 C C . LYS B 1 505 ? 30.953 22.062 -15.141 1 90.19 505 LYS B C 1
ATOM 12266 O O . LYS B 1 505 ? 29.797 22.375 -14.883 1 90.19 505 LYS B O 1
ATOM 12271 N N . LYS B 1 506 ? 31.969 22.797 -14.82 1 82.75 506 LYS B N 1
ATOM 12272 C CA . LYS B 1 506 ? 31.812 24.078 -14.133 1 82.75 506 LYS B CA 1
ATOM 12273 C C . LYS B 1 506 ? 31.016 25.062 -14.977 1 82.75 506 LYS B C 1
ATOM 12275 O O . LYS B 1 506 ? 31.203 25.141 -16.203 1 82.75 506 LYS B O 1
ATOM 12280 N N . GLY B 1 507 ? 30.125 25.766 -14.336 1 77.81 507 GLY B N 1
ATOM 12281 C CA . GLY B 1 507 ? 29.375 26.812 -15.008 1 77.81 507 GLY B CA 1
ATOM 12282 C C . GLY B 1 507 ? 28.031 26.344 -15.547 1 77.81 507 GLY B C 1
ATOM 12283 O O . GLY B 1 507 ? 27.156 27.141 -15.82 1 77.81 507 GLY B O 1
ATOM 12284 N N . TYR B 1 508 ? 27.922 25.047 -15.758 1 82.19 508 TYR B N 1
ATOM 12285 C CA . TYR B 1 508 ? 26.656 24.5 -16.219 1 82.19 508 TYR B CA 1
ATOM 12286 C C . TYR B 1 508 ? 25.641 24.422 -15.086 1 82.19 508 TYR B C 1
ATOM 12288 O O . TYR B 1 508 ? 26 24.062 -13.961 1 82.19 508 TYR B O 1
ATOM 12296 N N . VAL B 1 509 ? 24.469 24.906 -15.414 1 79.75 509 VAL B N 1
ATOM 12297 C CA . VAL B 1 509 ? 23.391 24.844 -14.438 1 79.75 509 VAL B CA 1
ATOM 12298 C C . VAL B 1 509 ? 22.312 23.875 -14.922 1 79.75 509 VAL B C 1
ATOM 12300 O O . VAL B 1 509 ? 22.156 23.656 -16.125 1 79.75 509 VAL B O 1
ATOM 12303 N N . SER B 1 510 ? 21.578 23.375 -13.977 1 85 510 SER B N 1
ATOM 12304 C CA . SER B 1 510 ? 20.516 22.438 -14.297 1 85 510 SER B CA 1
ATOM 12305 C C . SER B 1 510 ? 19.484 23.062 -15.242 1 85 510 SER B C 1
ATOM 12307 O O . SER B 1 510 ? 19.094 24.219 -15.07 1 85 510 SER B O 1
ATOM 12309 N N . PRO B 1 511 ? 19.047 22.281 -16.25 1 83.94 511 PRO B N 1
ATOM 12310 C CA . PRO B 1 511 ? 17.984 22.766 -17.125 1 83.94 511 PRO B CA 1
ATOM 12311 C C . PRO B 1 511 ? 16.656 22.938 -16.406 1 83.94 511 PRO B C 1
ATOM 12313 O O . PRO B 1 511 ? 15.727 23.562 -16.938 1 83.94 511 PRO B O 1
ATOM 12316 N N . ALA B 1 512 ? 16.562 22.516 -15.211 1 79.31 512 ALA B N 1
ATOM 12317 C CA . ALA B 1 512 ? 15.352 22.609 -14.414 1 79.31 512 ALA B CA 1
ATOM 12318 C C . ALA B 1 512 ? 15.172 24 -13.836 1 79.31 512 ALA B C 1
ATOM 12320 O O . ALA B 1 512 ? 14.078 24.375 -13.422 1 79.31 512 ALA B O 1
ATOM 12321 N N . ARG B 1 513 ? 16.156 24.75 -13.742 1 78.38 513 ARG B N 1
ATOM 12322 C CA . ARG B 1 513 ? 16.156 26.031 -13.031 1 78.38 513 ARG B CA 1
ATOM 12323 C C . ARG B 1 513 ? 15.477 27.109 -13.867 1 78.38 513 ARG B C 1
ATOM 12325 O O . ARG B 1 513 ? 15.406 27 -15.094 1 78.38 513 ARG B O 1
ATOM 12332 N N . ASN B 1 514 ? 15.016 28.094 -13.211 1 69.62 514 ASN B N 1
ATOM 12333 C CA . ASN B 1 514 ? 14.289 29.188 -13.828 1 69.62 514 ASN B CA 1
ATOM 12334 C C . ASN B 1 514 ? 15.25 30.25 -14.375 1 69.62 514 ASN B C 1
ATOM 12336 O O . ASN B 1 514 ? 14.844 31.125 -15.141 1 69.62 514 ASN B O 1
ATOM 12340 N N . MET B 1 515 ? 16.484 30.203 -14.07 1 67.06 515 MET B N 1
ATOM 12341 C CA . MET B 1 515 ? 17.438 31.25 -14.453 1 67.06 515 MET B CA 1
ATOM 12342 C C . MET B 1 515 ? 17.547 31.359 -15.969 1 67.06 515 MET B C 1
ATOM 12344 O O . MET B 1 515 ? 17.406 30.359 -16.672 1 67.06 515 MET B O 1
ATOM 12348 N N . PRO B 1 516 ? 17.641 32.656 -16.312 1 62.09 516 PRO B N 1
ATOM 12349 C CA . PRO B 1 516 ? 17.906 32.812 -17.75 1 62.09 516 PRO B CA 1
ATOM 12350 C C . PRO B 1 516 ? 19.172 32.094 -18.203 1 62.09 516 PRO B C 1
ATOM 12352 O O . PRO B 1 516 ? 20.234 32.281 -17.625 1 62.09 516 PRO B O 1
ATOM 12355 N N . GLN B 1 517 ? 19.094 31.234 -19.016 1 59.81 517 GLN B N 1
ATOM 12356 C CA . GLN B 1 517 ? 20.156 30.359 -19.5 1 59.81 517 GLN B CA 1
ATOM 12357 C C . GLN B 1 517 ? 21.297 31.172 -20.125 1 59.81 517 GLN B C 1
ATOM 12359 O O . GLN B 1 517 ? 22.438 30.719 -20.172 1 59.81 517 GLN B O 1
ATOM 12364 N N . ASP B 1 518 ? 20.984 32.375 -20.5 1 59.84 518 ASP B N 1
ATOM 12365 C CA . ASP B 1 518 ? 21.953 33.188 -21.234 1 59.84 518 ASP B CA 1
ATOM 12366 C C . ASP B 1 518 ? 22.984 33.812 -20.297 1 59.84 518 ASP B C 1
ATOM 12368 O O . ASP B 1 518 ? 24.047 34.25 -20.734 1 59.84 518 ASP B O 1
ATOM 12372 N N . ILE B 1 519 ? 22.656 33.844 -19.125 1 60.69 519 ILE B N 1
ATOM 12373 C CA . ILE B 1 519 ? 23.578 34.5 -18.188 1 60.69 519 ILE B CA 1
ATOM 12374 C C . ILE B 1 519 ? 24.453 33.438 -17.516 1 60.69 519 ILE B C 1
ATOM 12376 O O . ILE B 1 519 ? 24.125 32.969 -16.438 1 60.69 519 ILE B O 1
ATOM 12380 N N . GLU B 1 520 ? 24.797 32.469 -18.156 1 57.31 520 GLU B N 1
ATOM 12381 C CA . GLU B 1 520 ? 25.609 31.438 -17.484 1 57.31 520 GLU B CA 1
ATOM 12382 C C . GLU B 1 520 ? 27.094 31.797 -17.547 1 57.31 520 GLU B C 1
ATOM 12384 O O . GLU B 1 520 ? 27.562 32.344 -18.547 1 57.31 520 GLU B O 1
ATOM 12389 N N . PRO B 1 521 ? 27.766 31.641 -16.344 1 61.38 521 PRO B N 1
ATOM 12390 C CA . PRO B 1 521 ? 29.219 31.844 -16.312 1 61.38 521 PRO B CA 1
ATOM 12391 C C . PRO B 1 521 ? 29.938 31.094 -17.422 1 61.38 521 PRO B C 1
ATOM 12393 O O . PRO B 1 521 ? 29.344 30.266 -18.109 1 61.38 521 PRO B O 1
ATOM 12396 N N . GLU B 1 522 ? 31.172 31.5 -17.516 1 63.09 522 GLU B N 1
ATOM 12397 C CA . GLU B 1 522 ? 32.094 30.859 -18.469 1 63.09 522 GLU B CA 1
ATOM 12398 C C . GLU B 1 522 ? 32.188 29.359 -18.234 1 63.09 522 GLU B C 1
ATOM 12400 O O . GLU B 1 522 ? 32.344 28.906 -17.094 1 63.09 522 GLU B O 1
ATOM 12405 N N . LYS B 1 523 ? 31.844 28.531 -19.297 1 68.06 523 LYS B N 1
ATOM 12406 C CA . LYS B 1 523 ? 31.891 27.078 -19.281 1 68.06 523 LYS B CA 1
ATOM 12407 C C . LYS B 1 523 ? 33.344 26.578 -19.219 1 68.06 523 LYS B C 1
ATOM 12409 O O . LYS B 1 523 ? 34.219 27.156 -19.859 1 68.06 523 LYS B O 1
ATOM 12414 N N . GLY B 1 524 ? 33.5 25.734 -18.109 1 77.44 524 GLY B N 1
ATOM 12415 C CA . GLY B 1 524 ? 34.875 25.281 -17.844 1 77.44 524 GLY B CA 1
ATOM 12416 C C . GLY B 1 524 ? 35.031 23.781 -17.922 1 77.44 524 GLY B C 1
ATOM 12417 O O . GLY B 1 524 ? 34.312 23.109 -18.688 1 77.44 524 GLY B O 1
ATOM 12418 N N . GLU B 1 525 ? 36.062 23.312 -17.172 1 87.12 525 GLU B N 1
ATOM 12419 C CA . GLU B 1 525 ? 36.469 21.922 -17.141 1 87.12 525 GLU B CA 1
ATOM 12420 C C . GLU B 1 525 ? 35.531 21.094 -16.266 1 87.12 525 GLU B C 1
ATOM 12422 O O . GLU B 1 525 ? 34.656 21.641 -15.578 1 87.12 525 GLU B O 1
ATOM 12427 N N . TYR B 1 526 ? 35.719 19.719 -16.438 1 91.81 526 TYR B N 1
ATOM 12428 C CA . TYR B 1 526 ? 34.969 18.797 -15.594 1 91.81 526 TYR B CA 1
ATOM 12429 C C . TYR B 1 526 ? 35.219 19.078 -14.117 1 91.81 526 TYR B C 1
ATOM 12431 O O . TYR B 1 526 ? 36.344 19.344 -13.719 1 91.81 526 TYR B O 1
ATOM 12439 N N . ASP B 1 527 ? 34.25 19.188 -13.305 1 88.75 527 ASP B N 1
ATOM 12440 C CA . ASP B 1 527 ? 34.312 19.312 -11.852 1 88.75 527 ASP B CA 1
ATOM 12441 C C . ASP B 1 527 ? 33.656 18.094 -11.172 1 88.75 527 ASP B C 1
ATOM 12443 O O . ASP B 1 527 ? 32.5 18.156 -10.75 1 88.75 527 ASP B O 1
ATOM 12447 N N . LEU B 1 528 ? 34.406 17.094 -10.969 1 94 528 LEU B N 1
ATOM 12448 C CA . LEU B 1 528 ? 33.875 15.797 -10.609 1 94 528 LEU B CA 1
ATOM 12449 C C . LEU B 1 528 ? 33.812 15.633 -9.094 1 94 528 LEU B C 1
ATOM 12451 O O . LEU B 1 528 ? 33.094 14.75 -8.594 1 94 528 LEU B O 1
ATOM 12455 N N . GLU B 1 529 ? 34.438 16.516 -8.328 1 89.44 529 GLU B N 1
ATOM 12456 C CA . GLU B 1 529 ? 34.469 16.391 -6.875 1 89.44 529 GLU B CA 1
ATOM 12457 C C . GLU B 1 529 ? 33.156 16.859 -6.234 1 89.44 529 GLU B C 1
ATOM 12459 O O . GLU B 1 529 ? 32.844 16.453 -5.117 1 89.44 529 GLU B O 1
ATOM 12464 N N . ARG B 1 530 ? 32.406 17.578 -6.863 1 87.75 530 ARG B N 1
ATOM 12465 C CA . ARG B 1 530 ? 31.234 18.203 -6.262 1 87.75 530 ARG B CA 1
ATOM 12466 C C . ARG B 1 530 ? 29.969 17.438 -6.637 1 87.75 530 ARG B C 1
ATOM 12468 O O . ARG B 1 530 ? 28.875 17.812 -6.211 1 87.75 530 ARG B O 1
ATOM 12475 N N . LEU B 1 531 ? 30.016 16.422 -7.383 1 92.88 531 LEU B N 1
ATOM 12476 C CA . LEU B 1 531 ? 28.875 15.789 -8.031 1 92.88 531 LEU B CA 1
ATOM 12477 C C . LEU B 1 531 ? 27.844 15.352 -6.996 1 92.88 531 LEU B C 1
ATOM 12479 O O . LEU B 1 531 ? 26.641 15.508 -7.211 1 92.88 531 LEU B O 1
ATOM 12483 N N . LYS B 1 532 ? 28.25 14.969 -5.902 1 91.5 532 LYS B N 1
ATOM 12484 C CA . LYS B 1 532 ? 27.391 14.406 -4.863 1 91.5 532 LYS B CA 1
ATOM 12485 C C . LYS B 1 532 ? 26.469 15.469 -4.285 1 91.5 532 LYS B C 1
ATOM 12487 O O . LYS B 1 532 ? 25.422 15.141 -3.707 1 91.5 532 LYS B O 1
ATOM 12492 N N . TYR B 1 533 ? 26.734 16.766 -4.531 1 89.38 533 TYR B N 1
ATOM 12493 C CA . TYR B 1 533 ? 26.047 17.844 -3.818 1 89.38 533 TYR B CA 1
ATOM 12494 C C . TYR B 1 533 ? 25.172 18.656 -4.766 1 89.38 533 TYR B C 1
ATOM 12496 O O . TYR B 1 533 ? 24.438 19.531 -4.332 1 89.38 533 TYR B O 1
ATOM 12504 N N . ILE B 1 534 ? 25.141 18.312 -6.074 1 89.56 534 ILE B N 1
ATOM 12505 C CA . ILE B 1 534 ? 24.562 19.297 -6.973 1 89.56 534 ILE B CA 1
ATOM 12506 C C . ILE B 1 534 ? 23.484 18.641 -7.832 1 89.56 534 ILE B C 1
ATOM 12508 O O . ILE B 1 534 ? 23.031 19.219 -8.828 1 89.56 534 ILE B O 1
ATOM 12512 N N . SER B 1 535 ? 23.094 17.406 -7.496 1 92.06 535 SER B N 1
ATOM 12513 C CA . SER B 1 535 ? 22 16.734 -8.188 1 92.06 535 SER B CA 1
ATOM 12514 C C . SER B 1 535 ? 20.688 17.453 -7.977 1 92.06 535 SER B C 1
ATOM 12516 O O . SER B 1 535 ? 20.391 17.922 -6.875 1 92.06 535 SER B O 1
ATOM 12518 N N . GLU B 1 536 ? 19.812 17.625 -9.039 1 92.31 536 GLU B N 1
ATOM 12519 C CA . GLU B 1 536 ? 18.5 18.25 -8.953 1 92.31 536 GLU B CA 1
ATOM 12520 C C . GLU B 1 536 ? 17.484 17.484 -9.789 1 92.31 536 GLU B C 1
ATOM 12522 O O . GLU B 1 536 ? 17.797 16.969 -10.859 1 92.31 536 GLU B O 1
ATOM 12527 N N . PRO B 1 537 ? 16.25 17.5 -9.344 1 94.5 537 PRO B N 1
ATOM 12528 C CA . PRO B 1 537 ? 15.211 16.859 -10.156 1 94.5 537 PRO B CA 1
ATOM 12529 C C . PRO B 1 537 ? 14.742 17.719 -11.32 1 94.5 537 PRO B C 1
ATOM 12531 O O . PRO B 1 537 ? 14.727 18.953 -11.203 1 94.5 537 PRO B O 1
ATOM 12534 N N . LEU B 1 538 ? 14.359 17.078 -12.375 1 95.19 538 LEU B N 1
ATOM 12535 C CA . LEU B 1 538 ? 13.617 17.781 -13.414 1 95.19 538 LEU B CA 1
ATOM 12536 C C . LEU B 1 538 ? 12.164 17.984 -12.992 1 95.19 538 LEU B C 1
ATOM 12538 O O . LEU B 1 538 ? 11.617 17.203 -12.219 1 95.19 538 LEU B O 1
ATOM 12542 N N . PRO B 1 539 ? 11.602 19.094 -13.438 1 91.81 539 PRO B N 1
ATOM 12543 C CA . PRO B 1 539 ? 10.242 19.406 -13 1 91.81 539 PRO B CA 1
ATOM 12544 C C . PRO B 1 539 ? 9.18 18.594 -13.742 1 91.81 539 PRO B C 1
ATOM 12546 O O . PRO B 1 539 ? 8.312 19.156 -14.406 1 91.81 539 PRO B O 1
ATOM 12549 N N . VAL B 1 540 ? 9.211 17.297 -13.586 1 93.88 540 VAL B N 1
ATOM 12550 C CA . VAL B 1 540 ? 8.203 16.375 -14.094 1 93.88 540 VAL B CA 1
ATOM 12551 C C . VAL B 1 540 ? 7.504 15.68 -12.93 1 93.88 540 VAL B C 1
ATOM 12553 O O . VAL B 1 540 ? 8.109 15.461 -11.875 1 93.88 540 VAL B O 1
ATOM 12556 N N . ASP B 1 541 ? 6.23 15.383 -13.117 1 91.69 541 ASP B N 1
ATOM 12557 C CA . ASP B 1 541 ? 5.516 14.656 -12.078 1 91.69 541 ASP B CA 1
ATOM 12558 C C . ASP B 1 541 ? 6.113 13.266 -11.859 1 91.69 541 ASP B C 1
ATOM 12560 O O . ASP B 1 541 ? 6.605 12.648 -12.805 1 91.69 541 ASP B O 1
ATOM 12564 N N . GLN B 1 542 ? 6.105 12.867 -10.656 1 94.19 542 GLN B N 1
ATOM 12565 C CA . GLN B 1 542 ? 6.617 11.531 -10.352 1 94.19 542 GLN B CA 1
ATOM 12566 C C . GLN B 1 542 ? 5.777 10.453 -11.023 1 94.19 542 GLN B C 1
ATOM 12568 O O . GLN B 1 542 ? 4.562 10.602 -11.172 1 94.19 542 GLN B O 1
ATOM 12573 N N . ALA B 1 543 ? 6.332 9.367 -11.414 1 94.81 543 ALA B N 1
ATOM 12574 C CA . ALA B 1 543 ? 5.727 8.195 -12.031 1 94.81 543 ALA B CA 1
ATOM 12575 C C . ALA B 1 543 ? 6.613 6.965 -11.859 1 94.81 543 ALA B C 1
ATOM 12577 O O . ALA B 1 543 ? 7.504 6.949 -11 1 94.81 543 ALA B O 1
ATOM 12578 N N . ASP B 1 544 ? 6.293 5.855 -12.516 1 93.94 544 ASP B N 1
ATOM 12579 C CA . ASP B 1 544 ? 7.164 4.688 -12.609 1 93.94 544 ASP B CA 1
ATOM 12580 C C . ASP B 1 544 ? 8.023 4.746 -13.867 1 93.94 544 ASP B C 1
ATOM 12582 O O . ASP B 1 544 ? 7.793 3.99 -14.82 1 93.94 544 ASP B O 1
ATOM 12586 N N . TYR B 1 545 ? 9.016 5.676 -13.82 1 96.62 545 TYR B N 1
ATOM 12587 C CA . TYR B 1 545 ? 9.961 5.773 -14.922 1 96.62 545 TYR B CA 1
ATOM 12588 C C . TYR B 1 545 ? 11.008 4.668 -14.852 1 96.62 545 TYR B C 1
ATOM 12590 O O . TYR B 1 545 ? 11.547 4.387 -13.773 1 96.62 545 TYR B O 1
ATOM 12598 N N . ARG B 1 546 ? 11.344 4.082 -16.031 1 94.5 546 ARG B N 1
ATOM 12599 C CA . ARG B 1 546 ? 12.234 2.926 -16.031 1 94.5 546 ARG B CA 1
ATOM 12600 C C . ARG B 1 546 ? 13.484 3.184 -16.859 1 94.5 546 ARG B C 1
ATOM 12602 O O . ARG B 1 546 ? 14.5 2.514 -16.703 1 94.5 546 ARG B O 1
ATOM 12609 N N . SER B 1 547 ? 13.398 4.141 -17.75 1 94.75 547 SER B N 1
ATOM 12610 C CA . SER B 1 547 ? 14.57 4.535 -18.547 1 94.75 547 SER B CA 1
ATOM 12611 C C . SER B 1 547 ? 14.5 6.012 -18.922 1 94.75 547 SER B C 1
ATOM 12613 O O . SER B 1 547 ? 13.422 6.609 -18.938 1 94.75 547 SER B O 1
ATOM 12615 N N . ILE B 1 548 ? 15.617 6.602 -19.141 1 95.94 548 ILE B N 1
ATOM 12616 C CA . ILE B 1 548 ? 15.75 7.996 -19.547 1 95.94 548 ILE B CA 1
ATOM 12617 C C . ILE B 1 548 ? 16.766 8.109 -20.672 1 95.94 548 ILE B C 1
ATOM 12619 O O . ILE B 1 548 ? 17.797 7.434 -20.656 1 95.94 548 ILE B O 1
ATOM 12623 N N . THR B 1 549 ? 16.438 8.82 -21.703 1 94.19 549 THR B N 1
ATOM 12624 C CA . THR B 1 549 ? 17.359 9.117 -22.797 1 94.19 549 THR B CA 1
ATOM 12625 C C . THR B 1 549 ? 17.422 10.617 -23.062 1 94.19 549 THR B C 1
ATOM 12627 O O . THR B 1 549 ? 16.438 11.219 -23.516 1 94.19 549 THR B O 1
ATOM 12630 N N . PRO B 1 550 ? 18.578 11.195 -22.797 1 94.31 550 PRO B N 1
ATOM 12631 C CA . PRO B 1 550 ? 18.719 12.633 -23.062 1 94.31 550 PRO B CA 1
ATOM 12632 C C . PRO B 1 550 ? 18.672 12.969 -24.547 1 94.31 550 PRO B C 1
ATOM 12634 O O . PRO B 1 550 ? 19.234 12.227 -25.375 1 94.31 550 PRO B O 1
ATOM 12637 N N . LEU B 1 551 ? 17.984 13.961 -24.891 1 91.75 551 LEU B N 1
ATOM 12638 C CA . LEU B 1 551 ? 17.938 14.562 -26.219 1 91.75 551 LEU B CA 1
ATOM 12639 C C . LEU B 1 551 ? 18.516 15.977 -26.203 1 91.75 551 LEU B C 1
ATOM 12641 O O . LEU B 1 551 ? 18.938 16.453 -25.141 1 91.75 551 LEU B O 1
ATOM 12645 N N . LYS B 1 552 ? 18.547 16.578 -27.344 1 86.69 552 LYS B N 1
ATOM 12646 C CA . LYS B 1 552 ? 19.062 17.953 -27.406 1 86.69 552 LYS B CA 1
ATOM 12647 C C . LYS B 1 552 ? 18.125 18.922 -26.719 1 86.69 552 LYS B C 1
ATOM 12649 O O . LYS B 1 552 ? 18.578 19.844 -26.031 1 86.69 552 LYS B O 1
ATOM 12654 N N . ASP B 1 553 ? 16.891 18.75 -26.891 1 89.31 553 ASP B N 1
ATOM 12655 C CA . ASP B 1 553 ? 15.922 19.734 -26.391 1 89.31 553 ASP B CA 1
ATOM 12656 C C . ASP B 1 553 ? 15.094 19.156 -25.25 1 89.31 553 ASP B C 1
ATOM 12658 O O . ASP B 1 553 ? 14.078 19.75 -24.859 1 89.31 553 ASP B O 1
ATOM 12662 N N . GLY B 1 554 ? 15.484 18.094 -24.75 1 92.62 554 GLY B N 1
ATOM 12663 C CA . GLY B 1 554 ? 14.727 17.469 -23.672 1 92.62 554 GLY B CA 1
ATOM 12664 C C . GLY B 1 554 ? 15.227 16.078 -23.328 1 92.62 554 GLY B C 1
ATOM 12665 O O . GLY B 1 554 ? 16.391 15.758 -23.547 1 92.62 554 GLY B O 1
ATOM 12666 N N . VAL B 1 555 ? 14.367 15.312 -22.641 1 95.31 555 VAL B N 1
ATOM 12667 C CA . VAL B 1 555 ? 14.68 13.922 -22.328 1 95.31 555 VAL B CA 1
ATOM 12668 C C . VAL B 1 555 ? 13.492 13.031 -22.688 1 95.31 555 VAL B C 1
ATOM 12670 O O . VAL B 1 555 ? 12.344 13.453 -22.578 1 95.31 555 VAL B O 1
ATOM 12673 N N . LEU B 1 556 ? 13.781 11.867 -23.188 1 94.56 556 LEU B N 1
ATOM 12674 C CA . LEU B 1 556 ? 12.789 10.812 -23.391 1 94.56 556 LEU B CA 1
ATOM 12675 C C . LEU B 1 556 ? 12.703 9.898 -22.172 1 94.56 556 LEU B C 1
ATOM 12677 O O . LEU B 1 556 ? 13.727 9.469 -21.641 1 94.56 556 LEU B O 1
ATOM 12681 N N . LEU B 1 557 ? 11.461 9.672 -21.734 1 96 557 LEU B N 1
ATOM 12682 C CA . LEU B 1 557 ? 11.227 8.828 -20.562 1 96 557 LEU B CA 1
ATOM 12683 C C . LEU B 1 557 ? 10.32 7.652 -20.922 1 96 557 LEU B C 1
ATOM 12685 O O . LEU B 1 557 ? 9.359 7.816 -21.672 1 96 557 LEU B O 1
ATOM 12689 N N . PHE B 1 558 ? 10.719 6.461 -20.516 1 95.12 558 PHE B N 1
ATOM 12690 C CA . PHE B 1 558 ? 9.852 5.289 -20.578 1 95.12 558 PHE B CA 1
ATOM 12691 C C . PHE B 1 558 ? 9.156 5.062 -19.234 1 95.12 558 PHE B C 1
ATOM 12693 O O . PHE B 1 558 ? 9.812 4.91 -18.203 1 95.12 558 PHE B O 1
ATOM 12700 N N . SER B 1 559 ? 7.855 5.074 -19.234 1 95.69 559 SER B N 1
ATOM 12701 C CA . SER B 1 559 ? 7.074 4.953 -18.016 1 95.69 559 SER B CA 1
ATOM 12702 C C . SER B 1 559 ? 6.082 3.797 -18.094 1 95.69 559 SER B C 1
ATOM 12704 O O . SER B 1 559 ? 5.578 3.488 -19.172 1 95.69 559 SER B O 1
ATOM 12706 N N . VAL B 1 560 ? 5.867 3.111 -16.969 1 93.44 560 VAL B N 1
ATOM 12707 C CA . VAL B 1 560 ? 4.855 2.066 -16.891 1 93.44 560 VAL B CA 1
ATOM 12708 C C . VAL B 1 560 ? 3.713 2.529 -15.984 1 93.44 560 VAL B C 1
ATOM 12710 O O . VAL B 1 560 ? 3.918 2.799 -14.797 1 93.44 560 VAL B O 1
ATOM 12713 N N . PRO B 1 561 ? 2.479 2.582 -16.516 1 91.06 561 PRO B N 1
ATOM 12714 C CA . PRO B 1 561 ? 1.339 2.996 -15.695 1 91.06 561 PRO B CA 1
ATOM 12715 C C . PRO B 1 561 ? 1.063 2.033 -14.539 1 91.06 561 PRO B C 1
ATOM 12717 O O . PRO B 1 561 ? 1.322 0.833 -14.656 1 91.06 561 PRO B O 1
ATOM 12720 N N . ILE B 1 562 ? 0.523 2.582 -13.461 1 90.25 562 ILE B N 1
ATOM 12721 C CA . ILE B 1 562 ? 0.169 1.772 -12.297 1 90.25 562 ILE B CA 1
ATOM 12722 C C . ILE B 1 562 ? -0.858 0.716 -12.695 1 90.25 562 ILE B C 1
ATOM 12724 O O . ILE B 1 562 ? -1.828 1.02 -13.398 1 90.25 562 ILE B O 1
ATOM 12728 N N . HIS B 1 563 ? -0.659 -0.504 -12.32 1 88.38 563 HIS B N 1
ATOM 12729 C CA . HIS B 1 563 ? -1.553 -1.616 -12.617 1 88.38 563 HIS B CA 1
ATOM 12730 C C . HIS B 1 563 ? -1.488 -2.686 -11.539 1 88.38 563 HIS B C 1
ATOM 12732 O O . HIS B 1 563 ? -0.593 -2.664 -10.688 1 88.38 563 HIS B O 1
ATOM 12738 N N . GLY B 1 564 ? -2.455 -3.666 -11.594 1 88.44 564 GLY B N 1
ATOM 12739 C CA . GLY B 1 564 ? -2.461 -4.785 -10.664 1 88.44 564 GLY B CA 1
ATOM 12740 C C . GLY B 1 564 ? -1.451 -5.859 -11.023 1 88.44 564 GLY B C 1
ATOM 12741 O O . GLY B 1 564 ? -1.002 -5.945 -12.164 1 88.44 564 GLY B O 1
ATOM 12742 N N . GLU B 1 565 ? -1.158 -6.719 -10.086 1 87.12 565 GLU B N 1
ATOM 12743 C CA . GLU B 1 565 ? -0.065 -7.676 -10.211 1 87.12 565 GLU B CA 1
ATOM 12744 C C . GLU B 1 565 ? -0.543 -8.984 -10.836 1 87.12 565 GLU B C 1
ATOM 12746 O O . GLU B 1 565 ? 0.268 -9.805 -11.266 1 87.12 565 GLU B O 1
ATOM 12751 N N . PHE B 1 566 ? -1.822 -9.391 -10.969 1 83.31 566 PHE B N 1
ATOM 12752 C CA . PHE B 1 566 ? -2.301 -10.695 -11.391 1 83.31 566 PHE B CA 1
ATOM 12753 C C . PHE B 1 566 ? -1.786 -11.039 -12.781 1 83.31 566 PHE B C 1
ATOM 12755 O O . PHE B 1 566 ? -1.297 -12.148 -13.016 1 83.31 566 PHE B O 1
ATOM 12762 N N . SER B 1 567 ? -1.881 -10.047 -13.664 1 76.19 567 SER B N 1
ATOM 12763 C CA . SER B 1 567 ? -1.487 -10.312 -15.047 1 76.19 567 SER B CA 1
ATOM 12764 C C . SER B 1 567 ? -0.006 -10.656 -15.141 1 76.19 567 SER B C 1
ATOM 12766 O O . SER B 1 567 ? 0.376 -11.586 -15.859 1 76.19 567 SER B O 1
ATOM 12768 N N . SER B 1 568 ? 0.747 -9.961 -14.391 1 75.56 568 SER B N 1
ATOM 12769 C CA . SER B 1 568 ? 2.186 -10.195 -14.445 1 75.56 568 SER B CA 1
ATOM 12770 C C . SER B 1 568 ? 2.578 -11.414 -13.625 1 75.56 568 SER B C 1
ATOM 12772 O O . SER B 1 568 ? 3.391 -12.234 -14.062 1 75.56 568 SER B O 1
ATOM 12774 N N . TYR B 1 569 ? 1.996 -11.625 -12.516 1 72 569 TYR B N 1
ATOM 12775 C CA . TYR B 1 569 ? 2.393 -12.68 -11.594 1 72 569 TYR B CA 1
ATOM 12776 C C . TYR B 1 569 ? 1.899 -14.039 -12.07 1 72 569 TYR B C 1
ATOM 12778 O O . TYR B 1 569 ? 2.652 -15.016 -12.078 1 72 569 TYR B O 1
ATOM 12786 N N . TYR B 1 570 ? 0.656 -14.195 -12.57 1 69.69 570 TYR B N 1
ATOM 12787 C CA . TYR B 1 570 ? 0.089 -15.5 -12.883 1 69.69 570 TYR B CA 1
ATOM 12788 C C . TYR B 1 570 ? 0.137 -15.773 -14.383 1 69.69 570 TYR B C 1
ATOM 12790 O O . TYR B 1 570 ? 0.26 -16.922 -14.812 1 69.69 570 TYR B O 1
ATOM 12798 N N . SER B 1 571 ? 0.03 -14.656 -15.188 1 70.25 571 SER B N 1
ATOM 12799 C CA . SER B 1 571 ? -0.037 -14.898 -16.625 1 70.25 571 SER B CA 1
ATOM 12800 C C . SER B 1 571 ? 1.308 -14.625 -17.297 1 70.25 571 SER B C 1
ATOM 12802 O O . SER B 1 571 ? 1.522 -15.016 -18.453 1 70.25 571 SER B O 1
ATOM 12804 N N . GLY B 1 572 ? 2.17 -14.039 -16.609 1 71 572 GLY B N 1
ATOM 12805 C CA . GLY B 1 572 ? 3.469 -13.734 -17.188 1 71 572 GLY B CA 1
ATOM 12806 C C . GLY B 1 572 ? 3.406 -12.688 -18.281 1 71 572 GLY B C 1
ATOM 12807 O O . GLY B 1 572 ? 4.367 -12.516 -19.047 1 71 572 GLY B O 1
ATOM 12808 N N . GLN B 1 573 ? 2.322 -12.062 -18.453 1 77.19 573 GLN B N 1
ATOM 12809 C CA . GLN B 1 573 ? 2.217 -11.031 -19.484 1 77.19 573 GLN B CA 1
ATOM 12810 C C . GLN B 1 573 ? 3.131 -9.852 -19.188 1 77.19 573 GLN B C 1
ATOM 12812 O O . GLN B 1 573 ? 3.234 -9.422 -18.031 1 77.19 573 GLN B O 1
ATOM 12817 N N . PRO B 1 574 ? 3.803 -9.516 -20.266 1 82.88 574 PRO B N 1
ATOM 12818 C CA . PRO B 1 574 ? 4.684 -8.375 -20.031 1 82.88 574 PRO B CA 1
ATOM 12819 C C . PRO B 1 574 ? 3.912 -7.09 -19.719 1 82.88 574 PRO B C 1
ATOM 12821 O O . PRO B 1 574 ? 2.775 -6.926 -20.172 1 82.88 574 PRO B O 1
ATOM 12824 N N . GLU B 1 575 ? 4.52 -6.223 -19 1 85.75 575 GLU B N 1
ATOM 12825 C CA . GLU B 1 575 ? 3.936 -4.918 -18.703 1 85.75 575 GLU B CA 1
ATOM 12826 C C . GLU B 1 575 ? 4.004 -3.994 -19.922 1 85.75 575 GLU B C 1
ATOM 12828 O O . GLU B 1 575 ? 4.98 -4.02 -20.672 1 85.75 575 GLU B O 1
ATOM 12833 N N . LYS B 1 576 ? 2.992 -3.166 -20.188 1 88.5 576 LYS B N 1
ATOM 12834 C CA . LYS B 1 576 ? 2.926 -2.195 -21.281 1 88.5 576 LYS B CA 1
ATOM 12835 C C . LYS B 1 576 ? 3.293 -0.797 -20.781 1 88.5 576 LYS B C 1
ATOM 12837 O O . LYS B 1 576 ? 2.662 -0.268 -19.875 1 88.5 576 LYS B O 1
ATOM 12842 N N . GLY B 1 577 ? 4.328 -0.249 -21.453 1 93.88 577 GLY B N 1
ATOM 12843 C CA . GLY B 1 577 ? 4.766 1.077 -21.047 1 93.88 577 GLY B CA 1
ATOM 12844 C C . GLY B 1 577 ? 4.43 2.152 -22.062 1 93.88 577 GLY B C 1
ATOM 12845 O O . GLY B 1 577 ? 3.77 1.88 -23.078 1 93.88 577 GLY B O 1
ATOM 12846 N N . ILE B 1 578 ? 4.715 3.412 -21.75 1 95.12 578 ILE B N 1
ATOM 12847 C CA . ILE B 1 578 ? 4.508 4.598 -22.562 1 95.12 578 ILE B CA 1
ATOM 12848 C C . ILE B 1 578 ? 5.809 5.387 -22.672 1 95.12 578 ILE B C 1
ATOM 12850 O O . ILE B 1 578 ? 6.531 5.535 -21.688 1 95.12 578 ILE B O 1
ATOM 12854 N N . ILE B 1 579 ? 6.156 5.805 -23.828 1 95.62 579 ILE B N 1
ATOM 12855 C CA . ILE B 1 579 ? 7.273 6.719 -24.031 1 95.62 579 ILE B CA 1
ATOM 12856 C C . ILE B 1 579 ? 6.777 8.164 -24.016 1 95.62 579 ILE B C 1
ATOM 12858 O O . ILE B 1 579 ? 5.871 8.523 -24.781 1 95.62 579 ILE B O 1
ATOM 12862 N N . VAL B 1 580 ? 7.332 8.992 -23.141 1 95.88 580 VAL B N 1
ATOM 12863 C CA . VAL B 1 580 ? 6.98 10.406 -23.078 1 95.88 580 VAL B CA 1
ATOM 12864 C C . VAL B 1 580 ? 8.234 11.258 -23.234 1 95.88 580 VAL B C 1
ATOM 12866 O O . VAL B 1 580 ? 9.352 10.789 -23 1 95.88 580 VAL B O 1
ATOM 12869 N N . LYS B 1 581 ? 8.07 12.453 -23.703 1 95.06 581 LYS B N 1
ATOM 12870 C CA . LYS B 1 581 ? 9.164 13.406 -23.859 1 95.06 581 LYS B CA 1
ATOM 12871 C C . LYS B 1 581 ? 8.938 14.648 -23 1 95.06 581 LYS B C 1
ATOM 12873 O O . LYS B 1 581 ? 7.875 15.273 -23.078 1 95.06 581 LYS B O 1
ATOM 12878 N N . PHE B 1 582 ? 9.859 14.969 -22.109 1 95.44 582 PHE B N 1
ATOM 12879 C CA . PHE B 1 582 ? 9.898 16.234 -21.391 1 95.44 582 PHE B CA 1
ATOM 12880 C C . PHE B 1 582 ? 10.711 17.266 -22.156 1 95.44 582 PHE B C 1
ATOM 12882 O O . PHE B 1 582 ? 11.875 17.031 -22.469 1 95.44 582 PHE B O 1
ATOM 12889 N N . GLU B 1 583 ? 10.109 18.375 -22.422 1 92.94 583 GLU B N 1
ATOM 12890 C CA . GLU B 1 583 ? 10.766 19.438 -23.172 1 92.94 583 GLU B CA 1
ATOM 12891 C C . GLU B 1 583 ? 11.305 20.531 -22.25 1 92.94 583 GLU B C 1
ATOM 12893 O O . GLU B 1 583 ? 10.586 21.016 -21.375 1 92.94 583 GLU B O 1
ATOM 12898 N N . PHE B 1 584 ? 12.555 20.906 -22.469 1 89.06 584 PHE B N 1
ATOM 12899 C CA . PHE B 1 584 ? 13.211 21.875 -21.609 1 89.06 584 PHE B CA 1
ATOM 12900 C C . PHE B 1 584 ? 12.594 23.266 -21.797 1 89.06 584 PHE B C 1
ATOM 12902 O O . PHE B 1 584 ? 12.492 24.031 -20.844 1 89.06 584 PHE B O 1
ATOM 12909 N N . LYS B 1 585 ? 12.188 23.562 -22.969 1 83.69 585 LYS B N 1
ATOM 12910 C CA . LYS B 1 585 ? 11.742 24.906 -23.312 1 83.69 585 LYS B CA 1
ATOM 12911 C C . LYS B 1 585 ? 10.453 25.266 -22.562 1 83.69 585 LYS B C 1
ATOM 12913 O O . LYS B 1 585 ? 10.383 26.297 -21.891 1 83.69 585 LYS B O 1
ATOM 12918 N N . ASP B 1 586 ? 9.469 24.484 -22.656 1 84.44 586 ASP B N 1
ATOM 12919 C CA . ASP B 1 586 ? 8.18 24.828 -22.062 1 84.44 586 ASP B CA 1
ATOM 12920 C C . ASP B 1 586 ? 7.887 23.984 -20.828 1 84.44 586 ASP B C 1
ATOM 12922 O O . ASP B 1 586 ? 6.859 24.156 -20.172 1 84.44 586 ASP B O 1
ATOM 12926 N N . LYS B 1 587 ? 8.859 23.078 -20.484 1 88.88 587 LYS B N 1
ATOM 12927 C CA . LYS B 1 587 ? 8.766 22.219 -19.297 1 88.88 587 LYS B CA 1
ATOM 12928 C C . LYS B 1 587 ? 7.48 21.406 -19.312 1 88.88 587 LYS B C 1
ATOM 12930 O O . LYS B 1 587 ? 6.816 21.266 -18.281 1 88.88 587 LYS B O 1
ATOM 12935 N N . LYS B 1 588 ? 7.094 20.953 -20.484 1 91.44 588 LYS B N 1
ATOM 12936 C CA . LYS B 1 588 ? 5.895 20.125 -20.625 1 91.44 588 LYS B CA 1
ATOM 12937 C C . LYS B 1 588 ? 6.254 18.703 -21.016 1 91.44 588 LYS B C 1
ATOM 12939 O O . LYS B 1 588 ? 7.309 18.453 -21.609 1 91.44 588 LYS B O 1
ATOM 12944 N N . VAL B 1 589 ? 5.418 17.797 -20.641 1 94.25 589 VAL B N 1
ATOM 12945 C CA . VAL B 1 589 ? 5.574 16.391 -20.969 1 94.25 589 VAL B CA 1
ATOM 12946 C C . VAL B 1 589 ? 4.602 16.016 -22.094 1 94.25 589 VAL B C 1
ATOM 12948 O O . VAL B 1 589 ? 3.404 16.297 -22 1 94.25 589 VAL B O 1
ATOM 12951 N N . LYS B 1 590 ? 5.062 15.453 -23.125 1 93.81 590 LYS B N 1
ATOM 12952 C CA . LYS B 1 590 ? 4.25 15.008 -24.25 1 93.81 590 LYS B CA 1
ATOM 12953 C C . LYS B 1 590 ? 4.348 13.5 -24.438 1 93.81 590 LYS B C 1
ATOM 12955 O O . LYS B 1 590 ? 5.438 12.93 -24.344 1 93.81 590 LYS B O 1
ATOM 12960 N N . GLU B 1 591 ? 3.225 12.82 -24.719 1 93.12 591 GLU B N 1
ATOM 12961 C CA . GLU B 1 591 ? 3.213 11.391 -25.016 1 93.12 591 GLU B CA 1
ATOM 12962 C C . GLU B 1 591 ? 3.67 11.133 -26.453 1 93.12 591 GLU B C 1
ATOM 12964 O O . GLU B 1 591 ? 3.191 11.773 -27.391 1 93.12 591 GLU B O 1
ATOM 12969 N N . ILE B 1 592 ? 4.57 10.188 -26.578 1 94.06 592 ILE B N 1
ATOM 12970 C CA . ILE B 1 592 ? 5.137 9.898 -27.891 1 94.06 592 ILE B CA 1
ATOM 12971 C C . ILE B 1 592 ? 4.543 8.594 -28.438 1 94.06 592 ILE B C 1
ATOM 12973 O O . ILE B 1 592 ? 4.172 8.516 -29.609 1 94.06 592 ILE B O 1
ATOM 12977 N N . LYS B 1 593 ? 4.559 7.547 -27.641 1 93.12 593 LYS B N 1
ATOM 12978 C CA . LYS B 1 593 ? 4.125 6.223 -28.062 1 93.12 593 LYS B CA 1
ATOM 12979 C C . LYS B 1 593 ? 3.59 5.41 -26.891 1 93.12 593 LYS B C 1
ATOM 12981 O O . LYS B 1 593 ? 4.152 5.453 -25.797 1 93.12 593 LYS B O 1
ATOM 12986 N N . LYS B 1 594 ? 2.502 4.617 -27.125 1 91.81 594 LYS B N 1
ATOM 12987 C CA . LYS B 1 594 ? 1.914 3.75 -26.109 1 91.81 594 LYS B CA 1
ATOM 12988 C C . LYS B 1 594 ? 2.131 2.277 -26.438 1 91.81 594 LYS B C 1
ATOM 12990 O O . LYS B 1 594 ? 2.586 1.948 -27.547 1 91.81 594 LYS B O 1
ATOM 12995 N N . GLU B 1 595 ? 1.911 1.347 -25.453 1 90.75 595 GLU B N 1
ATOM 12996 C CA . GLU B 1 595 ? 1.936 -0.107 -25.594 1 90.75 595 GLU B CA 1
ATOM 12997 C C . GLU B 1 595 ? 3.316 -0.598 -26.016 1 90.75 595 GLU B C 1
ATOM 12999 O O . GLU B 1 595 ? 3.438 -1.406 -26.938 1 90.75 595 GLU B O 1
ATOM 13004 N N . VAL B 1 596 ? 4.32 -0.045 -25.375 1 93.25 596 VAL B N 1
ATOM 13005 C CA . VAL B 1 596 ? 5.703 -0.42 -25.656 1 93.25 596 VAL B CA 1
ATOM 13006 C C . VAL B 1 596 ? 6.188 -1.415 -24.594 1 93.25 596 VAL B C 1
ATOM 13008 O O . VAL B 1 596 ? 6.031 -1.183 -23.391 1 93.25 596 VAL B O 1
ATOM 13011 N N . VAL B 1 597 ? 6.715 -2.559 -25.047 1 90 597 VAL B N 1
ATOM 13012 C CA . VAL B 1 597 ? 7.254 -3.557 -24.125 1 90 597 VAL B CA 1
ATOM 13013 C C . VAL B 1 597 ? 8.742 -3.303 -23.906 1 90 597 VAL B C 1
ATOM 13015 O O . VAL B 1 597 ? 9.227 -3.355 -22.781 1 90 597 VAL B O 1
ATOM 13018 N N . ASP B 1 598 ? 9.492 -3.084 -24.953 1 88.31 598 ASP B N 1
ATOM 13019 C CA . ASP B 1 598 ? 10.922 -2.771 -24.953 1 88.31 598 ASP B CA 1
ATOM 13020 C C . ASP B 1 598 ? 11.281 -1.868 -26.125 1 88.31 598 ASP B C 1
ATOM 13022 O O . ASP B 1 598 ? 10.562 -1.817 -27.125 1 88.31 598 ASP B O 1
ATOM 13026 N N . PHE B 1 599 ? 12.367 -1.129 -25.984 1 90 599 PHE B N 1
ATOM 13027 C CA . PHE B 1 599 ? 12.734 -0.271 -27.109 1 90 599 PHE B CA 1
ATOM 13028 C C . PHE B 1 599 ? 14.227 0.041 -27.094 1 90 599 PHE B C 1
ATOM 13030 O O . PHE B 1 599 ? 14.883 -0.127 -26.062 1 90 599 PHE B O 1
ATOM 13037 N N . LYS B 1 600 ? 14.758 0.341 -28.203 1 89.31 600 LYS B N 1
ATOM 13038 C CA . LYS B 1 600 ? 16.109 0.861 -28.438 1 89.31 600 LYS B CA 1
ATOM 13039 C C . LYS B 1 600 ? 16.062 2.139 -29.266 1 89.31 600 LYS B C 1
ATOM 13041 O O . LYS B 1 600 ? 15.18 2.307 -30.109 1 89.31 600 LYS B O 1
ATOM 13046 N N . ILE B 1 601 ? 17.016 2.986 -28.953 1 85.5 601 ILE B N 1
ATOM 13047 C CA . ILE B 1 601 ? 17.078 4.242 -29.688 1 85.5 601 ILE B CA 1
ATOM 13048 C C . ILE B 1 601 ? 18.391 4.309 -30.469 1 85.5 601 ILE B C 1
ATOM 13050 O O . ILE B 1 601 ? 19.422 3.822 -30.016 1 85.5 601 ILE B O 1
ATOM 13054 N N . SER B 1 602 ? 18.25 4.953 -31.625 1 81.06 602 SER B N 1
ATOM 13055 C CA . SER B 1 602 ? 19.422 5.105 -32.469 1 81.06 602 SER B CA 1
ATOM 13056 C C . SER B 1 602 ? 20.438 6.062 -31.859 1 81.06 602 SER B C 1
ATOM 13058 O O . SER B 1 602 ? 20.078 6.887 -31.016 1 81.06 602 SER B O 1
ATOM 13060 N N . THR B 1 603 ? 21.688 5.867 -32.219 1 70 603 THR B N 1
ATOM 13061 C CA . THR B 1 603 ? 22.797 6.652 -31.672 1 70 603 THR B CA 1
ATOM 13062 C C . THR B 1 603 ? 22.516 8.148 -31.828 1 70 603 THR B C 1
ATOM 13064 O O . THR B 1 603 ? 22.875 8.945 -30.953 1 70 603 THR B O 1
ATOM 13067 N N . ASP B 1 604 ? 21.875 8.523 -32.938 1 69.94 604 ASP B N 1
ATOM 13068 C CA . ASP B 1 604 ? 21.609 9.938 -33.188 1 69.94 604 ASP B CA 1
ATOM 13069 C C . ASP B 1 604 ? 20.266 10.359 -32.594 1 69.94 604 ASP B C 1
ATOM 13071 O O . ASP B 1 604 ? 19.875 11.516 -32.688 1 69.94 604 ASP B O 1
ATOM 13075 N N . GLY B 1 605 ? 19.609 9.391 -31.984 1 75.12 605 GLY B N 1
ATOM 13076 C CA . GLY B 1 605 ? 18.359 9.672 -31.297 1 75.12 605 GLY B CA 1
ATOM 13077 C C . GLY B 1 605 ? 17.203 9.891 -32.25 1 75.12 605 GLY B C 1
ATOM 13078 O O . GLY B 1 605 ? 16.094 10.203 -31.828 1 75.12 605 GLY B O 1
ATOM 13079 N N . SER B 1 606 ? 17.359 9.656 -33.531 1 80.88 606 SER B N 1
ATOM 13080 C CA . SER B 1 606 ? 16.344 10.016 -34.5 1 80.88 606 SER B CA 1
ATOM 13081 C C . SER B 1 606 ? 15.344 8.883 -34.719 1 80.88 606 SER B C 1
ATOM 13083 O O . SER B 1 606 ? 14.234 9.117 -35.188 1 80.88 606 SER B O 1
ATOM 13085 N N . LYS B 1 607 ? 15.797 7.727 -34.438 1 89.19 607 LYS B N 1
ATOM 13086 C CA . LYS B 1 607 ? 14.961 6.559 -34.719 1 89.19 607 LYS B CA 1
ATOM 13087 C C . LYS B 1 607 ? 14.836 5.68 -33.469 1 89.19 607 LYS B C 1
ATOM 13089 O O . LYS B 1 607 ? 15.797 5.52 -32.719 1 89.19 607 LYS B O 1
ATOM 13094 N N . ILE B 1 608 ? 13.609 5.07 -33.312 1 91.69 608 ILE B N 1
ATOM 13095 C CA . ILE B 1 608 ? 13.359 4.152 -32.219 1 91.69 608 ILE B CA 1
ATOM 13096 C C . ILE B 1 608 ? 12.938 2.791 -32.75 1 91.69 608 ILE B C 1
ATOM 13098 O O . ILE B 1 608 ? 12.102 2.707 -33.656 1 91.69 608 ILE B O 1
ATOM 13102 N N . MET B 1 609 ? 13.586 1.754 -32.375 1 92.5 609 MET B N 1
ATOM 13103 C CA . MET B 1 609 ? 13.172 0.365 -32.562 1 92.5 609 MET B CA 1
ATOM 13104 C C . MET B 1 609 ? 12.516 -0.184 -31.297 1 92.5 609 MET B C 1
ATOM 13106 O O . MET B 1 609 ? 13.023 0.025 -30.188 1 92.5 609 MET B O 1
ATOM 13110 N N . PHE B 1 610 ? 11.32 -0.761 -31.453 1 91.94 610 PHE B N 1
ATOM 13111 C CA . PHE B 1 610 ? 10.625 -1.199 -30.25 1 91.94 610 PHE B CA 1
ATOM 13112 C C . PHE B 1 610 ? 9.812 -2.459 -30.516 1 91.94 610 PHE B C 1
ATOM 13114 O O . PHE B 1 610 ? 9.602 -2.83 -31.672 1 91.94 610 PHE B O 1
ATOM 13121 N N . SER B 1 611 ? 9.484 -3.154 -29.484 1 92.25 611 SER B N 1
ATOM 13122 C CA . SER B 1 611 ? 8.648 -4.352 -29.547 1 92.25 611 SER B CA 1
ATOM 13123 C C . SER B 1 611 ? 7.324 -4.148 -28.828 1 92.25 611 SER B C 1
ATOM 13125 O O . SER B 1 611 ? 7.223 -3.309 -27.922 1 92.25 611 SER B O 1
ATOM 13127 N N . LYS B 1 612 ? 6.316 -4.918 -29.266 1 89.19 612 LYS B N 1
ATOM 13128 C CA . LYS B 1 612 ? 5.008 -4.98 -28.625 1 89.19 612 LYS B CA 1
ATOM 13129 C C . LYS B 1 612 ? 4.754 -6.359 -28.031 1 89.19 612 LYS B C 1
ATOM 13131 O O . LYS B 1 612 ? 5.656 -7.195 -27.969 1 89.19 612 LYS B O 1
ATOM 13136 N N . GLN B 1 613 ? 3.607 -6.594 -27.484 1 82.69 613 GLN B N 1
ATOM 13137 C CA . GLN B 1 613 ? 3.262 -7.836 -26.812 1 82.69 613 GLN B CA 1
ATOM 13138 C C . GLN B 1 613 ? 3.197 -9 -27.797 1 82.69 613 GLN B C 1
ATOM 13140 O O . GLN B 1 613 ? 3.307 -10.164 -27.391 1 82.69 613 GLN B O 1
ATOM 13145 N N . ASP B 1 614 ? 3.072 -8.68 -29.062 1 80.62 614 ASP B N 1
ATOM 13146 C CA . ASP B 1 614 ? 2.953 -9.742 -30.047 1 80.62 614 ASP B CA 1
ATOM 13147 C C . ASP B 1 614 ? 4.32 -10.312 -30.422 1 80.62 614 ASP B C 1
ATOM 13149 O O . ASP B 1 614 ? 4.418 -11.25 -31.203 1 80.62 614 ASP B O 1
ATOM 13153 N N . GLY B 1 615 ? 5.391 -9.797 -29.922 1 82.62 615 GLY B N 1
ATOM 13154 C CA . GLY B 1 615 ? 6.734 -10.305 -30.141 1 82.62 615 GLY B CA 1
ATOM 13155 C C . GLY B 1 615 ? 7.359 -9.781 -31.422 1 82.62 615 GLY B C 1
ATOM 13156 O O . GLY B 1 615 ? 8.492 -10.125 -31.75 1 82.62 615 GLY B O 1
ATOM 13157 N N . LYS B 1 616 ? 6.738 -8.891 -32.094 1 90.5 616 LYS B N 1
ATOM 13158 C CA . LYS B 1 616 ? 7.246 -8.32 -33.344 1 90.5 616 LYS B CA 1
ATOM 13159 C C . LYS B 1 616 ? 8.023 -7.035 -33.094 1 90.5 616 LYS B C 1
ATOM 13161 O O . LYS B 1 616 ? 7.992 -6.496 -31.984 1 90.5 616 LYS B O 1
ATOM 13166 N N . LEU B 1 617 ? 8.797 -6.727 -34.062 1 94.19 617 LEU B N 1
ATOM 13167 C CA . LEU B 1 617 ? 9.633 -5.535 -33.969 1 94.19 617 LEU B CA 1
ATOM 13168 C C . LEU B 1 617 ? 9.133 -4.43 -34.875 1 94.19 617 LEU B C 1
ATOM 13170 O O . LEU B 1 617 ? 8.695 -4.699 -36 1 94.19 617 LEU B O 1
ATOM 13174 N N . TYR B 1 618 ? 9.203 -3.256 -34.375 1 93.88 618 TYR B N 1
ATOM 13175 C CA . TYR B 1 618 ? 8.766 -2.066 -35.094 1 93.88 618 TYR B CA 1
ATOM 13176 C C . TYR B 1 618 ? 9.812 -0.963 -35.031 1 93.88 618 TYR B C 1
ATOM 13178 O O . TYR B 1 618 ? 10.734 -1.027 -34.188 1 93.88 618 TYR B O 1
ATOM 13186 N N . THR B 1 619 ? 9.75 -0.017 -35.906 1 93.62 619 THR B N 1
ATOM 13187 C CA . THR B 1 619 ? 10.555 1.198 -35.844 1 93.62 619 THR B CA 1
ATOM 13188 C C . THR B 1 619 ? 9.711 2.426 -36.188 1 93.62 619 THR B C 1
ATOM 13190 O O . THR B 1 619 ? 8.664 2.311 -36.812 1 93.62 619 THR B O 1
ATOM 13193 N N . PHE B 1 620 ? 10.062 3.541 -35.625 1 92.44 620 PHE B N 1
ATOM 13194 C CA . PHE B 1 620 ? 9.492 4.82 -36.062 1 92.44 620 PHE B CA 1
ATOM 13195 C C . PHE B 1 620 ? 10.516 5.938 -35.906 1 92.44 620 PHE B C 1
ATOM 13197 O O . PHE B 1 620 ? 11.508 5.793 -35.188 1 92.44 620 PHE B O 1
ATOM 13204 N N . ARG B 1 621 ? 10.344 7.051 -36.656 1 90.06 621 ARG B N 1
ATOM 13205 C CA . ARG B 1 621 ? 11.172 8.25 -36.531 1 90.06 621 ARG B CA 1
ATOM 13206 C C . ARG B 1 621 ? 10.602 9.203 -35.5 1 90.06 621 ARG B C 1
ATOM 13208 O O . ARG B 1 621 ? 9.391 9.383 -35.375 1 90.06 621 ARG B O 1
ATOM 13215 N N . MET B 1 622 ? 11.461 9.758 -34.625 1 87.12 622 MET B N 1
ATOM 13216 C CA . MET B 1 622 ? 11.078 10.641 -33.531 1 87.12 622 MET B CA 1
ATOM 13217 C C . MET B 1 622 ? 10.242 11.812 -34.031 1 87.12 622 MET B C 1
ATOM 13219 O O . MET B 1 622 ? 9.352 12.289 -33.312 1 87.12 622 MET B O 1
ATOM 13223 N N . GLU B 1 623 ? 10.422 12.266 -35.156 1 85.5 623 GLU B N 1
ATOM 13224 C CA . GLU B 1 623 ? 9.703 13.406 -35.719 1 85.5 623 GLU B CA 1
ATOM 13225 C C . GLU B 1 623 ? 8.273 13.016 -36.094 1 85.5 623 GLU B C 1
ATOM 13227 O O . GLU B 1 623 ? 7.398 13.875 -36.188 1 85.5 623 GLU B O 1
ATOM 13232 N N . LYS B 1 624 ? 8.078 11.758 -36.469 1 89.25 624 LYS B N 1
ATOM 13233 C CA . LYS B 1 624 ? 6.773 11.25 -36.875 1 89.25 624 LYS B CA 1
ATOM 13234 C C . LYS B 1 624 ? 6.43 9.969 -36.125 1 89.25 624 LYS B C 1
ATOM 13236 O O . LYS B 1 624 ? 6.27 8.906 -36.719 1 89.25 624 LYS B O 1
ATOM 13241 N N . PRO B 1 625 ? 6.211 10.062 -34.844 1 87.44 625 PRO B N 1
ATOM 13242 C CA . PRO B 1 625 ? 6.004 8.859 -34.031 1 87.44 625 PRO B CA 1
ATOM 13243 C C . PRO B 1 625 ? 4.77 8.07 -34.438 1 87.44 625 PRO B C 1
ATOM 13245 O O . PRO B 1 625 ? 4.672 6.871 -34.156 1 87.44 625 PRO B O 1
ATOM 13248 N N . GLU B 1 626 ? 3.797 8.68 -35.125 1 88.56 626 GLU B N 1
ATOM 13249 C CA . GLU B 1 626 ? 2.566 8.016 -35.531 1 88.56 626 GLU B CA 1
ATOM 13250 C C . GLU B 1 626 ? 2.82 7.07 -36.719 1 88.56 626 GLU B C 1
ATOM 13252 O O . GLU B 1 626 ? 2.037 6.152 -36.938 1 88.56 626 GLU B O 1
ATOM 13257 N N . GLU B 1 627 ? 3.867 7.305 -37.438 1 91.19 627 GLU B N 1
ATOM 13258 C CA . GLU B 1 627 ? 4.203 6.461 -38.594 1 91.19 627 GLU B CA 1
ATOM 13259 C C . GLU B 1 627 ? 5.145 5.332 -38.188 1 91.19 627 GLU B C 1
ATOM 13261 O O . GLU B 1 627 ? 6.363 5.441 -38.344 1 91.19 627 GLU B O 1
ATOM 13266 N N . GLU B 1 628 ? 4.625 4.238 -37.75 1 91.56 628 GLU B N 1
ATOM 13267 C CA . GLU B 1 628 ? 5.488 3.119 -37.375 1 91.56 628 GLU B CA 1
ATOM 13268 C C . GLU B 1 628 ? 5.605 2.115 -38.5 1 91.56 628 GLU B C 1
ATOM 13270 O O . GLU B 1 628 ? 4.672 1.952 -39.312 1 91.56 628 GLU B O 1
ATOM 13275 N N . LYS B 1 629 ? 6.691 1.519 -38.656 1 91.75 629 LYS B N 1
ATOM 13276 C CA . LYS B 1 629 ? 6.988 0.478 -39.656 1 91.75 629 LYS B CA 1
ATOM 13277 C C . LYS B 1 629 ? 7.316 -0.845 -38.969 1 91.75 629 LYS B C 1
ATOM 13279 O O . LYS B 1 629 ? 8.078 -0.875 -38 1 91.75 629 LYS B O 1
ATOM 13284 N N . SER B 1 630 ? 6.688 -1.935 -39.469 1 92.06 630 SER B N 1
ATOM 13285 C CA . SER B 1 630 ? 6.992 -3.268 -38.969 1 92.06 630 SER B CA 1
ATOM 13286 C C . SER B 1 630 ? 8.25 -3.836 -39.625 1 92.06 630 SER B C 1
ATOM 13288 O O . SER B 1 630 ? 8.43 -3.711 -40.844 1 92.06 630 SER B O 1
ATOM 13290 N N . LEU B 1 631 ? 9.203 -4.359 -38.812 1 93.31 631 LEU B N 1
ATOM 13291 C CA . LEU B 1 631 ? 10.336 -5.141 -39.312 1 93.31 631 LEU B CA 1
ATOM 13292 C C . LEU B 1 631 ? 9.961 -6.613 -39.438 1 93.31 631 LEU B C 1
ATOM 13294 O O . LEU B 1 631 ? 9.898 -7.332 -38.438 1 93.31 631 LEU B O 1
ATOM 13298 N N . ASN B 1 632 ? 9.766 -7.094 -40.594 1 92.5 632 ASN B N 1
ATOM 13299 C CA . ASN B 1 632 ? 9.281 -8.453 -40.844 1 92.5 632 ASN B CA 1
ATOM 13300 C C . ASN B 1 632 ? 10.383 -9.484 -40.625 1 92.5 632 ASN B C 1
ATOM 13302 O O . ASN B 1 632 ? 10.758 -10.211 -41.531 1 92.5 632 ASN B O 1
ATOM 13306 N N . ILE B 1 633 ? 10.797 -9.633 -39.438 1 93.06 633 ILE B N 1
ATOM 13307 C CA . ILE B 1 633 ? 11.898 -10.523 -39.125 1 93.06 633 ILE B CA 1
ATOM 13308 C C . ILE B 1 633 ? 11.484 -11.977 -39.375 1 93.06 633 ILE B C 1
ATOM 13310 O O . ILE B 1 633 ? 12.336 -12.859 -39.469 1 93.06 633 ILE B O 1
ATOM 13314 N N . ASP B 1 634 ? 10.203 -12.305 -39.531 1 92.75 634 ASP B N 1
ATOM 13315 C CA . ASP B 1 634 ? 9.711 -13.656 -39.75 1 92.75 634 ASP B CA 1
ATOM 13316 C C . ASP B 1 634 ? 9.961 -14.109 -41.188 1 92.75 634 ASP B C 1
ATOM 13318 O O . ASP B 1 634 ? 9.758 -15.281 -41.5 1 92.75 634 ASP B O 1
ATOM 13322 N N . ALA B 1 635 ? 10.406 -13.18 -41.969 1 91.44 635 ALA B N 1
ATOM 13323 C CA . ALA B 1 635 ? 10.867 -13.562 -43.312 1 91.44 635 ALA B CA 1
ATOM 13324 C C . ALA B 1 635 ? 12.156 -14.383 -43.219 1 91.44 635 ALA B C 1
ATOM 13326 O O . ALA B 1 635 ? 12.492 -15.109 -44.156 1 91.44 635 ALA B O 1
ATOM 13327 N N . ILE B 1 636 ? 12.82 -14.172 -42.031 1 91.06 636 ILE B N 1
ATOM 13328 C CA . ILE B 1 636 ? 13.984 -15.008 -41.75 1 91.06 636 ILE B CA 1
ATOM 13329 C C . ILE B 1 636 ? 13.531 -16.344 -41.156 1 91.06 636 ILE B C 1
ATOM 13331 O O . ILE B 1 636 ? 12.609 -16.391 -40.344 1 91.06 636 ILE B O 1
ATOM 13335 N N . THR B 1 637 ? 14.078 -17.422 -41.656 1 89.38 637 THR B N 1
ATOM 13336 C CA . THR B 1 637 ? 13.75 -18.734 -41.094 1 89.38 637 THR B CA 1
ATOM 13337 C C . THR B 1 637 ? 14.906 -19.266 -40.25 1 89.38 637 THR B C 1
ATOM 13339 O O . THR B 1 637 ? 16.031 -19.375 -40.75 1 89.38 637 THR B O 1
ATOM 13342 N N . ILE B 1 638 ? 14.633 -19.562 -39.062 1 90.44 638 ILE B N 1
ATOM 13343 C CA . ILE B 1 638 ? 15.609 -20.203 -38.219 1 90.44 638 ILE B CA 1
ATOM 13344 C C . ILE B 1 638 ? 15.562 -21.719 -38.406 1 90.44 638 ILE B C 1
ATOM 13346 O O . ILE B 1 638 ? 14.531 -22.344 -38.188 1 90.44 638 ILE B O 1
ATOM 13350 N N . VAL B 1 639 ? 16.594 -22.25 -38.875 1 87.44 639 VAL B N 1
ATOM 13351 C CA . VAL B 1 639 ? 16.688 -23.703 -39 1 87.44 639 VAL B CA 1
ATOM 13352 C C . VAL B 1 639 ? 17.547 -24.25 -37.875 1 87.44 639 VAL B C 1
ATOM 13354 O O . VAL B 1 639 ? 18.688 -23.812 -37.656 1 87.44 639 VAL B O 1
ATOM 13357 N N . SER B 1 640 ? 16.984 -25.094 -37.125 1 86.25 640 SER B N 1
ATOM 13358 C CA . SER B 1 640 ? 17.688 -25.656 -36 1 86.25 640 SER B CA 1
ATOM 13359 C C . SER B 1 640 ? 17.703 -27.188 -36.062 1 86.25 640 SER B C 1
ATOM 13361 O O . SER B 1 640 ? 16.766 -27.812 -36.562 1 86.25 640 SER B O 1
ATOM 13363 N N . ASN B 1 641 ? 18.875 -27.719 -35.688 1 88.56 641 ASN B N 1
ATOM 13364 C CA . ASN B 1 641 ? 19.016 -29.156 -35.531 1 88.56 641 ASN B CA 1
ATOM 13365 C C . ASN B 1 641 ? 18.641 -29.594 -34.125 1 88.56 641 ASN B C 1
ATOM 13367 O O . ASN B 1 641 ? 19.203 -29.094 -33.125 1 88.56 641 ASN B O 1
ATOM 13371 N N . VAL B 1 642 ? 17.781 -30.547 -34.031 1 89.06 642 VAL B N 1
ATOM 13372 C CA . VAL B 1 642 ? 17.188 -30.953 -32.781 1 89.06 642 VAL B CA 1
ATOM 13373 C C . VAL B 1 642 ? 18.281 -31.484 -31.844 1 89.06 642 VAL B C 1
ATOM 13375 O O . VAL B 1 642 ? 18.297 -31.188 -30.656 1 89.06 642 VAL B O 1
ATOM 13378 N N . LYS B 1 643 ? 19.203 -32.281 -32.344 1 90.06 643 LYS B N 1
ATOM 13379 C CA . LYS B 1 643 ? 20.25 -32.875 -31.516 1 90.06 643 LYS B CA 1
ATOM 13380 C C . LYS B 1 643 ? 21.188 -31.797 -30.969 1 90.06 643 LYS B C 1
ATOM 13382 O O . LYS B 1 643 ? 21.594 -31.844 -29.812 1 90.06 643 LYS B O 1
ATOM 13387 N N . GLU B 1 644 ? 21.5 -30.875 -31.828 1 90.94 644 GLU B N 1
ATOM 13388 C CA . GLU B 1 644 ? 22.344 -29.766 -31.391 1 90.94 644 GLU B CA 1
ATOM 13389 C C . GLU B 1 644 ? 21.625 -28.906 -30.359 1 90.94 644 GLU B C 1
ATOM 13391 O O . GLU B 1 644 ? 22.25 -28.469 -29.375 1 90.94 644 GLU B O 1
ATOM 13396 N N . ASP B 1 645 ? 20.406 -28.719 -30.641 1 93.25 645 ASP B N 1
ATOM 13397 C CA . ASP B 1 645 ? 19.609 -27.922 -29.703 1 93.25 645 ASP B CA 1
ATOM 13398 C C . ASP B 1 645 ? 19.547 -28.594 -28.328 1 93.25 645 ASP B C 1
ATOM 13400 O O . ASP B 1 645 ? 19.703 -27.938 -27.297 1 93.25 645 ASP B O 1
ATOM 13404 N N . PHE B 1 646 ? 19.281 -29.891 -28.344 1 95.38 646 PHE B N 1
ATOM 13405 C CA . PHE B 1 646 ? 19.125 -30.609 -27.094 1 95.38 646 PHE B CA 1
ATOM 13406 C C . PHE B 1 646 ? 20.453 -30.641 -26.328 1 95.38 646 PHE B C 1
ATOM 13408 O O . PHE B 1 646 ? 20.469 -30.516 -25.094 1 95.38 646 PHE B O 1
ATOM 13415 N N . ALA B 1 647 ? 21.531 -30.797 -27.047 1 94.38 647 ALA B N 1
ATOM 13416 C CA . ALA B 1 647 ? 22.844 -30.75 -26.406 1 94.38 647 ALA B CA 1
ATOM 13417 C C . ALA B 1 647 ? 23.109 -29.391 -25.766 1 94.38 647 ALA B C 1
ATOM 13419 O O . ALA B 1 647 ? 23.594 -29.312 -24.641 1 94.38 647 ALA B O 1
ATOM 13420 N N . GLU B 1 648 ? 22.812 -28.359 -26.5 1 94.81 648 GLU B N 1
ATOM 13421 C CA . GLU B 1 648 ? 22.984 -27.016 -25.969 1 94.81 648 GLU B CA 1
ATOM 13422 C C . GLU B 1 648 ? 22.109 -26.781 -24.75 1 94.81 648 GLU B C 1
ATOM 13424 O O . GLU B 1 648 ? 22.547 -26.188 -23.766 1 94.81 648 GLU B O 1
ATOM 13429 N N . MET B 1 649 ? 20.844 -27.141 -24.844 1 96.5 649 MET B N 1
ATOM 13430 C CA . MET B 1 649 ? 19.906 -26.953 -23.734 1 96.5 649 MET B CA 1
ATOM 13431 C C . MET B 1 649 ? 20.359 -27.719 -22.5 1 96.5 649 MET B C 1
ATOM 13433 O O . MET B 1 649 ? 20.25 -27.234 -21.375 1 96.5 649 MET B O 1
ATOM 13437 N N . TYR B 1 650 ? 20.844 -28.938 -22.703 1 96.69 650 TYR B N 1
ATOM 13438 C CA . TYR B 1 650 ? 21.375 -29.734 -21.594 1 96.69 650 TYR B CA 1
ATOM 13439 C C . TYR B 1 650 ? 22.578 -29.031 -20.953 1 96.69 650 TYR B C 1
ATOM 13441 O O . TYR B 1 650 ? 22.656 -28.938 -19.734 1 96.69 650 TYR B O 1
ATOM 13449 N N . ASP B 1 651 ? 23.516 -28.594 -21.781 1 96.31 651 ASP B N 1
ATOM 13450 C CA . ASP B 1 651 ? 24.703 -27.906 -21.281 1 96.31 651 ASP B CA 1
ATOM 13451 C C . ASP B 1 651 ? 24.328 -26.656 -20.484 1 96.31 651 ASP B C 1
ATOM 13453 O O . ASP B 1 651 ? 24.922 -26.391 -19.438 1 96.31 651 ASP B O 1
ATOM 13457 N N . GLU B 1 652 ? 23.391 -25.938 -21.016 1 95.75 652 GLU B N 1
ATOM 13458 C CA . GLU B 1 652 ? 22.938 -24.734 -20.312 1 95.75 652 GLU B CA 1
ATOM 13459 C C . GLU B 1 652 ? 22.281 -25.094 -18.984 1 95.75 652 GLU B C 1
ATOM 13461 O O . GLU B 1 652 ? 22.516 -24.422 -17.969 1 95.75 652 GLU B O 1
ATOM 13466 N N . ALA B 1 653 ? 21.375 -26.062 -18.969 1 96.06 653 ALA B N 1
ATOM 13467 C CA . ALA B 1 653 ? 20.719 -26.5 -17.734 1 96.06 653 ALA B CA 1
ATOM 13468 C C . ALA B 1 653 ? 21.75 -26.875 -16.688 1 96.06 653 ALA B C 1
ATOM 13470 O O . ALA B 1 653 ? 21.625 -26.484 -15.516 1 96.06 653 ALA B O 1
ATOM 13471 N N . TRP B 1 654 ? 22.75 -27.672 -17.125 1 96.69 654 TRP B N 1
ATOM 13472 C CA . TRP B 1 654 ? 23.812 -28.094 -16.234 1 96.69 654 TRP B CA 1
ATOM 13473 C C . TRP B 1 654 ? 24.609 -26.906 -15.719 1 96.69 654 TRP B C 1
ATOM 13475 O O . TRP B 1 654 ? 24.891 -26.812 -14.516 1 96.69 654 TRP B O 1
ATOM 13485 N N . LYS B 1 655 ? 24.953 -25.984 -16.562 1 96 655 LYS B N 1
ATOM 13486 C CA . LYS B 1 655 ? 25.734 -24.812 -16.203 1 96 655 LYS B CA 1
ATOM 13487 C C . LYS B 1 655 ? 25 -23.953 -15.18 1 96 655 LYS B C 1
ATOM 13489 O O . LYS B 1 655 ? 25.594 -23.484 -14.211 1 96 655 LYS B O 1
ATOM 13494 N N . LEU B 1 656 ? 23.766 -23.734 -15.445 1 94.81 656 LEU B N 1
ATOM 13495 C CA . LEU B 1 656 ? 22.969 -22.891 -14.547 1 94.81 656 LEU B CA 1
ATOM 13496 C C . LEU B 1 656 ? 22.906 -23.5 -13.156 1 94.81 656 LEU B C 1
ATOM 13498 O O . LEU B 1 656 ? 22.984 -22.797 -12.156 1 94.81 656 LEU B O 1
ATOM 13502 N N . ALA B 1 657 ? 22.688 -24.781 -13.047 1 95.69 657 ALA B N 1
ATOM 13503 C CA . ALA B 1 657 ? 22.688 -25.438 -11.742 1 95.69 657 ALA B CA 1
ATOM 13504 C C . ALA B 1 657 ? 24.031 -25.312 -11.047 1 95.69 657 ALA B C 1
ATOM 13506 O O . ALA B 1 657 ? 24.109 -25.031 -9.852 1 95.69 657 ALA B O 1
ATOM 13507 N N . ARG B 1 658 ? 25.109 -25.516 -11.773 1 96.12 658 ARG B N 1
ATOM 13508 C CA . ARG B 1 658 ? 26.453 -25.406 -11.242 1 96.12 658 ARG B CA 1
ATOM 13509 C C . ARG B 1 658 ? 26.719 -24 -10.703 1 96.12 658 ARG B C 1
ATOM 13511 O O . ARG B 1 658 ? 27.266 -23.828 -9.617 1 96.12 658 ARG B O 1
ATOM 13518 N N . ASP B 1 659 ? 26.312 -23.047 -11.461 1 95.69 659 ASP B N 1
ATOM 13519 C CA . ASP B 1 659 ? 26.719 -21.672 -11.195 1 95.69 659 ASP B CA 1
ATOM 13520 C C . ASP B 1 659 ? 25.797 -21 -10.18 1 95.69 659 ASP B C 1
ATOM 13522 O O . ASP B 1 659 ? 26.172 -20.016 -9.539 1 95.69 659 ASP B O 1
ATOM 13526 N N . ASN B 1 660 ? 24.547 -21.5 -10 1 95.12 660 ASN B N 1
ATOM 13527 C CA . ASN B 1 660 ? 23.594 -20.719 -9.242 1 95.12 660 ASN B CA 1
ATOM 13528 C C . ASN B 1 660 ? 23.141 -21.453 -7.98 1 95.12 660 ASN B C 1
ATOM 13530 O O . ASN B 1 660 ? 22.531 -20.844 -7.09 1 95.12 660 ASN B O 1
ATOM 13534 N N . TYR B 1 661 ? 23.297 -22.766 -7.84 1 96.5 661 TYR B N 1
ATOM 13535 C CA . TYR B 1 661 ? 22.922 -23.453 -6.613 1 96.5 661 TYR B CA 1
ATOM 13536 C C . TYR B 1 661 ? 23.516 -22.75 -5.395 1 96.5 661 TYR B C 1
ATOM 13538 O O . TYR B 1 661 ? 24.672 -22.328 -5.414 1 96.5 661 TYR B O 1
ATOM 13546 N N . TRP B 1 662 ? 22.828 -22.609 -4.305 1 95.69 662 TRP B N 1
ATOM 13547 C CA . TRP B 1 662 ? 23.141 -21.734 -3.189 1 95.69 662 TRP B CA 1
ATOM 13548 C C . TRP B 1 662 ? 24.453 -22.156 -2.529 1 95.69 662 TRP B C 1
ATOM 13550 O O . TRP B 1 662 ? 25.219 -21.297 -2.062 1 95.69 662 TRP B O 1
ATOM 13560 N N . ASP B 1 663 ? 24.734 -23.484 -2.461 1 95.56 663 ASP B N 1
ATOM 13561 C CA . ASP B 1 663 ? 25.953 -24 -1.863 1 95.56 663 ASP B CA 1
ATOM 13562 C C . ASP B 1 663 ? 27.047 -24.203 -2.92 1 95.56 663 ASP B C 1
ATOM 13564 O O . ASP B 1 663 ? 27.109 -25.25 -3.564 1 95.56 663 ASP B O 1
ATOM 13568 N N . LYS B 1 664 ? 27.891 -23.25 -3.041 1 95 664 LYS B N 1
ATOM 13569 C CA . LYS B 1 664 ? 28.906 -23.203 -4.094 1 95 664 LYS B CA 1
ATOM 13570 C C . LYS B 1 664 ? 29.812 -24.438 -4.031 1 95 664 LYS B C 1
ATOM 13572 O O . LYS B 1 664 ? 30.062 -2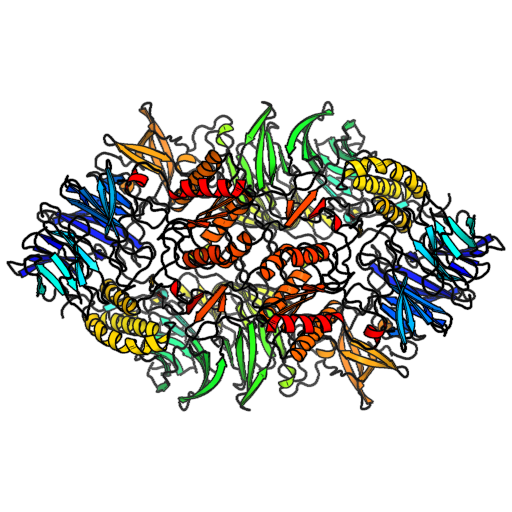5.078 -5.047 1 95 664 LYS B O 1
ATOM 13577 N N . GLU B 1 665 ? 30.281 -24.766 -2.904 1 95.5 665 GLU B N 1
ATOM 13578 C CA . GLU B 1 665 ? 31.219 -25.875 -2.744 1 95.5 665 GLU B CA 1
ATOM 13579 C C . GLU B 1 665 ? 30.562 -27.203 -3.141 1 95.5 665 GLU B C 1
ATOM 13581 O O . GLU B 1 665 ? 31.172 -28 -3.842 1 95.5 665 GLU B O 1
ATOM 13586 N N . HIS B 1 666 ? 29.344 -27.328 -2.721 1 95.25 666 HIS B N 1
ATOM 13587 C CA . HIS B 1 666 ? 28.625 -28.547 -3.07 1 95.25 666 HIS B CA 1
ATOM 13588 C C . HIS B 1 666 ? 28.422 -28.656 -4.578 1 95.25 666 HIS B C 1
ATOM 13590 O O . HIS B 1 666 ? 28.641 -29.719 -5.16 1 95.25 666 HIS B O 1
ATOM 13596 N N . ALA B 1 667 ? 28.016 -27.641 -5.199 1 96.12 667 ALA B N 1
ATOM 13597 C CA . ALA B 1 667 ? 27.766 -27.625 -6.641 1 96.12 667 ALA B CA 1
ATOM 13598 C C . ALA B 1 667 ? 29.031 -27.969 -7.414 1 96.12 667 ALA B C 1
ATOM 13600 O O . ALA B 1 667 ? 28.984 -28.781 -8.344 1 96.12 667 ALA B O 1
ATOM 13601 N N . LEU B 1 668 ? 30.109 -27.375 -7.066 1 95 668 LEU B N 1
ATOM 13602 C CA . LEU B 1 668 ? 31.359 -27.594 -7.785 1 95 668 LEU B CA 1
ATOM 13603 C C . LEU B 1 668 ? 31.859 -29.016 -7.594 1 95 668 LEU B C 1
ATOM 13605 O O . LEU B 1 668 ? 32.5 -29.594 -8.492 1 95 668 LEU B O 1
ATOM 13609 N N . THR B 1 669 ? 31.5 -29.578 -6.496 1 95.94 669 THR B N 1
ATOM 13610 C CA . THR B 1 669 ? 31.969 -30.922 -6.172 1 95.94 669 THR B CA 1
ATOM 13611 C C . THR B 1 669 ? 31.234 -31.969 -7.008 1 95.94 669 THR B C 1
ATOM 13613 O O . THR B 1 669 ? 31.844 -32.938 -7.48 1 95.94 669 THR B O 1
ATOM 13616 N N . ILE B 1 670 ? 30.016 -31.766 -7.25 1 95.88 670 ILE B N 1
ATOM 13617 C CA . ILE B 1 670 ? 29.234 -32.875 -7.809 1 95.88 670 ILE B CA 1
ATOM 13618 C C . ILE B 1 670 ? 28.953 -32.594 -9.289 1 95.88 670 ILE B C 1
ATOM 13620 O O . ILE B 1 670 ? 28.578 -33.5 -10.023 1 95.88 670 ILE B O 1
ATOM 13624 N N . SER B 1 671 ? 29.062 -31.422 -9.734 1 95.5 671 SER B N 1
ATOM 13625 C CA . SER B 1 671 ? 28.562 -31 -11.031 1 95.5 671 SER B CA 1
ATOM 13626 C C . SER B 1 671 ? 29.188 -31.797 -12.164 1 95.5 671 SER B C 1
ATOM 13628 O O . SER B 1 671 ? 28.5 -32.188 -13.102 1 95.5 671 SER B O 1
ATOM 13630 N N . GLU B 1 672 ? 30.484 -32 -12.164 1 95.5 672 GLU B N 1
ATOM 13631 C CA . GLU B 1 672 ? 31.141 -32.719 -13.273 1 95.5 672 GLU B CA 1
ATOM 13632 C C . GLU B 1 672 ? 30.672 -34.156 -13.375 1 95.5 672 GLU B C 1
ATOM 13634 O O . GLU B 1 672 ? 30.516 -34.688 -14.477 1 95.5 672 GLU B O 1
ATOM 13639 N N . LYS B 1 673 ? 30.516 -34.781 -12.312 1 95.38 673 LYS B N 1
ATOM 13640 C CA . LYS B 1 673 ? 30.016 -36.156 -12.305 1 95.38 673 LYS B CA 1
ATOM 13641 C C . LYS B 1 673 ? 28.609 -36.219 -12.891 1 95.38 673 LYS B C 1
ATOM 13643 O O . LYS B 1 673 ? 28.281 -37.156 -13.625 1 95.38 673 LYS B O 1
ATOM 13648 N N . ILE B 1 674 ? 27.844 -35.312 -12.531 1 96.19 674 ILE B N 1
ATOM 13649 C CA . ILE B 1 674 ? 26.484 -35.25 -13.055 1 96.19 674 ILE B CA 1
ATOM 13650 C C . ILE B 1 674 ? 26.516 -35.062 -14.57 1 96.19 674 ILE B C 1
ATOM 13652 O O . ILE B 1 674 ? 25.797 -35.75 -15.305 1 96.19 674 ILE B O 1
ATOM 13656 N N . TYR B 1 675 ? 27.391 -34.094 -15.016 1 96.12 675 TYR B N 1
ATOM 13657 C CA . TYR B 1 675 ? 27.484 -33.812 -16.438 1 96.12 675 TYR B CA 1
ATOM 13658 C C . TYR B 1 675 ? 27.828 -35.062 -17.234 1 96.12 675 TYR B C 1
ATOM 13660 O O . TYR B 1 675 ? 27.141 -35.375 -18.203 1 96.12 675 TYR B O 1
ATOM 13668 N N . GLU B 1 676 ? 28.766 -35.812 -16.828 1 94.75 676 GLU B N 1
ATOM 13669 C CA . GLU B 1 676 ? 29.25 -36.969 -17.562 1 94.75 676 GLU B CA 1
ATOM 13670 C C . GLU B 1 676 ? 28.219 -38.094 -17.547 1 94.75 676 GLU B C 1
ATOM 13672 O O . GLU B 1 676 ? 28.031 -38.781 -18.562 1 94.75 676 GLU B O 1
ATOM 13677 N N . ARG B 1 677 ? 27.609 -38.281 -16.469 1 94.81 677 ARG B N 1
ATOM 13678 C CA . ARG B 1 677 ? 26.641 -39.375 -16.297 1 94.81 677 ARG B CA 1
ATOM 13679 C C . ARG B 1 677 ? 25.453 -39.219 -17.234 1 94.81 677 ARG B C 1
ATOM 13681 O O . ARG B 1 677 ? 25.031 -40.188 -17.859 1 94.81 677 ARG B O 1
ATOM 13688 N N . TYR B 1 678 ? 24.953 -38.062 -17.406 1 96.5 678 TYR B N 1
ATOM 13689 C CA . TYR B 1 678 ? 23.672 -37.875 -18.094 1 96.5 678 TYR B CA 1
ATOM 13690 C C . TYR B 1 678 ? 23.891 -37.344 -19.516 1 96.5 678 TYR B C 1
ATOM 13692 O O . TYR B 1 678 ? 23.031 -37.5 -20.375 1 96.5 678 TYR B O 1
ATOM 13700 N N . ARG B 1 679 ? 25.047 -36.656 -19.812 1 95.88 679 ARG B N 1
ATOM 13701 C CA . ARG B 1 679 ? 25.281 -36.062 -21.125 1 95.88 679 ARG B CA 1
ATOM 13702 C C . ARG B 1 679 ? 25.25 -37.125 -22.219 1 95.88 679 ARG B C 1
ATOM 13704 O O . ARG B 1 679 ? 24.797 -36.875 -23.328 1 95.88 679 ARG B O 1
ATOM 13711 N N . LYS B 1 680 ? 25.672 -38.312 -21.922 1 94.19 680 LYS B N 1
ATOM 13712 C CA . LYS B 1 680 ? 25.703 -39.406 -22.891 1 94.19 680 LYS B CA 1
ATOM 13713 C C . LYS B 1 680 ? 24.297 -39.844 -23.297 1 94.19 680 LYS B C 1
ATOM 13715 O O . LYS B 1 680 ? 24.078 -40.344 -24.391 1 94.19 680 LYS B O 1
ATOM 13720 N N . LEU B 1 681 ? 23.359 -39.625 -22.406 1 95.81 681 LEU B N 1
ATOM 13721 C CA . LEU B 1 681 ? 21.984 -40.031 -22.688 1 95.81 681 LEU B CA 1
ATOM 13722 C C . LEU B 1 681 ? 21.297 -39 -23.594 1 95.81 681 LEU B C 1
ATOM 13724 O O . LEU B 1 681 ? 20.25 -39.281 -24.172 1 95.81 681 LEU B O 1
ATOM 13728 N N . VAL B 1 682 ? 21.859 -37.781 -23.734 1 95.56 682 VAL B N 1
ATOM 13729 C CA . VAL B 1 682 ? 21.25 -36.75 -24.547 1 95.56 682 VAL B CA 1
ATOM 13730 C C . VAL B 1 682 ? 21.203 -37.188 -26.016 1 95.56 682 VAL B C 1
ATOM 13732 O O . VAL B 1 682 ? 20.266 -36.844 -26.734 1 95.56 682 VAL B O 1
ATOM 13735 N N . GLU B 1 683 ? 22.156 -37.938 -26.391 1 91.44 683 GLU B N 1
ATOM 13736 C CA . GLU B 1 683 ? 22.219 -38.438 -27.781 1 91.44 683 GLU B CA 1
ATOM 13737 C C . GLU B 1 683 ? 21.062 -39.344 -28.094 1 91.44 683 GLU B C 1
ATOM 13739 O O . GLU B 1 683 ? 20.703 -39.531 -29.266 1 91.44 683 GLU B O 1
ATOM 13744 N N . ARG B 1 684 ? 20.422 -39.875 -27.031 1 92.5 684 ARG B N 1
ATOM 13745 C CA . ARG B 1 684 ? 19.312 -40.812 -27.219 1 92.5 684 ARG B CA 1
ATOM 13746 C C . ARG B 1 684 ? 17.969 -40.062 -27.297 1 92.5 684 ARG B C 1
ATOM 13748 O O . ARG B 1 684 ? 16.953 -40.625 -27.656 1 92.5 684 ARG B O 1
ATOM 13755 N N . CYS B 1 685 ? 18.016 -38.781 -27.016 1 92.69 685 CYS B N 1
ATOM 13756 C CA . CYS B 1 685 ? 16.797 -38 -27.031 1 92.69 685 CYS B CA 1
ATOM 13757 C C . CYS B 1 685 ? 16.406 -37.594 -28.453 1 92.69 685 CYS B C 1
ATOM 13759 O O . CYS B 1 685 ? 17.234 -37.125 -29.219 1 92.69 685 CYS B O 1
ATOM 13761 N N . VAL B 1 686 ? 15.094 -37.812 -28.734 1 89.44 686 VAL B N 1
ATOM 13762 C CA . VAL B 1 686 ? 14.625 -37.469 -30.062 1 89.44 686 VAL B CA 1
ATOM 13763 C C . VAL B 1 686 ? 13.5 -36.438 -29.969 1 89.44 686 VAL B C 1
ATOM 13765 O O . VAL B 1 686 ? 13.266 -35.656 -30.906 1 89.44 686 VAL B O 1
ATOM 13768 N N . THR B 1 687 ? 12.812 -36.438 -28.891 1 91.5 687 THR B N 1
ATOM 13769 C CA . THR B 1 687 ? 11.75 -35.469 -28.656 1 91.5 687 THR B CA 1
ATOM 13770 C C . THR B 1 687 ? 12.086 -34.562 -27.469 1 91.5 687 THR B C 1
ATOM 13772 O O . THR B 1 687 ? 12.953 -34.906 -26.656 1 91.5 687 THR B O 1
ATOM 13775 N N . ARG B 1 688 ? 11.43 -33.438 -27.438 1 93.75 688 ARG B N 1
ATOM 13776 C CA . ARG B 1 688 ? 11.672 -32.5 -26.344 1 93.75 688 ARG B CA 1
ATOM 13777 C C . ARG B 1 688 ? 11.336 -33.125 -25 1 93.75 688 ARG B C 1
ATOM 13779 O O . ARG B 1 688 ? 11.984 -32.844 -24 1 93.75 688 ARG B O 1
ATOM 13786 N N . TRP B 1 689 ? 10.297 -33.969 -24.953 1 93.81 689 TRP B N 1
ATOM 13787 C CA . TRP B 1 689 ? 9.93 -34.656 -23.719 1 93.81 689 TRP B CA 1
ATOM 13788 C C . TRP B 1 689 ? 11.062 -35.562 -23.25 1 93.81 689 TRP B C 1
ATOM 13790 O O . TRP B 1 689 ? 11.297 -35.688 -22.047 1 93.81 689 TRP B O 1
ATOM 13800 N N . ASP B 1 690 ? 11.758 -36.25 -24.203 1 93.69 690 ASP B N 1
ATOM 13801 C CA . ASP B 1 690 ? 12.914 -37.062 -23.828 1 93.69 690 ASP B CA 1
ATOM 13802 C C . ASP B 1 690 ? 13.945 -36.219 -23.062 1 93.69 690 ASP B C 1
ATOM 13804 O O . ASP B 1 690 ? 14.477 -36.688 -22.047 1 93.69 690 ASP B O 1
ATOM 13808 N N . LEU B 1 691 ? 14.18 -35.062 -23.594 1 95.81 691 LEU B N 1
ATOM 13809 C CA . LEU B 1 691 ? 15.148 -34.188 -22.938 1 95.81 691 LEU B CA 1
ATOM 13810 C C . LEU B 1 691 ? 14.664 -33.781 -21.547 1 95.81 691 LEU B C 1
ATOM 13812 O O . LEU B 1 691 ? 15.453 -33.719 -20.609 1 95.81 691 LEU B O 1
ATOM 13816 N N . SER B 1 692 ? 13.398 -33.438 -21.484 1 94.31 692 SER B N 1
ATOM 13817 C CA . SER B 1 692 ? 12.82 -33.062 -20.188 1 94.31 692 SER B CA 1
ATOM 13818 C C . SER B 1 692 ? 12.992 -34.188 -19.172 1 94.31 692 SER B C 1
ATOM 13820 O O . SER B 1 692 ? 13.258 -33.906 -17.984 1 94.31 692 SER B O 1
ATOM 13822 N N . TYR B 1 693 ? 12.773 -35.375 -19.609 1 92.25 693 TYR B N 1
ATOM 13823 C CA . TYR B 1 693 ? 12.977 -36.562 -18.781 1 92.25 693 TYR B CA 1
ATOM 13824 C C . TYR B 1 693 ? 14.367 -36.562 -18.172 1 92.25 693 TYR B C 1
ATOM 13826 O O . TYR B 1 693 ? 14.523 -36.844 -16.984 1 92.25 693 TYR B O 1
ATOM 13834 N N . LEU B 1 694 ? 15.344 -36.156 -18.891 1 94.69 694 LEU B N 1
ATOM 13835 C CA . LEU B 1 694 ? 16.719 -36.156 -18.422 1 94.69 694 LEU B CA 1
ATOM 13836 C C . LEU B 1 694 ? 16.984 -34.938 -17.547 1 94.69 694 LEU B C 1
ATOM 13838 O O . LEU B 1 694 ? 17.641 -35.031 -16.5 1 94.69 694 LEU B O 1
ATOM 13842 N N . ILE B 1 695 ? 16.516 -33.75 -17.938 1 95 695 ILE B N 1
ATOM 13843 C CA . ILE B 1 695 ? 16.734 -32.531 -17.203 1 95 695 ILE B CA 1
ATOM 13844 C C . ILE B 1 695 ? 16.188 -32.656 -15.789 1 95 695 ILE B C 1
ATOM 13846 O O . ILE B 1 695 ? 16.812 -32.219 -14.828 1 95 695 ILE B O 1
ATOM 13850 N N . THR B 1 696 ? 15.055 -33.25 -15.625 1 92.88 696 THR B N 1
ATOM 13851 C CA . THR B 1 696 ? 14.453 -33.406 -14.305 1 92.88 696 THR B CA 1
ATOM 13852 C C . THR B 1 696 ? 15.297 -34.312 -13.43 1 92.88 696 THR B C 1
ATOM 13854 O O . THR B 1 696 ? 15.406 -34.094 -12.219 1 92.88 696 THR B O 1
ATOM 13857 N N . GLU B 1 697 ? 15.867 -35.312 -13.992 1 94.25 697 GLU B N 1
ATOM 13858 C CA . GLU B 1 697 ? 16.719 -36.219 -13.227 1 94.25 697 GLU B CA 1
ATOM 13859 C C . GLU B 1 697 ? 18 -35.531 -12.773 1 94.25 697 GLU B C 1
ATOM 13861 O O . GLU B 1 697 ? 18.484 -35.75 -11.656 1 94.25 697 GLU B O 1
ATOM 13866 N N . ILE B 1 698 ? 18.547 -34.719 -13.664 1 94.75 698 ILE B N 1
ATOM 13867 C CA . ILE B 1 698 ? 19.766 -34.031 -13.305 1 94.75 698 ILE B CA 1
ATOM 13868 C C . ILE B 1 698 ? 19.484 -33.031 -12.172 1 94.75 698 ILE B C 1
ATOM 13870 O O . ILE B 1 698 ? 20.312 -32.875 -11.273 1 94.75 698 ILE B O 1
ATOM 13874 N N . GLN B 1 699 ? 18.391 -32.406 -12.219 1 93.75 699 GLN B N 1
ATOM 13875 C CA . GLN B 1 699 ? 18 -31.5 -11.148 1 93.75 699 GLN B CA 1
ATOM 13876 C C . GLN B 1 699 ? 17.891 -32.219 -9.812 1 93.75 699 GLN B C 1
ATOM 13878 O O . GLN B 1 699 ? 18.234 -31.672 -8.766 1 93.75 699 GLN B O 1
ATOM 13883 N N . GLY B 1 700 ? 17.375 -33.438 -9.859 1 95.69 700 GLY B N 1
ATOM 13884 C CA . GLY B 1 700 ? 17.188 -34.25 -8.648 1 95.69 700 GLY B CA 1
ATOM 13885 C C . GLY B 1 700 ? 18.484 -34.594 -7.953 1 95.69 700 GLY B C 1
ATOM 13886 O O . GLY B 1 700 ? 18.5 -34.906 -6.758 1 95.69 700 GLY B O 1
ATOM 13887 N N . GLU B 1 701 ? 19.641 -34.5 -8.625 1 96.25 701 GLU B N 1
ATOM 13888 C CA . GLU B 1 701 ? 20.938 -34.875 -8.07 1 96.25 701 GLU B CA 1
ATOM 13889 C C . GLU B 1 701 ? 21.375 -33.906 -6.98 1 96.25 701 GLU B C 1
ATOM 13891 O O . GLU B 1 701 ? 22.203 -34.219 -6.137 1 96.25 701 GLU B O 1
ATOM 13896 N N . TYR B 1 702 ? 20.797 -32.688 -6.957 1 95.94 702 TYR B N 1
ATOM 13897 C CA . TYR B 1 702 ? 21.125 -31.672 -5.949 1 95.94 702 TYR B CA 1
ATOM 13898 C C . TYR B 1 702 ? 20.328 -31.906 -4.672 1 95.94 702 TYR B C 1
ATOM 13900 O O . TYR B 1 702 ? 20.609 -31.297 -3.635 1 95.94 702 TYR B O 1
ATOM 13908 N N . ARG B 1 703 ? 19.266 -32.812 -4.656 1 95.88 703 ARG B N 1
ATOM 13909 C CA . ARG B 1 703 ? 18.531 -33.25 -3.48 1 95.88 703 ARG B CA 1
ATOM 13910 C C . ARG B 1 703 ? 17.953 -32.062 -2.711 1 95.88 703 ARG B C 1
ATOM 13912 O O . ARG B 1 703 ? 18.125 -31.969 -1.493 1 95.88 703 ARG B O 1
ATOM 13919 N N . THR B 1 704 ? 17.375 -31.172 -3.467 1 95.94 704 THR B N 1
ATOM 13920 C CA . THR B 1 704 ? 16.859 -29.922 -2.912 1 95.94 704 THR B CA 1
ATOM 13921 C C . THR B 1 704 ? 15.5 -29.594 -3.523 1 95.94 704 THR B C 1
ATOM 13923 O O . THR B 1 704 ? 15.094 -30.188 -4.52 1 95.94 704 THR B O 1
ATOM 13926 N N . SER B 1 705 ? 14.805 -28.766 -2.822 1 95.88 705 SER B N 1
ATOM 13927 C CA . SER B 1 705 ? 13.492 -28.312 -3.279 1 95.88 705 SER B CA 1
ATOM 13928 C C . SER B 1 705 ? 13.617 -27.344 -4.445 1 95.88 705 SER B C 1
ATOM 13930 O O . SER B 1 705 ? 14.719 -26.906 -4.785 1 95.88 705 SER B O 1
ATOM 13932 N N . HIS B 1 706 ? 12.516 -26.969 -5.074 1 94.62 706 HIS B N 1
ATOM 13933 C CA . HIS B 1 706 ? 12.305 -25.875 -6.02 1 94.62 706 HIS B CA 1
ATOM 13934 C C . HIS B 1 706 ? 13.172 -26.047 -7.262 1 94.62 706 HIS B C 1
ATOM 13936 O O . HIS B 1 706 ? 13.797 -25.094 -7.73 1 94.62 706 HIS B O 1
ATOM 13942 N N . SER B 1 707 ? 13.352 -27.188 -7.668 1 93.19 707 SER B N 1
ATOM 13943 C CA . SER B 1 707 ? 13.945 -27.5 -8.969 1 93.19 707 SER B CA 1
ATOM 13944 C C . SER B 1 707 ? 12.875 -27.781 -10.008 1 93.19 707 SER B C 1
ATOM 13946 O O . SER B 1 707 ? 12.438 -28.922 -10.164 1 93.19 707 SER B O 1
ATOM 13948 N N . TYR B 1 708 ? 12.539 -26.703 -10.719 1 91.44 708 TYR B N 1
ATOM 13949 C CA . TYR B 1 708 ? 11.391 -26.781 -11.617 1 91.44 708 TYR B CA 1
ATOM 13950 C C . TYR B 1 708 ? 11.82 -26.594 -13.07 1 91.44 708 TYR B C 1
ATOM 13952 O O . TYR B 1 708 ? 12.852 -25.969 -13.336 1 91.44 708 TYR B O 1
ATOM 13960 N N . GLU B 1 709 ? 11.078 -27.172 -13.961 1 92.31 709 GLU B N 1
ATOM 13961 C CA . GLU B 1 709 ? 11.039 -26.875 -15.391 1 92.31 709 GLU B CA 1
ATOM 13962 C C . GLU B 1 709 ? 9.672 -26.328 -15.805 1 92.31 709 GLU B C 1
ATOM 13964 O O . GLU B 1 709 ? 8.664 -27.016 -15.68 1 92.31 709 GLU B O 1
ATOM 13969 N N . MET B 1 710 ? 9.578 -25.125 -16.297 1 89.62 710 MET B N 1
ATOM 13970 C CA . MET B 1 710 ? 8.312 -24.484 -16.625 1 89.62 710 MET B CA 1
ATOM 13971 C C . MET B 1 710 ? 8.328 -23.969 -18.078 1 89.62 710 MET B C 1
ATOM 13973 O O . MET B 1 710 ? 9.352 -23.5 -18.562 1 89.62 710 MET B O 1
ATOM 13977 N N . GLY B 1 711 ? 7.164 -24.031 -18.688 1 88.94 711 GLY B N 1
ATOM 13978 C CA . GLY B 1 711 ? 7.027 -23.594 -20.062 1 88.94 711 GLY B CA 1
ATOM 13979 C C . GLY B 1 711 ? 7.645 -24.562 -21.062 1 88.94 711 GLY B C 1
ATOM 13980 O O . GLY B 1 711 ? 7.41 -25.766 -21 1 88.94 711 GLY B O 1
ATOM 13981 N N . GLY B 1 712 ? 8.297 -24.031 -22.031 1 90.31 712 GLY B N 1
ATOM 13982 C CA . GLY B 1 712 ? 8.969 -24.797 -23.078 1 90.31 712 GLY B CA 1
ATOM 13983 C C . GLY B 1 712 ? 8.07 -25.109 -24.266 1 90.31 712 GLY B C 1
ATOM 13984 O O . GLY B 1 712 ? 6.855 -24.906 -24.203 1 90.31 712 GLY B O 1
ATOM 13985 N N . TYR B 1 713 ? 8.703 -25.5 -25.312 1 91.56 713 TYR B N 1
ATOM 13986 C CA . TYR B 1 713 ? 8.031 -25.875 -26.547 1 91.56 713 TYR B CA 1
ATOM 13987 C C . TYR B 1 713 ? 8.117 -27.375 -26.797 1 91.56 713 TYR B C 1
ATOM 13989 O O . TYR B 1 713 ? 9.07 -27.859 -27.422 1 91.56 713 TYR B O 1
ATOM 13997 N N . PHE B 1 714 ? 7.047 -28.156 -26.453 1 91.62 714 PHE B N 1
ATOM 13998 C CA . PHE B 1 714 ? 7.086 -29.609 -26.484 1 91.62 714 PHE B CA 1
ATOM 13999 C C . PHE B 1 714 ? 6.402 -30.141 -27.734 1 91.62 714 PHE B C 1
ATOM 14001 O O . PHE B 1 714 ? 6.914 -31.062 -28.391 1 91.62 714 PHE B O 1
ATOM 14008 N N . THR B 1 715 ? 5.246 -29.609 -28.016 1 90.56 715 THR B N 1
ATOM 14009 C CA . THR B 1 715 ? 4.477 -30.094 -29.156 1 90.56 715 THR B CA 1
ATOM 14010 C C . THR B 1 715 ? 3.523 -29.031 -29.672 1 90.56 715 THR B C 1
ATOM 14012 O O . THR B 1 715 ? 3.154 -28.109 -28.938 1 90.56 715 THR B O 1
ATOM 14015 N N . ASP B 1 716 ? 3.186 -29.094 -30.953 1 89.06 716 ASP B N 1
ATOM 14016 C CA . ASP B 1 716 ? 2.207 -28.188 -31.547 1 89.06 716 ASP B CA 1
ATOM 14017 C C . ASP B 1 716 ? 0.803 -28.781 -31.5 1 89.06 716 ASP B C 1
ATOM 14019 O O . ASP B 1 716 ? -0.172 -28.125 -31.859 1 89.06 716 ASP B O 1
ATOM 14023 N N . ILE B 1 717 ? 0.785 -30.062 -31.031 1 92.12 717 ILE B N 1
ATOM 14024 C CA . ILE B 1 717 ? -0.523 -30.703 -30.953 1 92.12 717 ILE B CA 1
ATOM 14025 C C . ILE B 1 717 ? -1.303 -30.141 -29.766 1 92.12 717 ILE B C 1
ATOM 14027 O O . ILE B 1 717 ? -0.819 -30.156 -28.625 1 92.12 717 ILE B O 1
ATOM 14031 N N . ASP B 1 718 ? -2.449 -29.578 -30.078 1 89.31 718 ASP B N 1
ATOM 14032 C CA . ASP B 1 718 ? -3.324 -29.047 -29.047 1 89.31 718 ASP B CA 1
ATOM 14033 C C . ASP B 1 718 ? -4.777 -29.453 -29.281 1 89.31 718 ASP B C 1
ATOM 14035 O O . ASP B 1 718 ? -5.156 -29.781 -30.406 1 89.31 718 ASP B O 1
ATOM 14039 N N . MET B 1 719 ? -5.492 -29.609 -28.172 1 88.25 719 MET B N 1
ATOM 14040 C CA . MET B 1 719 ? -6.91 -29.953 -28.219 1 88.25 719 MET B CA 1
ATOM 14041 C C . MET B 1 719 ? -7.746 -28.938 -27.453 1 88.25 719 MET B C 1
ATOM 14043 O O . MET B 1 719 ? -7.273 -28.344 -26.484 1 88.25 719 MET B O 1
ATOM 14047 N N . PRO B 1 720 ? -9.008 -28.797 -27.953 1 88.06 720 PRO B N 1
ATOM 14048 C CA . PRO B 1 720 ? -9.883 -27.891 -27.203 1 88.06 720 PRO B CA 1
ATOM 14049 C C . PRO B 1 720 ? -10.141 -28.375 -25.781 1 88.06 720 PRO B C 1
ATOM 14051 O O . PRO B 1 720 ? -10.312 -29.578 -25.547 1 88.06 720 PRO B O 1
ATOM 14054 N N . ARG B 1 721 ? -10.203 -27.484 -24.875 1 89.88 721 ARG B N 1
ATOM 14055 C CA . ARG B 1 721 ? -10.453 -27.797 -23.469 1 89.88 721 ARG B CA 1
ATOM 14056 C C . ARG B 1 721 ? -11.945 -27.844 -23.172 1 89.88 721 ARG B C 1
ATOM 14058 O O . ARG B 1 721 ? -12.734 -27.156 -23.828 1 89.88 721 ARG B O 1
ATOM 14065 N N . ALA B 1 722 ? -12.297 -28.656 -22.234 1 90.31 722 ALA B N 1
ATOM 14066 C CA . ALA B 1 722 ? -13.695 -28.688 -21.812 1 90.31 722 ALA B CA 1
ATOM 14067 C C . ALA B 1 722 ? -14.031 -27.484 -20.938 1 90.31 722 ALA B C 1
ATOM 14069 O O . ALA B 1 722 ? -13.25 -27.125 -20.062 1 90.31 722 ALA B O 1
ATOM 14070 N N . GLY B 1 723 ? -15.188 -26.859 -21.281 1 92.88 723 GLY B N 1
ATOM 14071 C CA . GLY B 1 723 ? -15.695 -25.828 -20.391 1 92.88 723 GLY B CA 1
ATOM 14072 C C . GLY B 1 723 ? -16.203 -26.375 -19.078 1 92.88 723 GLY B C 1
ATOM 14073 O O . GLY B 1 723 ? -16.297 -27.594 -18.891 1 92.88 723 GLY B O 1
ATOM 14074 N N . ARG B 1 724 ? -16.469 -25.5 -18.125 1 94.19 724 ARG B N 1
ATOM 14075 C CA . ARG B 1 724 ? -16.953 -25.859 -16.797 1 94.19 724 ARG B CA 1
ATOM 14076 C C . ARG B 1 724 ? -18.219 -25.078 -16.438 1 94.19 724 ARG B C 1
ATOM 14078 O O . ARG B 1 724 ? -18.484 -24.031 -17.031 1 94.19 724 ARG B O 1
ATOM 14085 N N . ILE B 1 725 ? -19.031 -25.594 -15.562 1 94.62 725 ILE B N 1
ATOM 14086 C CA . ILE B 1 725 ? -20.281 -24.906 -15.203 1 94.62 725 ILE B CA 1
ATOM 14087 C C . ILE B 1 725 ? -20.359 -24.781 -13.68 1 94.62 725 ILE B C 1
ATOM 14089 O O . ILE B 1 725 ? -21.328 -24.203 -13.156 1 94.62 725 ILE B O 1
ATOM 14093 N N . ALA B 1 726 ? -19.328 -25.219 -12.914 1 96.06 726 ALA B N 1
ATOM 14094 C CA . ALA B 1 726 ? -19.234 -25.109 -11.461 1 96.06 726 ALA B CA 1
ATOM 14095 C C . ALA B 1 726 ? -20.406 -25.812 -10.789 1 96.06 726 ALA B C 1
ATOM 14097 O O . ALA B 1 726 ? -21.062 -25.25 -9.906 1 96.06 726 ALA B O 1
ATOM 14098 N N . CYS B 1 727 ? -20.75 -26.938 -11.25 1 96.12 727 CYS B N 1
ATOM 14099 C CA . CYS B 1 727 ? -21.719 -27.859 -10.672 1 96.12 727 CYS B CA 1
ATOM 14100 C C . CYS B 1 727 ? -21.125 -29.25 -10.539 1 96.12 727 CYS B C 1
ATOM 14102 O O . CYS B 1 727 ? -20.172 -29.609 -11.25 1 96.12 727 CYS B O 1
ATOM 14104 N N . ASP B 1 728 ? -21.578 -29.984 -9.578 1 95.25 728 ASP B N 1
ATOM 14105 C CA . ASP B 1 728 ? -21.297 -31.406 -9.484 1 95.25 728 ASP B CA 1
ATOM 14106 C C . ASP B 1 728 ? -22.5 -32.25 -9.914 1 95.25 728 ASP B C 1
ATOM 14108 O O . ASP B 1 728 ? -23.656 -31.797 -9.766 1 95.25 728 ASP B O 1
ATOM 14112 N N . PHE B 1 729 ? -22.234 -33.375 -10.492 1 94.25 729 PHE B N 1
ATOM 14113 C CA . PHE B 1 729 ? -23.281 -34.219 -11.031 1 94.25 729 PHE B CA 1
ATOM 14114 C C . PHE B 1 729 ? -23.156 -35.656 -10.5 1 94.25 729 PHE B C 1
ATOM 14116 O O . PHE B 1 729 ? -22.047 -36.125 -10.266 1 94.25 729 PHE B O 1
ATOM 14123 N N . LYS B 1 730 ? -24.266 -36.25 -10.258 1 92.56 730 LYS B N 1
ATOM 14124 C CA . LYS B 1 730 ? -24.375 -37.688 -10.023 1 92.56 730 LYS B CA 1
ATOM 14125 C C . LYS B 1 730 ? -25 -38.406 -11.227 1 92.56 730 LYS B C 1
ATOM 14127 O O . LYS B 1 730 ? -26.062 -38 -11.703 1 92.56 730 LYS B O 1
ATOM 14132 N N . TYR B 1 731 ? -24.203 -39.312 -11.758 1 92 731 TYR B N 1
ATOM 14133 C CA . TYR B 1 731 ? -24.766 -40.094 -12.852 1 92 731 TYR B CA 1
ATOM 14134 C C . TYR B 1 731 ? -25.656 -41.219 -12.328 1 92 731 TYR B C 1
ATOM 14136 O O . TYR B 1 731 ? -25.203 -42.094 -11.586 1 92 731 TYR B O 1
ATOM 14144 N N . SER B 1 732 ? -26.859 -41.156 -12.633 1 88.62 732 SER B N 1
ATOM 14145 C CA . SER B 1 732 ? -27.859 -42.125 -12.18 1 88.62 732 SER B CA 1
ATOM 14146 C C . SER B 1 732 ? -28.891 -42.375 -13.266 1 88.62 732 SER B C 1
ATOM 14148 O O . SER B 1 732 ? -29.453 -41.469 -13.859 1 88.62 732 SER B O 1
ATOM 14150 N N . ASN B 1 733 ? -29.156 -43.594 -13.602 1 88.12 733 ASN B N 1
ATOM 14151 C CA . ASN B 1 733 ? -30.156 -44.062 -14.562 1 88.12 733 ASN B CA 1
ATOM 14152 C C . ASN B 1 733 ? -29.938 -43.406 -15.938 1 88.12 733 ASN B C 1
ATOM 14154 O O . ASN B 1 733 ? -30.891 -42.938 -16.562 1 88.12 733 ASN B O 1
ATOM 14158 N N . GLY B 1 734 ? -28.75 -43.25 -16.25 1 89.19 734 GLY B N 1
ATOM 14159 C CA . GLY B 1 734 ? -28.438 -42.75 -17.578 1 89.19 734 GLY B CA 1
ATOM 14160 C C . GLY B 1 734 ? -28.484 -41.25 -17.672 1 89.19 734 GLY B C 1
ATOM 14161 O O . GLY B 1 734 ? -28.391 -40.688 -18.766 1 89.19 734 GLY B O 1
ATOM 14162 N N . GLU B 1 735 ? -28.703 -40.625 -16.531 1 92.31 735 GLU B N 1
ATOM 14163 C CA . GLU B 1 735 ? -28.812 -39.156 -16.547 1 92.31 735 GLU B CA 1
ATOM 14164 C C . GLU B 1 735 ? -27.812 -38.5 -15.602 1 92.31 735 GLU B C 1
ATOM 14166 O O . GLU B 1 735 ? -27.406 -39.125 -14.602 1 92.31 735 GLU B O 1
ATOM 14171 N N . TYR B 1 736 ? -27.359 -37.312 -15.992 1 95 736 TYR B N 1
ATOM 14172 C CA . TYR B 1 736 ? -26.547 -36.469 -15.109 1 95 736 TYR B CA 1
ATOM 14173 C C . TYR B 1 736 ? -27.422 -35.594 -14.242 1 95 736 TYR B C 1
ATOM 14175 O O . TYR B 1 736 ? -27.891 -34.531 -14.703 1 95 736 TYR B O 1
ATOM 14183 N N . VAL B 1 737 ? -27.578 -35.938 -12.984 1 95.94 737 VAL B N 1
ATOM 14184 C CA . VAL B 1 737 ? -28.422 -35.219 -12.031 1 95.94 737 VAL B CA 1
ATOM 14185 C C . VAL B 1 737 ? -27.562 -34.219 -11.234 1 95.94 737 VAL B C 1
ATOM 14187 O O . VAL B 1 737 ? -26.516 -34.594 -10.703 1 95.94 737 VAL B O 1
ATOM 14190 N N . ILE B 1 738 ? -28.031 -32.938 -11.18 1 96.44 738 ILE B N 1
ATOM 14191 C CA . ILE B 1 738 ? -27.312 -31.922 -10.43 1 96.44 738 ILE B CA 1
ATOM 14192 C C . ILE B 1 738 ? -27.297 -32.281 -8.953 1 96.44 738 ILE B C 1
ATOM 14194 O O . ILE B 1 738 ? -28.344 -32.375 -8.32 1 96.44 738 ILE B O 1
ATOM 14198 N N . SER B 1 739 ? -26.141 -32.469 -8.398 1 95.75 739 SER B N 1
ATOM 14199 C CA . SER B 1 739 ? -26.016 -32.812 -6.988 1 95.75 739 SER B CA 1
ATOM 14200 C C . SER B 1 739 ? -25.594 -31.609 -6.16 1 95.75 739 SER B C 1
ATOM 14202 O O . SER B 1 739 ? -25.828 -31.578 -4.949 1 95.75 739 SER B O 1
ATOM 14204 N N . ASP B 1 740 ? -24.953 -30.641 -6.809 1 95.81 740 ASP B N 1
ATOM 14205 C CA . ASP B 1 740 ? -24.562 -29.406 -6.137 1 95.81 740 ASP B CA 1
ATOM 14206 C C . ASP B 1 740 ? -24.422 -28.266 -7.133 1 95.81 740 ASP B C 1
ATOM 14208 O O . ASP B 1 740 ? -24.031 -28.484 -8.281 1 95.81 740 ASP B O 1
ATOM 14212 N N . ILE B 1 741 ? -24.797 -27.094 -6.84 1 96.38 741 ILE B N 1
ATOM 14213 C CA . ILE B 1 741 ? -24.547 -25.844 -7.547 1 96.38 741 ILE B CA 1
ATOM 14214 C C . ILE B 1 741 ? -23.641 -24.953 -6.707 1 96.38 741 ILE B C 1
ATOM 14216 O O . ILE B 1 741 ? -24.078 -24.406 -5.688 1 96.38 741 ILE B O 1
ATOM 14220 N N . LEU B 1 742 ? -22.453 -24.703 -7.137 1 96.94 742 LEU B N 1
ATOM 14221 C CA . LEU B 1 742 ? -21.406 -24.141 -6.285 1 96.94 742 LEU B CA 1
ATOM 14222 C C . LEU B 1 742 ? -21.422 -22.625 -6.324 1 96.94 742 LEU B C 1
ATOM 14224 O O . LEU B 1 742 ? -21.688 -22.016 -7.375 1 96.94 742 LEU B O 1
ATOM 14228 N N . TYR B 1 743 ? -21.219 -21.984 -5.219 1 94.94 743 TYR B N 1
ATOM 14229 C CA . TYR B 1 743 ? -20.953 -20.562 -5.102 1 94.94 743 TYR B CA 1
ATOM 14230 C C . TYR B 1 743 ? -20.234 -20.25 -3.799 1 94.94 743 TYR B C 1
ATOM 14232 O O . TYR B 1 743 ? -20.312 -21 -2.832 1 94.94 743 TYR B O 1
ATOM 14240 N N . GLY B 1 744 ? -19.453 -19.266 -3.758 1 95.5 744 GLY B N 1
ATOM 14241 C CA . GLY B 1 744 ? -18.906 -18.672 -2.547 1 95.5 744 GLY B CA 1
ATOM 14242 C C . GLY B 1 744 ? -19.766 -17.578 -1.969 1 95.5 744 GLY B C 1
ATOM 14243 O O . GLY B 1 744 ? -20.922 -17.812 -1.596 1 95.5 744 GLY B O 1
ATOM 14244 N N . ASP B 1 745 ? -19.234 -16.328 -1.913 1 93.25 745 ASP B N 1
ATOM 14245 C CA . ASP B 1 745 ? -20.031 -15.148 -1.633 1 93.25 745 ASP B CA 1
ATOM 14246 C C . ASP B 1 745 ? -20.812 -14.703 -2.869 1 93.25 745 ASP B C 1
ATOM 14248 O O . ASP B 1 745 ? -20.219 -14.273 -3.861 1 93.25 745 ASP B O 1
ATOM 14252 N N . PRO B 1 746 ? -22.062 -14.82 -2.75 1 92.38 746 PRO B N 1
ATOM 14253 C CA . PRO B 1 746 ? -22.859 -14.602 -3.955 1 92.38 746 PRO B CA 1
ATOM 14254 C C . PRO B 1 746 ? -22.734 -13.18 -4.5 1 92.38 746 PRO B C 1
ATOM 14256 O O . PRO B 1 746 ? -23.078 -12.922 -5.656 1 92.38 746 PRO B O 1
ATOM 14259 N N . SER B 1 747 ? -22.234 -12.211 -3.715 1 92.44 747 SER B N 1
ATOM 14260 C CA . SER B 1 747 ? -22.094 -10.844 -4.195 1 92.44 747 SER B CA 1
ATOM 14261 C C . SER B 1 747 ? -20.719 -10.609 -4.82 1 92.44 747 SER B C 1
ATOM 14263 O O . SER B 1 747 ? -20.5 -9.594 -5.473 1 92.44 747 SER B O 1
ATOM 14265 N N . ASN B 1 748 ? -19.828 -11.57 -4.66 1 91.81 748 ASN B N 1
ATOM 14266 C CA . ASN B 1 748 ? -18.484 -11.414 -5.207 1 91.81 748 ASN B CA 1
ATOM 14267 C C . ASN B 1 748 ? -18.438 -11.781 -6.688 1 91.81 748 ASN B C 1
ATOM 14269 O O . ASN B 1 748 ? -19.281 -12.547 -7.168 1 91.81 748 ASN B O 1
ATOM 14273 N N . GLU B 1 749 ? -17.453 -11.25 -7.301 1 90.06 749 GLU B N 1
ATOM 14274 C CA . GLU B 1 749 ? -17.266 -11.547 -8.719 1 90.06 749 GLU B CA 1
ATOM 14275 C C . GLU B 1 749 ? -16.641 -12.922 -8.914 1 90.06 749 GLU B C 1
ATOM 14277 O O . GLU B 1 749 ? -15.766 -13.328 -8.133 1 90.06 749 GLU B O 1
ATOM 14282 N N . ASN B 1 750 ? -17.156 -13.633 -9.844 1 90.06 750 ASN B N 1
ATOM 14283 C CA . ASN B 1 750 ? -16.594 -14.891 -10.305 1 90.06 750 ASN B CA 1
ATOM 14284 C C . ASN B 1 750 ? -16.672 -15.969 -9.219 1 90.06 750 ASN B C 1
ATOM 14286 O O . ASN B 1 750 ? -15.797 -16.828 -9.133 1 90.06 750 ASN B O 1
ATOM 14290 N N . GLU B 1 751 ? -17.656 -15.922 -8.32 1 95.19 751 GLU B N 1
ATOM 14291 C CA . GLU B 1 751 ? -17.75 -16.906 -7.242 1 95.19 751 GLU B CA 1
ATOM 14292 C C . GLU B 1 751 ? -19.062 -17.672 -7.312 1 95.19 751 GLU B C 1
ATOM 14294 O O . GLU B 1 751 ? -19.5 -18.281 -6.324 1 95.19 751 GLU B O 1
ATOM 14299 N N . LYS B 1 752 ? -19.781 -17.672 -8.516 1 93.75 752 LYS B N 1
ATOM 14300 C CA . LYS B 1 752 ? -21.047 -18.375 -8.625 1 93.75 752 LYS B CA 1
ATOM 14301 C C . LYS B 1 752 ? -21.125 -19.156 -9.93 1 93.75 752 LYS B C 1
ATOM 14303 O O . LYS B 1 752 ? -20.672 -18.688 -10.977 1 93.75 752 LYS B O 1
ATOM 14308 N N . SER B 1 753 ? -21.75 -20.281 -9.758 1 95.25 753 SER B N 1
ATOM 14309 C CA . SER B 1 753 ? -22.078 -21.047 -10.953 1 95.25 753 SER B CA 1
ATOM 14310 C C . SER B 1 753 ? -22.922 -20.25 -11.93 1 95.25 753 SER B C 1
ATOM 14312 O O . SER B 1 753 ? -23.844 -19.531 -11.523 1 95.25 753 SER B O 1
ATOM 14314 N N . PRO B 1 754 ? -22.641 -20.344 -13.203 1 91.25 754 PRO B N 1
ATOM 14315 C CA . PRO B 1 754 ? -23.484 -19.672 -14.195 1 91.25 754 PRO B CA 1
ATOM 14316 C C . PRO B 1 754 ? -24.922 -20.141 -14.164 1 91.25 754 PRO B C 1
ATOM 14318 O O . PRO B 1 754 ? -25.828 -19.453 -14.648 1 91.25 754 PRO B O 1
ATOM 14321 N N . PHE B 1 755 ? -25.219 -21.312 -13.562 1 91.88 755 PHE B N 1
ATOM 14322 C CA . PHE B 1 755 ? -26.594 -21.797 -13.445 1 91.88 755 PHE B CA 1
ATOM 14323 C C . PHE B 1 755 ? -27.422 -20.875 -12.578 1 91.88 755 PHE B C 1
ATOM 14325 O O . PHE B 1 755 ? -28.609 -20.688 -12.82 1 91.88 755 PHE B O 1
ATOM 14332 N N . LEU B 1 756 ? -26.781 -20.266 -11.609 1 87.31 756 LEU B N 1
ATOM 14333 C CA . LEU B 1 756 ? -27.469 -19.359 -10.703 1 87.31 756 LEU B CA 1
ATOM 14334 C C . LEU B 1 756 ? -27.797 -18.047 -11.398 1 87.31 756 LEU B C 1
ATOM 14336 O O . LEU B 1 756 ? -28.688 -17.312 -10.969 1 87.31 756 LEU B O 1
ATOM 14340 N N . LEU B 1 757 ? -27.094 -17.734 -12.375 1 83.25 757 LEU B N 1
ATOM 14341 C CA . LEU B 1 757 ? -27.219 -16.453 -13.047 1 83.25 757 LEU B CA 1
ATOM 14342 C C . LEU B 1 757 ? -28.062 -16.578 -14.312 1 83.25 757 LEU B C 1
ATOM 14344 O O . LEU B 1 757 ? -28.438 -15.57 -14.922 1 83.25 757 LEU B O 1
ATOM 14348 N N . SER B 1 758 ? -28.359 -17.812 -14.617 1 79.38 758 SER B N 1
ATOM 14349 C CA . SER B 1 758 ? -29.094 -18.062 -15.852 1 79.38 758 SER B CA 1
ATOM 14350 C C . SER B 1 758 ? -30.594 -18.047 -15.609 1 79.38 758 SER B C 1
ATOM 14352 O O . SER B 1 758 ? -31.047 -18 -14.469 1 79.38 758 SER B O 1
ATOM 14354 N N . THR B 1 759 ? -31.344 -18.047 -16.688 1 75.69 759 THR B N 1
ATOM 14355 C CA . THR B 1 759 ? -32.812 -18.109 -16.625 1 75.69 759 THR B CA 1
ATOM 14356 C C . THR B 1 759 ? -33.281 -19.547 -16.516 1 75.69 759 THR B C 1
ATOM 14358 O O . THR B 1 759 ? -34.5 -19.797 -16.562 1 75.69 759 THR B O 1
ATOM 14361 N N . LEU B 1 760 ? -32.344 -20.469 -16.406 1 80.44 760 LEU B N 1
ATOM 14362 C CA . LEU B 1 760 ? -32.656 -21.891 -16.344 1 80.44 760 LEU B CA 1
ATOM 14363 C C . LEU B 1 760 ? -33.406 -22.219 -15.07 1 80.44 760 LEU B C 1
ATOM 14365 O O . LEU B 1 760 ? -34.219 -23.172 -15.047 1 80.44 760 LEU B O 1
ATOM 14369 N N . ASP B 1 761 ? -33.188 -21.406 -14.031 1 81.25 761 ASP B N 1
ATOM 14370 C CA . ASP B 1 761 ? -33.75 -21.703 -12.719 1 81.25 761 ASP B CA 1
ATOM 14371 C C . ASP B 1 761 ? -33.469 -23.125 -12.289 1 81.25 761 ASP B C 1
ATOM 14373 O O . ASP B 1 761 ? -34.375 -23.891 -11.961 1 81.25 761 ASP B O 1
ATOM 14377 N N . ALA B 1 762 ? -32.281 -23.578 -12.445 1 91.19 762 ALA B N 1
ATOM 14378 C CA . ALA B 1 762 ? -31.828 -24.922 -12.117 1 91.19 762 ALA B CA 1
ATOM 14379 C C . ALA B 1 762 ? -31.781 -25.141 -10.602 1 91.19 762 ALA B C 1
ATOM 14381 O O . ALA B 1 762 ? -31.422 -24.219 -9.859 1 91.19 762 ALA B O 1
ATOM 14382 N N . ASP B 1 763 ? -32.125 -26.312 -10.164 1 92.81 763 ASP B N 1
ATOM 14383 C CA . ASP B 1 763 ? -32.062 -26.719 -8.766 1 92.81 763 ASP B CA 1
ATOM 14384 C C . ASP B 1 763 ? -31.375 -28.062 -8.609 1 92.81 763 ASP B C 1
ATOM 14386 O O . ASP B 1 763 ? -31.281 -28.844 -9.57 1 92.81 763 ASP B O 1
ATOM 14390 N N . ILE B 1 764 ? -30.891 -28.297 -7.43 1 95.06 764 ILE B N 1
ATOM 14391 C CA . ILE B 1 764 ? -30.359 -29.609 -7.102 1 95.06 764 ILE B CA 1
ATOM 14392 C C . ILE B 1 764 ? -31.438 -30.672 -7.34 1 95.06 764 ILE B C 1
ATOM 14394 O O . ILE B 1 764 ? -32.594 -30.5 -6.941 1 95.06 764 ILE B O 1
ATOM 14398 N N . GLY B 1 765 ? -31.094 -31.688 -7.992 1 95.31 765 GLY B N 1
ATOM 14399 C CA . GLY B 1 765 ? -32.031 -32.75 -8.32 1 95.31 765 GLY B CA 1
ATOM 14400 C C . GLY B 1 765 ? -32.5 -32.719 -9.758 1 95.31 765 GLY B C 1
ATOM 14401 O O . GLY B 1 765 ? -33.062 -33.688 -10.273 1 95.31 765 GLY B O 1
ATOM 14402 N N . ASP B 1 766 ? -32.281 -31.609 -10.438 1 96.25 766 ASP B N 1
ATOM 14403 C CA . ASP B 1 766 ? -32.625 -31.531 -11.867 1 96.25 766 ASP B CA 1
ATOM 14404 C C . ASP B 1 766 ? -31.594 -32.312 -12.695 1 96.25 766 ASP B C 1
ATOM 14406 O O . ASP B 1 766 ? -30.453 -32.5 -12.266 1 96.25 766 ASP B O 1
ATOM 14410 N N . ALA B 1 767 ? -32.031 -32.781 -13.852 1 96.31 767 ALA B N 1
ATOM 14411 C CA . ALA B 1 767 ? -31.156 -33.5 -14.75 1 96.31 767 ALA B CA 1
ATOM 14412 C C . ALA B 1 767 ? -30.812 -32.688 -15.984 1 96.31 767 ALA B C 1
ATOM 14414 O O . ALA B 1 767 ? -31.688 -32.062 -16.594 1 96.31 767 ALA B O 1
ATOM 14415 N N . VAL B 1 768 ? -29.578 -32.562 -16.281 1 96.06 768 VAL B N 1
ATOM 14416 C CA . VAL B 1 768 ? -29.172 -31.938 -17.547 1 96.06 768 VAL B CA 1
ATOM 14417 C C . VAL B 1 768 ? -29.328 -32.938 -18.688 1 96.06 768 VAL B C 1
ATOM 14419 O O . VAL B 1 768 ? -28.703 -34.031 -18.656 1 96.06 768 VAL B O 1
ATOM 14422 N N . ILE B 1 769 ? -30.031 -32.625 -19.703 1 95.31 769 ILE B N 1
ATOM 14423 C CA . ILE B 1 769 ? -30.359 -33.656 -20.688 1 95.31 769 ILE B CA 1
ATOM 14424 C C . ILE B 1 769 ? -29.766 -33.281 -22.047 1 95.31 769 ILE B C 1
ATOM 14426 O O . ILE B 1 769 ? -29.594 -34.125 -22.906 1 95.31 769 ILE B O 1
ATOM 14430 N N . GLU B 1 770 ? -29.5 -31.984 -22.234 1 95.25 770 GLU B N 1
ATOM 14431 C CA . GLU B 1 770 ? -28.984 -31.562 -23.516 1 95.25 770 GLU B CA 1
ATOM 14432 C C . GLU B 1 770 ? -28.125 -30.312 -23.391 1 95.25 770 GLU B C 1
ATOM 14434 O O . GLU B 1 770 ? -28.438 -29.422 -22.578 1 95.25 770 GLU B O 1
ATOM 14439 N N . ILE B 1 771 ? -27.031 -30.203 -24.109 1 95 771 ILE B N 1
ATOM 14440 C CA . ILE B 1 771 ? -26.203 -29 -24.234 1 95 771 ILE B CA 1
ATOM 14441 C C . ILE B 1 771 ? -25.984 -28.688 -25.703 1 95 771 ILE B C 1
ATOM 14443 O O . ILE B 1 771 ? -25.391 -29.484 -26.438 1 95 771 ILE B O 1
ATOM 14447 N N . ASP B 1 772 ? -26.406 -27.578 -26.156 1 92.5 772 ASP B N 1
ATOM 14448 C CA . ASP B 1 772 ? -26.297 -27.125 -27.547 1 92.5 772 ASP B CA 1
ATOM 14449 C C . ASP B 1 772 ? -26.844 -28.172 -28.5 1 92.5 772 ASP B C 1
ATOM 14451 O O . ASP B 1 772 ? -26.188 -28.516 -29.484 1 92.5 772 ASP B O 1
ATOM 14455 N N . GLY B 1 773 ? -27.891 -28.734 -28.125 1 90.81 773 GLY B N 1
ATOM 14456 C CA . GLY B 1 773 ? -28.547 -29.688 -29 1 90.81 773 GLY B CA 1
ATOM 14457 C C . GLY B 1 773 ? -27.969 -31.094 -28.906 1 90.81 773 GLY B C 1
ATOM 14458 O O . GLY B 1 773 ? -28.516 -32.031 -29.5 1 90.81 773 GLY B O 1
ATOM 14459 N N . ILE B 1 774 ? -26.906 -31.281 -28.172 1 91.94 774 ILE B N 1
ATOM 14460 C CA . ILE B 1 774 ? -26.266 -32.594 -28 1 91.94 774 ILE B CA 1
ATOM 14461 C C . ILE B 1 774 ? -26.859 -33.281 -26.781 1 91.94 774 ILE B C 1
ATOM 14463 O O . ILE B 1 774 ? -26.719 -32.812 -25.656 1 91.94 774 ILE B O 1
ATOM 14467 N N . PRO B 1 775 ? -27.484 -34.375 -27.016 1 91.88 775 PRO B N 1
ATOM 14468 C CA . PRO B 1 775 ? -28 -35.125 -25.875 1 91.88 775 PRO B CA 1
ATOM 14469 C C . PRO B 1 775 ? -26.906 -35.656 -24.969 1 91.88 775 PRO B C 1
ATOM 14471 O O . PRO B 1 775 ? -25.859 -36.125 -25.453 1 91.88 775 PRO B O 1
ATOM 14474 N N . ILE B 1 776 ? -27.141 -35.594 -23.688 1 91.62 776 ILE B N 1
ATOM 14475 C CA . ILE B 1 776 ? -26.203 -36.062 -22.656 1 91.62 776 ILE B CA 1
ATOM 14476 C C . ILE B 1 776 ? -26.797 -37.25 -21.922 1 91.62 776 ILE B C 1
ATOM 14478 O O . ILE B 1 776 ? -28.016 -37.406 -21.828 1 91.62 776 ILE B O 1
ATOM 14482 N N . GLY B 1 777 ? -25.953 -38.125 -21.469 1 85.38 777 GLY B N 1
ATOM 14483 C CA . GLY B 1 777 ? -26.406 -39.281 -20.719 1 85.38 777 GLY B CA 1
ATOM 14484 C C . GLY B 1 777 ? -25.797 -40.562 -21.188 1 85.38 777 GLY B C 1
ATOM 14485 O O . GLY B 1 777 ? -24.578 -40.688 -21.297 1 85.38 777 GLY B O 1
ATOM 14486 N N . LYS B 1 778 ? -26.719 -41.406 -21.672 1 81.12 778 LYS B N 1
ATOM 14487 C CA . LYS B 1 778 ? -26.266 -42.75 -22.078 1 81.12 778 LYS B CA 1
ATOM 14488 C C . LYS B 1 778 ? -25.266 -42.656 -23.234 1 81.12 778 LYS B C 1
ATOM 14490 O O . LYS B 1 778 ? -25.625 -42.219 -24.328 1 81.12 778 LYS B O 1
ATOM 14495 N N . GLY B 1 779 ? -24.031 -42.938 -22.922 1 79.81 779 GLY B N 1
ATOM 14496 C CA . GLY B 1 779 ? -22.984 -43.031 -23.922 1 79.81 779 GLY B CA 1
ATOM 14497 C C . GLY B 1 779 ? -22.25 -41.719 -24.141 1 79.81 779 GLY B C 1
ATOM 14498 O O . GLY B 1 779 ? -21.297 -41.656 -24.922 1 79.81 779 GLY B O 1
ATOM 14499 N N . LYS B 1 780 ? -22.781 -40.688 -23.547 1 87.88 780 LYS B N 1
ATOM 14500 C CA . LYS B 1 780 ? -22.109 -39.406 -23.734 1 87.88 780 LYS B CA 1
ATOM 14501 C C . LYS B 1 780 ? -21.984 -38.625 -22.422 1 87.88 780 LYS B C 1
ATOM 14503 O O . LYS B 1 780 ? -22.984 -38.344 -21.766 1 87.88 780 LYS B O 1
ATOM 14508 N N . SER B 1 781 ? -20.766 -38.312 -22.141 1 90.06 781 SER B N 1
ATOM 14509 C CA . SER B 1 781 ? -20.547 -37.594 -20.875 1 90.06 781 SER B CA 1
ATOM 14510 C C . SER B 1 781 ? -20.828 -36.094 -21.016 1 90.06 781 SER B C 1
ATOM 14512 O O . SER B 1 781 ? -20.719 -35.531 -22.109 1 90.06 781 SER B O 1
ATOM 14514 N N . ILE B 1 782 ? -21.234 -35.469 -19.984 1 92.31 782 ILE B N 1
ATOM 14515 C CA . ILE B 1 782 ? -21.5 -34.031 -19.938 1 92.31 782 ILE B CA 1
ATOM 14516 C C . ILE B 1 782 ? -20.203 -33.25 -20.25 1 92.31 782 ILE B C 1
ATOM 14518 O O . ILE B 1 782 ? -20.25 -32.219 -20.891 1 92.31 782 ILE B O 1
ATOM 14522 N N . TYR B 1 783 ? -19.047 -33.781 -19.938 1 91.5 783 TYR B N 1
ATOM 14523 C CA . TYR B 1 783 ? -17.766 -33.125 -20.141 1 91.5 783 TYR B CA 1
ATOM 14524 C C . TYR B 1 783 ? -17.391 -33.125 -21.625 1 91.5 783 TYR B C 1
ATOM 14526 O O . TYR B 1 783 ? -16.797 -32.188 -22.125 1 91.5 783 TYR B O 1
ATOM 14534 N N . GLU B 1 784 ? -17.734 -34.156 -22.266 1 92.62 784 GLU B N 1
ATOM 14535 C CA . GLU B 1 784 ? -17.547 -34.219 -23.719 1 92.62 784 GLU B CA 1
ATOM 14536 C C . GLU B 1 784 ? -18.375 -33.125 -24.422 1 92.62 784 GLU B C 1
ATOM 14538 O O . GLU B 1 784 ? -17.891 -32.5 -25.359 1 92.62 784 GLU B O 1
ATOM 14543 N N . ALA B 1 785 ? -19.562 -32.969 -23.922 1 93.62 785 ALA B N 1
ATOM 14544 C CA . ALA B 1 785 ? -20.453 -31.984 -24.531 1 93.62 785 ALA B CA 1
ATOM 14545 C C . ALA B 1 785 ? -19.953 -30.562 -24.297 1 93.62 785 ALA B C 1
ATOM 14547 O O . ALA B 1 785 ? -20.297 -29.641 -25.031 1 93.62 785 ALA B O 1
ATOM 14548 N N . LEU B 1 786 ? -19.125 -30.359 -23.328 1 94 786 LEU B N 1
ATOM 14549 C CA . LEU B 1 786 ? -18.656 -29.031 -22.938 1 94 786 LEU B CA 1
ATOM 14550 C C . LEU B 1 786 ? -17.328 -28.703 -23.625 1 94 786 LEU B C 1
ATOM 14552 O O . LEU B 1 786 ? -16.797 -27.594 -23.469 1 94 786 LEU B O 1
ATOM 14556 N N . VAL B 1 787 ? -16.734 -29.562 -24.422 1 93.19 787 VAL B N 1
ATOM 14557 C CA . VAL B 1 787 ? -15.461 -29.344 -25.109 1 93.19 787 VAL B CA 1
ATOM 14558 C C . VAL B 1 787 ? -15.578 -28.141 -26.047 1 93.19 787 VAL B C 1
ATOM 14560 O O . VAL B 1 787 ? -16.516 -28.047 -26.844 1 93.19 787 VAL B O 1
ATOM 14563 N N . GLY B 1 788 ? -14.68 -27.203 -25.844 1 92.81 788 GLY B N 1
ATOM 14564 C CA . GLY B 1 788 ? -14.594 -26.016 -26.703 1 92.81 788 GLY B CA 1
ATOM 14565 C C . GLY B 1 788 ? -15.617 -24.953 -26.344 1 92.81 788 GLY B C 1
ATOM 14566 O O . GLY B 1 788 ? -15.836 -24.016 -27.125 1 92.81 788 GLY B O 1
ATOM 14567 N N . LYS B 1 789 ? -16.266 -25.109 -25.156 1 94.19 789 LYS B N 1
ATOM 14568 C CA . LYS B 1 789 ? -17.359 -24.203 -24.859 1 94.19 789 LYS B CA 1
ATOM 14569 C C . LYS B 1 789 ? -16.953 -23.156 -23.812 1 94.19 789 LYS B C 1
ATOM 14571 O O . LYS B 1 789 ? -17.75 -22.328 -23.406 1 94.19 789 LYS B O 1
ATOM 14576 N N . GLY B 1 790 ? -15.727 -23.188 -23.422 1 92.19 790 GLY B N 1
ATOM 14577 C CA . GLY B 1 790 ? -15.258 -22.203 -22.469 1 92.19 790 GLY B CA 1
ATOM 14578 C C . GLY B 1 790 ? -15.43 -20.766 -22.938 1 92.19 790 GLY B C 1
ATOM 14579 O O . GLY B 1 790 ? -15.086 -20.453 -24.078 1 92.19 790 GLY B O 1
ATOM 14580 N N . ASN B 1 791 ? -16.047 -19.906 -22.125 1 89.94 791 ASN B N 1
ATOM 14581 C CA . ASN B 1 791 ? -16.266 -18.484 -22.359 1 89.94 791 ASN B CA 1
ATOM 14582 C C . ASN B 1 791 ? -17.281 -18.266 -23.484 1 89.94 791 ASN B C 1
ATOM 14584 O O . ASN B 1 791 ? -17.188 -17.281 -24.219 1 89.94 791 ASN B O 1
ATOM 14588 N N . ARG B 1 792 ? -18.141 -19.234 -23.641 1 89.88 792 ARG B N 1
ATOM 14589 C CA . ARG B 1 792 ? -19.219 -19.125 -24.609 1 89.88 792 ARG B CA 1
ATOM 14590 C C . ARG B 1 792 ? -20.578 -19.344 -23.922 1 89.88 792 ARG B C 1
ATOM 14592 O O . ARG B 1 792 ? -20.641 -19.953 -22.859 1 89.88 792 ARG B O 1
ATOM 14599 N N . SER B 1 793 ? -21.578 -18.766 -24.547 1 88.94 793 SER B N 1
ATOM 14600 C CA . SER B 1 793 ? -22.938 -19.031 -24.094 1 88.94 793 SER B CA 1
ATOM 14601 C C . SER B 1 793 ? -23.547 -20.219 -24.844 1 88.94 793 SER B C 1
ATOM 14603 O O . SER B 1 793 ? -23.5 -20.266 -26.078 1 88.94 793 SER B O 1
ATOM 14605 N N . VAL B 1 794 ? -24.047 -21.141 -24.078 1 91.38 794 VAL B N 1
ATOM 14606 C CA . VAL B 1 794 ? -24.625 -22.328 -24.703 1 91.38 794 VAL B CA 1
ATOM 14607 C C . VAL B 1 794 ? -26.062 -22.531 -24.219 1 91.38 794 VAL B C 1
ATOM 14609 O O . VAL B 1 794 ? -26.422 -22.078 -23.141 1 91.38 794 VAL B O 1
ATOM 14612 N N . LEU B 1 795 ? -26.828 -23.156 -25.078 1 91 795 LEU B N 1
ATOM 14613 C CA . LEU B 1 795 ? -28.188 -23.531 -24.688 1 91 795 LEU B CA 1
ATOM 14614 C C . LEU B 1 795 ? -28.188 -24.844 -23.906 1 91 795 LEU B C 1
ATOM 14616 O O . LEU B 1 795 ? -27.656 -25.859 -24.359 1 91 795 LEU B O 1
ATOM 14620 N N . VAL B 1 796 ? -28.703 -24.812 -22.703 1 93.75 796 VAL B N 1
ATOM 14621 C CA . VAL B 1 796 ? -28.766 -25.984 -21.844 1 93.75 796 VAL B CA 1
ATOM 14622 C C . VAL B 1 796 ? -30.234 -26.344 -21.594 1 93.75 796 VAL B C 1
ATOM 14624 O O . VAL B 1 796 ? -31.078 -25.469 -21.391 1 93.75 796 VAL B O 1
ATOM 14627 N N . LYS B 1 797 ? -30.547 -27.609 -21.688 1 95.25 797 LYS B N 1
ATOM 14628 C CA . LYS B 1 797 ? -31.859 -28.125 -21.344 1 95.25 797 LYS B CA 1
ATOM 14629 C C . LYS B 1 797 ? -31.812 -29 -20.109 1 95.25 797 LYS B C 1
ATOM 14631 O O . LYS B 1 797 ? -30.938 -29.875 -19.984 1 95.25 797 LYS B O 1
ATOM 14636 N N . ILE B 1 798 ? -32.688 -28.734 -19.188 1 96.06 798 ILE B N 1
ATOM 14637 C CA . ILE B 1 798 ? -32.75 -29.531 -17.953 1 96.06 798 ILE B CA 1
ATOM 14638 C C . ILE B 1 798 ? -34.156 -30.125 -17.797 1 96.06 798 ILE B C 1
ATOM 14640 O O . ILE B 1 798 ? -35.125 -29.594 -18.328 1 96.06 798 ILE B O 1
ATOM 14644 N N . ARG B 1 799 ? -34.25 -31.266 -17.172 1 95.69 799 ARG B N 1
ATOM 14645 C CA . ARG B 1 799 ? -35.5 -31.859 -16.719 1 95.69 799 ARG B CA 1
ATOM 14646 C C . ARG B 1 799 ? -35.688 -31.688 -15.203 1 95.69 799 ARG B C 1
ATOM 14648 O O . ARG B 1 799 ? -34.844 -32.125 -14.43 1 95.69 799 ARG B O 1
ATOM 14655 N N . LYS B 1 800 ? -36.688 -30.969 -14.875 1 94.81 800 LYS B N 1
ATOM 14656 C CA . LYS B 1 800 ? -36.969 -30.703 -13.469 1 94.81 800 LYS B CA 1
ATOM 14657 C C . LYS B 1 800 ? -37.469 -31.969 -12.758 1 94.81 800 LYS B C 1
ATOM 14659 O O . LYS B 1 800 ? -37.812 -32.969 -13.406 1 94.81 800 LYS B O 1
ATOM 14664 N N . LYS B 1 801 ? -37.531 -31.906 -11.453 1 89.94 801 LYS B N 1
ATOM 14665 C CA . LYS B 1 801 ? -38 -33.031 -10.641 1 89.94 801 LYS B CA 1
ATOM 14666 C C . LYS B 1 801 ? -39.438 -33.406 -10.992 1 89.94 801 LYS B C 1
ATOM 14668 O O . LYS B 1 801 ? -39.844 -34.562 -10.883 1 89.94 801 LYS B O 1
ATOM 14673 N N . ASP B 1 802 ? -40.25 -32.406 -11.508 1 91.81 802 ASP B N 1
ATOM 14674 C CA . ASP B 1 802 ? -41.625 -32.656 -11.898 1 91.81 802 ASP B CA 1
ATOM 14675 C C . ASP B 1 802 ? -41.719 -33.125 -13.344 1 91.81 802 ASP B C 1
ATOM 14677 O O . ASP B 1 802 ? -42.812 -33.188 -13.922 1 91.81 802 ASP B O 1
ATOM 14681 N N . ASN B 1 803 ? -40.625 -33.312 -13.977 1 92.31 803 ASN B N 1
ATOM 14682 C CA . ASN B 1 803 ? -40.469 -33.844 -15.32 1 92.31 803 ASN B CA 1
ATOM 14683 C C . ASN B 1 803 ? -40.719 -32.781 -16.391 1 92.31 803 ASN B C 1
ATOM 14685 O O . ASN B 1 803 ? -40.688 -33.094 -17.578 1 92.31 803 ASN B O 1
ATOM 14689 N N . SER B 1 804 ? -40.906 -31.578 -15.852 1 94.38 804 SER B N 1
ATOM 14690 C CA . SER B 1 804 ? -40.969 -30.516 -16.844 1 94.38 804 SER B CA 1
ATOM 14691 C C . SER B 1 804 ? -39.594 -30.203 -17.406 1 94.38 804 SER B C 1
ATOM 14693 O O . SER B 1 804 ? -38.594 -30.375 -16.719 1 94.38 804 SER B O 1
ATOM 14695 N N . VAL B 1 805 ? -39.625 -29.812 -18.609 1 94.56 805 VAL B N 1
ATOM 14696 C CA . VAL B 1 805 ? -38.375 -29.5 -19.281 1 94.56 805 VAL B CA 1
ATOM 14697 C C . VAL B 1 805 ? -38.219 -28 -19.453 1 94.56 805 VAL B C 1
ATOM 14699 O O . VAL B 1 805 ? -39.188 -27.312 -19.781 1 94.56 805 VAL B O 1
ATOM 14702 N N . ARG B 1 806 ? -37.062 -27.469 -19.156 1 91.12 806 ARG B N 1
ATOM 14703 C CA . ARG B 1 806 ? -36.75 -26.062 -19.297 1 91.12 806 ARG B CA 1
ATOM 14704 C C . ARG B 1 806 ? -35.438 -25.859 -20.047 1 91.12 806 ARG B C 1
ATOM 14706 O O . ARG B 1 806 ? -34.531 -26.688 -19.953 1 91.12 806 ARG B O 1
ATOM 14713 N N . SER B 1 807 ? -35.406 -24.812 -20.828 1 89 807 SER B N 1
ATOM 14714 C CA . SER B 1 807 ? -34.219 -24.453 -21.562 1 89 807 SER B CA 1
ATOM 14715 C C . SER B 1 807 ? -33.781 -23.031 -21.25 1 89 807 SER B C 1
ATOM 14717 O O . SER B 1 807 ? -34.594 -22.172 -20.922 1 89 807 SER B O 1
ATOM 14719 N N . GLY B 1 808 ? -32.5 -22.828 -21.25 1 83.5 808 GLY B N 1
ATOM 14720 C CA . GLY B 1 808 ? -31.938 -21.5 -21.047 1 83.5 808 GLY B CA 1
ATOM 14721 C C . GLY B 1 808 ? -30.469 -21.406 -21.453 1 83.5 808 GLY B C 1
ATOM 14722 O O . GLY B 1 808 ? -29.797 -22.422 -21.609 1 83.5 808 GLY B O 1
ATOM 14723 N N . PHE B 1 809 ? -30.016 -20.188 -21.688 1 85.5 809 PHE B N 1
ATOM 14724 C CA . PHE B 1 809 ? -28.625 -19.953 -22.047 1 85.5 809 PHE B CA 1
ATOM 14725 C C . PHE B 1 809 ? -27.766 -19.844 -20.797 1 85.5 809 PHE B C 1
ATOM 14727 O O . PHE B 1 809 ? -28.172 -19.234 -19.812 1 85.5 809 PHE B O 1
ATOM 14734 N N . VAL B 1 810 ? -26.625 -20.531 -20.891 1 88.81 810 VAL B N 1
ATOM 14735 C CA . VAL B 1 810 ? -25.672 -20.547 -19.797 1 88.81 810 VAL B CA 1
ATOM 14736 C C . VAL B 1 810 ? -24.297 -20.109 -20.297 1 88.81 810 VAL B C 1
ATOM 14738 O O . VAL B 1 810 ? -23.812 -20.609 -21.328 1 88.81 810 VAL B O 1
ATOM 14741 N N . ASP B 1 811 ? -23.656 -19.094 -19.656 1 89.81 811 ASP B N 1
ATOM 14742 C CA . ASP B 1 811 ? -22.266 -18.734 -19.953 1 89.81 811 ASP B CA 1
ATOM 14743 C C . ASP B 1 811 ? -21.297 -19.734 -19.344 1 89.81 811 ASP B C 1
ATOM 14745 O O . ASP B 1 811 ? -21.016 -19.688 -18.141 1 89.81 811 ASP B O 1
ATOM 14749 N N . VAL B 1 812 ? -20.672 -20.578 -20.188 1 93.12 812 VAL B N 1
ATOM 14750 C CA . VAL B 1 812 ? -19.797 -21.656 -19.734 1 93.12 812 VAL B CA 1
ATOM 14751 C C . VAL B 1 812 ? -18.453 -21.078 -19.328 1 93.12 812 VAL B C 1
ATOM 14753 O O . VAL B 1 812 ? -17.906 -20.188 -20 1 93.12 812 VAL B O 1
ATOM 14756 N N . LEU B 1 813 ? -17.922 -21.547 -18.219 1 93.81 813 LEU B N 1
ATOM 14757 C CA . LEU B 1 813 ? -16.641 -21.078 -17.703 1 93.81 813 LEU B CA 1
ATOM 14758 C C . LEU B 1 813 ? -15.484 -21.828 -18.344 1 93.81 813 LEU B C 1
ATOM 14760 O O . LEU B 1 813 ? -15.633 -22.969 -18.766 1 93.81 813 LEU B O 1
ATOM 14764 N N . GLN B 1 814 ? -14.305 -21.109 -18.391 1 91.31 814 GLN B N 1
ATOM 14765 C CA . GLN B 1 814 ? -13.078 -21.797 -18.797 1 91.31 814 GLN B CA 1
ATOM 14766 C C . GLN B 1 814 ? -12.555 -22.703 -17.688 1 91.31 814 GLN B C 1
ATOM 14768 O O . GLN B 1 814 ? -11.992 -23.766 -17.969 1 91.31 814 GLN B O 1
ATOM 14773 N N . ASP B 1 815 ? -12.688 -22.266 -16.484 1 90.88 815 ASP B N 1
ATOM 14774 C CA . ASP B 1 815 ? -12.219 -22.953 -15.281 1 90.88 815 ASP B CA 1
ATOM 14775 C C . ASP B 1 815 ? -13.109 -22.641 -14.078 1 90.88 815 ASP B C 1
ATOM 14777 O O . ASP B 1 815 ? -13.617 -21.516 -13.961 1 90.88 815 ASP B O 1
ATOM 14781 N N . ASP B 1 816 ? -13.391 -23.578 -13.273 1 94.25 816 ASP B N 1
ATOM 14782 C CA . ASP B 1 816 ? -14.258 -23.312 -12.133 1 94.25 816 ASP B CA 1
ATOM 14783 C C . ASP B 1 816 ? -13.539 -23.578 -10.82 1 94.25 816 ASP B C 1
ATOM 14785 O O . ASP B 1 816 ? -14.18 -23.703 -9.773 1 94.25 816 ASP B O 1
ATOM 14789 N N . ARG B 1 817 ? -12.203 -23.797 -10.781 1 93.56 817 ARG B N 1
ATOM 14790 C CA . ARG B 1 817 ? -11.438 -24.109 -9.578 1 93.56 817 ARG B CA 1
ATOM 14791 C C . ARG B 1 817 ? -11.617 -23.031 -8.523 1 93.56 817 ARG B C 1
ATOM 14793 O O . ARG B 1 817 ? -11.742 -23.328 -7.332 1 93.56 817 ARG B O 1
ATOM 14800 N N . TYR B 1 818 ? -11.555 -21.766 -8.906 1 94.62 818 TYR B N 1
ATOM 14801 C CA . TYR B 1 818 ? -11.695 -20.688 -7.945 1 94.62 818 TYR B CA 1
ATOM 14802 C C . TYR B 1 818 ? -13.062 -20.719 -7.281 1 94.62 818 TYR B C 1
ATOM 14804 O O . TYR B 1 818 ? -13.188 -20.438 -6.086 1 94.62 818 TYR B O 1
ATOM 14812 N N . ILE B 1 819 ? -14.133 -21 -8.031 1 96.75 819 ILE B N 1
ATOM 14813 C CA . ILE B 1 819 ? -15.469 -21.109 -7.465 1 96.75 819 ILE B CA 1
ATOM 14814 C C . ILE B 1 819 ? -15.523 -22.266 -6.477 1 96.75 819 ILE B C 1
ATOM 14816 O O . ILE B 1 819 ? -16.125 -22.156 -5.406 1 96.75 819 ILE B O 1
ATOM 14820 N N . ARG B 1 820 ? -14.898 -23.375 -6.852 1 96.75 820 ARG B N 1
ATOM 14821 C CA . ARG B 1 820 ? -14.844 -24.516 -5.949 1 96.75 820 ARG B CA 1
ATOM 14822 C C . ARG B 1 820 ? -14.086 -24.172 -4.672 1 96.75 820 ARG B C 1
ATOM 14824 O O . ARG B 1 820 ? -14.469 -24.609 -3.582 1 96.75 820 ARG B O 1
ATOM 14831 N N . TYR B 1 821 ? -12.977 -23.453 -4.797 1 97.19 821 TYR B N 1
ATOM 14832 C CA . TYR B 1 821 ? -12.203 -23 -3.648 1 97.19 821 TYR B CA 1
ATOM 14833 C C . TYR B 1 821 ? -13.047 -22.125 -2.734 1 97.19 821 TYR B C 1
ATOM 14835 O O . TYR B 1 821 ? -13.094 -22.344 -1.522 1 97.19 821 TYR B O 1
ATOM 14843 N N . ARG B 1 822 ? -13.703 -21.125 -3.316 1 97.44 822 ARG B N 1
ATOM 14844 C CA . ARG B 1 822 ? -14.492 -20.203 -2.521 1 97.44 822 ARG B CA 1
ATOM 14845 C C . ARG B 1 822 ? -15.68 -20.891 -1.866 1 97.44 822 ARG B C 1
ATOM 14847 O O . ARG B 1 822 ? -16.062 -20.562 -0.74 1 97.44 822 ARG B O 1
ATOM 14854 N N . ALA B 1 823 ? -16.312 -21.812 -2.592 1 97.69 823 ALA B N 1
ATOM 14855 C CA . ALA B 1 823 ? -17.375 -22.609 -1.994 1 97.69 823 ALA B CA 1
ATOM 14856 C C . ALA B 1 823 ? -16.875 -23.375 -0.785 1 97.69 823 ALA B C 1
ATOM 14858 O O . ALA B 1 823 ? -17.547 -23.469 0.239 1 97.69 823 ALA B O 1
ATOM 14859 N N . TRP B 1 824 ? -15.68 -23.984 -0.931 1 97.69 824 TRP B N 1
ATOM 14860 C CA . TRP B 1 824 ? -15.055 -24.734 0.149 1 97.69 824 TRP B CA 1
ATOM 14861 C C . TRP B 1 824 ? -14.781 -23.844 1.354 1 97.69 824 TRP B C 1
ATOM 14863 O O . TRP B 1 824 ? -15.047 -24.234 2.494 1 97.69 824 TRP B O 1
ATOM 14873 N N . VAL B 1 825 ? -14.281 -22.656 1.156 1 98 825 VAL B N 1
ATOM 14874 C CA . VAL B 1 825 ? -13.953 -21.719 2.221 1 98 825 VAL B CA 1
ATOM 14875 C C . VAL B 1 825 ? -15.227 -21.281 2.943 1 98 825 VAL B C 1
ATOM 14877 O O . VAL B 1 825 ? -15.273 -21.266 4.176 1 98 825 VAL B O 1
ATOM 14880 N N . GLU B 1 826 ? -16.281 -20.875 2.154 1 97.12 826 GLU B N 1
ATOM 14881 C CA . GLU B 1 826 ? -17.516 -20.422 2.754 1 97.12 826 GLU B CA 1
ATOM 14882 C C . GLU B 1 826 ? -18.188 -21.531 3.555 1 97.12 826 GLU B C 1
ATOM 14884 O O . GLU B 1 826 ? -18.828 -21.266 4.586 1 97.12 826 GLU B O 1
ATOM 14889 N N . LYS B 1 827 ? -18.094 -22.734 3.074 1 97.12 827 LYS B N 1
ATOM 14890 C CA . LYS B 1 827 ? -18.625 -23.875 3.812 1 97.12 827 LYS B CA 1
ATOM 14891 C C . LYS B 1 827 ? -17.922 -24.047 5.156 1 97.12 827 LYS B C 1
ATOM 14893 O O . LYS B 1 827 ? -18.578 -24.266 6.18 1 97.12 827 LYS B O 1
ATOM 14898 N N . ASN B 1 828 ? -16.594 -24 5.176 1 98.38 828 ASN B N 1
ATOM 14899 C CA . ASN B 1 828 ? -15.828 -24.094 6.414 1 98.38 828 ASN B CA 1
ATOM 14900 C C . ASN B 1 828 ? -16.141 -22.938 7.359 1 98.38 828 ASN B C 1
ATOM 14902 O O . ASN B 1 828 ? -16.281 -23.141 8.562 1 98.38 828 ASN B O 1
ATOM 14906 N N . LYS B 1 829 ? -16.188 -21.766 6.816 1 97.62 829 LYS B N 1
ATOM 14907 C CA . LYS B 1 829 ? -16.5 -20.578 7.605 1 97.62 829 LYS B CA 1
ATOM 14908 C C . LYS B 1 829 ? -17.859 -20.719 8.289 1 97.62 829 LYS B C 1
ATOM 14910 O O . LYS B 1 829 ? -17.984 -20.453 9.492 1 97.62 829 LYS B O 1
ATOM 14915 N N . LYS B 1 830 ? -18.891 -21.125 7.512 1 97.25 830 LYS B N 1
ATOM 14916 C CA . LYS B 1 830 ? -20.234 -21.344 8.055 1 97.25 830 LYS B CA 1
ATOM 14917 C C . LYS B 1 830 ? -20.219 -22.406 9.148 1 97.25 830 LYS B C 1
ATOM 14919 O O . LYS B 1 830 ? -20.859 -22.234 10.188 1 97.25 830 LYS B O 1
ATOM 14924 N N . PHE B 1 831 ? -19.469 -23.469 8.93 1 98.19 831 PHE B N 1
ATOM 14925 C CA . PHE B 1 831 ? -19.344 -24.547 9.898 1 98.19 831 PHE B CA 1
ATOM 14926 C C . PHE B 1 831 ? -18.766 -24.031 11.211 1 98.19 831 PHE B C 1
ATOM 14928 O O . PHE B 1 831 ? -19.297 -24.312 12.289 1 98.19 831 PHE B O 1
ATOM 14935 N N . VAL B 1 832 ? -17.688 -23.25 11.172 1 98.62 832 VAL B N 1
ATOM 14936 C CA . VAL B 1 832 ? -17.031 -22.688 12.352 1 98.62 832 VAL B CA 1
ATOM 14937 C C . VAL B 1 832 ? -17.984 -21.766 13.078 1 98.62 832 VAL B C 1
ATOM 14939 O O . VAL B 1 832 ? -18.141 -21.844 14.297 1 98.62 832 VAL B O 1
ATOM 14942 N N . HIS B 1 833 ? -18.703 -20.875 12.336 1 98 833 HIS B N 1
ATOM 14943 C CA . HIS B 1 833 ? -19.625 -19.938 12.938 1 98 833 HIS B CA 1
ATOM 14944 C C . HIS B 1 833 ? -20.766 -20.656 13.656 1 98 833 HIS B C 1
ATOM 14946 O O . HIS B 1 833 ? -21.109 -20.312 14.789 1 98 833 HIS B O 1
ATOM 14952 N N . GLU B 1 834 ? -21.312 -21.672 12.977 1 98.06 834 GLU B N 1
ATOM 14953 C CA . GLU B 1 834 ? -22.438 -22.406 13.539 1 98.06 834 GLU B CA 1
ATOM 14954 C C . GLU B 1 834 ? -22.031 -23.188 14.789 1 98.06 834 GLU B C 1
ATOM 14956 O O . GLU B 1 834 ? -22.75 -23.203 15.789 1 98.06 834 GLU B O 1
ATOM 14961 N N . ARG B 1 835 ? -20.844 -23.719 14.742 1 98 835 ARG B N 1
ATOM 14962 C CA . ARG B 1 835 ? -20.375 -24.562 15.836 1 98 835 ARG B CA 1
ATOM 14963 C C . ARG B 1 835 ? -19.953 -23.719 17.031 1 98 835 ARG B C 1
ATOM 14965 O O . ARG B 1 835 ? -19.812 -24.234 18.141 1 98 835 ARG B O 1
ATOM 14972 N N . THR B 1 836 ? -19.734 -22.453 16.859 1 98 836 THR B N 1
ATOM 14973 C CA . THR B 1 836 ? -19.203 -21.625 17.938 1 98 836 THR B CA 1
ATOM 14974 C C . THR B 1 836 ? -20.156 -20.453 18.234 1 98 836 THR B C 1
ATOM 14976 O O . THR B 1 836 ? -19.812 -19.562 19.016 1 98 836 THR B O 1
ATOM 14979 N N . ASN B 1 837 ? -21.328 -20.406 17.547 1 96.75 837 ASN B N 1
ATOM 14980 C CA . ASN B 1 837 ? -22.297 -19.312 17.656 1 96.75 837 ASN B CA 1
ATOM 14981 C C . ASN B 1 837 ? -21.672 -17.969 17.266 1 96.75 837 ASN B C 1
ATOM 14983 O O . ASN B 1 837 ? -21.875 -16.969 17.953 1 96.75 837 ASN B O 1
ATOM 14987 N N . GLY B 1 838 ? -20.828 -18.078 16.328 1 95.75 838 GLY B N 1
ATOM 14988 C CA . GLY B 1 838 ? -20.266 -16.875 15.727 1 95.75 838 GLY B CA 1
ATOM 14989 C C . GLY B 1 838 ? -19.094 -16.297 16.5 1 95.75 838 GLY B C 1
ATOM 14990 O O . GLY B 1 838 ? -18.594 -15.219 16.188 1 95.75 838 GLY B O 1
ATOM 14991 N N . ARG B 1 839 ? -18.516 -16.953 17.5 1 95.69 839 ARG B N 1
ATOM 14992 C CA . ARG B 1 839 ? -17.484 -16.422 18.391 1 95.69 839 ARG B CA 1
ATOM 14993 C C . ARG B 1 839 ? -16.109 -16.531 17.75 1 95.69 839 ARG B C 1
ATOM 14995 O O . ARG B 1 839 ? -15.203 -15.766 18.078 1 95.69 839 ARG B O 1
ATOM 15002 N N . ILE B 1 840 ? -15.953 -17.531 16.859 1 97.88 840 ILE B N 1
ATOM 15003 C CA . ILE B 1 840 ? -14.648 -17.797 16.266 1 97.88 840 ILE B CA 1
ATOM 15004 C C . ILE B 1 840 ? -14.672 -17.453 14.789 1 97.88 840 ILE B C 1
ATOM 15006 O O . ILE B 1 840 ? -15.594 -17.828 14.062 1 97.88 840 ILE B O 1
ATOM 15010 N N . GLY B 1 841 ? -13.688 -16.641 14.375 1 97.5 841 GLY B N 1
ATOM 15011 C CA . GLY B 1 841 ? -13.508 -16.359 12.961 1 97.5 841 GLY B CA 1
ATOM 15012 C C . GLY B 1 841 ? -12.695 -17.422 12.242 1 97.5 841 GLY B C 1
ATOM 15013 O O . GLY B 1 841 ? -12.008 -18.219 12.883 1 97.5 841 GLY B O 1
ATOM 15014 N N . TYR B 1 842 ? -12.812 -17.469 10.875 1 98.44 842 TYR B N 1
ATOM 15015 C CA . TYR B 1 842 ? -12.117 -18.438 10.039 1 98.44 842 TYR B CA 1
ATOM 15016 C C . TYR B 1 842 ? -11.531 -17.781 8.797 1 98.44 842 TYR B C 1
ATOM 15018 O O . TYR B 1 842 ? -12.25 -17.125 8.039 1 98.44 842 TYR B O 1
ATOM 15026 N N . ILE B 1 843 ? -10.234 -17.922 8.594 1 98.19 843 ILE B N 1
ATOM 15027 C CA . ILE B 1 843 ? -9.555 -17.422 7.402 1 98.19 843 ILE B CA 1
ATOM 15028 C C . ILE B 1 843 ? -8.773 -18.562 6.742 1 98.19 843 ILE B C 1
ATOM 15030 O O . ILE B 1 843 ? -8.008 -19.266 7.402 1 98.19 843 ILE B O 1
ATOM 15034 N N . HIS B 1 844 ? -8.977 -18.766 5.465 1 98.69 844 HIS B N 1
ATOM 15035 C CA . HIS B 1 844 ? -8.117 -19.672 4.703 1 98.69 844 HIS B CA 1
ATOM 15036 C C . HIS B 1 844 ? -7.207 -18.891 3.76 1 98.69 844 HIS B C 1
ATOM 15038 O O . HIS B 1 844 ? -7.637 -17.938 3.121 1 98.69 844 HIS B O 1
ATOM 15044 N N . ILE B 1 845 ? -5.961 -19.297 3.682 1 98.56 845 ILE B N 1
ATOM 15045 C CA . ILE B 1 845 ? -4.965 -18.703 2.795 1 98.56 845 ILE B CA 1
ATOM 15046 C C . ILE B 1 845 ? -4.438 -19.766 1.829 1 98.56 845 ILE B C 1
ATOM 15048 O O . ILE B 1 845 ? -3.621 -20.609 2.209 1 98.56 845 ILE B O 1
ATOM 15052 N N . PRO B 1 846 ? -4.801 -19.719 0.545 1 97.81 846 PRO B N 1
ATOM 15053 C CA . PRO B 1 846 ? -4.52 -20.797 -0.39 1 97.81 846 PRO B CA 1
ATOM 15054 C C . PRO B 1 846 ? -3.062 -20.828 -0.849 1 97.81 846 PRO B C 1
ATOM 15056 O O . PRO B 1 846 ? -2.561 -21.875 -1.275 1 97.81 846 PRO B O 1
ATOM 15059 N N . ASP B 1 847 ? -2.42 -19.719 -0.9 1 97.31 847 ASP B N 1
ATOM 15060 C CA . ASP B 1 847 ? -1.009 -19.562 -1.239 1 97.31 847 ASP B CA 1
ATOM 15061 C C . ASP B 1 847 ? -0.424 -18.312 -0.593 1 97.31 847 ASP B C 1
ATOM 15063 O O . ASP B 1 847 ? -1.127 -17.578 0.115 1 97.31 847 ASP B O 1
ATOM 15067 N N . MET B 1 848 ? 0.839 -18.172 -0.712 1 97.81 848 MET B N 1
ATOM 15068 C CA . MET B 1 848 ? 1.503 -16.969 -0.201 1 97.81 848 MET B CA 1
ATOM 15069 C C . MET B 1 848 ? 1.905 -16.047 -1.342 1 97.81 848 MET B C 1
ATOM 15071 O O . MET B 1 848 ? 2.973 -15.43 -1.3 1 97.81 848 MET B O 1
ATOM 15075 N N . GLY B 1 849 ? 1.135 -16.156 -2.486 1 95.56 849 GLY B N 1
ATOM 15076 C CA . GLY B 1 849 ? 1.254 -15.211 -3.582 1 95.56 849 GLY B CA 1
ATOM 15077 C C . GLY B 1 849 ? 0.2 -14.117 -3.547 1 95.56 849 GLY B C 1
ATOM 15078 O O . GLY B 1 849 ? -0.302 -13.766 -2.477 1 95.56 849 GLY B O 1
ATOM 15079 N N . ILE B 1 850 ? -0.189 -13.555 -4.699 1 95.06 850 ILE B N 1
ATOM 15080 C CA . ILE B 1 850 ? -1.133 -12.445 -4.793 1 95.06 850 ILE B CA 1
ATOM 15081 C C . ILE B 1 850 ? -2.539 -12.938 -4.453 1 95.06 850 ILE B C 1
ATOM 15083 O O . ILE B 1 850 ? -3.299 -12.242 -3.773 1 95.06 850 ILE B O 1
ATOM 15087 N N . MET B 1 851 ? -2.885 -14.133 -4.887 1 95.06 851 MET B N 1
ATOM 15088 C CA . MET B 1 851 ? -4.199 -14.68 -4.574 1 95.06 851 MET B CA 1
ATOM 15089 C C . MET B 1 851 ? -4.355 -14.891 -3.07 1 95.06 851 MET B C 1
ATOM 15091 O O . MET B 1 851 ? -5.395 -14.57 -2.496 1 95.06 851 MET B O 1
ATOM 15095 N N . GLY B 1 852 ? -3.295 -15.484 -2.479 1 97.19 852 GLY B N 1
ATOM 15096 C CA . GLY B 1 852 ? -3.35 -15.68 -1.037 1 97.19 852 GLY B CA 1
ATOM 15097 C C . GLY B 1 852 ? -3.48 -14.375 -0.268 1 97.19 852 GLY B C 1
ATOM 15098 O O . GLY B 1 852 ? -4.23 -14.297 0.708 1 97.19 852 GLY B O 1
ATOM 15099 N N . LEU B 1 853 ? -2.799 -13.352 -0.672 1 96.44 853 LEU B N 1
ATOM 15100 C CA . LEU B 1 853 ? -2.895 -12.039 -0.039 1 96.44 853 LEU B CA 1
ATOM 15101 C C . LEU B 1 853 ? -4.312 -11.484 -0.147 1 96.44 853 LEU B C 1
ATOM 15103 O O . LEU B 1 853 ? -4.852 -10.953 0.826 1 96.44 853 LEU B O 1
ATOM 15107 N N . ASN B 1 854 ? -4.91 -11.562 -1.359 1 95.19 854 ASN B N 1
ATOM 15108 C CA . ASN B 1 854 ? -6.281 -11.117 -1.581 1 95.19 854 ASN B CA 1
ATOM 15109 C C . ASN B 1 854 ? -7.262 -11.844 -0.666 1 95.19 854 ASN B C 1
ATOM 15111 O O . ASN B 1 854 ? -8.133 -11.219 -0.057 1 95.19 854 ASN B O 1
ATOM 15115 N N . GLU B 1 855 ? -7.105 -13.172 -0.629 1 96.56 855 GLU B N 1
ATOM 15116 C CA . GLU B 1 855 ? -8.016 -13.977 0.19 1 96.56 855 GLU B CA 1
ATOM 15117 C C . GLU B 1 855 ? -7.859 -13.641 1.671 1 96.56 855 GLU B C 1
ATOM 15119 O O . GLU B 1 855 ? -8.844 -13.609 2.412 1 96.56 855 GLU B O 1
ATOM 15124 N N . PHE B 1 856 ? -6.707 -13.398 2.119 1 97.25 856 PHE B N 1
ATOM 15125 C CA . PHE B 1 856 ? -6.469 -13 3.502 1 97.25 856 PHE B CA 1
ATOM 15126 C C . PHE B 1 856 ? -7.25 -11.734 3.842 1 97.25 856 PHE B C 1
ATOM 15128 O O . PHE B 1 856 ? -8.031 -11.719 4.797 1 97.25 856 PHE B O 1
ATOM 15135 N N . TYR B 1 857 ? -7.027 -10.703 3.057 1 93 857 TYR B N 1
ATOM 15136 C CA . TYR B 1 857 ? -7.625 -9.414 3.383 1 93 857 TYR B CA 1
ATOM 15137 C C . TYR B 1 857 ? -9.141 -9.453 3.211 1 93 857 TYR B C 1
ATOM 15139 O O . TYR B 1 857 ? -9.875 -8.797 3.949 1 93 857 TYR B O 1
ATOM 15147 N N . ARG B 1 858 ? -9.617 -10.234 2.197 1 92.5 858 ARG B N 1
ATOM 15148 C CA . ARG B 1 858 ? -11.055 -10.375 1.978 1 92.5 858 ARG B CA 1
ATOM 15149 C C . ARG B 1 858 ? -11.758 -10.867 3.238 1 92.5 858 ARG B C 1
ATOM 15151 O O . ARG B 1 858 ? -12.898 -10.484 3.506 1 92.5 858 ARG B O 1
ATOM 15158 N N . GLN B 1 859 ? -11.047 -11.672 3.982 1 92.75 859 GLN B N 1
ATOM 15159 C CA . GLN B 1 859 ? -11.664 -12.312 5.137 1 92.75 859 GLN B CA 1
ATOM 15160 C C . GLN B 1 859 ? -11.258 -11.625 6.434 1 92.75 859 GLN B C 1
ATOM 15162 O O . GLN B 1 859 ? -11.992 -11.672 7.426 1 92.75 859 GLN B O 1
ATOM 15167 N N . TYR B 1 860 ? -10.094 -11.023 6.551 1 92.19 860 TYR B N 1
ATOM 15168 C CA . TYR B 1 860 ? -9.438 -10.57 7.773 1 92.19 860 TYR B CA 1
ATOM 15169 C C . TYR B 1 860 ? -10.297 -9.547 8.508 1 92.19 860 TYR B C 1
ATOM 15171 O O . TYR B 1 860 ? -10.492 -9.648 9.719 1 92.19 860 TYR B O 1
ATOM 15179 N N . VAL B 1 861 ? -10.852 -8.57 7.773 1 78.81 861 VAL B N 1
ATOM 15180 C CA . VAL B 1 861 ? -11.555 -7.445 8.391 1 78.81 861 VAL B CA 1
ATOM 15181 C C . VAL B 1 861 ? -12.727 -7.957 9.219 1 78.81 861 VAL B C 1
ATOM 15183 O O . VAL B 1 861 ? -12.93 -7.523 10.352 1 78.81 861 VAL B O 1
ATOM 15186 N N . THR B 1 862 ? -13.438 -8.93 8.711 1 86.06 862 THR B N 1
ATOM 15187 C CA . THR B 1 862 ? -14.617 -9.438 9.391 1 86.06 862 THR B CA 1
ATOM 15188 C C . THR B 1 862 ? -14.242 -10.547 10.367 1 86.06 862 THR B C 1
ATOM 15190 O O . THR B 1 862 ? -14.656 -10.531 11.531 1 86.06 862 THR B O 1
ATOM 15193 N N . GLU B 1 863 ? -13.422 -11.445 9.969 1 93.75 863 GLU B N 1
ATOM 15194 C CA . GLU B 1 863 ? -13.164 -12.656 10.742 1 93.75 863 GLU B CA 1
ATOM 15195 C C . GLU B 1 863 ? -12.227 -12.375 11.914 1 93.75 863 GLU B C 1
ATOM 15197 O O . GLU B 1 863 ? -12.359 -12.984 12.977 1 93.75 863 GLU B O 1
ATOM 15202 N N . ALA B 1 864 ? -11.336 -11.484 11.75 1 91.19 864 ALA B N 1
ATOM 15203 C CA . ALA B 1 864 ? -10.367 -11.18 12.805 1 91.19 864 ALA B CA 1
ATOM 15204 C C . ALA B 1 864 ? -11.008 -10.359 13.914 1 91.19 864 ALA B C 1
ATOM 15206 O O . ALA B 1 864 ? -10.445 -10.234 15.008 1 91.19 864 ALA B O 1
ATOM 15207 N N . SER B 1 865 ? -12.188 -9.781 13.656 1 87.69 865 SER B N 1
ATOM 15208 C CA . SER B 1 865 ? -12.883 -8.969 14.648 1 87.69 865 SER B CA 1
ATOM 15209 C C . SER B 1 865 ? -13.641 -9.836 15.641 1 87.69 865 SER B C 1
ATOM 15211 O O . SER B 1 865 ? -14.18 -9.336 16.625 1 87.69 865 SER B O 1
ATOM 15213 N N . ARG B 1 866 ? -13.656 -11.109 15.438 1 92.56 866 ARG B N 1
ATOM 15214 C CA . ARG B 1 866 ? -14.344 -12.023 16.344 1 92.56 866 ARG B CA 1
ATOM 15215 C C . ARG B 1 866 ? -13.477 -12.344 17.562 1 92.56 866 ARG B C 1
ATOM 15217 O O . ARG B 1 866 ? -12.352 -11.844 17.672 1 92.56 866 ARG B O 1
ATOM 15224 N N . ASN B 1 867 ? -13.984 -13.18 18.578 1 94.62 867 ASN B N 1
ATOM 15225 C CA . ASN B 1 867 ? -13.344 -13.383 19.875 1 94.62 867 ASN B CA 1
ATOM 15226 C C . ASN B 1 867 ? -12.109 -14.273 19.766 1 94.62 867 ASN B C 1
ATOM 15228 O O . ASN B 1 867 ? -11.25 -14.266 20.641 1 94.62 867 ASN B O 1
ATOM 15232 N N . GLY B 1 868 ? -12.086 -15.062 18.75 1 96.31 868 GLY B N 1
ATOM 15233 C CA . GLY B 1 868 ? -10.969 -15.93 18.391 1 96.31 868 GLY B CA 1
ATOM 15234 C C . GLY B 1 868 ? -10.836 -16.156 16.891 1 96.31 868 GLY B C 1
ATOM 15235 O O . GLY B 1 868 ? -11.703 -15.734 16.125 1 96.31 868 GLY B O 1
ATOM 15236 N N . LEU B 1 869 ? -9.703 -16.75 16.438 1 97.94 869 LEU B N 1
ATOM 15237 C CA . LEU B 1 869 ? -9.461 -16.844 15.008 1 97.94 869 LEU B CA 1
ATOM 15238 C C . LEU B 1 869 ? -8.773 -18.156 14.656 1 97.94 869 LEU B C 1
ATOM 15240 O O . LEU B 1 869 ? -7.84 -18.578 15.336 1 97.94 869 LEU B O 1
ATOM 15244 N N . ILE B 1 870 ? -9.297 -18.844 13.664 1 98.81 870 ILE B N 1
ATOM 15245 C CA . ILE B 1 870 ? -8.625 -19.984 13.039 1 98.81 870 ILE B CA 1
ATOM 15246 C C . ILE B 1 870 ? -7.988 -19.547 11.719 1 98.81 870 ILE B C 1
ATOM 15248 O O . ILE B 1 870 ? -8.672 -19 10.844 1 98.81 870 ILE B O 1
ATOM 15252 N N . VAL B 1 871 ? -6.711 -19.672 11.648 1 98.81 871 VAL B N 1
ATOM 15253 C CA . VAL B 1 871 ? -5.98 -19.422 10.414 1 98.81 871 VAL B CA 1
ATOM 15254 C C . VAL B 1 871 ? -5.613 -20.734 9.742 1 98.81 871 VAL B C 1
ATOM 15256 O O . VAL B 1 871 ? -4.738 -21.469 10.219 1 98.81 871 VAL B O 1
ATOM 15259 N N . ASP B 1 872 ? -6.246 -21.016 8.617 1 98.88 872 ASP B N 1
ATOM 15260 C CA . ASP B 1 872 ? -6.098 -22.266 7.895 1 98.88 872 ASP B CA 1
ATOM 15261 C C . ASP B 1 872 ? -5.176 -22.109 6.688 1 98.88 872 ASP B C 1
ATOM 15263 O O . ASP B 1 872 ? -5.52 -21.406 5.727 1 98.88 872 ASP B O 1
ATOM 15267 N N . VAL B 1 873 ? -3.957 -22.703 6.773 1 98.81 873 VAL B N 1
ATOM 15268 C CA . VAL B 1 873 ? -3.014 -22.609 5.664 1 98.81 873 VAL B CA 1
ATOM 15269 C C . VAL B 1 873 ? -2.824 -23.984 5.031 1 98.81 873 VAL B C 1
ATOM 15271 O O . VAL B 1 873 ? -1.79 -24.25 4.414 1 98.81 873 VAL B O 1
ATOM 15274 N N . ARG B 1 874 ? -3.82 -25 5.309 1 97.88 874 ARG B N 1
ATOM 15275 C CA . ARG B 1 874 ? -3.795 -26.266 4.582 1 97.88 874 ARG B CA 1
ATOM 15276 C C . ARG B 1 874 ? -3.805 -26.031 3.076 1 97.88 874 ARG B C 1
ATOM 15278 O O . ARG B 1 874 ? -4.484 -25.141 2.584 1 97.88 874 ARG B O 1
ATOM 15285 N N . PHE B 1 875 ? -2.924 -26.734 2.322 1 97.88 875 PHE B N 1
ATOM 15286 C CA . PHE B 1 875 ? -2.859 -26.75 0.865 1 97.88 875 PHE B CA 1
ATOM 15287 C C . PHE B 1 875 ? -2.223 -25.469 0.338 1 97.88 875 PHE B C 1
ATOM 15289 O O . PHE B 1 875 ? -2.406 -25.125 -0.828 1 97.88 875 PHE B O 1
ATOM 15296 N N . ASN B 1 876 ? -1.507 -24.75 1.222 1 98.19 876 ASN B N 1
ATOM 15297 C CA . ASN B 1 876 ? -0.896 -23.484 0.833 1 98.19 876 ASN B CA 1
ATOM 15298 C C . ASN B 1 876 ? 0.201 -23.688 -0.209 1 98.19 876 ASN B C 1
ATOM 15300 O O . ASN B 1 876 ? 1.196 -24.359 0.056 1 98.19 876 ASN B O 1
ATOM 15304 N N . GLY B 1 877 ? 0.082 -23.031 -1.398 1 95.94 877 GLY B N 1
ATOM 15305 C CA . GLY B 1 877 ? 0.948 -23.266 -2.541 1 95.94 877 GLY B CA 1
ATOM 15306 C C . GLY B 1 877 ? 2.225 -22.453 -2.502 1 95.94 877 GLY B C 1
ATOM 15307 O O . GLY B 1 877 ? 3.025 -22.484 -3.439 1 95.94 877 GLY B O 1
ATOM 15308 N N . GLY B 1 878 ? 2.486 -21.734 -1.438 1 96.69 878 GLY B N 1
ATOM 15309 C CA . GLY B 1 878 ? 3.703 -20.953 -1.321 1 96.69 878 GLY B CA 1
ATOM 15310 C C . GLY B 1 878 ? 3.592 -19.578 -1.96 1 96.69 878 GLY B C 1
ATOM 15311 O O . GLY B 1 878 ? 2.49 -19.125 -2.275 1 96.69 878 GLY B O 1
ATOM 15312 N N . GLY B 1 879 ? 4.719 -18.922 -2.064 1 95.12 879 GLY B N 1
ATOM 15313 C CA . GLY B 1 879 ? 4.793 -17.547 -2.533 1 95.12 879 GLY B CA 1
ATOM 15314 C C . GLY B 1 879 ? 5.797 -16.703 -1.766 1 95.12 879 GLY B C 1
ATOM 15315 O O . GLY B 1 879 ? 6.938 -17.125 -1.566 1 95.12 879 GLY B O 1
ATOM 15316 N N . PHE B 1 880 ? 5.41 -15.445 -1.357 1 94.31 880 PHE B N 1
ATOM 15317 C CA . PHE B 1 880 ? 6.41 -14.578 -0.745 1 94.31 880 PHE B CA 1
ATOM 15318 C C . PHE B 1 880 ? 5.754 -13.602 0.229 1 94.31 880 PHE B C 1
ATOM 15320 O O . PHE B 1 880 ? 6.438 -12.789 0.849 1 94.31 880 PHE B O 1
ATOM 15327 N N . VAL B 1 881 ? 4.449 -13.656 0.503 1 96.19 881 VAL B N 1
ATOM 15328 C CA . VAL B 1 881 ? 3.787 -12.578 1.226 1 96.19 881 VAL B CA 1
ATOM 15329 C C . VAL B 1 881 ? 3.541 -13 2.672 1 96.19 881 VAL B C 1
ATOM 15331 O O . VAL B 1 881 ? 2.877 -12.281 3.428 1 96.19 881 VAL B O 1
ATOM 15334 N N . SER B 1 882 ? 4.051 -14.203 3.141 1 97.88 882 SER B N 1
ATOM 15335 C CA . SER B 1 882 ? 3.84 -14.617 4.527 1 97.88 882 SER B CA 1
ATOM 15336 C C . SER B 1 882 ? 4.25 -13.516 5.5 1 97.88 882 SER B C 1
ATOM 15338 O O . SER B 1 882 ? 3.605 -13.32 6.531 1 97.88 882 SER B O 1
ATOM 15340 N N . GLN B 1 883 ? 5.344 -12.812 5.203 1 95.38 883 GLN B N 1
ATOM 15341 C CA . GLN B 1 883 ? 5.871 -11.789 6.105 1 95.38 883 GLN B CA 1
ATOM 15342 C C . GLN B 1 883 ? 4.879 -10.648 6.277 1 95.38 883 GLN B C 1
ATOM 15344 O O . GLN B 1 883 ? 4.77 -10.07 7.359 1 95.38 883 GLN B O 1
ATOM 15349 N N . LEU B 1 884 ? 4.172 -10.234 5.211 1 95.56 884 LEU B N 1
ATOM 15350 C CA . LEU B 1 884 ? 3.145 -9.203 5.305 1 95.56 884 LEU B CA 1
ATOM 15351 C C . LEU B 1 884 ? 1.951 -9.695 6.113 1 95.56 884 LEU B C 1
ATOM 15353 O O . LEU B 1 884 ? 1.375 -8.938 6.902 1 95.56 884 LEU B O 1
ATOM 15357 N N . ILE B 1 885 ? 1.521 -10.969 5.883 1 97.31 885 ILE B N 1
ATOM 15358 C CA . ILE B 1 885 ? 0.395 -11.57 6.59 1 97.31 885 ILE B CA 1
ATOM 15359 C C . ILE B 1 885 ? 0.725 -11.695 8.078 1 97.31 885 ILE B C 1
ATOM 15361 O O . ILE B 1 885 ? -0.1 -11.367 8.93 1 97.31 885 ILE B O 1
ATOM 15365 N N . LEU B 1 886 ? 1.942 -12.133 8.422 1 97.25 886 LEU B N 1
ATOM 15366 C CA . LEU B 1 886 ? 2.385 -12.305 9.797 1 97.25 886 LEU B CA 1
ATOM 15367 C C . LEU B 1 886 ? 2.396 -10.969 10.531 1 97.25 886 LEU B C 1
ATOM 15369 O O . LEU B 1 886 ? 2.109 -10.914 11.734 1 97.25 886 LEU B O 1
ATOM 15373 N N . GLU B 1 887 ? 2.738 -9.875 9.828 1 94.69 887 GLU B N 1
ATOM 15374 C CA . GLU B 1 887 ? 2.707 -8.547 10.438 1 94.69 887 GLU B CA 1
ATOM 15375 C C . GLU B 1 887 ? 1.325 -8.234 11 1 94.69 887 GLU B C 1
ATOM 15377 O O . GLU B 1 887 ? 1.209 -7.684 12.102 1 94.69 887 GLU B O 1
ATOM 15382 N N . LYS B 1 888 ? 0.298 -8.562 10.234 1 95.25 888 LYS B N 1
ATOM 15383 C CA . LYS B 1 888 ? -1.071 -8.281 10.648 1 95.25 888 LYS B CA 1
ATOM 15384 C C . LYS B 1 888 ? -1.507 -9.211 11.781 1 95.25 888 LYS B C 1
ATOM 15386 O O . LYS B 1 888 ? -2.178 -8.781 12.719 1 95.25 888 LYS B O 1
ATOM 15391 N N . LEU B 1 889 ? -1.109 -10.477 11.711 1 96.75 889 LEU B N 1
ATOM 15392 C CA . LEU B 1 889 ? -1.529 -11.469 12.703 1 96.75 889 LEU B CA 1
ATOM 15393 C C . LEU B 1 889 ? -0.793 -11.258 14.023 1 96.75 889 LEU B C 1
ATOM 15395 O O . LEU B 1 889 ? -1.303 -11.617 15.086 1 96.75 889 LEU B O 1
ATOM 15399 N N . TYR B 1 890 ? 0.413 -10.648 13.953 1 95.75 890 TYR B N 1
ATOM 15400 C CA . TYR B 1 890 ? 1.262 -10.469 15.125 1 95.75 890 TYR B CA 1
ATOM 15401 C C . TYR B 1 890 ? 0.768 -9.305 15.977 1 95.75 890 TYR B C 1
ATOM 15403 O O . TYR B 1 890 ? 0.984 -9.281 17.188 1 95.75 890 TYR B O 1
ATOM 15411 N N . MET B 1 891 ? 0.102 -8.32 15.383 1 94.38 891 MET B N 1
ATOM 15412 C CA . MET B 1 891 ? -0.296 -7.102 16.078 1 94.38 891 MET B CA 1
ATOM 15413 C C . MET B 1 891 ? -1.438 -7.379 17.047 1 94.38 891 MET B C 1
ATOM 15415 O O . MET B 1 891 ? -2.479 -7.906 16.656 1 94.38 891 MET B O 1
ATOM 15419 N N . LYS B 1 892 ? -1.241 -7.008 18.281 1 92 892 LYS B N 1
ATOM 15420 C CA . LYS B 1 892 ? -2.234 -7.203 19.344 1 92 892 LYS B CA 1
ATOM 15421 C C . LYS B 1 892 ? -3.07 -5.945 19.547 1 92 892 LYS B C 1
ATOM 15423 O O . LYS B 1 892 ? -2.582 -4.828 19.359 1 92 892 LYS B O 1
ATOM 15428 N N . ARG B 1 893 ? -4.273 -6.172 20.031 1 93.88 893 ARG B N 1
ATOM 15429 C CA . ARG B 1 893 ? -5.152 -5.062 20.375 1 93.88 893 ARG B CA 1
ATOM 15430 C C . ARG B 1 893 ? -4.656 -4.34 21.625 1 93.88 893 ARG B C 1
ATOM 15432 O O . ARG B 1 893 ? -4.492 -4.953 22.672 1 93.88 893 ARG B O 1
ATOM 15439 N N . LEU B 1 894 ? -4.43 -3.014 21.531 1 95.88 894 LEU B N 1
ATOM 15440 C CA . LEU B 1 894 ? -3.838 -2.238 22.609 1 95.88 894 LEU B CA 1
ATOM 15441 C C . LEU B 1 894 ? -4.875 -1.328 23.25 1 95.88 894 LEU B C 1
ATOM 15443 O O . LEU B 1 894 ? -4.668 -0.833 24.359 1 95.88 894 LEU B O 1
ATOM 15447 N N . GLY B 1 895 ? -5.93 -1.047 22.469 1 95.12 895 GLY B N 1
ATOM 15448 C CA . GLY B 1 895 ? -6.949 -0.136 22.969 1 95.12 895 GLY B CA 1
ATOM 15449 C C . GLY B 1 895 ? -8.094 0.064 22 1 95.12 895 GLY B C 1
ATOM 15450 O O . GLY B 1 895 ? -8.281 -0.727 21.078 1 95.12 895 GLY B O 1
ATOM 15451 N N . TYR B 1 896 ? -8.945 1.06 22.328 1 94.44 896 TYR B N 1
ATOM 15452 C CA . TYR B 1 896 ? -10.109 1.381 21.5 1 94.44 896 TYR B CA 1
ATOM 15453 C C . TYR B 1 896 ? -10.344 2.887 21.453 1 94.44 896 TYR B C 1
ATOM 15455 O O . TYR B 1 896 ? -9.977 3.611 22.375 1 94.44 896 TYR B O 1
ATOM 15463 N N . ASP B 1 897 ? -10.836 3.396 20.328 1 94 897 ASP B N 1
ATOM 15464 C CA . ASP B 1 897 ? -11.523 4.688 20.297 1 94 897 ASP B CA 1
ATOM 15465 C C . ASP B 1 897 ? -12.984 4.547 20.703 1 94 897 ASP B C 1
ATOM 15467 O O . ASP B 1 897 ? -13.703 3.688 20.188 1 94 897 ASP B O 1
ATOM 15471 N N . ASN B 1 898 ? -13.375 5.273 21.656 1 93.94 898 ASN B N 1
ATOM 15472 C CA . ASN B 1 898 ? -14.758 5.328 22.125 1 93.94 898 ASN B CA 1
ATOM 15473 C C . ASN B 1 898 ? -15.484 6.547 21.578 1 93.94 898 ASN B C 1
ATOM 15475 O O . ASN B 1 898 ? -15.414 7.633 22.141 1 93.94 898 ASN B O 1
ATOM 15479 N N . PRO B 1 899 ? -16.297 6.398 20.5 1 92.81 899 PRO B N 1
ATOM 15480 C CA . PRO B 1 899 ? -16.922 7.543 19.844 1 92.81 899 PRO B CA 1
ATOM 15481 C C . PRO B 1 899 ? -18.25 7.957 20.5 1 92.81 899 PRO B C 1
ATOM 15483 O O . PRO B 1 899 ? -18.844 7.172 21.25 1 92.81 899 PRO B O 1
ATOM 15486 N N . ARG B 1 900 ? -18.625 9.227 20.25 1 93.25 900 ARG B N 1
ATOM 15487 C CA . ARG B 1 900 ? -19.922 9.75 20.672 1 93.25 900 ARG B CA 1
ATOM 15488 C C . ARG B 1 900 ? -21.047 8.828 20.203 1 93.25 900 ARG B C 1
ATOM 15490 O O . ARG B 1 900 ? -22 8.586 20.953 1 93.25 900 ARG B O 1
ATOM 15497 N N . ARG B 1 901 ? -21 8.414 19 1 91.69 901 ARG B N 1
ATOM 15498 C CA . ARG B 1 901 ? -21.938 7.496 18.375 1 91.69 901 ARG B CA 1
ATOM 15499 C C . ARG B 1 901 ? -21.203 6.387 17.625 1 91.69 901 ARG B C 1
ATOM 15501 O O . ARG B 1 901 ? -20.109 6.605 17.094 1 91.69 901 ARG B O 1
ATOM 15508 N N . GLY B 1 902 ? -21.797 5.246 17.531 1 89.69 902 GLY B N 1
ATOM 15509 C CA . GLY B 1 902 ? -21.188 4.109 16.875 1 89.69 902 GLY B CA 1
ATOM 15510 C C . GLY B 1 902 ? -20.594 3.104 17.828 1 89.69 902 GLY B C 1
ATOM 15511 O O . GLY B 1 902 ? -20.922 3.096 19.016 1 89.69 902 GLY B O 1
ATOM 15512 N N . THR B 1 903 ? -19.719 2.264 17.281 1 89.38 903 THR B N 1
ATOM 15513 C CA . THR B 1 903 ? -19.156 1.19 18.078 1 89.38 903 THR B CA 1
ATOM 15514 C C . THR B 1 903 ? -17.672 1.459 18.359 1 89.38 903 THR B C 1
ATOM 15516 O O . THR B 1 903 ? -17.078 2.346 17.75 1 89.38 903 THR B O 1
ATOM 15519 N N . LEU B 1 904 ? -17.125 0.75 19.359 1 91.31 904 LEU B N 1
ATOM 15520 C CA . LEU B 1 904 ? -15.703 0.855 19.672 1 91.31 904 LEU B CA 1
ATOM 15521 C C . LEU B 1 904 ? -14.844 0.533 18.453 1 91.31 904 LEU B C 1
ATOM 15523 O O . LEU B 1 904 ? -15.133 -0.41 17.719 1 91.31 904 LEU B O 1
ATOM 15527 N N . GLU B 1 905 ? -13.938 1.302 18.203 1 90.56 905 GLU B N 1
ATOM 15528 C CA . GLU B 1 905 ? -12.992 1.05 17.125 1 90.56 905 GLU B CA 1
ATOM 15529 C C . GLU B 1 905 ? -11.641 0.58 17.656 1 90.56 905 GLU B C 1
ATOM 15531 O O . GLU B 1 905 ? -11.008 1.283 18.453 1 90.56 905 GLU B O 1
ATOM 15536 N N . PRO B 1 906 ? -11.164 -0.53 17.219 1 91.69 906 PRO B N 1
ATOM 15537 C CA . PRO B 1 906 ? -9.914 -1.08 17.766 1 91.69 906 PRO B CA 1
ATOM 15538 C C . PRO B 1 906 ? -8.695 -0.247 17.391 1 91.69 906 PRO B C 1
ATOM 15540 O O . PRO B 1 906 ? -8.664 0.375 16.328 1 91.69 906 PRO B O 1
ATOM 15543 N N . TYR B 1 907 ? -7.715 -0.256 18.25 1 93.38 907 TYR B N 1
ATOM 15544 C CA . TYR B 1 907 ? -6.363 0.217 17.984 1 93.38 907 TYR B CA 1
ATOM 15545 C C . TYR B 1 907 ? -5.328 -0.815 18.422 1 93.38 907 TYR B C 1
ATOM 15547 O O . TYR B 1 907 ? -5.301 -1.23 19.578 1 93.38 907 TYR B O 1
ATOM 15555 N N . PRO B 1 908 ? -4.395 -1.085 17.453 1 92.94 908 PRO B N 1
ATOM 15556 C CA . PRO B 1 908 ? -4.449 -0.791 16.016 1 92.94 908 PRO B CA 1
ATOM 15557 C C . PRO B 1 908 ? -5.711 -1.338 15.352 1 92.94 908 PRO B C 1
ATOM 15559 O O . PRO B 1 908 ? -6.281 -2.326 15.82 1 92.94 908 PRO B O 1
ATOM 15562 N N . MET B 1 909 ? -6.082 -0.685 14.219 1 90.25 909 MET B N 1
ATOM 15563 C CA . MET B 1 909 ? -7.277 -1.093 13.484 1 90.25 909 MET B CA 1
ATOM 15564 C C . MET B 1 909 ? -7.16 -2.541 13.016 1 90.25 909 MET B C 1
ATOM 15566 O O . MET B 1 909 ? -8.133 -3.299 13.094 1 90.25 909 MET B O 1
ATOM 15570 N N . ASN B 1 910 ? -5.965 -2.891 12.508 1 86.88 910 ASN B N 1
ATOM 15571 C CA . ASN B 1 910 ? -5.664 -4.262 12.102 1 86.88 910 ASN B CA 1
ATOM 15572 C C . ASN B 1 910 ? -4.949 -5.027 13.211 1 86.88 910 ASN B C 1
ATOM 15574 O O . ASN B 1 910 ? -3.719 -5.129 13.211 1 86.88 910 ASN B O 1
ATOM 15578 N N . SER B 1 911 ? -5.66 -5.52 14.164 1 92.06 911 SER B N 1
ATOM 15579 C CA . SER B 1 911 ? -5.105 -6.238 15.305 1 92.06 911 SER B CA 1
ATOM 15580 C C . SER B 1 911 ? -6.02 -7.383 15.734 1 92.06 911 SER B C 1
ATOM 15582 O O . SER B 1 911 ? -7.199 -7.41 15.367 1 92.06 911 SER B O 1
ATOM 15584 N N . ILE B 1 912 ? -5.516 -8.305 16.375 1 91.75 912 ILE B N 1
ATOM 15585 C CA . ILE B 1 912 ? -6.223 -9.508 16.812 1 91.75 912 ILE B CA 1
ATOM 15586 C C . ILE B 1 912 ? -6.531 -9.414 18.297 1 91.75 912 ILE B C 1
ATOM 15588 O O . ILE B 1 912 ? -5.672 -9.031 19.094 1 91.75 912 ILE B O 1
ATOM 15592 N N . GLU B 1 913 ? -7.887 -9.734 18.484 1 88.75 913 GLU B N 1
ATOM 15593 C CA . GLU B 1 913 ? -8.312 -9.891 19.875 1 88.75 913 GLU B CA 1
ATOM 15594 C C . GLU B 1 913 ? -8.461 -11.359 20.25 1 88.75 913 GLU B C 1
ATOM 15596 O O . GLU B 1 913 ? -9.07 -12.141 19.516 1 88.75 913 GLU B O 1
ATOM 15601 N N . GLY B 1 914 ? -7.871 -11.914 21.203 1 92.19 914 GLY B N 1
ATOM 15602 C CA . GLY B 1 914 ? -8.117 -13.266 21.688 1 92.19 914 GLY B CA 1
ATOM 15603 C C . GLY B 1 914 ? -7.133 -14.281 21.125 1 92.19 914 GLY B C 1
ATOM 15604 O O . GLY B 1 914 ? -6.121 -13.914 20.516 1 92.19 914 GLY B O 1
ATOM 15605 N N . PRO B 1 915 ? -7.512 -15.625 21.281 1 96.94 915 PRO B N 1
ATOM 15606 C CA . PRO B 1 915 ? -6.586 -16.688 20.875 1 96.94 915 PRO B CA 1
ATOM 15607 C C . PRO B 1 915 ? -6.68 -17.016 19.391 1 96.94 915 PRO B C 1
ATOM 15609 O O . PRO B 1 915 ? -7.699 -16.75 18.766 1 96.94 915 PRO B O 1
ATOM 15612 N N . MET B 1 916 ? -5.613 -17.609 18.859 1 97.88 916 MET B N 1
ATOM 15613 C CA . MET B 1 916 ? -5.531 -18.031 17.469 1 97.88 916 MET B CA 1
ATOM 15614 C C . MET B 1 916 ? -5.043 -19.484 17.391 1 97.88 916 MET B C 1
ATOM 15616 O O . MET B 1 916 ? -4.199 -19.906 18.172 1 97.88 916 MET B O 1
ATOM 15620 N N . ILE B 1 917 ? -5.562 -20.219 16.5 1 98.44 917 ILE B N 1
ATOM 15621 C CA . ILE B 1 917 ? -5.094 -21.547 16.125 1 98.44 917 ILE B CA 1
ATOM 15622 C C . ILE B 1 917 ? -4.855 -21.609 14.617 1 98.44 917 ILE B C 1
ATOM 15624 O O . ILE B 1 917 ? -5.641 -21.062 13.836 1 98.44 917 ILE B O 1
ATOM 15628 N N . ALA B 1 918 ? -3.732 -22.156 14.203 1 98.81 918 ALA B N 1
ATOM 15629 C CA . ALA B 1 918 ? -3.486 -22.359 12.781 1 98.81 918 ALA B CA 1
ATOM 15630 C C . ALA B 1 918 ? -3.561 -23.844 12.414 1 98.81 918 ALA B C 1
ATOM 15632 O O . ALA B 1 918 ? -3.193 -24.703 13.219 1 98.81 918 ALA B O 1
ATOM 15633 N N . ILE B 1 919 ? -4.078 -24.141 11.242 1 98.94 919 ILE B N 1
ATOM 15634 C CA . ILE B 1 919 ? -4.129 -25.5 10.703 1 98.94 919 ILE B CA 1
ATOM 15635 C C . ILE B 1 919 ? -3.221 -25.609 9.477 1 98.94 919 ILE B C 1
ATOM 15637 O O . ILE B 1 919 ? -3.262 -24.75 8.594 1 98.94 919 ILE B O 1
ATOM 15641 N N . THR B 1 920 ? -2.361 -26.562 9.43 1 98.81 920 THR B N 1
ATOM 15642 C CA . THR B 1 920 ? -1.507 -26.812 8.273 1 98.81 920 THR B CA 1
ATOM 15643 C C . THR B 1 920 ? -1.583 -28.281 7.859 1 98.81 920 THR B C 1
ATOM 15645 O O . THR B 1 920 ? -2.322 -29.062 8.453 1 98.81 920 THR B O 1
ATOM 15648 N N . ASN B 1 921 ? -1.029 -28.688 6.746 1 98.62 921 ASN B N 1
ATOM 15649 C CA . ASN B 1 921 ? -0.939 -30.062 6.297 1 98.62 921 ASN B CA 1
ATOM 15650 C C . ASN B 1 921 ? 0.241 -30.266 5.352 1 98.62 921 ASN B C 1
ATOM 15652 O O . ASN B 1 921 ? 1.086 -29.391 5.203 1 98.62 921 ASN B O 1
ATOM 15656 N N . GLU B 1 922 ? 0.399 -31.484 4.832 1 98.25 922 GLU B N 1
ATOM 15657 C CA . GLU B 1 922 ? 1.586 -31.875 4.078 1 98.25 922 GLU B CA 1
ATOM 15658 C C . GLU B 1 922 ? 1.676 -31.125 2.754 1 98.25 922 GLU B C 1
ATOM 15660 O O . GLU B 1 922 ? 2.734 -31.094 2.123 1 98.25 922 GLU B O 1
ATOM 15665 N N . TYR B 1 923 ? 0.615 -30.422 2.318 1 97.38 923 TYR B N 1
ATOM 15666 C CA . TYR B 1 923 ? 0.59 -29.734 1.025 1 97.38 923 TYR B CA 1
ATOM 15667 C C . TYR B 1 923 ? 0.909 -28.266 1.179 1 97.38 923 TYR B C 1
ATOM 15669 O O . TYR B 1 923 ? 0.99 -27.531 0.188 1 97.38 923 TYR B O 1
ATOM 15677 N N . ALA B 1 924 ? 1.04 -27.766 2.418 1 98.31 924 ALA B N 1
ATOM 15678 C CA . ALA B 1 924 ? 1.551 -26.422 2.646 1 98.31 924 ALA B CA 1
ATOM 15679 C C . ALA B 1 924 ? 3.064 -26.375 2.457 1 98.31 924 ALA B C 1
ATOM 15681 O O . ALA B 1 924 ? 3.807 -27.078 3.145 1 98.31 924 ALA B O 1
ATOM 15682 N N . GLY B 1 925 ? 3.498 -25.531 1.448 1 97.81 925 GLY B N 1
ATOM 15683 C CA . GLY B 1 925 ? 4.918 -25.594 1.146 1 97.81 925 GLY B CA 1
ATOM 15684 C C . GLY B 1 925 ? 5.523 -24.234 0.842 1 97.81 925 GLY B C 1
ATOM 15685 O O . GLY B 1 925 ? 4.805 -23.234 0.734 1 97.81 925 GLY B O 1
ATOM 15686 N N . SER B 1 926 ? 6.898 -24.156 0.743 1 97.69 926 SER B N 1
ATOM 15687 C CA . SER B 1 926 ? 7.641 -22.953 0.431 1 97.69 926 SER B CA 1
ATOM 15688 C C . SER B 1 926 ? 7.371 -21.859 1.461 1 97.69 926 SER B C 1
ATOM 15690 O O . SER B 1 926 ? 7.527 -22.078 2.664 1 97.69 926 SER B O 1
ATOM 15692 N N . ASP B 1 927 ? 6.762 -20.75 0.991 1 98 927 ASP B N 1
ATOM 15693 C CA . ASP B 1 927 ? 6.41 -19.688 1.938 1 98 927 ASP B CA 1
ATOM 15694 C C . ASP B 1 927 ? 5.312 -20.156 2.893 1 98 927 ASP B C 1
ATOM 15696 O O . ASP B 1 927 ? 5.117 -19.578 3.957 1 98 927 ASP B O 1
ATOM 15700 N N . GLY B 1 928 ? 4.57 -21.281 2.557 1 98.56 928 GLY B N 1
ATOM 15701 C CA . GLY B 1 928 ? 3.654 -21.922 3.488 1 98.56 928 GLY B CA 1
ATOM 15702 C C . GLY B 1 928 ? 4.359 -22.609 4.637 1 98.56 928 GLY B C 1
ATOM 15703 O O . GLY B 1 928 ? 3.861 -22.625 5.762 1 98.56 928 GLY B O 1
ATOM 15704 N N . ASP B 1 929 ? 5.582 -23.25 4.375 1 98.62 929 ASP B N 1
ATOM 15705 C CA . ASP B 1 929 ? 6.445 -23.766 5.43 1 98.62 929 ASP B CA 1
ATOM 15706 C C . ASP B 1 929 ? 6.922 -22.656 6.355 1 98.62 929 ASP B C 1
ATOM 15708 O O . ASP B 1 929 ? 6.852 -22.781 7.578 1 98.62 929 ASP B O 1
ATOM 15712 N N . ILE B 1 930 ? 7.344 -21.609 5.676 1 98.44 930 ILE B N 1
ATOM 15713 C CA . ILE B 1 930 ? 7.945 -20.5 6.41 1 98.44 930 ILE B CA 1
ATOM 15714 C C . ILE B 1 930 ? 6.902 -19.859 7.328 1 98.44 930 ILE B C 1
ATOM 15716 O O . ILE B 1 930 ? 7.199 -19.531 8.477 1 98.44 930 ILE B O 1
ATOM 15720 N N . PHE B 1 931 ? 5.664 -19.672 6.84 1 98.5 931 PHE B N 1
ATOM 15721 C CA . PHE B 1 931 ? 4.582 -19.156 7.672 1 98.5 931 PHE B CA 1
ATOM 15722 C C . PHE B 1 931 ? 4.348 -20.062 8.875 1 98.5 931 PHE B C 1
ATOM 15724 O O . PHE B 1 931 ? 4.215 -19.594 10 1 98.5 931 PHE B O 1
ATOM 15731 N N . SER B 1 932 ? 4.242 -21.406 8.625 1 98.81 932 SER B N 1
ATOM 15732 C CA . SER B 1 932 ? 3.957 -22.375 9.688 1 98.81 932 SER B CA 1
ATOM 15733 C C . SER B 1 932 ? 5.027 -22.328 10.773 1 98.81 932 SER B C 1
ATOM 15735 O O . SER B 1 932 ? 4.711 -22.328 11.961 1 98.81 932 SER B O 1
ATOM 15737 N N . TYR B 1 933 ? 6.27 -22.297 10.359 1 98.38 933 TYR B N 1
ATOM 15738 C CA . TYR B 1 933 ? 7.363 -22.188 11.32 1 98.38 933 TYR B CA 1
ATOM 15739 C C . TYR B 1 933 ? 7.273 -20.875 12.102 1 98.38 933 TYR B C 1
ATOM 15741 O O . TYR B 1 933 ? 7.418 -20.859 13.32 1 98.38 933 TYR B O 1
ATOM 15749 N N . SER B 1 934 ? 7.07 -19.797 11.367 1 98.12 934 SER B N 1
ATOM 15750 C CA . SER B 1 934 ? 7.062 -18.453 11.953 1 98.12 934 SER B CA 1
ATOM 15751 C C . SER B 1 934 ? 5.902 -18.281 12.93 1 98.12 934 SER B C 1
ATOM 15753 O O . SER B 1 934 ? 6.031 -17.594 13.938 1 98.12 934 SER B O 1
ATOM 15755 N N . PHE B 1 935 ? 4.727 -18.875 12.555 1 98.25 935 PHE B N 1
ATOM 15756 C CA . PHE B 1 935 ? 3.568 -18.844 13.445 1 98.25 935 PHE B CA 1
ATOM 15757 C C . PHE B 1 935 ? 3.922 -19.391 14.82 1 98.25 935 PHE B C 1
ATOM 15759 O O . PHE B 1 935 ? 3.551 -18.812 15.844 1 98.25 935 PHE B O 1
ATOM 15766 N N . LYS B 1 936 ? 4.684 -20.453 14.891 1 97.5 936 LYS B N 1
ATOM 15767 C CA . LYS B 1 936 ? 5.133 -21.062 16.141 1 97.5 936 LYS B CA 1
ATOM 15768 C C . LYS B 1 936 ? 6.211 -20.219 16.812 1 97.5 936 LYS B C 1
ATOM 15770 O O . LYS B 1 936 ? 6.145 -19.969 18.016 1 97.5 936 LYS B O 1
ATOM 15775 N N . ALA B 1 937 ? 7.148 -19.766 15.992 1 96.44 937 ALA B N 1
ATOM 15776 C CA . ALA B 1 937 ? 8.297 -19.016 16.516 1 96.44 937 ALA B CA 1
ATOM 15777 C C . ALA B 1 937 ? 7.855 -17.719 17.188 1 96.44 937 ALA B C 1
ATOM 15779 O O . ALA B 1 937 ? 8.469 -17.281 18.172 1 96.44 937 ALA B O 1
ATOM 15780 N N . LEU B 1 938 ? 6.809 -17.109 16.688 1 96.12 938 LEU B N 1
ATOM 15781 C CA . LEU B 1 938 ? 6.293 -15.859 17.219 1 96.12 938 LEU B CA 1
ATOM 15782 C C . LEU B 1 938 ? 5.305 -16.125 18.344 1 96.12 938 LEU B C 1
ATOM 15784 O O . LEU B 1 938 ? 4.766 -15.18 18.938 1 96.12 938 LEU B O 1
ATOM 15788 N N . HIS B 1 939 ? 4.965 -17.391 18.656 1 96.44 939 HIS B N 1
ATOM 15789 C CA . HIS B 1 939 ? 4.039 -17.797 19.703 1 96.44 939 HIS B CA 1
ATOM 15790 C C . HIS B 1 939 ? 2.656 -17.188 19.484 1 96.44 939 HIS B C 1
ATOM 15792 O O . HIS B 1 939 ? 2.07 -16.625 20.406 1 96.44 939 HIS B O 1
ATOM 15798 N N . LEU B 1 940 ? 2.197 -17.219 18.203 1 96.94 940 LEU B N 1
ATOM 15799 C CA . LEU B 1 940 ? 0.905 -16.625 17.875 1 96.94 940 LEU B CA 1
ATOM 15800 C C . LEU B 1 940 ? -0.237 -17.516 18.344 1 96.94 940 LEU B C 1
ATOM 15802 O O . LEU B 1 940 ? -1.356 -17.047 18.562 1 96.94 940 LEU B O 1
ATOM 15806 N N . GLY B 1 941 ? -0.031 -18.781 18.453 1 97.62 941 GLY B N 1
ATOM 15807 C CA . GLY B 1 941 ? -0.978 -19.828 18.828 1 97.62 941 GLY B CA 1
ATOM 15808 C C . GLY B 1 941 ? -0.456 -21.219 18.562 1 97.62 941 GLY B C 1
ATOM 15809 O O . GLY B 1 941 ? 0.741 -21.406 18.328 1 97.62 941 GLY B O 1
ATOM 15810 N N . THR B 1 942 ? -1.361 -22.203 18.688 1 98.44 942 THR B N 1
ATOM 15811 C CA . THR B 1 942 ? -0.995 -23.594 18.453 1 98.44 942 THR B CA 1
ATOM 15812 C C . THR B 1 942 ? -1.138 -23.953 16.969 1 98.44 942 THR B C 1
ATOM 15814 O O . THR B 1 942 ? -2.121 -23.578 16.328 1 98.44 942 THR B O 1
ATOM 15817 N N . LEU B 1 943 ? -0.146 -24.516 16.406 1 98.81 943 LEU B N 1
ATOM 15818 C CA . LEU B 1 943 ? -0.213 -25.062 15.047 1 98.81 943 LEU B CA 1
ATOM 15819 C C . LEU B 1 943 ? -0.626 -26.531 15.078 1 98.81 943 LEU B C 1
ATOM 15821 O O . LEU B 1 943 ? 0.016 -27.344 15.742 1 98.81 943 LEU B O 1
ATOM 15825 N N . ILE B 1 944 ? -1.705 -26.922 14.359 1 98.81 944 ILE B N 1
ATOM 15826 C CA . ILE B 1 944 ? -2.158 -28.312 14.359 1 98.81 944 ILE B CA 1
ATOM 15827 C C . ILE B 1 944 ? -2.205 -28.844 12.922 1 98.81 944 ILE B C 1
ATOM 15829 O O . ILE B 1 944 ? -2.127 -28.062 11.969 1 98.81 944 ILE B O 1
ATOM 15833 N N . GLY B 1 945 ? -2.32 -30.109 12.688 1 98.75 945 GLY B N 1
ATOM 15834 C CA . GLY B 1 945 ? -2.396 -30.734 11.375 1 98.75 945 GLY B CA 1
ATOM 15835 C C . GLY B 1 945 ? -1.325 -31.781 11.156 1 98.75 945 GLY B C 1
ATOM 15836 O O . GLY B 1 945 ? -1.154 -32.688 11.984 1 98.75 945 GLY B O 1
ATOM 15837 N N . THR B 1 946 ? -0.698 -31.703 9.992 1 98.69 946 THR B N 1
ATOM 15838 C CA . THR B 1 946 ? 0.363 -32.656 9.656 1 98.69 946 THR B CA 1
ATOM 15839 C C . THR B 1 946 ? 1.599 -31.922 9.148 1 98.69 946 THR B C 1
ATOM 15841 O O . THR B 1 946 ? 1.537 -30.719 8.852 1 98.69 946 THR B O 1
ATOM 15844 N N . ARG B 1 947 ? 2.752 -32.625 9.125 1 98.56 947 ARG B N 1
ATOM 15845 C CA . ARG B 1 947 ? 4.027 -32.031 8.711 1 98.56 947 ARG B CA 1
ATOM 15846 C C . ARG B 1 947 ? 3.926 -31.438 7.316 1 98.56 947 ARG B C 1
ATOM 15848 O O . ARG B 1 947 ? 3.33 -32.031 6.414 1 98.56 947 ARG B O 1
ATOM 15855 N N . THR B 1 948 ? 4.523 -30.219 7.137 1 98.75 948 THR B N 1
ATOM 15856 C CA . THR B 1 948 ? 4.418 -29.469 5.883 1 98.75 948 THR B CA 1
ATOM 15857 C C . THR B 1 948 ? 5.387 -30.031 4.844 1 98.75 948 THR B C 1
ATOM 15859 O O . THR B 1 948 ? 6.098 -31 5.113 1 98.75 948 THR B O 1
ATOM 15862 N N . TRP B 1 949 ? 5.453 -29.422 3.65 1 98.19 949 TRP B N 1
ATOM 15863 C CA . TRP B 1 949 ? 6.121 -29.906 2.445 1 98.19 949 TRP B CA 1
ATOM 15864 C C . TRP B 1 949 ? 7.629 -29.984 2.654 1 98.19 949 TRP B C 1
ATOM 15866 O O . TRP B 1 949 ? 8.258 -31 2.311 1 98.19 949 TRP B O 1
ATOM 15876 N N . GLY B 1 950 ? 8.25 -28.906 3.137 1 98.44 950 GLY B N 1
ATOM 15877 C CA . GLY B 1 950 ? 9.664 -28.938 3.475 1 98.44 950 GLY B CA 1
ATOM 15878 C C . GLY B 1 950 ? 10.555 -28.391 2.379 1 98.44 950 GLY B C 1
ATOM 15879 O O . GLY B 1 950 ? 11.695 -28.812 2.227 1 98.44 950 GLY B O 1
ATOM 15880 N N . GLY B 1 951 ? 10.102 -27.5 1.538 1 97.94 951 GLY B N 1
ATOM 15881 C CA . GLY B 1 951 ? 10.914 -26.844 0.534 1 97.94 951 GLY B CA 1
ATOM 15882 C C . GLY B 1 951 ? 11.062 -25.344 0.767 1 97.94 951 GLY B C 1
ATOM 15883 O O . GLY B 1 951 ? 10.141 -24.578 0.48 1 97.94 951 GLY B O 1
ATOM 15884 N N . VAL B 1 952 ? 12.273 -24.922 1.23 1 97.81 952 VAL B N 1
ATOM 15885 C CA . VAL B 1 952 ? 12.391 -23.516 1.579 1 97.81 952 VAL B CA 1
ATOM 15886 C C . VAL B 1 952 ? 13.688 -22.953 0.998 1 97.81 952 VAL B C 1
ATOM 15888 O O . VAL B 1 952 ? 14.273 -22.016 1.557 1 97.81 952 VAL B O 1
ATOM 15891 N N . VAL B 1 953 ? 14.234 -23.531 -0.095 1 97 953 VAL B N 1
ATOM 15892 C CA . VAL B 1 953 ? 15.297 -22.875 -0.86 1 97 953 VAL B CA 1
ATOM 15893 C C . VAL B 1 953 ? 14.688 -22.094 -2.014 1 97 953 VAL B C 1
ATOM 15895 O O . VAL B 1 953 ? 13.938 -22.641 -2.826 1 97 953 VAL B O 1
ATOM 15898 N N . GLY B 1 954 ? 15 -20.828 -2.051 1 93.25 954 GLY B N 1
ATOM 15899 C CA . GLY B 1 954 ? 14.344 -19.938 -2.992 1 93.25 954 GLY B CA 1
ATOM 15900 C C . GLY B 1 954 ? 14.977 -19.969 -4.371 1 93.25 954 GLY B C 1
ATOM 15901 O O . GLY B 1 954 ? 16.062 -20.516 -4.555 1 93.25 954 GLY B O 1
ATOM 15902 N N . ILE B 1 955 ? 14.156 -19.453 -5.328 1 93.31 955 ILE B N 1
ATOM 15903 C CA . ILE B 1 955 ? 14.578 -19.453 -6.727 1 93.31 955 ILE B CA 1
ATOM 15904 C C . ILE B 1 955 ? 14.422 -18.047 -7.312 1 93.31 955 ILE B C 1
ATOM 15906 O O . ILE B 1 955 ? 13.539 -17.297 -6.902 1 93.31 955 ILE B O 1
ATOM 15910 N N . SER B 1 956 ? 15.188 -17.656 -8.172 1 88.44 956 SER B N 1
ATOM 15911 C CA . SER B 1 956 ? 15.141 -16.422 -8.945 1 88.44 956 SER B CA 1
ATOM 15912 C C . SER B 1 956 ? 15.648 -16.625 -10.367 1 88.44 956 SER B C 1
ATOM 15914 O O . SER B 1 956 ? 16.641 -16.031 -10.773 1 88.44 956 SER B O 1
ATOM 15916 N N . PRO B 1 957 ? 14.867 -17.422 -11.102 1 86.94 957 PRO B N 1
ATOM 15917 C CA . PRO B 1 957 ? 15.367 -17.703 -12.445 1 86.94 957 PRO B CA 1
ATOM 15918 C C . PRO B 1 957 ? 15.461 -16.438 -13.305 1 86.94 957 PRO B C 1
ATOM 15920 O O . PRO B 1 957 ? 14.508 -15.664 -13.383 1 86.94 957 PRO B O 1
ATOM 15923 N N . ARG B 1 958 ? 16.625 -16.266 -13.961 1 85.5 958 ARG B N 1
ATOM 15924 C CA . ARG B 1 958 ? 16.875 -15.062 -14.742 1 85.5 958 ARG B CA 1
ATOM 15925 C C . ARG B 1 958 ? 17.156 -15.414 -16.203 1 85.5 958 ARG B C 1
ATOM 15927 O O . ARG B 1 958 ? 17.109 -14.539 -17.062 1 85.5 958 ARG B O 1
ATOM 15934 N N . ARG B 1 959 ? 17.359 -16.688 -16.438 1 92 959 ARG B N 1
ATOM 15935 C CA . ARG B 1 959 ? 17.719 -17.109 -17.781 1 92 959 ARG B CA 1
ATOM 15936 C C . ARG B 1 959 ? 16.812 -18.25 -18.266 1 92 959 ARG B C 1
ATOM 15938 O O . ARG B 1 959 ? 16.516 -19.172 -17.5 1 92 959 ARG B O 1
ATOM 15945 N N . LYS B 1 960 ? 16.484 -18.172 -19.531 1 94 960 LYS B N 1
ATOM 15946 C CA . LYS B 1 960 ? 15.648 -19.188 -20.156 1 94 960 LYS B CA 1
ATOM 15947 C C . LYS B 1 960 ? 16.469 -20.031 -21.141 1 94 960 LYS B C 1
ATOM 15949 O O . LYS B 1 960 ? 17.5 -19.594 -21.625 1 94 960 LYS B O 1
ATOM 15954 N N . LEU B 1 961 ? 16.062 -21.219 -21.344 1 96.19 961 LEU B N 1
ATOM 15955 C CA . LEU B 1 961 ? 16.609 -22.016 -22.422 1 96.19 961 LEU B CA 1
ATOM 15956 C C . LEU B 1 961 ? 16.172 -21.469 -23.781 1 96.19 961 LEU B C 1
ATOM 15958 O O . LEU B 1 961 ? 15.328 -20.578 -23.844 1 96.19 961 LEU B O 1
ATOM 15962 N N . ILE B 1 962 ? 16.75 -21.969 -24.859 1 95.38 962 ILE B N 1
ATOM 15963 C CA . ILE B 1 962 ? 16.562 -21.391 -26.188 1 95.38 962 ILE B CA 1
ATOM 15964 C C . ILE B 1 962 ? 15.102 -21.562 -26.625 1 95.38 962 ILE B C 1
ATOM 15966 O O . ILE B 1 962 ? 14.633 -20.844 -27.516 1 95.38 962 ILE B O 1
ATOM 15970 N N . ASP B 1 963 ? 14.406 -22.562 -26.109 1 94.19 963 ASP B N 1
ATOM 15971 C CA . ASP B 1 963 ? 13.008 -22.766 -26.5 1 94.19 963 ASP B CA 1
ATOM 15972 C C . ASP B 1 963 ? 12.062 -22.031 -25.531 1 94.19 963 ASP B C 1
ATOM 15974 O O . ASP B 1 963 ? 10.859 -22.297 -25.531 1 94.19 963 ASP B O 1
ATOM 15978 N N . GLY B 1 964 ? 12.609 -21.219 -24.656 1 92.44 964 GLY B N 1
ATOM 15979 C CA . GLY B 1 964 ? 11.805 -20.422 -23.75 1 92.44 964 GLY B CA 1
ATOM 15980 C C . GLY B 1 964 ? 11.586 -21.078 -22.406 1 92.44 964 GLY B C 1
ATOM 15981 O O . GLY B 1 964 ? 11 -20.484 -21.5 1 92.44 964 GLY B O 1
ATOM 15982 N N . THR B 1 965 ? 12.148 -22.281 -22.141 1 94.75 965 THR B N 1
ATOM 15983 C CA . THR B 1 965 ? 11.992 -23.016 -20.891 1 94.75 965 THR B CA 1
ATOM 15984 C C . THR B 1 965 ? 12.672 -22.266 -19.75 1 94.75 965 THR B C 1
ATOM 15986 O O . THR B 1 965 ? 13.797 -21.781 -19.891 1 94.75 965 THR B O 1
ATOM 15989 N N . VAL B 1 966 ? 11.945 -22.125 -18.672 1 92.94 966 VAL B N 1
ATOM 15990 C CA . VAL B 1 966 ? 12.508 -21.578 -17.453 1 92.94 966 VAL B CA 1
ATOM 15991 C C . VAL B 1 966 ? 12.906 -22.703 -16.516 1 92.94 966 VAL B C 1
ATOM 15993 O O . VAL B 1 966 ? 12.078 -23.547 -16.156 1 92.94 966 VAL B O 1
ATOM 15996 N N . LEU B 1 967 ? 14.133 -22.781 -16.188 1 94.06 967 LEU B N 1
ATOM 15997 C CA . LEU B 1 967 ? 14.625 -23.719 -15.18 1 94.06 967 LEU B CA 1
ATOM 15998 C C . LEU B 1 967 ? 14.969 -22.984 -13.883 1 94.06 967 LEU B C 1
ATOM 16000 O O . LEU B 1 967 ? 15.648 -21.953 -13.906 1 94.06 967 LEU B O 1
ATOM 16004 N N . SER B 1 968 ? 14.414 -23.453 -12.852 1 93.44 968 SER B N 1
ATOM 16005 C CA . SER B 1 968 ? 14.758 -22.844 -11.57 1 93.44 968 SER B CA 1
ATOM 16006 C C . SER B 1 968 ? 15.922 -23.562 -10.906 1 93.44 968 SER B C 1
ATOM 16008 O O . SER B 1 968 ? 16.047 -24.781 -11.031 1 93.44 968 SER B O 1
ATOM 16010 N N . GLN B 1 969 ? 16.844 -22.828 -10.375 1 92.5 969 GLN B N 1
ATOM 16011 C CA . GLN B 1 969 ? 17.906 -23.328 -9.516 1 92.5 969 GLN B CA 1
ATOM 16012 C C . GLN B 1 969 ? 17.719 -22.844 -8.078 1 92.5 969 GLN B C 1
ATOM 16014 O O . GLN B 1 969 ? 17.469 -21.672 -7.832 1 92.5 969 GLN B O 1
ATOM 16019 N N . PRO B 1 970 ? 17.719 -23.734 -7.074 1 95.44 970 PRO B N 1
ATOM 16020 C CA . PRO B 1 970 ? 17.719 -23.281 -5.684 1 95.44 970 PRO B CA 1
ATOM 16021 C C . PRO B 1 970 ? 18.906 -22.391 -5.352 1 95.44 970 PRO B C 1
ATOM 16023 O O . PRO B 1 970 ? 20.016 -22.875 -5.168 1 95.44 970 PRO B O 1
ATOM 16026 N N . GLU B 1 971 ? 18.594 -21.062 -5.207 1 94.94 971 GLU B N 1
ATOM 16027 C CA . GLU B 1 971 ? 19.688 -20.094 -5.227 1 94.94 971 GLU B CA 1
ATOM 16028 C C . GLU B 1 971 ? 19.938 -19.516 -3.84 1 94.94 971 GLU B C 1
ATOM 16030 O O . GLU B 1 971 ? 21 -18.938 -3.584 1 94.94 971 GLU B O 1
ATOM 16035 N N . TYR B 1 972 ? 18.984 -19.562 -2.902 1 94.62 972 TYR B N 1
ATOM 16036 C CA . TYR B 1 972 ? 19.172 -19.031 -1.563 1 94.62 972 TYR B CA 1
ATOM 16037 C C . TYR B 1 972 ? 18.438 -19.859 -0.524 1 94.62 972 TYR B C 1
ATOM 16039 O O . TYR B 1 972 ? 17.203 -19.969 -0.572 1 94.62 972 TYR B O 1
ATOM 16047 N N . ALA B 1 973 ? 19.141 -20.406 0.386 1 96.19 973 ALA B N 1
ATOM 16048 C CA . ALA B 1 973 ? 18.609 -21.312 1.404 1 96.19 973 ALA B CA 1
ATOM 16049 C C . ALA B 1 973 ? 18.094 -20.531 2.611 1 96.19 973 ALA B C 1
ATOM 16051 O O . ALA B 1 973 ? 18.719 -19.562 3.049 1 96.19 973 ALA B O 1
ATOM 16052 N N . PHE B 1 974 ? 16.984 -20.891 3.061 1 96.25 974 PHE B N 1
ATOM 16053 C CA . PHE B 1 974 ? 16.359 -20.234 4.203 1 96.25 974 PHE B CA 1
ATOM 16054 C C . PHE B 1 974 ? 16.906 -20.781 5.512 1 96.25 974 PHE B C 1
ATOM 16056 O O . PHE B 1 974 ? 16.953 -22 5.707 1 96.25 974 PHE B O 1
ATOM 16063 N N . TRP B 1 975 ? 17.375 -19.922 6.402 1 96.75 975 TRP B N 1
ATOM 16064 C CA . TRP B 1 975 ? 17.906 -20.234 7.723 1 96.75 975 TRP B CA 1
ATOM 16065 C C . TRP B 1 975 ? 17.031 -19.625 8.82 1 96.75 975 TRP B C 1
ATOM 16067 O O . TRP B 1 975 ? 16.766 -18.422 8.805 1 96.75 975 TRP B O 1
ATOM 16077 N N . PHE B 1 976 ? 16.531 -20.453 9.742 1 96.19 976 PHE B N 1
ATOM 16078 C CA . PHE B 1 976 ? 15.727 -19.969 10.867 1 96.19 976 PHE B CA 1
ATOM 16079 C C . PHE B 1 976 ? 16.578 -19.859 12.125 1 96.19 976 PHE B C 1
ATOM 16081 O O . PHE B 1 976 ? 17.422 -20.719 12.398 1 96.19 976 PHE B O 1
ATOM 16088 N N . LYS B 1 977 ? 16.328 -18.828 12.844 1 93.12 977 LYS B N 1
ATOM 16089 C CA . LYS B 1 977 ? 16.875 -18.797 14.188 1 93.12 977 LYS B CA 1
ATOM 16090 C C . LYS B 1 977 ? 16.422 -20.016 14.992 1 93.12 977 LYS B C 1
ATOM 16092 O O . LYS B 1 977 ? 15.242 -20.359 14.984 1 93.12 977 LYS B O 1
ATOM 16097 N N . GLY B 1 978 ? 17.312 -20.719 15.586 1 89.81 978 GLY B N 1
ATOM 16098 C CA . GLY B 1 978 ? 16.984 -21.875 16.422 1 89.81 978 GLY B CA 1
ATOM 16099 C C . GLY B 1 978 ? 17.016 -23.188 15.656 1 89.81 978 GLY B C 1
ATOM 16100 O O . GLY B 1 978 ? 17.516 -24.188 16.172 1 89.81 978 GLY B O 1
ATOM 16101 N N . SER B 1 979 ? 16.547 -23.219 14.328 1 93.06 979 SER B N 1
ATOM 16102 C CA . SER B 1 979 ? 16.406 -24.484 13.609 1 93.06 979 SER B CA 1
ATOM 16103 C C . SER B 1 979 ? 17.391 -24.562 12.453 1 93.06 979 SER B C 1
ATOM 16105 O O . SER B 1 979 ? 17.547 -25.609 11.828 1 93.06 979 SER B O 1
ATOM 16107 N N . GLY B 1 980 ? 18 -23.438 12.164 1 95.5 980 GLY B N 1
ATOM 16108 C CA . GLY B 1 980 ? 18.953 -23.438 11.07 1 95.5 980 GLY B CA 1
ATOM 16109 C C . GLY B 1 980 ? 18.328 -23.734 9.727 1 95.5 980 GLY B C 1
ATOM 16110 O O . GLY B 1 980 ? 17.312 -23.141 9.359 1 95.5 980 GLY B O 1
ATOM 16111 N N . PHE B 1 981 ? 18.984 -24.641 9.016 1 95.62 981 PHE B N 1
ATOM 16112 C CA . PHE B 1 981 ? 18.531 -25 7.676 1 95.62 981 PHE B CA 1
ATOM 16113 C C . PHE B 1 981 ? 17.656 -26.25 7.707 1 95.62 981 PHE B C 1
ATOM 16115 O O . PHE B 1 981 ? 17.453 -26.891 6.68 1 95.62 981 PHE B O 1
ATOM 16122 N N . SER B 1 982 ? 17.062 -26.578 8.789 1 95.5 982 SER B N 1
ATOM 16123 C CA . SER B 1 982 ? 16.5 -27.906 9.016 1 95.5 982 SER B CA 1
ATOM 16124 C C . SER B 1 982 ? 15.109 -28.047 8.398 1 95.5 982 SER B C 1
ATOM 16126 O O . SER B 1 982 ? 14.594 -29.141 8.234 1 95.5 982 SER B O 1
ATOM 16128 N N . VAL B 1 983 ? 14.453 -26.969 8.078 1 97.69 983 VAL B N 1
ATOM 16129 C CA . VAL B 1 983 ? 13.117 -27.047 7.5 1 97.69 983 VAL B CA 1
ATOM 16130 C C . VAL B 1 983 ? 13.195 -27.625 6.086 1 97.69 983 VAL B C 1
ATOM 16132 O O . VAL B 1 983 ? 12.312 -28.375 5.664 1 97.69 983 VAL B O 1
ATOM 16135 N N . GLU B 1 984 ? 14.266 -27.219 5.355 1 97.94 984 GLU B N 1
ATOM 16136 C CA . GLU B 1 984 ? 14.477 -27.781 4.02 1 97.94 984 GLU B CA 1
ATOM 16137 C C . GLU B 1 984 ? 14.57 -29.297 4.059 1 97.94 984 GLU B C 1
ATOM 16139 O O . GLU B 1 984 ? 15.328 -29.859 4.852 1 97.94 984 GLU B O 1
ATOM 16144 N N . ASN B 1 985 ? 13.742 -29.938 3.156 1 98 985 ASN B N 1
ATOM 16145 C CA . ASN B 1 985 ? 13.734 -31.391 2.947 1 98 985 ASN B CA 1
ATOM 16146 C C . ASN B 1 985 ? 13.227 -32.125 4.18 1 98 985 ASN B C 1
ATOM 16148 O O . ASN B 1 985 ? 13.578 -33.281 4.406 1 98 985 ASN B O 1
ATOM 16152 N N . TYR B 1 986 ? 12.453 -31.484 5.016 1 98.06 986 TYR B N 1
ATOM 16153 C CA . TYR B 1 986 ? 11.789 -32.125 6.156 1 98.06 986 TYR B CA 1
ATOM 16154 C C . TYR B 1 986 ? 10.398 -31.531 6.359 1 98.06 986 TYR B C 1
ATOM 16156 O O . TYR B 1 986 ? 9.406 -32.25 6.371 1 98.06 986 TYR B O 1
ATOM 16164 N N . GLY B 1 987 ? 10.312 -30.172 6.512 1 98.31 987 GLY B N 1
ATOM 16165 C CA . GLY B 1 987 ? 9.07 -29.484 6.789 1 98.31 987 GLY B CA 1
ATOM 16166 C C . GLY B 1 987 ? 8.938 -29.031 8.234 1 98.31 987 GLY B C 1
ATOM 16167 O O . GLY B 1 987 ? 9.938 -28.953 8.961 1 98.31 987 GLY B O 1
ATOM 16168 N N . VAL B 1 988 ? 7.773 -28.547 8.602 1 98.62 988 VAL B N 1
ATOM 16169 C CA . VAL B 1 988 ? 7.488 -28.078 9.953 1 98.62 988 VAL B CA 1
ATOM 16170 C C . VAL B 1 988 ? 6.484 -29.016 10.625 1 98.62 988 VAL B C 1
ATOM 16172 O O . VAL B 1 988 ? 5.387 -29.234 10.102 1 98.62 988 VAL B O 1
ATOM 16175 N N . ASP B 1 989 ? 6.91 -29.594 11.742 1 98.38 989 ASP B N 1
ATOM 16176 C CA . ASP B 1 989 ? 5.973 -30.359 12.539 1 98.38 989 ASP B CA 1
ATOM 16177 C C . ASP B 1 989 ? 4.977 -29.453 13.258 1 98.38 989 ASP B C 1
ATOM 16179 O O . ASP B 1 989 ? 5.363 -28.453 13.867 1 98.38 989 ASP B O 1
ATOM 16183 N N . PRO B 1 990 ? 3.674 -29.797 13.141 1 98.62 990 PRO B N 1
ATOM 16184 C CA . PRO B 1 990 ? 2.748 -29.031 13.984 1 98.62 990 PRO B CA 1
ATOM 16185 C C . PRO B 1 990 ? 2.955 -29.312 15.477 1 98.62 990 PRO B C 1
ATOM 16187 O O . PRO B 1 990 ? 3.664 -30.25 15.844 1 98.62 990 PRO B O 1
ATOM 16190 N N . ASP B 1 991 ? 2.408 -28.438 16.312 1 98.56 991 ASP B N 1
ATOM 16191 C CA . ASP B 1 991 ? 2.43 -28.672 17.75 1 98.56 991 ASP B CA 1
ATOM 16192 C C . ASP B 1 991 ? 1.575 -29.875 18.125 1 98.56 991 ASP B C 1
ATOM 16194 O O . ASP B 1 991 ? 1.893 -30.594 19.078 1 98.56 991 ASP B O 1
ATOM 16198 N N . VAL B 1 992 ? 0.487 -30.094 17.438 1 98.69 992 VAL B N 1
ATOM 16199 C CA . VAL B 1 992 ? -0.42 -31.219 17.609 1 98.69 992 VAL B CA 1
ATOM 16200 C C . VAL B 1 992 ? -0.674 -31.891 16.266 1 98.69 992 VAL B C 1
ATOM 16202 O O . VAL B 1 992 ? -1.216 -31.266 15.344 1 98.69 992 VAL B O 1
ATOM 16205 N N . VAL B 1 993 ? -0.319 -33.156 16.125 1 98.62 993 VAL B N 1
ATOM 16206 C CA . VAL B 1 993 ? -0.493 -33.906 14.883 1 98.62 993 VAL B CA 1
ATOM 16207 C C . VAL B 1 993 ? -1.905 -34.469 14.812 1 98.62 993 VAL B C 1
ATOM 16209 O O . VAL B 1 993 ? -2.344 -35.188 15.727 1 98.62 993 VAL B O 1
ATOM 16212 N N . ILE B 1 994 ? -2.631 -34.125 13.797 1 98.5 994 ILE B N 1
ATOM 16213 C CA . ILE B 1 994 ? -3.957 -34.688 13.523 1 98.5 994 ILE B CA 1
ATOM 16214 C C . ILE B 1 994 ? -4.008 -35.219 12.102 1 98.5 994 ILE B C 1
ATOM 16216 O O . ILE B 1 994 ? -4.152 -34.469 11.141 1 98.5 994 ILE B O 1
ATOM 16220 N N . GLU B 1 995 ? -4.059 -36.594 11.906 1 96.94 995 GLU B N 1
ATOM 16221 C CA . GLU B 1 995 ? -4.129 -37.219 10.602 1 96.94 995 GLU B CA 1
ATOM 16222 C C . GLU B 1 995 ? -5.52 -37.094 9.984 1 96.94 995 GLU B C 1
ATOM 16224 O O . GLU B 1 995 ? -6.496 -36.844 10.703 1 96.94 995 GLU B O 1
ATOM 16229 N N . TYR B 1 996 ? -5.582 -37.156 8.688 1 97.25 996 TYR B N 1
ATOM 16230 C CA . TYR B 1 996 ? -6.832 -37.188 7.934 1 97.25 996 TYR B CA 1
ATOM 16231 C C . TYR B 1 996 ? -6.984 -38.5 7.18 1 97.25 996 TYR B C 1
ATOM 16233 O O . TYR B 1 996 ? -6.703 -38.594 5.98 1 97.25 996 TYR B O 1
ATOM 16241 N N . PRO B 1 997 ? -7.438 -39.562 7.766 1 97 997 PRO B N 1
ATOM 16242 C CA . PRO B 1 997 ? -7.523 -40.875 7.152 1 97 997 PRO B CA 1
ATOM 16243 C C . PRO B 1 997 ? -8.609 -40.969 6.082 1 97 997 PRO B C 1
ATOM 16245 O O . PRO B 1 997 ? -9.539 -40.156 6.074 1 97 997 PRO B O 1
ATOM 16248 N N . PRO B 1 998 ? -8.547 -41.969 5.16 1 97.25 998 PRO B N 1
ATOM 16249 C CA . PRO B 1 998 ? -9.469 -42.062 4.027 1 97.25 998 PRO B CA 1
ATOM 16250 C C . PRO B 1 998 ? -10.93 -42.188 4.461 1 97.25 998 PRO B C 1
ATOM 16252 O O . PRO B 1 998 ? -11.812 -41.594 3.811 1 97.25 998 PRO B O 1
ATOM 16255 N N . GLU B 1 999 ? -11.227 -42.875 5.57 1 95.81 999 GLU B N 1
ATOM 16256 C CA . GLU B 1 999 ? -12.609 -43.062 5.977 1 95.81 999 GLU B CA 1
ATOM 16257 C C . GLU B 1 999 ? -13.266 -41.75 6.359 1 95.81 999 GLU B C 1
ATOM 16259 O O . GLU B 1 999 ? -14.477 -41.562 6.211 1 95.81 999 GLU B O 1
ATOM 16264 N N . MET B 1 1000 ? -12.492 -40.75 6.895 1 95.94 1000 MET B N 1
ATOM 16265 C CA . MET B 1 1000 ? -13.031 -39.438 7.277 1 95.94 1000 MET B CA 1
ATOM 16266 C C . MET B 1 1000 ? -13.453 -38.656 6.051 1 95.94 1000 MET B C 1
ATOM 16268 O O . MET B 1 1000 ? -14.422 -37.875 6.105 1 95.94 1000 MET B O 1
ATOM 16272 N N . TYR B 1 1001 ? -12.727 -38.781 4.906 1 95.62 1001 TYR B N 1
ATOM 16273 C CA . TYR B 1 1001 ? -13.148 -38.188 3.643 1 95.62 1001 TYR B CA 1
ATOM 16274 C C . TYR B 1 1001 ? -14.461 -38.812 3.172 1 95.62 1001 TYR B C 1
ATOM 16276 O O . TYR B 1 1001 ? -15.32 -38.094 2.629 1 95.62 1001 TYR B O 1
ATOM 16284 N N . ASN B 1 1002 ? -14.578 -40.094 3.395 1 94.75 1002 ASN B N 1
ATOM 16285 C CA . ASN B 1 1002 ? -15.766 -40.812 2.926 1 94.75 1002 ASN B CA 1
ATOM 16286 C C . ASN B 1 1002 ? -17.031 -40.312 3.643 1 94.75 1002 ASN B C 1
ATOM 16288 O O . ASN B 1 1002 ? -18.094 -40.25 3.039 1 94.75 1002 ASN B O 1
ATOM 16292 N N . VAL B 1 1003 ? -16.906 -40.062 4.957 1 94.5 1003 VAL B N 1
ATOM 16293 C CA . VAL B 1 1003 ? -18.078 -39.625 5.727 1 94.5 1003 VAL B CA 1
ATOM 16294 C C . VAL B 1 1003 ? -18.141 -38.094 5.773 1 94.5 1003 VAL B C 1
ATOM 16296 O O . VAL B 1 1003 ? -18.969 -37.531 6.492 1 94.5 1003 VAL B O 1
ATOM 16299 N N . ASN B 1 1004 ? -17.266 -37.375 5.109 1 93.69 1004 ASN B N 1
ATOM 16300 C CA . ASN B 1 1004 ? -17.219 -35.938 4.957 1 93.69 1004 ASN B CA 1
ATOM 16301 C C . ASN B 1 1004 ? -17.062 -35.219 6.301 1 93.69 1004 ASN B C 1
ATOM 16303 O O . ASN B 1 1004 ? -17.812 -34.312 6.633 1 93.69 1004 ASN B O 1
ATOM 16307 N N . VAL B 1 1005 ? -16.141 -35.781 7.121 1 96.06 1005 VAL B N 1
ATOM 16308 C CA . VAL B 1 1005 ? -15.766 -35.156 8.391 1 96.06 1005 VAL B CA 1
ATOM 16309 C C . VAL B 1 1005 ? -14.32 -34.688 8.328 1 96.06 1005 VAL B C 1
ATOM 16311 O O . VAL B 1 1005 ? -13.43 -35.406 7.918 1 96.06 1005 VAL B O 1
ATOM 16314 N N . ASP B 1 1006 ? -14.102 -33.469 8.727 1 97.94 1006 ASP B N 1
ATOM 16315 C CA . ASP B 1 1006 ? -12.766 -32.875 8.805 1 97.94 1006 ASP B CA 1
ATOM 16316 C C . ASP B 1 1006 ? -12.234 -32.875 10.234 1 97.94 1006 ASP B C 1
ATOM 16318 O O . ASP B 1 1006 ? -12.5 -31.969 11.008 1 97.94 1006 ASP B O 1
ATOM 16322 N N . PRO B 1 1007 ? -11.469 -33.875 10.594 1 98.12 1007 PRO B N 1
ATOM 16323 C CA . PRO B 1 1007 ? -11.016 -34 11.984 1 98.12 1007 PRO B CA 1
ATOM 16324 C C . PRO B 1 1007 ? -10.094 -32.844 12.398 1 98.12 1007 PRO B C 1
ATOM 16326 O O . PRO B 1 1007 ? -10.008 -32.531 13.586 1 98.12 1007 PRO B O 1
ATOM 16329 N N . GLN B 1 1008 ? -9.414 -32.281 11.469 1 98.62 1008 GLN B N 1
ATOM 16330 C CA . GLN B 1 1008 ? -8.492 -31.188 11.781 1 98.62 1008 GLN B CA 1
ATOM 16331 C C . GLN B 1 1008 ? -9.242 -29.906 12.141 1 98.62 1008 GLN B C 1
ATOM 16333 O O . GLN B 1 1008 ? -8.906 -29.234 13.109 1 98.62 1008 GLN B O 1
ATOM 16338 N N . LEU B 1 1009 ? -10.234 -29.531 11.328 1 98.69 1009 LEU B N 1
ATOM 16339 C CA . LEU B 1 1009 ? -11.047 -28.344 11.602 1 98.69 1009 LEU B CA 1
ATOM 16340 C C . LEU B 1 1009 ? -11.828 -28.516 12.906 1 98.69 1009 LEU B C 1
ATOM 16342 O O . LEU B 1 1009 ? -11.945 -27.562 13.688 1 98.69 1009 LEU B O 1
ATOM 16346 N N . GLU B 1 1010 ? -12.383 -29.766 13.148 1 98.38 1010 GLU B N 1
ATOM 16347 C CA . GLU B 1 1010 ? -13.117 -30.031 14.383 1 98.38 1010 GLU B CA 1
ATOM 16348 C C . GLU B 1 1010 ? -12.227 -29.844 15.609 1 98.38 1010 GLU B C 1
ATOM 16350 O O . GLU B 1 1010 ? -12.633 -29.219 16.594 1 98.38 1010 GLU B O 1
ATOM 16355 N N . ARG B 1 1011 ? -11.047 -30.359 15.508 1 98.5 1011 ARG B N 1
ATOM 16356 C CA . ARG B 1 1011 ? -10.109 -30.234 16.625 1 98.5 1011 ARG B CA 1
ATOM 16357 C C . ARG B 1 1011 ? -9.719 -28.781 16.844 1 98.5 1011 ARG B C 1
ATOM 16359 O O . ARG B 1 1011 ? -9.547 -28.344 17.984 1 98.5 1011 ARG B O 1
ATOM 16366 N N . ALA B 1 1012 ? -9.492 -28.016 15.758 1 98.75 1012 ALA B N 1
ATOM 16367 C CA . ALA B 1 1012 ? -9.156 -26.594 15.852 1 98.75 1012 ALA B CA 1
ATOM 16368 C C . ALA B 1 1012 ? -10.234 -25.828 16.609 1 98.75 1012 ALA B C 1
ATOM 16370 O O . ALA B 1 1012 ? -9.922 -24.984 17.469 1 98.75 1012 ALA B O 1
ATOM 16371 N N . ILE B 1 1013 ? -11.508 -26.094 16.312 1 98.69 1013 ILE B N 1
ATOM 16372 C CA . ILE B 1 1013 ? -12.633 -25.422 16.953 1 98.69 1013 ILE B CA 1
ATOM 16373 C C . ILE B 1 1013 ? -12.609 -25.734 18.453 1 98.69 1013 ILE B C 1
ATOM 16375 O O . ILE B 1 1013 ? -12.727 -24.828 19.281 1 98.69 1013 ILE B O 1
ATOM 16379 N N . GLU B 1 1014 ? -12.375 -27 18.797 1 98.44 1014 GLU B N 1
ATOM 16380 C CA . GLU B 1 1014 ? -12.344 -27.422 20.188 1 98.44 1014 GLU B CA 1
ATOM 16381 C C . GLU B 1 1014 ? -11.219 -26.703 20.953 1 98.44 1014 GLU B C 1
ATOM 16383 O O . GLU B 1 1014 ? -11.438 -26.203 22.047 1 98.44 1014 GLU B O 1
ATOM 16388 N N . MET B 1 1015 ? -10.125 -26.625 20.359 1 98.38 1015 MET B N 1
ATOM 16389 C CA . MET B 1 1015 ? -8.938 -26.094 21.031 1 98.38 1015 MET B CA 1
ATOM 16390 C C . MET B 1 1015 ? -9.031 -24.594 21.172 1 98.38 1015 MET B C 1
ATOM 16392 O O . MET B 1 1015 ? -8.672 -24.047 22.219 1 98.38 1015 MET B O 1
ATOM 16396 N N . VAL B 1 1016 ? -9.516 -23.875 20.141 1 98.25 1016 VAL B N 1
ATOM 16397 C CA . VAL B 1 1016 ? -9.578 -22.422 20.203 1 98.25 1016 VAL B CA 1
ATOM 16398 C C . VAL B 1 1016 ? -10.641 -22 21.219 1 98.25 1016 VAL B C 1
ATOM 16400 O O . VAL B 1 1016 ? -10.484 -20.984 21.906 1 98.25 1016 VAL B O 1
ATOM 16403 N N . LEU B 1 1017 ? -11.758 -22.734 21.312 1 98 1017 LEU B N 1
ATOM 16404 C CA . LEU B 1 1017 ? -12.781 -22.453 22.312 1 98 1017 LEU B CA 1
ATOM 16405 C C . LEU B 1 1017 ? -12.234 -22.656 23.734 1 98 1017 LEU B C 1
ATOM 16407 O O . LEU B 1 1017 ? -12.539 -21.875 24.641 1 98 1017 LEU B O 1
ATOM 16411 N N . ALA B 1 1018 ? -11.422 -23.672 23.938 1 97.88 1018 ALA B N 1
ATOM 16412 C CA . ALA B 1 1018 ? -10.789 -23.906 25.234 1 97.88 1018 ALA B CA 1
ATOM 16413 C C . ALA B 1 1018 ? -9.852 -22.766 25.609 1 97.88 1018 ALA B C 1
ATOM 16415 O O . ALA B 1 1018 ? -9.828 -22.328 26.766 1 97.88 1018 ALA B O 1
ATOM 16416 N N . ASP B 1 1019 ? -9.117 -22.297 24.656 1 97.44 1019 ASP B N 1
ATOM 16417 C CA . ASP B 1 1019 ? -8.219 -21.172 24.875 1 97.44 1019 ASP B CA 1
ATOM 16418 C C . ASP B 1 1019 ? -9 -19.891 25.188 1 97.44 1019 ASP B C 1
ATOM 16420 O O . ASP B 1 1019 ? -8.578 -19.078 26.016 1 97.44 1019 ASP B O 1
ATOM 16424 N N . LEU B 1 1020 ? -10.078 -19.703 24.422 1 96.38 1020 LEU B N 1
ATOM 16425 C CA . LEU B 1 1020 ? -10.898 -18.516 24.594 1 96.38 1020 LEU B CA 1
ATOM 16426 C C . LEU B 1 1020 ? -11.484 -18.453 26 1 96.38 1020 LEU B C 1
ATOM 16428 O O . LEU B 1 1020 ? -11.625 -17.375 26.562 1 96.38 1020 LEU B O 1
ATOM 16432 N N . GLU B 1 1021 ? -11.781 -19.562 26.578 1 95.44 1021 GLU B N 1
ATOM 16433 C CA . GLU B 1 1021 ? -12.32 -19.625 27.922 1 95.44 1021 GLU B CA 1
ATOM 16434 C C . GLU B 1 1021 ? -11.305 -19.109 28.953 1 95.44 1021 GLU B C 1
ATOM 16436 O O . GLU B 1 1021 ? -11.68 -18.531 29.969 1 95.44 1021 GLU B O 1
ATOM 16441 N N . LYS B 1 1022 ? -10.117 -19.172 28.688 1 94.94 1022 LYS B N 1
ATOM 16442 C CA . LYS B 1 1022 ? -9.047 -18.734 29.578 1 94.94 1022 LYS B CA 1
ATOM 16443 C C . LYS B 1 1022 ? -8.656 -17.281 29.312 1 94.94 1022 LYS B C 1
ATOM 16445 O O . LYS B 1 1022 ? -7.938 -16.672 30.109 1 94.94 1022 LYS B O 1
ATOM 16450 N N . TYR B 1 1023 ? -9.117 -16.766 28.234 1 92.62 1023 TYR B N 1
ATOM 16451 C CA . TYR B 1 1023 ? -8.734 -15.422 27.812 1 92.62 1023 TYR B CA 1
ATOM 16452 C C . TYR B 1 1023 ? -9.734 -14.383 28.297 1 92.62 1023 TYR B C 1
ATOM 16454 O O . TYR B 1 1023 ? -10.945 -14.555 28.141 1 92.62 1023 TYR B O 1
ATOM 16462 N N . LYS B 1 1024 ? -9.266 -13.289 28.922 1 88.12 1024 LYS B N 1
ATOM 16463 C CA . LYS B 1 1024 ? -10.117 -12.203 29.422 1 88.12 1024 LYS B CA 1
ATOM 16464 C C . LYS B 1 1024 ? -10.141 -11.039 28.438 1 88.12 1024 LYS B C 1
ATOM 16466 O O . LYS B 1 1024 ? -9.117 -10.406 28.188 1 88.12 1024 LYS B O 1
ATOM 16471 N N . ILE B 1 1025 ? -11.234 -10.617 27.859 1 86.25 1025 ILE B N 1
ATOM 16472 C CA . ILE B 1 1025 ? -11.422 -9.477 26.969 1 86.25 1025 ILE B CA 1
ATOM 16473 C C . ILE B 1 1025 ? -11.688 -8.219 27.797 1 86.25 1025 ILE B C 1
ATOM 16475 O O . ILE B 1 1025 ? -12.586 -8.203 28.641 1 86.25 1025 ILE B O 1
ATOM 16479 N N . GLU B 1 1026 ? -10.797 -7.145 27.594 1 87.38 1026 GLU B N 1
ATOM 16480 C CA . GLU B 1 1026 ? -10.953 -5.867 28.281 1 87.38 1026 GLU B CA 1
ATOM 16481 C C . GLU B 1 1026 ? -11.617 -4.828 27.375 1 87.38 1026 GLU B C 1
ATOM 16483 O O . GLU B 1 1026 ? -11.148 -4.578 26.266 1 87.38 1026 GLU B O 1
ATOM 16488 N N . LEU B 1 1027 ? -12.672 -4.23 27.781 1 88.56 1027 LEU B N 1
ATOM 16489 C CA . LEU B 1 1027 ? -13.383 -3.191 27.047 1 88.56 1027 LEU B CA 1
ATOM 16490 C C . LEU B 1 1027 ? -13.578 -1.95 27.906 1 88.56 1027 LEU B C 1
ATOM 16492 O O . LEU B 1 1027 ? -13.602 -2.039 29.141 1 88.56 1027 LEU B O 1
ATOM 16496 N N . PRO B 1 1028 ? -13.617 -0.763 27.234 1 87.62 1028 PRO B N 1
ATOM 16497 C CA . PRO B 1 1028 ? -13.953 0.429 28.016 1 87.62 1028 PRO B CA 1
ATOM 16498 C C . PRO B 1 1028 ? -15.32 0.325 28.688 1 87.62 1028 PRO B C 1
ATOM 16500 O O . PRO B 1 1028 ? -16.25 -0.275 28.141 1 87.62 1028 PRO B O 1
ATOM 16503 N N . LYS B 1 1029 ? -15.289 0.781 30.031 1 71.06 1029 LYS B N 1
ATOM 16504 C CA . LYS B 1 1029 ? -16.578 0.879 30.719 1 71.06 1029 LYS B CA 1
ATOM 16505 C C . LYS B 1 1029 ? -17.328 2.137 30.297 1 71.06 1029 LYS B C 1
ATOM 16507 O O . LYS B 1 1029 ? -16.766 3.229 30.281 1 71.06 1029 LYS B O 1
ATOM 16512 N N . LYS B 1 1030 ? -18.359 1.919 29.312 1 56.59 1030 LYS B N 1
ATOM 16513 C CA . LYS B 1 1030 ? -19.109 3.09 28.891 1 56.59 1030 LYS B CA 1
ATOM 16514 C C . LYS B 1 1030 ? -19.688 3.838 30.094 1 56.59 1030 LYS B C 1
ATOM 16516 O O . LYS B 1 1030 ? -20.203 3.221 31.031 1 56.59 1030 LYS B O 1
#

Foldseek 3Di:
DFFFWAQWADDVQKIWIDTPQFIWIAGNVPLDIDTLDDDQARKHNKYAQLVRQKIKTKHFDDFQRQFIFIWMAGPVVSDIGTQAFLRAGLPLVGPYWHFQDADPVRWTWIWGCSQPLFRFTFIWTADLLNDTHGPLQPGFRHWDDDPNKIKTKQLQADFQLFAFFQFFRAIWIWMDDLVPFIDTQADDRGHWHDWDDADQKIWTWTCSVPATFIWIAGPRNHDIGTLDDDDQWHWANWYYSNAWIWTGTLSWIWIAGPVVSDIGTDDSDHDDDDDFKDKDFQLLFWQEKEDALDQKIWTFALQWIWIAGQQRPDIDTQDDPAGWHYWDALHPFKIWTFGAFLVATWIWIAGNVHNHTDDIADDPAHWDAWDAALNSQWIWTKHFQQWIWIAGPVVRDIDTLDGAPAGIWHFWDAANVRFKIKTWGWPHDDLPDPATFTFIKMAGNVVRDIFGQEDRPWRKGAWEADNVRQKIKIKTQDQADWDADPQDGDTHGAFRIFMKMFGQWPQDADLQDPDDPVPTPDTGDGDRHCNHPRIDTHPDGTAAWDHWYDDPFWIKTKGFHDDDCCCCPVVVQAGKIWIWTQGSPVRDIGTQDTQFRAWDARPNRQKIWTDHSSSWIWMDGSVCSVDIGTRSSSVDMDMDGNLVQLLSLLSVLLSCQQVFFADNVVSVVCSVVLCVSLSVSSNSDDFPVSSVVSSSNSSNVVSAPDWGKGRFGGDPDDFFHFFAQQFQFDADPQWTFTQDWFAAPPVDPLQGGQVVVKPQPDDGGKTWQDKQRHGGGVSHHPRNSRGNQAQHWIKTWIQDPVRDIGIIIGGTHRGNSVNSNNRVQRVLQVVLCVVQVHQAFEAEQQEQAPNSVVSCSVRQLPRQPHQEYEYEDELYQYDDNLVVSCVLLLAAFDAWDDDPDDDTQTVVNRHHHAAYEYEYRQNQDAVSLVNQVVCVVSCRHFYEEAFYPQHHQDWNFDDARSRRMTTTHSRHQDQDVPQGRPSHSYGDGTPYYDDDGSSCSVVVHDPRSVVRSVVRVVRSVVDDDDHDDD/DFFFWAQWADDVQKIWIDTPQFIWIAGNVPLDIDTLDDDQARKHNKYAQLVRQKIKTKHFDDFQRQFIFIWMAGPVPSDIGTQAFLRAGLPLVGPYWHFQDADPVRWTWIWGCSQPLFRFTFIWTADLLSDTHGPLQPGFRHWDDDPNKIKTKQLQADFQLFAFFQFFRAIWIWMDDLVPFIDTQADDRGHWHQWDDADQKIWTWTCSVPATFIWIDGPRNDDIGTLDDDDQWHWANWYYSNAWIWTGTLSWIWIAGPVVSDIGTDDSDHDDDDDFKDKDFQLLFWQEKEDALDQKIWTFALQWIWIAGQQRPDIDTQDDPAGWRYWDALHPFKIWTFGAFLVATWIWIAGNVHNHTDDIADDPHHWDAWDAALNSQWIWTKHFQQWIWIAGPVVRDIDTLDGAPAGIWHFWDAANVRFKIKTWGWPHDDLPDPDTFTFIKMAGNVVRDIFGQEDRPWRKGAWEADNVRQKIKIKTQDQADWDADPQDGDTHGAFRIFMKMFGQWPQDADLQDPDDPVPTPDTGDGDRHCNHPRIDTHPDGTAAWDHWYDDPFWIKTKGFHDDDCCCCPPVVQAGKIWIWTQGSPVRDIGTQDTQFRAWDARPNRQKIWTDHSSSWIWMDGSVCSVDIGTRSSSVDMDMDGNLVQLLSLLSVLLSCQQVFFADNVVSVVCSVVLCVSQSVSSNSDDFPVSSVVSSSNSSNVSSAPDWGKGRFGGDPDDFFHFFAQQFQFDADPQWTFTQDWFAAPPVDPLQGGQCVVKPQVDDGGKTWQDKQRHGGGRSHHPRNSRGNQAQHWIKTWIQDPVRDIGIIIGGTHRGNSVNSNNRVQRVLQVVLCVVQVHQAFEAEQQEQAPNSVVSCSVRQLPRQPHQEYEYEDELYQYDDNLVVSCVLLLAAFDAWDDDPDDDTQTVVNRHHHAAYEYEYRQNQDAVSLVNQVVCVVSCRHFYEEAFYPQHHQDWNFDDARSRRMTTTHRRHQDQDVPQGRPSHSYGDGTPYYDDDGSSCSVVVHDPRSVVRSVVRVVRSVVDDDDHDDD

Secondary structure (DSSP, 8-state):
-PPPPEEEEEETTEEEEEETTEEEEEETTT--EEE---SSSEEEEEEE-TTSSEEEEEEEESTT--EEEEEEEETTT--EEE-----EE--TT----EEEEE-TTSPEEEEE-TTSSSS--EEEEEPTTS-EEEEEEEE-SEEEEETTEEEEEET-S--TTSTT--STT--EEEEEETTTEEEEEE--SS-EEEEEEETTEEEEEE-TTSS-EEEEEETTS-S-EE-----SS--EEEEESSS-EEEEETTEEEEEETTTTEEEE-----------EEEE-GGGGEEEEEE-SSSEEEEEETTEEEEEETT-SSEEEE--SSEEEEEEESSSSEEEEEEEETTEEEEEEEETTT--EEEEE---SSEEEEEE-TTSSEEEEEETTSEEEEEETTT--EEEEEE-SSS----EEE-TTS-EEEEEEEEE--SS-S--EEEEEEEETTTTEEEE-S-TTSEEEEEEE-TTSSEEEEEEE----PEEPSSSS-EE----EEEEEEE-BTT---TTS-S-TTSPPPP-SB-GGGGGG--EE-S---B-EEEEEE-SSEEEEEE-----SHHHHHS-PPPPEEEEEEETTT--EEEEEEEESEEEE-TTSSEEEEE-TTS-EEEEETT-TT--EEE-GGGS-EEEEHHHHHHHHHHHHHHHHHHHSS-HHHHHHHHHHHHHHHHHHHTT--SHHHHHHHHHHHHHTT--S---EE-----S---PPBPB-SEEEEEETTEEEEEEE-BS-TTSTT-B-HHHHSTT---TT-EEEEETTEE-BTTB-HHHHTBT-TTSEEEEEEE-TTS-EEEEEEE-BS--HHHHHHHHHHHHHHHHHHHHTT-EEEEE---BSHHHHHHHHHHHHHHTTSSEEEEE-TT---BS-HHHHHHHHHPBP-EEEEESSS--EEESSS-B-S-EEEEE-TT--THHHHHHHHHHHTT-SEEEES------EE-----B-TTS-EE----EEEEETTTBTTTTTT----SEE----HHHHHTT--HHHHHHHHHHHHHHHHPPPP----/-PPPPEEEEEETTEEEEEETTEEEEEETTT--EEE---SSSEEEEEEE-TTSSEEEEEEEESTT--EEEEEEEETTT--EEE-----EE--TT----EEEEE-TTSPEEEEE-TTSSSS--EEEEEPTTS-EEEEEEEE-SEEEEETTEEEEEET-S--TTSTT--STT--EEEEEETTTEEEEEE--SS-EEEEEEETTEEEEEE-TTSS-EEEEEETTS-S-EE-----SS--EEEEESSS-EEEEETTEEEEEETTTTEEEE-----------EEEE-GGGGEEEEEE-SSSEEEEEETTEEEEEETTSSSEEEE--SSEEEEEEESSSSEEEEEEEETTEEEEEEEETTT--EEEEE---SSEEEEEE-TTSSEEEEEETTSEEEEEETTT--EEEEEE-SSS----EEE-TTS-EEEEEEEEE--SS-S--EEEEEEEETTTTEEEE-S-TTSEEEEEEE-TTSSEEEEEEE----PEEPSSSS-EE----EEEEEEE-BTT---TTS-S-TTSPPPP-SB-GGGGGG--EE-S---B-EEEEEE-SSEEEEEE-----SHHHHHH-PPPPEEEEEEETTT--EEEEEEEESEEEE-TTSSEEEEE-TTS-EEEEETT-TT--EEE-GGGS-EEEEHHHHHHHHHHHHHHHHHHHSS-HHHHHHHHHHHHHHHHHHHTT--SHHHHHHHHHHHHHTT--S---EE-----S---PPBPB-SEEEEEETTEEEEEEE-BS-TTSTT-B-HHHHSTT---TT-EEEEETTEE-BTTB-HHHHTBT-TT-EEEEEEE-TTS-EEEEEEE-BS--HHHHHHHHHHHHHHHHHHHHTT-EEEEE---BSHHHHHHHHHHHHHHTTSSEEEEE-TT---BS-HHHHHHHHHPBP-EEEEESSS--EEESSS-B-S-EEEEE-TT--THHHHHHHHHHHTT-SEEEES------EE-----B-TTS-EE----EEEEETTTBTTTTTT----SEE----HHHHHTT--HHHHHHHHHHHHHHHHPPPP----

Nearest PDB structures (foldseek):
  1k32-assembly1_E  TM=9.809E-01  e=0.000E+00  Thermoplasma acidophilum
  4ghn-assembly1_A  TM=5.801E-01  e=6.449E-14  Bacteroides uniformis ATCC 8492
  4ci8-assembly1_A  TM=3.138E-01  e=3.510E-14  Homo sapiens
  7znk-assembly1_K  TM=5.273E-01  e=2.648E-08  Homo sapiens
  7apk-assembly1_K  TM=5.353E-01  e=3.412E-08  Homo sapiens

pLDDT: mean 92.33, std 7.33, range [46.25, 98.94]